Protein 2JOI (pdb70)

Sequence (96 aa):
MREYPVKKGFPTDYDSIKRKISELGFDVKSEGDLIIASIPGISRIEIKPDKRKILVNTGDYDSDADKLAVVRTYNDFIEKLTGYSAKERKKMMTKDMREYPVKKGFPTDYDSIKRKISELGFDVKSEGDLIIASIPGISRIEIKPDKRKILVNTGDYDSDADKLAVVRTYNDFIEKLTGYSAKERKKMMTKDMREYPVKKGFPTDYDSIKRKISELGFDVKSEGDLIIASIPGISRIEIKPDKRKILVNTGDYDSDADKLAVVRTYNDFIEKLTGYSAKERKKMMTKDMREYPVKKGFPTDYDSIKRKISELGFDVKSEGDLIIASIPGISRIEIKPDKRKILVNTGDYDSDADKLAVVRTYNDFIEKLTGYSAKERKKMMTKDMREYPVKKGFPTDYDSIKRKISELGFDVKSEGDLIIASIPGISRIEIKPDKRKILVNTGDYDSDADKLAVVRTYNDFIEKLTGYSAKERKKMMTKDMREYPVKKGFPTDYDSIKRKISELGFDVKSEGDLIIASIPGISRIEIKPDKRKILVNTGDYDSDADKLAVVRTYNDFIEKLTGYSAKERKKMMTKDMREYPVKKGFPTDYDSIKRKISELGFDVKSEGDLIIASIPGISRIEIKPDKRKILVNTGDYDSDADKLAVVRTYNDFIEKLTGYSAKERKKMMTKDMREYPVKKGFPTDYDSIKRKISELGFDVKSEGDLIIASIPGISRIEIKPDKRKILVNTGDYDSDADKLAVVRTYNDFIEKLTGYSAKERKKMMTKDMREYPVKKGFPTDYDSIKRKISELGFDVKSEGDLIIASIPGISRIEIKPDKRKILVNTGDYDSDADKLAVVRTYNDFIEKLTGYSAKERKKMMTKDMREYPVKKGFPTDYDSIKRKISELGFDVKSEGDLIIASIPGISRIEIKPDKRKILVNTGDYDSDADKLAVVRTYNDFIEKLTGYSAKERKKMMTKDMREYPVKKGFPTDYDSIKRKISELGFDVKSEGDLIIASIPGISRIEIKPDKRKILVNTGDYDSDADKLAVVRTYNDFIEKLTGYSAKERKKMMTKDMREYPVKKGFPTDYDSIKRKISELGFDVKSEGDLIIASIPGISRIEIKPDKRKILVNTGDYDSDADKLAVVRTYNDFIEKLTGYSAKERKKMMTKDMREYPVKKGFPTDYDSIKRKISELGFDVKSEGDLIIASIPGISRIEIKPDKRKILVNTGDYDSDADKLAVVRTYNDFIEKLTGYSAKERKKMMTKDMREYPVKKGFPTDYDSIKRKISELGFDVKSEGDLIIASIPGISRIEIKPDKRKILVNTGDYDSDADKLAVVRTYNDFIEKLTGYSAKERKKMMTKDMREYPVKKGFPTDYDSIKRKISELGFDVKSEGDLIIASIPGISRIEIKPDKRKILVNTGDYDSDADKLAVVRTYNDFIEKLTGYSAKERKKMMTKDMREYPVKKGFPTDYDSIKRKISELGFDVKSEGDLIIASIPGISRIEIKPDKRKILVNTGDYDSDADKLAVVRTYNDFIEKLTGYSAKERKKMMTKDMREYPVKKGFPTDYDSIKRKISELGFDVKSEGDLIIASIPGISRIEIKPDKRKILVNTGDYDSDADKLAVVRTYNDFIEKLTGYSAKERKKMMTKDMREYPVKKGFPTDYDSIKRKISELGFDVKSEGDLIIASIPGISRIEIKPDKRKILVNTGDYDSDADKLAVVRTYNDFIEKLTGYSAKERKKMMTKDMREYPVKKGFPTDYDSIKRKISELGFDVKSEGDLIIASIPGISRIEIKPDKRKILVNTGDYDSDADKLAVVRTYNDFIEKLTGYSAKERKKMMTKDMREYPVKKGFPTDYDSIKRKISELGFDVKSEGDLIIASIPGISRIEIKPDKRKILVNTGDYDSDADKLAVVRTYNDFIEKLTGYSAKERKKMMTKD

Solvent-accessible surface area: 6981 Å² total; per-residue (Å²): 146,112,105,36,44,29,85,198,72,65,39,38,87,72,79,34,1,55,142,82,0,75,134,81,63,28,76,31,111,82,113,80,129,69,1,12,1,39,9,82,38,13,87,151,1,40,0,50,16,80,197,172,75,1,26,1,52,39,56,114,40,82,95,143,33,101,113,154,50,10,47,161,41,0,53,70,6,1,66,160,6,3,28,56,50,75,178,32,174,138,156,114,154,70,183,189

Foldseek 3Di:
DFWAAADDPQDQDLVSVCCVLVVVPWHWDCDPPWIWTGWPQADIKTWHGDPGTIGMGGDDTDPVRPNVVCVVVVQVSVCSVHVDHVVCVVCVVPPD

Radius of gyration: 13.53 Å; Cα contacts (8 Å, |Δi|>4): 135; chains: 1; bounding box: 37×34×35 Å

Nearest PDB structures (foldseek):
  2joi-assembly1_A  TM=9.509E-01  e=7.391E-16  Thermoplasma acidophilum
  1lsh-assembly1_B  TM=2.380E-01  e=3.589E+00  Ichthyomyzon unicuspis
  2joi-assembly1_A  TM=9.751E-01  e=1.445E-15  Thermoplasma acidophilum
  1lsh-assembly1_B  TM=3.539E-01  e=9.588E-01  Ichthyomyzon unicuspis
  2oc6-assembly2_B  TM=3.593E-01  e=6.671E+00  Bacillus subtilis

CATH classification: 3.30.310.190

InterPro domains:
  IPR016800 Uncharacterised conserved protein UCP022080 [PIRSF022080] (1-96)
  IPR040713 Domain of unknown function DUF5611 [PF18446] (1-95)

Structure (mmCIF, N/CA/C/O backbone):
data_2JOI
#
_entry.id   2JOI
#
loop_
_atom_site.group_PDB
_atom_site.id
_atom_site.type_symbol
_atom_site.label_atom_id
_atom_site.label_alt_id
_atom_site.label_comp_id
_atom_site.label_asym_id
_atom_site.label_entity_id
_atom_site.label_seq_id
_atom_site.pdbx_PDB_ins_code
_atom_site.Cartn_x
_atom_site.Cartn_y
_atom_site.Cartn_z
_atom_site.occupancy
_atom_site.B_iso_or_equiv
_atom_site.auth_seq_id
_atom_site.auth_comp_id
_atom_site.auth_asym_id
_atom_site.auth_atom_id
_atom_site.pdbx_PDB_model_num
ATOM 1 N N . MET A 1 23 ? 6.534 9.139 -4.915 1.00 0.00 23 MET A N 1
ATOM 2 C CA . MET A 1 23 ? 6.010 7.793 -4.765 1.00 0.00 23 MET A CA 1
ATOM 3 C C . MET A 1 23 ? 6.390 7.203 -3.405 1.00 0.00 23 MET A C 1
ATOM 4 O O . MET A 1 23 ? 7.420 7.561 -2.837 1.00 0.00 23 MET A O 1
ATOM 18 N N . ARG A 1 24 ? 5.538 6.311 -2.923 1.00 0.00 24 ARG A N 1
ATOM 19 C CA . ARG A 1 24 ? 5.773 5.669 -1.641 1.00 0.00 24 ARG A CA 1
ATOM 20 C C . ARG A 1 24 ? 6.207 4.217 -1.845 1.00 0.00 24 ARG A C 1
ATOM 21 O O . ARG A 1 24 ? 5.585 3.481 -2.607 1.00 0.00 24 ARG A O 1
ATOM 42 N N . GLU A 1 25 ? 7.275 3.850 -1.150 1.00 0.00 25 GLU A N 1
ATOM 43 C CA . GLU A 1 25 ? 7.801 2.499 -1.245 1.00 0.00 25 GLU A CA 1
ATOM 44 C C . GLU A 1 25 ? 7.716 1.798 0.112 1.00 0.00 25 GLU A C 1
ATOM 45 O O . GLU A 1 25 ? 8.291 2.269 1.093 1.00 0.00 25 GLU A O 1
ATOM 57 N N . TYR A 1 26 ? 6.997 0.686 0.124 1.00 0.00 26 TYR A N 1
ATOM 58 C CA . TYR A 1 26 ? 6.830 -0.083 1.347 1.00 0.00 26 TYR A CA 1
ATOM 59 C C . TYR A 1 26 ? 7.493 -1.457 1.223 1.00 0.00 26 TYR A C 1
ATOM 60 O O . TYR A 1 26 ? 7.586 -2.010 0.129 1.00 0.00 26 TYR A O 1
ATOM 78 N N . PRO A 1 27 ? 7.950 -1.980 2.392 1.00 0.00 27 PRO A N 1
ATOM 79 C CA . PRO A 1 27 ? 8.603 -3.278 2.427 1.00 0.00 27 PRO A CA 1
ATOM 80 C C . PRO A 1 27 ? 7.582 -4.409 2.279 1.00 0.00 27 PRO A C 1
ATOM 81 O O . PRO A 1 27 ? 6.378 -4.163 2.255 1.00 0.00 27 PRO A O 1
ATOM 92 N N . VAL A 1 28 ? 8.102 -5.623 2.183 1.00 0.00 28 VAL A N 1
ATOM 93 C CA . VAL A 1 28 ? 7.252 -6.792 2.036 1.00 0.00 28 VAL A CA 1
ATOM 94 C C . VAL A 1 28 ? 7.599 -7.807 3.128 1.00 0.00 28 VAL A C 1
ATOM 95 O O . VAL A 1 28 ? 8.772 -8.080 3.378 1.00 0.00 28 VAL A O 1
ATOM 108 N N . LYS A 1 29 ? 6.555 -8.340 3.748 1.00 0.00 29 LYS A N 1
ATOM 109 C CA . LYS A 1 29 ? 6.734 -9.319 4.807 1.00 0.00 29 LYS A CA 1
ATOM 110 C C . LYS A 1 29 ? 6.981 -10.696 4.185 1.00 0.00 29 LYS A C 1
ATOM 111 O O . LYS A 1 29 ? 6.430 -11.013 3.132 1.00 0.00 29 LYS A O 1
ATOM 130 N N . LYS A 1 30 ? 7.809 -11.475 4.864 1.00 0.00 30 LYS A N 1
ATOM 131 C CA . LYS A 1 30 ? 8.136 -12.811 4.392 1.00 0.00 30 LYS A CA 1
ATOM 132 C C . LYS A 1 30 ? 6.907 -13.711 4.533 1.00 0.00 30 LYS A C 1
ATOM 133 O O . LYS A 1 30 ? 6.568 -14.138 5.637 1.00 0.00 30 LYS A O 1
ATOM 152 N N . GLY A 1 31 ? 6.274 -13.975 3.400 1.00 0.00 31 GLY A N 1
ATOM 153 C CA . GLY A 1 31 ? 5.090 -14.819 3.382 1.00 0.00 31 GLY A CA 1
ATOM 154 C C . GLY A 1 31 ? 3.892 -14.068 2.796 1.00 0.00 31 GLY A C 1
ATOM 155 O O . GLY A 1 31 ? 3.164 -14.608 1.965 1.00 0.00 31 GLY A O 1
ATOM 159 N N . PHE A 1 32 ? 3.724 -12.836 3.253 1.00 0.00 32 PHE A N 1
ATOM 160 C CA . PHE A 1 32 ? 2.627 -12.007 2.784 1.00 0.00 32 PHE A CA 1
ATOM 161 C C . PHE A 1 32 ? 2.451 -12.135 1.270 1.00 0.00 32 PHE A C 1
ATOM 162 O O . PHE A 1 32 ? 3.374 -12.542 0.567 1.00 0.00 32 PHE A O 1
ATOM 179 N N . PRO A 1 33 ? 1.227 -11.772 0.800 1.00 0.00 33 PRO A N 1
ATOM 180 C CA . PRO A 1 33 ? 0.918 -11.843 -0.617 1.00 0.00 33 PRO A CA 1
ATOM 181 C C . PRO A 1 33 ? 1.589 -10.701 -1.383 1.00 0.00 33 PRO A C 1
ATOM 182 O O . PRO A 1 33 ? 1.641 -9.571 -0.898 1.00 0.00 33 PRO A O 1
ATOM 193 N N . THR A 1 34 ? 2.086 -11.035 -2.564 1.00 0.00 34 THR A N 1
ATOM 194 C CA . THR A 1 34 ? 2.751 -10.050 -3.401 1.00 0.00 34 THR A CA 1
ATOM 195 C C . THR A 1 34 ? 2.380 -10.262 -4.870 1.00 0.00 34 THR A C 1
ATOM 196 O O . THR A 1 34 ? 3.187 -10.000 -5.762 1.00 0.00 34 THR A O 1
ATOM 207 N N . ASP A 1 35 ? 1.159 -10.734 -5.077 1.00 0.00 35 ASP A N 1
ATOM 208 C CA . ASP A 1 35 ? 0.673 -10.983 -6.424 1.00 0.00 35 ASP A CA 1
ATOM 209 C C . ASP A 1 35 ? -0.563 -10.118 -6.682 1.00 0.00 35 ASP A C 1
ATOM 210 O O . ASP A 1 35 ? -1.341 -9.853 -5.768 1.00 0.00 35 ASP A O 1
ATOM 219 N N . TYR A 1 36 ? -0.704 -9.704 -7.933 1.00 0.00 36 TYR A N 1
ATOM 220 C CA . TYR A 1 36 ? -1.831 -8.874 -8.323 1.00 0.00 36 TYR A CA 1
ATOM 221 C C . TYR A 1 36 ? -3.153 -9.494 -7.863 1.00 0.00 36 TYR A C 1
ATOM 222 O O . TYR A 1 36 ? -3.960 -8.831 -7.213 1.00 0.00 36 TYR A O 1
ATOM 240 N N . ASP A 1 37 ? -3.332 -10.758 -8.219 1.00 0.00 37 ASP A N 1
ATOM 241 C CA . ASP A 1 37 ? -4.542 -11.474 -7.851 1.00 0.00 37 ASP A CA 1
ATOM 242 C C . ASP A 1 37 ? -4.653 -11.529 -6.326 1.00 0.00 37 ASP A C 1
ATOM 243 O O . ASP A 1 37 ? -5.694 -11.192 -5.763 1.00 0.00 37 ASP A O 1
ATOM 252 N N . SER A 1 38 ? -3.565 -11.955 -5.700 1.00 0.00 38 SER A N 1
ATOM 253 C CA . SER A 1 38 ? -3.528 -12.060 -4.252 1.00 0.00 38 SER A CA 1
ATOM 254 C C . SER A 1 38 ? -4.017 -10.754 -3.621 1.00 0.00 38 SER A C 1
ATOM 255 O O . SER A 1 38 ? -4.917 -10.765 -2.781 1.00 0.00 38 SER A O 1
ATOM 263 N N . ILE A 1 39 ? -3.404 -9.660 -4.050 1.00 0.00 39 ILE A N 1
ATOM 264 C CA . ILE A 1 39 ? -3.766 -8.350 -3.537 1.00 0.00 39 ILE A CA 1
ATOM 265 C C . ILE A 1 39 ? -5.205 -8.028 -3.946 1.00 0.00 39 ILE A C 1
ATOM 266 O O . ILE A 1 39 ? -5.972 -7.482 -3.152 1.00 0.00 39 ILE A O 1
ATOM 282 N N . LYS A 1 40 ? -5.529 -8.378 -5.182 1.00 0.00 40 LYS A N 1
ATOM 283 C CA . LYS A 1 40 ? -6.863 -8.133 -5.704 1.00 0.00 40 LYS A CA 1
ATOM 284 C C . LYS A 1 40 ? -7.899 -8.696 -4.730 1.00 0.00 40 LYS A C 1
ATOM 285 O O . LYS A 1 40 ? -8.934 -8.075 -4.490 1.00 0.00 40 LYS A O 1
ATOM 304 N N . ARG A 1 41 ? -7.587 -9.868 -4.194 1.00 0.00 41 ARG A N 1
ATOM 305 C CA . ARG A 1 41 ? -8.478 -10.522 -3.252 1.00 0.00 41 ARG A CA 1
ATOM 306 C C . ARG A 1 41 ? -8.409 -9.830 -1.889 1.00 0.00 41 ARG A C 1
ATOM 307 O O . ARG A 1 41 ? -9.430 -9.661 -1.224 1.00 0.00 41 ARG A O 1
ATOM 328 N N . LYS A 1 42 ? -7.197 -9.449 -1.515 1.00 0.00 42 LYS A N 1
ATOM 329 C CA . LYS A 1 42 ? -6.982 -8.779 -0.243 1.00 0.00 42 LYS A CA 1
ATOM 330 C C . LYS A 1 42 ? -7.710 -7.433 -0.252 1.00 0.00 42 LYS A C 1
ATOM 331 O O . LYS A 1 42 ? -8.196 -6.979 0.783 1.00 0.00 42 LYS A O 1
ATOM 350 N N . ILE A 1 43 ? -7.759 -6.830 -1.431 1.00 0.00 43 ILE A N 1
ATOM 351 C CA . ILE A 1 43 ? -8.418 -5.544 -1.588 1.00 0.00 43 ILE A CA 1
ATOM 352 C C . ILE A 1 43 ? -9.927 -5.725 -1.413 1.00 0.00 43 ILE A C 1
ATOM 353 O O . ILE A 1 43 ? -10.548 -5.042 -0.599 1.00 0.00 43 ILE A O 1
ATOM 369 N N . SER A 1 44 ? -10.475 -6.649 -2.188 1.00 0.00 44 SER A N 1
ATOM 370 C CA . SER A 1 44 ? -11.900 -6.929 -2.129 1.00 0.00 44 SER A CA 1
ATOM 371 C C . SER A 1 44 ? -12.244 -7.607 -0.802 1.00 0.00 44 SER A C 1
ATOM 372 O O . SER A 1 44 ? -13.379 -7.520 -0.332 1.00 0.00 44 SER A O 1
ATOM 380 N N . GLU A 1 45 ? -11.247 -8.269 -0.234 1.00 0.00 45 GLU A N 1
ATOM 381 C CA . GLU A 1 45 ? -11.430 -8.961 1.029 1.00 0.00 45 GLU A CA 1
ATOM 382 C C . GLU A 1 45 ? -11.510 -7.955 2.179 1.00 0.00 45 GLU A C 1
ATOM 383 O O . GLU A 1 45 ? -12.081 -8.251 3.229 1.00 0.00 45 GLU A O 1
ATOM 395 N N . LEU A 1 46 ? -10.931 -6.788 1.944 1.00 0.00 46 LEU A N 1
ATOM 396 C CA . LEU A 1 46 ? -10.929 -5.736 2.946 1.00 0.00 46 LEU A CA 1
ATOM 397 C C . LEU A 1 46 ? -12.172 -4.863 2.764 1.00 0.00 46 LEU A C 1
ATOM 398 O O . LEU A 1 46 ? -12.609 -4.197 3.701 1.00 0.00 46 LEU A O 1
ATOM 414 N N . GLY A 1 47 ? -12.707 -4.895 1.553 1.00 0.00 47 GLY A N 1
ATOM 415 C CA . GLY A 1 47 ? -13.890 -4.114 1.237 1.00 0.00 47 GLY A CA 1
ATOM 416 C C . GLY A 1 47 ? -13.566 -3.012 0.225 1.00 0.00 47 GLY A C 1
ATOM 417 O O . GLY A 1 47 ? -14.254 -1.994 0.167 1.00 0.00 47 GLY A O 1
ATOM 421 N N . PHE A 1 48 ? -12.516 -3.251 -0.548 1.00 0.00 48 PHE A N 1
ATOM 422 C CA . PHE A 1 48 ? -12.091 -2.292 -1.552 1.00 0.00 48 PHE A CA 1
ATOM 423 C C . PHE A 1 48 ? -12.298 -2.847 -2.963 1.00 0.00 48 PHE A C 1
ATOM 424 O O . PHE A 1 48 ? -12.730 -3.988 -3.127 1.00 0.00 48 PHE A O 1
ATOM 441 N N . ASP A 1 49 ? -11.981 -2.016 -3.944 1.00 0.00 49 ASP A N 1
ATOM 442 C CA . ASP A 1 49 ? -12.127 -2.410 -5.335 1.00 0.00 49 ASP A CA 1
ATOM 443 C C . ASP A 1 49 ? -10.769 -2.313 -6.033 1.00 0.00 49 ASP A C 1
ATOM 444 O O . ASP A 1 49 ? -9.860 -1.647 -5.540 1.00 0.00 49 ASP A O 1
ATOM 453 N N . VAL A 1 50 ? -10.674 -2.987 -7.170 1.00 0.00 50 VAL A N 1
ATOM 454 C CA . VAL A 1 50 ? -9.442 -2.985 -7.940 1.00 0.00 50 VAL A CA 1
ATOM 455 C C . VAL A 1 50 ? -9.779 -2.900 -9.431 1.00 0.00 50 VAL A C 1
ATOM 456 O O . VAL A 1 50 ? -10.657 -3.615 -9.915 1.00 0.00 50 VAL A O 1
ATOM 469 N N . LYS A 1 51 ? -9.063 -2.023 -10.116 1.00 0.00 51 LYS A N 1
ATOM 470 C CA . LYS A 1 51 ? -9.274 -1.835 -11.542 1.00 0.00 51 LYS A CA 1
ATOM 471 C C . LYS A 1 51 ? -8.010 -2.244 -12.300 1.00 0.00 51 LYS A C 1
ATOM 472 O O . LYS A 1 51 ? -6.898 -2.043 -11.813 1.00 0.00 51 LYS A O 1
ATOM 491 N N . SER A 1 52 ? -8.221 -2.812 -13.478 1.00 0.00 52 SER A N 1
ATOM 492 C CA . SER A 1 52 ? -7.111 -3.250 -14.307 1.00 0.00 52 SER A CA 1
ATOM 493 C C . SER A 1 52 ? -6.921 -2.287 -15.480 1.00 0.00 52 SER A C 1
ATOM 494 O O . SER A 1 52 ? -7.627 -2.379 -16.484 1.00 0.00 52 SER A O 1
ATOM 502 N N . GLU A 1 53 ? -5.965 -1.386 -15.315 1.00 0.00 53 GLU A N 1
ATOM 503 C CA . GLU A 1 53 ? -5.674 -0.405 -16.348 1.00 0.00 53 GLU A CA 1
ATOM 504 C C . GLU A 1 53 ? -4.414 -0.808 -17.120 1.00 0.00 53 GLU A C 1
ATOM 505 O O . GLU A 1 53 ? -3.306 -0.433 -16.743 1.00 0.00 53 GLU A O 1
ATOM 517 N N . GLY A 1 54 ? -4.629 -1.565 -18.185 1.00 0.00 54 GLY A N 1
ATOM 518 C CA . GLY A 1 54 ? -3.526 -2.020 -19.013 1.00 0.00 54 GLY A CA 1
ATOM 519 C C . GLY A 1 54 ? -2.790 -3.188 -18.353 1.00 0.00 54 GLY A C 1
ATOM 520 O O . GLY A 1 54 ? -3.326 -4.290 -18.259 1.00 0.00 54 GLY A O 1
ATOM 524 N N . ASP A 1 55 ? -1.574 -2.904 -17.911 1.00 0.00 55 ASP A N 1
ATOM 525 C CA . ASP A 1 55 ? -0.759 -3.917 -17.261 1.00 0.00 55 ASP A CA 1
ATOM 526 C C . ASP A 1 55 ? -0.522 -3.517 -15.803 1.00 0.00 55 ASP A C 1
ATOM 527 O O . ASP A 1 55 ? 0.088 -4.265 -15.041 1.00 0.00 55 ASP A O 1
ATOM 536 N N . LEU A 1 56 ? -1.018 -2.339 -15.458 1.00 0.00 56 LEU A N 1
ATOM 537 C CA . LEU A 1 56 ? -0.870 -1.830 -14.105 1.00 0.00 56 LEU A CA 1
ATOM 538 C C . LEU A 1 56 ? -2.137 -2.141 -13.306 1.00 0.00 56 LEU A C 1
ATOM 539 O O . LEU A 1 56 ? -3.202 -2.355 -13.882 1.00 0.00 56 LEU A O 1
ATOM 555 N N . ILE A 1 57 ? -1.979 -2.155 -11.990 1.00 0.00 57 ILE A N 1
ATOM 556 C CA . ILE A 1 57 ? -3.096 -2.437 -11.106 1.00 0.00 57 ILE A CA 1
ATOM 557 C C . ILE A 1 57 ? -3.521 -1.147 -10.402 1.00 0.00 57 ILE A C 1
ATOM 558 O O . ILE A 1 57 ? -2.677 -0.354 -9.986 1.00 0.00 57 ILE A O 1
ATOM 574 N N . ILE A 1 58 ? -4.831 -0.975 -10.291 1.00 0.00 58 ILE A N 1
ATOM 575 C CA . ILE A 1 58 ? -5.377 0.206 -9.645 1.00 0.00 58 ILE A CA 1
ATOM 576 C C . ILE A 1 58 ? -6.184 -0.218 -8.415 1.00 0.00 58 ILE A C 1
ATOM 577 O O . ILE A 1 58 ? -7.010 -1.126 -8.493 1.00 0.00 58 ILE A O 1
ATOM 593 N N . ALA A 1 59 ? -5.915 0.459 -7.309 1.00 0.00 59 ALA A N 1
ATOM 594 C CA . ALA A 1 59 ? -6.606 0.164 -6.065 1.00 0.00 59 ALA A CA 1
ATOM 595 C C . ALA A 1 59 ? -7.728 1.182 -5.855 1.00 0.00 59 ALA A C 1
ATOM 596 O O . ALA A 1 59 ? -7.583 2.353 -6.205 1.00 0.00 59 ALA A O 1
ATOM 603 N N . SER A 1 60 ? -8.823 0.700 -5.285 1.00 0.00 60 SER A N 1
ATOM 604 C CA . SER A 1 60 ? -9.969 1.554 -5.025 1.00 0.00 60 SER A CA 1
ATOM 605 C C . SER A 1 60 ? -10.202 1.674 -3.517 1.00 0.00 60 SER A C 1
ATOM 606 O O . SER A 1 60 ? -10.754 0.768 -2.897 1.00 0.00 60 SER A O 1
ATOM 614 N N . ILE A 1 61 ? -9.766 2.801 -2.972 1.00 0.00 61 ILE A N 1
ATOM 615 C CA . ILE A 1 61 ? -9.919 3.052 -1.549 1.00 0.00 61 ILE A CA 1
ATOM 616 C C . ILE A 1 61 ? -10.706 4.347 -1.346 1.00 0.00 61 ILE A C 1
ATOM 617 O O . ILE A 1 61 ? -10.704 5.221 -2.213 1.00 0.00 61 ILE A O 1
ATOM 633 N N . PRO A 1 62 ? -11.377 4.434 -0.166 1.00 0.00 62 PRO A N 1
ATOM 634 C CA . PRO A 1 62 ? -12.166 5.607 0.162 1.00 0.00 62 PRO A CA 1
ATOM 635 C C . PRO A 1 62 ? -11.266 6.783 0.549 1.00 0.00 62 PRO A C 1
ATOM 636 O O . PRO 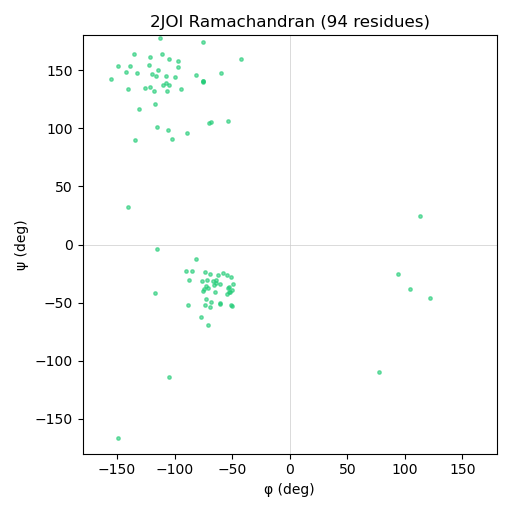A 1 62 ? -10.272 6.604 1.249 1.00 0.00 62 PRO A O 1
ATOM 647 N N . GLY A 1 63 ? -11.649 7.960 0.076 1.00 0.00 63 GLY A N 1
ATOM 648 C CA . GLY A 1 63 ? -10.889 9.164 0.364 1.00 0.00 63 GLY A CA 1
ATOM 649 C C . GLY A 1 63 ? -9.882 9.457 -0.751 1.00 0.00 63 GLY A C 1
ATOM 650 O O . GLY A 1 63 ? -9.493 10.606 -0.954 1.00 0.00 63 GLY A O 1
ATOM 654 N N . ILE A 1 64 ? -9.490 8.398 -1.443 1.00 0.00 64 ILE A N 1
ATOM 655 C CA . ILE A 1 64 ? -8.536 8.527 -2.531 1.00 0.00 64 ILE A CA 1
ATOM 656 C C . ILE A 1 64 ? -9.262 8.334 -3.865 1.00 0.00 64 ILE A C 1
ATOM 657 O O . ILE A 1 64 ? -10.199 7.544 -3.956 1.00 0.00 64 ILE A O 1
ATOM 673 N N . SER A 1 65 ? -8.801 9.071 -4.864 1.00 0.00 65 SER A N 1
ATOM 674 C CA . SER A 1 65 ? -9.394 8.992 -6.189 1.00 0.00 65 SER A CA 1
ATOM 675 C C . SER A 1 65 ? -8.915 7.724 -6.899 1.00 0.00 65 SER A C 1
ATOM 676 O O . SER A 1 65 ? -9.718 6.853 -7.229 1.00 0.00 65 SER A O 1
ATOM 684 N N . ARG A 1 66 ? -7.611 7.661 -7.117 1.00 0.00 66 ARG A N 1
ATOM 685 C CA . ARG A 1 66 ? -7.015 6.515 -7.783 1.00 0.00 66 ARG A CA 1
ATOM 686 C C . ARG A 1 66 ? -5.546 6.371 -7.382 1.00 0.00 66 ARG A C 1
ATOM 687 O O . ARG A 1 66 ? -4.841 7.367 -7.226 1.00 0.00 66 ARG A O 1
ATOM 708 N N . ILE A 1 67 ? -5.129 5.124 -7.226 1.00 0.00 67 ILE A N 1
ATOM 709 C CA . ILE A 1 67 ? -3.756 4.835 -6.845 1.00 0.00 67 ILE A CA 1
ATOM 710 C C . ILE A 1 67 ? -3.245 3.645 -7.659 1.00 0.00 67 ILE A C 1
ATOM 711 O O . ILE A 1 67 ? -4.030 2.804 -8.095 1.00 0.00 67 ILE A O 1
ATOM 727 N N . GLU A 1 68 ? -1.933 3.613 -7.840 1.00 0.00 68 GLU A N 1
ATOM 728 C CA . GLU A 1 68 ? -1.308 2.540 -8.594 1.00 0.00 68 GLU A CA 1
ATOM 729 C C . GLU A 1 68 ? -0.502 1.634 -7.660 1.00 0.00 68 GLU A C 1
ATOM 730 O O . GLU A 1 68 ? 0.200 2.118 -6.774 1.00 0.00 68 GLU A O 1
ATOM 742 N N . ILE A 1 69 ? -0.631 0.335 -7.891 1.00 0.00 69 ILE A N 1
ATOM 743 C CA . ILE A 1 69 ? 0.076 -0.643 -7.080 1.00 0.00 69 ILE A CA 1
ATOM 744 C C . ILE A 1 69 ? 0.966 -1.498 -7.983 1.00 0.00 69 ILE A C 1
ATOM 745 O O . ILE A 1 69 ? 0.538 -1.934 -9.052 1.00 0.00 69 ILE A O 1
ATOM 761 N N . LYS A 1 70 ? 2.189 -1.714 -7.521 1.00 0.00 70 LYS A N 1
ATOM 762 C CA . LYS A 1 70 ? 3.144 -2.511 -8.275 1.00 0.00 70 LYS A CA 1
ATOM 763 C C . LYS A 1 70 ? 3.838 -3.494 -7.330 1.00 0.00 70 LYS A C 1
ATOM 764 O O . LYS A 1 70 ? 4.874 -3.174 -6.748 1.00 0.00 70 LYS A O 1
ATOM 783 N N . PRO A 1 71 ? 3.224 -4.700 -7.203 1.00 0.00 71 PRO A N 1
ATOM 784 C CA . PRO A 1 71 ? 3.773 -5.732 -6.339 1.00 0.00 71 PRO A CA 1
ATOM 785 C C . PRO A 1 71 ? 5.001 -6.385 -6.976 1.00 0.00 71 PRO A C 1
ATOM 786 O O . PRO A 1 71 ? 5.031 -6.613 -8.185 1.00 0.00 71 PRO A O 1
ATOM 797 N N . ASP A 1 72 ? 5.985 -6.667 -6.135 1.00 0.00 72 ASP A N 1
ATOM 798 C CA . ASP A 1 72 ? 7.213 -7.290 -6.600 1.00 0.00 72 ASP A CA 1
ATOM 799 C C . ASP A 1 72 ? 7.699 -8.294 -5.554 1.00 0.00 72 ASP A C 1
ATOM 800 O O . ASP A 1 72 ? 7.490 -8.099 -4.357 1.00 0.00 72 ASP A O 1
ATOM 809 N N . LYS A 1 73 ? 8.339 -9.346 -6.042 1.00 0.00 73 LYS A N 1
ATOM 810 C CA . LYS A 1 73 ? 8.857 -10.380 -5.164 1.00 0.00 73 LYS A CA 1
ATOM 811 C C . LYS A 1 73 ? 9.721 -9.735 -4.077 1.00 0.00 73 LYS A C 1
ATOM 812 O O . LYS A 1 73 ? 9.713 -10.178 -2.929 1.00 0.00 73 LYS A O 1
ATOM 831 N N . ARG A 1 74 ? 10.443 -8.700 -4.477 1.00 0.00 74 ARG A N 1
ATOM 832 C CA . ARG A 1 74 ? 11.310 -7.990 -3.551 1.00 0.00 74 ARG A CA 1
ATOM 833 C C . ARG A 1 74 ? 10.475 -7.181 -2.556 1.00 0.00 74 ARG A C 1
ATOM 834 O O . ARG A 1 74 ? 10.433 -7.502 -1.370 1.00 0.00 74 ARG A O 1
ATOM 855 N N . LYS A 1 75 ? 9.829 -6.148 -3.077 1.00 0.00 75 LYS A N 1
ATOM 856 C CA . LYS A 1 75 ? 8.997 -5.291 -2.249 1.00 0.00 75 LYS A CA 1
ATOM 857 C C . LYS A 1 75 ? 7.841 -4.743 -3.089 1.00 0.00 75 LYS A C 1
ATOM 858 O O . LYS A 1 75 ? 7.586 -5.226 -4.191 1.00 0.00 75 LYS A O 1
ATOM 877 N N . ILE A 1 76 ? 7.172 -3.742 -2.537 1.00 0.00 76 ILE A N 1
ATOM 878 C CA . ILE A 1 76 ? 6.051 -3.123 -3.221 1.00 0.00 76 ILE A CA 1
ATOM 879 C C . ILE A 1 76 ? 6.168 -1.601 -3.112 1.00 0.00 76 ILE A C 1
ATOM 880 O O . ILE A 1 76 ? 6.927 -1.092 -2.289 1.00 0.00 76 ILE A O 1
ATOM 896 N N . LEU A 1 77 ? 5.406 -0.919 -3.955 1.00 0.00 77 LEU A N 1
ATOM 897 C CA . LEU A 1 77 ? 5.416 0.534 -3.964 1.00 0.00 77 LEU A CA 1
ATOM 898 C C . LEU A 1 77 ? 4.034 1.046 -4.376 1.00 0.00 77 LEU A C 1
ATOM 899 O O . LEU A 1 77 ? 3.297 0.357 -5.078 1.00 0.00 77 LEU A O 1
ATOM 915 N N . VAL A 1 78 ? 3.726 2.252 -3.920 1.00 0.00 78 VAL A N 1
ATOM 916 C CA . VAL A 1 78 ? 2.445 2.865 -4.234 1.00 0.00 78 VAL A CA 1
ATOM 917 C C . VAL A 1 78 ? 2.674 4.307 -4.690 1.00 0.00 78 VAL A C 1
ATOM 918 O O . VAL A 1 78 ? 3.604 4.968 -4.232 1.00 0.00 78 VAL A O 1
ATOM 931 N N . ASN A 1 79 ? 1.808 4.752 -5.589 1.00 0.00 79 ASN A N 1
ATOM 932 C CA . ASN A 1 79 ? 1.903 6.104 -6.115 1.00 0.00 79 ASN A CA 1
ATOM 933 C C . ASN A 1 79 ? 0.529 6.773 -6.041 1.00 0.00 79 ASN A C 1
ATOM 934 O O . ASN A 1 79 ? -0.416 6.331 -6.692 1.00 0.00 79 ASN A O 1
ATOM 945 N N . THR A 1 80 ? 0.462 7.828 -5.242 1.00 0.00 80 THR A N 1
ATOM 946 C CA . THR A 1 80 ? -0.780 8.563 -5.075 1.00 0.00 80 THR A CA 1
ATOM 947 C C . THR A 1 80 ? -0.805 9.784 -5.995 1.00 0.00 80 THR A C 1
ATOM 948 O O . THR A 1 80 ? 0.243 10.327 -6.342 1.00 0.00 80 THR A O 1
ATOM 959 N N . GLY A 1 81 ? -2.014 10.183 -6.363 1.00 0.00 81 GLY A N 1
ATOM 960 C CA . GLY A 1 81 ? -2.189 11.331 -7.237 1.00 0.00 81 GLY A CA 1
ATOM 961 C C . GLY A 1 81 ? -2.678 12.549 -6.450 1.00 0.00 81 GLY A C 1
ATOM 962 O O . GLY A 1 81 ? -1.954 13.079 -5.608 1.00 0.00 81 GLY A O 1
ATOM 966 N N . ASP A 1 82 ? -3.902 12.956 -6.751 1.00 0.00 82 ASP A N 1
ATOM 967 C CA . ASP A 1 82 ? -4.495 14.102 -6.082 1.00 0.00 82 ASP A CA 1
ATOM 968 C C . ASP A 1 82 ? -5.538 13.614 -5.075 1.00 0.00 82 ASP A C 1
ATOM 969 O O . ASP A 1 82 ? -6.319 12.711 -5.371 1.00 0.00 82 ASP A O 1
ATOM 978 N N . TYR A 1 83 ? -5.517 14.233 -3.903 1.00 0.00 83 TYR A N 1
ATOM 979 C CA . TYR A 1 83 ? -6.451 13.874 -2.849 1.00 0.00 83 TYR A CA 1
ATOM 980 C C . TYR A 1 83 ? -7.548 14.931 -2.705 1.00 0.00 83 TYR A C 1
ATOM 981 O O . TYR A 1 83 ? -7.376 16.072 -3.131 1.00 0.00 83 TYR A O 1
ATOM 999 N N . ASP A 1 84 ? -8.652 14.514 -2.103 1.00 0.00 84 ASP A N 1
ATOM 1000 C CA . ASP A 1 84 ? -9.776 15.409 -1.898 1.00 0.00 84 ASP A CA 1
ATOM 1001 C C . ASP A 1 84 ? -9.389 16.482 -0.878 1.00 0.00 84 ASP A C 1
ATOM 1002 O O . ASP A 1 84 ? -9.315 16.209 0.319 1.00 0.00 84 ASP A O 1
ATOM 1011 N N . SER A 1 85 ? -9.150 17.680 -1.390 1.00 0.00 85 SER A N 1
ATOM 1012 C CA . SER A 1 85 ? -8.771 18.795 -0.540 1.00 0.00 85 SER A CA 1
ATOM 1013 C C . SER A 1 85 ? -9.809 18.985 0.568 1.00 0.00 85 SER A C 1
ATOM 1014 O O . SER A 1 85 ? -9.494 19.508 1.637 1.00 0.00 85 SER A O 1
ATOM 1022 N N . ASP A 1 86 ? -11.027 18.550 0.276 1.00 0.00 86 ASP A N 1
ATOM 1023 C CA . ASP A 1 86 ? -12.113 18.665 1.235 1.00 0.00 86 ASP A CA 1
ATOM 1024 C C . ASP A 1 86 ? -11.892 17.664 2.370 1.00 0.00 86 ASP A C 1
ATOM 1025 O O . ASP A 1 86 ? -12.290 17.913 3.507 1.00 0.00 86 ASP A O 1
ATOM 1034 N N . ALA A 1 87 ? -11.260 16.553 2.024 1.00 0.00 87 ALA A N 1
ATOM 1035 C CA . ALA A 1 87 ? -10.981 15.513 3.000 1.00 0.00 87 ALA A CA 1
ATOM 1036 C C . ALA A 1 87 ? -9.572 15.711 3.561 1.00 0.00 87 ALA A C 1
ATOM 1037 O O . ALA A 1 87 ? -8.627 15.939 2.807 1.00 0.00 87 ALA A O 1
ATOM 1044 N N . ASP A 1 88 ? -9.475 15.615 4.878 1.00 0.00 88 ASP A N 1
ATOM 1045 C CA . ASP A 1 88 ? -8.197 15.780 5.549 1.00 0.00 88 ASP A CA 1
ATOM 1046 C C . ASP A 1 88 ? -7.173 14.829 4.926 1.00 0.00 88 ASP A C 1
ATOM 1047 O O . ASP A 1 88 ? -7.222 13.622 5.156 1.00 0.00 88 ASP A O 1
ATOM 1056 N N . LYS A 1 89 ? -6.269 15.410 4.150 1.00 0.00 89 LYS A N 1
ATOM 1057 C CA . LYS A 1 89 ? -5.235 14.630 3.492 1.00 0.00 89 LYS A CA 1
ATOM 1058 C C . LYS A 1 89 ? -4.535 13.745 4.525 1.00 0.00 89 LYS A C 1
ATOM 1059 O O . LYS A 1 89 ? -4.019 12.680 4.189 1.00 0.00 89 LYS A O 1
ATOM 1078 N N . LEU A 1 90 ? -4.538 14.219 5.763 1.00 0.00 90 LEU A N 1
ATOM 1079 C CA . LEU A 1 90 ? -3.909 13.485 6.847 1.00 0.00 90 LEU A CA 1
ATOM 1080 C C . LEU A 1 90 ? -4.807 12.315 7.253 1.00 0.00 90 LEU A C 1
ATOM 1081 O O . LEU A 1 90 ? -4.318 11.275 7.689 1.00 0.00 90 LEU A O 1
ATOM 1097 N N . ALA A 1 91 ? -6.106 12.524 7.096 1.00 0.00 91 ALA A N 1
ATOM 1098 C CA . ALA A 1 91 ? -7.078 11.501 7.440 1.00 0.00 91 ALA A CA 1
ATOM 1099 C C . ALA A 1 91 ? -7.042 10.396 6.384 1.00 0.00 91 ALA A C 1
ATOM 1100 O O . ALA A 1 91 ? -6.909 9.218 6.716 1.00 0.00 91 ALA A O 1
ATOM 1107 N N . VAL A 1 92 ? -7.163 10.810 5.132 1.00 0.00 92 VAL A N 1
ATOM 1108 C CA . VAL A 1 92 ? -7.148 9.871 4.025 1.00 0.00 92 VAL A CA 1
ATOM 1109 C C . VAL A 1 92 ? -5.836 9.082 4.051 1.00 0.00 92 VAL A C 1
ATOM 1110 O O . VAL A 1 92 ? -5.767 7.968 3.534 1.00 0.00 92 VAL A O 1
ATOM 1123 N N . VAL A 1 93 ? -4.828 9.691 4.658 1.00 0.00 93 VAL A N 1
ATOM 1124 C CA . VAL A 1 93 ? -3.523 9.062 4.758 1.00 0.00 93 VAL A CA 1
ATOM 1125 C C . VAL A 1 93 ? -3.599 7.895 5.744 1.00 0.00 93 VAL A C 1
ATOM 1126 O O . VAL A 1 93 ? -2.967 6.859 5.537 1.00 0.00 93 VAL A O 1
ATOM 1139 N N . ARG A 1 94 ? -4.378 8.099 6.796 1.00 0.00 94 ARG A N 1
ATOM 1140 C CA . ARG A 1 94 ? -4.545 7.077 7.814 1.00 0.00 94 ARG A CA 1
ATOM 1141 C C . ARG A 1 94 ? -5.232 5.845 7.223 1.00 0.00 94 ARG A C 1
ATOM 1142 O O . ARG A 1 94 ? -4.996 4.724 7.670 1.00 0.00 94 ARG A O 1
ATOM 1163 N N . THR A 1 95 ? -6.068 6.094 6.226 1.00 0.00 95 THR A N 1
ATOM 1164 C CA . THR A 1 95 ? -6.790 5.018 5.568 1.00 0.00 95 THR A CA 1
ATOM 1165 C C . THR A 1 95 ? -5.954 4.433 4.428 1.00 0.00 95 THR A C 1
ATOM 1166 O O . THR A 1 95 ? -6.067 3.250 4.115 1.00 0.00 95 THR A O 1
ATOM 1177 N N . TYR A 1 96 ? -5.134 5.291 3.838 1.00 0.00 96 TYR A N 1
ATOM 1178 C CA . TYR A 1 96 ? -4.279 4.874 2.740 1.00 0.00 96 TYR A CA 1
ATOM 1179 C C . TYR A 1 96 ? -3.102 4.038 3.249 1.00 0.00 96 TYR A C 1
ATOM 1180 O O . TYR A 1 96 ? -2.702 3.068 2.607 1.00 0.00 96 TYR A O 1
ATOM 1198 N N . ASN A 1 97 ? -2.580 4.447 4.395 1.00 0.00 97 ASN A N 1
ATOM 1199 C CA . ASN A 1 97 ? -1.458 3.748 4.996 1.00 0.00 97 ASN A CA 1
ATOM 1200 C C . ASN A 1 97 ? -1.939 2.414 5.569 1.00 0.00 97 ASN A C 1
ATOM 1201 O O . ASN A 1 97 ? -1.316 1.377 5.345 1.00 0.00 97 ASN A O 1
ATOM 1212 N N . ASP A 1 98 ? -3.045 2.483 6.297 1.00 0.00 98 ASP A N 1
ATOM 1213 C CA . ASP A 1 98 ? -3.618 1.293 6.903 1.00 0.00 98 ASP A CA 1
ATOM 1214 C C . ASP A 1 98 ? -3.827 0.227 5.824 1.00 0.00 98 ASP A C 1
ATOM 1215 O O . ASP A 1 98 ? -3.630 -0.960 6.075 1.00 0.00 98 ASP A O 1
ATOM 1224 N N . PHE A 1 99 ? -4.224 0.691 4.649 1.00 0.00 99 PHE A N 1
ATOM 1225 C CA . PHE A 1 99 ? -4.463 -0.208 3.532 1.00 0.00 99 PHE A CA 1
ATOM 1226 C C . PHE A 1 99 ? -3.187 -0.967 3.157 1.00 0.00 99 PHE A C 1
ATOM 1227 O O . PHE A 1 99 ? -3.200 -2.191 3.043 1.00 0.00 99 PHE A O 1
ATOM 1244 N N . ILE A 1 100 ? -2.116 -0.207 2.978 1.00 0.00 100 ILE A N 1
ATOM 1245 C CA . ILE A 1 100 ? -0.836 -0.793 2.619 1.00 0.00 100 ILE A CA 1
ATOM 1246 C C . ILE A 1 100 ? -0.257 -1.525 3.832 1.00 0.00 100 ILE A C 1
ATOM 1247 O O . ILE A 1 100 ? 0.386 -2.563 3.685 1.00 0.00 100 ILE A O 1
ATOM 1263 N N . GLU A 1 101 ? -0.506 -0.954 5.002 1.00 0.00 101 GLU A N 1
ATOM 1264 C CA . GLU A 1 101 ? -0.016 -1.539 6.238 1.00 0.00 101 GLU A CA 1
ATOM 1265 C C . GLU A 1 101 ? -0.433 -3.009 6.332 1.00 0.00 101 GLU A C 1
ATOM 1266 O O . GLU A 1 101 ? 0.349 -3.853 6.765 1.00 0.00 101 GLU A O 1
ATOM 1278 N N . LYS A 1 102 ? -1.665 -3.269 5.918 1.00 0.00 102 LYS A N 1
ATOM 1279 C CA . LYS A 1 102 ? -2.195 -4.621 5.950 1.00 0.00 102 LYS A CA 1
ATOM 1280 C C . LYS A 1 102 ? -1.771 -5.360 4.678 1.00 0.00 102 LYS A C 1
ATOM 1281 O O . LYS A 1 102 ? -1.725 -6.589 4.657 1.00 0.00 102 LYS A O 1
ATOM 1300 N N . LEU A 1 103 ? -1.472 -4.579 3.650 1.00 0.00 103 LEU A N 1
ATOM 1301 C CA . LEU A 1 103 ? -1.055 -5.145 2.378 1.00 0.00 103 LEU A CA 1
ATOM 1302 C C . LEU A 1 103 ? 0.435 -5.492 2.444 1.00 0.00 103 LEU A C 1
ATOM 1303 O O . LEU A 1 103 ? 0.950 -6.193 1.576 1.00 0.00 103 LEU A O 1
ATOM 1319 N N . THR A 1 104 ? 1.082 -4.984 3.482 1.00 0.00 104 THR A N 1
ATOM 1320 C CA . THR A 1 104 ? 2.501 -5.232 3.673 1.00 0.00 104 THR A CA 1
ATOM 1321 C C . THR A 1 104 ? 2.738 -6.001 4.974 1.00 0.00 104 THR A C 1
ATOM 1322 O O . THR A 1 104 ? 3.556 -6.919 5.018 1.00 0.00 104 THR A O 1
ATOM 1333 N N . GLY A 1 105 ? 2.009 -5.597 6.004 1.00 0.00 105 GLY A N 1
ATOM 1334 C CA . GLY A 1 105 ? 2.130 -6.236 7.304 1.00 0.00 105 GLY A CA 1
ATOM 1335 C C . GLY A 1 105 ? 2.918 -5.358 8.276 1.00 0.00 105 GLY A C 1
ATOM 1336 O O . GLY A 1 105 ? 2.588 -5.284 9.458 1.00 0.00 105 GLY A O 1
ATOM 1340 N N . TYR A 1 106 ? 3.946 -4.715 7.742 1.00 0.00 106 TYR A N 1
ATOM 1341 C CA . TYR A 1 106 ? 4.785 -3.844 8.546 1.00 0.00 106 TYR A CA 1
ATOM 1342 C C . TYR A 1 106 ? 3.964 -2.714 9.170 1.00 0.00 106 TYR A C 1
ATOM 1343 O O . TYR A 1 106 ? 2.989 -2.251 8.580 1.00 0.00 106 TYR A O 1
ATOM 1361 N N . SER A 1 107 ? 4.386 -2.303 10.356 1.00 0.00 107 SER A N 1
ATOM 1362 C CA . SER A 1 107 ? 3.702 -1.236 11.067 1.00 0.00 107 SER A CA 1
ATOM 1363 C C . SER A 1 107 ? 4.582 0.014 11.110 1.00 0.00 107 SER A C 1
ATOM 1364 O O . SER A 1 107 ? 5.786 -0.061 10.864 1.00 0.00 107 SER A O 1
ATOM 1372 N N . ALA A 1 108 ? 3.950 1.135 11.422 1.00 0.00 108 ALA A N 1
ATOM 1373 C CA . ALA A 1 108 ? 4.662 2.400 11.500 1.00 0.00 108 ALA A CA 1
ATOM 1374 C C . ALA A 1 108 ? 5.750 2.302 12.571 1.00 0.00 108 ALA A C 1
ATOM 1375 O O . ALA A 1 108 ? 6.815 2.902 12.436 1.00 0.00 108 ALA A O 1
ATOM 1382 N N . LYS A 1 109 ? 5.444 1.543 13.613 1.00 0.00 109 LYS A N 1
ATOM 1383 C CA . LYS A 1 109 ? 6.383 1.360 14.707 1.00 0.00 109 LYS A CA 1
ATOM 1384 C C . LYS A 1 109 ? 7.650 0.685 14.179 1.00 0.00 109 LYS A C 1
ATOM 1385 O O . LYS A 1 109 ? 8.728 0.850 14.746 1.00 0.00 109 LYS A O 1
ATOM 1404 N N . GLU A 1 110 ? 7.477 -0.061 13.097 1.00 0.00 110 GLU A N 1
ATOM 1405 C CA . GLU A 1 110 ? 8.593 -0.763 12.486 1.00 0.00 110 GLU A CA 1
ATOM 1406 C C . GLU A 1 110 ? 9.586 0.238 11.890 1.00 0.00 110 GLU A C 1
ATOM 1407 O O . GLU A 1 110 ? 10.787 -0.020 11.854 1.00 0.00 110 GLU A O 1
ATOM 1419 N N . ARG A 1 111 ? 9.045 1.361 11.435 1.00 0.00 111 ARG A N 1
ATOM 1420 C CA . ARG A 1 111 ? 9.868 2.400 10.842 1.00 0.00 111 ARG A CA 1
ATOM 1421 C C . ARG A 1 111 ? 11.058 2.719 11.750 1.00 0.00 111 ARG A C 1
ATOM 1422 O O . ARG A 1 111 ? 12.143 3.039 11.267 1.00 0.00 111 ARG A O 1
ATOM 1443 N N . LYS A 1 112 ? 10.812 2.620 13.048 1.00 0.00 112 LYS A N 1
ATOM 1444 C CA . LYS A 1 112 ? 11.849 2.893 14.028 1.00 0.00 112 LYS A CA 1
ATOM 1445 C C . LYS A 1 112 ? 13.072 2.025 13.727 1.00 0.00 112 LYS A C 1
ATOM 1446 O O . LYS A 1 112 ? 14.205 2.498 13.788 1.00 0.00 112 LYS A O 1
ATOM 1465 N N . LYS A 1 113 ? 12.800 0.767 13.410 1.00 0.00 113 LYS A N 1
ATOM 1466 C CA . LYS A 1 113 ? 13.864 -0.174 13.100 1.00 0.00 113 LYS A CA 1
ATOM 1467 C C . LYS A 1 113 ? 14.801 0.449 12.062 1.00 0.00 113 LYS A C 1
ATOM 1468 O O . LYS A 1 113 ? 16.017 0.280 12.138 1.00 0.00 113 LYS A O 1
ATOM 1487 N N . MET A 1 114 ? 14.199 1.153 11.115 1.00 0.00 114 MET A N 1
ATOM 1488 C CA . MET A 1 114 ? 14.964 1.801 10.064 1.00 0.00 114 MET A CA 1
ATOM 1489 C C . MET A 1 114 ? 15.801 2.954 10.624 1.00 0.00 114 MET A C 1
ATOM 1490 O O . MET A 1 114 ? 16.998 3.044 10.355 1.00 0.00 114 MET A O 1
ATOM 1504 N N . MET A 1 115 ? 15.138 3.804 11.392 1.00 0.00 115 MET A N 1
ATOM 1505 C CA . MET A 1 115 ? 15.806 4.947 11.993 1.00 0.00 115 MET A CA 1
ATOM 1506 C C . MET A 1 115 ? 16.852 4.495 13.013 1.00 0.00 115 MET A C 1
ATOM 1507 O O . MET A 1 115 ? 17.900 5.126 13.155 1.00 0.00 115 MET A O 1
ATOM 1521 N N . THR A 1 116 ? 16.533 3.407 13.700 1.00 0.00 116 THR A N 1
ATOM 1522 C CA . THR A 1 116 ? 17.433 2.865 14.704 1.00 0.00 116 THR A CA 1
ATOM 1523 C C . THR A 1 116 ? 18.397 1.861 14.069 1.00 0.00 116 THR A C 1
ATOM 1524 O O . THR A 1 116 ? 18.061 0.688 13.910 1.00 0.00 116 THR A O 1
ATOM 1535 N N . LYS A 1 117 ? 19.575 2.357 13.723 1.00 0.00 117 LYS A N 1
ATOM 1536 C CA . LYS A 1 117 ? 20.591 1.518 13.109 1.00 0.00 117 LYS A CA 1
ATOM 1537 C C . LYS A 1 117 ? 21.437 0.867 14.204 1.00 0.00 117 LYS A C 1
ATOM 1538 O O . LYS A 1 117 ? 21.615 -0.349 14.214 1.00 0.00 117 LYS A O 1
ATOM 1557 N N . ASP A 1 118 ? 21.938 1.707 15.099 1.00 0.00 118 ASP A N 1
ATOM 1558 C CA . ASP A 1 118 ? 22.762 1.227 16.196 1.00 0.00 118 ASP A CA 1
ATOM 1559 C C . ASP A 1 118 ? 21.875 0.521 17.224 1.00 0.00 118 ASP A C 1
ATOM 1560 O O . ASP A 1 118 ? 22.366 0.035 18.242 1.00 0.00 118 ASP A O 1
ATOM 1570 N N . MET A 1 23 ? 6.443 9.122 -5.381 1.00 0.00 23 MET A N 2
ATOM 1571 C CA . MET A 1 23 ? 6.083 7.730 -5.162 1.00 0.00 23 MET A CA 2
ATOM 1572 C C . MET A 1 23 ? 6.699 7.204 -3.865 1.00 0.00 23 MET A C 2
ATOM 1573 O O . MET A 1 23 ? 7.877 7.436 -3.592 1.00 0.00 23 MET A O 2
ATOM 1587 N N . ARG A 1 24 ? 5.877 6.501 -3.099 1.00 0.00 24 ARG A N 2
ATOM 1588 C CA . ARG A 1 24 ? 6.326 5.938 -1.837 1.00 0.00 24 ARG A CA 2
ATOM 1589 C C . ARG A 1 24 ? 6.711 4.469 -2.019 1.00 0.00 24 ARG A C 2
ATOM 1590 O O . ARG A 1 24 ? 6.154 3.778 -2.869 1.00 0.00 24 ARG A O 2
ATOM 1611 N N . GLU A 1 25 ? 7.664 4.036 -1.207 1.00 0.00 25 GLU A N 2
ATOM 1612 C CA . GLU A 1 25 ? 8.131 2.660 -1.267 1.00 0.00 25 GLU A CA 2
ATOM 1613 C C . GLU A 1 25 ? 7.916 1.968 0.080 1.00 0.00 25 GLU A C 2
ATOM 1614 O O . GLU A 1 25 ? 8.401 2.436 1.108 1.00 0.00 25 GLU A O 2
ATOM 1626 N N . TYR A 1 26 ? 7.189 0.861 0.030 1.00 0.00 26 TYR A N 2
ATOM 1627 C CA . TYR A 1 26 ? 6.902 0.098 1.233 1.00 0.00 26 TYR A CA 2
ATOM 1628 C C . TYR A 1 26 ? 7.467 -1.320 1.130 1.00 0.00 26 TYR A C 2
ATOM 1629 O O . TYR A 1 26 ? 7.461 -1.917 0.055 1.00 0.00 26 TYR A O 2
ATOM 1647 N N . PRO A 1 27 ? 7.952 -1.832 2.293 1.00 0.00 27 PRO A N 2
ATOM 1648 C CA . PRO A 1 27 ? 8.518 -3.169 2.343 1.00 0.00 27 PRO A CA 2
ATOM 1649 C C . PRO A 1 27 ? 7.419 -4.232 2.293 1.00 0.00 27 PRO A C 2
ATOM 1650 O O . PRO A 1 27 ? 6.241 -3.923 2.476 1.00 0.00 27 PRO A O 2
ATOM 1661 N N . VAL A 1 28 ? 7.841 -5.463 2.048 1.00 0.00 28 VAL A N 2
ATOM 1662 C CA . VAL A 1 28 ? 6.908 -6.574 1.972 1.00 0.00 28 VAL A CA 2
ATOM 1663 C C . VAL A 1 28 ? 7.274 -7.615 3.033 1.00 0.00 28 VAL A C 2
ATOM 1664 O O . VAL A 1 28 ? 8.427 -8.027 3.131 1.00 0.00 28 VAL A O 2
ATOM 1677 N N . LYS A 1 29 ? 6.267 -8.010 3.800 1.00 0.00 29 LYS A N 2
ATOM 1678 C CA . LYS A 1 29 ? 6.469 -8.994 4.850 1.00 0.00 29 LYS A CA 2
ATOM 1679 C C . LYS A 1 29 ? 6.651 -10.376 4.218 1.00 0.00 29 LYS A C 2
ATOM 1680 O O . LYS A 1 29 ? 6.056 -10.673 3.182 1.00 0.00 29 LYS A O 2
ATOM 1699 N N . LYS A 1 30 ? 7.475 -11.184 4.868 1.00 0.00 30 LYS A N 2
ATOM 1700 C CA . LYS A 1 30 ? 7.743 -12.527 4.383 1.00 0.00 30 LYS A CA 2
ATOM 1701 C C . LYS A 1 30 ? 6.495 -13.391 4.571 1.00 0.00 30 LYS A C 2
ATOM 1702 O O . LYS A 1 30 ? 6.049 -13.609 5.697 1.00 0.00 30 LYS A O 2
ATOM 1721 N N . GLY A 1 31 ? 5.964 -13.860 3.451 1.00 0.00 31 GLY A N 2
ATOM 1722 C CA . GLY A 1 31 ? 4.775 -14.695 3.478 1.00 0.00 31 GLY A CA 2
ATOM 1723 C C . GLY A 1 31 ? 3.560 -13.936 2.940 1.00 0.00 31 GLY A C 2
ATOM 1724 O O . GLY A 1 31 ? 2.754 -14.495 2.197 1.00 0.00 31 GLY A O 2
ATOM 1728 N N . PHE A 1 32 ? 3.467 -12.675 3.337 1.00 0.00 32 PHE A N 2
ATOM 1729 C CA . PHE A 1 32 ? 2.363 -11.835 2.905 1.00 0.00 32 PHE A CA 2
ATOM 1730 C C . PHE A 1 32 ? 2.125 -11.975 1.401 1.00 0.00 32 PHE A C 2
ATOM 1731 O O . PHE A 1 32 ? 2.970 -12.503 0.680 1.00 0.00 32 PHE A O 2
ATOM 1748 N N . PRO A 1 33 ? 0.938 -11.478 0.959 1.00 0.00 33 PRO A N 2
ATOM 1749 C CA . PRO A 1 33 ? 0.575 -11.543 -0.447 1.00 0.00 33 PRO A CA 2
ATOM 1750 C C . PRO A 1 33 ? 1.352 -10.506 -1.261 1.00 0.00 33 PRO A C 2
ATOM 1751 O O . PRO A 1 33 ? 1.396 -9.332 -0.895 1.00 0.00 33 PRO A O 2
ATOM 1762 N N . THR A 1 34 ? 1.943 -10.977 -2.349 1.00 0.00 34 THR A N 2
ATOM 1763 C CA . THR A 1 34 ? 2.715 -10.104 -3.218 1.00 0.00 34 THR A CA 2
ATOM 1764 C C . THR A 1 34 ? 2.349 -10.350 -4.682 1.00 0.00 34 THR A C 2
ATOM 1765 O O . THR A 1 34 ? 3.175 -10.156 -5.574 1.00 0.00 34 THR A O 2
ATOM 1776 N N . ASP A 1 35 ? 1.111 -10.775 -4.887 1.00 0.00 35 ASP A N 2
ATOM 1777 C CA . ASP A 1 35 ? 0.626 -11.050 -6.228 1.00 0.00 35 ASP A CA 2
ATOM 1778 C C . ASP A 1 35 ? -0.579 -10.154 -6.524 1.00 0.00 35 ASP A C 2
ATOM 1779 O O . ASP A 1 35 ? -1.396 -9.895 -5.643 1.00 0.00 35 ASP A O 2
ATOM 1788 N N . TYR A 1 36 ? -0.648 -9.704 -7.769 1.00 0.00 36 TYR A N 2
ATOM 1789 C CA . TYR A 1 36 ? -1.739 -8.843 -8.191 1.00 0.00 36 TYR A CA 2
ATOM 1790 C C . TYR A 1 36 ? -3.091 -9.425 -7.778 1.00 0.00 36 TYR A C 2
ATOM 1791 O O . TYR A 1 36 ? -3.877 -8.761 -7.103 1.00 0.00 36 TYR A O 2
ATOM 1809 N N . ASP A 1 37 ? -3.323 -10.659 -8.198 1.00 0.00 37 ASP A N 2
ATOM 1810 C CA . ASP A 1 37 ? -4.567 -11.339 -7.880 1.00 0.00 37 ASP A CA 2
ATOM 1811 C C . ASP A 1 37 ? -4.701 -11.460 -6.361 1.00 0.00 37 ASP A C 2
ATOM 1812 O O . ASP A 1 37 ? -5.752 -11.152 -5.800 1.00 0.00 37 ASP A O 2
ATOM 1821 N N . SER A 1 38 ? -3.622 -11.909 -5.737 1.00 0.00 38 SER A N 2
ATOM 1822 C CA . SER A 1 38 ? -3.607 -12.075 -4.293 1.00 0.00 38 SER A CA 2
ATOM 1823 C C . SER A 1 38 ? -4.111 -10.799 -3.614 1.00 0.00 38 SER A C 2
ATOM 1824 O O . SER A 1 38 ? -5.021 -10.848 -2.789 1.00 0.00 38 SER A O 2
ATOM 1832 N N . ILE A 1 39 ? -3.495 -9.686 -3.988 1.00 0.00 39 ILE A N 2
ATOM 1833 C CA . ILE A 1 39 ? -3.870 -8.399 -3.426 1.00 0.00 39 ILE A CA 2
ATOM 1834 C C . ILE A 1 39 ? -5.314 -8.078 -3.818 1.00 0.00 39 ILE A C 2
ATOM 1835 O O . ILE A 1 39 ? -6.086 -7.582 -2.999 1.00 0.00 39 ILE A O 2
ATOM 1851 N N . LYS A 1 40 ? -5.632 -8.371 -5.070 1.00 0.00 40 LYS A N 2
ATOM 1852 C CA . LYS A 1 40 ? -6.968 -8.118 -5.580 1.00 0.00 40 LYS A CA 2
ATOM 1853 C C . LYS A 1 40 ? -7.998 -8.713 -4.618 1.00 0.00 40 LYS A C 2
ATOM 1854 O O . LYS A 1 40 ? -9.049 -8.118 -4.380 1.00 0.00 40 LYS A O 2
ATOM 1873 N N . ARG A 1 41 ? -7.662 -9.880 -4.089 1.00 0.00 41 ARG A N 2
ATOM 1874 C CA . ARG A 1 41 ? -8.544 -10.562 -3.157 1.00 0.00 41 ARG A CA 2
ATOM 1875 C C . ARG A 1 41 ? -8.529 -9.858 -1.799 1.00 0.00 41 ARG A C 2
ATOM 1876 O O . ARG A 1 41 ? -9.573 -9.694 -1.169 1.00 0.00 41 ARG A O 2
ATOM 1897 N N . LYS A 1 42 ? -7.334 -9.458 -1.388 1.00 0.00 42 LYS A N 2
ATOM 1898 C CA . LYS A 1 42 ? -7.169 -8.774 -0.117 1.00 0.00 42 LYS A CA 2
ATOM 1899 C C . LYS A 1 42 ? -7.937 -7.451 -0.152 1.00 0.00 42 LYS A C 2
ATOM 1900 O O . LYS A 1 42 ? -8.545 -7.057 0.843 1.00 0.00 42 LYS A O 2
ATOM 1919 N N . ILE A 1 43 ? -7.885 -6.803 -1.306 1.00 0.00 43 ILE A N 2
ATOM 1920 C CA . ILE A 1 43 ? -8.569 -5.532 -1.482 1.00 0.00 43 ILE A CA 2
ATOM 1921 C C . ILE A 1 43 ? -10.080 -5.756 -1.399 1.00 0.00 43 ILE A C 2
ATOM 1922 O O . ILE A 1 43 ? -10.760 -5.124 -0.591 1.00 0.00 43 ILE A O 2
ATOM 1938 N N . SER A 1 44 ? -10.561 -6.654 -2.245 1.00 0.00 44 SER A N 2
ATOM 1939 C CA . SER A 1 44 ? -11.978 -6.968 -2.279 1.00 0.00 44 SER A CA 2
ATOM 1940 C C . SER A 1 44 ? -12.396 -7.639 -0.969 1.00 0.00 44 SER A C 2
ATOM 1941 O O . SER A 1 44 ? -13.565 -7.591 -0.587 1.00 0.00 44 SER A O 2
ATOM 1949 N N . GLU A 1 45 ? -11.418 -8.249 -0.315 1.00 0.00 45 GLU A N 2
ATOM 1950 C CA . GLU A 1 45 ? -11.670 -8.929 0.945 1.00 0.00 45 GLU A CA 2
ATOM 1951 C C . GLU A 1 45 ? -11.992 -7.911 2.041 1.00 0.00 45 GLU A C 2
ATOM 1952 O O . GLU A 1 45 ? -12.863 -8.148 2.876 1.00 0.00 45 GLU A O 2
ATOM 1964 N N . LEU A 1 46 ? -11.268 -6.802 2.004 1.00 0.00 46 LEU A N 2
ATOM 1965 C CA . LEU A 1 46 ? -11.464 -5.748 2.985 1.00 0.00 46 LEU A CA 2
ATOM 1966 C C . LEU A 1 46 ? -12.721 -4.952 2.628 1.00 0.00 46 LEU A C 2
ATOM 1967 O O . LEU A 1 46 ? -13.344 -4.343 3.497 1.00 0.00 46 LEU A O 2
ATOM 1983 N N . GLY A 1 47 ? -13.056 -4.981 1.346 1.00 0.00 47 GLY A N 2
ATOM 1984 C CA . GLY A 1 47 ? -14.229 -4.270 0.863 1.00 0.00 47 GLY A CA 2
ATOM 1985 C C . GLY A 1 47 ? -13.828 -3.123 -0.067 1.00 0.00 47 GLY A C 2
ATOM 1986 O O . GLY A 1 47 ? -14.480 -2.079 -0.086 1.00 0.00 47 GLY A O 2
ATOM 1990 N N . PHE A 1 48 ? -12.758 -3.353 -0.813 1.00 0.00 48 PHE A N 2
ATOM 1991 C CA . PHE A 1 48 ? -12.264 -2.352 -1.742 1.00 0.00 48 PHE A CA 2
ATOM 1992 C C . PHE A 1 48 ? -12.383 -2.838 -3.187 1.00 0.00 48 PHE A C 2
ATOM 1993 O O . PHE A 1 48 ? -12.505 -4.038 -3.434 1.00 0.00 48 PHE A O 2
ATOM 2010 N N . ASP A 1 49 ? -12.343 -1.883 -4.105 1.00 0.00 49 ASP A N 2
ATOM 2011 C CA . ASP A 1 49 ? -12.446 -2.199 -5.519 1.00 0.00 49 ASP A CA 2
ATOM 2012 C C . ASP A 1 49 ? -11.064 -2.077 -6.166 1.00 0.00 49 ASP A C 2
ATOM 2013 O O . ASP A 1 49 ? -10.192 -1.380 -5.648 1.00 0.00 49 ASP A O 2
ATOM 2022 N N . VAL A 1 50 ? -10.909 -2.763 -7.288 1.00 0.00 50 VAL A N 2
ATOM 2023 C CA . VAL A 1 50 ? -9.649 -2.739 -8.011 1.00 0.00 50 VAL A CA 2
ATOM 2024 C C . VAL A 1 50 ? -9.928 -2.683 -9.514 1.00 0.00 50 VAL A C 2
ATOM 2025 O O . VAL A 1 50 ? -10.779 -3.413 -10.019 1.00 0.00 50 VAL A O 2
ATOM 2038 N N . LYS A 1 51 ? -9.197 -1.806 -10.187 1.00 0.00 51 LYS A N 2
ATOM 2039 C CA . LYS A 1 51 ? -9.356 -1.643 -11.622 1.00 0.00 51 LYS A CA 2
ATOM 2040 C C . LYS A 1 51 ? -8.063 -2.059 -12.324 1.00 0.00 51 LYS A C 2
ATOM 2041 O O . LYS A 1 51 ? -6.973 -1.873 -11.787 1.00 0.00 51 LYS A O 2
ATOM 2060 N N . SER A 1 52 ? -8.226 -2.615 -13.516 1.00 0.00 52 SER A N 2
ATOM 2061 C CA . SER A 1 52 ? -7.084 -3.058 -14.297 1.00 0.00 52 SER A CA 2
ATOM 2062 C C . SER A 1 52 ? -6.745 -2.017 -15.366 1.00 0.00 52 SER A C 2
ATOM 2063 O O . SER A 1 52 ? -7.502 -1.829 -16.317 1.00 0.00 52 SER A O 2
ATOM 2071 N N . GLU A 1 53 ? -5.607 -1.367 -15.173 1.00 0.00 53 GLU A N 2
ATOM 2072 C CA . GLU A 1 53 ? -5.158 -0.348 -16.108 1.00 0.00 53 GLU A CA 2
ATOM 2073 C C . GLU A 1 53 ? -3.924 -0.835 -16.870 1.00 0.00 53 GLU A C 2
ATOM 2074 O O . GLU A 1 53 ? -2.798 -0.679 -16.399 1.00 0.00 53 GLU A O 2
ATOM 2086 N N . GLY A 1 54 ? -4.176 -1.414 -18.035 1.00 0.00 54 GLY A N 2
ATOM 2087 C CA . GLY A 1 54 ? -3.098 -1.925 -18.866 1.00 0.00 54 GLY A CA 2
ATOM 2088 C C . GLY A 1 54 ? -2.414 -3.121 -18.203 1.00 0.00 54 GLY A C 2
ATOM 2089 O O . GLY A 1 54 ? -2.950 -4.229 -18.211 1.00 0.00 54 GLY A O 2
ATOM 2093 N N . ASP A 1 55 ? -1.241 -2.858 -17.647 1.00 0.00 55 ASP A N 2
ATOM 2094 C CA . ASP A 1 55 ? -0.478 -3.900 -16.981 1.00 0.00 55 ASP A CA 2
ATOM 2095 C C . ASP A 1 55 ? -0.290 -3.529 -15.510 1.00 0.00 55 ASP A C 2
ATOM 2096 O O . ASP A 1 55 ? 0.276 -4.300 -14.738 1.00 0.00 55 ASP A O 2
ATOM 2105 N N . LEU A 1 56 ? -0.778 -2.346 -15.163 1.00 0.00 56 LEU A N 2
ATOM 2106 C CA . LEU A 1 56 ? -0.670 -1.861 -13.798 1.00 0.00 56 LEU A CA 2
ATOM 2107 C C . LEU A 1 56 ? -1.962 -2.186 -13.044 1.00 0.00 56 LEU A C 2
ATOM 2108 O O . LEU A 1 56 ? -3.000 -2.423 -13.658 1.00 0.00 56 LEU A O 2
ATOM 2124 N N . ILE A 1 57 ? -1.854 -2.185 -11.724 1.00 0.00 57 ILE A N 2
ATOM 2125 C CA . ILE A 1 57 ? -3.000 -2.477 -10.879 1.00 0.00 57 ILE A CA 2
ATOM 2126 C C . ILE A 1 57 ? -3.491 -1.181 -10.231 1.00 0.00 57 ILE A C 2
ATOM 2127 O O . ILE A 1 57 ? -2.691 -0.364 -9.781 1.00 0.00 57 ILE A O 2
ATOM 2143 N N . ILE A 1 58 ? -4.808 -1.033 -10.207 1.00 0.00 58 ILE A N 2
ATOM 2144 C CA . ILE A 1 58 ? -5.417 0.148 -9.621 1.00 0.00 58 ILE A CA 2
ATOM 2145 C C . ILE A 1 58 ? -6.263 -0.263 -8.413 1.00 0.00 58 ILE A C 2
ATOM 2146 O O . ILE A 1 58 ? -7.089 -1.169 -8.510 1.00 0.00 58 ILE A O 2
ATOM 2162 N N . ALA A 1 59 ? -6.027 0.424 -7.305 1.00 0.00 59 ALA A N 2
ATOM 2163 C CA . ALA A 1 59 ? -6.756 0.141 -6.081 1.00 0.00 59 ALA A CA 2
ATOM 2164 C C . ALA A 1 59 ? -7.773 1.257 -5.829 1.00 0.00 59 ALA A C 2
ATOM 2165 O O . ALA A 1 59 ? -7.464 2.434 -6.005 1.00 0.00 59 ALA A O 2
ATOM 2172 N N . SER A 1 60 ? -8.965 0.846 -5.420 1.00 0.00 60 SER A N 2
ATOM 2173 C CA . SER A 1 60 ? -10.028 1.797 -5.142 1.00 0.00 60 SER A CA 2
ATOM 2174 C C . SER A 1 60 ? -10.285 1.868 -3.635 1.00 0.00 60 SER A C 2
ATOM 2175 O O . SER A 1 60 ? -10.873 0.955 -3.059 1.00 0.00 60 SER A O 2
ATOM 2183 N N . ILE A 1 61 ? -9.831 2.962 -3.041 1.00 0.00 61 ILE A N 2
ATOM 2184 C CA . ILE A 1 61 ? -10.005 3.164 -1.612 1.00 0.00 61 ILE A CA 2
ATOM 2185 C C . ILE A 1 61 ? -10.762 4.473 -1.375 1.00 0.00 61 ILE A C 2
ATOM 2186 O O . ILE A 1 61 ? -10.709 5.382 -2.202 1.00 0.00 61 ILE A O 2
ATOM 2202 N N . PRO A 1 62 ? -11.466 4.527 -0.212 1.00 0.00 62 PRO A N 2
ATOM 2203 C CA . PRO A 1 62 ? -12.231 5.709 0.143 1.00 0.00 62 PRO A CA 2
ATOM 2204 C C . PRO A 1 62 ? -11.311 6.840 0.607 1.00 0.00 62 PRO A C 2
ATOM 2205 O O . PRO A 1 62 ? -10.412 6.621 1.418 1.00 0.00 62 PRO A O 2
ATOM 2216 N N . GLY A 1 63 ? -11.567 8.026 0.072 1.00 0.00 63 GLY A N 2
ATOM 2217 C CA . GLY A 1 63 ? -10.772 9.191 0.420 1.00 0.00 63 GLY A CA 2
ATOM 2218 C C . GLY A 1 63 ? -9.729 9.485 -0.659 1.00 0.00 63 GLY A C 2
ATOM 2219 O O . GLY A 1 63 ? -9.289 10.624 -0.807 1.00 0.00 63 GLY A O 2
ATOM 2223 N N . ILE A 1 64 ? -9.363 8.440 -1.384 1.00 0.00 64 ILE A N 2
ATOM 2224 C CA . ILE A 1 64 ? -8.378 8.573 -2.445 1.00 0.00 64 ILE A CA 2
ATOM 2225 C C . ILE A 1 64 ? -9.080 8.471 -3.800 1.00 0.00 64 ILE A C 2
ATOM 2226 O O . ILE A 1 64 ? -10.097 7.790 -3.928 1.00 0.00 64 ILE A O 2
ATOM 2242 N N . SER A 1 65 ? -8.510 9.159 -4.780 1.00 0.00 65 SER A N 2
ATOM 2243 C CA . SER A 1 65 ? -9.068 9.154 -6.120 1.00 0.00 65 SER A CA 2
ATOM 2244 C C . SER A 1 65 ? -8.602 7.910 -6.877 1.00 0.00 65 SER A C 2
ATOM 2245 O O . SER A 1 65 ? -9.417 7.076 -7.268 1.00 0.00 65 SER A O 2
ATOM 2253 N N . ARG A 1 66 ? -7.293 7.823 -7.062 1.00 0.00 66 ARG A N 2
ATOM 2254 C CA . ARG A 1 66 ? -6.709 6.694 -7.765 1.00 0.00 66 ARG A CA 2
ATOM 2255 C C . ARG A 1 66 ? -5.256 6.491 -7.330 1.00 0.00 66 ARG A C 2
ATOM 2256 O O . ARG A 1 66 ? -4.521 7.459 -7.137 1.00 0.00 66 ARG A O 2
ATOM 2277 N N . ILE A 1 67 ? -4.885 5.227 -7.190 1.00 0.00 67 ILE A N 2
ATOM 2278 C CA . ILE A 1 67 ? -3.533 4.886 -6.781 1.00 0.00 67 ILE A CA 2
ATOM 2279 C C . ILE A 1 67 ? -3.067 3.652 -7.558 1.00 0.00 67 ILE A C 2
ATOM 2280 O O . ILE A 1 67 ? -3.877 2.801 -7.924 1.00 0.00 67 ILE A O 2
ATOM 2296 N N . GLU A 1 68 ? -1.763 3.593 -7.786 1.00 0.00 68 GLU A N 2
ATOM 2297 C CA . GLU A 1 68 ? -1.180 2.478 -8.512 1.00 0.00 68 GLU A CA 2
ATOM 2298 C C . GLU A 1 68 ? -0.267 1.666 -7.592 1.00 0.00 68 GLU A C 2
ATOM 2299 O O . GLU A 1 68 ? 0.520 2.231 -6.835 1.00 0.00 68 GLU A O 2
ATOM 2311 N N . ILE A 1 69 ? -0.402 0.350 -7.688 1.00 0.00 69 ILE A N 2
ATOM 2312 C CA . ILE A 1 69 ? 0.400 -0.546 -6.875 1.00 0.00 69 ILE A CA 2
ATOM 2313 C C . ILE A 1 69 ? 1.209 -1.470 -7.787 1.00 0.00 69 ILE A C 2
ATOM 2314 O O . ILE A 1 69 ? 0.732 -1.875 -8.847 1.00 0.00 69 ILE A O 2
ATOM 2330 N N . LYS A 1 70 ? 2.418 -1.778 -7.343 1.00 0.00 70 LYS A N 2
ATOM 2331 C CA . LYS A 1 70 ? 3.298 -2.647 -8.105 1.00 0.00 70 LYS A CA 2
ATOM 2332 C C . LYS A 1 70 ? 3.985 -3.630 -7.157 1.00 0.00 70 LYS A C 2
ATOM 2333 O O . LYS A 1 70 ? 5.057 -3.343 -6.629 1.00 0.00 70 LYS A O 2
ATOM 2352 N N . PRO A 1 71 ? 3.320 -4.802 -6.964 1.00 0.00 71 PRO A N 2
ATOM 2353 C CA . PRO A 1 71 ? 3.856 -5.830 -6.087 1.00 0.00 71 PRO A CA 2
ATOM 2354 C C . PRO A 1 71 ? 5.024 -6.562 -6.750 1.00 0.00 71 PRO A C 2
ATOM 2355 O O . PRO A 1 71 ? 4.890 -7.076 -7.860 1.00 0.00 71 PRO A O 2
ATOM 2366 N N . ASP A 1 72 ? 6.144 -6.586 -6.043 1.00 0.00 72 ASP A N 2
ATOM 2367 C CA . ASP A 1 72 ? 7.335 -7.246 -6.549 1.00 0.00 72 ASP A CA 2
ATOM 2368 C C . ASP A 1 72 ? 7.803 -8.291 -5.535 1.00 0.00 72 ASP A C 2
ATOM 2369 O O . ASP A 1 72 ? 7.564 -8.150 -4.337 1.00 0.00 72 ASP A O 2
ATOM 2378 N N . LYS A 1 73 ? 8.463 -9.317 -6.052 1.00 0.00 73 LYS A N 2
ATOM 2379 C CA . LYS A 1 73 ? 8.968 -10.386 -5.208 1.00 0.00 73 LYS A CA 2
ATOM 2380 C C . LYS A 1 73 ? 9.877 -9.791 -4.128 1.00 0.00 73 LYS A C 2
ATOM 2381 O O . LYS A 1 73 ? 9.995 -10.346 -3.037 1.00 0.00 73 LYS A O 2
ATOM 2400 N N . ARG A 1 74 ? 10.495 -8.671 -4.472 1.00 0.00 74 ARG A N 2
ATOM 2401 C CA . ARG A 1 74 ? 11.388 -7.996 -3.547 1.00 0.00 74 ARG A CA 2
ATOM 2402 C C . ARG A 1 74 ? 10.591 -7.104 -2.594 1.00 0.00 74 ARG A C 2
ATOM 2403 O O . ARG A 1 74 ? 10.593 -7.323 -1.384 1.00 0.00 74 ARG A O 2
ATOM 2424 N N . LYS A 1 75 ? 9.928 -6.115 -3.176 1.00 0.00 75 LYS A N 2
ATOM 2425 C CA . LYS A 1 75 ? 9.127 -5.189 -2.393 1.00 0.00 75 LYS A CA 2
ATOM 2426 C C . LYS A 1 75 ? 7.989 -4.646 -3.259 1.00 0.00 75 LYS A C 2
ATOM 2427 O O . LYS A 1 75 ? 7.708 -5.185 -4.329 1.00 0.00 75 LYS A O 2
ATOM 2446 N N . ILE A 1 76 ? 7.366 -3.587 -2.766 1.00 0.00 76 ILE A N 2
ATOM 2447 C CA . ILE A 1 76 ? 6.264 -2.965 -3.482 1.00 0.00 76 ILE A CA 2
ATOM 2448 C C . ILE A 1 76 ? 6.362 -1.445 -3.342 1.00 0.00 76 ILE A C 2
ATOM 2449 O O . ILE A 1 76 ? 7.088 -0.944 -2.483 1.00 0.00 76 ILE A O 2
ATOM 2465 N N . LEU A 1 77 ? 5.623 -0.755 -4.196 1.00 0.00 77 LEU A N 2
ATOM 2466 C CA . LEU A 1 77 ? 5.619 0.699 -4.180 1.00 0.00 77 LEU A CA 2
ATOM 2467 C C . LEU A 1 77 ? 4.237 1.205 -4.598 1.00 0.00 77 LEU A C 2
ATOM 2468 O O . LEU A 1 77 ? 3.514 0.520 -5.318 1.00 0.00 77 LEU A O 2
ATOM 2484 N N . VAL A 1 78 ? 3.913 2.401 -4.128 1.00 0.00 78 VAL A N 2
ATOM 2485 C CA . VAL A 1 78 ? 2.632 3.007 -4.445 1.00 0.00 78 VAL A CA 2
ATOM 2486 C C . VAL A 1 78 ? 2.851 4.459 -4.875 1.00 0.00 78 VAL A C 2
ATOM 2487 O O . VAL A 1 78 ? 3.756 5.127 -4.378 1.00 0.00 78 VAL A O 2
ATOM 2500 N N . ASN A 1 79 ? 2.008 4.904 -5.795 1.00 0.00 79 ASN A N 2
ATOM 2501 C CA . ASN A 1 79 ? 2.098 6.264 -6.297 1.00 0.00 79 ASN A CA 2
ATOM 2502 C C . ASN A 1 79 ? 0.708 6.902 -6.282 1.00 0.00 79 ASN A C 2
ATOM 2503 O O . ASN A 1 79 ? -0.238 6.353 -6.846 1.00 0.00 79 ASN A O 2
ATOM 2514 N N . THR A 1 80 ? 0.627 8.054 -5.632 1.00 0.00 80 THR A N 2
ATOM 2515 C CA . THR A 1 80 ? -0.632 8.773 -5.535 1.00 0.00 80 THR A CA 2
ATOM 2516 C C . THR A 1 80 ? -0.607 10.013 -6.431 1.00 0.00 80 THR A C 2
ATOM 2517 O O . THR A 1 80 ? 0.423 10.674 -6.552 1.00 0.00 80 THR A O 2
ATOM 2528 N N . GLY A 1 81 ? -1.753 10.291 -7.034 1.00 0.00 81 GLY A N 2
ATOM 2529 C CA . GLY A 1 81 ? -1.875 11.440 -7.915 1.00 0.00 81 GLY A CA 2
ATOM 2530 C C . GLY A 1 81 ? -2.103 12.724 -7.114 1.00 0.00 81 GLY A C 2
ATOM 2531 O O . GLY A 1 81 ? -1.159 13.462 -6.836 1.00 0.00 81 GLY A O 2
ATOM 2535 N N . ASP A 1 82 ? -3.360 12.949 -6.763 1.00 0.00 82 ASP A N 2
ATOM 2536 C CA . ASP A 1 82 ? -3.724 14.131 -5.998 1.00 0.00 82 ASP A CA 2
ATOM 2537 C C . ASP A 1 82 ? -4.881 13.788 -5.056 1.00 0.00 82 ASP A C 2
ATOM 2538 O O . ASP A 1 82 ? -6.006 13.570 -5.505 1.00 0.00 82 ASP A O 2
ATOM 2547 N N . TYR A 1 83 ? -4.566 13.751 -3.772 1.00 0.00 83 TYR A N 2
ATOM 2548 C CA . TYR A 1 83 ? -5.565 13.438 -2.764 1.00 0.00 83 TYR A CA 2
ATOM 2549 C C . TYR A 1 83 ? -6.611 14.551 -2.666 1.00 0.00 83 TYR A C 2
ATOM 2550 O O . TYR A 1 83 ? -6.333 15.701 -3.001 1.00 0.00 83 TYR A O 2
ATOM 2568 N N . ASP A 1 84 ? -7.792 14.169 -2.203 1.00 0.00 84 ASP A N 2
ATOM 2569 C CA . ASP A 1 84 ? -8.881 15.121 -2.056 1.00 0.00 84 ASP A CA 2
ATOM 2570 C C . ASP A 1 84 ? -8.573 16.067 -0.896 1.00 0.00 84 ASP A C 2
ATOM 2571 O O . ASP A 1 84 ? -8.641 15.673 0.268 1.00 0.00 84 ASP A O 2
ATOM 2580 N N . SER A 1 85 ? -8.240 17.299 -1.252 1.00 0.00 85 SER A N 2
ATOM 2581 C CA . SER A 1 85 ? -7.921 18.306 -0.254 1.00 0.00 85 SER A CA 2
ATOM 2582 C C . SER A 1 85 ? -9.074 18.440 0.743 1.00 0.00 85 SER A C 2
ATOM 2583 O O . SER A 1 85 ? -8.849 18.573 1.944 1.00 0.00 85 SER A O 2
ATOM 2591 N N . ASP A 1 86 ? -10.285 18.401 0.206 1.00 0.00 86 ASP A N 2
ATOM 2592 C CA . ASP A 1 86 ? -11.474 18.516 1.032 1.00 0.00 86 ASP A CA 2
ATOM 2593 C C . ASP A 1 86 ? -11.424 17.462 2.141 1.00 0.00 86 ASP A C 2
ATOM 2594 O O . ASP A 1 86 ? -11.654 17.774 3.309 1.00 0.00 86 ASP A O 2
ATOM 2603 N N . ALA A 1 87 ? -11.121 16.238 1.736 1.00 0.00 87 ALA A N 2
ATOM 2604 C CA . ALA A 1 87 ? -11.037 15.137 2.681 1.00 0.00 87 ALA A CA 2
ATOM 2605 C C . ALA A 1 87 ? -9.748 15.266 3.494 1.00 0.00 87 ALA A C 2
ATOM 2606 O O . ALA A 1 87 ? -8.675 15.487 2.935 1.00 0.00 87 ALA A O 2
ATOM 2613 N N . ASP A 1 88 ? -9.894 15.122 4.803 1.00 0.00 88 ASP A N 2
ATOM 2614 C CA . ASP A 1 88 ? -8.756 15.219 5.700 1.00 0.00 88 ASP A CA 2
ATOM 2615 C C . ASP A 1 88 ? -7.650 14.277 5.218 1.00 0.00 88 ASP A C 2
ATOM 2616 O O . ASP A 1 88 ? -7.752 13.062 5.377 1.00 0.00 88 ASP A O 2
ATOM 2625 N N . LYS A 1 89 ? -6.619 14.874 4.637 1.00 0.00 89 LYS A N 2
ATOM 2626 C CA . LYS A 1 89 ? -5.496 14.104 4.131 1.00 0.00 89 LYS A CA 2
ATOM 2627 C C . LYS A 1 89 ? -5.002 13.153 5.223 1.00 0.00 89 LYS A C 2
ATOM 2628 O O . LYS A 1 89 ? -4.437 12.101 4.925 1.00 0.00 89 LYS A O 2
ATOM 2647 N N . LEU A 1 90 ? -5.232 13.558 6.463 1.00 0.00 90 LEU A N 2
ATOM 2648 C CA . LEU A 1 90 ? -4.818 12.754 7.601 1.00 0.00 90 LEU A CA 2
ATOM 2649 C C . LEU A 1 90 ? -5.774 11.571 7.761 1.00 0.00 90 LEU A C 2
ATOM 2650 O O . LEU A 1 90 ? -5.365 10.489 8.180 1.00 0.00 90 LEU A O 2
ATOM 2666 N N . ALA A 1 91 ? -7.029 11.816 7.417 1.00 0.00 91 ALA A N 2
ATOM 2667 C CA . ALA A 1 91 ? -8.049 10.784 7.518 1.00 0.00 91 ALA A CA 2
ATOM 2668 C C . ALA A 1 91 ? -7.852 9.770 6.389 1.00 0.00 91 ALA A C 2
ATOM 2669 O O . ALA A 1 91 ? -7.791 8.566 6.635 1.00 0.00 91 ALA A O 2
ATOM 2676 N N . VAL A 1 92 ? -7.760 10.293 5.175 1.00 0.00 92 VAL A N 2
ATOM 2677 C CA . VAL A 1 92 ? -7.572 9.447 4.008 1.00 0.00 92 VAL A CA 2
ATOM 2678 C C . VAL A 1 92 ? -6.259 8.675 4.150 1.00 0.00 92 VAL A C 2
ATOM 2679 O O . VAL A 1 92 ? -6.154 7.538 3.694 1.00 0.00 92 VAL A O 2
ATOM 2692 N N . VAL A 1 93 ? -5.293 9.325 4.781 1.00 0.00 93 VAL A N 2
ATOM 2693 C CA . VAL A 1 93 ? -3.991 8.713 4.987 1.00 0.00 93 VAL A CA 2
ATOM 2694 C C . VAL A 1 93 ? -4.123 7.569 5.995 1.00 0.00 93 VAL A C 2
ATOM 2695 O O . VAL A 1 93 ? -3.480 6.531 5.849 1.00 0.00 93 VAL A O 2
ATOM 2708 N N . ARG A 1 94 ? -4.963 7.798 6.995 1.00 0.00 94 ARG A N 2
ATOM 2709 C CA . ARG A 1 94 ? -5.187 6.799 8.025 1.00 0.00 94 ARG A CA 2
ATOM 2710 C C . ARG A 1 94 ? -5.811 5.542 7.419 1.00 0.00 94 ARG A C 2
ATOM 2711 O O . ARG A 1 94 ? -5.584 4.435 7.906 1.00 0.00 94 ARG A O 2
ATOM 2732 N N . THR A 1 95 ? -6.587 5.753 6.367 1.00 0.00 95 THR A N 2
ATOM 2733 C CA . THR A 1 95 ? -7.246 4.649 5.689 1.00 0.00 95 THR A CA 2
ATOM 2734 C C . THR A 1 95 ? -6.315 4.036 4.640 1.00 0.00 95 THR A C 2
ATOM 2735 O O . THR A 1 95 ? -6.387 2.840 4.365 1.00 0.00 95 THR A O 2
ATOM 2746 N N . TYR A 1 96 ? -5.464 4.884 4.082 1.00 0.00 96 TYR A N 2
ATOM 2747 C CA . TYR A 1 96 ? -4.521 4.441 3.070 1.00 0.00 96 TYR A CA 2
ATOM 2748 C C . TYR A 1 96 ? -3.368 3.656 3.700 1.00 0.00 96 TYR A C 2
ATOM 2749 O O . TYR A 1 96 ? -2.915 2.658 3.142 1.00 0.00 96 TYR A O 2
ATOM 2767 N N . ASN A 1 97 ? -2.930 4.136 4.855 1.00 0.00 97 ASN A N 2
ATOM 2768 C CA . ASN A 1 97 ? -1.839 3.491 5.566 1.00 0.00 97 ASN A CA 2
ATOM 2769 C C . ASN A 1 97 ? -2.321 2.149 6.122 1.00 0.00 97 ASN A C 2
ATOM 2770 O O . ASN A 1 97 ? -1.638 1.135 5.986 1.00 0.00 97 ASN A O 2
ATOM 2781 N N . ASP A 1 98 ? -3.495 2.187 6.736 1.00 0.00 98 ASP A N 2
ATOM 2782 C CA . ASP A 1 98 ? -4.076 0.986 7.312 1.00 0.00 98 ASP A CA 2
ATOM 2783 C C . ASP A 1 98 ? -4.242 -0.070 6.219 1.00 0.00 98 ASP A C 2
ATOM 2784 O O . ASP A 1 98 ? -4.103 -1.265 6.478 1.00 0.00 98 ASP A O 2
ATOM 2793 N N . PHE A 1 99 ? -4.538 0.406 5.019 1.00 0.00 99 PHE A N 2
ATOM 2794 C CA . PHE A 1 99 ? -4.723 -0.483 3.884 1.00 0.00 99 PHE A CA 2
ATOM 2795 C C . PHE A 1 99 ? -3.405 -1.147 3.486 1.00 0.00 99 PHE A C 2
ATOM 2796 O O . PHE A 1 99 ? -3.368 -2.343 3.203 1.00 0.00 99 PHE A O 2
ATOM 2813 N N . ILE A 1 100 ? -2.352 -0.341 3.477 1.00 0.00 100 ILE A N 2
ATOM 2814 C CA . ILE A 1 100 ? -1.034 -0.836 3.119 1.00 0.00 100 ILE A CA 2
ATOM 2815 C C . ILE A 1 100 ? -0.467 -1.653 4.282 1.00 0.00 100 ILE A C 2
ATOM 2816 O O . ILE A 1 100 ? -0.012 -2.780 4.090 1.00 0.00 100 ILE A O 2
ATOM 2832 N N . GLU A 1 101 ? -0.513 -1.054 5.463 1.00 0.00 101 GLU A N 2
ATOM 2833 C CA . GLU A 1 101 ? -0.009 -1.713 6.656 1.00 0.00 101 GLU A CA 2
ATOM 2834 C C . GLU A 1 101 ? -0.530 -3.150 6.729 1.00 0.00 101 GLU A C 2
ATOM 2835 O O . GLU A 1 101 ? 0.152 -4.036 7.240 1.00 0.00 101 GLU A O 2
ATOM 2847 N N . LYS A 1 102 ? -1.735 -3.336 6.212 1.00 0.00 102 LYS A N 2
ATOM 2848 C CA . LYS A 1 102 ? -2.357 -4.649 6.212 1.00 0.00 102 LYS A CA 2
ATOM 2849 C C . LYS A 1 102 ? -1.931 -5.410 4.954 1.00 0.00 102 LYS A C 2
ATOM 2850 O O . LYS A 1 102 ? -1.861 -6.638 4.961 1.00 0.00 102 LYS A O 2
ATOM 2869 N N . LEU A 1 103 ? -1.658 -4.648 3.905 1.00 0.00 103 LEU A N 2
ATOM 2870 C CA . LEU A 1 103 ? -1.242 -5.235 2.644 1.00 0.00 103 LEU A CA 2
ATOM 2871 C C . LEU A 1 103 ? 0.210 -5.703 2.758 1.00 0.00 103 LEU A C 2
ATOM 2872 O O . LEU A 1 103 ? 0.585 -6.726 2.186 1.00 0.00 103 LEU A O 2
ATOM 2888 N N . THR A 1 104 ? 0.990 -4.930 3.500 1.00 0.00 104 THR A N 2
ATOM 2889 C CA . THR A 1 104 ? 2.394 -5.252 3.696 1.00 0.00 104 THR A CA 2
ATOM 2890 C C . THR A 1 104 ? 2.605 -5.905 5.063 1.00 0.00 104 THR A C 2
ATOM 2891 O O . THR A 1 104 ? 3.380 -6.851 5.190 1.00 0.00 104 THR A O 2
ATOM 2902 N N . GLY A 1 105 ? 1.901 -5.374 6.053 1.00 0.00 105 GLY A N 2
ATOM 2903 C CA . GLY A 1 105 ? 2.002 -5.892 7.406 1.00 0.00 105 GLY A CA 2
ATOM 2904 C C . GLY A 1 105 ? 2.854 -4.973 8.283 1.00 0.00 105 GLY A C 2
ATOM 2905 O O . GLY A 1 105 ? 2.593 -4.833 9.478 1.00 0.00 105 GLY A O 2
ATOM 2909 N N . TYR A 1 106 ? 3.854 -4.371 7.658 1.00 0.00 106 TYR A N 2
ATOM 2910 C CA . TYR A 1 106 ? 4.746 -3.470 8.368 1.00 0.00 106 TYR A CA 2
ATOM 2911 C C . TYR A 1 106 ? 3.978 -2.279 8.943 1.00 0.00 106 TYR A C 2
ATOM 2912 O O . TYR A 1 106 ? 3.022 -1.800 8.335 1.00 0.00 106 TYR A O 2
ATOM 2930 N N . SER A 1 107 ? 4.424 -1.836 10.109 1.00 0.00 107 SER A N 2
ATOM 2931 C CA . SER A 1 107 ? 3.789 -0.710 10.774 1.00 0.00 107 SER A CA 2
ATOM 2932 C C . SER A 1 107 ? 4.717 0.507 10.744 1.00 0.00 107 SER A C 2
ATOM 2933 O O . SER A 1 107 ? 5.916 0.372 10.499 1.00 0.00 107 SER A O 2
ATOM 2941 N N . ALA A 1 108 ? 4.129 1.666 10.996 1.00 0.00 108 ALA A N 2
ATOM 2942 C CA . ALA A 1 108 ? 4.888 2.906 11.000 1.00 0.00 108 ALA A CA 2
ATOM 2943 C C . ALA A 1 108 ? 6.003 2.811 12.044 1.00 0.00 108 ALA A C 2
ATOM 2944 O O . ALA A 1 108 ? 7.080 3.377 11.861 1.00 0.00 108 ALA A O 2
ATOM 2951 N N . LYS A 1 109 ? 5.708 2.092 13.116 1.00 0.00 109 LYS A N 2
ATOM 2952 C CA . LYS A 1 109 ? 6.672 1.916 14.189 1.00 0.00 109 LYS A CA 2
ATOM 2953 C C . LYS A 1 109 ? 7.889 1.159 13.656 1.00 0.00 109 LYS A C 2
ATOM 2954 O O . LYS A 1 109 ? 9.009 1.374 14.118 1.00 0.00 109 LYS A O 2
ATOM 2973 N N . GLU A 1 110 ? 7.629 0.289 12.692 1.00 0.00 110 GLU A N 2
ATOM 2974 C CA . GLU A 1 110 ? 8.689 -0.503 12.091 1.00 0.00 110 GLU A CA 2
ATOM 2975 C C . GLU A 1 110 ? 9.737 0.413 11.455 1.00 0.00 110 GLU A C 2
ATOM 2976 O O . GLU A 1 110 ? 10.921 0.076 11.420 1.00 0.00 110 GLU A O 2
ATOM 2988 N N . ARG A 1 111 ? 9.266 1.550 10.966 1.00 0.00 111 ARG A N 2
ATOM 2989 C CA . ARG A 1 111 ? 10.148 2.516 10.333 1.00 0.00 111 ARG A CA 2
ATOM 2990 C C . ARG A 1 111 ? 11.355 2.799 11.229 1.00 0.00 111 ARG A C 2
ATOM 2991 O O . ARG A 1 111 ? 12.448 3.073 10.735 1.00 0.00 111 ARG A O 2
ATOM 3012 N N . LYS A 1 112 ? 11.116 2.726 12.530 1.00 0.00 112 LYS A N 2
ATOM 3013 C CA . LYS A 1 112 ? 12.171 2.971 13.499 1.00 0.00 112 LYS A CA 2
ATOM 3014 C C . LYS A 1 112 ? 13.343 2.028 13.222 1.00 0.00 112 LYS A C 2
ATOM 3015 O O . LYS A 1 112 ? 14.499 2.447 13.234 1.00 0.00 112 LYS A O 2
ATOM 3034 N N . LYS A 1 113 ? 13.004 0.770 12.979 1.00 0.00 113 LYS A N 2
ATOM 3035 C CA . LYS A 1 113 ? 14.013 -0.237 12.698 1.00 0.00 113 LYS A CA 2
ATOM 3036 C C . LYS A 1 113 ? 15.051 0.342 11.735 1.00 0.00 113 LYS A C 2
ATOM 3037 O O . LYS A 1 113 ? 16.248 0.321 12.018 1.00 0.00 113 LYS A O 2
ATOM 3056 N N . MET A 1 114 ? 14.554 0.846 10.614 1.00 0.00 114 MET A N 2
ATOM 3057 C CA . MET A 1 114 ? 15.421 1.429 9.606 1.00 0.00 114 MET A CA 2
ATOM 3058 C C . MET A 1 114 ? 15.902 2.817 10.032 1.00 0.00 114 MET A C 2
ATOM 3059 O O . MET A 1 114 ? 16.919 3.304 9.539 1.00 0.00 114 MET A O 2
ATOM 3073 N N . MET A 1 115 ? 15.150 3.413 10.944 1.00 0.00 115 MET A N 2
ATOM 3074 C CA . MET A 1 115 ? 15.488 4.736 11.444 1.00 0.00 115 MET A CA 2
ATOM 3075 C C . MET A 1 115 ? 16.427 4.645 12.648 1.00 0.00 115 MET A C 2
ATOM 3076 O O . MET A 1 115 ? 16.718 5.653 13.291 1.00 0.00 115 MET A O 2
ATOM 3090 N N . THR A 1 116 ? 16.876 3.428 12.917 1.00 0.00 116 THR A N 2
ATOM 3091 C CA . THR A 1 116 ? 17.778 3.191 14.032 1.00 0.00 116 THR A CA 2
ATOM 3092 C C . THR A 1 116 ? 19.230 3.177 13.550 1.00 0.00 116 THR A C 2
ATOM 3093 O O . THR A 1 116 ? 20.109 3.740 14.201 1.00 0.00 116 THR A O 2
ATOM 3104 N N . LYS A 1 117 ? 19.436 2.527 12.415 1.00 0.00 117 LYS A N 2
ATOM 3105 C CA . LYS A 1 117 ? 20.767 2.432 11.837 1.00 0.00 117 LYS A CA 2
ATOM 3106 C C . LYS A 1 117 ? 21.283 3.837 11.522 1.00 0.00 117 LYS A C 2
ATOM 3107 O O . LYS A 1 117 ? 22.344 4.234 12.002 1.00 0.00 117 LYS A O 2
ATOM 3126 N N . ASP A 1 118 ? 20.509 4.550 10.718 1.00 0.00 118 ASP A N 2
ATOM 3127 C CA . ASP A 1 118 ? 20.875 5.903 10.333 1.00 0.00 118 ASP A CA 2
ATOM 3128 C C . ASP A 1 118 ? 21.454 6.635 11.545 1.00 0.00 118 ASP A C 2
ATOM 3129 O O . ASP A 1 118 ? 21.833 7.801 11.448 1.00 0.00 118 ASP A O 2
ATOM 3139 N N . MET A 1 23 ? 6.153 8.948 -4.725 1.00 0.00 23 MET A N 3
ATOM 3140 C CA . MET A 1 23 ? 5.979 7.511 -4.607 1.00 0.00 23 MET A CA 3
ATOM 3141 C C . MET A 1 23 ? 6.776 6.956 -3.425 1.00 0.00 23 MET A C 3
ATOM 3142 O O . MET A 1 23 ? 7.994 7.115 -3.364 1.00 0.00 23 MET A O 3
ATOM 3156 N N . ARG A 1 24 ? 6.058 6.317 -2.514 1.00 0.00 24 ARG A N 3
ATOM 3157 C CA . ARG A 1 24 ? 6.682 5.738 -1.337 1.00 0.00 24 ARG A CA 3
ATOM 3158 C C . ARG A 1 24 ? 6.743 4.214 -1.463 1.00 0.00 24 ARG A C 3
ATOM 3159 O O . ARG A 1 24 ? 5.727 3.569 -1.721 1.00 0.00 24 ARG A O 3
ATOM 3180 N N . GLU A 1 25 ? 7.943 3.685 -1.275 1.00 0.00 25 GLU A N 3
ATOM 3181 C CA . GLU A 1 25 ? 8.148 2.249 -1.364 1.00 0.00 25 GLU A CA 3
ATOM 3182 C C . GLU A 1 25 ? 7.952 1.598 0.006 1.00 0.00 25 GLU A C 3
ATOM 3183 O O . GLU A 1 25 ? 8.501 2.066 1.003 1.00 0.00 25 GLU A O 3
ATOM 3195 N N . TYR A 1 26 ? 7.170 0.530 0.012 1.00 0.00 26 TYR A N 3
ATOM 3196 C CA . TYR A 1 26 ? 6.895 -0.190 1.244 1.00 0.00 26 TYR A CA 3
ATOM 3197 C C . TYR A 1 26 ? 7.489 -1.598 1.201 1.00 0.00 26 TYR A C 3
ATOM 3198 O O . TYR A 1 26 ? 7.561 -2.214 0.138 1.00 0.00 26 TYR A O 3
ATOM 3216 N N . PRO A 1 27 ? 7.909 -2.082 2.401 1.00 0.00 27 PRO A N 3
ATOM 3217 C CA . PRO A 1 27 ? 8.495 -3.408 2.510 1.00 0.00 27 PRO A CA 3
ATOM 3218 C C . PRO A 1 27 ? 7.420 -4.493 2.410 1.00 0.00 27 PRO A C 3
ATOM 3219 O O . PRO A 1 27 ? 6.228 -4.200 2.496 1.00 0.00 27 PRO A O 3
ATOM 3230 N N . VAL A 1 28 ? 7.881 -5.722 2.230 1.00 0.00 28 VAL A N 3
ATOM 3231 C CA . VAL A 1 28 ? 6.973 -6.851 2.118 1.00 0.00 28 VAL A CA 3
ATOM 3232 C C . VAL A 1 28 ? 7.323 -7.889 3.187 1.00 0.00 28 VAL A C 3
ATOM 3233 O O . VAL A 1 28 ? 8.494 -8.200 3.395 1.00 0.00 28 VAL A O 3
ATOM 3246 N N . LYS A 1 29 ? 6.285 -8.395 3.836 1.00 0.00 29 LYS A N 3
ATOM 3247 C CA . LYS A 1 29 ? 6.468 -9.391 4.879 1.00 0.00 29 LYS A CA 3
ATOM 3248 C C . LYS A 1 29 ? 6.781 -10.743 4.236 1.00 0.00 29 LYS A C 3
ATOM 3249 O O . LYS A 1 29 ? 6.289 -11.048 3.152 1.00 0.00 29 LYS A O 3
ATOM 3268 N N . LYS A 1 30 ? 7.601 -11.518 4.934 1.00 0.00 30 LYS A N 3
ATOM 3269 C CA . LYS A 1 30 ? 7.986 -12.830 4.444 1.00 0.00 30 LYS A CA 3
ATOM 3270 C C . LYS A 1 30 ? 6.789 -13.776 4.537 1.00 0.00 30 LYS A C 3
ATOM 3271 O O . LYS A 1 30 ? 6.424 -14.218 5.627 1.00 0.00 30 LYS A O 3
ATOM 3290 N N . GLY A 1 31 ? 6.208 -14.062 3.382 1.00 0.00 31 GLY A N 3
ATOM 3291 C CA . GLY A 1 31 ? 5.058 -14.948 3.320 1.00 0.00 31 GLY A CA 3
ATOM 3292 C C . GLY A 1 31 ? 3.863 -14.251 2.666 1.00 0.00 31 GLY A C 3
ATOM 3293 O O . GLY A 1 31 ? 3.186 -14.833 1.820 1.00 0.00 31 GLY A O 3
ATOM 3297 N N . PHE A 1 32 ? 3.638 -13.015 3.085 1.00 0.00 32 PHE A N 3
ATOM 3298 C CA . PHE A 1 32 ? 2.536 -12.232 2.551 1.00 0.00 32 PHE A CA 3
ATOM 3299 C C . PHE A 1 32 ? 2.438 -12.389 1.033 1.00 0.00 32 PHE A C 3
ATOM 3300 O O . PHE A 1 32 ? 3.403 -12.784 0.381 1.00 0.00 32 PHE A O 3
ATOM 3317 N N . PRO A 1 33 ? 1.228 -12.064 0.499 1.00 0.00 33 PRO A N 3
ATOM 3318 C CA . PRO A 1 33 ? 0.991 -12.166 -0.931 1.00 0.00 33 PRO A CA 3
ATOM 3319 C C . PRO A 1 33 ? 1.671 -11.020 -1.683 1.00 0.00 33 PRO A C 3
ATOM 3320 O O . PRO A 1 33 ? 1.708 -9.890 -1.196 1.00 0.00 33 PRO A O 3
ATOM 3331 N N . THR A 1 34 ? 2.190 -11.349 -2.856 1.00 0.00 34 THR A N 3
ATOM 3332 C CA . THR A 1 34 ? 2.866 -10.361 -3.680 1.00 0.00 34 THR A CA 3
ATOM 3333 C C . THR A 1 34 ? 2.444 -10.508 -5.144 1.00 0.00 34 THR A C 3
ATOM 3334 O O . THR A 1 34 ? 3.216 -10.198 -6.049 1.00 0.00 34 THR A O 3
ATOM 3345 N N . ASP A 1 35 ? 1.220 -10.982 -5.328 1.00 0.00 35 ASP A N 3
ATOM 3346 C CA . ASP A 1 35 ? 0.687 -11.174 -6.667 1.00 0.00 35 ASP A CA 3
ATOM 3347 C C . ASP A 1 35 ? -0.532 -10.268 -6.859 1.00 0.00 35 ASP A C 3
ATOM 3348 O O . ASP A 1 35 ? -1.262 -9.993 -5.908 1.00 0.00 35 ASP A O 3
ATOM 3357 N N . TYR A 1 36 ? -0.713 -9.831 -8.097 1.00 0.00 36 TYR A N 3
ATOM 3358 C CA . TYR A 1 36 ? -1.830 -8.963 -8.426 1.00 0.00 36 TYR A CA 3
ATOM 3359 C C . TYR A 1 36 ? -3.154 -9.571 -7.957 1.00 0.00 36 TYR A C 3
ATOM 3360 O O . TYR A 1 36 ? -3.940 -8.909 -7.281 1.00 0.00 36 TYR A O 3
ATOM 3378 N N . ASP A 1 37 ? -3.360 -10.823 -8.335 1.00 0.00 37 ASP A N 3
ATOM 3379 C CA . ASP A 1 37 ? -4.575 -11.528 -7.962 1.00 0.00 37 ASP A CA 3
ATOM 3380 C C . ASP A 1 37 ? -4.657 -11.620 -6.438 1.00 0.00 37 ASP A C 3
ATOM 3381 O O . ASP A 1 37 ? -5.665 -11.242 -5.841 1.00 0.00 37 ASP A O 3
ATOM 3390 N N . SER A 1 38 ? -3.583 -12.129 -5.849 1.00 0.00 38 SER A N 3
ATOM 3391 C CA . SER A 1 38 ? -3.521 -12.275 -4.405 1.00 0.00 38 SER A CA 3
ATOM 3392 C C . SER A 1 38 ? -3.920 -10.964 -3.726 1.00 0.00 38 SER A C 3
ATOM 3393 O O . SER A 1 38 ? -4.796 -10.947 -2.865 1.00 0.00 38 SER A O 3
ATOM 3401 N N . ILE A 1 39 ? -3.257 -9.895 -4.141 1.00 0.00 39 ILE A N 3
ATOM 3402 C CA . ILE A 1 39 ? -3.529 -8.581 -3.585 1.00 0.00 39 ILE A CA 3
ATOM 3403 C C . ILE A 1 39 ? -4.960 -8.168 -3.942 1.00 0.00 39 ILE A C 3
ATOM 3404 O O . ILE A 1 39 ? -5.666 -7.592 -3.118 1.00 0.00 39 ILE A O 3
ATOM 3420 N N . LYS A 1 40 ? -5.341 -8.479 -5.172 1.00 0.00 40 LYS A N 3
ATOM 3421 C CA . LYS A 1 40 ? -6.673 -8.147 -5.648 1.00 0.00 40 LYS A CA 3
ATOM 3422 C C . LYS A 1 40 ? -7.711 -8.670 -4.653 1.00 0.00 40 LYS A C 3
ATOM 3423 O O . LYS A 1 40 ? -8.721 -8.014 -4.402 1.00 0.00 40 LYS A O 3
ATOM 3442 N N . ARG A 1 41 ? -7.425 -9.846 -4.113 1.00 0.00 41 ARG A N 3
ATOM 3443 C CA . ARG A 1 41 ? -8.322 -10.465 -3.150 1.00 0.00 41 ARG A CA 3
ATOM 3444 C C . ARG A 1 41 ? -8.181 -9.788 -1.784 1.00 0.00 41 ARG A C 3
ATOM 3445 O O . ARG A 1 41 ? -9.170 -9.596 -1.078 1.00 0.00 41 ARG A O 3
ATOM 3466 N N . LYS A 1 42 ? -6.945 -9.446 -1.453 1.00 0.00 42 LYS A N 3
ATOM 3467 C CA . LYS A 1 42 ? -6.662 -8.798 -0.185 1.00 0.00 42 LYS A CA 3
ATOM 3468 C C . LYS A 1 42 ? -7.343 -7.428 -0.156 1.00 0.00 42 LYS A C 3
ATOM 3469 O O . LYS A 1 42 ? -7.739 -6.950 0.906 1.00 0.00 42 LYS A O 3
ATOM 3488 N N . ILE A 1 43 ? -7.460 -6.834 -1.335 1.00 0.00 43 ILE A N 3
ATOM 3489 C CA . ILE A 1 43 ? -8.086 -5.529 -1.458 1.00 0.00 43 ILE A CA 3
ATOM 3490 C C . ILE A 1 43 ? -9.590 -5.665 -1.211 1.00 0.00 43 ILE A C 3
ATOM 3491 O O . ILE A 1 43 ? -10.145 -4.982 -0.351 1.00 0.00 43 ILE A O 3
ATOM 3507 N N . SER A 1 44 ? -10.206 -6.552 -1.979 1.00 0.00 44 SER A N 3
ATOM 3508 C CA . SER A 1 44 ? -11.634 -6.785 -1.855 1.00 0.00 44 SER A CA 3
ATOM 3509 C C . SER A 1 44 ? -11.940 -7.447 -0.511 1.00 0.00 44 SER A C 3
ATOM 3510 O O . SER A 1 44 ? -13.010 -7.237 0.059 1.00 0.00 44 SER A O 3
ATOM 3518 N N . GLU A 1 45 ? -10.983 -8.235 -0.043 1.00 0.00 45 GLU A N 3
ATOM 3519 C CA . GLU A 1 45 ? -11.137 -8.929 1.223 1.00 0.00 45 GLU A CA 3
ATOM 3520 C C . GLU A 1 45 ? -11.301 -7.923 2.365 1.00 0.00 45 GLU A C 3
ATOM 3521 O O . GLU A 1 45 ? -11.884 -8.242 3.399 1.00 0.00 45 GLU A O 3
ATOM 3533 N N . LEU A 1 46 ? -10.774 -6.729 2.137 1.00 0.00 46 LEU A N 3
ATOM 3534 C CA . LEU A 1 46 ? -10.854 -5.674 3.134 1.00 0.00 46 LEU A CA 3
ATOM 3535 C C . LEU A 1 46 ? -12.140 -4.875 2.921 1.00 0.00 46 LEU A C 3
ATOM 3536 O O . LEU A 1 46 ? -12.647 -4.248 3.851 1.00 0.00 46 LEU A O 3
ATOM 3552 N N . GLY A 1 47 ? -12.634 -4.922 1.692 1.00 0.00 47 GLY A N 3
ATOM 3553 C CA . GLY A 1 47 ? -13.851 -4.209 1.346 1.00 0.00 47 GLY A CA 3
ATOM 3554 C C . GLY A 1 47 ? -13.563 -3.081 0.354 1.00 0.00 47 GLY A C 3
ATOM 3555 O O . GLY A 1 47 ? -14.230 -2.048 0.372 1.00 0.00 47 GLY A O 3
ATOM 3559 N N . PHE A 1 48 ? -12.568 -3.316 -0.488 1.00 0.00 48 PHE A N 3
ATOM 3560 C CA . PHE A 1 48 ? -12.183 -2.332 -1.487 1.00 0.00 48 PHE A CA 3
ATOM 3561 C C . PHE A 1 48 ? -12.352 -2.891 -2.900 1.00 0.00 48 PHE A C 3
ATOM 3562 O O . PHE A 1 48 ? -12.704 -4.057 -3.074 1.00 0.00 48 PHE A O 3
ATOM 3579 N N . ASP A 1 49 ? -12.090 -2.034 -3.876 1.00 0.00 49 ASP A N 3
ATOM 3580 C CA . ASP A 1 49 ? -12.208 -2.427 -5.270 1.00 0.00 49 ASP A CA 3
ATOM 3581 C C . ASP A 1 49 ? -10.842 -2.299 -5.949 1.00 0.00 49 ASP A C 3
ATOM 3582 O O . ASP A 1 49 ? -9.952 -1.621 -5.439 1.00 0.00 49 ASP A O 3
ATOM 3591 N N . VAL A 1 50 ? -10.720 -2.963 -7.090 1.00 0.00 50 VAL A N 3
ATOM 3592 C CA . VAL A 1 50 ? -9.479 -2.932 -7.843 1.00 0.00 50 VAL A CA 3
ATOM 3593 C C . VAL A 1 50 ? -9.794 -2.804 -9.334 1.00 0.00 50 VAL A C 3
ATOM 3594 O O . VAL A 1 50 ? -10.639 -3.529 -9.859 1.00 0.00 50 VAL A O 3
ATOM 3607 N N . LYS A 1 51 ? -9.101 -1.875 -9.976 1.00 0.00 51 LYS A N 3
ATOM 3608 C CA . LYS A 1 51 ? -9.297 -1.642 -11.397 1.00 0.00 51 LYS A CA 3
ATOM 3609 C C . LYS A 1 51 ? -8.034 -2.049 -12.156 1.00 0.00 51 LYS A C 3
ATOM 3610 O O . LYS A 1 51 ? -6.922 -1.869 -11.660 1.00 0.00 51 LYS A O 3
ATOM 3629 N N . SER A 1 52 ? -8.245 -2.591 -13.347 1.00 0.00 52 SER A N 3
ATOM 3630 C CA . SER A 1 52 ? -7.136 -3.025 -14.179 1.00 0.00 52 SER A CA 3
ATOM 3631 C C . SER A 1 52 ? -6.965 -2.071 -15.363 1.00 0.00 52 SER A C 3
ATOM 3632 O O . SER A 1 52 ? -7.683 -2.175 -16.357 1.00 0.00 52 SER A O 3
ATOM 3640 N N . GLU A 1 53 ? -6.011 -1.162 -15.218 1.00 0.00 53 GLU A N 3
ATOM 3641 C CA . GLU A 1 53 ? -5.738 -0.191 -16.263 1.00 0.00 53 GLU A CA 3
ATOM 3642 C C . GLU A 1 53 ? -4.485 -0.591 -17.045 1.00 0.00 53 GLU A C 3
ATOM 3643 O O . GLU A 1 53 ? -3.373 -0.228 -16.667 1.00 0.00 53 GLU A O 3
ATOM 3655 N N . GLY A 1 54 ? -4.708 -1.332 -18.119 1.00 0.00 54 GLY A N 3
ATOM 3656 C CA . GLY A 1 54 ? -3.611 -1.785 -18.957 1.00 0.00 54 GLY A CA 3
ATOM 3657 C C . GLY A 1 54 ? -2.910 -2.994 -18.336 1.00 0.00 54 GLY A C 3
ATOM 3658 O O . GLY A 1 54 ? -3.479 -4.083 -18.277 1.00 0.00 54 GLY A O 3
ATOM 3662 N N . ASP A 1 55 ? -1.684 -2.763 -17.889 1.00 0.00 55 ASP A N 3
ATOM 3663 C CA . ASP A 1 55 ? -0.900 -3.819 -17.275 1.00 0.00 55 ASP A CA 3
ATOM 3664 C C . ASP A 1 55 ? -0.633 -3.466 -15.810 1.00 0.00 55 ASP A C 3
ATOM 3665 O O . ASP A 1 55 ? -0.050 -4.260 -15.072 1.00 0.00 55 ASP A O 3
ATOM 3674 N N . LEU A 1 56 ? -1.072 -2.274 -15.433 1.00 0.00 56 LEU A N 3
ATOM 3675 C CA . LEU A 1 56 ? -0.888 -1.806 -14.070 1.00 0.00 56 LEU A CA 3
ATOM 3676 C C . LEU A 1 56 ? -2.145 -2.114 -13.256 1.00 0.00 56 LEU A C 3
ATOM 3677 O O . LEU A 1 56 ? -3.218 -2.327 -13.819 1.00 0.00 56 LEU A O 3
ATOM 3693 N N . ILE A 1 57 ? -1.971 -2.133 -11.942 1.00 0.00 57 ILE A N 3
ATOM 3694 C CA . ILE A 1 57 ? -3.079 -2.413 -11.045 1.00 0.00 57 ILE A CA 3
ATOM 3695 C C . ILE A 1 57 ? -3.487 -1.125 -10.328 1.00 0.00 57 ILE A C 3
ATOM 3696 O O . ILE A 1 57 ? -2.632 -0.347 -9.907 1.00 0.00 57 ILE A O 3
ATOM 3712 N N . ILE A 1 58 ? -4.794 -0.939 -10.210 1.00 0.00 58 ILE A N 3
ATOM 3713 C CA . ILE A 1 58 ? -5.325 0.242 -9.551 1.00 0.00 58 ILE A CA 3
ATOM 3714 C C . ILE A 1 58 ? -6.150 -0.186 -8.336 1.00 0.00 58 ILE A C 3
ATOM 3715 O O . ILE A 1 58 ? -6.916 -1.145 -8.407 1.00 0.00 58 ILE A O 3
ATOM 3731 N N . ALA A 1 59 ? -5.964 0.546 -7.247 1.00 0.00 59 ALA A N 3
ATOM 3732 C CA . ALA A 1 59 ? -6.681 0.255 -6.018 1.00 0.00 59 ALA A CA 3
ATOM 3733 C C . ALA A 1 59 ? -7.790 1.291 -5.822 1.00 0.00 59 ALA A C 3
ATOM 3734 O O . ALA A 1 59 ? -7.621 2.459 -6.167 1.00 0.00 59 ALA A O 3
ATOM 3741 N N . SER A 1 60 ? -8.900 0.825 -5.267 1.00 0.00 60 SER A N 3
ATOM 3742 C CA . SER A 1 60 ? -10.037 1.696 -5.021 1.00 0.00 60 SER A CA 3
ATOM 3743 C C . SER A 1 60 ? -10.289 1.814 -3.518 1.00 0.00 60 SER A C 3
ATOM 3744 O O . SER A 1 60 ? -10.883 0.924 -2.912 1.00 0.00 60 SER A O 3
ATOM 3752 N N . ILE A 1 61 ? -9.824 2.921 -2.957 1.00 0.00 61 ILE A N 3
ATOM 3753 C CA . ILE A 1 61 ? -9.992 3.168 -1.535 1.00 0.00 61 ILE A CA 3
ATOM 3754 C C . ILE A 1 61 ? -10.731 4.493 -1.335 1.00 0.00 61 ILE A C 3
ATOM 3755 O O . ILE A 1 61 ? -10.652 5.385 -2.178 1.00 0.00 61 ILE A O 3
ATOM 3771 N N . PRO A 1 62 ? -11.452 4.580 -0.185 1.00 0.00 62 PRO A N 3
ATOM 3772 C CA . PRO A 1 62 ? -12.204 5.781 0.135 1.00 0.00 62 PRO A CA 3
ATOM 3773 C C . PRO A 1 62 ? -11.274 6.906 0.593 1.00 0.00 62 PRO A C 3
ATOM 3774 O O . PRO A 1 62 ? -10.347 6.674 1.368 1.00 0.00 62 PRO A O 3
ATOM 3785 N N . GLY A 1 63 ? -11.551 8.101 0.092 1.00 0.00 63 GLY A N 3
ATOM 3786 C CA . GLY A 1 63 ? -10.752 9.262 0.439 1.00 0.00 63 GLY A CA 3
ATOM 3787 C C . GLY A 1 63 ? -9.735 9.576 -0.659 1.00 0.00 63 GLY A C 3
ATOM 3788 O O . GLY A 1 63 ? -9.303 10.719 -0.803 1.00 0.00 63 GLY A O 3
ATOM 3792 N N . ILE A 1 64 ? -9.382 8.541 -1.407 1.00 0.00 64 ILE A N 3
ATOM 3793 C CA . ILE A 1 64 ? -8.425 8.692 -2.490 1.00 0.00 64 ILE A CA 3
ATOM 3794 C C . ILE A 1 64 ? -9.157 8.602 -3.830 1.00 0.00 64 ILE A C 3
ATOM 3795 O O . ILE A 1 64 ? -10.281 8.107 -3.895 1.00 0.00 64 ILE A O 3
ATOM 3811 N N . SER A 1 65 ? -8.490 9.090 -4.866 1.00 0.00 65 SER A N 3
ATOM 3812 C CA . SER A 1 65 ? -9.064 9.072 -6.201 1.00 0.00 65 SER A CA 3
ATOM 3813 C C . SER A 1 65 ? -8.601 7.822 -6.952 1.00 0.00 65 SER A C 3
ATOM 3814 O O . SER A 1 65 ? -9.416 6.980 -7.326 1.00 0.00 65 SER A O 3
ATOM 3822 N N . ARG A 1 66 ? -7.293 7.741 -7.152 1.00 0.00 66 ARG A N 3
ATOM 3823 C CA . ARG A 1 66 ? -6.712 6.608 -7.853 1.00 0.00 66 ARG A CA 3
ATOM 3824 C C . ARG A 1 66 ? -5.252 6.420 -7.438 1.00 0.00 66 ARG A C 3
ATOM 3825 O O . ARG A 1 66 ? -4.504 7.391 -7.329 1.00 0.00 66 ARG A O 3
ATOM 3846 N N . ILE A 1 67 ? -4.890 5.165 -7.214 1.00 0.00 67 ILE A N 3
ATOM 3847 C CA . ILE A 1 67 ? -3.533 4.837 -6.814 1.00 0.00 67 ILE A CA 3
ATOM 3848 C C . ILE A 1 67 ? -3.046 3.630 -7.617 1.00 0.00 67 ILE A C 3
ATOM 3849 O O . ILE A 1 67 ? -3.845 2.792 -8.031 1.00 0.00 67 ILE A O 3
ATOM 3865 N N . GLU A 1 68 ? -1.737 3.579 -7.813 1.00 0.00 68 GLU A N 3
ATOM 3866 C CA . GLU A 1 68 ? -1.134 2.488 -8.560 1.00 0.00 68 GLU A CA 3
ATOM 3867 C C . GLU A 1 68 ? -0.346 1.573 -7.619 1.00 0.00 68 GLU A C 3
ATOM 3868 O O . GLU A 1 68 ? 0.371 2.050 -6.739 1.00 0.00 68 GLU A O 3
ATOM 3880 N N . ILE A 1 69 ? -0.505 0.276 -7.837 1.00 0.00 69 ILE A N 3
ATOM 3881 C CA . ILE A 1 69 ? 0.182 -0.710 -7.020 1.00 0.00 69 ILE A CA 3
ATOM 3882 C C . ILE A 1 69 ? 1.085 -1.564 -7.912 1.00 0.00 69 ILE A C 3
ATOM 3883 O O . ILE A 1 69 ? 0.671 -2.003 -8.984 1.00 0.00 69 ILE A O 3
ATOM 3899 N N . LYS A 1 70 ? 2.304 -1.776 -7.436 1.00 0.00 70 LYS A N 3
ATOM 3900 C CA . LYS A 1 70 ? 3.270 -2.570 -8.177 1.00 0.00 70 LYS A CA 3
ATOM 3901 C C . LYS A 1 70 ? 3.904 -3.599 -7.239 1.00 0.00 70 LYS A C 3
ATOM 3902 O O . LYS A 1 70 ? 4.932 -3.328 -6.619 1.00 0.00 70 LYS A O 3
ATOM 3921 N N . PRO A 1 71 ? 3.250 -4.788 -7.162 1.00 0.00 71 PRO A N 3
ATOM 3922 C CA . PRO A 1 71 ? 3.740 -5.859 -6.308 1.00 0.00 71 PRO A CA 3
ATOM 3923 C C . PRO A 1 71 ? 4.965 -6.534 -6.926 1.00 0.00 71 PRO A C 3
ATOM 3924 O O . PRO A 1 71 ? 4.973 -6.845 -8.116 1.00 0.00 71 PRO A O 3
ATOM 3935 N N . ASP A 1 72 ? 5.972 -6.740 -6.090 1.00 0.00 72 ASP A N 3
ATOM 3936 C CA . ASP A 1 72 ? 7.200 -7.373 -6.539 1.00 0.00 72 ASP A CA 3
ATOM 3937 C C . ASP A 1 72 ? 7.714 -8.314 -5.447 1.00 0.00 72 ASP A C 3
ATOM 3938 O O . ASP A 1 72 ? 7.474 -8.084 -4.263 1.00 0.00 72 ASP A O 3
ATOM 3947 N N . LYS A 1 73 ? 8.408 -9.353 -5.885 1.00 0.00 73 LYS A N 3
ATOM 3948 C CA . LYS A 1 73 ? 8.956 -10.330 -4.958 1.00 0.00 73 LYS A CA 3
ATOM 3949 C C . LYS A 1 73 ? 9.874 -9.621 -3.960 1.00 0.00 73 LYS A C 3
ATOM 3950 O O . LYS A 1 73 ? 9.839 -9.910 -2.765 1.00 0.00 73 LYS A O 3
ATOM 3969 N N . ARG A 1 74 ? 10.676 -8.706 -4.488 1.00 0.00 74 ARG A N 3
ATOM 3970 C CA . ARG A 1 74 ? 11.601 -7.953 -3.658 1.00 0.00 74 ARG A CA 3
ATOM 3971 C C . ARG A 1 74 ? 10.833 -7.057 -2.687 1.00 0.00 74 ARG A C 3
ATOM 3972 O O . ARG A 1 74 ? 10.880 -7.262 -1.475 1.00 0.00 74 ARG A O 3
ATOM 3993 N N . LYS A 1 75 ? 10.142 -6.079 -3.253 1.00 0.00 75 LYS A N 3
ATOM 3994 C CA . LYS A 1 75 ? 9.364 -5.149 -2.453 1.00 0.00 75 LYS A CA 3
ATOM 3995 C C . LYS A 1 75 ? 8.210 -4.598 -3.293 1.00 0.00 75 LYS A C 3
ATOM 3996 O O . LYS A 1 75 ? 8.074 -4.941 -4.467 1.00 0.00 75 LYS A O 3
ATOM 4015 N N . ILE A 1 76 ? 7.410 -3.752 -2.662 1.00 0.00 76 ILE A N 3
ATOM 4016 C CA . ILE A 1 76 ? 6.273 -3.151 -3.337 1.00 0.00 76 ILE A CA 3
ATOM 4017 C C . ILE A 1 76 ? 6.347 -1.629 -3.196 1.00 0.00 76 ILE A C 3
ATOM 4018 O O . ILE A 1 76 ? 7.030 -1.117 -2.310 1.00 0.00 76 ILE A O 3
ATOM 4034 N N . LEU A 1 77 ? 5.636 -0.950 -4.082 1.00 0.00 77 LEU A N 3
ATOM 4035 C CA . LEU A 1 77 ? 5.614 0.504 -4.068 1.00 0.00 77 LEU A CA 3
ATOM 4036 C C . LEU A 1 77 ? 4.228 0.991 -4.498 1.00 0.00 77 LEU A C 3
ATOM 4037 O O . LEU A 1 77 ? 3.516 0.295 -5.218 1.00 0.00 77 LEU A O 3
ATOM 4053 N N . VAL A 1 78 ? 3.887 2.187 -4.036 1.00 0.00 78 VAL A N 3
ATOM 4054 C CA . VAL A 1 78 ? 2.600 2.775 -4.363 1.00 0.00 78 VAL A CA 3
ATOM 4055 C C . VAL A 1 78 ? 2.806 4.229 -4.794 1.00 0.00 78 VAL A C 3
ATOM 4056 O O . VAL A 1 78 ? 3.717 4.901 -4.314 1.00 0.00 78 VAL A O 3
ATOM 4069 N N . ASN A 1 79 ? 1.941 4.672 -5.697 1.00 0.00 79 ASN A N 3
ATOM 4070 C CA . ASN A 1 79 ? 2.016 6.034 -6.199 1.00 0.00 79 ASN A CA 3
ATOM 4071 C C . ASN A 1 79 ? 0.606 6.625 -6.269 1.00 0.00 79 ASN A C 3
ATOM 4072 O O . ASN A 1 79 ? -0.292 6.028 -6.861 1.00 0.00 79 ASN A O 3
ATOM 4083 N N . THR A 1 80 ? 0.456 7.790 -5.657 1.00 0.00 80 THR A N 3
ATOM 4084 C CA . THR A 1 80 ? -0.829 8.469 -5.644 1.00 0.00 80 THR A CA 3
ATOM 4085 C C . THR A 1 80 ? -0.892 9.513 -6.759 1.00 0.00 80 THR A C 3
ATOM 4086 O O . THR A 1 80 ? 0.138 9.928 -7.285 1.00 0.00 80 THR A O 3
ATOM 4097 N N . GLY A 1 81 ? -2.113 9.911 -7.085 1.00 0.00 81 GLY A N 3
ATOM 4098 C CA . GLY A 1 81 ? -2.325 10.900 -8.129 1.00 0.00 81 GLY A CA 3
ATOM 4099 C C . GLY A 1 81 ? -2.794 12.230 -7.534 1.00 0.00 81 GLY A C 3
ATOM 4100 O O . GLY A 1 81 ? -2.047 13.207 -7.525 1.00 0.00 81 GLY A O 3
ATOM 4104 N N . ASP A 1 82 ? -4.029 12.224 -7.056 1.00 0.00 82 ASP A N 3
ATOM 4105 C CA . ASP A 1 82 ? -4.606 13.420 -6.462 1.00 0.00 82 ASP A CA 3
ATOM 4106 C C . ASP A 1 82 ? -5.365 13.036 -5.190 1.00 0.00 82 ASP A C 3
ATOM 4107 O O . ASP A 1 82 ? -6.100 12.049 -5.175 1.00 0.00 82 ASP A O 3
ATOM 4116 N N . TYR A 1 83 ? -5.162 13.836 -4.155 1.00 0.00 83 TYR A N 3
ATOM 4117 C CA . TYR A 1 83 ? -5.818 13.594 -2.881 1.00 0.00 83 TYR A CA 3
ATOM 4118 C C . TYR A 1 83 ? -6.904 14.636 -2.615 1.00 0.00 83 TYR A C 3
ATOM 4119 O O . TYR A 1 83 ? -6.886 15.720 -3.200 1.00 0.00 83 TYR A O 3
ATOM 4137 N N . ASP A 1 84 ? -7.826 14.274 -1.734 1.00 0.00 84 ASP A N 3
ATOM 4138 C CA . ASP A 1 84 ? -8.918 15.166 -1.385 1.00 0.00 84 ASP A CA 3
ATOM 4139 C C . ASP A 1 84 ? -8.439 16.165 -0.331 1.00 0.00 84 ASP A C 3
ATOM 4140 O O . ASP A 1 84 ? -8.430 15.859 0.861 1.00 0.00 84 ASP A O 3
ATOM 4149 N N . SER A 1 85 ? -8.049 17.338 -0.807 1.00 0.00 85 SER A N 3
ATOM 4150 C CA . SER A 1 85 ? -7.570 18.385 0.080 1.00 0.00 85 SER A CA 3
ATOM 4151 C C . SER A 1 85 ? -8.629 18.701 1.137 1.00 0.00 85 SER A C 3
ATOM 4152 O O . SER A 1 85 ? -8.299 18.943 2.298 1.00 0.00 85 SER A O 3
ATOM 4160 N N . ASP A 1 86 ? -9.878 18.690 0.699 1.00 0.00 86 ASP A N 3
ATOM 4161 C CA . ASP A 1 86 ? -10.989 18.971 1.594 1.00 0.00 86 ASP A CA 3
ATOM 4162 C C . ASP A 1 86 ? -10.979 17.963 2.745 1.00 0.00 86 ASP A C 3
ATOM 4163 O O . ASP A 1 86 ? -11.305 18.310 3.880 1.00 0.00 86 ASP A O 3
ATOM 4172 N N . ALA A 1 87 ? -10.601 16.738 2.413 1.00 0.00 87 ALA A N 3
ATOM 4173 C CA . ALA A 1 87 ? -10.545 15.678 3.406 1.00 0.00 87 ALA A CA 3
ATOM 4174 C C . ALA A 1 87 ? -9.216 15.759 4.158 1.00 0.00 87 ALA A C 3
ATOM 4175 O O . ALA A 1 87 ? -8.194 16.132 3.582 1.00 0.00 87 ALA A O 3
ATOM 4182 N N . ASP A 1 88 ? -9.270 15.404 5.433 1.00 0.00 88 ASP A N 3
ATOM 4183 C CA . ASP A 1 88 ? -8.083 15.432 6.270 1.00 0.00 88 ASP A CA 3
ATOM 4184 C C . ASP A 1 88 ? -6.993 14.570 5.629 1.00 0.00 88 ASP A C 3
ATOM 4185 O O . ASP A 1 88 ? -7.068 13.343 5.663 1.00 0.00 88 ASP A O 3
ATOM 4194 N N . LYS A 1 89 ? -6.005 15.248 5.061 1.00 0.00 89 LYS A N 3
ATOM 4195 C CA . LYS A 1 89 ? -4.901 14.558 4.416 1.00 0.00 89 LYS A CA 3
ATOM 4196 C C . LYS A 1 89 ? -4.319 13.521 5.379 1.00 0.00 89 LYS A C 3
ATOM 4197 O O . LYS A 1 89 ? -3.792 12.496 4.947 1.00 0.00 89 LYS A O 3
ATOM 4216 N N . LEU A 1 90 ? -4.434 13.823 6.663 1.00 0.00 90 LEU A N 3
ATOM 4217 C CA . LEU A 1 90 ? -3.925 12.931 7.690 1.00 0.00 90 LEU A CA 3
ATOM 4218 C C . LEU A 1 90 ? -4.893 11.757 7.865 1.00 0.00 90 LEU A C 3
ATOM 4219 O O . LEU A 1 90 ? -4.480 10.655 8.218 1.00 0.00 90 LEU A O 3
ATOM 4235 N N . ALA A 1 91 ? -6.163 12.037 7.610 1.00 0.00 91 ALA A N 3
ATOM 4236 C CA . ALA A 1 91 ? -7.193 11.020 7.734 1.00 0.00 91 ALA A CA 3
ATOM 4237 C C . ALA A 1 91 ? -7.071 10.032 6.571 1.00 0.00 91 ALA A C 3
ATOM 4238 O O . ALA A 1 91 ? -6.998 8.823 6.785 1.00 0.00 91 ALA A O 3
ATOM 4245 N N . VAL A 1 92 ? -7.054 10.584 5.367 1.00 0.00 92 VAL A N 3
ATOM 4246 C CA . VAL A 1 92 ? -6.944 9.768 4.172 1.00 0.00 92 VAL A CA 3
ATOM 4247 C C . VAL A 1 92 ? -5.641 8.968 4.224 1.00 0.00 92 VAL A C 3
ATOM 4248 O O . VAL A 1 92 ? -5.601 7.812 3.805 1.00 0.00 92 VAL A O 3
ATOM 4261 N N . VAL A 1 93 ? -4.608 9.613 4.743 1.00 0.00 93 VAL A N 3
ATOM 4262 C CA . VAL A 1 93 ? -3.306 8.976 4.857 1.00 0.00 93 VAL A CA 3
ATOM 4263 C C . VAL A 1 93 ? -3.388 7.839 5.877 1.00 0.00 93 VAL A C 3
ATOM 4264 O O . VAL A 1 93 ? -2.764 6.794 5.697 1.00 0.00 93 VAL A O 3
ATOM 4277 N N . ARG A 1 94 ? -4.160 8.081 6.925 1.00 0.00 94 ARG A N 3
ATOM 4278 C CA . ARG A 1 94 ? -4.331 7.091 7.974 1.00 0.00 94 ARG A CA 3
ATOM 4279 C C . ARG A 1 94 ? -5.055 5.858 7.427 1.00 0.00 94 ARG A C 3
ATOM 4280 O O . ARG A 1 94 ? -4.823 4.742 7.889 1.00 0.00 94 ARG A O 3
ATOM 4301 N N . THR A 1 95 ? -5.917 6.102 6.451 1.00 0.00 95 THR A N 3
ATOM 4302 C CA . THR A 1 95 ? -6.677 5.026 5.837 1.00 0.00 95 THR A CA 3
ATOM 4303 C C . THR A 1 95 ? -5.873 4.386 4.705 1.00 0.00 95 THR A C 3
ATOM 4304 O O . THR A 1 95 ? -5.989 3.186 4.457 1.00 0.00 95 THR A O 3
ATOM 4315 N N . TYR A 1 96 ? -5.074 5.213 4.046 1.00 0.00 96 TYR A N 3
ATOM 4316 C CA . TYR A 1 96 ? -4.251 4.742 2.945 1.00 0.00 96 TYR A CA 3
ATOM 4317 C C . TYR A 1 96 ? -3.096 3.880 3.456 1.00 0.00 96 TYR A C 3
ATOM 4318 O O . TYR A 1 96 ? -2.702 2.914 2.803 1.00 0.00 96 TYR A O 3
ATOM 4336 N N . ASN A 1 97 ? -2.584 4.258 4.617 1.00 0.00 97 ASN A N 3
ATOM 4337 C CA . ASN A 1 97 ? -1.481 3.531 5.223 1.00 0.00 97 ASN A CA 3
ATOM 4338 C C . ASN A 1 97 ? -2.015 2.255 5.876 1.00 0.00 97 ASN A C 3
ATOM 4339 O O . ASN A 1 97 ? -1.366 1.211 5.828 1.00 0.00 97 ASN A O 3
ATOM 4350 N N . ASP A 1 98 ? -3.193 2.380 6.471 1.00 0.00 98 ASP A N 3
ATOM 4351 C CA . ASP A 1 98 ? -3.821 1.249 7.132 1.00 0.00 98 ASP A CA 3
ATOM 4352 C C . ASP A 1 98 ? -3.946 0.090 6.141 1.00 0.00 98 ASP A C 3
ATOM 4353 O O . ASP A 1 98 ? -3.777 -1.070 6.512 1.00 0.00 98 ASP A O 3
ATOM 4362 N N . PHE A 1 99 ? -4.244 0.444 4.900 1.00 0.00 99 PHE A N 3
ATOM 4363 C CA . PHE A 1 99 ? -4.395 -0.553 3.853 1.00 0.00 99 PHE A CA 3
ATOM 4364 C C . PHE A 1 99 ? -3.080 -1.293 3.607 1.00 0.00 99 PHE A C 3
ATOM 4365 O O . PHE A 1 99 ? -3.039 -2.523 3.638 1.00 0.00 99 PHE A O 3
ATOM 4382 N N . ILE A 1 100 ? -2.034 -0.514 3.371 1.00 0.00 100 ILE A N 3
ATOM 4383 C CA . ILE A 1 100 ? -0.719 -1.081 3.121 1.00 0.00 100 ILE A CA 3
ATOM 4384 C C . ILE A 1 100 ? -0.282 -1.901 4.336 1.00 0.00 100 ILE A C 3
ATOM 4385 O O . ILE A 1 100 ? 0.426 -2.897 4.196 1.00 0.00 100 ILE A O 3
ATOM 4401 N N . GLU A 1 101 ? -0.722 -1.452 5.503 1.00 0.00 101 GLU A N 3
ATOM 4402 C CA . GLU A 1 101 ? -0.384 -2.130 6.742 1.00 0.00 101 GLU A CA 3
ATOM 4403 C C . GLU A 1 101 ? -0.800 -3.602 6.670 1.00 0.00 101 GLU A C 3
ATOM 4404 O O . GLU A 1 101 ? -0.050 -4.483 7.085 1.00 0.00 101 GLU A O 3
ATOM 4416 N N . LYS A 1 102 ? -1.996 -3.821 6.142 1.00 0.00 102 LYS A N 3
ATOM 4417 C CA . LYS A 1 102 ? -2.520 -5.170 6.012 1.00 0.00 102 LYS A CA 3
ATOM 4418 C C . LYS A 1 102 ? -2.087 -5.751 4.664 1.00 0.00 102 LYS A C 3
ATOM 4419 O O . LYS A 1 102 ? -2.048 -6.970 4.493 1.00 0.00 102 LYS A O 3
ATOM 4438 N N . LEU A 1 103 ? -1.775 -4.854 3.740 1.00 0.00 103 LEU A N 3
ATOM 4439 C CA . LEU A 1 103 ? -1.347 -5.264 2.414 1.00 0.00 103 LEU A CA 3
ATOM 4440 C C . LEU A 1 103 ? 0.062 -5.857 2.497 1.00 0.00 103 LEU A C 3
ATOM 4441 O O . LEU A 1 103 ? 0.352 -6.866 1.858 1.00 0.00 103 LEU A O 3
ATOM 4457 N N . THR A 1 104 ? 0.898 -5.204 3.289 1.00 0.00 104 THR A N 3
ATOM 4458 C CA . THR A 1 104 ? 2.269 -5.654 3.464 1.00 0.00 104 THR A CA 3
ATOM 4459 C C . THR A 1 104 ? 2.444 -6.310 4.835 1.00 0.00 104 THR A C 3
ATOM 4460 O O . THR A 1 104 ? 3.192 -7.276 4.973 1.00 0.00 104 THR A O 3
ATOM 4471 N N . GLY A 1 105 ? 1.741 -5.757 5.813 1.00 0.00 105 GLY A N 3
ATOM 4472 C CA . GLY A 1 105 ? 1.810 -6.278 7.169 1.00 0.00 105 GLY A CA 3
ATOM 4473 C C . GLY A 1 105 ? 2.545 -5.305 8.093 1.00 0.00 105 GLY A C 3
ATOM 4474 O O . GLY A 1 105 ? 2.206 -5.183 9.268 1.00 0.00 105 GLY A O 3
ATOM 4478 N N . TYR A 1 106 ? 3.540 -4.638 7.525 1.00 0.00 106 TYR A N 3
ATOM 4479 C CA . TYR A 1 106 ? 4.327 -3.680 8.282 1.00 0.00 106 TYR A CA 3
ATOM 4480 C C . TYR A 1 106 ? 3.465 -2.498 8.734 1.00 0.00 106 TYR A C 3
ATOM 4481 O O . TYR A 1 106 ? 2.544 -2.092 8.029 1.00 0.00 106 TYR A O 3
ATOM 4499 N N . SER A 1 107 ? 3.797 -1.980 9.908 1.00 0.00 107 SER A N 3
ATOM 4500 C CA . SER A 1 107 ? 3.067 -0.853 10.462 1.00 0.00 107 SER A CA 3
ATOM 4501 C C . SER A 1 107 ? 3.929 0.410 10.404 1.00 0.00 107 SER A C 3
ATOM 4502 O O . SER A 1 107 ? 5.134 0.333 10.171 1.00 0.00 107 SER A O 3
ATOM 4510 N N . ALA A 1 108 ? 3.277 1.543 10.620 1.00 0.00 108 ALA A N 3
ATOM 4511 C CA . ALA A 1 108 ? 3.969 2.820 10.595 1.00 0.00 108 ALA A CA 3
ATOM 4512 C C . ALA A 1 108 ? 4.985 2.867 11.737 1.00 0.00 108 ALA A C 3
ATOM 4513 O O . ALA A 1 108 ? 6.039 3.488 11.610 1.00 0.00 108 ALA A O 3
ATOM 4520 N N . LYS A 1 109 ? 4.634 2.200 12.827 1.00 0.00 109 LYS A N 3
ATOM 4521 C CA . LYS A 1 109 ? 5.503 2.158 13.990 1.00 0.00 109 LYS A CA 3
ATOM 4522 C C . LYS A 1 109 ? 6.793 1.416 13.633 1.00 0.00 109 LYS A C 3
ATOM 4523 O O . LYS A 1 109 ? 7.836 1.646 14.243 1.00 0.00 109 LYS A O 3
ATOM 4542 N N . GLU A 1 110 ? 6.679 0.541 12.643 1.00 0.00 110 GLU A N 3
ATOM 4543 C CA . GLU A 1 110 ? 7.825 -0.233 12.196 1.00 0.00 110 GLU A CA 3
ATOM 4544 C C . GLU A 1 110 ? 8.855 0.678 11.527 1.00 0.00 110 GLU A C 3
ATOM 4545 O O . GLU A 1 110 ? 10.055 0.409 11.583 1.00 0.00 110 GLU A O 3
ATOM 4557 N N . ARG A 1 111 ? 8.351 1.736 10.911 1.00 0.00 111 ARG A N 3
ATOM 4558 C CA . ARG A 1 111 ? 9.214 2.689 10.233 1.00 0.00 111 ARG A CA 3
ATOM 4559 C C . ARG A 1 111 ? 10.378 3.091 11.140 1.00 0.00 111 ARG A C 3
ATOM 4560 O O . ARG A 1 111 ? 11.465 3.401 10.660 1.00 0.00 111 ARG A O 3
ATOM 4581 N N . LYS A 1 112 ? 10.108 3.072 12.438 1.00 0.00 112 LYS A N 3
ATOM 4582 C CA . LYS A 1 112 ? 11.119 3.431 13.417 1.00 0.00 112 LYS A CA 3
ATOM 4583 C C . LYS A 1 112 ? 12.394 2.629 13.147 1.00 0.00 112 LYS A C 3
ATOM 4584 O O . LYS A 1 112 ? 13.500 3.146 13.291 1.00 0.00 112 LYS A O 3
ATOM 4603 N N . LYS A 1 113 ? 12.195 1.378 12.759 1.00 0.00 113 LYS A N 3
ATOM 4604 C CA . LYS A 1 113 ? 13.313 0.498 12.468 1.00 0.00 113 LYS A CA 3
ATOM 4605 C C . LYS A 1 113 ? 14.176 1.124 11.369 1.00 0.00 113 LYS A C 3
ATOM 4606 O O . LYS A 1 113 ? 15.327 0.737 11.181 1.00 0.00 113 LYS A O 3
ATOM 4625 N N . MET A 1 114 ? 13.585 2.082 10.671 1.00 0.00 114 MET A N 3
ATOM 4626 C CA . MET A 1 114 ? 14.283 2.766 9.597 1.00 0.00 114 MET A CA 3
ATOM 4627 C C . MET A 1 114 ? 15.151 3.903 10.142 1.00 0.00 114 MET A C 3
ATOM 4628 O O . MET A 1 114 ? 16.361 3.921 9.929 1.00 0.00 114 MET A O 3
ATOM 4642 N N . MET A 1 115 ? 14.496 4.823 10.836 1.00 0.00 115 MET A N 3
ATOM 4643 C CA . MET A 1 115 ? 15.191 5.960 11.414 1.00 0.00 115 MET A CA 3
ATOM 4644 C C . MET A 1 115 ? 15.971 5.548 12.665 1.00 0.00 115 MET A C 3
ATOM 4645 O O . MET A 1 115 ? 16.802 6.308 13.161 1.00 0.00 115 MET A O 3
ATOM 4659 N N . THR A 1 116 ? 15.677 4.347 13.137 1.00 0.00 116 THR A N 3
ATOM 4660 C CA . THR A 1 116 ? 16.341 3.823 14.320 1.00 0.00 116 THR A CA 3
ATOM 4661 C C . THR A 1 116 ? 16.710 2.352 14.117 1.00 0.00 116 THR A C 3
ATOM 4662 O O . THR A 1 116 ? 15.847 1.479 14.170 1.00 0.00 116 THR A O 3
ATOM 4673 N N . LYS A 1 117 ? 17.996 2.125 13.891 1.00 0.00 117 LYS A N 3
ATOM 4674 C CA . LYS A 1 117 ? 18.490 0.775 13.680 1.00 0.00 117 LYS A CA 3
ATOM 4675 C C . LYS A 1 117 ? 18.431 0.003 15.001 1.00 0.00 117 LYS A C 3
ATOM 4676 O O . LYS A 1 117 ? 18.851 0.511 16.039 1.00 0.00 117 LYS A O 3
ATOM 4695 N N . ASP A 1 118 ? 17.906 -1.210 14.918 1.00 0.00 118 ASP A N 3
ATOM 4696 C CA . ASP A 1 118 ? 17.787 -2.057 16.092 1.00 0.00 118 ASP A CA 3
ATOM 4697 C C . ASP A 1 118 ? 17.225 -3.418 15.680 1.00 0.00 118 ASP A C 3
ATOM 4698 O O . ASP A 1 118 ? 17.039 -4.297 16.520 1.00 0.00 118 ASP A O 3
ATOM 4708 N N . MET A 1 23 ? 5.670 9.655 -3.760 1.00 0.00 23 MET A N 4
ATOM 4709 C CA . MET A 1 23 ? 5.712 8.204 -3.800 1.00 0.00 23 MET A CA 4
ATOM 4710 C C . MET A 1 23 ? 6.452 7.643 -2.584 1.00 0.00 23 MET A C 4
ATOM 4711 O O . MET A 1 23 ? 7.601 8.001 -2.332 1.00 0.00 23 MET A O 4
ATOM 4725 N N . ARG A 1 24 ? 5.762 6.771 -1.863 1.00 0.00 24 ARG A N 4
ATOM 4726 C CA . ARG A 1 24 ? 6.339 6.158 -0.678 1.00 0.00 24 ARG A CA 4
ATOM 4727 C C . ARG A 1 24 ? 6.617 4.675 -0.931 1.00 0.00 24 ARG A C 4
ATOM 4728 O O . ARG A 1 24 ? 5.800 3.981 -1.534 1.00 0.00 24 ARG A O 4
ATOM 4749 N N . GLU A 1 25 ? 7.773 4.233 -0.458 1.00 0.00 25 GLU A N 4
ATOM 4750 C CA . GLU A 1 25 ? 8.169 2.845 -0.625 1.00 0.00 25 GLU A CA 4
ATOM 4751 C C . GLU A 1 25 ? 7.918 2.062 0.665 1.00 0.00 25 GLU A C 4
ATOM 4752 O O . GLU A 1 25 ? 8.282 2.514 1.749 1.00 0.00 25 GLU A O 4
ATOM 4764 N N . TYR A 1 26 ? 7.299 0.901 0.506 1.00 0.00 26 TYR A N 4
ATOM 4765 C CA . TYR A 1 26 ? 6.996 0.052 1.645 1.00 0.00 26 TYR A CA 4
ATOM 4766 C C . TYR A 1 26 ? 7.565 -1.355 1.445 1.00 0.00 26 TYR A C 4
ATOM 4767 O O . TYR A 1 26 ? 7.626 -1.850 0.321 1.00 0.00 26 TYR A O 4
ATOM 4785 N N . PRO A 1 27 ? 7.977 -1.974 2.584 1.00 0.00 27 PRO A N 4
ATOM 4786 C CA . PRO A 1 27 ? 8.537 -3.313 2.547 1.00 0.00 27 PRO A CA 4
ATOM 4787 C C . PRO A 1 27 ? 7.444 -4.361 2.331 1.00 0.00 27 PRO A C 4
ATOM 4788 O O . PRO A 1 27 ? 6.299 -4.017 2.035 1.00 0.00 27 PRO A O 4
ATOM 4799 N N . VAL A 1 28 ? 7.832 -5.618 2.488 1.00 0.00 28 VAL A N 4
ATOM 4800 C CA . VAL A 1 28 ? 6.898 -6.717 2.313 1.00 0.00 28 VAL A CA 4
ATOM 4801 C C . VAL A 1 28 ? 7.239 -7.831 3.306 1.00 0.00 28 VAL A C 4
ATOM 4802 O O . VAL A 1 28 ? 8.334 -8.390 3.265 1.00 0.00 28 VAL A O 4
ATOM 4815 N N . LYS A 1 29 ? 6.281 -8.122 4.172 1.00 0.00 29 LYS A N 4
ATOM 4816 C CA . LYS A 1 29 ? 6.465 -9.160 5.173 1.00 0.00 29 LYS A CA 4
ATOM 4817 C C . LYS A 1 29 ? 6.623 -10.512 4.476 1.00 0.00 29 LYS A C 4
ATOM 4818 O O . LYS A 1 29 ? 6.010 -10.754 3.437 1.00 0.00 29 LYS A O 4
ATOM 4837 N N . LYS A 1 30 ? 7.447 -11.358 5.075 1.00 0.00 30 LYS A N 4
ATOM 4838 C CA . LYS A 1 30 ? 7.694 -12.680 4.525 1.00 0.00 30 LYS A CA 4
ATOM 4839 C C . LYS A 1 30 ? 6.435 -13.535 4.679 1.00 0.00 30 LYS A C 4
ATOM 4840 O O . LYS A 1 30 ? 6.112 -13.976 5.781 1.00 0.00 30 LYS A O 4
ATOM 4859 N N . GLY A 1 31 ? 5.758 -13.742 3.560 1.00 0.00 31 GLY A N 4
ATOM 4860 C CA . GLY A 1 31 ? 4.540 -14.537 3.558 1.00 0.00 31 GLY A CA 4
ATOM 4861 C C . GLY A 1 31 ? 3.361 -13.730 3.014 1.00 0.00 31 GLY A C 4
ATOM 4862 O O . GLY A 1 31 ? 2.569 -14.238 2.222 1.00 0.00 31 GLY A O 4
ATOM 4866 N N . PHE A 1 32 ? 3.279 -12.485 3.462 1.00 0.00 32 PHE A N 4
ATOM 4867 C CA . PHE A 1 32 ? 2.208 -11.602 3.030 1.00 0.00 32 PHE A CA 4
ATOM 4868 C C . PHE A 1 32 ? 1.990 -11.705 1.519 1.00 0.00 32 PHE A C 4
ATOM 4869 O O . PHE A 1 32 ? 2.863 -12.175 0.792 1.00 0.00 32 PHE A O 4
ATOM 4886 N N . PRO A 1 33 ? 0.789 -11.245 1.081 1.00 0.00 33 PRO A N 4
ATOM 4887 C CA . PRO A 1 33 ? 0.443 -11.279 -0.330 1.00 0.00 33 PRO A CA 4
ATOM 4888 C C . PRO A 1 33 ? 1.182 -10.185 -1.104 1.00 0.00 33 PRO A C 4
ATOM 4889 O O . PRO A 1 33 ? 1.127 -9.013 -0.734 1.00 0.00 33 PRO A O 4
ATOM 4900 N N . THR A 1 34 ? 1.859 -10.608 -2.162 1.00 0.00 34 THR A N 4
ATOM 4901 C CA . THR A 1 34 ? 2.610 -9.679 -2.989 1.00 0.00 34 THR A CA 4
ATOM 4902 C C . THR A 1 34 ? 2.316 -9.927 -4.470 1.00 0.00 34 THR A C 4
ATOM 4903 O O . THR A 1 34 ? 3.181 -9.722 -5.321 1.00 0.00 34 THR A O 4
ATOM 4914 N N . ASP A 1 35 ? 1.093 -10.362 -4.733 1.00 0.00 35 ASP A N 4
ATOM 4915 C CA . ASP A 1 35 ? 0.673 -10.642 -6.096 1.00 0.00 35 ASP A CA 4
ATOM 4916 C C . ASP A 1 35 ? -0.574 -9.815 -6.419 1.00 0.00 35 ASP A C 4
ATOM 4917 O O . ASP A 1 35 ? -1.348 -9.478 -5.527 1.00 0.00 35 ASP A O 4
ATOM 4926 N N . TYR A 1 36 ? -0.727 -9.512 -7.701 1.00 0.00 36 TYR A N 4
ATOM 4927 C CA . TYR A 1 36 ? -1.866 -8.733 -8.154 1.00 0.00 36 TYR A CA 4
ATOM 4928 C C . TYR A 1 36 ? -3.179 -9.340 -7.658 1.00 0.00 36 TYR A C 4
ATOM 4929 O O . TYR A 1 36 ? -3.976 -8.664 -7.008 1.00 0.00 36 TYR A O 4
ATOM 4947 N N . ASP A 1 37 ? -3.366 -10.612 -7.985 1.00 0.00 37 ASP A N 4
ATOM 4948 C CA . ASP A 1 37 ? -4.569 -11.319 -7.581 1.00 0.00 37 ASP A CA 4
ATOM 4949 C C . ASP A 1 37 ? -4.650 -11.348 -6.053 1.00 0.00 37 ASP A C 4
ATOM 4950 O O . ASP A 1 37 ? -5.680 -11.001 -5.476 1.00 0.00 37 ASP A O 4
ATOM 4959 N N . SER A 1 38 ? -3.551 -11.766 -5.442 1.00 0.00 38 SER A N 4
ATOM 4960 C CA . SER A 1 38 ? -3.486 -11.845 -3.992 1.00 0.00 38 SER A CA 4
ATOM 4961 C C . SER A 1 38 ? -3.964 -10.529 -3.374 1.00 0.00 38 SER A C 4
ATOM 4962 O O . SER A 1 38 ? -4.846 -10.527 -2.517 1.00 0.00 38 SER A O 4
ATOM 4970 N N . ILE A 1 39 ? -3.360 -9.443 -3.833 1.00 0.00 39 ILE A N 4
ATOM 4971 C CA . ILE A 1 39 ? -3.714 -8.124 -3.336 1.00 0.00 39 ILE A CA 4
ATOM 4972 C C . ILE A 1 39 ? -5.116 -7.757 -3.828 1.00 0.00 39 ILE A C 4
ATOM 4973 O O . ILE A 1 39 ? -5.866 -7.079 -3.126 1.00 0.00 39 ILE A O 4
ATOM 4989 N N . LYS A 1 40 ? -5.427 -8.223 -5.028 1.00 0.00 40 LYS A N 4
ATOM 4990 C CA . LYS A 1 40 ? -6.726 -7.952 -5.622 1.00 0.00 40 LYS A CA 4
ATOM 4991 C C . LYS A 1 40 ? -7.826 -8.451 -4.682 1.00 0.00 40 LYS A C 4
ATOM 4992 O O . LYS A 1 40 ? -8.861 -7.804 -4.532 1.00 0.00 40 LYS A O 4
ATOM 5011 N N . ARG A 1 41 ? -7.562 -9.597 -4.071 1.00 0.00 41 ARG A N 4
ATOM 5012 C CA . ARG A 1 41 ? -8.517 -10.190 -3.149 1.00 0.00 41 ARG A CA 4
ATOM 5013 C C . ARG A 1 41 ? -8.523 -9.423 -1.825 1.00 0.00 41 ARG A C 4
ATOM 5014 O O . ARG A 1 41 ? -9.559 -9.315 -1.171 1.00 0.00 41 ARG A O 4
ATOM 5035 N N . LYS A 1 42 ? -7.355 -8.910 -1.470 1.00 0.00 42 LYS A N 4
ATOM 5036 C CA . LYS A 1 42 ? -7.212 -8.155 -0.236 1.00 0.00 42 LYS A CA 4
ATOM 5037 C C . LYS A 1 42 ? -8.049 -6.877 -0.326 1.00 0.00 42 LYS A C 4
ATOM 5038 O O . LYS A 1 42 ? -8.789 -6.550 0.601 1.00 0.00 42 LYS A O 4
ATOM 5057 N N . ILE A 1 43 ? -7.904 -6.191 -1.449 1.00 0.00 43 ILE A N 4
ATOM 5058 C CA . ILE A 1 43 ? -8.636 -4.956 -1.672 1.00 0.00 43 ILE A CA 4
ATOM 5059 C C . ILE A 1 43 ? -10.129 -5.208 -1.455 1.00 0.00 43 ILE A C 4
ATOM 5060 O O . ILE A 1 43 ? -10.775 -4.504 -0.680 1.00 0.00 43 ILE A O 4
ATOM 5076 N N . SER A 1 44 ? -10.635 -6.214 -2.154 1.00 0.00 44 SER A N 4
ATOM 5077 C CA . SER A 1 44 ? -12.041 -6.568 -2.048 1.00 0.00 44 SER A CA 4
ATOM 5078 C C . SER A 1 44 ? -12.334 -7.129 -0.655 1.00 0.00 44 SER A C 4
ATOM 5079 O O . SER A 1 44 ? -13.341 -6.778 -0.041 1.00 0.00 44 SER A O 4
ATOM 5087 N N . GLU A 1 45 ? -11.439 -7.990 -0.197 1.00 0.00 45 GLU A N 4
ATOM 5088 C CA . GLU A 1 45 ? -11.589 -8.603 1.111 1.00 0.00 45 GLU A CA 4
ATOM 5089 C C . GLU A 1 45 ? -11.665 -7.527 2.196 1.00 0.00 45 GLU A C 4
ATOM 5090 O O . GLU A 1 45 ? -12.222 -7.759 3.269 1.00 0.00 45 GLU A O 4
ATOM 5102 N N . LEU A 1 46 ? -11.097 -6.373 1.880 1.00 0.00 46 LEU A N 4
ATOM 5103 C CA . LEU A 1 46 ? -11.093 -5.259 2.815 1.00 0.00 46 LEU A CA 4
ATOM 5104 C C . LEU A 1 46 ? -12.360 -4.426 2.613 1.00 0.00 46 LEU A C 4
ATOM 5105 O O . LEU A 1 46 ? -12.817 -3.752 3.535 1.00 0.00 46 LEU A O 4
ATOM 5121 N N . GLY A 1 47 ? -12.892 -4.500 1.402 1.00 0.00 47 GLY A N 4
ATOM 5122 C CA . GLY A 1 47 ? -14.097 -3.760 1.068 1.00 0.00 47 GLY A CA 4
ATOM 5123 C C . GLY A 1 47 ? -13.804 -2.671 0.035 1.00 0.00 47 GLY A C 4
ATOM 5124 O O . GLY A 1 47 ? -14.555 -1.703 -0.080 1.00 0.00 47 GLY A O 4
ATOM 5128 N N . PHE A 1 48 ? -12.712 -2.865 -0.689 1.00 0.00 48 PHE A N 4
ATOM 5129 C CA . PHE A 1 48 ? -12.310 -1.910 -1.708 1.00 0.00 48 PHE A CA 4
ATOM 5130 C C . PHE A 1 48 ? -12.428 -2.519 -3.107 1.00 0.00 48 PHE A C 4
ATOM 5131 O O . PHE A 1 48 ? -12.738 -3.701 -3.249 1.00 0.00 48 PHE A O 4
ATOM 5148 N N . ASP A 1 49 ? -12.176 -1.684 -4.104 1.00 0.00 49 ASP A N 4
ATOM 5149 C CA . ASP A 1 49 ? -12.251 -2.126 -5.486 1.00 0.00 49 ASP A CA 4
ATOM 5150 C C . ASP A 1 49 ? -10.857 -2.057 -6.114 1.00 0.00 49 ASP A C 4
ATOM 5151 O O . ASP A 1 49 ? -10.000 -1.305 -5.653 1.00 0.00 49 ASP A O 4
ATOM 5160 N N . VAL A 1 50 ? -10.673 -2.854 -7.157 1.00 0.00 50 VAL A N 4
ATOM 5161 C CA . VAL A 1 50 ? -9.398 -2.892 -7.853 1.00 0.00 50 VAL A CA 4
ATOM 5162 C C . VAL A 1 50 ? -9.647 -2.963 -9.361 1.00 0.00 50 VAL A C 4
ATOM 5163 O O . VAL A 1 50 ? -10.426 -3.794 -9.827 1.00 0.00 50 VAL A O 4
ATOM 5176 N N . LYS A 1 51 ? -8.972 -2.080 -10.082 1.00 0.00 51 LYS A N 4
ATOM 5177 C CA . LYS A 1 51 ? -9.111 -2.032 -11.527 1.00 0.00 51 LYS A CA 4
ATOM 5178 C C . LYS A 1 51 ? -7.792 -2.459 -12.177 1.00 0.00 51 LYS A C 4
ATOM 5179 O O . LYS A 1 51 ? -6.717 -2.162 -11.658 1.00 0.00 51 LYS A O 4
ATOM 5198 N N . SER A 1 52 ? -7.919 -3.149 -13.301 1.00 0.00 52 SER A N 4
ATOM 5199 C CA . SER A 1 52 ? -6.751 -3.617 -14.026 1.00 0.00 52 SER A CA 4
ATOM 5200 C C . SER A 1 52 ? -6.441 -2.674 -15.189 1.00 0.00 52 SER A C 4
ATOM 5201 O O . SER A 1 52 ? -7.048 -2.775 -16.254 1.00 0.00 52 SER A O 4
ATOM 5209 N N . GLU A 1 53 ? -5.497 -1.776 -14.946 1.00 0.00 53 GLU A N 4
ATOM 5210 C CA . GLU A 1 53 ? -5.100 -0.814 -15.959 1.00 0.00 53 GLU A CA 4
ATOM 5211 C C . GLU A 1 53 ? -3.895 -1.337 -16.743 1.00 0.00 53 GLU A C 4
ATOM 5212 O O . GLU A 1 53 ? -2.753 -1.166 -16.320 1.00 0.00 53 GLU A O 4
ATOM 5224 N N . GLY A 1 54 ? -4.190 -1.963 -17.874 1.00 0.00 54 GLY A N 4
ATOM 5225 C CA . GLY A 1 54 ? -3.145 -2.512 -18.720 1.00 0.00 54 GLY A CA 4
ATOM 5226 C C . GLY A 1 54 ? -2.423 -3.667 -18.022 1.00 0.00 54 GLY A C 4
ATOM 5227 O O . GLY A 1 54 ? -2.947 -4.777 -17.948 1.00 0.00 54 GLY A O 4
ATOM 5231 N N . ASP A 1 55 ? -1.231 -3.366 -17.528 1.00 0.00 55 ASP A N 4
ATOM 5232 C CA . ASP A 1 55 ? -0.432 -4.365 -16.840 1.00 0.00 55 ASP A CA 4
ATOM 5233 C C . ASP A 1 55 ? -0.176 -3.906 -15.403 1.00 0.00 55 ASP A C 4
ATOM 5234 O O . ASP A 1 55 ? 0.455 -4.617 -14.622 1.00 0.00 55 ASP A O 4
ATOM 5243 N N . LEU A 1 56 ? -0.679 -2.717 -15.097 1.00 0.00 56 LEU A N 4
ATOM 5244 C CA . LEU A 1 56 ? -0.513 -2.154 -13.768 1.00 0.00 56 LEU A CA 4
ATOM 5245 C C . LEU A 1 56 ? -1.757 -2.454 -12.933 1.00 0.00 56 LEU A C 4
ATOM 5246 O O . LEU A 1 56 ? -2.799 -2.822 -13.473 1.00 0.00 56 LEU A O 4
ATOM 5262 N N . ILE A 1 57 ? -1.608 -2.287 -11.626 1.00 0.00 57 ILE A N 4
ATOM 5263 C CA . ILE A 1 57 ? -2.709 -2.535 -10.709 1.00 0.00 57 ILE A CA 4
ATOM 5264 C C . ILE A 1 57 ? -3.199 -1.204 -10.137 1.00 0.00 57 ILE A C 4
ATOM 5265 O O . ILE A 1 57 ? -2.398 -0.322 -9.835 1.00 0.00 57 ILE A O 4
ATOM 5281 N N . ILE A 1 58 ? -4.514 -1.102 -10.004 1.00 0.00 58 ILE A N 4
ATOM 5282 C CA . ILE A 1 58 ? -5.121 0.107 -9.473 1.00 0.00 58 ILE A CA 4
ATOM 5283 C C . ILE A 1 58 ? -5.970 -0.250 -8.251 1.00 0.00 58 ILE A C 4
ATOM 5284 O O . ILE A 1 58 ? -6.772 -1.182 -8.298 1.00 0.00 58 ILE A O 4
ATOM 5300 N N . ALA A 1 59 ? -5.766 0.512 -7.185 1.00 0.00 59 ALA A N 4
ATOM 5301 C CA . ALA A 1 59 ? -6.503 0.287 -5.954 1.00 0.00 59 ALA A CA 4
ATOM 5302 C C . ALA A 1 59 ? -7.601 1.344 -5.822 1.00 0.00 59 ALA A C 4
ATOM 5303 O O . ALA A 1 59 ? -7.355 2.530 -6.040 1.00 0.00 59 ALA A O 4
ATOM 5310 N N . SER A 1 60 ? -8.789 0.876 -5.468 1.00 0.00 60 SER A N 4
ATOM 5311 C CA . SER A 1 60 ? -9.926 1.767 -5.306 1.00 0.00 60 SER A CA 4
ATOM 5312 C C . SER A 1 60 ? -10.278 1.900 -3.822 1.00 0.00 60 SER A C 4
ATOM 5313 O O . SER A 1 60 ? -10.863 0.992 -3.235 1.00 0.00 60 SER A O 4
ATOM 5321 N N . ILE A 1 61 ? -9.906 3.042 -3.259 1.00 0.00 61 ILE A N 4
ATOM 5322 C CA . ILE A 1 61 ? -10.176 3.306 -1.858 1.00 0.00 61 ILE A CA 4
ATOM 5323 C C . ILE A 1 61 ? -10.960 4.613 -1.730 1.00 0.00 61 ILE A C 4
ATOM 5324 O O . ILE A 1 61 ? -10.850 5.493 -2.584 1.00 0.00 61 ILE A O 4
ATOM 5340 N N . PRO A 1 62 ? -11.753 4.704 -0.630 1.00 0.00 62 PRO A N 4
ATOM 5341 C CA . PRO A 1 62 ? -12.555 5.889 -0.380 1.00 0.00 62 PRO A CA 4
ATOM 5342 C C . PRO A 1 62 ? -11.685 7.047 0.111 1.00 0.00 62 PRO A C 4
ATOM 5343 O O . PRO A 1 62 ? -10.853 6.869 1.000 1.00 0.00 62 PRO A O 4
ATOM 5354 N N . GLY A 1 63 ? -11.906 8.207 -0.488 1.00 0.00 63 GLY A N 4
ATOM 5355 C CA . GLY A 1 63 ? -11.151 9.394 -0.123 1.00 0.00 63 GLY A CA 4
ATOM 5356 C C . GLY A 1 63 ? -10.040 9.673 -1.138 1.00 0.00 63 GLY A C 4
ATOM 5357 O O . GLY A 1 63 ? -9.598 10.811 -1.283 1.00 0.00 63 GLY A O 4
ATOM 5361 N N . ILE A 1 64 ? -9.623 8.612 -1.814 1.00 0.00 64 ILE A N 4
ATOM 5362 C CA . ILE A 1 64 ? -8.572 8.728 -2.811 1.00 0.00 64 ILE A CA 4
ATOM 5363 C C . ILE A 1 64 ? -9.184 8.606 -4.208 1.00 0.00 64 ILE A C 4
ATOM 5364 O O . ILE A 1 64 ? -10.221 7.968 -4.381 1.00 0.00 64 ILE A O 4
ATOM 5380 N N . SER A 1 65 ? -8.518 9.229 -5.168 1.00 0.00 65 SER A N 4
ATOM 5381 C CA . SER A 1 65 ? -8.984 9.198 -6.544 1.00 0.00 65 SER A CA 4
ATOM 5382 C C . SER A 1 65 ? -8.481 7.930 -7.238 1.00 0.00 65 SER A C 4
ATOM 5383 O O . SER A 1 65 ? -9.278 7.092 -7.660 1.00 0.00 65 SER A O 4
ATOM 5391 N N . ARG A 1 66 ? -7.164 7.830 -7.336 1.00 0.00 66 ARG A N 4
ATOM 5392 C CA . ARG A 1 66 ? -6.546 6.678 -7.973 1.00 0.00 66 ARG A CA 4
ATOM 5393 C C . ARG A 1 66 ? -5.124 6.481 -7.446 1.00 0.00 66 ARG A C 4
ATOM 5394 O O . ARG A 1 66 ? -4.383 7.446 -7.269 1.00 0.00 66 ARG A O 4
ATOM 5415 N N . ILE A 1 67 ? -4.786 5.221 -7.208 1.00 0.00 67 ILE A N 4
ATOM 5416 C CA . ILE A 1 67 ? -3.465 4.885 -6.704 1.00 0.00 67 ILE A CA 4
ATOM 5417 C C . ILE A 1 67 ? -2.953 3.636 -7.426 1.00 0.00 67 ILE A C 4
ATOM 5418 O O . ILE A 1 67 ? -3.737 2.774 -7.816 1.00 0.00 67 ILE A O 4
ATOM 5434 N N . GLU A 1 68 ? -1.637 3.580 -7.581 1.00 0.00 68 GLU A N 4
ATOM 5435 C CA . GLU A 1 68 ? -1.010 2.452 -8.249 1.00 0.00 68 GLU A CA 4
ATOM 5436 C C . GLU A 1 68 ? -0.224 1.609 -7.243 1.00 0.00 68 GLU A C 4
ATOM 5437 O O . GLU A 1 68 ? 0.364 2.145 -6.304 1.00 0.00 68 GLU A O 4
ATOM 5449 N N . ILE A 1 69 ? -0.236 0.305 -7.473 1.00 0.00 69 ILE A N 4
ATOM 5450 C CA . ILE A 1 69 ? 0.469 -0.615 -6.599 1.00 0.00 69 ILE A CA 4
ATOM 5451 C C . ILE A 1 69 ? 1.414 -1.483 -7.434 1.00 0.00 69 ILE A C 4
ATOM 5452 O O . ILE A 1 69 ? 0.982 -2.157 -8.368 1.00 0.00 69 ILE A O 4
ATOM 5468 N N . LYS A 1 70 ? 2.687 -1.437 -7.067 1.00 0.00 70 LYS A N 4
ATOM 5469 C CA . LYS A 1 70 ? 3.697 -2.208 -7.771 1.00 0.00 70 LYS A CA 4
ATOM 5470 C C . LYS A 1 70 ? 4.304 -3.237 -6.815 1.00 0.00 70 LYS A C 4
ATOM 5471 O O . LYS A 1 70 ? 5.297 -2.957 -6.145 1.00 0.00 70 LYS A O 4
ATOM 5490 N N . PRO A 1 71 ? 3.665 -4.438 -6.780 1.00 0.00 71 PRO A N 4
ATOM 5491 C CA . PRO A 1 71 ? 4.133 -5.509 -5.917 1.00 0.00 71 PRO A CA 4
ATOM 5492 C C . PRO A 1 71 ? 5.397 -6.158 -6.484 1.00 0.00 71 PRO A C 4
ATOM 5493 O O . PRO A 1 71 ? 5.411 -6.599 -7.632 1.00 0.00 71 PRO A O 4
ATOM 5504 N N . ASP A 1 72 ? 6.428 -6.197 -5.653 1.00 0.00 72 ASP A N 4
ATOM 5505 C CA . ASP A 1 72 ? 7.694 -6.785 -6.057 1.00 0.00 72 ASP A CA 4
ATOM 5506 C C . ASP A 1 72 ? 8.164 -7.761 -4.978 1.00 0.00 72 ASP A C 4
ATOM 5507 O O . ASP A 1 72 ? 7.943 -7.533 -3.790 1.00 0.00 72 ASP A O 4
ATOM 5516 N N . LYS A 1 73 ? 8.806 -8.828 -5.429 1.00 0.00 73 LYS A N 4
ATOM 5517 C CA . LYS A 1 73 ? 9.311 -9.841 -4.517 1.00 0.00 73 LYS A CA 4
ATOM 5518 C C . LYS A 1 73 ? 10.219 -9.177 -3.479 1.00 0.00 73 LYS A C 4
ATOM 5519 O O . LYS A 1 73 ? 10.140 -9.489 -2.291 1.00 0.00 73 LYS A O 4
ATOM 5538 N N . ARG A 1 74 ? 11.059 -8.277 -3.964 1.00 0.00 74 ARG A N 4
ATOM 5539 C CA . ARG A 1 74 ? 11.981 -7.567 -3.092 1.00 0.00 74 ARG A CA 4
ATOM 5540 C C . ARG A 1 74 ? 11.208 -6.695 -2.100 1.00 0.00 74 ARG A C 4
ATOM 5541 O O . ARG A 1 74 ? 11.287 -6.906 -0.891 1.00 0.00 74 ARG A O 4
ATOM 5562 N N . LYS A 1 75 ? 10.481 -5.733 -2.649 1.00 0.00 75 LYS A N 4
ATOM 5563 C CA . LYS A 1 75 ? 9.695 -4.828 -1.827 1.00 0.00 75 LYS A CA 4
ATOM 5564 C C . LYS A 1 75 ? 8.512 -4.304 -2.642 1.00 0.00 75 LYS A C 4
ATOM 5565 O O . LYS A 1 75 ? 8.275 -4.756 -3.761 1.00 0.00 75 LYS A O 4
ATOM 5584 N N . ILE A 1 76 ? 7.800 -3.356 -2.049 1.00 0.00 76 ILE A N 4
ATOM 5585 C CA . ILE A 1 76 ? 6.646 -2.765 -2.707 1.00 0.00 76 ILE A CA 4
ATOM 5586 C C . ILE A 1 76 ? 6.746 -1.240 -2.628 1.00 0.00 76 ILE A C 4
ATOM 5587 O O . ILE A 1 76 ? 7.440 -0.703 -1.766 1.00 0.00 76 ILE A O 4
ATOM 5603 N N . LEU A 1 77 ? 6.043 -0.586 -3.540 1.00 0.00 77 LEU A N 4
ATOM 5604 C CA . LEU A 1 77 ? 6.043 0.867 -3.585 1.00 0.00 77 LEU A CA 4
ATOM 5605 C C . LEU A 1 77 ? 4.635 1.363 -3.920 1.00 0.00 77 LEU A C 4
ATOM 5606 O O . LEU A 1 77 ? 3.850 0.643 -4.536 1.00 0.00 77 LEU A O 4
ATOM 5622 N N . VAL A 1 78 ? 4.359 2.589 -3.501 1.00 0.00 78 VAL A N 4
ATOM 5623 C CA . VAL A 1 78 ? 3.060 3.189 -3.749 1.00 0.00 78 VAL A CA 4
ATOM 5624 C C . VAL A 1 78 ? 3.250 4.550 -4.422 1.00 0.00 78 VAL A C 4
ATOM 5625 O O . VAL A 1 78 ? 4.137 5.314 -4.042 1.00 0.00 78 VAL A O 4
ATOM 5638 N N . ASN A 1 79 ? 2.406 4.811 -5.408 1.00 0.00 79 ASN A N 4
ATOM 5639 C CA . ASN A 1 79 ? 2.471 6.067 -6.137 1.00 0.00 79 ASN A CA 4
ATOM 5640 C C . ASN A 1 79 ? 1.071 6.679 -6.215 1.00 0.00 79 ASN A C 4
ATOM 5641 O O . ASN A 1 79 ? 0.162 6.088 -6.797 1.00 0.00 79 ASN A O 4
ATOM 5652 N N . THR A 1 80 ? 0.941 7.857 -5.621 1.00 0.00 80 THR A N 4
ATOM 5653 C CA . THR A 1 80 ? -0.332 8.556 -5.617 1.00 0.00 80 THR A CA 4
ATOM 5654 C C . THR A 1 80 ? -0.252 9.815 -6.480 1.00 0.00 80 THR A C 4
ATOM 5655 O O . THR A 1 80 ? 0.815 10.158 -6.987 1.00 0.00 80 THR A O 4
ATOM 5666 N N . GLY A 1 81 ? -1.395 10.470 -6.623 1.00 0.00 81 GLY A N 4
ATOM 5667 C CA . GLY A 1 81 ? -1.469 11.684 -7.417 1.00 0.00 81 GLY A CA 4
ATOM 5668 C C . GLY A 1 81 ? -1.910 12.873 -6.562 1.00 0.00 81 GLY A C 4
ATOM 5669 O O . GLY A 1 81 ? -1.074 13.602 -6.028 1.00 0.00 81 GLY A O 4
ATOM 5673 N N . ASP A 1 82 ? -3.220 13.033 -6.459 1.00 0.00 82 ASP A N 4
ATOM 5674 C CA . ASP A 1 82 ? -3.782 14.122 -5.677 1.00 0.00 82 ASP A CA 4
ATOM 5675 C C . ASP A 1 82 ? -5.010 13.618 -4.917 1.00 0.00 82 ASP A C 4
ATOM 5676 O O . ASP A 1 82 ? -5.850 12.917 -5.481 1.00 0.00 82 ASP A O 4
ATOM 5685 N N . TYR A 1 83 ? -5.076 13.993 -3.647 1.00 0.00 83 TYR A N 4
ATOM 5686 C CA . TYR A 1 83 ? -6.188 13.588 -2.804 1.00 0.00 83 TYR A CA 4
ATOM 5687 C C . TYR A 1 83 ? -7.289 14.650 -2.801 1.00 0.00 83 TYR A C 4
ATOM 5688 O O . TYR A 1 83 ? -7.039 15.811 -3.120 1.00 0.00 83 TYR A O 4
ATOM 5706 N N . ASP A 1 84 ? -8.486 14.213 -2.436 1.00 0.00 84 ASP A N 4
ATOM 5707 C CA . ASP A 1 84 ? -9.627 15.111 -2.387 1.00 0.00 84 ASP A CA 4
ATOM 5708 C C . ASP A 1 84 ? -9.431 16.116 -1.250 1.00 0.00 84 ASP A C 4
ATOM 5709 O O . ASP A 1 84 ? -9.573 15.770 -0.079 1.00 0.00 84 ASP A O 4
ATOM 5718 N N . SER A 1 85 ? -9.109 17.342 -1.636 1.00 0.00 85 SER A N 4
ATOM 5719 C CA . SER A 1 85 ? -8.892 18.401 -0.664 1.00 0.00 85 SER A CA 4
ATOM 5720 C C . SER A 1 85 ? -10.113 18.533 0.246 1.00 0.00 85 SER A C 4
ATOM 5721 O O . SER A 1 85 ? -9.976 18.785 1.442 1.00 0.00 85 SER A O 4
ATOM 5729 N N . ASP A 1 86 ? -11.282 18.356 -0.354 1.00 0.00 86 ASP A N 4
ATOM 5730 C CA . ASP A 1 86 ? -12.526 18.453 0.388 1.00 0.00 86 ASP A CA 4
ATOM 5731 C C . ASP A 1 86 ? -12.488 17.482 1.569 1.00 0.00 86 ASP A C 4
ATOM 5732 O O . ASP A 1 86 ? -12.702 17.881 2.713 1.00 0.00 86 ASP A O 4
ATOM 5741 N N . ALA A 1 87 ? -12.212 16.225 1.253 1.00 0.00 87 ALA A N 4
ATOM 5742 C CA . ALA A 1 87 ? -12.143 15.194 2.275 1.00 0.00 87 ALA A CA 4
ATOM 5743 C C . ALA A 1 87 ? -10.921 15.442 3.161 1.00 0.00 87 ALA A C 4
ATOM 5744 O O . ALA A 1 87 ? -9.951 16.063 2.728 1.00 0.00 87 ALA A O 4
ATOM 5751 N N . ASP A 1 88 ? -11.006 14.943 4.386 1.00 0.00 88 ASP A N 4
ATOM 5752 C CA . ASP A 1 88 ? -9.919 15.104 5.336 1.00 0.00 88 ASP A CA 4
ATOM 5753 C C . ASP A 1 88 ? -8.757 14.194 4.932 1.00 0.00 88 ASP A C 4
ATOM 5754 O O . ASP A 1 88 ? -8.763 13.001 5.232 1.00 0.00 88 ASP A O 4
ATOM 5763 N N . LYS A 1 89 ? -7.785 14.792 4.258 1.00 0.00 89 LYS A N 4
ATOM 5764 C CA . LYS A 1 89 ? -6.618 14.050 3.811 1.00 0.00 89 LYS A CA 4
ATOM 5765 C C . LYS A 1 89 ? -5.983 13.337 5.006 1.00 0.00 89 LYS A C 4
ATOM 5766 O O . LYS A 1 89 ? -5.381 12.277 4.851 1.00 0.00 89 LYS A O 4
ATOM 5785 N N . LEU A 1 90 ? -6.141 13.948 6.171 1.00 0.00 90 LEU A N 4
ATOM 5786 C CA . LEU A 1 90 ? -5.590 13.385 7.392 1.00 0.00 90 LEU A CA 4
ATOM 5787 C C . LEU A 1 90 ? -6.442 12.191 7.827 1.00 0.00 90 LEU A C 4
ATOM 5788 O O . LEU A 1 90 ? -5.927 11.232 8.402 1.00 0.00 90 LEU A O 4
ATOM 5804 N N . ALA A 1 91 ? -7.732 12.287 7.534 1.00 0.00 91 ALA A N 4
ATOM 5805 C CA . ALA A 1 91 ? -8.660 11.225 7.889 1.00 0.00 91 ALA A CA 4
ATOM 5806 C C . ALA A 1 91 ? -8.466 10.045 6.934 1.00 0.00 91 ALA A C 4
ATOM 5807 O O . ALA A 1 91 ? -8.296 8.909 7.372 1.00 0.00 91 ALA A O 4
ATOM 5814 N N . VAL A 1 92 ? -8.500 10.356 5.645 1.00 0.00 92 VAL A N 4
ATOM 5815 C CA . VAL A 1 92 ? -8.330 9.335 4.625 1.00 0.00 92 VAL A CA 4
ATOM 5816 C C . VAL A 1 92 ? -6.951 8.690 4.779 1.00 0.00 92 VAL A C 4
ATOM 5817 O O . VAL A 1 92 ? -6.803 7.483 4.600 1.00 0.00 92 VAL A O 4
ATOM 5830 N N . VAL A 1 93 ? -5.977 9.525 5.109 1.00 0.00 93 VAL A N 4
ATOM 5831 C CA . VAL A 1 93 ? -4.615 9.051 5.289 1.00 0.00 93 VAL A CA 4
ATOM 5832 C C . VAL A 1 93 ? -4.616 7.863 6.253 1.00 0.00 93 VAL A C 4
ATOM 5833 O O . VAL A 1 93 ? -3.814 6.942 6.109 1.00 0.00 93 VAL A O 4
ATOM 5846 N N . ARG A 1 94 ? -5.523 7.925 7.217 1.00 0.00 94 ARG A N 4
ATOM 5847 C CA . ARG A 1 94 ? -5.638 6.866 8.205 1.00 0.00 94 ARG A CA 4
ATOM 5848 C C . ARG A 1 94 ? -6.135 5.577 7.547 1.00 0.00 94 ARG A C 4
ATOM 5849 O O . ARG A 1 94 ? -5.800 4.481 7.991 1.00 0.00 94 ARG A O 4
ATOM 5870 N N . THR A 1 95 ? -6.926 5.753 6.498 1.00 0.00 95 THR A N 4
ATOM 5871 C CA . THR A 1 95 ? -7.472 4.618 5.775 1.00 0.00 95 THR A CA 4
ATOM 5872 C C . THR A 1 95 ? -6.492 4.151 4.697 1.00 0.00 95 THR A C 4
ATOM 5873 O O . THR A 1 95 ? -6.372 2.955 4.438 1.00 0.00 95 THR A O 4
ATOM 5884 N N . TYR A 1 96 ? -5.817 5.120 4.098 1.00 0.00 96 TYR A N 4
ATOM 5885 C CA . TYR A 1 96 ? -4.850 4.823 3.054 1.00 0.00 96 TYR A CA 4
ATOM 5886 C C . TYR A 1 96 ? -3.605 4.150 3.634 1.00 0.00 96 TYR A C 4
ATOM 5887 O O . TYR A 1 96 ? -2.977 3.324 2.975 1.00 0.00 96 TYR A O 4
ATOM 5905 N N . ASN A 1 97 ? -3.285 4.528 4.863 1.00 0.00 97 ASN A N 4
ATOM 5906 C CA . ASN A 1 97 ? -2.126 3.972 5.539 1.00 0.00 97 ASN A CA 4
ATOM 5907 C C . ASN A 1 97 ? -2.461 2.566 6.041 1.00 0.00 97 ASN A C 4
ATOM 5908 O O . ASN A 1 97 ? -1.616 1.672 6.004 1.00 0.00 97 ASN A O 4
ATOM 5919 N N . ASP A 1 98 ? -3.694 2.414 6.500 1.00 0.00 98 ASP A N 4
ATOM 5920 C CA . ASP A 1 98 ? -4.150 1.130 7.009 1.00 0.00 98 ASP A CA 4
ATOM 5921 C C . ASP A 1 98 ? -4.190 0.117 5.862 1.00 0.00 98 ASP A C 4
ATOM 5922 O O . ASP A 1 98 ? -3.872 -1.055 6.055 1.00 0.00 98 ASP A O 4
ATOM 5931 N N . PHE A 1 99 ? -4.583 0.607 4.696 1.00 0.00 99 PHE A N 4
ATOM 5932 C CA . PHE A 1 99 ? -4.666 -0.242 3.519 1.00 0.00 99 PHE A CA 4
ATOM 5933 C C . PHE A 1 99 ? -3.294 -0.807 3.150 1.00 0.00 99 PHE A C 4
ATOM 5934 O O . PHE A 1 99 ? -3.177 -1.977 2.792 1.00 0.00 99 PHE A O 4
ATOM 5951 N N . ILE A 1 100 ? -2.289 0.050 3.253 1.00 0.00 100 ILE A N 4
ATOM 5952 C CA . ILE A 1 100 ? -0.928 -0.348 2.935 1.00 0.00 100 ILE A CA 4
ATOM 5953 C C . ILE A 1 100 ? -0.361 -1.178 4.091 1.00 0.00 100 ILE A C 4
ATOM 5954 O O . ILE A 1 100 ? 0.230 -2.233 3.869 1.00 0.00 100 ILE A O 4
ATOM 5970 N N . GLU A 1 101 ? -0.563 -0.668 5.297 1.00 0.00 101 GLU A N 4
ATOM 5971 C CA . GLU A 1 101 ? -0.080 -1.347 6.486 1.00 0.00 101 GLU A CA 4
ATOM 5972 C C . GLU A 1 101 ? -0.474 -2.825 6.450 1.00 0.00 101 GLU A C 4
ATOM 5973 O O . GLU A 1 101 ? 0.258 -3.679 6.949 1.00 0.00 101 GLU A O 4
ATOM 5985 N N . LYS A 1 102 ? -1.629 -3.082 5.855 1.00 0.00 102 LYS A N 4
ATOM 5986 C CA . LYS A 1 102 ? -2.128 -4.443 5.747 1.00 0.00 102 LYS A CA 4
ATOM 5987 C C . LYS A 1 102 ? -1.508 -5.115 4.520 1.00 0.00 102 LYS A C 4
ATOM 5988 O O . LYS A 1 102 ? -1.366 -6.335 4.482 1.00 0.00 102 LYS A O 4
ATOM 6007 N N . LEU A 1 103 ? -1.154 -4.287 3.549 1.00 0.00 103 LEU A N 4
ATOM 6008 C CA . LEU A 1 103 ? -0.550 -4.785 2.324 1.00 0.00 103 LEU A CA 4
ATOM 6009 C C . LEU A 1 103 ? 0.950 -4.985 2.544 1.00 0.00 103 LEU A C 4
ATOM 6010 O O . LEU A 1 103 ? 1.609 -5.672 1.764 1.00 0.00 103 LEU A O 4
ATOM 6026 N N . THR A 1 104 ? 1.446 -4.374 3.609 1.00 0.00 104 THR A N 4
ATOM 6027 C CA . THR A 1 104 ? 2.857 -4.477 3.942 1.00 0.00 104 THR A CA 4
ATOM 6028 C C . THR A 1 104 ? 3.047 -5.318 5.205 1.00 0.00 104 THR A C 4
ATOM 6029 O O . THR A 1 104 ? 3.931 -6.172 5.258 1.00 0.00 104 THR A O 4
ATOM 6040 N N . GLY A 1 105 ? 2.205 -5.047 6.190 1.00 0.00 105 GLY A N 4
ATOM 6041 C CA . GLY A 1 105 ? 2.270 -5.769 7.450 1.00 0.00 105 GLY A CA 4
ATOM 6042 C C . GLY A 1 105 ? 3.375 -5.210 8.346 1.00 0.00 105 GLY A C 4
ATOM 6043 O O . GLY A 1 105 ? 3.645 -5.753 9.417 1.00 0.00 105 GLY A O 4
ATOM 6047 N N . TYR A 1 106 ? 3.986 -4.132 7.877 1.00 0.00 106 TYR A N 4
ATOM 6048 C CA . TYR A 1 106 ? 5.057 -3.493 8.622 1.00 0.00 106 TYR A CA 4
ATOM 6049 C C . TYR A 1 106 ? 4.555 -2.237 9.337 1.00 0.00 106 TYR A C 4
ATOM 6050 O O . TYR A 1 106 ? 3.983 -1.349 8.708 1.00 0.00 106 TYR A O 4
ATOM 6068 N N . SER A 1 107 ? 4.788 -2.203 10.640 1.00 0.00 107 SER A N 4
ATOM 6069 C CA . SER A 1 107 ? 4.365 -1.070 11.446 1.00 0.00 107 SER A CA 4
ATOM 6070 C C . SER A 1 107 ? 5.425 0.032 11.396 1.00 0.00 107 SER A C 4
ATOM 6071 O O . SER A 1 107 ? 6.592 -0.238 11.111 1.00 0.00 107 SER A O 4
ATOM 6079 N N . ALA A 1 108 ? 4.983 1.247 11.677 1.00 0.00 108 ALA A N 4
ATOM 6080 C CA . ALA A 1 108 ? 5.879 2.392 11.667 1.00 0.00 108 ALA A CA 4
ATOM 6081 C C . ALA A 1 108 ? 7.018 2.151 12.661 1.00 0.00 108 ALA A C 4
ATOM 6082 O O . ALA A 1 108 ? 8.094 2.731 12.529 1.00 0.00 108 ALA A O 4
ATOM 6089 N N . LYS A 1 109 ? 6.741 1.294 13.632 1.00 0.00 109 LYS A N 4
ATOM 6090 C CA . LYS A 1 109 ? 7.728 0.968 14.647 1.00 0.00 109 LYS A CA 4
ATOM 6091 C C . LYS A 1 109 ? 8.868 0.172 14.009 1.00 0.00 109 LYS A C 4
ATOM 6092 O O . LYS A 1 109 ? 10.038 0.508 14.180 1.00 0.00 109 LYS A O 4
ATOM 6111 N N . GLU A 1 110 ? 8.484 -0.870 13.284 1.00 0.00 110 GLU A N 4
ATOM 6112 C CA . GLU A 1 110 ? 9.458 -1.718 12.619 1.00 0.00 110 GLU A CA 4
ATOM 6113 C C . GLU A 1 110 ? 9.960 -1.046 11.338 1.00 0.00 110 GLU A C 4
ATOM 6114 O O . GLU A 1 110 ? 11.105 -1.246 10.937 1.00 0.00 110 GLU A O 4
ATOM 6126 N N . ARG A 1 111 ? 9.078 -0.263 10.734 1.00 0.00 111 ARG A N 4
ATOM 6127 C CA . ARG A 1 111 ? 9.418 0.438 9.509 1.00 0.00 111 ARG A CA 4
ATOM 6128 C C . ARG A 1 111 ? 10.738 1.193 9.676 1.00 0.00 111 ARG A C 4
ATOM 6129 O O . ARG A 1 111 ? 11.612 1.121 8.815 1.00 0.00 111 ARG A O 4
ATOM 6150 N N . LYS A 1 112 ? 10.841 1.899 10.793 1.00 0.00 112 LYS A N 4
ATOM 6151 C CA . LYS A 1 112 ? 12.040 2.666 11.086 1.00 0.00 112 LYS A CA 4
ATOM 6152 C C . LYS A 1 112 ? 13.212 1.707 11.306 1.00 0.00 112 LYS A C 4
ATOM 6153 O O . LYS A 1 112 ? 14.307 1.932 10.794 1.00 0.00 112 LYS A O 4
ATOM 6172 N N . LYS A 1 113 ? 12.942 0.659 12.070 1.00 0.00 113 LYS A N 4
ATOM 6173 C CA . LYS A 1 113 ? 13.961 -0.334 12.363 1.00 0.00 113 LYS A CA 4
ATOM 6174 C C . LYS A 1 113 ? 14.725 -0.671 11.081 1.00 0.00 113 LYS A C 4
ATOM 6175 O O . LYS A 1 113 ? 15.920 -0.955 11.124 1.00 0.00 113 LYS A O 4
ATOM 6194 N N . MET A 1 114 ? 14.002 -0.629 9.972 1.00 0.00 114 MET A N 4
ATOM 6195 C CA . MET A 1 114 ? 14.597 -0.925 8.680 1.00 0.00 114 MET A CA 4
ATOM 6196 C C . MET A 1 114 ? 15.746 0.036 8.371 1.00 0.00 114 MET A C 4
ATOM 6197 O O . MET A 1 114 ? 16.875 -0.392 8.142 1.00 0.00 114 MET A O 4
ATOM 6211 N N . MET A 1 115 ? 15.418 1.321 8.375 1.00 0.00 115 MET A N 4
ATOM 6212 C CA . MET A 1 115 ? 16.408 2.347 8.098 1.00 0.00 115 MET A CA 4
ATOM 6213 C C . MET A 1 115 ? 17.283 2.609 9.325 1.00 0.00 115 MET A C 4
ATOM 6214 O O . MET A 1 115 ? 18.381 3.151 9.204 1.00 0.00 115 MET A O 4
ATOM 6228 N N . THR A 1 116 ? 16.765 2.212 10.478 1.00 0.00 116 THR A N 4
ATOM 6229 C CA . THR A 1 116 ? 17.486 2.399 11.726 1.00 0.00 116 THR A CA 4
ATOM 6230 C C . THR A 1 116 ? 17.975 1.052 12.264 1.00 0.00 116 THR A C 4
ATOM 6231 O O . THR A 1 116 ? 17.258 0.377 13.001 1.00 0.00 116 THR A O 4
ATOM 6242 N N . LYS A 1 117 ? 19.191 0.703 11.875 1.00 0.00 117 LYS A N 4
ATOM 6243 C CA . LYS A 1 117 ? 19.786 -0.550 12.308 1.00 0.00 117 LYS A CA 4
ATOM 6244 C C . LYS A 1 117 ? 19.825 -0.589 13.838 1.00 0.00 117 LYS A C 4
ATOM 6245 O O . LYS A 1 117 ? 19.714 0.447 14.491 1.00 0.00 117 LYS A O 4
ATOM 6264 N N . ASP A 1 118 ? 19.983 -1.795 14.363 1.00 0.00 118 ASP A N 4
ATOM 6265 C CA . ASP A 1 118 ? 20.038 -1.983 15.804 1.00 0.00 118 ASP A CA 4
ATOM 6266 C C . ASP A 1 118 ? 18.979 -1.100 16.469 1.00 0.00 118 ASP A C 4
ATOM 6267 O O . ASP A 1 118 ? 18.847 -1.099 17.692 1.00 0.00 118 ASP A O 4
ATOM 6277 N N . MET A 1 23 ? 5.605 9.505 -4.224 1.00 0.00 23 MET A N 5
ATOM 6278 C CA . MET A 1 23 ? 5.638 8.052 -4.247 1.00 0.00 23 MET A CA 5
ATOM 6279 C C . MET A 1 23 ? 6.378 7.502 -3.026 1.00 0.00 23 MET A C 5
ATOM 6280 O O . MET A 1 23 ? 7.562 7.775 -2.838 1.00 0.00 23 MET A O 5
ATOM 6294 N N . ARG A 1 24 ? 5.648 6.736 -2.228 1.00 0.00 24 ARG A N 5
ATOM 6295 C CA . ARG A 1 24 ? 6.220 6.145 -1.031 1.00 0.00 24 ARG A CA 5
ATOM 6296 C C . ARG A 1 24 ? 6.520 4.661 -1.262 1.00 0.00 24 ARG A C 5
ATOM 6297 O O . ARG A 1 24 ? 5.750 3.965 -1.922 1.00 0.00 24 ARG A O 5
ATOM 6318 N N . GLU A 1 25 ? 7.640 4.223 -0.707 1.00 0.00 25 GLU A N 5
ATOM 6319 C CA . GLU A 1 25 ? 8.050 2.836 -0.844 1.00 0.00 25 GLU A CA 5
ATOM 6320 C C . GLU A 1 25 ? 7.820 2.081 0.467 1.00 0.00 25 GLU A C 5
ATOM 6321 O O . GLU A 1 25 ? 8.193 2.561 1.537 1.00 0.00 25 GLU A O 5
ATOM 6333 N N . TYR A 1 26 ? 7.208 0.914 0.340 1.00 0.00 26 TYR A N 5
ATOM 6334 C CA . TYR A 1 26 ? 6.922 0.088 1.502 1.00 0.00 26 TYR A CA 5
ATOM 6335 C C . TYR A 1 26 ? 7.521 -1.311 1.340 1.00 0.00 26 TYR A C 5
ATOM 6336 O O . TYR A 1 26 ? 7.510 -1.872 0.245 1.00 0.00 26 TYR A O 5
ATOM 6354 N N . PRO A 1 27 ? 8.041 -1.848 2.476 1.00 0.00 27 PRO A N 5
ATOM 6355 C CA . PRO A 1 27 ? 8.643 -3.170 2.471 1.00 0.00 27 PRO A CA 5
ATOM 6356 C C . PRO A 1 27 ? 7.571 -4.260 2.405 1.00 0.00 27 PRO A C 5
ATOM 6357 O O . PRO A 1 27 ? 6.377 -3.962 2.394 1.00 0.00 27 PRO A O 5
ATOM 6368 N N . VAL A 1 28 ? 8.035 -5.500 2.364 1.00 0.00 28 VAL A N 5
ATOM 6369 C CA . VAL A 1 28 ? 7.131 -6.636 2.300 1.00 0.00 28 VAL A CA 5
ATOM 6370 C C . VAL A 1 28 ? 7.523 -7.657 3.370 1.00 0.00 28 VAL A C 5
ATOM 6371 O O . VAL A 1 28 ? 8.707 -7.904 3.592 1.00 0.00 28 VAL A O 5
ATOM 6384 N N . LYS A 1 29 ? 6.506 -8.221 4.005 1.00 0.00 29 LYS A N 5
ATOM 6385 C CA . LYS A 1 29 ? 6.730 -9.208 5.048 1.00 0.00 29 LYS A CA 5
ATOM 6386 C C . LYS A 1 29 ? 6.849 -10.595 4.413 1.00 0.00 29 LYS A C 5
ATOM 6387 O O . LYS A 1 29 ? 6.191 -10.883 3.415 1.00 0.00 29 LYS A O 5
ATOM 6406 N N . LYS A 1 30 ? 7.695 -11.417 5.018 1.00 0.00 30 LYS A N 5
ATOM 6407 C CA . LYS A 1 30 ? 7.907 -12.767 4.523 1.00 0.00 30 LYS A CA 5
ATOM 6408 C C . LYS A 1 30 ? 6.626 -13.581 4.710 1.00 0.00 30 LYS A C 5
ATOM 6409 O O . LYS A 1 30 ? 6.264 -13.929 5.833 1.00 0.00 30 LYS A O 5
ATOM 6428 N N . GLY A 1 31 ? 5.975 -13.864 3.590 1.00 0.00 31 GLY A N 5
ATOM 6429 C CA . GLY A 1 31 ? 4.742 -14.633 3.617 1.00 0.00 31 GLY A CA 5
ATOM 6430 C C . GLY A 1 31 ? 3.579 -13.821 3.041 1.00 0.00 31 GLY A C 5
ATOM 6431 O O . GLY A 1 31 ? 2.828 -14.315 2.202 1.00 0.00 31 GLY A O 5
ATOM 6435 N N . PHE A 1 32 ? 3.468 -12.589 3.516 1.00 0.00 32 PHE A N 5
ATOM 6436 C CA . PHE A 1 32 ? 2.408 -11.704 3.061 1.00 0.00 32 PHE A CA 5
ATOM 6437 C C . PHE A 1 32 ? 2.189 -11.843 1.553 1.00 0.00 32 PHE A C 5
ATOM 6438 O O . PHE A 1 32 ? 3.063 -12.331 0.837 1.00 0.00 32 PHE A O 5
ATOM 6455 N N . PRO A 1 33 ? 0.986 -11.395 1.104 1.00 0.00 33 PRO A N 5
ATOM 6456 C CA . PRO A 1 33 ? 0.641 -11.465 -0.306 1.00 0.00 33 PRO A CA 5
ATOM 6457 C C . PRO A 1 33 ? 1.380 -10.390 -1.106 1.00 0.00 33 PRO A C 5
ATOM 6458 O O . PRO A 1 33 ? 1.323 -9.209 -0.765 1.00 0.00 33 PRO A O 5
ATOM 6469 N N . THR A 1 34 ? 2.055 -10.836 -2.154 1.00 0.00 34 THR A N 5
ATOM 6470 C CA . THR A 1 34 ? 2.804 -9.926 -3.004 1.00 0.00 34 THR A CA 5
ATOM 6471 C C . THR A 1 34 ? 2.421 -10.133 -4.471 1.00 0.00 34 THR A C 5
ATOM 6472 O O . THR A 1 34 ? 3.187 -9.788 -5.370 1.00 0.00 34 THR A O 5
ATOM 6483 N N . ASP A 1 35 ? 1.238 -10.694 -4.669 1.00 0.00 35 ASP A N 5
ATOM 6484 C CA . ASP A 1 35 ? 0.745 -10.950 -6.011 1.00 0.00 35 ASP A CA 5
ATOM 6485 C C . ASP A 1 35 ? -0.444 -10.030 -6.297 1.00 0.00 35 ASP A C 5
ATOM 6486 O O . ASP A 1 35 ? -1.245 -9.751 -5.407 1.00 0.00 35 ASP A O 5
ATOM 6495 N N . TYR A 1 36 ? -0.521 -9.587 -7.543 1.00 0.00 36 TYR A N 5
ATOM 6496 C CA . TYR A 1 36 ? -1.599 -8.705 -7.958 1.00 0.00 36 TYR A CA 5
ATOM 6497 C C . TYR A 1 36 ? -2.963 -9.298 -7.599 1.00 0.00 36 TYR A C 5
ATOM 6498 O O . TYR A 1 36 ? -3.777 -8.646 -6.946 1.00 0.00 36 TYR A O 5
ATOM 6516 N N . ASP A 1 37 ? -3.170 -10.531 -8.041 1.0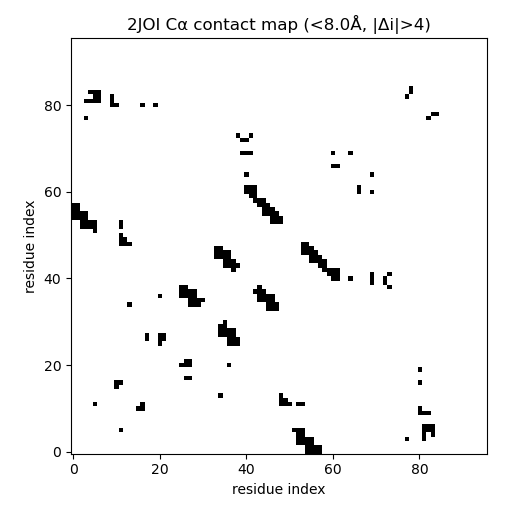0 0.00 37 ASP A N 5
ATOM 6517 C CA . ASP A 1 37 ? -4.422 -11.219 -7.774 1.00 0.00 37 ASP A CA 5
ATOM 6518 C C . ASP A 1 37 ? -4.621 -11.338 -6.264 1.00 0.00 37 ASP A C 5
ATOM 6519 O O . ASP A 1 37 ? -5.702 -11.053 -5.751 1.00 0.00 37 ASP A O 5
ATOM 6528 N N . SER A 1 38 ? -3.561 -11.760 -5.589 1.00 0.00 38 SER A N 5
ATOM 6529 C CA . SER A 1 38 ? -3.607 -11.920 -4.146 1.00 0.00 38 SER A CA 5
ATOM 6530 C C . SER A 1 38 ? -4.110 -10.632 -3.492 1.00 0.00 38 SER A C 5
ATOM 6531 O O . SER A 1 38 ? -5.054 -10.658 -2.705 1.00 0.00 38 SER A O 5
ATOM 6539 N N . ILE A 1 39 ? -3.455 -9.534 -3.842 1.00 0.00 39 ILE A N 5
ATOM 6540 C CA . ILE A 1 39 ? -3.825 -8.238 -3.299 1.00 0.00 39 ILE A CA 5
ATOM 6541 C C . ILE A 1 39 ? -5.241 -7.883 -3.755 1.00 0.00 39 ILE A C 5
ATOM 6542 O O . ILE A 1 39 ? -6.017 -7.310 -2.991 1.00 0.00 39 ILE A O 5
ATOM 6558 N N . LYS A 1 40 ? -5.537 -8.241 -4.996 1.00 0.00 40 LYS A N 5
ATOM 6559 C CA . LYS A 1 40 ? -6.847 -7.968 -5.561 1.00 0.00 40 LYS A CA 5
ATOM 6560 C C . LYS A 1 40 ? -7.926 -8.494 -4.612 1.00 0.00 40 LYS A C 5
ATOM 6561 O O . LYS A 1 40 ? -8.958 -7.852 -4.424 1.00 0.00 40 LYS A O 5
ATOM 6580 N N . ARG A 1 41 ? -7.652 -9.658 -4.042 1.00 0.00 41 ARG A N 5
ATOM 6581 C CA . ARG A 1 41 ? -8.587 -10.278 -3.119 1.00 0.00 41 ARG A CA 5
ATOM 6582 C C . ARG A 1 41 ? -8.524 -9.586 -1.756 1.00 0.00 41 ARG A C 5
ATOM 6583 O O . ARG A 1 41 ? -9.542 -9.446 -1.079 1.00 0.00 41 ARG A O 5
ATOM 6604 N N . LYS A 1 42 ? -7.320 -9.169 -1.394 1.00 0.00 42 LYS A N 5
ATOM 6605 C CA . LYS A 1 42 ? -7.112 -8.494 -0.123 1.00 0.00 42 LYS A CA 5
ATOM 6606 C C . LYS A 1 42 ? -7.878 -7.170 -0.122 1.00 0.00 42 LYS A C 5
ATOM 6607 O O . LYS A 1 42 ? -8.418 -6.763 0.903 1.00 0.00 42 LYS A O 5
ATOM 6626 N N . ILE A 1 43 ? -7.899 -6.535 -1.286 1.00 0.00 43 ILE A N 5
ATOM 6627 C CA . ILE A 1 43 ? -8.589 -5.265 -1.432 1.00 0.00 43 ILE A CA 5
ATOM 6628 C C . ILE A 1 43 ? -10.095 -5.487 -1.267 1.00 0.00 43 ILE A C 5
ATOM 6629 O O . ILE A 1 43 ? -10.732 -4.845 -0.433 1.00 0.00 43 ILE A O 5
ATOM 6645 N N . SER A 1 44 ? -10.619 -6.397 -2.074 1.00 0.00 44 SER A N 5
ATOM 6646 C CA . SER A 1 44 ? -12.036 -6.711 -2.029 1.00 0.00 44 SER A CA 5
ATOM 6647 C C . SER A 1 44 ? -12.380 -7.390 -0.701 1.00 0.00 44 SER A C 5
ATOM 6648 O O . SER A 1 44 ? -13.511 -7.299 -0.229 1.00 0.00 44 SER A O 5
ATOM 6656 N N . GLU A 1 45 ? -11.381 -8.056 -0.138 1.00 0.00 45 GLU A N 5
ATOM 6657 C CA . GLU A 1 45 ? -11.564 -8.749 1.124 1.00 0.00 45 GLU A CA 5
ATOM 6658 C C . GLU A 1 45 ? -11.788 -7.745 2.256 1.00 0.00 45 GLU A C 5
ATOM 6659 O O . GLU A 1 45 ? -12.436 -8.060 3.252 1.00 0.00 45 GLU A O 5
ATOM 6671 N N . LEU A 1 46 ? -11.241 -6.553 2.063 1.00 0.00 46 LEU A N 5
ATOM 6672 C CA . LEU A 1 46 ? -11.373 -5.500 3.054 1.00 0.00 46 LEU A CA 5
ATOM 6673 C C . LEU A 1 46 ? -12.629 -4.679 2.754 1.00 0.00 46 LEU A C 5
ATOM 6674 O O . LEU A 1 46 ? -13.173 -4.023 3.642 1.00 0.00 46 LEU A O 5
ATOM 6690 N N . GLY A 1 47 ? -13.053 -4.740 1.501 1.00 0.00 47 GLY A N 5
ATOM 6691 C CA . GLY A 1 47 ? -14.234 -4.011 1.073 1.00 0.00 47 GLY A CA 5
ATOM 6692 C C . GLY A 1 47 ? -13.863 -2.891 0.098 1.00 0.00 47 GLY A C 5
ATOM 6693 O O . GLY A 1 47 ? -14.567 -1.886 0.005 1.00 0.00 47 GLY A O 5
ATOM 6697 N N . PHE A 1 48 ? -12.760 -3.102 -0.604 1.00 0.00 48 PHE A N 5
ATOM 6698 C CA . PHE A 1 48 ? -12.288 -2.123 -1.568 1.00 0.00 48 PHE A CA 5
ATOM 6699 C C . PHE A 1 48 ? -12.407 -2.659 -2.997 1.00 0.00 48 PHE A C 5
ATOM 6700 O O . PHE A 1 48 ? -12.692 -3.838 -3.198 1.00 0.00 48 PHE A O 5
ATOM 6717 N N . ASP A 1 49 ? -12.183 -1.766 -3.950 1.00 0.00 49 ASP A N 5
ATOM 6718 C CA . ASP A 1 49 ? -12.262 -2.134 -5.353 1.00 0.00 49 ASP A CA 5
ATOM 6719 C C . ASP A 1 49 ? -10.871 -2.027 -5.983 1.00 0.00 49 ASP A C 5
ATOM 6720 O O . ASP A 1 49 ? -10.008 -1.316 -5.471 1.00 0.00 49 ASP A O 5
ATOM 6729 N N . VAL A 1 50 ? -10.698 -2.745 -7.083 1.00 0.00 50 VAL A N 5
ATOM 6730 C CA . VAL A 1 50 ? -9.427 -2.738 -7.788 1.00 0.00 50 VAL A CA 5
ATOM 6731 C C . VAL A 1 50 ? -9.683 -2.828 -9.293 1.00 0.00 50 VAL A C 5
ATOM 6732 O O . VAL A 1 50 ? -10.507 -3.625 -9.740 1.00 0.00 50 VAL A O 5
ATOM 6745 N N . LYS A 1 51 ? -8.963 -2.000 -10.035 1.00 0.00 51 LYS A N 5
ATOM 6746 C CA . LYS A 1 51 ? -9.102 -1.976 -11.481 1.00 0.00 51 LYS A CA 5
ATOM 6747 C C . LYS A 1 51 ? -7.789 -2.426 -12.122 1.00 0.00 51 LYS A C 5
ATOM 6748 O O . LYS A 1 51 ? -6.709 -2.116 -11.620 1.00 0.00 51 LYS A O 5
ATOM 6767 N N . SER A 1 52 ? -7.923 -3.151 -13.223 1.00 0.00 52 SER A N 5
ATOM 6768 C CA . SER A 1 52 ? -6.760 -3.647 -13.940 1.00 0.00 52 SER A CA 5
ATOM 6769 C C . SER A 1 52 ? -6.427 -2.716 -15.108 1.00 0.00 52 SER A C 5
ATOM 6770 O O . SER A 1 52 ? -7.132 -2.706 -16.118 1.00 0.00 52 SER A O 5
ATOM 6778 N N . GLU A 1 53 ? -5.357 -1.957 -14.933 1.00 0.00 53 GLU A N 5
ATOM 6779 C CA . GLU A 1 53 ? -4.922 -1.025 -15.959 1.00 0.00 53 GLU A CA 5
ATOM 6780 C C . GLU A 1 53 ? -3.592 -1.483 -16.563 1.00 0.00 53 GLU A C 5
ATOM 6781 O O . GLU A 1 53 ? -2.580 -1.540 -15.868 1.00 0.00 53 GLU A O 5
ATOM 6793 N N . GLY A 1 54 ? -3.639 -1.794 -17.850 1.00 0.00 54 GLY A N 5
ATOM 6794 C CA . GLY A 1 54 ? -2.451 -2.243 -18.555 1.00 0.00 54 GLY A CA 5
ATOM 6795 C C . GLY A 1 54 ? -1.731 -3.342 -17.769 1.00 0.00 54 GLY A C 5
ATOM 6796 O O . GLY A 1 54 ? -2.219 -4.468 -17.680 1.00 0.00 54 GLY A O 5
ATOM 6800 N N . ASP A 1 55 ? -0.582 -2.976 -17.221 1.00 0.00 55 ASP A N 5
ATOM 6801 C CA . ASP A 1 55 ? 0.211 -3.916 -16.447 1.00 0.00 55 ASP A CA 5
ATOM 6802 C C . ASP A 1 55 ? 0.320 -3.418 -15.005 1.00 0.00 55 ASP A C 5
ATOM 6803 O O . ASP A 1 55 ? 0.949 -4.062 -14.167 1.00 0.00 55 ASP A O 5
ATOM 6812 N N . LEU A 1 56 ? -0.301 -2.273 -14.759 1.00 0.00 56 LEU A N 5
ATOM 6813 C CA . LEU A 1 56 ? -0.280 -1.681 -13.432 1.00 0.00 56 LEU A CA 5
ATOM 6814 C C . LEU A 1 56 ? -1.571 -2.047 -12.696 1.00 0.00 56 LEU A C 5
ATOM 6815 O O . LEU A 1 56 ? -2.571 -2.393 -13.322 1.00 0.00 56 LEU A O 5
ATOM 6831 N N . ILE A 1 57 ? -1.506 -1.958 -11.376 1.00 0.00 57 ILE A N 5
ATOM 6832 C CA . ILE A 1 57 ? -2.657 -2.276 -10.546 1.00 0.00 57 ILE A CA 5
ATOM 6833 C C . ILE A 1 57 ? -3.243 -0.983 -9.978 1.00 0.00 57 ILE A C 5
ATOM 6834 O O . ILE A 1 57 ? -2.503 -0.095 -9.557 1.00 0.00 57 ILE A O 5
ATOM 6850 N N . ILE A 1 58 ? -4.565 -0.917 -9.983 1.00 0.00 58 ILE A N 5
ATOM 6851 C CA . ILE A 1 58 ? -5.260 0.252 -9.472 1.00 0.00 58 ILE A CA 5
ATOM 6852 C C . ILE A 1 58 ? -6.106 -0.149 -8.264 1.00 0.00 58 ILE A C 5
ATOM 6853 O O . ILE A 1 58 ? -6.877 -1.105 -8.330 1.00 0.00 58 ILE A O 5
ATOM 6869 N N . ALA A 1 59 ? -5.933 0.601 -7.185 1.00 0.00 59 ALA A N 5
ATOM 6870 C CA . ALA A 1 59 ? -6.672 0.335 -5.961 1.00 0.00 59 ALA A CA 5
ATOM 6871 C C . ALA A 1 59 ? -7.741 1.413 -5.772 1.00 0.00 59 ALA A C 5
ATOM 6872 O O . ALA A 1 59 ? -7.509 2.583 -6.071 1.00 0.00 59 ALA A O 5
ATOM 6879 N N . SER A 1 60 ? -8.891 0.980 -5.276 1.00 0.00 60 SER A N 5
ATOM 6880 C CA . SER A 1 60 ? -9.997 1.893 -5.043 1.00 0.00 60 SER A CA 5
ATOM 6881 C C . SER A 1 60 ? -10.330 1.941 -3.550 1.00 0.00 60 SER A C 5
ATOM 6882 O O . SER A 1 60 ? -10.780 0.949 -2.978 1.00 0.00 60 SER A O 5
ATOM 6890 N N . ILE A 1 61 ? -10.096 3.105 -2.962 1.00 0.00 61 ILE A N 5
ATOM 6891 C CA . ILE A 1 61 ? -10.365 3.296 -1.546 1.00 0.00 61 ILE A CA 5
ATOM 6892 C C . ILE A 1 61 ? -11.185 4.574 -1.356 1.00 0.00 61 ILE A C 5
ATOM 6893 O O . ILE A 1 61 ? -11.182 5.451 -2.218 1.00 0.00 61 ILE A O 5
ATOM 6909 N N . PRO A 1 62 ? -11.884 4.640 -0.192 1.00 0.00 62 PRO A N 5
ATOM 6910 C CA . PRO A 1 62 ? -12.706 5.796 0.124 1.00 0.00 62 PRO A CA 5
ATOM 6911 C C . PRO A 1 62 ? -11.841 6.987 0.536 1.00 0.00 62 PRO A C 5
ATOM 6912 O O . PRO A 1 62 ? -10.962 6.856 1.387 1.00 0.00 62 PRO A O 5
ATOM 6923 N N . GLY A 1 63 ? -12.122 8.124 -0.086 1.00 0.00 63 GLY A N 5
ATOM 6924 C CA . GLY A 1 63 ? -11.379 9.339 0.207 1.00 0.00 63 GLY A CA 5
ATOM 6925 C C . GLY A 1 63 ? -10.315 9.602 -0.860 1.00 0.00 63 GLY A C 5
ATOM 6926 O O . GLY A 1 63 ? -9.920 10.745 -1.081 1.00 0.00 63 GLY A O 5
ATOM 6930 N N . ILE A 1 64 ? -9.878 8.522 -1.493 1.00 0.00 64 ILE A N 5
ATOM 6931 C CA . ILE A 1 64 ? -8.867 8.621 -2.532 1.00 0.00 64 ILE A CA 5
ATOM 6932 C C . ILE A 1 64 ? -9.516 8.370 -3.895 1.00 0.00 64 ILE A C 5
ATOM 6933 O O . ILE A 1 64 ? -10.421 7.547 -4.014 1.00 0.00 64 ILE A O 5
ATOM 6949 N N . SER A 1 65 ? -9.027 9.097 -4.890 1.00 0.00 65 SER A N 5
ATOM 6950 C CA . SER A 1 65 ? -9.547 8.964 -6.239 1.00 0.00 65 SER A CA 5
ATOM 6951 C C . SER A 1 65 ? -8.997 7.692 -6.890 1.00 0.00 65 SER A C 5
ATOM 6952 O O . SER A 1 65 ? -9.758 6.796 -7.249 1.00 0.00 65 SER A O 5
ATOM 6960 N N . ARG A 1 66 ? -7.679 7.656 -7.020 1.00 0.00 66 ARG A N 5
ATOM 6961 C CA . ARG A 1 66 ? -7.018 6.509 -7.621 1.00 0.00 66 ARG A CA 5
ATOM 6962 C C . ARG A 1 66 ? -5.575 6.407 -7.121 1.00 0.00 66 ARG A C 5
ATOM 6963 O O . ARG A 1 66 ? -4.915 7.422 -6.907 1.00 0.00 66 ARG A O 5
ATOM 6984 N N . ILE A 1 67 ? -5.129 5.171 -6.951 1.00 0.00 67 ILE A N 5
ATOM 6985 C CA . ILE A 1 67 ? -3.776 4.923 -6.481 1.00 0.00 67 ILE A CA 5
ATOM 6986 C C . ILE A 1 67 ? -3.165 3.773 -7.284 1.00 0.00 67 ILE A C 5
ATOM 6987 O O . ILE A 1 67 ? -3.886 2.913 -7.790 1.00 0.00 67 ILE A O 5
ATOM 7003 N N . GLU A 1 68 ? -1.843 3.793 -7.375 1.00 0.00 68 GLU A N 5
ATOM 7004 C CA . GLU A 1 68 ? -1.128 2.762 -8.107 1.00 0.00 68 GLU A CA 5
ATOM 7005 C C . GLU A 1 68 ? -0.177 2.011 -7.174 1.00 0.00 68 GLU A C 5
ATOM 7006 O O . GLU A 1 68 ? 0.502 2.623 -6.351 1.00 0.00 68 GLU A O 5
ATOM 7018 N N . ILE A 1 69 ? -0.160 0.695 -7.333 1.00 0.00 69 ILE A N 5
ATOM 7019 C CA . ILE A 1 69 ? 0.696 -0.146 -6.514 1.00 0.00 69 ILE A CA 5
ATOM 7020 C C . ILE A 1 69 ? 1.363 -1.202 -7.399 1.00 0.00 69 ILE A C 5
ATOM 7021 O O . ILE A 1 69 ? 0.737 -1.734 -8.314 1.00 0.00 69 ILE A O 5
ATOM 7037 N N . LYS A 1 70 ? 2.624 -1.471 -7.095 1.00 0.00 70 LYS A N 5
ATOM 7038 C CA . LYS A 1 70 ? 3.383 -2.452 -7.851 1.00 0.00 70 LYS A CA 5
ATOM 7039 C C . LYS A 1 70 ? 4.110 -3.386 -6.880 1.00 0.00 70 LYS A C 5
ATOM 7040 O O . LYS A 1 70 ? 5.163 -3.039 -6.350 1.00 0.00 70 LYS A O 5
ATOM 7059 N N . PRO A 1 71 ? 3.502 -4.586 -6.673 1.00 0.00 71 PRO A N 5
ATOM 7060 C CA . PRO A 1 71 ? 4.080 -5.572 -5.775 1.00 0.00 71 PRO A CA 5
ATOM 7061 C C . PRO A 1 71 ? 5.288 -6.256 -6.418 1.00 0.00 71 PRO A C 5
ATOM 7062 O O . PRO A 1 71 ? 5.199 -6.752 -7.541 1.00 0.00 71 PRO A O 5
ATOM 7073 N N . ASP A 1 72 ? 6.386 -6.263 -5.679 1.00 0.00 72 ASP A N 5
ATOM 7074 C CA . ASP A 1 72 ? 7.610 -6.880 -6.163 1.00 0.00 72 ASP A CA 5
ATOM 7075 C C . ASP A 1 72 ? 8.153 -7.832 -5.097 1.00 0.00 72 ASP A C 5
ATOM 7076 O O . ASP A 1 72 ? 7.887 -7.656 -3.909 1.00 0.00 72 ASP A O 5
ATOM 7085 N N . LYS A 1 73 ? 8.904 -8.822 -5.558 1.00 0.00 73 LYS A N 5
ATOM 7086 C CA . LYS A 1 73 ? 9.486 -9.802 -4.658 1.00 0.00 73 LYS A CA 5
ATOM 7087 C C . LYS A 1 73 ? 10.375 -9.088 -3.638 1.00 0.00 73 LYS A C 5
ATOM 7088 O O . LYS A 1 73 ? 10.385 -9.445 -2.462 1.00 0.00 73 LYS A O 5
ATOM 7107 N N . ARG A 1 74 ? 11.098 -8.091 -4.127 1.00 0.00 74 ARG A N 5
ATOM 7108 C CA . ARG A 1 74 ? 11.987 -7.323 -3.272 1.00 0.00 74 ARG A CA 5
ATOM 7109 C C . ARG A 1 74 ? 11.178 -6.490 -2.276 1.00 0.00 74 ARG A C 5
ATOM 7110 O O . ARG A 1 74 ? 11.216 -6.744 -1.072 1.00 0.00 74 ARG A O 5
ATOM 7131 N N . LYS A 1 75 ? 10.466 -5.511 -2.814 1.00 0.00 75 LYS A N 5
ATOM 7132 C CA . LYS A 1 75 ? 9.649 -4.639 -1.989 1.00 0.00 75 LYS A CA 5
ATOM 7133 C C . LYS A 1 75 ? 8.456 -4.138 -2.806 1.00 0.00 75 LYS A C 5
ATOM 7134 O O . LYS A 1 75 ? 8.263 -4.555 -3.947 1.00 0.00 75 LYS A O 5
ATOM 7153 N N . ILE A 1 76 ? 7.687 -3.254 -2.190 1.00 0.00 76 ILE A N 5
ATOM 7154 C CA . ILE A 1 76 ? 6.518 -2.692 -2.846 1.00 0.00 76 ILE A CA 5
ATOM 7155 C C . ILE A 1 76 ? 6.589 -1.164 -2.787 1.00 0.00 76 ILE A C 5
ATOM 7156 O O . ILE A 1 76 ? 7.191 -0.603 -1.873 1.00 0.00 76 ILE A O 5
ATOM 7172 N N . LEU A 1 77 ? 5.967 -0.537 -3.773 1.00 0.00 77 LEU A N 5
ATOM 7173 C CA . LEU A 1 77 ? 5.952 0.916 -3.844 1.00 0.00 77 LEU A CA 5
ATOM 7174 C C . LEU A 1 77 ? 4.523 1.395 -4.110 1.00 0.00 77 LEU A C 5
ATOM 7175 O O . LEU A 1 77 ? 3.712 0.658 -4.671 1.00 0.00 77 LEU A O 5
ATOM 7191 N N . VAL A 1 78 ? 4.259 2.624 -3.694 1.00 0.00 78 VAL A N 5
ATOM 7192 C CA . VAL A 1 78 ? 2.942 3.210 -3.879 1.00 0.00 78 VAL A CA 5
ATOM 7193 C C . VAL A 1 78 ? 3.081 4.542 -4.618 1.00 0.00 78 VAL A C 5
ATOM 7194 O O . VAL A 1 78 ? 4.020 5.297 -4.370 1.00 0.00 78 VAL A O 5
ATOM 7207 N N . ASN A 1 79 ? 2.132 4.791 -5.508 1.00 0.00 79 ASN A N 5
ATOM 7208 C CA . ASN A 1 79 ? 2.137 6.020 -6.284 1.00 0.00 79 ASN A CA 5
ATOM 7209 C C . ASN A 1 79 ? 0.738 6.639 -6.258 1.00 0.00 79 ASN A C 5
ATOM 7210 O O . ASN A 1 79 ? -0.204 6.079 -6.816 1.00 0.00 79 ASN A O 5
ATOM 7221 N N . THR A 1 80 ? 0.648 7.788 -5.602 1.00 0.00 80 THR A N 5
ATOM 7222 C CA . THR A 1 80 ? -0.620 8.489 -5.496 1.00 0.00 80 THR A CA 5
ATOM 7223 C C . THR A 1 80 ? -0.640 9.701 -6.432 1.00 0.00 80 THR A C 5
ATOM 7224 O O . THR A 1 80 ? 0.372 10.381 -6.594 1.00 0.00 80 THR A O 5
ATOM 7235 N N . GLY A 1 81 ? -1.803 9.932 -7.022 1.00 0.00 81 GLY A N 5
ATOM 7236 C CA . GLY A 1 81 ? -1.967 11.049 -7.939 1.00 0.00 81 GLY A CA 5
ATOM 7237 C C . GLY A 1 81 ? -2.165 12.359 -7.173 1.00 0.00 81 GLY A C 5
ATOM 7238 O O . GLY A 1 81 ? -1.206 13.089 -6.926 1.00 0.00 81 GLY A O 5
ATOM 7242 N N . ASP A 1 82 ? -3.415 12.619 -6.821 1.00 0.00 82 ASP A N 5
ATOM 7243 C CA . ASP A 1 82 ? -3.750 13.829 -6.089 1.00 0.00 82 ASP A CA 5
ATOM 7244 C C . ASP A 1 82 ? -4.905 13.537 -5.131 1.00 0.00 82 ASP A C 5
ATOM 7245 O O . ASP A 1 82 ? -6.026 13.275 -5.564 1.00 0.00 82 ASP A O 5
ATOM 7254 N N . TYR A 1 83 ? -4.593 13.591 -3.844 1.00 0.00 83 TYR A N 5
ATOM 7255 C CA . TYR A 1 83 ? -5.590 13.334 -2.818 1.00 0.00 83 TYR A CA 5
ATOM 7256 C C . TYR A 1 83 ? -6.667 14.421 -2.819 1.00 0.00 83 TYR A C 5
ATOM 7257 O O . TYR A 1 83 ? -6.421 15.545 -3.256 1.00 0.00 83 TYR A O 5
ATOM 7275 N N . ASP A 1 84 ? -7.839 14.049 -2.323 1.00 0.00 84 ASP A N 5
ATOM 7276 C CA . ASP A 1 84 ? -8.955 14.979 -2.261 1.00 0.00 84 ASP A CA 5
ATOM 7277 C C . ASP A 1 84 ? -8.712 15.985 -1.134 1.00 0.00 84 ASP A C 5
ATOM 7278 O O . ASP A 1 84 ? -8.751 15.626 0.042 1.00 0.00 84 ASP A O 5
ATOM 7287 N N . SER A 1 85 ? -8.467 17.224 -1.532 1.00 0.00 85 SER A N 5
ATOM 7288 C CA . SER A 1 85 ? -8.219 18.284 -0.570 1.00 0.00 85 SER A CA 5
ATOM 7289 C C . SER A 1 85 ? -9.402 18.407 0.391 1.00 0.00 85 SER A C 5
ATOM 7290 O O . SER A 1 85 ? -9.213 18.601 1.591 1.00 0.00 85 SER A O 5
ATOM 7298 N N . ASP A 1 86 ? -10.595 18.287 -0.171 1.00 0.00 86 ASP A N 5
ATOM 7299 C CA . ASP A 1 86 ? -11.809 18.382 0.621 1.00 0.00 86 ASP A CA 5
ATOM 7300 C C . ASP A 1 86 ? -11.764 17.340 1.740 1.00 0.00 86 ASP A C 5
ATOM 7301 O O . ASP A 1 86 ? -12.167 17.616 2.868 1.00 0.00 86 ASP A O 5
ATOM 7310 N N . ALA A 1 87 ? -11.273 16.161 1.387 1.00 0.00 87 ALA A N 5
ATOM 7311 C CA . ALA A 1 87 ? -11.172 15.075 2.347 1.00 0.00 87 ALA A CA 5
ATOM 7312 C C . ALA A 1 87 ? -9.956 15.306 3.247 1.00 0.00 87 ALA A C 5
ATOM 7313 O O . ALA A 1 87 ? -8.900 15.725 2.774 1.00 0.00 87 ALA A O 5
ATOM 7320 N N . ASP A 1 88 ? -10.145 15.025 4.528 1.00 0.00 88 ASP A N 5
ATOM 7321 C CA . ASP A 1 88 ? -9.078 15.199 5.498 1.00 0.00 88 ASP A CA 5
ATOM 7322 C C . ASP A 1 88 ? -7.874 14.350 5.083 1.00 0.00 88 ASP A C 5
ATOM 7323 O O . ASP A 1 88 ? -7.890 13.129 5.234 1.00 0.00 88 ASP A O 5
ATOM 7332 N N . LYS A 1 89 ? -6.860 15.030 4.567 1.00 0.00 89 LYS A N 5
ATOM 7333 C CA . LYS A 1 89 ? -5.651 14.353 4.129 1.00 0.00 89 LYS A CA 5
ATOM 7334 C C . LYS A 1 89 ? -5.168 13.415 5.236 1.00 0.00 89 LYS A C 5
ATOM 7335 O O . LYS A 1 89 ? -4.531 12.400 4.960 1.00 0.00 89 LYS A O 5
ATOM 7354 N N . LEU A 1 90 ? -5.488 13.788 6.467 1.00 0.00 90 LEU A N 5
ATOM 7355 C CA . LEU A 1 90 ? -5.094 12.993 7.616 1.00 0.00 90 LEU A CA 5
ATOM 7356 C C . LEU A 1 90 ? -6.001 11.764 7.716 1.00 0.00 90 LEU A C 5
ATOM 7357 O O . LEU A 1 90 ? -5.554 10.689 8.112 1.00 0.00 90 LEU A O 5
ATOM 7373 N N . ALA A 1 91 ? -7.258 11.965 7.351 1.00 0.00 91 ALA A N 5
ATOM 7374 C CA . ALA A 1 91 ? -8.232 10.887 7.394 1.00 0.00 91 ALA A CA 5
ATOM 7375 C C . ALA A 1 91 ? -7.931 9.889 6.274 1.00 0.00 91 ALA A C 5
ATOM 7376 O O . ALA A 1 91 ? -7.819 8.690 6.520 1.00 0.00 91 ALA A O 5
ATOM 7383 N N . VAL A 1 92 ? -7.811 10.423 5.067 1.00 0.00 92 VAL A N 5
ATOM 7384 C CA . VAL A 1 92 ? -7.525 9.593 3.908 1.00 0.00 92 VAL A CA 5
ATOM 7385 C C . VAL A 1 92 ? -6.222 8.828 4.141 1.00 0.00 92 VAL A C 5
ATOM 7386 O O . VAL A 1 92 ? -6.140 7.633 3.864 1.00 0.00 92 VAL A O 5
ATOM 7399 N N . VAL A 1 93 ? -5.232 9.549 4.650 1.00 0.00 93 VAL A N 5
ATOM 7400 C CA . VAL A 1 93 ? -3.936 8.953 4.925 1.00 0.00 93 VAL A CA 5
ATOM 7401 C C . VAL A 1 93 ? -4.074 7.949 6.071 1.00 0.00 93 VAL A C 5
ATOM 7402 O O . VAL A 1 93 ? -3.424 6.905 6.067 1.00 0.00 93 VAL A O 5
ATOM 7415 N N . ARG A 1 94 ? -4.924 8.300 7.025 1.00 0.00 94 ARG A N 5
ATOM 7416 C CA . ARG A 1 94 ? -5.155 7.443 8.174 1.00 0.00 94 ARG A CA 5
ATOM 7417 C C . ARG A 1 94 ? -5.758 6.110 7.730 1.00 0.00 94 ARG A C 5
ATOM 7418 O O . ARG A 1 94 ? -5.453 5.065 8.301 1.00 0.00 94 ARG A O 5
ATOM 7439 N N . THR A 1 95 ? -6.606 6.189 6.714 1.00 0.00 95 THR A N 5
ATOM 7440 C CA . THR A 1 95 ? -7.255 5.002 6.186 1.00 0.00 95 THR A CA 5
ATOM 7441 C C . THR A 1 95 ? -6.363 4.325 5.143 1.00 0.00 95 THR A C 5
ATOM 7442 O O . THR A 1 95 ? -6.279 3.099 5.093 1.00 0.00 95 THR A O 5
ATOM 7453 N N . TYR A 1 96 ? -5.720 5.156 4.334 1.00 0.00 96 TYR A N 5
ATOM 7454 C CA . TYR A 1 96 ? -4.837 4.652 3.294 1.00 0.00 96 TYR A CA 5
ATOM 7455 C C . TYR A 1 96 ? -3.669 3.871 3.898 1.00 0.00 96 TYR A C 5
ATOM 7456 O O . TYR A 1 96 ? -3.167 2.929 3.288 1.00 0.00 96 TYR A O 5
ATOM 7474 N N . ASN A 1 97 ? -3.269 4.293 5.089 1.00 0.00 97 ASN A N 5
ATOM 7475 C CA . ASN A 1 97 ? -2.167 3.645 5.782 1.00 0.00 97 ASN A CA 5
ATOM 7476 C C . ASN A 1 97 ? -2.611 2.255 6.246 1.00 0.00 97 ASN A C 5
ATOM 7477 O O . ASN A 1 97 ? -1.836 1.302 6.190 1.00 0.00 97 ASN A O 5
ATOM 7488 N N . ASP A 1 98 ? -3.856 2.186 6.693 1.00 0.00 98 ASP A N 5
ATOM 7489 C CA . ASP A 1 98 ? -4.411 0.928 7.167 1.00 0.00 98 ASP A CA 5
ATOM 7490 C C . ASP A 1 98 ? -4.427 -0.083 6.019 1.00 0.00 98 ASP A C 5
ATOM 7491 O O . ASP A 1 98 ? -4.138 -1.261 6.221 1.00 0.00 98 ASP A O 5
ATOM 7500 N N . PHE A 1 99 ? -4.766 0.416 4.838 1.00 0.00 99 PHE A N 5
ATOM 7501 C CA . PHE A 1 99 ? -4.823 -0.429 3.658 1.00 0.00 99 PHE A CA 5
ATOM 7502 C C . PHE A 1 99 ? -3.424 -0.905 3.256 1.00 0.00 99 PHE A C 5
ATOM 7503 O O . PHE A 1 99 ? -3.201 -2.101 3.078 1.00 0.00 99 PHE A O 5
ATOM 7520 N N . ILE A 1 100 ? -2.521 0.056 3.126 1.00 0.00 100 ILE A N 5
ATOM 7521 C CA . ILE A 1 100 ? -1.153 -0.249 2.749 1.00 0.00 100 ILE A CA 5
ATOM 7522 C C . ILE A 1 100 ? -0.495 -1.074 3.859 1.00 0.00 100 ILE A C 5
ATOM 7523 O O . ILE A 1 100 ? 0.083 -2.128 3.594 1.00 0.00 100 ILE A O 5
ATOM 7539 N N . GLU A 1 101 ? -0.604 -0.563 5.075 1.00 0.00 101 GLU A N 5
ATOM 7540 C CA . GLU A 1 101 ? -0.027 -1.238 6.225 1.00 0.00 101 GLU A CA 5
ATOM 7541 C C . GLU A 1 101 ? -0.407 -2.721 6.216 1.00 0.00 101 GLU A C 5
ATOM 7542 O O . GLU A 1 101 ? 0.367 -3.566 6.661 1.00 0.00 101 GLU A O 5
ATOM 7554 N N . LYS A 1 102 ? -1.599 -2.990 5.704 1.00 0.00 102 LYS A N 5
ATOM 7555 C CA . LYS A 1 102 ? -2.091 -4.355 5.630 1.00 0.00 102 LYS A CA 5
ATOM 7556 C C . LYS A 1 102 ? -1.525 -5.031 4.380 1.00 0.00 102 LYS A C 5
ATOM 7557 O O . LYS A 1 102 ? -1.335 -6.246 4.358 1.00 0.00 102 LYS A O 5
ATOM 7576 N N . LEU A 1 103 ? -1.269 -4.213 3.368 1.00 0.00 103 LEU A N 5
ATOM 7577 C CA . LEU A 1 103 ? -0.727 -4.716 2.117 1.00 0.00 103 LEU A CA 5
ATOM 7578 C C . LEU A 1 103 ? 0.787 -4.886 2.254 1.00 0.00 103 LEU A C 5
ATOM 7579 O O . LEU A 1 103 ? 1.412 -5.581 1.455 1.00 0.00 103 LEU A O 5
ATOM 7595 N N . THR A 1 104 ? 1.334 -4.237 3.273 1.00 0.00 104 THR A N 5
ATOM 7596 C CA . THR A 1 104 ? 2.763 -4.307 3.524 1.00 0.00 104 THR A CA 5
ATOM 7597 C C . THR A 1 104 ? 3.047 -5.172 4.754 1.00 0.00 104 THR A C 5
ATOM 7598 O O . THR A 1 104 ? 3.976 -5.977 4.751 1.00 0.00 104 THR A O 5
ATOM 7609 N N . GLY A 1 105 ? 2.227 -4.974 5.778 1.00 0.00 105 GLY A N 5
ATOM 7610 C CA . GLY A 1 105 ? 2.379 -5.724 7.013 1.00 0.00 105 GLY A CA 5
ATOM 7611 C C . GLY A 1 105 ? 3.310 -4.997 7.985 1.00 0.00 105 GLY A C 5
ATOM 7612 O O . GLY A 1 105 ? 3.174 -5.137 9.200 1.00 0.00 105 GLY A O 5
ATOM 7616 N N . TYR A 1 106 ? 4.235 -4.239 7.415 1.00 0.00 106 TYR A N 5
ATOM 7617 C CA . TYR A 1 106 ? 5.188 -3.491 8.217 1.00 0.00 106 TYR A CA 5
ATOM 7618 C C . TYR A 1 106 ? 4.527 -2.265 8.850 1.00 0.00 106 TYR A C 5
ATOM 7619 O O . TYR A 1 106 ? 3.939 -1.441 8.151 1.00 0.00 106 TYR A O 5
ATOM 7637 N N . SER A 1 107 ? 4.645 -2.183 10.167 1.00 0.00 107 SER A N 5
ATOM 7638 C CA . SER A 1 107 ? 4.067 -1.072 10.903 1.00 0.00 107 SER A CA 5
ATOM 7639 C C . SER A 1 107 ? 5.065 0.085 10.974 1.00 0.00 107 SER A C 5
ATOM 7640 O O . SER A 1 107 ? 6.235 -0.077 10.628 1.00 0.00 107 SER A O 5
ATOM 7648 N N . ALA A 1 108 ? 4.568 1.227 11.426 1.00 0.00 108 ALA A N 5
ATOM 7649 C CA . ALA A 1 108 ? 5.404 2.410 11.547 1.00 0.00 108 ALA A CA 5
ATOM 7650 C C . ALA A 1 108 ? 6.461 2.175 12.628 1.00 0.00 108 ALA A C 5
ATOM 7651 O O . ALA A 1 108 ? 7.508 2.822 12.628 1.00 0.00 108 ALA A O 5
ATOM 7658 N N . LYS A 1 109 ? 6.151 1.248 13.521 1.00 0.00 109 LYS A N 5
ATOM 7659 C CA . LYS A 1 109 ? 7.062 0.920 14.605 1.00 0.00 109 LYS A CA 5
ATOM 7660 C C . LYS A 1 109 ? 8.287 0.201 14.035 1.00 0.00 109 LYS A C 5
ATOM 7661 O O . LYS A 1 109 ? 9.422 0.573 14.330 1.00 0.00 109 LYS A O 5
ATOM 7680 N N . GLU A 1 110 ? 8.016 -0.815 13.230 1.00 0.00 110 GLU A N 5
ATOM 7681 C CA . GLU A 1 110 ? 9.081 -1.588 12.616 1.00 0.00 110 GLU A CA 5
ATOM 7682 C C . GLU A 1 110 ? 9.628 -0.860 11.386 1.00 0.00 110 GLU A C 5
ATOM 7683 O O . GLU A 1 110 ? 10.813 -0.963 11.075 1.00 0.00 110 GLU A O 5
ATOM 7695 N N . ARG A 1 111 ? 8.737 -0.139 10.722 1.00 0.00 111 ARG A N 5
ATOM 7696 C CA . ARG A 1 111 ? 9.114 0.609 9.534 1.00 0.00 111 ARG A CA 5
ATOM 7697 C C . ARG A 1 111 ? 10.338 1.480 9.821 1.00 0.00 111 ARG A C 5
ATOM 7698 O O . ARG A 1 111 ? 11.285 1.504 9.036 1.00 0.00 111 ARG A O 5
ATOM 7719 N N . LYS A 1 112 ? 10.280 2.173 10.949 1.00 0.00 112 LYS A N 5
ATOM 7720 C CA . LYS A 1 112 ? 11.373 3.043 11.350 1.00 0.00 112 LYS A CA 5
ATOM 7721 C C . LYS A 1 112 ? 12.596 2.191 11.700 1.00 0.00 112 LYS A C 5
ATOM 7722 O O . LYS A 1 112 ? 13.725 2.675 11.659 1.00 0.00 112 LYS A O 5
ATOM 7741 N N . LYS A 1 113 ? 12.327 0.938 12.035 1.00 0.00 113 LYS A N 5
ATOM 7742 C CA . LYS A 1 113 ? 13.391 0.015 12.392 1.00 0.00 113 LYS A CA 5
ATOM 7743 C C . LYS A 1 113 ? 14.081 -0.477 11.119 1.00 0.00 113 LYS A C 5
ATOM 7744 O O . LYS A 1 113 ? 15.299 -0.647 11.096 1.00 0.00 113 LYS A O 5
ATOM 7763 N N . MET A 1 114 ? 13.273 -0.693 10.091 1.00 0.00 114 MET A N 5
ATOM 7764 C CA . MET A 1 114 ? 13.791 -1.162 8.819 1.00 0.00 114 MET A CA 5
ATOM 7765 C C . MET A 1 114 ? 14.584 -0.062 8.108 1.00 0.00 114 MET A C 5
ATOM 7766 O O . MET A 1 114 ? 15.439 -0.347 7.273 1.00 0.00 114 MET A O 5
ATOM 7780 N N . MET A 1 115 ? 14.270 1.174 8.469 1.00 0.00 115 MET A N 5
ATOM 7781 C CA . MET A 1 115 ? 14.941 2.319 7.876 1.00 0.00 115 MET A CA 5
ATOM 7782 C C . MET A 1 115 ? 16.056 2.832 8.789 1.00 0.00 115 MET A C 5
ATOM 7783 O O . MET A 1 115 ? 17.133 3.191 8.316 1.00 0.00 115 MET A O 5
ATOM 7797 N N . THR A 1 116 ? 15.759 2.852 10.080 1.00 0.00 116 THR A N 5
ATOM 7798 C CA . THR A 1 116 ? 16.724 3.314 11.062 1.00 0.00 116 THR A CA 5
ATOM 7799 C C . THR A 1 116 ? 16.776 2.355 12.253 1.00 0.00 116 THR A C 5
ATOM 7800 O O . THR A 1 116 ? 15.743 2.024 12.834 1.00 0.00 116 THR A O 5
ATOM 7811 N N . LYS A 1 117 ? 17.989 1.934 12.581 1.00 0.00 117 LYS A N 5
ATOM 7812 C CA . LYS A 1 117 ? 18.188 1.019 13.691 1.00 0.00 117 LYS A CA 5
ATOM 7813 C C . LYS A 1 117 ? 17.382 1.504 14.898 1.00 0.00 117 LYS A C 5
ATOM 7814 O O . LYS A 1 117 ? 16.971 2.662 14.949 1.00 0.00 117 LYS A O 5
ATOM 7833 N N . ASP A 1 118 ? 17.181 0.592 15.839 1.00 0.00 118 ASP A N 5
ATOM 7834 C CA . ASP A 1 118 ? 16.431 0.913 17.042 1.00 0.00 118 ASP A CA 5
ATOM 7835 C C . ASP A 1 118 ? 15.005 1.311 16.657 1.00 0.00 118 ASP A C 5
ATOM 7836 O O . ASP A 1 118 ? 14.190 1.624 17.522 1.00 0.00 118 ASP A O 5
ATOM 7846 N N . MET A 1 23 ? 6.003 8.999 -4.882 1.00 0.00 23 MET A N 6
ATOM 7847 C CA . MET A 1 23 ? 5.837 7.555 -4.831 1.00 0.00 23 MET A CA 6
ATOM 7848 C C . MET A 1 23 ? 6.591 6.959 -3.641 1.00 0.00 23 MET A C 6
ATOM 7849 O O . MET A 1 23 ? 7.812 7.076 -3.552 1.00 0.00 23 MET A O 6
ATOM 7863 N N . ARG A 1 24 ? 5.831 6.333 -2.754 1.00 0.00 24 ARG A N 6
ATOM 7864 C CA . ARG A 1 24 ? 6.411 5.720 -1.572 1.00 0.00 24 ARG A CA 6
ATOM 7865 C C . ARG A 1 24 ? 6.637 4.225 -1.807 1.00 0.00 24 ARG A C 6
ATOM 7866 O O . ARG A 1 24 ? 5.953 3.611 -2.624 1.00 0.00 24 ARG A O 6
ATOM 7887 N N . GLU A 1 25 ? 7.600 3.682 -1.077 1.00 0.00 25 GLU A N 6
ATOM 7888 C CA . GLU A 1 25 ? 7.924 2.270 -1.196 1.00 0.00 25 GLU A CA 6
ATOM 7889 C C . GLU A 1 25 ? 7.719 1.563 0.145 1.00 0.00 25 GLU A C 6
ATOM 7890 O O . GLU A 1 25 ? 8.138 2.067 1.187 1.00 0.00 25 GLU A O 6
ATOM 7902 N N . TYR A 1 26 ? 7.075 0.408 0.077 1.00 0.00 26 TYR A N 6
ATOM 7903 C CA . TYR A 1 26 ? 6.810 -0.375 1.273 1.00 0.00 26 TYR A CA 6
ATOM 7904 C C . TYR A 1 26 ? 7.353 -1.797 1.130 1.00 0.00 26 TYR A C 6
ATOM 7905 O O . TYR A 1 26 ? 7.307 -2.377 0.046 1.00 0.00 26 TYR A O 6
ATOM 7923 N N . PRO A 1 27 ? 7.867 -2.334 2.269 1.00 0.00 27 PRO A N 6
ATOM 7924 C CA . PRO A 1 27 ? 8.417 -3.678 2.281 1.00 0.00 27 PRO A CA 6
ATOM 7925 C C . PRO A 1 27 ? 7.304 -4.728 2.249 1.00 0.00 27 PRO A C 6
ATOM 7926 O O . PRO A 1 27 ? 6.127 -4.391 2.362 1.00 0.00 27 PRO A O 6
ATOM 7937 N N . VAL A 1 28 ? 7.716 -5.977 2.093 1.00 0.00 28 VAL A N 6
ATOM 7938 C CA . VAL A 1 28 ? 6.768 -7.077 2.046 1.00 0.00 28 VAL A CA 6
ATOM 7939 C C . VAL A 1 28 ? 7.077 -8.061 3.176 1.00 0.00 28 VAL A C 6
ATOM 7940 O O . VAL A 1 28 ? 8.156 -8.648 3.215 1.00 0.00 28 VAL A O 6
ATOM 7953 N N . LYS A 1 29 ? 6.109 -8.210 4.069 1.00 0.00 29 LYS A N 6
ATOM 7954 C CA . LYS A 1 29 ? 6.264 -9.112 5.196 1.00 0.00 29 LYS A CA 6
ATOM 7955 C C . LYS A 1 29 ? 6.367 -10.550 4.684 1.00 0.00 29 LYS A C 6
ATOM 7956 O O . LYS A 1 29 ? 5.729 -10.908 3.694 1.00 0.00 29 LYS A O 6
ATOM 7975 N N . LYS A 1 30 ? 7.176 -11.336 5.379 1.00 0.00 30 LYS A N 6
ATOM 7976 C CA . LYS A 1 30 ? 7.371 -12.727 5.006 1.00 0.00 30 LYS A CA 6
ATOM 7977 C C . LYS A 1 30 ? 6.048 -13.480 5.155 1.00 0.00 30 LYS A C 6
ATOM 7978 O O . LYS A 1 30 ? 5.628 -13.791 6.270 1.00 0.00 30 LYS A O 6
ATOM 7997 N N . GLY A 1 31 ? 5.429 -13.753 4.017 1.00 0.00 31 GLY A N 6
ATOM 7998 C CA . GLY A 1 31 ? 4.161 -14.465 4.006 1.00 0.00 31 GLY A CA 6
ATOM 7999 C C . GLY A 1 31 ? 3.056 -13.606 3.388 1.00 0.00 31 GLY A C 6
ATOM 8000 O O . GLY A 1 31 ? 2.275 -14.089 2.569 1.00 0.00 31 GLY A O 6
ATOM 8004 N N . PHE A 1 32 ? 3.024 -12.349 3.804 1.00 0.00 32 PHE A N 6
ATOM 8005 C CA . PHE A 1 32 ? 2.027 -11.419 3.301 1.00 0.00 32 PHE A CA 6
ATOM 8006 C C . PHE A 1 32 ? 1.881 -11.540 1.783 1.00 0.00 32 PHE A C 6
ATOM 8007 O O . PHE A 1 32 ? 2.770 -12.057 1.109 1.00 0.00 32 PHE A O 6
ATOM 8024 N N . PRO A 1 33 ? 0.721 -11.044 1.277 1.00 0.00 33 PRO A N 6
ATOM 8025 C CA . PRO A 1 33 ? 0.446 -11.091 -0.149 1.00 0.00 33 PRO A CA 6
ATOM 8026 C C . PRO A 1 33 ? 1.264 -10.040 -0.900 1.00 0.00 33 PRO A C 6
ATOM 8027 O O . PRO A 1 33 ? 1.249 -8.863 -0.543 1.00 0.00 33 PRO A O 6
ATOM 8038 N N . THR A 1 34 ? 1.960 -10.503 -1.929 1.00 0.00 34 THR A N 6
ATOM 8039 C CA . THR A 1 34 ? 2.784 -9.617 -2.734 1.00 0.00 34 THR A CA 6
ATOM 8040 C C . THR A 1 34 ? 2.571 -9.900 -4.223 1.00 0.00 34 THR A C 6
ATOM 8041 O O . THR A 1 34 ? 3.482 -9.714 -5.030 1.00 0.00 34 THR A O 6
ATOM 8052 N N . ASP A 1 35 ? 1.366 -10.344 -4.543 1.00 0.00 35 ASP A N 6
ATOM 8053 C CA . ASP A 1 35 ? 1.023 -10.652 -5.920 1.00 0.00 35 ASP A CA 6
ATOM 8054 C C . ASP A 1 35 ? -0.210 -9.844 -6.329 1.00 0.00 35 ASP A C 6
ATOM 8055 O O . ASP A 1 35 ? -1.054 -9.529 -5.491 1.00 0.00 35 ASP A O 6
ATOM 8064 N N . TYR A 1 36 ? -0.275 -9.533 -7.614 1.00 0.00 36 TYR A N 6
ATOM 8065 C CA . TYR A 1 36 ? -1.392 -8.767 -8.144 1.00 0.00 36 TYR A CA 6
ATOM 8066 C C . TYR A 1 36 ? -2.727 -9.403 -7.753 1.00 0.00 36 TYR A C 6
ATOM 8067 O O . TYR A 1 36 ? -3.582 -8.747 -7.162 1.00 0.00 36 TYR A O 6
ATOM 8085 N N . ASP A 1 37 ? -2.864 -10.674 -8.101 1.00 0.00 37 ASP A N 6
ATOM 8086 C CA . ASP A 1 37 ? -4.081 -11.408 -7.795 1.00 0.00 37 ASP A CA 6
ATOM 8087 C C . ASP A 1 37 ? -4.236 -11.518 -6.277 1.00 0.00 37 ASP A C 6
ATOM 8088 O O . ASP A 1 37 ? -5.287 -11.189 -5.731 1.00 0.00 37 ASP A O 6
ATOM 8097 N N . SER A 1 38 ? -3.172 -11.984 -5.638 1.00 0.00 38 SER A N 6
ATOM 8098 C CA . SER A 1 38 ? -3.177 -12.142 -4.194 1.00 0.00 38 SER A CA 6
ATOM 8099 C C . SER A 1 38 ? -3.662 -10.854 -3.528 1.00 0.00 38 SER A C 6
ATOM 8100 O O . SER A 1 38 ? -4.539 -10.889 -2.665 1.00 0.00 38 SER A O 6
ATOM 8108 N N . ILE A 1 39 ? -3.071 -9.746 -3.952 1.00 0.00 39 ILE A N 6
ATOM 8109 C CA . ILE A 1 39 ? -3.431 -8.450 -3.407 1.00 0.00 39 ILE A CA 6
ATOM 8110 C C . ILE A 1 39 ? -4.885 -8.136 -3.766 1.00 0.00 39 ILE A C 6
ATOM 8111 O O . ILE A 1 39 ? -5.641 -7.636 -2.935 1.00 0.00 39 ILE A O 6
ATOM 8127 N N . LYS A 1 40 ? -5.234 -8.444 -5.007 1.00 0.00 40 LYS A N 6
ATOM 8128 C CA . LYS A 1 40 ? -6.584 -8.202 -5.488 1.00 0.00 40 LYS A CA 6
ATOM 8129 C C . LYS A 1 40 ? -7.587 -8.810 -4.506 1.00 0.00 40 LYS A C 6
ATOM 8130 O O . LYS A 1 40 ? -8.540 -8.148 -4.098 1.00 0.00 40 LYS A O 6
ATOM 8149 N N . ARG A 1 41 ? -7.337 -10.063 -4.153 1.00 0.00 41 ARG A N 6
ATOM 8150 C CA . ARG A 1 41 ? -8.206 -10.766 -3.225 1.00 0.00 41 ARG A CA 6
ATOM 8151 C C . ARG A 1 41 ? -8.337 -9.980 -1.920 1.00 0.00 41 ARG A C 6
ATOM 8152 O O . ARG A 1 41 ? -9.434 -9.847 -1.378 1.00 0.00 41 ARG A O 6
ATOM 8173 N N . LYS A 1 42 ? -7.203 -9.479 -1.451 1.00 0.00 42 LYS A N 6
ATOM 8174 C CA . LYS A 1 42 ? -7.179 -8.709 -0.220 1.00 0.00 42 LYS A CA 6
ATOM 8175 C C . LYS A 1 42 ? -8.020 -7.443 -0.396 1.00 0.00 42 LYS A C 6
ATOM 8176 O O . LYS A 1 42 ? -8.823 -7.101 0.471 1.00 0.00 42 LYS A O 6
ATOM 8195 N N . ILE A 1 43 ? -7.807 -6.783 -1.524 1.00 0.00 43 ILE A N 6
ATOM 8196 C CA . ILE A 1 43 ? -8.535 -5.562 -1.826 1.00 0.00 43 ILE A CA 6
ATOM 8197 C C . ILE A 1 43 ? -10.034 -5.867 -1.870 1.00 0.00 43 ILE A C 6
ATOM 8198 O O . ILE A 1 43 ? -10.822 -5.221 -1.179 1.00 0.00 43 ILE A O 6
ATOM 8214 N N . SER A 1 44 ? -10.383 -6.847 -2.689 1.00 0.00 44 SER A N 6
ATOM 8215 C CA . SER A 1 44 ? -11.773 -7.244 -2.831 1.00 0.00 44 SER A CA 6
ATOM 8216 C C . SER A 1 44 ? -12.274 -7.871 -1.529 1.00 0.00 44 SER A C 6
ATOM 8217 O O . SER A 1 44 ? -13.475 -7.873 -1.260 1.00 0.00 44 SER A O 6
ATOM 8225 N N . GLU A 1 45 ? -11.331 -8.388 -0.757 1.00 0.00 45 GLU A N 6
ATOM 8226 C CA . GLU A 1 45 ? -11.662 -9.017 0.512 1.00 0.00 45 GLU A CA 6
ATOM 8227 C C . GLU A 1 45 ? -12.074 -7.958 1.537 1.00 0.00 45 GLU A C 6
ATOM 8228 O O . GLU A 1 45 ? -13.025 -8.154 2.290 1.00 0.00 45 GLU A O 6
ATOM 8240 N N . LEU A 1 46 ? -11.334 -6.858 1.533 1.00 0.00 46 LEU A N 6
ATOM 8241 C CA . LEU A 1 46 ? -11.610 -5.768 2.454 1.00 0.00 46 LEU A CA 6
ATOM 8242 C C . LEU A 1 46 ? -12.816 -4.973 1.950 1.00 0.00 46 LEU A C 6
ATOM 8243 O O . LEU A 1 46 ? -13.420 -4.211 2.704 1.00 0.00 46 LEU A O 6
ATOM 8259 N N . GLY A 1 47 ? -13.132 -5.178 0.680 1.00 0.00 47 GLY A N 6
ATOM 8260 C CA . GLY A 1 47 ? -14.255 -4.491 0.067 1.00 0.00 47 GLY A CA 6
ATOM 8261 C C . GLY A 1 47 ? -13.790 -3.243 -0.688 1.00 0.00 47 GLY A C 6
ATOM 8262 O O . GLY A 1 47 ? -14.496 -2.238 -0.727 1.00 0.00 47 GLY A O 6
ATOM 8266 N N . PHE A 1 48 ? -12.603 -3.351 -1.267 1.00 0.00 48 PHE A N 6
ATOM 8267 C CA . PHE A 1 48 ? -12.035 -2.245 -2.019 1.00 0.00 48 PHE A CA 6
ATOM 8268 C C . PHE A 1 48 ? -12.135 -2.495 -3.524 1.00 0.00 48 PHE A C 6
ATOM 8269 O O . PHE A 1 48 ? -11.981 -3.626 -3.981 1.00 0.00 48 PHE A O 6
ATOM 8286 N N . ASP A 1 49 ? -12.394 -1.420 -4.255 1.00 0.00 49 ASP A N 6
ATOM 8287 C CA . ASP A 1 49 ? -12.515 -1.509 -5.700 1.00 0.00 49 ASP A CA 6
ATOM 8288 C C . ASP A 1 49 ? -11.120 -1.599 -6.322 1.00 0.00 49 ASP A C 6
ATOM 8289 O O . ASP A 1 49 ? -10.167 -1.024 -5.799 1.00 0.00 49 ASP A O 6
ATOM 8298 N N . VAL A 1 50 ? -11.045 -2.326 -7.427 1.00 0.00 50 VAL A N 6
ATOM 8299 C CA . VAL A 1 50 ? -9.782 -2.498 -8.125 1.00 0.00 50 VAL A CA 6
ATOM 8300 C C . VAL A 1 50 ? -10.051 -2.656 -9.623 1.00 0.00 50 VAL A C 6
ATOM 8301 O O . VAL A 1 50 ? -11.006 -3.319 -10.020 1.00 0.00 50 VAL A O 6
ATOM 8314 N N . LYS A 1 51 ? -9.187 -2.034 -10.413 1.00 0.00 51 LYS A N 6
ATOM 8315 C CA . LYS A 1 51 ? -9.319 -2.097 -11.860 1.00 0.00 51 LYS A CA 6
ATOM 8316 C C . LYS A 1 51 ? -8.010 -2.609 -12.464 1.00 0.00 51 LYS A C 6
ATOM 8317 O O . LYS A 1 51 ? -6.931 -2.328 -11.946 1.00 0.00 51 LYS A O 6
ATOM 8336 N N . SER A 1 52 ? -8.149 -3.351 -13.552 1.00 0.00 52 SER A N 6
ATOM 8337 C CA . SER A 1 52 ? -6.990 -3.906 -14.233 1.00 0.00 52 SER A CA 6
ATOM 8338 C C . SER A 1 52 ? -6.794 -3.209 -15.582 1.00 0.00 52 SER A C 6
ATOM 8339 O O . SER A 1 52 ? -7.521 -3.480 -16.536 1.00 0.00 52 SER A O 6
ATOM 8347 N N . GLU A 1 53 ? -5.806 -2.328 -15.617 1.00 0.00 53 GLU A N 6
ATOM 8348 C CA . GLU A 1 53 ? -5.504 -1.591 -16.833 1.00 0.00 53 GLU A CA 6
ATOM 8349 C C . GLU A 1 53 ? -4.043 -1.804 -17.234 1.00 0.00 53 GLU A C 6
ATOM 8350 O O . GLU A 1 53 ? -3.134 -1.501 -16.463 1.00 0.00 53 GLU A O 6
ATOM 8362 N N . GLY A 1 54 ? -3.865 -2.323 -18.439 1.00 0.00 54 GLY A N 6
ATOM 8363 C CA . GLY A 1 54 ? -2.529 -2.581 -18.952 1.00 0.00 54 GLY A CA 6
ATOM 8364 C C . GLY A 1 54 ? -1.848 -3.706 -18.169 1.00 0.00 54 GLY A C 6
ATOM 8365 O O . GLY A 1 54 ? -2.341 -4.832 -18.138 1.00 0.00 54 GLY A O 6
ATOM 8369 N N . ASP A 1 55 ? -0.725 -3.359 -17.555 1.00 0.00 55 ASP A N 6
ATOM 8370 C CA . ASP A 1 55 ? 0.028 -4.325 -16.775 1.00 0.00 55 ASP A CA 6
ATOM 8371 C C . ASP A 1 55 ? 0.135 -3.832 -15.330 1.00 0.00 55 ASP A C 6
ATOM 8372 O O . ASP A 1 55 ? 0.684 -4.526 -14.474 1.00 0.00 55 ASP A O 6
ATOM 8381 N N . LEU A 1 56 ? -0.397 -2.641 -15.103 1.00 0.00 56 LEU A N 6
ATOM 8382 C CA . LEU A 1 56 ? -0.367 -2.048 -13.777 1.00 0.00 56 LEU A CA 6
ATOM 8383 C C . LEU A 1 56 ? -1.683 -2.351 -13.058 1.00 0.00 56 LEU A C 6
ATOM 8384 O O . LEU A 1 56 ? -2.693 -2.638 -13.700 1.00 0.00 56 LEU A O 6
ATOM 8400 N N . ILE A 1 57 ? -1.631 -2.276 -11.737 1.00 0.00 57 ILE A N 6
ATOM 8401 C CA . ILE A 1 57 ? -2.806 -2.538 -10.924 1.00 0.00 57 ILE A CA 6
ATOM 8402 C C . ILE A 1 57 ? -3.312 -1.224 -10.326 1.00 0.00 57 ILE A C 6
ATOM 8403 O O . ILE A 1 57 ? -2.517 -0.375 -9.927 1.00 0.00 57 ILE A O 6
ATOM 8419 N N . ILE A 1 58 ? -4.631 -1.099 -10.285 1.00 0.00 58 ILE A N 6
ATOM 8420 C CA . ILE A 1 58 ? -5.251 0.098 -9.743 1.00 0.00 58 ILE A CA 6
ATOM 8421 C C . ILE A 1 58 ? -6.123 -0.283 -8.545 1.00 0.00 58 ILE A C 6
ATOM 8422 O O . ILE A 1 58 ? -6.978 -1.162 -8.649 1.00 0.00 58 ILE A O 6
ATOM 8438 N N . ALA A 1 59 ? -5.877 0.396 -7.433 1.00 0.00 59 ALA A N 6
ATOM 8439 C CA . ALA A 1 59 ? -6.629 0.141 -6.218 1.00 0.00 59 ALA A CA 6
ATOM 8440 C C . ALA A 1 59 ? -7.523 1.344 -5.913 1.00 0.00 59 ALA A C 6
ATOM 8441 O O . ALA A 1 59 ? -7.081 2.488 -6.000 1.00 0.00 59 ALA A O 6
ATOM 8448 N N . SER A 1 60 ? -8.765 1.044 -5.562 1.00 0.00 60 SER A N 6
ATOM 8449 C CA . SER A 1 60 ? -9.725 2.087 -5.245 1.00 0.00 60 SER A CA 6
ATOM 8450 C C . SER A 1 60 ? -10.075 2.040 -3.755 1.00 0.00 60 SER A C 6
ATOM 8451 O O . SER A 1 60 ? -10.573 1.030 -3.262 1.00 0.00 60 SER A O 6
ATOM 8459 N N . ILE A 1 61 ? -9.798 3.147 -3.082 1.00 0.00 61 ILE A N 6
ATOM 8460 C CA . ILE A 1 61 ? -10.076 3.246 -1.658 1.00 0.00 61 ILE A CA 6
ATOM 8461 C C . ILE A 1 61 ? -10.893 4.511 -1.390 1.00 0.00 61 ILE A C 6
ATOM 8462 O O . ILE A 1 61 ? -10.904 5.432 -2.204 1.00 0.00 61 ILE A O 6
ATOM 8478 N N . PRO A 1 62 ? -11.575 4.515 -0.213 1.00 0.00 62 PRO A N 6
ATOM 8479 C CA . PRO A 1 62 ? -12.393 5.653 0.174 1.00 0.00 62 PRO A CA 6
ATOM 8480 C C . PRO A 1 62 ? -11.522 6.823 0.635 1.00 0.00 62 PRO A C 6
ATOM 8481 O O . PRO A 1 62 ? -10.647 6.654 1.482 1.00 0.00 62 PRO A O 6
ATOM 8492 N N . GLY A 1 63 ? -11.791 7.984 0.056 1.00 0.00 63 GLY A N 6
ATOM 8493 C CA . GLY A 1 63 ? -11.043 9.182 0.395 1.00 0.00 63 GLY A CA 6
ATOM 8494 C C . GLY A 1 63 ? -9.985 9.487 -0.667 1.00 0.00 63 GLY A C 6
ATOM 8495 O O . GLY A 1 63 ? -9.576 10.636 -0.828 1.00 0.00 63 GLY A O 6
ATOM 8499 N N . ILE A 1 64 ? -9.572 8.440 -1.364 1.00 0.00 64 ILE A N 6
ATOM 8500 C CA . ILE A 1 64 ? -8.570 8.581 -2.406 1.00 0.00 64 ILE A CA 6
ATOM 8501 C C . ILE A 1 64 ? -9.240 8.438 -3.774 1.00 0.00 64 ILE A C 6
ATOM 8502 O O . ILE A 1 64 ? -10.210 7.697 -3.920 1.00 0.00 64 ILE A O 6
ATOM 8518 N N . SER A 1 65 ? -8.693 9.157 -4.744 1.00 0.00 65 SER A N 6
ATOM 8519 C CA . SER A 1 65 ? -9.225 9.119 -6.095 1.00 0.00 65 SER A CA 6
ATOM 8520 C C . SER A 1 65 ? -8.752 7.851 -6.808 1.00 0.00 65 SER A C 6
ATOM 8521 O O . SER A 1 65 ? -9.564 7.009 -7.190 1.00 0.00 65 SER A O 6
ATOM 8529 N N . ARG A 1 66 ? -7.439 7.754 -6.967 1.00 0.00 66 ARG A N 6
ATOM 8530 C CA . ARG A 1 66 ? -6.848 6.602 -7.627 1.00 0.00 66 ARG A CA 6
ATOM 8531 C C . ARG A 1 66 ? -5.403 6.409 -7.166 1.00 0.00 66 ARG A C 6
ATOM 8532 O O . ARG A 1 66 ? -4.683 7.383 -6.946 1.00 0.00 66 ARG A O 6
ATOM 8553 N N . ILE A 1 67 ? -5.021 5.149 -7.033 1.00 0.00 67 ILE A N 6
ATOM 8554 C CA . ILE A 1 67 ? -3.674 4.817 -6.601 1.00 0.00 67 ILE A CA 6
ATOM 8555 C C . ILE A 1 67 ? -3.155 3.635 -7.425 1.00 0.00 67 ILE A C 6
ATOM 8556 O O . ILE A 1 67 ? -3.927 2.759 -7.813 1.00 0.00 67 ILE A O 6
ATOM 8572 N N . GLU A 1 68 ? -1.853 3.649 -7.665 1.00 0.00 68 GLU A N 6
ATOM 8573 C CA . GLU A 1 68 ? -1.224 2.588 -8.434 1.00 0.00 68 GLU A CA 6
ATOM 8574 C C . GLU A 1 68 ? -0.333 1.733 -7.530 1.00 0.00 68 GLU A C 6
ATOM 8575 O O . GLU A 1 68 ? 0.398 2.261 -6.694 1.00 0.00 68 GLU A O 6
ATOM 8587 N N . ILE A 1 69 ? -0.424 0.426 -7.730 1.00 0.00 69 ILE A N 6
ATOM 8588 C CA . ILE A 1 69 ? 0.366 -0.507 -6.943 1.00 0.00 69 ILE A CA 6
ATOM 8589 C C . ILE A 1 69 ? 1.222 -1.361 -7.880 1.00 0.00 69 ILE A C 6
ATOM 8590 O O . ILE A 1 69 ? 0.792 -1.700 -8.982 1.00 0.00 69 ILE A O 6
ATOM 8606 N N . LYS A 1 70 ? 2.417 -1.683 -7.409 1.00 0.00 70 LYS A N 6
ATOM 8607 C CA . LYS A 1 70 ? 3.337 -2.489 -8.192 1.00 0.00 70 LYS A CA 6
ATOM 8608 C C . LYS A 1 70 ? 4.020 -3.508 -7.276 1.00 0.00 70 LYS A C 6
ATOM 8609 O O . LYS A 1 70 ? 5.081 -3.233 -6.717 1.00 0.00 70 LYS A O 6
ATOM 8628 N N . PRO A 1 71 ? 3.367 -4.695 -7.149 1.00 0.00 71 PRO A N 6
ATOM 8629 C CA . PRO A 1 71 ? 3.900 -5.755 -6.311 1.00 0.00 71 PRO A CA 6
ATOM 8630 C C . PRO A 1 71 ? 5.088 -6.443 -6.986 1.00 0.00 71 PRO A C 6
ATOM 8631 O O . PRO A 1 71 ? 4.994 -6.868 -8.136 1.00 0.00 71 PRO A O 6
ATOM 8642 N N . ASP A 1 72 ? 6.181 -6.530 -6.241 1.00 0.00 72 ASP A N 6
ATOM 8643 C CA . ASP A 1 72 ? 7.387 -7.160 -6.753 1.00 0.00 72 ASP A CA 6
ATOM 8644 C C . ASP A 1 72 ? 7.903 -8.173 -5.730 1.00 0.00 72 ASP A C 6
ATOM 8645 O O . ASP A 1 72 ? 7.651 -8.036 -4.534 1.00 0.00 72 ASP A O 6
ATOM 8654 N N . LYS A 1 73 ? 8.617 -9.167 -6.238 1.00 0.00 73 LYS A N 6
ATOM 8655 C CA . LYS A 1 73 ? 9.170 -10.204 -5.383 1.00 0.00 73 LYS A CA 6
ATOM 8656 C C . LYS A 1 73 ? 10.003 -9.554 -4.275 1.00 0.00 73 LYS A C 6
ATOM 8657 O O . LYS A 1 73 ? 9.961 -9.990 -3.126 1.00 0.00 73 LYS A O 6
ATOM 8676 N N . ARG A 1 74 ? 10.740 -8.523 -4.661 1.00 0.00 74 ARG A N 6
ATOM 8677 C CA . ARG A 1 74 ? 11.581 -7.810 -3.715 1.00 0.00 74 ARG A CA 6
ATOM 8678 C C . ARG A 1 74 ? 10.717 -7.026 -2.723 1.00 0.00 74 ARG A C 6
ATOM 8679 O O . ARG A 1 74 ? 10.665 -7.363 -1.541 1.00 0.00 74 ARG A O 6
ATOM 8700 N N . LYS A 1 75 ? 10.064 -5.997 -3.241 1.00 0.00 75 LYS A N 6
ATOM 8701 C CA . LYS A 1 75 ? 9.206 -5.163 -2.415 1.00 0.00 75 LYS A CA 6
ATOM 8702 C C . LYS A 1 75 ? 8.073 -4.598 -3.273 1.00 0.00 75 LYS A C 6
ATOM 8703 O O . LYS A 1 75 ? 7.974 -4.908 -4.459 1.00 0.00 75 LYS A O 6
ATOM 8722 N N . ILE A 1 76 ? 7.248 -3.777 -2.641 1.00 0.00 76 ILE A N 6
ATOM 8723 C CA . ILE A 1 76 ? 6.126 -3.165 -3.330 1.00 0.00 76 ILE A CA 6
ATOM 8724 C C . ILE A 1 76 ? 6.169 -1.650 -3.125 1.00 0.00 76 ILE A C 6
ATOM 8725 O O . ILE A 1 76 ? 6.715 -1.170 -2.132 1.00 0.00 76 ILE A O 6
ATOM 8741 N N . LEU A 1 77 ? 5.588 -0.938 -4.079 1.00 0.00 77 LEU A N 6
ATOM 8742 C CA . LEU A 1 77 ? 5.554 0.513 -4.013 1.00 0.00 77 LEU A CA 6
ATOM 8743 C C . LEU A 1 77 ? 4.163 1.005 -4.420 1.00 0.00 77 LEU A C 6
ATOM 8744 O O . LEU A 1 77 ? 3.452 0.325 -5.158 1.00 0.00 77 LEU A O 6
ATOM 8760 N N . VAL A 1 78 ? 3.817 2.181 -3.919 1.00 0.00 78 VAL A N 6
ATOM 8761 C CA . VAL A 1 78 ? 2.525 2.773 -4.220 1.00 0.00 78 VAL A CA 6
ATOM 8762 C C . VAL A 1 78 ? 2.718 4.239 -4.612 1.00 0.00 78 VAL A C 6
ATOM 8763 O O . VAL A 1 78 ? 3.620 4.906 -4.108 1.00 0.00 78 VAL A O 6
ATOM 8776 N N . ASN A 1 79 ? 1.856 4.697 -5.507 1.00 0.00 79 ASN A N 6
ATOM 8777 C CA . ASN A 1 79 ? 1.919 6.074 -5.972 1.00 0.00 79 ASN A CA 6
ATOM 8778 C C . ASN A 1 79 ? 0.550 6.730 -5.795 1.00 0.00 79 ASN A C 6
ATOM 8779 O O . ASN A 1 79 ? -0.452 6.234 -6.306 1.00 0.00 79 ASN A O 6
ATOM 8790 N N . THR A 1 80 ? 0.550 7.840 -5.070 1.00 0.00 80 THR A N 6
ATOM 8791 C CA . THR A 1 80 ? -0.679 8.571 -4.820 1.00 0.00 80 THR A CA 6
ATOM 8792 C C . THR A 1 80 ? -0.788 9.771 -5.763 1.00 0.00 80 THR A C 6
ATOM 8793 O O . THR A 1 80 ? 0.223 10.349 -6.157 1.00 0.00 80 THR A O 6
ATOM 8804 N N . GLY A 1 81 ? -2.026 10.108 -6.098 1.00 0.00 81 GLY A N 6
ATOM 8805 C CA . GLY A 1 81 ? -2.280 11.228 -6.987 1.00 0.00 81 GLY A CA 6
ATOM 8806 C C . GLY A 1 81 ? -2.531 12.514 -6.195 1.00 0.00 81 GLY A C 6
ATOM 8807 O O . GLY A 1 81 ? -1.609 13.075 -5.607 1.00 0.00 81 GLY A O 6
ATOM 8811 N N . ASP A 1 82 ? -3.785 12.940 -6.205 1.00 0.00 82 ASP A N 6
ATOM 8812 C CA . ASP A 1 82 ? -4.171 14.146 -5.493 1.00 0.00 82 ASP A CA 6
ATOM 8813 C C . ASP A 1 82 ? -5.369 13.842 -4.591 1.00 0.00 82 ASP A C 6
ATOM 8814 O O . ASP A 1 82 ? -6.441 13.481 -5.078 1.00 0.00 82 ASP A O 6
ATOM 8823 N N . TYR A 1 83 ? -5.149 14.000 -3.294 1.00 0.00 83 TYR A N 6
ATOM 8824 C CA . TYR A 1 83 ? -6.197 13.746 -2.321 1.00 0.00 83 TYR A CA 6
ATOM 8825 C C . TYR A 1 83 ? -7.202 14.898 -2.284 1.00 0.00 83 TYR A C 6
ATOM 8826 O O . TYR A 1 83 ? -6.875 16.023 -2.661 1.00 0.00 83 TYR A O 6
ATOM 8844 N N . ASP A 1 84 ? -8.403 14.580 -1.826 1.00 0.00 84 ASP A N 6
ATOM 8845 C CA . ASP A 1 84 ? -9.457 15.575 -1.735 1.00 0.00 84 ASP A CA 6
ATOM 8846 C C . ASP A 1 84 ? -9.080 16.617 -0.681 1.00 0.00 84 ASP A C 6
ATOM 8847 O O . ASP A 1 84 ? -9.259 16.390 0.515 1.00 0.00 84 ASP A O 6
ATOM 8856 N N . SER A 1 85 ? -8.562 17.739 -1.162 1.00 0.00 85 SER A N 6
ATOM 8857 C CA . SER A 1 85 ? -8.159 18.817 -0.276 1.00 0.00 85 SER A CA 6
ATOM 8858 C C . SER A 1 85 ? -9.297 19.156 0.688 1.00 0.00 85 SER A C 6
ATOM 8859 O O . SER A 1 85 ? -9.053 19.599 1.810 1.00 0.00 85 SER A O 6
ATOM 8867 N N . ASP A 1 86 ? -10.514 18.936 0.216 1.00 0.00 86 ASP A N 6
ATOM 8868 C CA . ASP A 1 86 ? -11.691 19.215 1.022 1.00 0.00 86 ASP A CA 6
ATOM 8869 C C . ASP A 1 86 ? -11.739 18.240 2.201 1.00 0.00 86 ASP A C 6
ATOM 8870 O O . ASP A 1 86 ? -12.205 18.592 3.283 1.00 0.00 86 ASP A O 6
ATOM 8879 N N . ALA A 1 87 ? -11.250 17.035 1.951 1.00 0.00 87 ALA A N 6
ATOM 8880 C CA . ALA A 1 87 ? -11.230 16.008 2.979 1.00 0.00 87 ALA A CA 6
ATOM 8881 C C . ALA A 1 87 ? -9.859 15.996 3.658 1.00 0.00 87 ALA A C 6
ATOM 8882 O O . ALA A 1 87 ? -8.836 16.180 3.000 1.00 0.00 87 ALA A O 6
ATOM 8889 N N . ASP A 1 88 ? -9.884 15.780 4.964 1.00 0.00 88 ASP A N 6
ATOM 8890 C CA . ASP A 1 88 ? -8.655 15.743 5.740 1.00 0.00 88 ASP A CA 6
ATOM 8891 C C . ASP A 1 88 ? -7.725 14.676 5.161 1.00 0.00 88 ASP A C 6
ATOM 8892 O O . ASP A 1 88 ? -7.950 13.482 5.350 1.00 0.00 88 ASP A O 6
ATOM 8901 N N . LYS A 1 89 ? -6.698 15.145 4.469 1.00 0.00 89 LYS A N 6
ATOM 8902 C CA . LYS A 1 89 ? -5.731 14.246 3.861 1.00 0.00 89 LYS A CA 6
ATOM 8903 C C . LYS A 1 89 ? -5.135 13.341 4.941 1.00 0.00 89 LYS A C 6
ATOM 8904 O O . LYS A 1 89 ? -4.733 12.213 4.658 1.00 0.00 89 LYS A O 6
ATOM 8923 N N . LEU A 1 90 ? -5.095 13.870 6.155 1.00 0.00 90 LEU A N 6
ATOM 8924 C CA . LEU A 1 90 ? -4.555 13.123 7.280 1.00 0.00 90 LEU A CA 6
ATOM 8925 C C . LEU A 1 90 ? -5.572 12.069 7.723 1.00 0.00 90 LEU A C 6
ATOM 8926 O O . LEU A 1 90 ? -5.195 10.970 8.127 1.00 0.00 90 LEU A O 6
ATOM 8942 N N . ALA A 1 91 ? -6.841 12.441 7.631 1.00 0.00 91 ALA A N 6
ATOM 8943 C CA . ALA A 1 91 ? -7.913 11.541 8.018 1.00 0.00 91 ALA A CA 6
ATOM 8944 C C . ALA A 1 91 ? -7.877 10.297 7.127 1.00 0.00 91 ALA A C 6
ATOM 8945 O O . ALA A 1 91 ? -7.872 9.173 7.625 1.00 0.00 91 ALA A O 6
ATOM 8952 N N . VAL A 1 92 ? -7.851 10.543 5.825 1.00 0.00 92 VAL A N 6
ATOM 8953 C CA . VAL A 1 92 ? -7.815 9.457 4.861 1.00 0.00 92 VAL A CA 6
ATOM 8954 C C . VAL A 1 92 ? -6.499 8.691 5.010 1.00 0.00 92 VAL A C 6
ATOM 8955 O O . VAL A 1 92 ? -6.461 7.472 4.845 1.00 0.00 92 VAL A O 6
ATOM 8968 N N . VAL A 1 93 ? -5.449 9.437 5.321 1.00 0.00 93 VAL A N 6
ATOM 8969 C CA . VAL A 1 93 ? -4.134 8.845 5.495 1.00 0.00 93 VAL A CA 6
ATOM 8970 C C . VAL A 1 93 ? -4.232 7.674 6.475 1.00 0.00 93 VAL A C 6
ATOM 8971 O O . VAL A 1 93 ? -3.494 6.698 6.358 1.00 0.00 93 VAL A O 6
ATOM 8984 N N . ARG A 1 94 ? -5.152 7.810 7.419 1.00 0.00 94 ARG A N 6
ATOM 8985 C CA . ARG A 1 94 ? -5.356 6.775 8.420 1.00 0.00 94 ARG A CA 6
ATOM 8986 C C . ARG A 1 94 ? -5.983 5.535 7.779 1.00 0.00 94 ARG A C 6
ATOM 8987 O O . ARG A 1 94 ? -5.768 4.417 8.243 1.00 0.00 94 ARG A O 6
ATOM 9008 N N . THR A 1 95 ? -6.747 5.777 6.724 1.00 0.00 95 THR A N 6
ATOM 9009 C CA . THR A 1 95 ? -7.407 4.692 6.015 1.00 0.00 95 THR A CA 6
ATOM 9010 C C . THR A 1 95 ? -6.471 4.096 4.962 1.00 0.00 95 THR A C 6
ATOM 9011 O O . THR A 1 95 ? -6.432 2.880 4.778 1.00 0.00 95 THR A O 6
ATOM 9022 N N . TYR A 1 96 ? -5.741 4.980 4.297 1.00 0.00 96 TYR A N 6
ATOM 9023 C CA . TYR A 1 96 ? -4.807 4.556 3.268 1.00 0.00 96 TYR A CA 6
ATOM 9024 C C . TYR A 1 96 ? -3.673 3.721 3.866 1.00 0.00 96 TYR A C 6
ATOM 9025 O O . TYR A 1 96 ? -3.185 2.785 3.234 1.00 0.00 96 TYR A O 6
ATOM 9043 N N . ASN A 1 97 ? -3.284 4.091 5.077 1.00 0.00 97 ASN A N 6
ATOM 9044 C CA . ASN A 1 97 ? -2.217 3.389 5.768 1.00 0.00 97 ASN A CA 6
ATOM 9045 C C . ASN A 1 97 ? -2.739 2.042 6.271 1.00 0.00 97 ASN A C 6
ATOM 9046 O O . ASN A 1 97 ? -2.001 1.057 6.300 1.00 0.00 97 ASN A O 6
ATOM 9057 N N . ASP A 1 98 ? -4.006 2.042 6.656 1.00 0.00 98 ASP A N 6
ATOM 9058 C CA . ASP A 1 98 ? -4.637 0.832 7.156 1.00 0.00 98 ASP A CA 6
ATOM 9059 C C . ASP A 1 98 ? -4.679 -0.215 6.041 1.00 0.00 98 ASP A C 6
ATOM 9060 O O . ASP A 1 98 ? -4.593 -1.413 6.307 1.00 0.00 98 ASP A O 6
ATOM 9069 N N . PHE A 1 99 ? -4.810 0.276 4.817 1.00 0.00 99 PHE A N 6
ATOM 9070 C CA . PHE A 1 99 ? -4.864 -0.603 3.662 1.00 0.00 99 PHE A CA 6
ATOM 9071 C C . PHE A 1 99 ? -3.476 -1.154 3.325 1.00 0.00 99 PHE A C 6
ATOM 9072 O O . PHE A 1 99 ? -3.300 -2.365 3.194 1.00 0.00 99 PHE A O 6
ATOM 9089 N N . ILE A 1 100 ? -2.527 -0.240 3.197 1.00 0.00 100 ILE A N 6
ATOM 9090 C CA . ILE A 1 100 ? -1.161 -0.619 2.880 1.00 0.00 100 ILE A CA 6
ATOM 9091 C C . ILE A 1 100 ? -0.564 -1.392 4.057 1.00 0.00 100 ILE A C 6
ATOM 9092 O O . ILE A 1 100 ? 0.063 -2.434 3.866 1.00 0.00 100 ILE A O 6
ATOM 9108 N N . GLU A 1 101 ? -0.780 -0.853 5.248 1.00 0.00 101 GLU A N 6
ATOM 9109 C CA . GLU A 1 101 ? -0.270 -1.479 6.456 1.00 0.00 101 GLU A CA 6
ATOM 9110 C C . GLU A 1 101 ? -0.647 -2.962 6.485 1.00 0.00 101 GLU A C 6
ATOM 9111 O O . GLU A 1 101 ? 0.099 -3.785 7.013 1.00 0.00 101 GLU A O 6
ATOM 9123 N N . LYS A 1 102 ? -1.804 -3.256 5.911 1.00 0.00 102 LYS A N 6
ATOM 9124 C CA . LYS A 1 102 ? -2.288 -4.625 5.863 1.00 0.00 102 LYS A CA 6
ATOM 9125 C C . LYS A 1 102 ? -1.764 -5.305 4.597 1.00 0.00 102 LYS A C 6
ATOM 9126 O O . LYS A 1 102 ? -1.658 -6.529 4.544 1.00 0.00 102 LYS A O 6
ATOM 9145 N N . LEU A 1 103 ? -1.449 -4.480 3.610 1.00 0.00 103 LEU A N 6
ATOM 9146 C CA . LEU A 1 103 ? -0.938 -4.986 2.346 1.00 0.00 103 LEU A CA 6
ATOM 9147 C C . LEU A 1 103 ? 0.561 -5.259 2.481 1.00 0.00 103 LEU A C 6
ATOM 9148 O O . LEU A 1 103 ? 1.123 -6.051 1.725 1.00 0.00 103 LEU A O 6
ATOM 9164 N N . THR A 1 104 ? 1.168 -4.589 3.450 1.00 0.00 104 THR A N 6
ATOM 9165 C CA . THR A 1 104 ? 2.591 -4.748 3.693 1.00 0.00 104 THR A CA 6
ATOM 9166 C C . THR A 1 104 ? 2.829 -5.400 5.058 1.00 0.00 104 THR A C 6
ATOM 9167 O O . THR A 1 104 ? 3.625 -6.330 5.174 1.00 0.00 104 THR A O 6
ATOM 9178 N N . GLY A 1 105 ? 2.123 -4.885 6.054 1.00 0.00 105 GLY A N 6
ATOM 9179 C CA . GLY A 1 105 ? 2.249 -5.406 7.405 1.00 0.00 105 GLY A CA 6
ATOM 9180 C C . GLY A 1 105 ? 3.161 -4.518 8.252 1.00 0.00 105 GLY A C 6
ATOM 9181 O O . GLY A 1 105 ? 2.966 -4.395 9.461 1.00 0.00 105 GLY A O 6
ATOM 9185 N N . TYR A 1 106 ? 4.138 -3.920 7.585 1.00 0.00 106 TYR A N 6
ATOM 9186 C CA . TYR A 1 106 ? 5.082 -3.048 8.262 1.00 0.00 106 TYR A CA 6
ATOM 9187 C C . TYR A 1 106 ? 4.455 -1.683 8.553 1.00 0.00 106 TYR A C 6
ATOM 9188 O O . TYR A 1 106 ? 3.899 -1.046 7.658 1.00 0.00 106 TYR A O 6
ATOM 9206 N N . SER A 1 107 ? 4.564 -1.273 9.808 1.00 0.00 107 SER A N 6
ATOM 9207 C CA . SER A 1 107 ? 4.014 0.005 10.229 1.00 0.00 107 SER A CA 6
ATOM 9208 C C . SER A 1 107 ? 5.130 1.047 10.328 1.00 0.00 107 SER A C 6
ATOM 9209 O O . SER A 1 107 ? 6.281 0.762 10.004 1.00 0.00 107 SER A O 6
ATOM 9217 N N . ALA A 1 108 ? 4.748 2.235 10.776 1.00 0.00 108 ALA A N 6
ATOM 9218 C CA . ALA A 1 108 ? 5.702 3.321 10.922 1.00 0.00 108 ALA A CA 6
ATOM 9219 C C . ALA A 1 108 ? 6.620 3.032 12.111 1.00 0.00 108 ALA A C 6
ATOM 9220 O O . ALA A 1 108 ? 7.725 3.567 12.191 1.00 0.00 108 ALA A O 6
ATOM 9227 N N . LYS A 1 109 ? 6.128 2.188 13.006 1.00 0.00 109 LYS A N 6
ATOM 9228 C CA . LYS A 1 109 ? 6.891 1.822 14.187 1.00 0.00 109 LYS A CA 6
ATOM 9229 C C . LYS A 1 109 ? 8.108 0.996 13.767 1.00 0.00 109 LYS A C 6
ATOM 9230 O O . LYS A 1 109 ? 9.237 1.316 14.137 1.00 0.00 109 LYS A O 6
ATOM 9249 N N . GLU A 1 110 ? 7.838 -0.050 13.001 1.00 0.00 110 GLU A N 6
ATOM 9250 C CA . GLU A 1 110 ? 8.897 -0.925 12.528 1.00 0.00 110 GLU A CA 6
ATOM 9251 C C . GLU A 1 110 ? 9.816 -0.172 11.564 1.00 0.00 110 GLU A C 6
ATOM 9252 O O . GLU A 1 110 ? 11.007 -0.466 11.478 1.00 0.00 110 GLU A O 6
ATOM 9264 N N . ARG A 1 111 ? 9.227 0.786 10.862 1.00 0.00 111 ARG A N 6
ATOM 9265 C CA . ARG A 1 111 ? 9.978 1.583 9.908 1.00 0.00 111 ARG A CA 6
ATOM 9266 C C . ARG A 1 111 ? 11.247 2.137 10.560 1.00 0.00 111 ARG A C 6
ATOM 9267 O O . ARG A 1 111 ? 12.300 2.195 9.927 1.00 0.00 111 ARG A O 6
ATOM 9288 N N . LYS A 1 112 ? 11.106 2.527 11.818 1.00 0.00 112 LYS A N 6
ATOM 9289 C CA . LYS A 1 112 ? 12.229 3.073 12.563 1.00 0.00 112 LYS A CA 6
ATOM 9290 C C . LYS A 1 112 ? 13.421 2.121 12.450 1.00 0.00 112 LYS A C 6
ATOM 9291 O O . LYS A 1 112 ? 14.571 2.555 12.474 1.00 0.00 112 LYS A O 6
ATOM 9310 N N . LYS A 1 113 ? 13.105 0.839 12.326 1.00 0.00 113 LYS A N 6
ATOM 9311 C CA . LYS A 1 113 ? 14.136 -0.177 12.210 1.00 0.00 113 LYS A CA 6
ATOM 9312 C C . LYS A 1 113 ? 15.116 0.221 11.104 1.00 0.00 113 LYS A C 6
ATOM 9313 O O . LYS A 1 113 ? 16.328 0.099 11.269 1.00 0.00 113 LYS A O 6
ATOM 9332 N N . MET A 1 114 ? 14.553 0.689 9.999 1.00 0.00 114 MET A N 6
ATOM 9333 C CA . MET A 1 114 ? 15.360 1.105 8.866 1.00 0.00 114 MET A CA 6
ATOM 9334 C C . MET A 1 114 ? 16.174 2.356 9.203 1.00 0.00 114 MET A C 6
ATOM 9335 O O . MET A 1 114 ? 17.111 2.703 8.485 1.00 0.00 114 MET A O 6
ATOM 9349 N N . MET A 1 115 ? 15.790 2.998 10.296 1.00 0.00 115 MET A N 6
ATOM 9350 C CA . MET A 1 115 ? 16.473 4.202 10.737 1.00 0.00 115 MET A CA 6
ATOM 9351 C C . MET A 1 115 ? 17.505 3.881 11.818 1.00 0.00 115 MET A C 6
ATOM 9352 O O . MET A 1 115 ? 18.579 4.481 11.854 1.00 0.00 115 MET A O 6
ATOM 9366 N N . THR A 1 116 ? 17.146 2.935 12.674 1.00 0.00 116 THR A N 6
ATOM 9367 C CA . THR A 1 116 ? 18.028 2.527 13.754 1.00 0.00 116 THR A CA 6
ATOM 9368 C C . THR A 1 116 ? 17.821 1.047 14.081 1.00 0.00 116 THR A C 6
ATOM 9369 O O . THR A 1 116 ? 16.705 0.625 14.381 1.00 0.00 116 THR A O 6
ATOM 9380 N N . LYS A 1 117 ? 18.913 0.300 14.015 1.00 0.00 117 LYS A N 6
ATOM 9381 C CA . LYS A 1 117 ? 18.865 -1.124 14.301 1.00 0.00 117 LYS A CA 6
ATOM 9382 C C . LYS A 1 117 ? 18.721 -1.331 15.811 1.00 0.00 117 LYS A C 6
ATOM 9383 O O . LYS A 1 117 ? 17.895 -2.126 16.256 1.00 0.00 117 LYS A O 6
ATOM 9402 N N . ASP A 1 118 ? 19.536 -0.601 16.557 1.00 0.00 118 ASP A N 6
ATOM 9403 C CA . ASP A 1 118 ? 19.510 -0.696 18.007 1.00 0.00 118 ASP A CA 6
ATOM 9404 C C . ASP A 1 118 ? 18.406 0.211 18.553 1.00 0.00 118 ASP A C 6
ATOM 9405 O O . ASP A 1 118 ? 18.202 0.289 19.763 1.00 0.00 118 ASP A O 6
ATOM 9415 N N . MET A 1 23 ? 6.585 8.943 -5.179 1.00 0.00 23 MET A N 7
ATOM 9416 C CA . MET A 1 23 ? 6.383 7.510 -5.057 1.00 0.00 23 MET A CA 7
ATOM 9417 C C . MET A 1 23 ? 7.348 6.905 -4.035 1.00 0.00 23 MET A C 7
ATOM 9418 O O . MET A 1 23 ? 8.564 6.996 -4.196 1.00 0.00 23 MET A O 7
ATOM 9432 N N . ARG A 1 24 ? 6.771 6.303 -3.007 1.00 0.00 24 ARG A N 7
ATOM 9433 C CA . ARG A 1 24 ? 7.565 5.684 -1.960 1.00 0.00 24 ARG A CA 7
ATOM 9434 C C . ARG A 1 24 ? 7.476 4.160 -2.055 1.00 0.00 24 ARG A C 7
ATOM 9435 O O . ARG A 1 24 ? 6.427 3.615 -2.396 1.00 0.00 24 ARG A O 7
ATOM 9456 N N . GLU A 1 25 ? 8.592 3.513 -1.751 1.00 0.00 25 GLU A N 7
ATOM 9457 C CA . GLU A 1 25 ? 8.653 2.063 -1.799 1.00 0.00 25 GLU A CA 7
ATOM 9458 C C . GLU A 1 25 ? 8.448 1.475 -0.402 1.00 0.00 25 GLU A C 7
ATOM 9459 O O . GLU A 1 25 ? 9.041 1.948 0.567 1.00 0.00 25 GLU A O 7
ATOM 9471 N N . TYR A 1 26 ? 7.606 0.453 -0.343 1.00 0.00 26 TYR A N 7
ATOM 9472 C CA . TYR A 1 26 ? 7.315 -0.202 0.921 1.00 0.00 26 TYR A CA 7
ATOM 9473 C C . TYR A 1 26 ? 7.852 -1.635 0.931 1.00 0.00 26 TYR A C 7
ATOM 9474 O O . TYR A 1 26 ? 7.873 -2.301 -0.103 1.00 0.00 26 TYR A O 7
ATOM 9492 N N . PRO A 1 27 ? 8.283 -2.079 2.141 1.00 0.00 27 PRO A N 7
ATOM 9493 C CA . PRO A 1 27 ? 8.819 -3.421 2.301 1.00 0.00 27 PRO A CA 7
ATOM 9494 C C . PRO A 1 27 ? 7.699 -4.464 2.277 1.00 0.00 27 PRO A C 7
ATOM 9495 O O . PRO A 1 27 ? 6.523 -4.121 2.397 1.00 0.00 27 PRO A O 7
ATOM 9506 N N . VAL A 1 28 ? 8.104 -5.716 2.122 1.00 0.00 28 VAL A N 7
ATOM 9507 C CA . VAL A 1 28 ? 7.150 -6.812 2.082 1.00 0.00 28 VAL A CA 7
ATOM 9508 C C . VAL A 1 28 ? 7.440 -7.776 3.233 1.00 0.00 28 VAL A C 7
ATOM 9509 O O . VAL A 1 28 ? 8.598 -8.059 3.534 1.00 0.00 28 VAL A O 7
ATOM 9522 N N . LYS A 1 29 ? 6.367 -8.256 3.846 1.00 0.00 29 LYS A N 7
ATOM 9523 C CA . LYS A 1 29 ? 6.492 -9.183 4.957 1.00 0.00 29 LYS A CA 7
ATOM 9524 C C . LYS A 1 29 ? 6.653 -10.605 4.413 1.00 0.00 29 LYS A C 7
ATOM 9525 O O . LYS A 1 29 ? 6.066 -10.952 3.390 1.00 0.00 29 LYS A O 7
ATOM 9544 N N . LYS A 1 30 ? 7.450 -11.389 5.123 1.00 0.00 30 LYS A N 7
ATOM 9545 C CA . LYS A 1 30 ? 7.696 -12.765 4.726 1.00 0.00 30 LYS A CA 7
ATOM 9546 C C . LYS A 1 30 ? 6.440 -13.599 4.989 1.00 0.00 30 LYS A C 7
ATOM 9547 O O . LYS A 1 30 ? 6.082 -13.841 6.141 1.00 0.00 30 LYS A O 7
ATOM 9566 N N . GLY A 1 31 ? 5.806 -14.015 3.902 1.00 0.00 31 GLY A N 7
ATOM 9567 C CA . GLY A 1 31 ? 4.598 -14.816 4.002 1.00 0.00 31 GLY A CA 7
ATOM 9568 C C . GLY A 1 31 ? 3.414 -14.109 3.341 1.00 0.00 31 GLY A C 7
ATOM 9569 O O . GLY A 1 31 ? 2.557 -14.755 2.739 1.00 0.00 31 GLY A O 7
ATOM 9573 N N . PHE A 1 32 ? 3.404 -12.791 3.475 1.00 0.00 32 PHE A N 7
ATOM 9574 C CA . PHE A 1 32 ? 2.339 -11.988 2.899 1.00 0.00 32 PHE A CA 7
ATOM 9575 C C . PHE A 1 32 ? 2.210 -12.246 1.396 1.00 0.00 32 PHE A C 7
ATOM 9576 O O . PHE A 1 32 ? 3.151 -12.722 0.761 1.00 0.00 32 PHE A O 7
ATOM 9593 N N . PRO A 1 33 ? 1.007 -11.912 0.856 1.00 0.00 33 PRO A N 7
ATOM 9594 C CA . PRO A 1 33 ? 0.744 -12.102 -0.560 1.00 0.00 33 PRO A CA 7
ATOM 9595 C C . PRO A 1 33 ? 1.454 -11.038 -1.398 1.00 0.00 33 PRO A C 7
ATOM 9596 O O . PRO A 1 33 ? 1.551 -9.881 -0.988 1.00 0.00 33 PRO A O 7
ATOM 9607 N N . THR A 1 34 ? 1.933 -11.465 -2.557 1.00 0.00 34 THR A N 7
ATOM 9608 C CA . THR A 1 34 ? 2.633 -10.563 -3.456 1.00 0.00 34 THR A CA 7
ATOM 9609 C C . THR A 1 34 ? 2.163 -10.776 -4.896 1.00 0.00 34 THR A C 7
ATOM 9610 O O . THR A 1 34 ? 2.912 -10.532 -5.840 1.00 0.00 34 THR A O 7
ATOM 9621 N N . ASP A 1 35 ? 0.923 -11.228 -5.019 1.00 0.00 35 ASP A N 7
ATOM 9622 C CA . ASP A 1 35 ? 0.344 -11.476 -6.328 1.00 0.00 35 ASP A CA 7
ATOM 9623 C C . ASP A 1 35 ? -0.823 -10.511 -6.556 1.00 0.00 35 ASP A C 7
ATOM 9624 O O . ASP A 1 35 ? -1.565 -10.198 -5.627 1.00 0.00 35 ASP A O 7
ATOM 9633 N N . TYR A 1 36 ? -0.946 -10.065 -7.798 1.00 0.00 36 TYR A N 7
ATOM 9634 C CA . TYR A 1 36 ? -2.009 -9.143 -8.158 1.00 0.00 36 TYR A CA 7
ATOM 9635 C C . TYR A 1 36 ? -3.370 -9.663 -7.693 1.00 0.00 36 TYR A C 7
ATOM 9636 O O . TYR A 1 36 ? -4.090 -8.975 -6.972 1.00 0.00 36 TYR A O 7
ATOM 9654 N N . ASP A 1 37 ? -3.682 -10.878 -8.124 1.00 0.00 37 ASP A N 7
ATOM 9655 C CA . ASP A 1 37 ? -4.943 -11.499 -7.761 1.00 0.00 37 ASP A CA 7
ATOM 9656 C C . ASP A 1 37 ? -5.072 -11.529 -6.236 1.00 0.00 37 ASP A C 7
ATOM 9657 O O . ASP A 1 37 ? -6.100 -11.137 -5.687 1.00 0.00 37 ASP A O 7
ATOM 9666 N N . SER A 1 38 ? -4.011 -12.002 -5.595 1.00 0.00 38 SER A N 7
ATOM 9667 C CA . SER A 1 38 ? -3.992 -12.088 -4.145 1.00 0.00 38 SER A CA 7
ATOM 9668 C C . SER A 1 38 ? -4.394 -10.744 -3.534 1.00 0.00 38 SER A C 7
ATOM 9669 O O . SER A 1 38 ? -5.269 -10.685 -2.673 1.00 0.00 38 SER A O 7
ATOM 9677 N N . ILE A 1 39 ? -3.732 -9.695 -4.004 1.00 0.00 39 ILE A N 7
ATOM 9678 C CA . ILE A 1 39 ? -4.010 -8.355 -3.515 1.00 0.00 39 ILE A CA 7
ATOM 9679 C C . ILE A 1 39 ? -5.428 -7.951 -3.923 1.00 0.00 39 ILE A C 7
ATOM 9680 O O . ILE A 1 39 ? -6.149 -7.330 -3.144 1.00 0.00 39 ILE A O 7
ATOM 9696 N N . LYS A 1 40 ? -5.787 -8.322 -5.144 1.00 0.00 40 LYS A N 7
ATOM 9697 C CA . LYS A 1 40 ? -7.105 -8.005 -5.664 1.00 0.00 40 LYS A CA 7
ATOM 9698 C C . LYS A 1 40 ? -8.169 -8.488 -4.677 1.00 0.00 40 LYS A C 7
ATOM 9699 O O . LYS A 1 40 ? -9.157 -7.797 -4.435 1.00 0.00 40 LYS A O 7
ATOM 9718 N N . ARG A 1 41 ? -7.930 -9.672 -4.131 1.00 0.00 41 ARG A N 7
ATOM 9719 C CA . ARG A 1 41 ? -8.854 -10.256 -3.174 1.00 0.00 41 ARG A CA 7
ATOM 9720 C C . ARG A 1 41 ? -8.728 -9.556 -1.819 1.00 0.00 41 ARG A C 7
ATOM 9721 O O . ARG A 1 41 ? -9.708 -9.428 -1.088 1.00 0.00 41 ARG A O 7
ATOM 9742 N N . LYS A 1 42 ? -7.510 -9.124 -1.524 1.00 0.00 42 LYS A N 7
ATOM 9743 C CA . LYS A 1 42 ? -7.243 -8.442 -0.270 1.00 0.00 42 LYS A CA 7
ATOM 9744 C C . LYS A 1 42 ? -7.981 -7.101 -0.256 1.00 0.00 42 LYS A C 7
ATOM 9745 O O . LYS A 1 42 ? -8.519 -6.696 0.774 1.00 0.00 42 LYS A O 7
ATOM 9764 N N . ILE A 1 43 ? -7.983 -6.450 -1.410 1.00 0.00 43 ILE A N 7
ATOM 9765 C CA . ILE A 1 43 ? -8.647 -5.165 -1.542 1.00 0.00 43 ILE A CA 7
ATOM 9766 C C . ILE A 1 43 ? -10.151 -5.350 -1.338 1.00 0.00 43 ILE A C 7
ATOM 9767 O O . ILE A 1 43 ? -10.760 -4.656 -0.524 1.00 0.00 43 ILE A O 7
ATOM 9783 N N . SER A 1 44 ? -10.708 -6.286 -2.092 1.00 0.00 44 SER A N 7
ATOM 9784 C CA . SER A 1 44 ? -12.130 -6.570 -2.004 1.00 0.00 44 SER A CA 7
ATOM 9785 C C . SER A 1 44 ? -12.457 -7.196 -0.646 1.00 0.00 44 SER A C 7
ATOM 9786 O O . SER A 1 44 ? -13.542 -6.991 -0.107 1.00 0.00 44 SER A O 7
ATOM 9794 N N . GLU A 1 45 ? -11.494 -7.949 -0.132 1.00 0.00 45 GLU A N 7
ATOM 9795 C CA . GLU A 1 45 ? -11.665 -8.609 1.150 1.00 0.00 45 GLU A CA 7
ATOM 9796 C C . GLU A 1 45 ? -11.870 -7.571 2.258 1.00 0.00 45 GLU A C 7
ATOM 9797 O O . GLU A 1 45 ? -12.461 -7.872 3.293 1.00 0.00 45 GLU A O 7
ATOM 9809 N N . LEU A 1 46 ? -11.371 -6.371 1.999 1.00 0.00 46 LEU A N 7
ATOM 9810 C CA . LEU A 1 46 ? -11.493 -5.288 2.959 1.00 0.00 46 LEU A CA 7
ATOM 9811 C C . LEU A 1 46 ? -12.765 -4.491 2.665 1.00 0.00 46 LEU A C 7
ATOM 9812 O O . LEU A 1 46 ? -13.315 -3.842 3.552 1.00 0.00 46 LEU A O 7
ATOM 9828 N N . GLY A 1 47 ? -13.195 -4.565 1.414 1.00 0.00 47 GLY A N 7
ATOM 9829 C CA . GLY A 1 47 ? -14.393 -3.860 0.990 1.00 0.00 47 GLY A CA 7
ATOM 9830 C C . GLY A 1 47 ? -14.052 -2.758 -0.015 1.00 0.00 47 GLY A C 7
ATOM 9831 O O . GLY A 1 47 ? -14.729 -1.732 -0.070 1.00 0.00 47 GLY A O 7
ATOM 9835 N N . PHE A 1 48 ? -13.005 -3.008 -0.788 1.00 0.00 48 PHE A N 7
ATOM 9836 C CA . PHE A 1 48 ? -12.568 -2.050 -1.788 1.00 0.00 48 PHE A CA 7
ATOM 9837 C C . PHE A 1 48 ? -12.638 -2.654 -3.193 1.00 0.00 48 PHE A C 7
ATOM 9838 O O . PHE A 1 48 ? -12.939 -3.837 -3.349 1.00 0.00 48 PHE A O 7
ATOM 9855 N N . ASP A 1 49 ? -12.357 -1.814 -4.177 1.00 0.00 49 ASP A N 7
ATOM 9856 C CA . ASP A 1 49 ? -12.384 -2.249 -5.564 1.00 0.00 49 ASP A CA 7
ATOM 9857 C C . ASP A 1 49 ? -10.970 -2.182 -6.143 1.00 0.00 49 ASP A C 7
ATOM 9858 O O . ASP A 1 49 ? -10.103 -1.505 -5.595 1.00 0.00 49 ASP A O 7
ATOM 9867 N N . VAL A 1 50 ? -10.782 -2.895 -7.244 1.00 0.00 50 VAL A N 7
ATOM 9868 C CA . VAL A 1 50 ? -9.489 -2.925 -7.905 1.00 0.00 50 VAL A CA 7
ATOM 9869 C C . VAL A 1 50 ? -9.687 -2.769 -9.413 1.00 0.00 50 VAL A C 7
ATOM 9870 O O . VAL A 1 50 ? -10.461 -3.507 -10.021 1.00 0.00 50 VAL A O 7
ATOM 9883 N N . LYS A 1 51 ? -8.973 -1.805 -9.975 1.00 0.00 51 LYS A N 7
ATOM 9884 C CA . LYS A 1 51 ? -9.061 -1.543 -11.402 1.00 0.00 51 LYS A CA 7
ATOM 9885 C C . LYS A 1 51 ? -7.734 -1.916 -12.067 1.00 0.00 51 LYS A C 7
ATOM 9886 O O . LYS A 1 51 ? -6.669 -1.730 -11.481 1.00 0.00 51 LYS A O 7
ATOM 9905 N N . SER A 1 52 ? -7.844 -2.434 -13.282 1.00 0.00 52 SER A N 7
ATOM 9906 C CA . SER A 1 52 ? -6.666 -2.834 -14.033 1.00 0.00 52 SER A CA 7
ATOM 9907 C C . SER A 1 52 ? -6.464 -1.899 -15.227 1.00 0.00 52 SER A C 7
ATOM 9908 O O . SER A 1 52 ? -7.303 -1.843 -16.124 1.00 0.00 52 SER A O 7
ATOM 9916 N N . GLU A 1 53 ? -5.347 -1.189 -15.198 1.00 0.00 53 GLU A N 7
ATOM 9917 C CA . GLU A 1 53 ? -5.023 -0.258 -16.268 1.00 0.00 53 GLU A CA 7
ATOM 9918 C C . GLU A 1 53 ? -3.704 -0.654 -16.935 1.00 0.00 53 GLU A C 7
ATOM 9919 O O . GLU A 1 53 ? -2.632 -0.265 -16.477 1.00 0.00 53 GLU A O 7
ATOM 9931 N N . GLY A 1 54 ? -3.828 -1.422 -18.008 1.00 0.00 54 GLY A N 7
ATOM 9932 C CA . GLY A 1 54 ? -2.659 -1.874 -18.742 1.00 0.00 54 GLY A CA 7
ATOM 9933 C C . GLY A 1 54 ? -2.037 -3.104 -18.079 1.00 0.00 54 GLY A C 7
ATOM 9934 O O . GLY A 1 54 ? -2.595 -4.198 -18.145 1.00 0.00 54 GLY A O 7
ATOM 9938 N N . ASP A 1 55 ? -0.889 -2.883 -17.456 1.00 0.00 55 ASP A N 7
ATOM 9939 C CA . ASP A 1 55 ? -0.184 -3.960 -16.781 1.00 0.00 55 ASP A CA 7
ATOM 9940 C C . ASP A 1 55 ? -0.008 -3.600 -15.305 1.00 0.00 55 ASP A C 7
ATOM 9941 O O . ASP A 1 55 ? 0.563 -4.376 -14.538 1.00 0.00 55 ASP A O 7
ATOM 9950 N N . LEU A 1 56 ? -0.510 -2.429 -14.949 1.00 0.00 56 LEU A N 7
ATOM 9951 C CA . LEU A 1 56 ? -0.416 -1.957 -13.577 1.00 0.00 56 LEU A CA 7
ATOM 9952 C C . LEU A 1 56 ? -1.725 -2.264 -12.847 1.00 0.00 56 LEU A C 7
ATOM 9953 O O . LEU A 1 56 ? -2.763 -2.459 -13.479 1.00 0.00 56 LEU A O 7
ATOM 9969 N N . ILE A 1 57 ? -1.634 -2.298 -11.526 1.00 0.00 57 ILE A N 7
ATOM 9970 C CA . ILE A 1 57 ? -2.799 -2.576 -10.703 1.00 0.00 57 ILE A CA 7
ATOM 9971 C C . ILE A 1 57 ? -3.262 -1.284 -10.026 1.00 0.00 57 ILE A C 7
ATOM 9972 O O . ILE A 1 57 ? -2.443 -0.494 -9.564 1.00 0.00 57 ILE A O 7
ATOM 9988 N N . ILE A 1 58 ? -4.576 -1.110 -9.994 1.00 0.00 58 ILE A N 7
ATOM 9989 C CA . ILE A 1 58 ? -5.157 0.074 -9.383 1.00 0.00 58 ILE A CA 7
ATOM 9990 C C . ILE A 1 58 ? -6.028 -0.346 -8.196 1.00 0.00 58 ILE A C 7
ATOM 9991 O O . ILE A 1 58 ? -6.702 -1.374 -8.250 1.00 0.00 58 ILE A O 7
ATOM 10007 N N . ALA A 1 59 ? -5.984 0.470 -7.153 1.00 0.00 59 ALA A N 7
ATOM 10008 C CA . ALA A 1 59 ? -6.759 0.195 -5.956 1.00 0.00 59 ALA A CA 7
ATOM 10009 C C . ALA A 1 59 ? -7.800 1.300 -5.764 1.00 0.00 59 ALA A C 7
ATOM 10010 O O . ALA A 1 59 ? -7.531 2.467 -6.041 1.00 0.00 59 ALA A O 7
ATOM 10017 N N . SER A 1 60 ? -8.970 0.890 -5.293 1.00 0.00 60 SER A N 7
ATOM 10018 C CA . SER A 1 60 ? -10.053 1.831 -5.061 1.00 0.00 60 SER A CA 7
ATOM 10019 C C . SER A 1 60 ? -10.302 1.984 -3.559 1.00 0.00 60 SER A C 7
ATOM 10020 O O . SER A 1 60 ? -10.816 1.070 -2.916 1.00 0.00 60 SER A O 7
ATOM 10028 N N . ILE A 1 61 ? -9.923 3.144 -3.045 1.00 0.00 61 ILE A N 7
ATOM 10029 C CA . ILE A 1 61 ? -10.098 3.427 -1.630 1.00 0.00 61 ILE A CA 7
ATOM 10030 C C . ILE A 1 61 ? -10.733 4.811 -1.467 1.00 0.00 61 ILE A C 7
ATOM 10031 O O . ILE A 1 61 ? -10.559 5.681 -2.317 1.00 0.00 61 ILE A O 7
ATOM 10047 N N . PRO A 1 62 ? -11.474 4.972 -0.338 1.00 0.00 62 PRO A N 7
ATOM 10048 C CA . PRO A 1 62 ? -12.137 6.234 -0.052 1.00 0.00 62 PRO A CA 7
ATOM 10049 C C . PRO A 1 62 ? -11.129 7.288 0.416 1.00 0.00 62 PRO A C 7
ATOM 10050 O O . PRO A 1 62 ? -10.257 6.997 1.233 1.00 0.00 62 PRO A O 7
ATOM 10061 N N . GLY A 1 63 ? -11.284 8.488 -0.122 1.00 0.00 63 GLY A N 7
ATOM 10062 C CA . GLY A 1 63 ? -10.400 9.586 0.230 1.00 0.00 63 GLY A CA 7
ATOM 10063 C C . GLY A 1 63 ? -9.305 9.768 -0.822 1.00 0.00 63 GLY A C 7
ATOM 10064 O O . GLY A 1 63 ? -8.768 10.862 -0.983 1.00 0.00 63 GLY A O 7
ATOM 10068 N N . ILE A 1 64 ? -9.006 8.676 -1.514 1.00 0.00 64 ILE A N 7
ATOM 10069 C CA . ILE A 1 64 ? -7.986 8.702 -2.546 1.00 0.00 64 ILE A CA 7
ATOM 10070 C C . ILE A 1 64 ? -8.654 8.618 -3.920 1.00 0.00 64 ILE A C 7
ATOM 10071 O O . ILE A 1 64 ? -9.636 7.898 -4.093 1.00 0.00 64 ILE A O 7
ATOM 10087 N N . SER A 1 65 ? -8.093 9.364 -4.861 1.00 0.00 65 SER A N 7
ATOM 10088 C CA . SER A 1 65 ? -8.623 9.383 -6.215 1.00 0.00 65 SER A CA 7
ATOM 10089 C C . SER A 1 65 ? -8.208 8.111 -6.956 1.00 0.00 65 SER A C 7
ATOM 10090 O O . SER A 1 65 ? -9.058 7.318 -7.358 1.00 0.00 65 SER A O 7
ATOM 10098 N N . ARG A 1 66 ? -6.902 7.958 -7.118 1.00 0.00 66 ARG A N 7
ATOM 10099 C CA . ARG A 1 66 ? -6.363 6.796 -7.805 1.00 0.00 66 ARG A CA 7
ATOM 10100 C C . ARG A 1 66 ? -4.929 6.526 -7.346 1.00 0.00 66 ARG A C 7
ATOM 10101 O O . ARG A 1 66 ? -4.148 7.458 -7.159 1.00 0.00 66 ARG A O 7
ATOM 10122 N N . ILE A 1 67 ? -4.625 5.248 -7.180 1.00 0.00 67 ILE A N 7
ATOM 10123 C CA . ILE A 1 67 ? -3.298 4.844 -6.749 1.00 0.00 67 ILE A CA 7
ATOM 10124 C C . ILE A 1 67 ? -2.837 3.648 -7.584 1.00 0.00 67 ILE A C 7
ATOM 10125 O O . ILE A 1 67 ? -3.657 2.863 -8.058 1.00 0.00 67 ILE A O 7
ATOM 10141 N N . GLU A 1 68 ? -1.524 3.546 -7.740 1.00 0.00 68 GLU A N 7
ATOM 10142 C CA . GLU A 1 68 ? -0.944 2.459 -8.510 1.00 0.00 68 GLU A CA 7
ATOM 10143 C C . GLU A 1 68 ? -0.081 1.573 -7.610 1.00 0.00 68 GLU A C 7
ATOM 10144 O O . GLU A 1 68 ? 0.696 2.076 -6.799 1.00 0.00 68 GLU A O 7
ATOM 10156 N N . ILE A 1 69 ? -0.246 0.269 -7.783 1.00 0.00 69 ILE A N 7
ATOM 10157 C CA . ILE A 1 69 ? 0.509 -0.690 -6.997 1.00 0.00 69 ILE A CA 7
ATOM 10158 C C . ILE A 1 69 ? 1.312 -1.594 -7.935 1.00 0.00 69 ILE A C 7
ATOM 10159 O O . ILE A 1 69 ? 0.852 -1.925 -9.026 1.00 0.00 69 ILE A O 7
ATOM 10175 N N . LYS A 1 70 ? 2.499 -1.965 -7.476 1.00 0.00 70 LYS A N 7
ATOM 10176 C CA . LYS A 1 70 ? 3.369 -2.822 -8.261 1.00 0.00 70 LYS A CA 7
ATOM 10177 C C . LYS A 1 70 ? 4.012 -3.866 -7.345 1.00 0.00 70 LYS A C 7
ATOM 10178 O O . LYS A 1 70 ? 5.051 -3.610 -6.739 1.00 0.00 70 LYS A O 7
ATOM 10197 N N . PRO A 1 71 ? 3.347 -5.051 -7.270 1.00 0.00 71 PRO A N 7
ATOM 10198 C CA . PRO A 1 71 ? 3.842 -6.134 -6.438 1.00 0.00 71 PRO A CA 7
ATOM 10199 C C . PRO A 1 71 ? 5.052 -6.812 -7.083 1.00 0.00 71 PRO A C 7
ATOM 10200 O O . PRO A 1 71 ? 4.989 -7.236 -8.236 1.00 0.00 71 PRO A O 7
ATOM 10211 N N . ASP A 1 72 ? 6.126 -6.896 -6.311 1.00 0.00 72 ASP A N 7
ATOM 10212 C CA . ASP A 1 72 ? 7.348 -7.516 -6.793 1.00 0.00 72 ASP A CA 7
ATOM 10213 C C . ASP A 1 72 ? 7.872 -8.491 -5.735 1.00 0.00 72 ASP A C 7
ATOM 10214 O O . ASP A 1 72 ? 7.647 -8.297 -4.542 1.00 0.00 72 ASP A O 7
ATOM 10223 N N . LYS A 1 73 ? 8.557 -9.519 -6.213 1.00 0.00 73 LYS A N 7
ATOM 10224 C CA . LYS A 1 73 ? 9.115 -10.525 -5.325 1.00 0.00 73 LYS A CA 7
ATOM 10225 C C . LYS A 1 73 ? 10.011 -9.843 -4.290 1.00 0.00 73 LYS A C 7
ATOM 10226 O O . LYS A 1 73 ? 10.008 -10.218 -3.117 1.00 0.00 73 LYS A O 7
ATOM 10245 N N . ARG A 1 74 ? 10.759 -8.855 -4.759 1.00 0.00 74 ARG A N 7
ATOM 10246 C CA . ARG A 1 74 ? 11.660 -8.119 -3.889 1.00 0.00 74 ARG A CA 7
ATOM 10247 C C . ARG A 1 74 ? 10.862 -7.282 -2.886 1.00 0.00 74 ARG A C 7
ATOM 10248 O O . ARG A 1 74 ? 10.867 -7.569 -1.689 1.00 0.00 74 ARG A O 7
ATOM 10269 N N . LYS A 1 75 ? 10.196 -6.264 -3.410 1.00 0.00 75 LYS A N 7
ATOM 10270 C CA . LYS A 1 75 ? 9.396 -5.384 -2.577 1.00 0.00 75 LYS A CA 7
ATOM 10271 C C . LYS A 1 75 ? 8.236 -4.821 -3.401 1.00 0.00 75 LYS A C 7
ATOM 10272 O O . LYS A 1 75 ? 8.027 -5.228 -4.543 1.00 0.00 75 LYS A O 7
ATOM 10291 N N . ILE A 1 76 ? 7.513 -3.894 -2.790 1.00 0.00 76 ILE A N 7
ATOM 10292 C CA . ILE A 1 76 ? 6.380 -3.270 -3.454 1.00 0.00 76 ILE A CA 7
ATOM 10293 C C . ILE A 1 76 ? 6.487 -1.750 -3.315 1.00 0.00 76 ILE A C 7
ATOM 10294 O O . ILE A 1 76 ? 7.235 -1.251 -2.476 1.00 0.00 76 ILE A O 7
ATOM 10310 N N . LEU A 1 77 ? 5.728 -1.057 -4.151 1.00 0.00 77 LEU A N 7
ATOM 10311 C CA . LEU A 1 77 ? 5.727 0.396 -4.132 1.00 0.00 77 LEU A CA 7
ATOM 10312 C C . LEU A 1 77 ? 4.346 0.906 -4.548 1.00 0.00 77 LEU A C 7
ATOM 10313 O O . LEU A 1 77 ? 3.624 0.227 -5.277 1.00 0.00 77 LEU A O 7
ATOM 10329 N N . VAL A 1 78 ? 4.021 2.097 -4.069 1.00 0.00 78 VAL A N 7
ATOM 10330 C CA . VAL A 1 78 ? 2.740 2.706 -4.382 1.00 0.00 78 VAL A CA 7
ATOM 10331 C C . VAL A 1 78 ? 2.961 4.162 -4.798 1.00 0.00 78 VAL A C 7
ATOM 10332 O O . VAL A 1 78 ? 3.872 4.822 -4.301 1.00 0.00 78 VAL A O 7
ATOM 10345 N N . ASN A 1 79 ? 2.110 4.620 -5.705 1.00 0.00 79 ASN A N 7
ATOM 10346 C CA . ASN A 1 79 ? 2.201 5.986 -6.192 1.00 0.00 79 ASN A CA 7
ATOM 10347 C C . ASN A 1 79 ? 0.844 6.673 -6.028 1.00 0.00 79 ASN A C 7
ATOM 10348 O O . ASN A 1 79 ? -0.148 6.244 -6.615 1.00 0.00 79 ASN A O 7
ATOM 10359 N N . THR A 1 80 ? 0.844 7.727 -5.225 1.00 0.00 80 THR A N 7
ATOM 10360 C CA . THR A 1 80 ? -0.376 8.477 -4.975 1.00 0.00 80 THR A CA 7
ATOM 10361 C C . THR A 1 80 ? -0.378 9.776 -5.786 1.00 0.00 80 THR A C 7
ATOM 10362 O O . THR A 1 80 ? 0.650 10.438 -5.907 1.00 0.00 80 THR A O 7
ATOM 10373 N N . GLY A 1 81 ? -1.546 10.099 -6.320 1.00 0.00 81 GLY A N 7
ATOM 10374 C CA . GLY A 1 81 ? -1.698 11.306 -7.115 1.00 0.00 81 GLY A CA 7
ATOM 10375 C C . GLY A 1 81 ? -1.993 12.516 -6.225 1.00 0.00 81 GLY A C 7
ATOM 10376 O O . GLY A 1 81 ? -1.083 13.094 -5.634 1.00 0.00 81 GLY A O 7
ATOM 10380 N N . ASP A 1 82 ? -3.269 12.864 -6.161 1.00 0.00 82 ASP A N 7
ATOM 10381 C CA . ASP A 1 82 ? -3.697 13.994 -5.354 1.00 0.00 82 ASP A CA 7
ATOM 10382 C C . ASP A 1 82 ? -4.850 13.561 -4.446 1.00 0.00 82 ASP A C 7
ATOM 10383 O O . ASP A 1 82 ? -5.664 12.721 -4.827 1.00 0.00 82 ASP A O 7
ATOM 10392 N N . TYR A 1 83 ? -4.883 14.154 -3.261 1.00 0.00 83 TYR A N 7
ATOM 10393 C CA . TYR A 1 83 ? -5.921 13.840 -2.296 1.00 0.00 83 TYR A CA 7
ATOM 10394 C C . TYR A 1 83 ? -6.965 14.958 -2.230 1.00 0.00 83 TYR A C 7
ATOM 10395 O O . TYR A 1 83 ? -6.677 16.101 -2.580 1.00 0.00 83 TYR A O 7
ATOM 10413 N N . ASP A 1 84 ? -8.154 14.588 -1.778 1.00 0.00 84 ASP A N 7
ATOM 10414 C CA . ASP A 1 84 ? -9.241 15.545 -1.660 1.00 0.00 84 ASP A CA 7
ATOM 10415 C C . ASP A 1 84 ? -8.973 16.471 -0.473 1.00 0.00 84 ASP A C 7
ATOM 10416 O O . ASP A 1 84 ? -8.995 16.036 0.676 1.00 0.00 84 ASP A O 7
ATOM 10425 N N . SER A 1 85 ? -8.727 17.734 -0.792 1.00 0.00 85 SER A N 7
ATOM 10426 C CA . SER A 1 85 ? -8.455 18.726 0.234 1.00 0.00 85 SER A CA 7
ATOM 10427 C C . SER A 1 85 ? -9.587 18.742 1.261 1.00 0.00 85 SER A C 7
ATOM 10428 O O . SER A 1 85 ? -9.365 19.040 2.433 1.00 0.00 85 SER A O 7
ATOM 10436 N N . ASP A 1 86 ? -10.780 18.414 0.784 1.00 0.00 86 ASP A N 7
ATOM 10437 C CA . ASP A 1 86 ? -11.949 18.386 1.645 1.00 0.00 86 ASP A CA 7
ATOM 10438 C C . ASP A 1 86 ? -11.769 17.299 2.707 1.00 0.00 86 ASP A C 7
ATOM 10439 O O . ASP A 1 86 ? -11.939 17.554 3.899 1.00 0.00 86 ASP A O 7
ATOM 10448 N N . ALA A 1 87 ? -11.427 16.108 2.236 1.00 0.00 87 ALA A N 7
ATOM 10449 C CA . ALA A 1 87 ? -11.222 14.981 3.129 1.00 0.00 87 ALA A CA 7
ATOM 10450 C C . ALA A 1 87 ? -9.938 15.199 3.932 1.00 0.00 87 ALA A C 7
ATOM 10451 O O . ALA A 1 87 ? -8.987 15.802 3.438 1.00 0.00 87 ALA A O 7
ATOM 10458 N N . ASP A 1 88 ? -9.951 14.695 5.157 1.00 0.00 88 ASP A N 7
ATOM 10459 C CA . ASP A 1 88 ? -8.798 14.826 6.032 1.00 0.00 88 ASP A CA 7
ATOM 10460 C C . ASP A 1 88 ? -7.661 13.947 5.507 1.00 0.00 88 ASP A C 7
ATOM 10461 O O . ASP A 1 88 ? -7.664 12.735 5.713 1.00 0.00 88 ASP A O 7
ATOM 10470 N N . LYS A 1 89 ? -6.717 14.594 4.839 1.00 0.00 89 LYS A N 7
ATOM 10471 C CA . LYS A 1 89 ? -5.577 13.886 4.283 1.00 0.00 89 LYS A CA 7
ATOM 10472 C C . LYS A 1 89 ? -4.945 13.013 5.369 1.00 0.00 89 LYS A C 7
ATOM 10473 O O . LYS A 1 89 ? -4.358 11.974 5.070 1.00 0.00 89 LYS A O 7
ATOM 10492 N N . LEU A 1 90 ? -5.090 13.464 6.606 1.00 0.00 90 LEU A N 7
ATOM 10493 C CA . LEU A 1 90 ? -4.540 12.737 7.738 1.00 0.00 90 LEU A CA 7
ATOM 10494 C C . LEU A 1 90 ? -5.411 11.510 8.019 1.00 0.00 90 LEU A C 7
ATOM 10495 O O . LEU A 1 90 ? -4.900 10.455 8.393 1.00 0.00 90 LEU A O 7
ATOM 10511 N N . ALA A 1 91 ? -6.709 11.690 7.831 1.00 0.00 91 ALA A N 7
ATOM 10512 C CA . ALA A 1 91 ? -7.655 10.611 8.061 1.00 0.00 91 ALA A CA 7
ATOM 10513 C C . ALA A 1 91 ? -7.564 9.605 6.912 1.00 0.00 91 ALA A C 7
ATOM 10514 O O . ALA A 1 91 ? -7.410 8.406 7.143 1.00 0.00 91 ALA A O 7
ATOM 10521 N N . VAL A 1 92 ? -7.661 10.129 5.698 1.00 0.00 92 VAL A N 7
ATOM 10522 C CA . VAL A 1 92 ? -7.591 9.290 4.514 1.00 0.00 92 VAL A CA 7
ATOM 10523 C C . VAL A 1 92 ? -6.282 8.500 4.531 1.00 0.00 92 VAL A C 7
ATOM 10524 O O . VAL A 1 92 ? -6.206 7.407 3.971 1.00 0.00 92 VAL A O 7
ATOM 10537 N N . VAL A 1 93 ? -5.283 9.083 5.178 1.00 0.00 93 VAL A N 7
ATOM 10538 C CA . VAL A 1 93 ? -3.981 8.447 5.274 1.00 0.00 93 VAL A CA 7
ATOM 10539 C C . VAL A 1 93 ? -4.070 7.258 6.233 1.00 0.00 93 VAL A C 7
ATOM 10540 O O . VAL A 1 93 ? -3.427 6.231 6.015 1.00 0.00 93 VAL A O 7
ATOM 10553 N N . ARG A 1 94 ? -4.871 7.435 7.273 1.00 0.00 94 ARG A N 7
ATOM 10554 C CA . ARG A 1 94 ? -5.051 6.389 8.266 1.00 0.00 94 ARG A CA 7
ATOM 10555 C C . ARG A 1 94 ? -5.716 5.166 7.634 1.00 0.00 94 ARG A C 7
ATOM 10556 O O . ARG A 1 94 ? -5.516 4.041 8.089 1.00 0.00 94 ARG A O 7
ATOM 10577 N N . THR A 1 95 ? -6.495 5.428 6.593 1.00 0.00 95 THR A N 7
ATOM 10578 C CA . THR A 1 95 ? -7.191 4.361 5.893 1.00 0.00 95 THR A CA 7
ATOM 10579 C C . THR A 1 95 ? -6.294 3.761 4.809 1.00 0.00 95 THR A C 7
ATOM 10580 O O . THR A 1 95 ? -6.354 2.561 4.544 1.00 0.00 95 THR A O 7
ATOM 10591 N N . TYR A 1 96 ? -5.485 4.623 4.210 1.00 0.00 96 TYR A N 7
ATOM 10592 C CA . TYR A 1 96 ? -4.579 4.192 3.160 1.00 0.00 96 TYR A CA 7
ATOM 10593 C C . TYR A 1 96 ? -3.405 3.401 3.740 1.00 0.00 96 TYR A C 7
ATOM 10594 O O . TYR A 1 96 ? -2.920 2.458 3.116 1.00 0.00 96 TYR A O 7
ATOM 10612 N N . ASN A 1 97 ? -2.982 3.812 4.927 1.00 0.00 97 ASN A N 7
ATOM 10613 C CA . ASN A 1 97 ? -1.875 3.152 5.598 1.00 0.00 97 ASN A CA 7
ATOM 10614 C C . ASN A 1 97 ? -2.327 1.773 6.081 1.00 0.00 97 ASN A C 7
ATOM 10615 O O . ASN A 1 97 ? -1.587 0.798 5.965 1.00 0.00 97 ASN A O 7
ATOM 10626 N N . ASP A 1 98 ? -3.540 1.735 6.614 1.00 0.00 98 ASP A N 7
ATOM 10627 C CA . ASP A 1 98 ? -4.099 0.492 7.116 1.00 0.00 98 ASP A CA 7
ATOM 10628 C C . ASP A 1 98 ? -4.247 -0.499 5.959 1.00 0.00 98 ASP A C 7
ATOM 10629 O O . ASP A 1 98 ? -4.113 -1.706 6.151 1.00 0.00 98 ASP A O 7
ATOM 10638 N N . PHE A 1 99 ? -4.521 0.049 4.784 1.00 0.00 99 PHE A N 7
ATOM 10639 C CA . PHE A 1 99 ? -4.689 -0.772 3.597 1.00 0.00 99 PHE A CA 7
ATOM 10640 C C . PHE A 1 99 ? -3.370 -1.437 3.200 1.00 0.00 99 PHE A C 7
ATOM 10641 O O . PHE A 1 99 ? -3.336 -2.631 2.905 1.00 0.00 99 PHE A O 7
ATOM 10658 N N . ILE A 1 100 ? -2.314 -0.636 3.205 1.00 0.00 100 ILE A N 7
ATOM 10659 C CA . ILE A 1 100 ? -0.996 -1.131 2.848 1.00 0.00 100 ILE A CA 7
ATOM 10660 C C . ILE A 1 100 ? -0.410 -1.904 4.030 1.00 0.00 100 ILE A C 7
ATOM 10661 O O . ILE A 1 100 ? 0.283 -2.902 3.843 1.00 0.00 100 ILE A O 7
ATOM 10677 N N . GLU A 1 101 ? -0.709 -1.412 5.225 1.00 0.00 101 GLU A N 7
ATOM 10678 C CA . GLU A 1 101 ? -0.220 -2.044 6.437 1.00 0.00 101 GLU A CA 7
ATOM 10679 C C . GLU A 1 101 ? -0.641 -3.514 6.478 1.00 0.00 101 GLU A C 7
ATOM 10680 O O . GLU A 1 101 ? 0.092 -4.360 6.987 1.00 0.00 101 GLU A O 7
ATOM 10692 N N . LYS A 1 102 ? -1.821 -3.773 5.935 1.00 0.00 102 LYS A N 7
ATOM 10693 C CA . LYS A 1 102 ? -2.349 -5.125 5.902 1.00 0.00 102 LYS A CA 7
ATOM 10694 C C . LYS A 1 102 ? -1.908 -5.811 4.607 1.00 0.00 102 LYS A C 7
ATOM 10695 O O . LYS A 1 102 ? -1.999 -7.031 4.483 1.00 0.00 102 LYS A O 7
ATOM 10714 N N . LEU A 1 103 ? -1.441 -4.993 3.673 1.00 0.00 103 LEU A N 7
ATOM 10715 C CA . LEU A 1 103 ? -0.986 -5.505 2.391 1.00 0.00 103 LEU A CA 7
ATOM 10716 C C . LEU A 1 103 ? 0.499 -5.862 2.489 1.00 0.00 103 LEU A C 7
ATOM 10717 O O . LEU A 1 103 ? 0.980 -6.733 1.765 1.00 0.00 103 LEU A O 7
ATOM 10733 N N . THR A 1 104 ? 1.183 -5.171 3.388 1.00 0.00 104 THR A N 7
ATOM 10734 C CA . THR A 1 104 ? 2.603 -5.405 3.588 1.00 0.00 104 THR A CA 7
ATOM 10735 C C . THR A 1 104 ? 2.862 -5.949 4.996 1.00 0.00 104 THR A C 7
ATOM 10736 O O . THR A 1 104 ? 3.785 -6.735 5.201 1.00 0.00 104 THR A O 7
ATOM 10747 N N . GLY A 1 105 ? 2.028 -5.509 5.927 1.00 0.00 105 GLY A N 7
ATOM 10748 C CA . GLY A 1 105 ? 2.154 -5.942 7.308 1.00 0.00 105 GLY A CA 7
ATOM 10749 C C . GLY A 1 105 ? 2.922 -4.911 8.138 1.00 0.00 105 GLY A C 7
ATOM 10750 O O . GLY A 1 105 ? 2.599 -4.682 9.303 1.00 0.00 105 GLY A O 7
ATOM 10754 N N . TYR A 1 106 ? 3.923 -4.317 7.507 1.00 0.00 106 TYR A N 7
ATOM 10755 C CA . TYR A 1 106 ? 4.738 -3.316 8.172 1.00 0.00 106 TYR A CA 7
ATOM 10756 C C . TYR A 1 106 ? 3.900 -2.096 8.562 1.00 0.00 106 TYR A C 7
ATOM 10757 O O . TYR A 1 106 ? 2.975 -1.720 7.846 1.00 0.00 106 TYR A O 7
ATOM 10775 N N . SER A 1 107 ? 4.256 -1.512 9.695 1.00 0.00 107 SER A N 7
ATOM 10776 C CA . SER A 1 107 ? 3.549 -0.343 10.190 1.00 0.00 107 SER A CA 7
ATOM 10777 C C . SER A 1 107 ? 4.444 0.894 10.084 1.00 0.00 107 SER A C 7
ATOM 10778 O O . SER A 1 107 ? 5.646 0.777 9.848 1.00 0.00 107 SER A O 7
ATOM 10786 N N . ALA A 1 108 ? 3.824 2.051 10.262 1.00 0.00 108 ALA A N 7
ATOM 10787 C CA . ALA A 1 108 ? 4.548 3.308 10.190 1.00 0.00 108 ALA A CA 7
ATOM 10788 C C . ALA A 1 108 ? 5.603 3.348 11.297 1.00 0.00 108 ALA A C 7
ATOM 10789 O O . ALA A 1 108 ? 6.693 3.884 11.103 1.00 0.00 108 ALA A O 7
ATOM 10796 N N . LYS A 1 109 ? 5.242 2.774 12.435 1.00 0.00 109 LYS A N 7
ATOM 10797 C CA . LYS A 1 109 ? 6.144 2.737 13.575 1.00 0.00 109 LYS A CA 7
ATOM 10798 C C . LYS A 1 109 ? 7.419 1.985 13.187 1.00 0.00 109 LYS A C 7
ATOM 10799 O O . LYS A 1 109 ? 8.480 2.220 13.759 1.00 0.00 109 LYS A O 7
ATOM 10818 N N . GLU A 1 110 ? 7.269 1.095 12.216 1.00 0.00 110 GLU A N 7
ATOM 10819 C CA . GLU A 1 110 ? 8.395 0.305 11.746 1.00 0.00 110 GLU A CA 7
ATOM 10820 C C . GLU A 1 110 ? 9.386 1.194 10.991 1.00 0.00 110 GLU A C 7
ATOM 10821 O O . GLU A 1 110 ? 10.591 0.944 11.014 1.00 0.00 110 GLU A O 7
ATOM 10833 N N . ARG A 1 111 ? 8.843 2.211 10.340 1.00 0.00 111 ARG A N 7
ATOM 10834 C CA . ARG A 1 111 ? 9.665 3.138 9.579 1.00 0.00 111 ARG A CA 7
ATOM 10835 C C . ARG A 1 111 ? 10.833 3.635 10.432 1.00 0.00 111 ARG A C 7
ATOM 10836 O O . ARG A 1 111 ? 11.921 3.887 9.917 1.00 0.00 111 ARG A O 7
ATOM 10857 N N . LYS A 1 112 ? 10.568 3.761 11.725 1.00 0.00 112 LYS A N 7
ATOM 10858 C CA . LYS A 1 112 ? 11.584 4.225 12.655 1.00 0.00 112 LYS A CA 7
ATOM 10859 C C . LYS A 1 112 ? 12.706 3.188 12.734 1.00 0.00 112 LYS A C 7
ATOM 10860 O O . LYS A 1 112 ? 13.884 3.539 12.698 1.00 0.00 112 LYS A O 7
ATOM 10879 N N . LYS A 1 113 ? 12.301 1.931 12.844 1.00 0.00 113 LYS A N 7
ATOM 10880 C CA . LYS A 1 113 ? 13.259 0.841 12.930 1.00 0.00 113 LYS A CA 7
ATOM 10881 C C . LYS A 1 113 ? 14.298 0.992 11.817 1.00 0.00 113 LYS A C 7
ATOM 10882 O O . LYS A 1 113 ? 15.500 0.933 12.074 1.00 0.00 113 LYS A O 7
ATOM 10901 N N . MET A 1 114 ? 13.798 1.185 10.605 1.00 0.00 114 MET A N 7
ATOM 10902 C CA . MET A 1 114 ? 14.668 1.345 9.454 1.00 0.00 114 MET A CA 7
ATOM 10903 C C . MET A 1 114 ? 15.345 2.717 9.464 1.00 0.00 114 MET A C 7
ATOM 10904 O O . MET A 1 114 ? 16.327 2.935 8.756 1.00 0.00 114 MET A O 7
ATOM 10918 N N . MET A 1 115 ? 14.795 3.607 10.277 1.00 0.00 115 MET A N 7
ATOM 10919 C CA . MET A 1 115 ? 15.334 4.952 10.390 1.00 0.00 115 MET A CA 7
ATOM 10920 C C . MET A 1 115 ? 16.463 5.006 11.421 1.00 0.00 115 MET A C 7
ATOM 10921 O O . MET A 1 115 ? 17.572 5.434 11.110 1.00 0.00 115 MET A O 7
ATOM 10935 N N . THR A 1 116 ? 16.141 4.562 12.628 1.00 0.00 116 THR A N 7
ATOM 10936 C CA . THR A 1 116 ? 17.116 4.555 13.706 1.00 0.00 116 THR A CA 7
ATOM 10937 C C . THR A 1 116 ? 16.906 3.333 14.604 1.00 0.00 116 THR A C 7
ATOM 10938 O O . THR A 1 116 ? 15.944 3.277 15.368 1.00 0.00 116 THR A O 7
ATOM 10949 N N . LYS A 1 117 ? 17.823 2.386 14.482 1.00 0.00 117 LYS A N 7
ATOM 10950 C CA . LYS A 1 117 ? 17.753 1.169 15.273 1.00 0.00 117 LYS A CA 7
ATOM 10951 C C . LYS A 1 117 ? 18.339 1.434 16.661 1.00 0.00 117 LYS A C 7
ATOM 10952 O O . LYS A 1 117 ? 17.657 1.263 17.670 1.00 0.00 117 LYS A O 7
ATOM 10971 N N . ASP A 1 118 ? 19.598 1.846 16.668 1.00 0.00 118 ASP A N 7
ATOM 10972 C CA . ASP A 1 118 ? 20.284 2.135 17.915 1.00 0.00 118 ASP A CA 7
ATOM 10973 C C . ASP A 1 118 ? 19.911 1.076 18.956 1.00 0.00 118 ASP A C 7
ATOM 10974 O O . ASP A 1 118 ? 20.378 1.125 20.092 1.00 0.00 118 ASP A O 7
ATOM 10984 N N . MET A 1 23 ? 6.294 9.322 -5.116 1.00 0.00 23 MET A N 8
ATOM 10985 C CA . MET A 1 23 ? 6.102 7.893 -4.939 1.00 0.00 23 MET A CA 8
ATOM 10986 C C . MET A 1 23 ? 6.638 7.434 -3.581 1.00 0.00 23 MET A C 8
ATOM 10987 O O . MET A 1 23 ? 7.640 7.957 -3.095 1.00 0.00 23 MET A O 8
ATOM 11001 N N . ARG A 1 24 ? 5.946 6.459 -3.007 1.00 0.00 24 ARG A N 8
ATOM 11002 C CA . ARG A 1 24 ? 6.340 5.923 -1.716 1.00 0.00 24 ARG A CA 8
ATOM 11003 C C . ARG A 1 24 ? 6.656 4.430 -1.836 1.00 0.00 24 ARG A C 8
ATOM 11004 O O . ARG A 1 24 ? 5.828 3.653 -2.307 1.00 0.00 24 ARG A O 8
ATOM 11025 N N . GLU A 1 25 ? 7.855 4.075 -1.399 1.00 0.00 25 GLU A N 8
ATOM 11026 C CA . GLU A 1 25 ? 8.291 2.689 -1.451 1.00 0.00 25 GLU A CA 8
ATOM 11027 C C . GLU A 1 25 ? 8.096 2.020 -0.088 1.00 0.00 25 GLU A C 8
ATOM 11028 O O . GLU A 1 25 ? 8.611 2.499 0.921 1.00 0.00 25 GLU A O 8
ATOM 11040 N N . TYR A 1 26 ? 7.352 0.924 -0.103 1.00 0.00 26 TYR A N 8
ATOM 11041 C CA . TYR A 1 26 ? 7.083 0.185 1.117 1.00 0.00 26 TYR A CA 8
ATOM 11042 C C . TYR A 1 26 ? 7.704 -1.213 1.061 1.00 0.00 26 TYR A C 8
ATOM 11043 O O . TYR A 1 26 ? 7.773 -1.821 -0.006 1.00 0.00 26 TYR A O 8
ATOM 11061 N N . PRO A 1 27 ? 8.150 -1.691 2.252 1.00 0.00 27 PRO A N 8
ATOM 11062 C CA . PRO A 1 27 ? 8.763 -3.006 2.348 1.00 0.00 27 PRO A CA 8
ATOM 11063 C C . PRO A 1 27 ? 7.707 -4.110 2.260 1.00 0.00 27 PRO A C 8
ATOM 11064 O O . PRO A 1 27 ? 6.509 -3.830 2.247 1.00 0.00 27 PRO A O 8
ATOM 11075 N N . VAL A 1 28 ? 8.190 -5.343 2.203 1.00 0.00 28 VAL A N 8
ATOM 11076 C CA . VAL A 1 28 ? 7.303 -6.491 2.116 1.00 0.00 28 VAL A CA 8
ATOM 11077 C C . VAL A 1 28 ? 7.633 -7.470 3.245 1.00 0.00 28 VAL A C 8
ATOM 11078 O O . VAL A 1 28 ? 8.801 -7.752 3.505 1.00 0.00 28 VAL A O 8
ATOM 11091 N N . LYS A 1 29 ? 6.582 -7.962 3.884 1.00 0.00 29 LYS A N 8
ATOM 11092 C CA . LYS A 1 29 ? 6.746 -8.904 4.979 1.00 0.00 29 LYS A CA 8
ATOM 11093 C C . LYS A 1 29 ? 6.952 -10.310 4.409 1.00 0.00 29 LYS A C 8
ATOM 11094 O O . LYS A 1 29 ? 6.403 -10.645 3.361 1.00 0.00 29 LYS A O 8
ATOM 11113 N N . LYS A 1 30 ? 7.745 -11.093 5.124 1.00 0.00 30 LYS A N 8
ATOM 11114 C CA . LYS A 1 30 ? 8.031 -12.454 4.704 1.00 0.00 30 LYS A CA 8
ATOM 11115 C C . LYS A 1 30 ? 6.775 -13.311 4.878 1.00 0.00 30 LYS A C 8
ATOM 11116 O O . LYS A 1 30 ? 6.402 -13.654 5.999 1.00 0.00 30 LYS A O 8
ATOM 11135 N N . GLY A 1 31 ? 6.156 -13.631 3.751 1.00 0.00 31 GLY A N 8
ATOM 11136 C CA . GLY A 1 31 ? 4.949 -14.443 3.764 1.00 0.00 31 GLY A CA 8
ATOM 11137 C C . GLY A 1 31 ? 3.774 -13.685 3.142 1.00 0.00 31 GLY A C 8
ATOM 11138 O O . GLY A 1 31 ? 3.052 -14.231 2.310 1.00 0.00 31 GLY A O 8
ATOM 11142 N N . PHE A 1 32 ? 3.619 -12.441 3.571 1.00 0.00 32 PHE A N 8
ATOM 11143 C CA . PHE A 1 32 ? 2.544 -11.605 3.066 1.00 0.00 32 PHE A CA 8
ATOM 11144 C C . PHE A 1 32 ? 2.362 -11.794 1.560 1.00 0.00 32 PHE A C 8
ATOM 11145 O O . PHE A 1 32 ? 3.270 -12.267 0.875 1.00 0.00 32 PHE A O 8
ATOM 11162 N N . PRO A 1 33 ? 1.152 -11.407 1.073 1.00 0.00 33 PRO A N 8
ATOM 11163 C CA . PRO A 1 33 ? 0.840 -11.531 -0.341 1.00 0.00 33 PRO A CA 8
ATOM 11164 C C . PRO A 1 33 ? 1.553 -10.450 -1.155 1.00 0.00 33 PRO A C 8
ATOM 11165 O O . PRO A 1 33 ? 1.592 -9.288 -0.752 1.00 0.00 33 PRO A O 8
ATOM 11176 N N . THR A 1 34 ? 2.098 -10.870 -2.288 1.00 0.00 34 THR A N 8
ATOM 11177 C CA . THR A 1 34 ? 2.807 -9.952 -3.163 1.00 0.00 34 THR A CA 8
ATOM 11178 C C . THR A 1 34 ? 2.433 -10.212 -4.625 1.00 0.00 34 THR A C 8
ATOM 11179 O O . THR A 1 34 ? 3.256 -10.029 -5.520 1.00 0.00 34 THR A O 8
ATOM 11190 N N . ASP A 1 35 ? 1.192 -10.634 -4.818 1.00 0.00 35 ASP A N 8
ATOM 11191 C CA . ASP A 1 35 ? 0.700 -10.922 -6.155 1.00 0.00 35 ASP A CA 8
ATOM 11192 C C . ASP A 1 35 ? -0.529 -10.056 -6.438 1.00 0.00 35 ASP A C 8
ATOM 11193 O O . ASP A 1 35 ? -1.284 -9.726 -5.524 1.00 0.00 35 ASP A O 8
ATOM 11202 N N . TYR A 1 36 ? -0.694 -9.715 -7.707 1.00 0.00 36 TYR A N 8
ATOM 11203 C CA . TYR A 1 36 ? -1.820 -8.895 -8.122 1.00 0.00 36 TYR A CA 8
ATOM 11204 C C . TYR A 1 36 ? -3.145 -9.527 -7.692 1.00 0.00 36 TYR A C 8
ATOM 11205 O O . TYR A 1 36 ? -3.957 -8.884 -7.030 1.00 0.00 36 TYR A O 8
ATOM 11223 N N . ASP A 1 37 ? -3.323 -10.778 -8.088 1.00 0.00 37 ASP A N 8
ATOM 11224 C CA . ASP A 1 37 ? -4.537 -11.503 -7.754 1.00 0.00 37 ASP A CA 8
ATOM 11225 C C . ASP A 1 37 ? -4.708 -11.528 -6.233 1.00 0.00 37 ASP A C 8
ATOM 11226 O O . ASP A 1 37 ? -5.766 -11.175 -5.718 1.00 0.00 37 ASP A O 8
ATOM 11235 N N . SER A 1 38 ? -3.649 -11.951 -5.558 1.00 0.00 38 SER A N 8
ATOM 11236 C CA . SER A 1 38 ? -3.668 -12.026 -4.107 1.00 0.00 38 SER A CA 8
ATOM 11237 C C . SER A 1 38 ? -4.168 -10.705 -3.520 1.00 0.00 38 SER A C 8
ATOM 11238 O O . SER A 1 38 ? -5.098 -10.692 -2.716 1.00 0.00 38 SER A O 8
ATOM 11246 N N . ILE A 1 39 ? -3.528 -9.626 -3.946 1.00 0.00 39 ILE A N 8
ATOM 11247 C CA . ILE A 1 39 ? -3.897 -8.302 -3.474 1.00 0.00 39 ILE A CA 8
ATOM 11248 C C . ILE A 1 39 ? -5.321 -7.981 -3.931 1.00 0.00 39 ILE A C 8
ATOM 11249 O O . ILE A 1 39 ? -6.093 -7.375 -3.188 1.00 0.00 39 ILE A O 8
ATOM 11265 N N . LYS A 1 40 ? -5.627 -8.400 -5.150 1.00 0.00 40 LYS A N 8
ATOM 11266 C CA . LYS A 1 40 ? -6.944 -8.163 -5.714 1.00 0.00 40 LYS A CA 8
ATOM 11267 C C . LYS A 1 40 ? -8.006 -8.745 -4.780 1.00 0.00 40 LYS A C 8
ATOM 11268 O O . LYS A 1 40 ? -9.051 -8.133 -4.563 1.00 0.00 40 LYS A O 8
ATOM 11287 N N . ARG A 1 41 ? -7.703 -9.921 -4.251 1.00 0.00 41 ARG A N 8
ATOM 11288 C CA . ARG A 1 41 ? -8.618 -10.594 -3.344 1.00 0.00 41 ARG A CA 8
ATOM 11289 C C . ARG A 1 41 ? -8.597 -9.919 -1.972 1.00 0.00 41 ARG A C 8
ATOM 11290 O O . ARG A 1 41 ? -9.637 -9.780 -1.328 1.00 0.00 41 ARG A O 8
ATOM 11311 N N . LYS A 1 42 ? -7.403 -9.517 -1.563 1.00 0.00 42 LYS A N 8
ATOM 11312 C CA . LYS A 1 42 ? -7.233 -8.859 -0.279 1.00 0.00 42 LYS A CA 8
ATOM 11313 C C . LYS A 1 42 ? -7.956 -7.512 -0.301 1.00 0.00 42 LYS A C 8
ATOM 11314 O O . LYS A 1 42 ? -8.533 -7.095 0.703 1.00 0.00 42 LYS A O 8
ATOM 11333 N N . ILE A 1 43 ? -7.899 -6.865 -1.456 1.00 0.0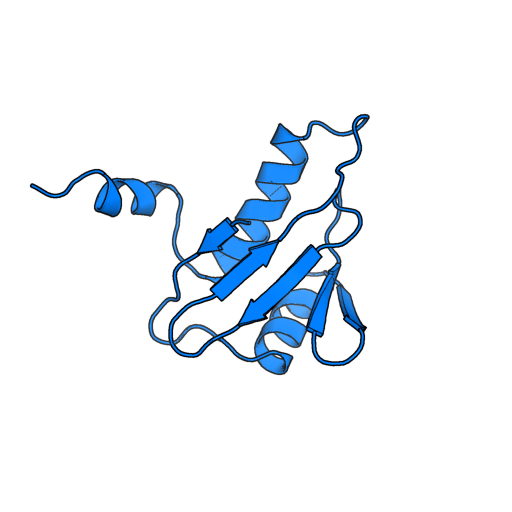0 43 ILE A N 8
ATOM 11334 C CA . ILE A 1 43 ? -8.542 -5.572 -1.623 1.00 0.00 43 ILE A CA 8
ATOM 11335 C C . ILE A 1 43 ? -10.058 -5.745 -1.522 1.00 0.00 43 ILE A C 8
ATOM 11336 O O . ILE A 1 43 ? -10.719 -5.032 -0.768 1.00 0.00 43 ILE A O 8
ATOM 11352 N N . SER A 1 44 ? -10.566 -6.693 -2.294 1.00 0.00 44 SER A N 8
ATOM 11353 C CA . SER A 1 44 ? -11.993 -6.968 -2.301 1.00 0.00 44 SER A CA 8
ATOM 11354 C C . SER A 1 44 ? -12.403 -7.641 -0.990 1.00 0.00 44 SER A C 8
ATOM 11355 O O . SER A 1 44 ? -13.561 -7.559 -0.581 1.00 0.00 44 SER A O 8
ATOM 11363 N N . GLU A 1 45 ? -11.432 -8.294 -0.367 1.00 0.00 45 GLU A N 8
ATOM 11364 C CA . GLU A 1 45 ? -11.677 -8.981 0.889 1.00 0.00 45 GLU A CA 8
ATOM 11365 C C . GLU A 1 45 ? -11.727 -7.978 2.043 1.00 0.00 45 GLU A C 8
ATOM 11366 O O . GLU A 1 45 ? -12.324 -8.249 3.083 1.00 0.00 45 GLU A O 8
ATOM 11378 N N . LEU A 1 46 ? -11.090 -6.837 1.820 1.00 0.00 46 LEU A N 8
ATOM 11379 C CA . LEU A 1 46 ? -11.052 -5.791 2.827 1.00 0.00 46 LEU A CA 8
ATOM 11380 C C . LEU A 1 46 ? -12.261 -4.870 2.646 1.00 0.00 46 LEU A C 8
ATOM 11381 O O . LEU A 1 46 ? -12.682 -4.200 3.587 1.00 0.00 46 LEU A O 8
ATOM 11397 N N . GLY A 1 47 ? -12.783 -4.865 1.428 1.00 0.00 47 GLY A N 8
ATOM 11398 C CA . GLY A 1 47 ? -13.935 -4.038 1.111 1.00 0.00 47 GLY A CA 8
ATOM 11399 C C . GLY A 1 47 ? -13.561 -2.937 0.115 1.00 0.00 47 GLY A C 8
ATOM 11400 O O . GLY A 1 47 ? -14.228 -1.906 0.046 1.00 0.00 47 GLY A O 8
ATOM 11404 N N . PHE A 1 48 ? -12.496 -3.193 -0.629 1.00 0.00 48 PHE A N 8
ATOM 11405 C CA . PHE A 1 48 ? -12.026 -2.237 -1.617 1.00 0.00 48 PHE A CA 8
ATOM 11406 C C . PHE A 1 48 ? -12.222 -2.773 -3.036 1.00 0.00 48 PHE A C 8
ATOM 11407 O O . PHE A 1 48 ? -12.582 -3.935 -3.220 1.00 0.00 48 PHE A O 8
ATOM 11424 N N . ASP A 1 49 ? -11.976 -1.901 -4.003 1.00 0.00 49 ASP A N 8
ATOM 11425 C CA . ASP A 1 49 ? -12.120 -2.273 -5.400 1.00 0.00 49 ASP A CA 8
ATOM 11426 C C . ASP A 1 49 ? -10.750 -2.234 -6.077 1.00 0.00 49 ASP A C 8
ATOM 11427 O O . ASP A 1 49 ? -9.817 -1.620 -5.565 1.00 0.00 49 ASP A O 8
ATOM 11436 N N . VAL A 1 50 ? -10.672 -2.901 -7.221 1.00 0.00 50 VAL A N 8
ATOM 11437 C CA . VAL A 1 50 ? -9.431 -2.950 -7.975 1.00 0.00 50 VAL A CA 8
ATOM 11438 C C . VAL A 1 50 ? -9.744 -2.875 -9.471 1.00 0.00 50 VAL A C 8
ATOM 11439 O O . VAL A 1 50 ? -10.594 -3.612 -9.968 1.00 0.00 50 VAL A O 8
ATOM 11452 N N . LYS A 1 51 ? -9.040 -1.978 -10.144 1.00 0.00 51 LYS A N 8
ATOM 11453 C CA . LYS A 1 51 ? -9.232 -1.797 -11.573 1.00 0.00 51 LYS A CA 8
ATOM 11454 C C . LYS A 1 51 ? -7.961 -2.220 -12.313 1.00 0.00 51 LYS A C 8
ATOM 11455 O O . LYS A 1 51 ? -6.854 -2.018 -11.818 1.00 0.00 51 LYS A O 8
ATOM 11474 N N . SER A 1 52 ? -8.164 -2.800 -13.487 1.00 0.00 52 SER A N 8
ATOM 11475 C CA . SER A 1 52 ? -7.048 -3.255 -14.299 1.00 0.00 52 SER A CA 8
ATOM 11476 C C . SER A 1 52 ? -6.784 -2.258 -15.430 1.00 0.00 52 SER A C 8
ATOM 11477 O O . SER A 1 52 ? -7.478 -2.270 -16.448 1.00 0.00 52 SER A O 8
ATOM 11485 N N . GLU A 1 53 ? -5.782 -1.419 -15.216 1.00 0.00 53 GLU A N 8
ATOM 11486 C CA . GLU A 1 53 ? -5.419 -0.418 -16.205 1.00 0.00 53 GLU A CA 8
ATOM 11487 C C . GLU A 1 53 ? -4.140 -0.833 -16.934 1.00 0.00 53 GLU A C 8
ATOM 11488 O O . GLU A 1 53 ? -3.038 -0.506 -16.496 1.00 0.00 53 GLU A O 8
ATOM 11500 N N . GLY A 1 54 ? -4.328 -1.546 -18.034 1.00 0.00 54 GLY A N 8
ATOM 11501 C CA . GLY A 1 54 ? -3.203 -2.009 -18.829 1.00 0.00 54 GLY A CA 8
ATOM 11502 C C . GLY A 1 54 ? -2.509 -3.194 -18.157 1.00 0.00 54 GLY A C 8
ATOM 11503 O O . GLY A 1 54 ? -3.069 -4.286 -18.081 1.00 0.00 54 GLY A O 8
ATOM 11507 N N . ASP A 1 55 ? -1.297 -2.939 -17.685 1.00 0.00 55 ASP A N 8
ATOM 11508 C CA . ASP A 1 55 ? -0.519 -3.971 -17.021 1.00 0.00 55 ASP A CA 8
ATOM 11509 C C . ASP A 1 55 ? -0.321 -3.590 -15.553 1.00 0.00 55 ASP A C 8
ATOM 11510 O O . ASP A 1 55 ? 0.243 -4.361 -14.779 1.00 0.00 55 ASP A O 8
ATOM 11519 N N . LEU A 1 56 ? -0.795 -2.400 -15.215 1.00 0.00 56 LEU A N 8
ATOM 11520 C CA . LEU A 1 56 ? -0.675 -1.908 -13.854 1.00 0.00 56 LEU A CA 8
ATOM 11521 C C . LEU A 1 56 ? -1.964 -2.220 -13.088 1.00 0.00 56 LEU A C 8
ATOM 11522 O O . LEU A 1 56 ? -3.005 -2.466 -13.694 1.00 0.00 56 LEU A O 8
ATOM 11538 N N . ILE A 1 57 ? -1.850 -2.199 -11.768 1.00 0.00 57 ILE A N 8
ATOM 11539 C CA . ILE A 1 57 ? -2.992 -2.477 -10.915 1.00 0.00 57 ILE A CA 8
ATOM 11540 C C . ILE A 1 57 ? -3.449 -1.181 -10.243 1.00 0.00 57 ILE A C 8
ATOM 11541 O O . ILE A 1 57 ? -2.623 -0.366 -9.831 1.00 0.00 57 ILE A O 8
ATOM 11557 N N . ILE A 1 58 ? -4.762 -1.030 -10.152 1.00 0.00 58 ILE A N 8
ATOM 11558 C CA . ILE A 1 58 ? -5.339 0.154 -9.537 1.00 0.00 58 ILE A CA 8
ATOM 11559 C C . ILE A 1 58 ? -6.136 -0.257 -8.298 1.00 0.00 58 ILE A C 8
ATOM 11560 O O . ILE A 1 58 ? -6.954 -1.175 -8.359 1.00 0.00 58 ILE A O 8
ATOM 11576 N N . ALA A 1 59 ? -5.873 0.442 -7.205 1.00 0.00 59 ALA A N 8
ATOM 11577 C CA . ALA A 1 59 ? -6.556 0.162 -5.953 1.00 0.00 59 ALA A CA 8
ATOM 11578 C C . ALA A 1 59 ? -7.626 1.228 -5.713 1.00 0.00 59 ALA A C 8
ATOM 11579 O O . ALA A 1 59 ? -7.407 2.406 -5.992 1.00 0.00 59 ALA A O 8
ATOM 11586 N N . SER A 1 60 ? -8.759 0.777 -5.194 1.00 0.00 60 SER A N 8
ATOM 11587 C CA . SER A 1 60 ? -9.863 1.678 -4.910 1.00 0.00 60 SER A CA 8
ATOM 11588 C C . SER A 1 60 ? -10.077 1.785 -3.400 1.00 0.00 60 SER A C 8
ATOM 11589 O O . SER A 1 60 ? -10.627 0.876 -2.782 1.00 0.00 60 SER A O 8
ATOM 11597 N N . ILE A 1 61 ? -9.631 2.905 -2.849 1.00 0.00 61 ILE A N 8
ATOM 11598 C CA . ILE A 1 61 ? -9.767 3.142 -1.423 1.00 0.00 61 ILE A CA 8
ATOM 11599 C C . ILE A 1 61 ? -10.570 4.425 -1.197 1.00 0.00 61 ILE A C 8
ATOM 11600 O O . ILE A 1 61 ? -10.594 5.307 -2.056 1.00 0.00 61 ILE A O 8
ATOM 11616 N N . PRO A 1 62 ? -11.226 4.492 -0.008 1.00 0.00 62 PRO A N 8
ATOM 11617 C CA . PRO A 1 62 ? -12.027 5.652 0.340 1.00 0.00 62 PRO A CA 8
ATOM 11618 C C . PRO A 1 62 ? -11.140 6.838 0.725 1.00 0.00 62 PRO A C 8
ATOM 11619 O O . PRO A 1 62 ? -10.159 6.674 1.448 1.00 0.00 62 PRO A O 8
ATOM 11630 N N . GLY A 1 63 ? -11.516 8.004 0.221 1.00 0.00 63 GLY A N 8
ATOM 11631 C CA . GLY A 1 63 ? -10.767 9.216 0.502 1.00 0.00 63 GLY A CA 8
ATOM 11632 C C . GLY A 1 63 ? -9.781 9.526 -0.626 1.00 0.00 63 GLY A C 8
ATOM 11633 O O . GLY A 1 63 ? -9.405 10.680 -0.830 1.00 0.00 63 GLY A O 8
ATOM 11637 N N . ILE A 1 64 ? -9.389 8.475 -1.332 1.00 0.00 64 ILE A N 8
ATOM 11638 C CA . ILE A 1 64 ? -8.456 8.620 -2.436 1.00 0.00 64 ILE A CA 8
ATOM 11639 C C . ILE A 1 64 ? -9.202 8.433 -3.758 1.00 0.00 64 ILE A C 8
ATOM 11640 O O . ILE A 1 64 ? -10.195 7.710 -3.817 1.00 0.00 64 ILE A O 8
ATOM 11656 N N . SER A 1 65 ? -8.695 9.098 -4.786 1.00 0.00 65 SER A N 8
ATOM 11657 C CA . SER A 1 65 ? -9.300 9.014 -6.104 1.00 0.00 65 SER A CA 8
ATOM 11658 C C . SER A 1 65 ? -8.828 7.747 -6.817 1.00 0.00 65 SER A C 8
ATOM 11659 O O . SER A 1 65 ? -9.632 6.872 -7.135 1.00 0.00 65 SER A O 8
ATOM 11667 N N . ARG A 1 66 ? -7.525 7.687 -7.050 1.00 0.00 66 ARG A N 8
ATOM 11668 C CA . ARG A 1 66 ? -6.935 6.541 -7.720 1.00 0.00 66 ARG A CA 8
ATOM 11669 C C . ARG A 1 66 ? -5.459 6.404 -7.339 1.00 0.00 66 ARG A C 8
ATOM 11670 O O . ARG A 1 66 ? -4.755 7.402 -7.201 1.00 0.00 66 ARG A O 8
ATOM 11691 N N . ILE A 1 67 ? -5.036 5.158 -7.179 1.00 0.00 67 ILE A N 8
ATOM 11692 C CA . ILE A 1 67 ? -3.658 4.877 -6.817 1.00 0.00 67 ILE A CA 8
ATOM 11693 C C . ILE A 1 67 ? -3.173 3.647 -7.586 1.00 0.00 67 ILE A C 8
ATOM 11694 O O . ILE A 1 67 ? -3.965 2.765 -7.915 1.00 0.00 67 ILE A O 8
ATOM 11710 N N . GLU A 1 68 ? -1.874 3.626 -7.849 1.00 0.00 68 GLU A N 8
ATOM 11711 C CA . GLU A 1 68 ? -1.276 2.517 -8.572 1.00 0.00 68 GLU A CA 8
ATOM 11712 C C . GLU A 1 68 ? -0.436 1.657 -7.626 1.00 0.00 68 GLU A C 8
ATOM 11713 O O . GLU A 1 68 ? 0.300 2.183 -6.791 1.00 0.00 68 GLU A O 8
ATOM 11725 N N . ILE A 1 69 ? -0.574 0.350 -7.787 1.00 0.00 69 ILE A N 8
ATOM 11726 C CA . ILE A 1 69 ? 0.163 -0.589 -6.956 1.00 0.00 69 ILE A CA 8
ATOM 11727 C C . ILE A 1 69 ? 1.077 -1.438 -7.842 1.00 0.00 69 ILE A C 8
ATOM 11728 O O . ILE A 1 69 ? 0.689 -1.834 -8.939 1.00 0.00 69 ILE A O 8
ATOM 11744 N N . LYS A 1 70 ? 2.272 -1.693 -7.331 1.00 0.00 70 LYS A N 8
ATOM 11745 C CA . LYS A 1 70 ? 3.245 -2.488 -8.061 1.00 0.00 70 LYS A CA 8
ATOM 11746 C C . LYS A 1 70 ? 3.885 -3.502 -7.111 1.00 0.00 70 LYS A C 8
ATOM 11747 O O . LYS A 1 70 ? 4.919 -3.223 -6.508 1.00 0.00 70 LYS A O 8
ATOM 11766 N N . PRO A 1 71 ? 3.227 -4.687 -7.007 1.00 0.00 71 PRO A N 8
ATOM 11767 C CA . PRO A 1 71 ? 3.721 -5.745 -6.141 1.00 0.00 71 PRO A CA 8
ATOM 11768 C C . PRO A 1 71 ? 4.938 -6.435 -6.758 1.00 0.00 71 PRO A C 8
ATOM 11769 O O . PRO A 1 71 ? 4.891 -6.875 -7.906 1.00 0.00 71 PRO A O 8
ATOM 11780 N N . ASP A 1 72 ? 6.001 -6.508 -5.971 1.00 0.00 72 ASP A N 8
ATOM 11781 C CA . ASP A 1 72 ? 7.229 -7.138 -6.426 1.00 0.00 72 ASP A CA 8
ATOM 11782 C C . ASP A 1 72 ? 7.716 -8.123 -5.361 1.00 0.00 72 ASP A C 8
ATOM 11783 O O . ASP A 1 72 ? 7.488 -7.919 -4.171 1.00 0.00 72 ASP A O 8
ATOM 11792 N N . LYS A 1 73 ? 8.379 -9.171 -5.829 1.00 0.00 73 LYS A N 8
ATOM 11793 C CA . LYS A 1 73 ? 8.901 -10.188 -4.932 1.00 0.00 73 LYS A CA 8
ATOM 11794 C C . LYS A 1 73 ? 9.831 -9.531 -3.911 1.00 0.00 73 LYS A C 8
ATOM 11795 O O . LYS A 1 73 ? 9.881 -9.947 -2.753 1.00 0.00 73 LYS A O 8
ATOM 11814 N N . ARG A 1 74 ? 10.545 -8.516 -4.375 1.00 0.00 74 ARG A N 8
ATOM 11815 C CA . ARG A 1 74 ? 11.472 -7.799 -3.515 1.00 0.00 74 ARG A CA 8
ATOM 11816 C C . ARG A 1 74 ? 10.707 -6.870 -2.569 1.00 0.00 74 ARG A C 8
ATOM 11817 O O . ARG A 1 74 ? 10.752 -7.045 -1.353 1.00 0.00 74 ARG A O 8
ATOM 11838 N N . LYS A 1 75 ? 10.023 -5.904 -3.165 1.00 0.00 75 LYS A N 8
ATOM 11839 C CA . LYS A 1 75 ? 9.251 -4.948 -2.389 1.00 0.00 75 LYS A CA 8
ATOM 11840 C C . LYS A 1 75 ? 8.106 -4.409 -3.250 1.00 0.00 75 LYS A C 8
ATOM 11841 O O . LYS A 1 75 ? 7.977 -4.775 -4.417 1.00 0.00 75 LYS A O 8
ATOM 11860 N N . ILE A 1 76 ? 7.303 -3.549 -2.639 1.00 0.00 76 ILE A N 8
ATOM 11861 C CA . ILE A 1 76 ? 6.173 -2.957 -3.335 1.00 0.00 76 ILE A CA 8
ATOM 11862 C C . ILE A 1 76 ? 6.253 -1.433 -3.222 1.00 0.00 76 ILE A C 8
ATOM 11863 O O . ILE A 1 76 ? 6.910 -0.908 -2.324 1.00 0.00 76 ILE A O 8
ATOM 11879 N N . LEU A 1 77 ? 5.578 -0.766 -4.146 1.00 0.00 77 LEU A N 8
ATOM 11880 C CA . LEU A 1 77 ? 5.564 0.686 -4.163 1.00 0.00 77 LEU A CA 8
ATOM 11881 C C . LEU A 1 77 ? 4.191 1.174 -4.631 1.00 0.00 77 LEU A C 8
ATOM 11882 O O . LEU A 1 77 ? 3.488 0.465 -5.350 1.00 0.00 77 LEU A O 8
ATOM 11898 N N . VAL A 1 78 ? 3.850 2.380 -4.203 1.00 0.00 78 VAL A N 8
ATOM 11899 C CA . VAL A 1 78 ? 2.575 2.972 -4.569 1.00 0.00 78 VAL A CA 8
ATOM 11900 C C . VAL A 1 78 ? 2.799 4.411 -5.038 1.00 0.00 78 VAL A C 8
ATOM 11901 O O . VAL A 1 78 ? 3.724 5.079 -4.578 1.00 0.00 78 VAL A O 8
ATOM 11914 N N . ASN A 1 79 ? 1.938 4.845 -5.945 1.00 0.00 79 ASN A N 8
ATOM 11915 C CA . ASN A 1 79 ? 2.032 6.193 -6.482 1.00 0.00 79 ASN A CA 8
ATOM 11916 C C . ASN A 1 79 ? 0.643 6.835 -6.480 1.00 0.00 79 ASN A C 8
ATOM 11917 O O . ASN A 1 79 ? -0.322 6.238 -6.955 1.00 0.00 79 ASN A O 8
ATOM 11928 N N . THR A 1 80 ? 0.585 8.043 -5.939 1.00 0.00 80 THR A N 8
ATOM 11929 C CA . THR A 1 80 ? -0.669 8.772 -5.868 1.00 0.00 80 THR A CA 8
ATOM 11930 C C . THR A 1 80 ? -0.643 9.972 -6.818 1.00 0.00 80 THR A C 8
ATOM 11931 O O . THR A 1 80 ? 0.423 10.380 -7.279 1.00 0.00 80 THR A O 8
ATOM 11942 N N . GLY A 1 81 ? -1.827 10.504 -7.082 1.00 0.00 81 GLY A N 8
ATOM 11943 C CA . GLY A 1 81 ? -1.954 11.648 -7.968 1.00 0.00 81 GLY A CA 8
ATOM 11944 C C . GLY A 1 81 ? -2.368 12.900 -7.191 1.00 0.00 81 GLY A C 8
ATOM 11945 O O . GLY A 1 81 ? -1.545 13.777 -6.936 1.00 0.00 81 GLY A O 8
ATOM 11949 N N . ASP A 1 82 ? -3.644 12.942 -6.839 1.00 0.00 82 ASP A N 8
ATOM 11950 C CA . ASP A 1 82 ? -4.178 14.071 -6.097 1.00 0.00 82 ASP A CA 8
ATOM 11951 C C . ASP A 1 82 ? -5.269 13.580 -5.142 1.00 0.00 82 ASP A C 8
ATOM 11952 O O . ASP A 1 82 ? -6.081 12.730 -5.508 1.00 0.00 82 ASP A O 8
ATOM 11961 N N . TYR A 1 83 ? -5.252 14.135 -3.940 1.00 0.00 83 TYR A N 8
ATOM 11962 C CA . TYR A 1 83 ? -6.229 13.763 -2.930 1.00 0.00 83 TYR A CA 8
ATOM 11963 C C . TYR A 1 83 ? -7.371 14.780 -2.872 1.00 0.00 83 TYR A C 8
ATOM 11964 O O . TYR A 1 83 ? -7.217 15.917 -3.315 1.00 0.00 83 TYR A O 8
ATOM 11982 N N . ASP A 1 84 ? -8.491 14.333 -2.321 1.00 0.00 84 ASP A N 8
ATOM 11983 C CA . ASP A 1 84 ? -9.658 15.191 -2.200 1.00 0.00 84 ASP A CA 8
ATOM 11984 C C . ASP A 1 84 ? -9.396 16.251 -1.127 1.00 0.00 84 ASP A C 8
ATOM 11985 O O . ASP A 1 84 ? -9.386 15.944 0.065 1.00 0.00 84 ASP A O 8
ATOM 11994 N N . SER A 1 85 ? -9.191 17.476 -1.589 1.00 0.00 85 SER A N 8
ATOM 11995 C CA . SER A 1 85 ? -8.930 18.583 -0.684 1.00 0.00 85 SER A CA 8
ATOM 11996 C C . SER A 1 85 ? -10.046 18.679 0.359 1.00 0.00 85 SER A C 8
ATOM 11997 O O . SER A 1 85 ? -9.778 18.891 1.541 1.00 0.00 85 SER A O 8
ATOM 12005 N N . ASP A 1 86 ? -11.272 18.519 -0.115 1.00 0.00 86 ASP A N 8
ATOM 12006 C CA . ASP A 1 86 ? -12.428 18.585 0.761 1.00 0.00 86 ASP A CA 8
ATOM 12007 C C . ASP A 1 86 ? -12.269 17.562 1.888 1.00 0.00 86 ASP A C 8
ATOM 12008 O O . ASP A 1 86 ? -12.461 17.887 3.058 1.00 0.00 86 ASP A O 8
ATOM 12017 N N . ALA A 1 87 ? -11.918 16.347 1.494 1.00 0.00 87 ALA A N 8
ATOM 12018 C CA . ALA A 1 87 ? -11.729 15.274 2.456 1.00 0.00 87 ALA A CA 8
ATOM 12019 C C . ALA A 1 87 ? -10.389 15.462 3.169 1.00 0.00 87 ALA A C 8
ATOM 12020 O O . ALA A 1 87 ? -9.363 15.670 2.522 1.00 0.00 87 ALA A O 8
ATOM 12027 N N . ASP A 1 88 ? -10.439 15.382 4.490 1.00 0.00 88 ASP A N 8
ATOM 12028 C CA . ASP A 1 88 ? -9.242 15.541 5.297 1.00 0.00 88 ASP A CA 8
ATOM 12029 C C . ASP A 1 88 ? -8.191 14.524 4.848 1.00 0.00 88 ASP A C 8
ATOM 12030 O O . ASP A 1 88 ? -8.273 13.347 5.200 1.00 0.00 88 ASP A O 8
ATOM 12039 N N . LYS A 1 89 ? -7.230 15.012 4.079 1.00 0.00 89 LYS A N 8
ATOM 12040 C CA . LYS A 1 89 ? -6.165 14.159 3.578 1.00 0.00 89 LYS A CA 8
ATOM 12041 C C . LYS A 1 89 ? -5.522 13.415 4.751 1.00 0.00 89 LYS A C 8
ATOM 12042 O O . LYS A 1 89 ? -5.005 12.312 4.581 1.00 0.00 89 LYS A O 8
ATOM 12061 N N . LEU A 1 90 ? -5.573 14.049 5.914 1.00 0.00 90 LEU A N 8
ATOM 12062 C CA . LEU A 1 90 ? -5.001 13.461 7.112 1.00 0.00 90 LEU A CA 8
ATOM 12063 C C . LEU A 1 90 ? -5.859 12.272 7.551 1.00 0.00 90 LEU A C 8
ATOM 12064 O O . LEU A 1 90 ? -5.345 11.300 8.103 1.00 0.00 90 LEU A O 8
ATOM 12080 N N . ALA A 1 91 ? -7.153 12.388 7.288 1.00 0.00 91 ALA A N 8
ATOM 12081 C CA . ALA A 1 91 ? -8.087 11.335 7.650 1.00 0.00 91 ALA A CA 8
ATOM 12082 C C . ALA A 1 91 ? -7.933 10.167 6.674 1.00 0.00 91 ALA A C 8
ATOM 12083 O O . ALA A 1 91 ? -7.793 9.019 7.094 1.00 0.00 91 ALA A O 8
ATOM 12090 N N . VAL A 1 92 ? -7.963 10.499 5.392 1.00 0.00 92 VAL A N 8
ATOM 12091 C CA . VAL A 1 92 ? -7.829 9.492 4.354 1.00 0.00 92 VAL A CA 8
ATOM 12092 C C . VAL A 1 92 ? -6.447 8.841 4.456 1.00 0.00 92 VAL A C 8
ATOM 12093 O O . VAL A 1 92 ? -6.265 7.693 4.055 1.00 0.00 92 VAL A O 8
ATOM 12106 N N . VAL A 1 93 ? -5.508 9.605 4.996 1.00 0.00 93 VAL A N 8
ATOM 12107 C CA . VAL A 1 93 ? -4.147 9.117 5.155 1.00 0.00 93 VAL A CA 8
ATOM 12108 C C . VAL A 1 93 ? -4.149 7.918 6.105 1.00 0.00 93 VAL A C 8
ATOM 12109 O O . VAL A 1 93 ? -3.402 6.963 5.904 1.00 0.00 93 VAL A O 8
ATOM 12122 N N . ARG A 1 94 ? -4.997 8.008 7.119 1.00 0.00 94 ARG A N 8
ATOM 12123 C CA . ARG A 1 94 ? -5.105 6.941 8.100 1.00 0.00 94 ARG A CA 8
ATOM 12124 C C . ARG A 1 94 ? -5.724 5.695 7.464 1.00 0.00 94 ARG A C 8
ATOM 12125 O O . ARG A 1 94 ? -5.502 4.579 7.931 1.00 0.00 94 ARG A O 8
ATOM 12146 N N . THR A 1 95 ? -6.491 5.927 6.408 1.00 0.00 95 THR A N 8
ATOM 12147 C CA . THR A 1 95 ? -7.144 4.837 5.704 1.00 0.00 95 THR A CA 8
ATOM 12148 C C . THR A 1 95 ? -6.207 4.250 4.647 1.00 0.00 95 THR A C 8
ATOM 12149 O O . THR A 1 95 ? -6.266 3.056 4.354 1.00 0.00 95 THR A O 8
ATOM 12160 N N . TYR A 1 96 ? -5.367 5.114 4.099 1.00 0.00 96 TYR A N 8
ATOM 12161 C CA . TYR A 1 96 ? -4.419 4.696 3.081 1.00 0.00 96 TYR A CA 8
ATOM 12162 C C . TYR A 1 96 ? -3.268 3.900 3.697 1.00 0.00 96 TYR A C 8
ATOM 12163 O O . TYR A 1 96 ? -2.852 2.877 3.151 1.00 0.00 96 TYR A O 8
ATOM 12181 N N . ASN A 1 97 ? -2.783 4.397 4.825 1.00 0.00 97 ASN A N 8
ATOM 12182 C CA . ASN A 1 97 ? -1.687 3.744 5.522 1.00 0.00 97 ASN A CA 8
ATOM 12183 C C . ASN A 1 97 ? -2.163 2.393 6.058 1.00 0.00 97 ASN A C 8
ATOM 12184 O O . ASN A 1 97 ? -1.427 1.409 6.015 1.00 0.00 97 ASN A O 8
ATOM 12195 N N . ASP A 1 98 ? -3.392 2.388 6.554 1.00 0.00 98 ASP A N 8
ATOM 12196 C CA . ASP A 1 98 ? -3.975 1.174 7.098 1.00 0.00 98 ASP A CA 8
ATOM 12197 C C . ASP A 1 98 ? -4.095 0.128 5.989 1.00 0.00 98 ASP A C 8
ATOM 12198 O O . ASP A 1 98 ? -3.901 -1.064 6.230 1.00 0.00 98 ASP A O 8
ATOM 12207 N N . PHE A 1 99 ? -4.412 0.611 4.796 1.00 0.00 99 PHE A N 8
ATOM 12208 C CA . PHE A 1 99 ? -4.559 -0.268 3.648 1.00 0.00 99 PHE A CA 8
ATOM 12209 C C . PHE A 1 99 ? -3.225 -0.922 3.284 1.00 0.00 99 PHE A C 8
ATOM 12210 O O . PHE A 1 99 ? -3.143 -2.140 3.142 1.00 0.00 99 PHE A O 8
ATOM 12227 N N . ILE A 1 100 ? -2.210 -0.081 3.140 1.00 0.00 100 ILE A N 8
ATOM 12228 C CA . ILE A 1 100 ? -0.882 -0.561 2.795 1.00 0.00 100 ILE A CA 8
ATOM 12229 C C . ILE A 1 100 ? -0.290 -1.312 3.988 1.00 0.00 100 ILE A C 8
ATOM 12230 O O . ILE A 1 100 ? 0.368 -2.338 3.816 1.00 0.00 100 ILE A O 8
ATOM 12246 N N . GLU A 1 101 ? -0.544 -0.773 5.171 1.00 0.00 101 GLU A N 8
ATOM 12247 C CA . GLU A 1 101 ? -0.043 -1.379 6.393 1.00 0.00 101 GLU A CA 8
ATOM 12248 C C . GLU A 1 101 ? -0.488 -2.840 6.482 1.00 0.00 101 GLU A C 8
ATOM 12249 O O . GLU A 1 101 ? 0.249 -3.688 6.984 1.00 0.00 101 GLU A O 8
ATOM 12261 N N . LYS A 1 102 ? -1.690 -3.089 5.986 1.00 0.00 102 LYS A N 8
ATOM 12262 C CA . LYS A 1 102 ? -2.242 -4.434 6.002 1.00 0.00 102 LYS A CA 8
ATOM 12263 C C . LYS A 1 102 ? -1.806 -5.174 4.737 1.00 0.00 102 LYS A C 8
ATOM 12264 O O . LYS A 1 102 ? -1.744 -6.404 4.724 1.00 0.00 102 LYS A O 8
ATOM 12283 N N . LEU A 1 103 ? -1.517 -4.398 3.704 1.00 0.00 103 LEU A N 8
ATOM 12284 C CA . LEU A 1 103 ? -1.089 -4.964 2.437 1.00 0.00 103 LEU A CA 8
ATOM 12285 C C . LEU A 1 103 ? 0.399 -5.312 2.516 1.00 0.00 103 LEU A C 8
ATOM 12286 O O . LEU A 1 103 ? 0.898 -6.102 1.715 1.00 0.00 103 LEU A O 8
ATOM 12302 N N . THR A 1 104 ? 1.066 -4.704 3.485 1.00 0.00 104 THR A N 8
ATOM 12303 C CA . THR A 1 104 ? 2.486 -4.940 3.678 1.00 0.00 104 THR A CA 8
ATOM 12304 C C . THR A 1 104 ? 2.735 -5.623 5.024 1.00 0.00 104 THR A C 8
ATOM 12305 O O . THR A 1 104 ? 3.483 -6.598 5.099 1.00 0.00 104 THR A O 8
ATOM 12316 N N . GLY A 1 105 ? 2.096 -5.085 6.052 1.00 0.00 105 GLY A N 8
ATOM 12317 C CA . GLY A 1 105 ? 2.240 -5.632 7.391 1.00 0.00 105 GLY A CA 8
ATOM 12318 C C . GLY A 1 105 ? 3.090 -4.713 8.270 1.00 0.00 105 GLY A C 8
ATOM 12319 O O . GLY A 1 105 ? 2.832 -4.576 9.465 1.00 0.00 105 GLY A O 8
ATOM 12323 N N . TYR A 1 106 ? 4.088 -4.106 7.644 1.00 0.00 106 TYR A N 8
ATOM 12324 C CA . TYR A 1 106 ? 4.978 -3.203 8.355 1.00 0.00 106 TYR A CA 8
ATOM 12325 C C . TYR A 1 106 ? 4.213 -1.999 8.908 1.00 0.00 106 TYR A C 8
ATOM 12326 O O . TYR A 1 106 ? 3.284 -1.505 8.271 1.00 0.00 106 TYR A O 8
ATOM 12344 N N . SER A 1 107 ? 4.630 -1.563 10.086 1.00 0.00 107 SER A N 8
ATOM 12345 C CA . SER A 1 107 ? 3.996 -0.427 10.732 1.00 0.00 107 SER A CA 8
ATOM 12346 C C . SER A 1 107 ? 4.957 0.762 10.763 1.00 0.00 107 SER A C 8
ATOM 12347 O O . SER A 1 107 ? 6.147 0.611 10.488 1.00 0.00 107 SER A O 8
ATOM 12355 N N . ALA A 1 108 ? 4.407 1.918 11.101 1.00 0.00 108 ALA A N 8
ATOM 12356 C CA . ALA A 1 108 ? 5.202 3.134 11.171 1.00 0.00 108 ALA A CA 8
ATOM 12357 C C . ALA A 1 108 ? 6.326 2.944 12.192 1.00 0.00 108 ALA A C 8
ATOM 12358 O O . ALA A 1 108 ? 7.427 3.464 12.013 1.00 0.00 108 ALA A O 8
ATOM 12365 N N . LYS A 1 109 ? 6.012 2.196 13.239 1.00 0.00 109 LYS A N 8
ATOM 12366 C CA . LYS A 1 109 ? 6.982 1.931 14.287 1.00 0.00 109 LYS A CA 8
ATOM 12367 C C . LYS A 1 109 ? 8.167 1.161 13.698 1.00 0.00 109 LYS A C 8
ATOM 12368 O O . LYS A 1 109 ? 9.300 1.318 14.150 1.00 0.00 109 LYS A O 8
ATOM 12387 N N . GLU A 1 110 ? 7.863 0.347 12.697 1.00 0.00 110 GLU A N 8
ATOM 12388 C CA . GLU A 1 110 ? 8.889 -0.447 12.042 1.00 0.00 110 GLU A CA 8
ATOM 12389 C C . GLU A 1 110 ? 10.015 0.456 11.532 1.00 0.00 110 GLU A C 8
ATOM 12390 O O . GLU A 1 110 ? 11.171 0.043 11.484 1.00 0.00 110 GLU A O 8
ATOM 12402 N N . ARG A 1 111 ? 9.635 1.671 11.165 1.00 0.00 111 ARG A N 8
ATOM 12403 C CA . ARG A 1 111 ? 10.597 2.636 10.663 1.00 0.00 111 ARG A CA 8
ATOM 12404 C C . ARG A 1 111 ? 11.803 2.723 11.601 1.00 0.00 111 ARG A C 8
ATOM 12405 O O . ARG A 1 111 ? 12.903 3.069 11.173 1.00 0.00 111 ARG A O 8
ATOM 12426 N N . LYS A 1 112 ? 11.555 2.401 12.862 1.00 0.00 112 LYS A N 8
ATOM 12427 C CA . LYS A 1 112 ? 12.605 2.438 13.864 1.00 0.00 112 LYS A CA 8
ATOM 12428 C C . LYS A 1 112 ? 13.549 1.252 13.651 1.00 0.00 112 LYS A C 8
ATOM 12429 O O . LYS A 1 112 ? 14.734 1.438 13.380 1.00 0.00 112 LYS A O 8
ATOM 12448 N N . LYS A 1 113 ? 12.987 0.059 13.783 1.00 0.00 113 LYS A N 8
ATOM 12449 C CA . LYS A 1 113 ? 13.763 -1.156 13.609 1.00 0.00 113 LYS A CA 8
ATOM 12450 C C . LYS A 1 113 ? 14.677 -1.003 12.392 1.00 0.00 113 LYS A C 8
ATOM 12451 O O . LYS A 1 113 ? 15.895 -1.131 12.506 1.00 0.00 113 LYS A O 8
ATOM 12470 N N . MET A 1 114 ? 14.055 -0.730 11.254 1.00 0.00 114 MET A N 8
ATOM 12471 C CA . MET A 1 114 ? 14.798 -0.558 10.018 1.00 0.00 114 MET A CA 8
ATOM 12472 C C . MET A 1 114 ? 15.800 0.593 10.135 1.00 0.00 114 MET A C 8
ATOM 12473 O O . MET A 1 114 ? 16.883 0.539 9.556 1.00 0.00 114 MET A O 8
ATOM 12487 N N . MET A 1 115 ? 15.401 1.607 10.889 1.00 0.00 115 MET A N 8
ATOM 12488 C CA . MET A 1 115 ? 16.250 2.769 11.090 1.00 0.00 115 MET A CA 8
ATOM 12489 C C . MET A 1 115 ? 17.503 2.401 11.887 1.00 0.00 115 MET A C 8
ATOM 12490 O O . MET A 1 115 ? 18.618 2.721 11.478 1.00 0.00 115 MET A O 8
ATOM 12504 N N . THR A 1 116 ? 17.278 1.734 13.009 1.00 0.00 116 THR A N 8
ATOM 12505 C CA . THR A 1 116 ? 18.376 1.319 13.866 1.00 0.00 116 THR A CA 8
ATOM 12506 C C . THR A 1 116 ? 18.188 -0.136 14.304 1.00 0.00 116 THR A C 8
ATOM 12507 O O . THR A 1 116 ? 17.231 -0.460 15.002 1.00 0.00 116 THR A O 8
ATOM 12518 N N . LYS A 1 117 ? 19.123 -0.973 13.875 1.00 0.00 117 LYS A N 8
ATOM 12519 C CA . LYS A 1 117 ? 19.073 -2.384 14.214 1.00 0.00 117 LYS A CA 8
ATOM 12520 C C . LYS A 1 117 ? 19.183 -2.546 15.730 1.00 0.00 117 LYS A C 8
ATOM 12521 O O . LYS A 1 117 ? 18.410 -3.284 16.339 1.00 0.00 117 LYS A O 8
ATOM 12540 N N . ASP A 1 118 ? 20.151 -1.842 16.299 1.00 0.00 118 ASP A N 8
ATOM 12541 C CA . ASP A 1 118 ? 20.373 -1.896 17.733 1.00 0.00 118 ASP A CA 8
ATOM 12542 C C . ASP A 1 118 ? 20.346 -0.477 18.304 1.00 0.00 118 ASP A C 8
ATOM 12543 O O . ASP A 1 118 ? 20.512 -0.284 19.507 1.00 0.00 118 ASP A O 8
ATOM 12553 N N . MET A 1 23 ? 6.246 8.903 -4.679 1.00 0.00 23 MET A N 9
ATOM 12554 C CA . MET A 1 23 ? 6.014 7.486 -4.452 1.00 0.00 23 MET A CA 9
ATOM 12555 C C . MET A 1 23 ? 6.854 6.975 -3.280 1.00 0.00 23 MET A C 9
ATOM 12556 O O . MET A 1 23 ? 8.047 7.264 -3.195 1.00 0.00 23 MET A O 9
ATOM 12570 N N . ARG A 1 24 ? 6.201 6.222 -2.408 1.00 0.00 24 ARG A N 9
ATOM 12571 C CA . ARG A 1 24 ? 6.874 5.667 -1.246 1.00 0.00 24 ARG A CA 9
ATOM 12572 C C . ARG A 1 24 ? 7.049 4.156 -1.406 1.00 0.00 24 ARG A C 9
ATOM 12573 O O . ARG A 1 24 ? 6.219 3.494 -2.026 1.00 0.00 24 ARG A O 9
ATOM 12594 N N . GLU A 1 25 ? 8.135 3.656 -0.835 1.00 0.00 25 GLU A N 9
ATOM 12595 C CA . GLU A 1 25 ? 8.430 2.234 -0.907 1.00 0.00 25 GLU A CA 9
ATOM 12596 C C . GLU A 1 25 ? 8.217 1.578 0.459 1.00 0.00 25 GLU A C 9
ATOM 12597 O O . GLU A 1 25 ? 8.745 2.050 1.466 1.00 0.00 25 GLU A O 9
ATOM 12609 N N . TYR A 1 26 ? 7.445 0.503 0.450 1.00 0.00 26 TYR A N 9
ATOM 12610 C CA . TYR A 1 26 ? 7.156 -0.222 1.675 1.00 0.00 26 TYR A CA 9
ATOM 12611 C C . TYR A 1 26 ? 7.674 -1.660 1.597 1.00 0.00 26 TYR A C 9
ATOM 12612 O O . TYR A 1 26 ? 7.649 -2.276 0.534 1.00 0.00 26 TYR A O 9
ATOM 12630 N N . PRO A 1 27 ? 8.144 -2.166 2.770 1.00 0.00 27 PRO A N 9
ATOM 12631 C CA . PRO A 1 27 ? 8.667 -3.519 2.844 1.00 0.00 27 PRO A CA 9
ATOM 12632 C C . PRO A 1 27 ? 7.534 -4.547 2.814 1.00 0.00 27 PRO A C 9
ATOM 12633 O O . PRO A 1 27 ? 6.367 -4.194 2.975 1.00 0.00 27 PRO A O 9
ATOM 12644 N N . VAL A 1 28 ? 7.919 -5.797 2.607 1.00 0.00 28 VAL A N 9
ATOM 12645 C CA . VAL A 1 28 ? 6.950 -6.879 2.554 1.00 0.00 28 VAL A CA 9
ATOM 12646 C C . VAL A 1 28 ? 7.231 -7.865 3.690 1.00 0.00 28 VAL A C 9
ATOM 12647 O O . VAL A 1 28 ? 8.385 -8.105 4.038 1.00 0.00 28 VAL A O 9
ATOM 12660 N N . LYS A 1 29 ? 6.153 -8.410 4.236 1.00 0.00 29 LYS A N 9
ATOM 12661 C CA . LYS A 1 29 ? 6.268 -9.364 5.326 1.00 0.00 29 LYS A CA 9
ATOM 12662 C C . LYS A 1 29 ? 6.372 -10.777 4.751 1.00 0.00 29 LYS A C 9
ATOM 12663 O O . LYS A 1 29 ? 5.767 -11.080 3.724 1.00 0.00 29 LYS A O 9
ATOM 12682 N N . LYS A 1 30 ? 7.144 -11.606 5.440 1.00 0.00 30 LYS A N 9
ATOM 12683 C CA . LYS A 1 30 ? 7.334 -12.981 5.011 1.00 0.00 30 LYS A CA 9
ATOM 12684 C C . LYS A 1 30 ? 6.013 -13.740 5.141 1.00 0.00 30 LYS A C 9
ATOM 12685 O O . LYS A 1 30 ? 5.645 -14.171 6.233 1.00 0.00 30 LYS A O 9
ATOM 12704 N N . GLY A 1 31 ? 5.336 -13.882 4.012 1.00 0.00 31 GLY A N 9
ATOM 12705 C CA . GLY A 1 31 ? 4.062 -14.583 3.986 1.00 0.00 31 GLY A CA 9
ATOM 12706 C C . GLY A 1 31 ? 2.952 -13.683 3.437 1.00 0.00 31 GLY A C 9
ATOM 12707 O O . GLY A 1 31 ? 2.091 -14.140 2.688 1.00 0.00 31 GLY A O 9
ATOM 12711 N N . PHE A 1 32 ? 3.010 -12.419 3.831 1.00 0.00 32 PHE A N 9
ATOM 12712 C CA . PHE A 1 32 ? 2.021 -11.452 3.387 1.00 0.00 32 PHE A CA 9
ATOM 12713 C C . PHE A 1 32 ? 1.856 -11.494 1.867 1.00 0.00 32 PHE A C 9
ATOM 12714 O O . PHE A 1 32 ? 2.721 -12.008 1.159 1.00 0.00 32 PHE A O 9
ATOM 12731 N N . PRO A 1 33 ? 0.711 -10.931 1.396 1.00 0.00 33 PRO A N 9
ATOM 12732 C CA . PRO A 1 33 ? 0.421 -10.899 -0.027 1.00 0.00 33 PRO A CA 9
ATOM 12733 C C . PRO A 1 33 ? 1.272 -9.844 -0.736 1.00 0.00 33 PRO A C 9
ATOM 12734 O O . PRO A 1 33 ? 1.310 -8.688 -0.318 1.00 0.00 33 PRO A O 9
ATOM 12745 N N . THR A 1 34 ? 1.934 -10.279 -1.798 1.00 0.00 34 THR A N 9
ATOM 12746 C CA . THR A 1 34 ? 2.781 -9.386 -2.569 1.00 0.00 34 THR A CA 9
ATOM 12747 C C . THR A 1 34 ? 2.600 -9.640 -4.068 1.00 0.00 34 THR A C 9
ATOM 12748 O O . THR A 1 34 ? 3.532 -9.459 -4.849 1.00 0.00 34 THR A O 9
ATOM 12759 N N . ASP A 1 35 ? 1.392 -10.055 -4.422 1.00 0.00 35 ASP A N 9
ATOM 12760 C CA . ASP A 1 35 ? 1.077 -10.335 -5.812 1.00 0.00 35 ASP A CA 9
ATOM 12761 C C . ASP A 1 35 ? -0.191 -9.575 -6.206 1.00 0.00 35 ASP A C 9
ATOM 12762 O O . ASP A 1 35 ? -1.079 -9.371 -5.379 1.00 0.00 35 ASP A O 9
ATOM 12771 N N . TYR A 1 36 ? -0.237 -9.176 -7.469 1.00 0.00 36 TYR A N 9
ATOM 12772 C CA . TYR A 1 36 ? -1.381 -8.444 -7.982 1.00 0.00 36 TYR A CA 9
ATOM 12773 C C . TYR A 1 36 ? -2.692 -9.129 -7.588 1.00 0.00 36 TYR A C 9
ATOM 12774 O O . TYR A 1 36 ? -3.575 -8.499 -7.008 1.00 0.00 36 TYR A O 9
ATOM 12792 N N . ASP A 1 37 ? -2.777 -10.408 -7.919 1.00 0.00 37 ASP A N 9
ATOM 12793 C CA . ASP A 1 37 ? -3.964 -11.185 -7.608 1.00 0.00 37 ASP A CA 9
ATOM 12794 C C . ASP A 1 37 ? -4.168 -11.212 -6.092 1.00 0.00 37 ASP A C 9
ATOM 12795 O O . ASP A 1 37 ? -5.253 -10.903 -5.602 1.00 0.00 37 ASP A O 9
ATOM 12804 N N . SER A 1 38 ? -3.107 -11.583 -5.391 1.00 0.00 38 SER A N 9
ATOM 12805 C CA . SER A 1 38 ? -3.154 -11.653 -3.941 1.00 0.00 38 SER A CA 9
ATOM 12806 C C . SER A 1 38 ? -3.709 -10.346 -3.371 1.00 0.00 38 SER A C 9
ATOM 12807 O O . SER A 1 38 ? -4.655 -10.360 -2.584 1.00 0.00 38 SER A O 9
ATOM 12815 N N . ILE A 1 39 ? -3.097 -9.248 -3.789 1.00 0.00 39 ILE A N 9
ATOM 12816 C CA . ILE A 1 39 ? -3.517 -7.935 -3.331 1.00 0.00 39 ILE A CA 9
ATOM 12817 C C . ILE A 1 39 ? -4.936 -7.655 -3.833 1.00 0.00 39 ILE A C 9
ATOM 12818 O O . ILE A 1 39 ? -5.735 -7.037 -3.132 1.00 0.00 39 ILE A O 9
ATOM 12834 N N . LYS A 1 40 ? -5.205 -8.122 -5.043 1.00 0.00 40 LYS A N 9
ATOM 12835 C CA . LYS A 1 40 ? -6.511 -7.928 -5.647 1.00 0.00 40 LYS A CA 9
ATOM 12836 C C . LYS A 1 40 ? -7.586 -8.500 -4.719 1.00 0.00 40 LYS A C 9
ATOM 12837 O O . LYS A 1 40 ? -8.649 -7.903 -4.553 1.00 0.00 40 LYS A O 9
ATOM 12856 N N . ARG A 1 41 ? -7.271 -9.648 -4.137 1.00 0.00 41 ARG A N 9
ATOM 12857 C CA . ARG A 1 41 ? -8.196 -10.306 -3.230 1.00 0.00 41 ARG A CA 9
ATOM 12858 C C . ARG A 1 41 ? -8.191 -9.608 -1.868 1.00 0.00 41 ARG A C 9
ATOM 12859 O O . ARG A 1 41 ? -9.227 -9.509 -1.213 1.00 0.00 41 ARG A O 9
ATOM 12880 N N . LYS A 1 42 ? -7.011 -9.142 -1.482 1.00 0.00 42 LYS A N 9
ATOM 12881 C CA . LYS A 1 42 ? -6.857 -8.457 -0.210 1.00 0.00 42 LYS A CA 9
ATOM 12882 C C . LYS A 1 42 ? -7.624 -7.135 -0.252 1.00 0.00 42 LYS A C 9
ATOM 12883 O O . LYS A 1 42 ? -8.187 -6.707 0.754 1.00 0.00 42 LYS A O 9
ATOM 12902 N N . ILE A 1 43 ? -7.622 -6.523 -1.427 1.00 0.00 43 ILE A N 9
ATOM 12903 C CA . ILE A 1 43 ? -8.311 -5.257 -1.613 1.00 0.00 43 ILE A CA 9
ATOM 12904 C C . ILE A 1 43 ? -9.816 -5.470 -1.441 1.00 0.00 43 ILE A C 9
ATOM 12905 O O . ILE A 1 43 ? -10.460 -4.770 -0.660 1.00 0.00 43 ILE A O 9
ATOM 12921 N N . SER A 1 44 ? -10.333 -6.440 -2.180 1.00 0.00 44 SER A N 9
ATOM 12922 C CA . SER A 1 44 ? -11.750 -6.754 -2.119 1.00 0.00 44 SER A CA 9
ATOM 12923 C C . SER A 1 44 ? -12.083 -7.406 -0.776 1.00 0.00 44 SER A C 9
ATOM 12924 O O . SER A 1 44 ? -13.163 -7.189 -0.227 1.00 0.00 44 SER A O 9
ATOM 12932 N N . GLU A 1 45 ? -11.136 -8.191 -0.283 1.00 0.00 45 GLU A N 9
ATOM 12933 C CA . GLU A 1 45 ? -11.316 -8.876 0.985 1.00 0.00 45 GLU A CA 9
ATOM 12934 C C . GLU A 1 45 ? -11.449 -7.861 2.122 1.00 0.00 45 GLU A C 9
ATOM 12935 O O . GLU A 1 45 ? -12.046 -8.157 3.157 1.00 0.00 45 GLU A O 9
ATOM 12947 N N . LEU A 1 46 ? -10.886 -6.684 1.892 1.00 0.00 46 LEU A N 9
ATOM 12948 C CA . LEU A 1 46 ? -10.935 -5.624 2.883 1.00 0.00 46 LEU A CA 9
ATOM 12949 C C . LEU A 1 46 ? -12.233 -4.830 2.712 1.00 0.00 46 LEU A C 9
ATOM 12950 O O . LEU A 1 46 ? -12.726 -4.229 3.664 1.00 0.00 46 LEU A O 9
ATOM 12966 N N . GLY A 1 47 ? -12.745 -4.854 1.491 1.00 0.00 47 GLY A N 9
ATOM 12967 C CA . GLY A 1 47 ? -13.975 -4.145 1.182 1.00 0.00 47 GLY A CA 9
ATOM 12968 C C . GLY A 1 47 ? -13.714 -2.992 0.209 1.00 0.00 47 GLY A C 9
ATOM 12969 O O . GLY A 1 47 ? -14.424 -1.990 0.226 1.00 0.00 47 GLY A O 9
ATOM 12973 N N . PHE A 1 48 ? -12.693 -3.176 -0.615 1.00 0.00 48 PHE A N 9
ATOM 12974 C CA . PHE A 1 48 ? -12.330 -2.164 -1.591 1.00 0.00 48 PHE A CA 9
ATOM 12975 C C . PHE A 1 48 ? -12.424 -2.718 -3.015 1.00 0.00 48 PHE A C 9
ATOM 12976 O O . PHE A 1 48 ? -12.701 -3.901 -3.208 1.00 0.00 48 PHE A O 9
ATOM 12993 N N . ASP A 1 49 ? -12.186 -1.837 -3.975 1.00 0.00 49 ASP A N 9
ATOM 12994 C CA . ASP A 1 49 ? -12.240 -2.223 -5.376 1.00 0.00 49 ASP A CA 9
ATOM 12995 C C . ASP A 1 49 ? -10.856 -2.047 -6.003 1.00 0.00 49 ASP A C 9
ATOM 12996 O O . ASP A 1 49 ? -10.007 -1.345 -5.456 1.00 0.00 49 ASP A O 9
ATOM 13005 N N . VAL A 1 50 ? -10.670 -2.695 -7.144 1.00 0.00 50 VAL A N 9
ATOM 13006 C CA . VAL A 1 50 ? -9.404 -2.619 -7.851 1.00 0.00 50 VAL A CA 9
ATOM 13007 C C . VAL A 1 50 ? -9.670 -2.517 -9.354 1.00 0.00 50 VAL A C 9
ATOM 13008 O O . VAL A 1 50 ? -10.484 -3.261 -9.896 1.00 0.00 50 VAL A O 9
ATOM 13021 N N . LYS A 1 51 ? -8.967 -1.587 -9.985 1.00 0.00 51 LYS A N 9
ATOM 13022 C CA . LYS A 1 51 ? -9.118 -1.377 -11.415 1.00 0.00 51 LYS A CA 9
ATOM 13023 C C . LYS A 1 51 ? -7.842 -1.830 -12.129 1.00 0.00 51 LYS A C 9
ATOM 13024 O O . LYS A 1 51 ? -6.741 -1.656 -11.609 1.00 0.00 51 LYS A O 9
ATOM 13043 N N . SER A 1 52 ? -8.034 -2.401 -13.309 1.00 0.00 52 SER A N 9
ATOM 13044 C CA . SER A 1 52 ? -6.912 -2.880 -14.099 1.00 0.00 52 SER A CA 9
ATOM 13045 C C . SER A 1 52 ? -6.636 -1.914 -15.253 1.00 0.00 52 SER A C 9
ATOM 13046 O O . SER A 1 52 ? -7.347 -1.920 -16.257 1.00 0.00 52 SER A O 9
ATOM 13054 N N . GLU A 1 53 ? -5.600 -1.107 -15.074 1.00 0.00 53 GLU A N 9
ATOM 13055 C CA . GLU A 1 53 ? -5.221 -0.139 -16.087 1.00 0.00 53 GLU A CA 9
ATOM 13056 C C . GLU A 1 53 ? -3.920 -0.565 -16.769 1.00 0.00 53 GLU A C 9
ATOM 13057 O O . GLU A 1 53 ? -2.832 -0.297 -16.262 1.00 0.00 53 GLU A O 9
ATOM 13069 N N . GLY A 1 54 ? -4.074 -1.224 -17.909 1.00 0.00 54 GLY A N 9
ATOM 13070 C CA . GLY A 1 54 ? -2.926 -1.690 -18.665 1.00 0.00 54 GLY A CA 9
ATOM 13071 C C . GLY A 1 54 ? -2.207 -2.822 -17.929 1.00 0.00 54 GLY A C 9
ATOM 13072 O O . GLY A 1 54 ? -2.719 -3.939 -17.850 1.00 0.00 54 GLY A O 9
ATOM 13076 N N . ASP A 1 55 ? -1.033 -2.496 -17.409 1.00 0.00 55 ASP A N 9
ATOM 13077 C CA . ASP A 1 55 ? -0.240 -3.473 -16.682 1.00 0.00 55 ASP A CA 9
ATOM 13078 C C . ASP A 1 55 ? -0.076 -3.014 -15.233 1.00 0.00 55 ASP A C 9
ATOM 13079 O O . ASP A 1 55 ? 0.537 -3.707 -14.423 1.00 0.00 55 ASP A O 9
ATOM 13088 N N . LEU A 1 56 ? -0.637 -1.847 -14.948 1.00 0.00 56 LEU A N 9
ATOM 13089 C CA . LEU A 1 56 ? -0.562 -1.287 -13.610 1.00 0.00 56 LEU A CA 9
ATOM 13090 C C . LEU A 1 56 ? -1.839 -1.635 -12.844 1.00 0.00 56 LEU A C 9
ATOM 13091 O O . LEU A 1 56 ? -2.887 -1.862 -13.446 1.00 0.00 56 LEU A O 9
ATOM 13107 N N . ILE A 1 57 ? -1.710 -1.666 -11.524 1.00 0.00 57 ILE A N 9
ATOM 13108 C CA . ILE A 1 57 ? -2.842 -1.982 -10.670 1.00 0.00 57 ILE A CA 9
ATOM 13109 C C . ILE A 1 57 ? -3.322 -0.707 -9.976 1.00 0.00 57 ILE A C 9
ATOM 13110 O O . ILE A 1 57 ? -2.515 0.099 -9.520 1.00 0.00 57 ILE A O 9
ATOM 13126 N N . ILE A 1 58 ? -4.639 -0.564 -9.918 1.00 0.00 58 ILE A N 9
ATOM 13127 C CA . ILE A 1 58 ? -5.239 0.600 -9.286 1.00 0.00 58 ILE A CA 9
ATOM 13128 C C . ILE A 1 58 ? -6.076 0.149 -8.088 1.00 0.00 58 ILE A C 9
ATOM 13129 O O . ILE A 1 58 ? -6.811 -0.833 -8.173 1.00 0.00 58 ILE A O 9
ATOM 13145 N N . ALA A 1 59 ? -5.939 0.892 -6.999 1.00 0.00 59 ALA A N 9
ATOM 13146 C CA . ALA A 1 59 ? -6.673 0.581 -5.785 1.00 0.00 59 ALA A CA 9
ATOM 13147 C C . ALA A 1 59 ? -7.827 1.574 -5.624 1.00 0.00 59 ALA A C 9
ATOM 13148 O O . ALA A 1 59 ? -7.665 2.766 -5.880 1.00 0.00 59 ALA A O 9
ATOM 13155 N N . SER A 1 60 ? -8.966 1.046 -5.202 1.00 0.00 60 SER A N 9
ATOM 13156 C CA . SER A 1 60 ? -10.146 1.871 -5.003 1.00 0.00 60 SER A CA 9
ATOM 13157 C C . SER A 1 60 ? -10.459 1.988 -3.511 1.00 0.00 60 SER A C 9
ATOM 13158 O O . SER A 1 60 ? -11.102 1.111 -2.937 1.00 0.00 60 SER A O 9
ATOM 13166 N N . ILE A 1 61 ? -9.986 3.079 -2.924 1.00 0.00 61 ILE A N 9
ATOM 13167 C CA . ILE A 1 61 ? -10.208 3.323 -1.509 1.00 0.00 61 ILE A CA 9
ATOM 13168 C C . ILE A 1 61 ? -10.939 4.655 -1.333 1.00 0.00 61 ILE A C 9
ATOM 13169 O O . ILE A 1 61 ? -10.820 5.547 -2.171 1.00 0.00 61 ILE A O 9
ATOM 13185 N N . PRO A 1 62 ? -11.698 4.750 -0.209 1.00 0.00 62 PRO A N 9
ATOM 13186 C CA . PRO A 1 62 ? -12.448 5.960 0.088 1.00 0.00 62 PRO A CA 9
ATOM 13187 C C . PRO A 1 62 ? -11.520 7.073 0.578 1.00 0.00 62 PRO A C 9
ATOM 13188 O O . PRO A 1 62 ? -10.634 6.833 1.395 1.00 0.00 62 PRO A O 9
ATOM 13199 N N . GLY A 1 63 ? -11.758 8.268 0.058 1.00 0.00 63 GLY A N 9
ATOM 13200 C CA . GLY A 1 63 ? -10.955 9.421 0.432 1.00 0.00 63 GLY A CA 9
ATOM 13201 C C . GLY A 1 63 ? -9.889 9.711 -0.624 1.00 0.00 63 GLY A C 9
ATOM 13202 O O . GLY A 1 63 ? -9.431 10.846 -0.754 1.00 0.00 63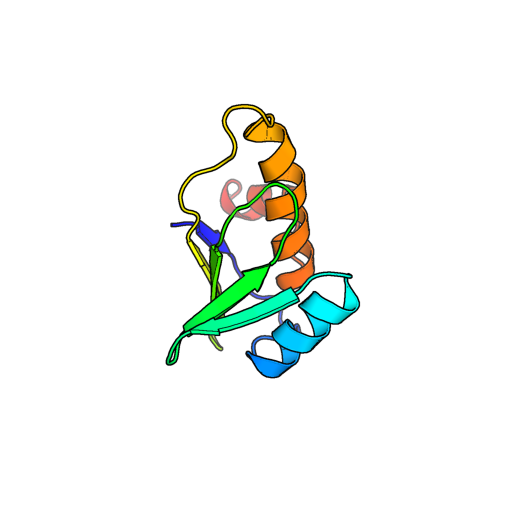 GLY A O 9
ATOM 13206 N N . ILE A 1 64 ? -9.523 8.667 -1.355 1.00 0.00 64 ILE A N 9
ATOM 13207 C CA . ILE A 1 64 ? -8.519 8.797 -2.397 1.00 0.00 64 ILE A CA 9
ATOM 13208 C C . ILE A 1 64 ? -9.198 8.726 -3.767 1.00 0.00 64 ILE A C 9
ATOM 13209 O O . ILE A 1 64 ? -10.332 8.264 -3.877 1.00 0.00 64 ILE A O 9
ATOM 13225 N N . SER A 1 65 ? -8.476 9.190 -4.775 1.00 0.00 65 SER A N 9
ATOM 13226 C CA . SER A 1 65 ? -8.994 9.184 -6.132 1.00 0.00 65 SER A CA 9
ATOM 13227 C C . SER A 1 65 ? -8.491 7.948 -6.880 1.00 0.00 65 SER A C 9
ATOM 13228 O O . SER A 1 65 ? -9.284 7.103 -7.293 1.00 0.00 65 SER A O 9
ATOM 13236 N N . ARG A 1 66 ? -7.176 7.882 -7.029 1.00 0.00 66 ARG A N 9
ATOM 13237 C CA . ARG A 1 66 ? -6.558 6.762 -7.721 1.00 0.00 66 ARG A CA 9
ATOM 13238 C C . ARG A 1 66 ? -5.112 6.584 -7.253 1.00 0.00 66 ARG A C 9
ATOM 13239 O O . ARG A 1 66 ? -4.369 7.559 -7.132 1.00 0.00 66 ARG A O 9
ATOM 13260 N N . ILE A 1 67 ? -4.754 5.333 -7.004 1.00 0.00 67 ILE A N 9
ATOM 13261 C CA . ILE A 1 67 ? -3.409 5.015 -6.553 1.00 0.00 67 ILE A CA 9
ATOM 13262 C C . ILE A 1 67 ? -2.883 3.814 -7.340 1.00 0.00 67 ILE A C 9
ATOM 13263 O O . ILE A 1 67 ? -3.655 2.942 -7.740 1.00 0.00 67 ILE A O 9
ATOM 13279 N N . GLU A 1 68 ? -1.573 3.804 -7.540 1.00 0.00 68 GLU A N 9
ATOM 13280 C CA . GLU A 1 68 ? -0.934 2.725 -8.273 1.00 0.00 68 GLU A CA 9
ATOM 13281 C C . GLU A 1 68 ? -0.126 1.842 -7.319 1.00 0.00 68 GLU A C 9
ATOM 13282 O O . GLU A 1 68 ? 0.579 2.348 -6.447 1.00 0.00 68 GLU A O 9
ATOM 13294 N N . ILE A 1 69 ? -0.255 0.539 -7.518 1.00 0.00 69 ILE A N 9
ATOM 13295 C CA . ILE A 1 69 ? 0.456 -0.418 -6.687 1.00 0.00 69 ILE A CA 9
ATOM 13296 C C . ILE A 1 69 ? 1.386 -1.258 -7.564 1.00 0.00 69 ILE A C 9
ATOM 13297 O O . ILE A 1 69 ? 1.011 -1.665 -8.663 1.00 0.00 69 ILE A O 9
ATOM 13313 N N . LYS A 1 70 ? 2.584 -1.490 -7.047 1.00 0.00 70 LYS A N 9
ATOM 13314 C CA . LYS A 1 70 ? 3.572 -2.272 -7.771 1.00 0.00 70 LYS A CA 9
ATOM 13315 C C . LYS A 1 70 ? 4.187 -3.308 -6.826 1.00 0.00 70 LYS A C 9
ATOM 13316 O O . LYS A 1 70 ? 5.204 -3.044 -6.188 1.00 0.00 70 LYS A O 9
ATOM 13335 N N . PRO A 1 71 ? 3.525 -4.495 -6.765 1.00 0.00 71 PRO A N 9
ATOM 13336 C CA . PRO A 1 71 ? 3.996 -5.571 -5.910 1.00 0.00 71 PRO A CA 9
ATOM 13337 C C . PRO A 1 71 ? 5.230 -6.248 -6.510 1.00 0.00 71 PRO A C 9
ATOM 13338 O O . PRO A 1 71 ? 5.246 -6.582 -7.694 1.00 0.00 71 PRO A O 9
ATOM 13349 N N . ASP A 1 72 ? 6.233 -6.432 -5.666 1.00 0.00 72 ASP A N 9
ATOM 13350 C CA . ASP A 1 72 ? 7.470 -7.063 -6.097 1.00 0.00 72 ASP A CA 9
ATOM 13351 C C . ASP A 1 72 ? 7.930 -8.056 -5.029 1.00 0.00 72 ASP A C 9
ATOM 13352 O O . ASP A 1 72 ? 7.686 -7.853 -3.840 1.00 0.00 72 ASP A O 9
ATOM 13361 N N . LYS A 1 73 ? 8.588 -9.110 -5.490 1.00 0.00 73 LYS A N 9
ATOM 13362 C CA . LYS A 1 73 ? 9.085 -10.136 -4.588 1.00 0.00 73 LYS A CA 9
ATOM 13363 C C . LYS A 1 73 ? 9.979 -9.488 -3.530 1.00 0.00 73 LYS A C 9
ATOM 13364 O O . LYS A 1 73 ? 9.887 -9.818 -2.348 1.00 0.00 73 LYS A O 9
ATOM 13383 N N . ARG A 1 74 ? 10.823 -8.578 -3.990 1.00 0.00 74 ARG A N 9
ATOM 13384 C CA . ARG A 1 74 ? 11.733 -7.881 -3.097 1.00 0.00 74 ARG A CA 9
ATOM 13385 C C . ARG A 1 74 ? 10.948 -7.009 -2.114 1.00 0.00 74 ARG A C 9
ATOM 13386 O O . ARG A 1 74 ? 10.980 -7.246 -0.908 1.00 0.00 74 ARG A O 9
ATOM 13407 N N . LYS A 1 75 ? 10.263 -6.019 -2.667 1.00 0.00 75 LYS A N 9
ATOM 13408 C CA . LYS A 1 75 ? 9.471 -5.112 -1.854 1.00 0.00 75 LYS A CA 9
ATOM 13409 C C . LYS A 1 75 ? 8.286 -4.600 -2.676 1.00 0.00 75 LYS A C 9
ATOM 13410 O O . LYS A 1 75 ? 7.982 -5.141 -3.737 1.00 0.00 75 LYS A O 9
ATOM 13429 N N . ILE A 1 76 ? 7.650 -3.561 -2.154 1.00 0.00 76 ILE A N 9
ATOM 13430 C CA . ILE A 1 76 ? 6.507 -2.970 -2.826 1.00 0.00 76 ILE A CA 9
ATOM 13431 C C . ILE A 1 76 ? 6.564 -1.449 -2.680 1.00 0.00 76 ILE A C 9
ATOM 13432 O O . ILE A 1 76 ? 7.169 -0.934 -1.741 1.00 0.00 76 ILE A O 9
ATOM 13448 N N . LEU A 1 77 ? 5.928 -0.770 -3.623 1.00 0.00 77 LEU A N 9
ATOM 13449 C CA . LEU A 1 77 ? 5.901 0.682 -3.612 1.00 0.00 77 LEU A CA 9
ATOM 13450 C C . LEU A 1 77 ? 4.509 1.165 -4.028 1.00 0.00 77 LEU A C 9
ATOM 13451 O O . LEU A 1 77 ? 3.796 0.468 -4.747 1.00 0.00 77 LEU A O 9
ATOM 13467 N N . VAL A 1 78 ? 4.166 2.354 -3.556 1.00 0.00 78 VAL A N 9
ATOM 13468 C CA . VAL A 1 78 ? 2.872 2.939 -3.869 1.00 0.00 78 VAL A CA 9
ATOM 13469 C C . VAL A 1 78 ? 3.064 4.396 -4.292 1.00 0.00 78 VAL A C 9
ATOM 13470 O O . VAL A 1 78 ? 3.966 5.074 -3.803 1.00 0.00 78 VAL A O 9
ATOM 13483 N N . ASN A 1 79 ? 2.203 4.834 -5.198 1.00 0.00 79 ASN A N 9
ATOM 13484 C CA . ASN A 1 79 ? 2.267 6.199 -5.693 1.00 0.00 79 ASN A CA 9
ATOM 13485 C C . ASN A 1 79 ? 0.858 6.792 -5.724 1.00 0.00 79 ASN A C 9
ATOM 13486 O O . ASN A 1 79 ? -0.059 6.197 -6.288 1.00 0.00 79 ASN A O 9
ATOM 13497 N N . THR A 1 80 ? 0.728 7.959 -5.107 1.00 0.00 80 THR A N 9
ATOM 13498 C CA . THR A 1 80 ? -0.556 8.639 -5.057 1.00 0.00 80 THR A CA 9
ATOM 13499 C C . THR A 1 80 ? -0.638 9.704 -6.153 1.00 0.00 80 THR A C 9
ATOM 13500 O O . THR A 1 80 ? 0.365 10.329 -6.494 1.00 0.00 80 THR A O 9
ATOM 13511 N N . GLY A 1 81 ? -1.844 9.876 -6.675 1.00 0.00 81 GLY A N 9
ATOM 13512 C CA . GLY A 1 81 ? -2.071 10.854 -7.726 1.00 0.00 81 GLY A CA 9
ATOM 13513 C C . GLY A 1 81 ? -2.682 12.137 -7.159 1.00 0.00 81 GLY A C 9
ATOM 13514 O O . GLY A 1 81 ? -1.971 12.974 -6.605 1.00 0.00 81 GLY A O 9
ATOM 13518 N N . ASP A 1 82 ? -3.993 12.250 -7.318 1.00 0.00 82 ASP A N 9
ATOM 13519 C CA . ASP A 1 82 ? -4.706 13.417 -6.828 1.00 0.00 82 ASP A CA 9
ATOM 13520 C C . ASP A 1 82 ? -5.684 12.989 -5.732 1.00 0.00 82 ASP A C 9
ATOM 13521 O O . ASP A 1 82 ? -6.645 12.269 -5.999 1.00 0.00 82 ASP A O 9
ATOM 13530 N N . TYR A 1 83 ? -5.404 13.450 -4.522 1.00 0.00 83 TYR A N 9
ATOM 13531 C CA . TYR A 1 83 ? -6.247 13.123 -3.384 1.00 0.00 83 TYR A CA 9
ATOM 13532 C C . TYR A 1 83 ? -7.565 13.900 -3.436 1.00 0.00 83 TYR A C 9
ATOM 13533 O O . TYR A 1 83 ? -7.665 14.911 -4.128 1.00 0.00 83 TYR A O 9
ATOM 13551 N N . ASP A 1 84 ? -8.541 13.396 -2.695 1.00 0.00 84 ASP A N 9
ATOM 13552 C CA . ASP A 1 84 ? -9.847 14.029 -2.649 1.00 0.00 84 ASP A CA 9
ATOM 13553 C C . ASP A 1 84 ? -9.670 15.543 -2.500 1.00 0.00 84 ASP A C 9
ATOM 13554 O O . ASP A 1 84 ? -8.565 16.021 -2.250 1.00 0.00 84 ASP A O 9
ATOM 13563 N N . SER A 1 85 ? -10.777 16.254 -2.661 1.00 0.00 85 SER A N 9
ATOM 13564 C CA . SER A 1 85 ? -10.758 17.702 -2.550 1.00 0.00 85 SER A CA 9
ATOM 13565 C C . SER A 1 85 ? -11.254 18.128 -1.166 1.00 0.00 85 SER A C 9
ATOM 13566 O O . SER A 1 85 ? -10.507 18.721 -0.391 1.00 0.00 85 SER A O 9
ATOM 13574 N N . ASP A 1 86 ? -12.510 17.805 -0.898 1.00 0.00 86 ASP A N 9
ATOM 13575 C CA . ASP A 1 86 ? -13.114 18.145 0.379 1.00 0.00 86 ASP A CA 9
ATOM 13576 C C . ASP A 1 86 ? -13.111 16.912 1.285 1.00 0.00 86 ASP A C 9
ATOM 13577 O O . ASP A 1 86 ? -14.149 16.529 1.822 1.00 0.00 86 ASP A O 9
ATOM 13586 N N . ALA A 1 87 ? -11.932 16.325 1.427 1.00 0.00 87 ALA A N 9
ATOM 13587 C CA . ALA A 1 87 ? -11.780 15.144 2.258 1.00 0.00 87 ALA A CA 9
ATOM 13588 C C . ALA A 1 87 ? -10.627 15.361 3.241 1.00 0.00 87 ALA A C 9
ATOM 13589 O O . ALA A 1 87 ? -9.573 15.870 2.864 1.00 0.00 87 ALA A O 9
ATOM 13596 N N . ASP A 1 88 ? -10.868 14.965 4.482 1.00 0.00 88 ASP A N 9
ATOM 13597 C CA . ASP A 1 88 ? -9.863 15.110 5.522 1.00 0.00 88 ASP A CA 9
ATOM 13598 C C . ASP A 1 88 ? -8.579 14.398 5.088 1.00 0.00 88 ASP A C 9
ATOM 13599 O O . ASP A 1 88 ? -8.488 13.174 5.166 1.00 0.00 88 ASP A O 9
ATOM 13608 N N . LYS A 1 89 ? -7.620 15.195 4.639 1.00 0.00 89 LYS A N 9
ATOM 13609 C CA . LYS A 1 89 ? -6.346 14.657 4.194 1.00 0.00 89 LYS A CA 9
ATOM 13610 C C . LYS A 1 89 ? -5.798 13.707 5.261 1.00 0.00 89 LYS A C 9
ATOM 13611 O O . LYS A 1 89 ? -5.073 12.767 4.945 1.00 0.00 89 LYS A O 9
ATOM 13630 N N . LEU A 1 90 ? -6.164 13.989 6.503 1.00 0.00 90 LEU A N 9
ATOM 13631 C CA . LEU A 1 90 ? -5.718 13.172 7.619 1.00 0.00 90 LEU A CA 9
ATOM 13632 C C . LEU A 1 90 ? -6.515 11.866 7.640 1.00 0.00 90 LEU A C 9
ATOM 13633 O O . LEU A 1 90 ? -5.985 10.817 7.998 1.00 0.00 90 LEU A O 9
ATOM 13649 N N . ALA A 1 91 ? -7.777 11.975 7.253 1.00 0.00 91 ALA A N 9
ATOM 13650 C CA . ALA A 1 91 ? -8.654 10.816 7.224 1.00 0.00 91 ALA A CA 9
ATOM 13651 C C . ALA A 1 91 ? -8.266 9.918 6.048 1.00 0.00 91 ALA A C 9
ATOM 13652 O O . ALA A 1 91 ? -8.067 8.716 6.220 1.00 0.00 91 ALA A O 9
ATOM 13659 N N . VAL A 1 92 ? -8.171 10.536 4.880 1.00 0.00 92 VAL A N 9
ATOM 13660 C CA . VAL A 1 92 ? -7.810 9.807 3.676 1.00 0.00 92 VAL A CA 9
ATOM 13661 C C . VAL A 1 92 ? -6.437 9.158 3.869 1.00 0.00 92 VAL A C 9
ATOM 13662 O O . VAL A 1 92 ? -6.179 8.077 3.344 1.00 0.00 92 VAL A O 9
ATOM 13675 N N . VAL A 1 93 ? -5.594 9.847 4.623 1.00 0.00 93 VAL A N 9
ATOM 13676 C CA . VAL A 1 93 ? -4.255 9.353 4.892 1.00 0.00 93 VAL A CA 9
ATOM 13677 C C . VAL A 1 93 ? -4.336 8.178 5.868 1.00 0.00 93 VAL A C 9
ATOM 13678 O O . VAL A 1 93 ? -3.678 7.158 5.673 1.00 0.00 93 VAL A O 9
ATOM 13691 N N . ARG A 1 94 ? -5.149 8.362 6.899 1.00 0.00 94 ARG A N 9
ATOM 13692 C CA . ARG A 1 94 ? -5.324 7.330 7.906 1.00 0.00 94 ARG A CA 9
ATOM 13693 C C . ARG A 1 94 ? -5.940 6.077 7.281 1.00 0.00 94 ARG A C 9
ATOM 13694 O O . ARG A 1 94 ? -5.727 4.967 7.767 1.00 0.00 94 ARG A O 9
ATOM 13715 N N . THR A 1 95 ? -6.692 6.296 6.213 1.00 0.00 95 THR A N 9
ATOM 13716 C CA . THR A 1 95 ? -7.341 5.199 5.516 1.00 0.00 95 THR A CA 9
ATOM 13717 C C . THR A 1 95 ? -6.396 4.596 4.475 1.00 0.00 95 THR A C 9
ATOM 13718 O O . THR A 1 95 ? -6.517 3.424 4.125 1.00 0.00 95 THR A O 9
ATOM 13729 N N . TYR A 1 96 ? -5.477 5.427 4.005 1.00 0.00 96 TYR A N 9
ATOM 13730 C CA . TYR A 1 96 ? -4.511 4.991 3.010 1.00 0.00 96 TYR A CA 9
ATOM 13731 C C . TYR A 1 96 ? -3.388 4.176 3.655 1.00 0.00 96 TYR A C 9
ATOM 13732 O O . TYR A 1 96 ? -2.871 3.239 3.050 1.00 0.00 96 TYR A O 9
ATOM 13750 N N . ASN A 1 97 ? -3.045 4.565 4.874 1.00 0.00 97 ASN A N 9
ATOM 13751 C CA . ASN A 1 97 ? -1.993 3.883 5.608 1.00 0.00 97 ASN A CA 9
ATOM 13752 C C . ASN A 1 97 ? -2.505 2.520 6.077 1.00 0.00 97 ASN A C 9
ATOM 13753 O O . ASN A 1 97 ? -1.784 1.525 6.012 1.00 0.00 97 ASN A O 9
ATOM 13764 N N . ASP A 1 98 ? -3.747 2.517 6.539 1.00 0.00 98 ASP A N 9
ATOM 13765 C CA . ASP A 1 98 ? -4.364 1.292 7.018 1.00 0.00 98 ASP A CA 9
ATOM 13766 C C . ASP A 1 98 ? -4.416 0.272 5.878 1.00 0.00 98 ASP A C 9
ATOM 13767 O O . ASP A 1 98 ? -4.219 -0.923 6.099 1.00 0.00 98 ASP A O 9
ATOM 13776 N N . PHE A 1 99 ? -4.681 0.780 4.684 1.00 0.00 99 PHE A N 9
ATOM 13777 C CA . PHE A 1 99 ? -4.762 -0.070 3.509 1.00 0.00 99 PHE A CA 9
ATOM 13778 C C . PHE A 1 99 ? -3.393 -0.664 3.167 1.00 0.00 99 PHE A C 9
ATOM 13779 O O . PHE A 1 99 ? -3.276 -1.866 2.933 1.00 0.00 99 PHE A O 9
ATOM 13796 N N . ILE A 1 100 ? -2.395 0.207 3.148 1.00 0.00 100 ILE A N 9
ATOM 13797 C CA . ILE A 1 100 ? -1.040 -0.216 2.838 1.00 0.00 100 ILE A CA 9
ATOM 13798 C C . ILE A 1 100 ? -0.493 -1.053 3.997 1.00 0.00 100 ILE A C 9
ATOM 13799 O O . ILE A 1 100 ? 0.213 -2.036 3.778 1.00 0.00 100 ILE A O 9
ATOM 13815 N N . GLU A 1 101 ? -0.841 -0.632 5.204 1.00 0.00 101 GLU A N 9
ATOM 13816 C CA . GLU A 1 101 ? -0.395 -1.331 6.398 1.00 0.00 101 GLU A CA 9
ATOM 13817 C C . GLU A 1 101 ? -0.783 -2.808 6.323 1.00 0.00 101 GLU A C 9
ATOM 13818 O O . GLU A 1 101 ? -0.067 -3.668 6.837 1.00 0.00 101 GLU A O 9
ATOM 13830 N N . LYS A 1 102 ? -1.914 -3.059 5.682 1.00 0.00 102 LYS A N 9
ATOM 13831 C CA . LYS A 1 102 ? -2.406 -4.419 5.535 1.00 0.00 102 LYS A CA 9
ATOM 13832 C C . LYS A 1 102 ? -1.759 -5.060 4.305 1.00 0.00 102 LYS A C 9
ATOM 13833 O O . LYS A 1 102 ? -1.687 -6.283 4.205 1.00 0.00 102 LYS A O 9
ATOM 13852 N N . LEU A 1 103 ? -1.306 -4.204 3.400 1.00 0.00 103 LEU A N 9
ATOM 13853 C CA . LEU A 1 103 ? -0.668 -4.672 2.183 1.00 0.00 103 LEU A CA 9
ATOM 13854 C C . LEU A 1 103 ? 0.835 -4.833 2.427 1.00 0.00 103 LEU A C 9
ATOM 13855 O O . LEU A 1 103 ? 1.536 -5.443 1.623 1.00 0.00 103 LEU A O 9
ATOM 13871 N N . THR A 1 104 ? 1.282 -4.273 3.542 1.00 0.00 104 THR A N 9
ATOM 13872 C CA . THR A 1 104 ? 2.688 -4.348 3.904 1.00 0.00 104 THR A CA 9
ATOM 13873 C C . THR A 1 104 ? 2.870 -5.187 5.170 1.00 0.00 104 THR A C 9
ATOM 13874 O O . THR A 1 104 ? 3.713 -6.081 5.209 1.00 0.00 104 THR A O 9
ATOM 13885 N N . GLY A 1 105 ? 2.065 -4.869 6.172 1.00 0.00 105 GLY A N 9
ATOM 13886 C CA . GLY A 1 105 ? 2.126 -5.583 7.437 1.00 0.00 105 GLY A CA 9
ATOM 13887 C C . GLY A 1 105 ? 3.256 -5.043 8.317 1.00 0.00 105 GLY A C 9
ATOM 13888 O O . GLY A 1 105 ? 3.500 -5.561 9.404 1.00 0.00 105 GLY A O 9
ATOM 13892 N N . TYR A 1 106 ? 3.912 -4.008 7.813 1.00 0.00 106 TYR A N 9
ATOM 13893 C CA . TYR A 1 106 ? 5.010 -3.392 8.540 1.00 0.00 106 TYR A CA 9
ATOM 13894 C C . TYR A 1 106 ? 4.564 -2.084 9.198 1.00 0.00 106 TYR A C 9
ATOM 13895 O O . TYR A 1 106 ? 4.021 -1.204 8.531 1.00 0.00 106 TYR A O 9
ATOM 13913 N N . SER A 1 107 ? 4.813 -1.997 10.496 1.00 0.00 107 SER A N 9
ATOM 13914 C CA . SER A 1 107 ? 4.445 -0.812 11.252 1.00 0.00 107 SER A CA 9
ATOM 13915 C C . SER A 1 107 ? 5.571 0.222 11.183 1.00 0.00 107 SER A C 9
ATOM 13916 O O . SER A 1 107 ? 6.709 -0.114 10.857 1.00 0.00 107 SER A O 9
ATOM 13924 N N . ALA A 1 108 ? 5.214 1.460 11.493 1.00 0.00 108 ALA A N 9
ATOM 13925 C CA . ALA A 1 108 ? 6.181 2.545 11.471 1.00 0.00 108 ALA A CA 9
ATOM 13926 C C . ALA A 1 108 ? 7.281 2.265 12.497 1.00 0.00 108 ALA A C 9
ATOM 13927 O O . ALA A 1 108 ? 8.392 2.778 12.376 1.00 0.00 108 ALA A O 9
ATOM 13934 N N . LYS A 1 109 ? 6.932 1.452 13.484 1.00 0.00 109 LYS A N 9
ATOM 13935 C CA . LYS A 1 109 ? 7.875 1.097 14.530 1.00 0.00 109 LYS A CA 9
ATOM 13936 C C . LYS A 1 109 ? 8.983 0.224 13.938 1.00 0.00 109 LYS A C 9
ATOM 13937 O O . LYS A 1 109 ? 10.164 0.465 14.178 1.00 0.00 109 LYS A O 9
ATOM 13956 N N . GLU A 1 110 ? 8.561 -0.773 13.173 1.00 0.00 110 GLU A N 9
ATOM 13957 C CA . GLU A 1 110 ? 9.503 -1.684 12.544 1.00 0.00 110 GLU A CA 9
ATOM 13958 C C . GLU A 1 110 ? 10.077 -1.058 11.271 1.00 0.00 110 GLU A C 9
ATOM 13959 O O . GLU A 1 110 ? 11.224 -1.320 10.909 1.00 0.00 110 GLU A O 9
ATOM 13971 N N . ARG A 1 111 ? 9.254 -0.243 10.627 1.00 0.00 111 ARG A N 9
ATOM 13972 C CA . ARG A 1 111 ? 9.665 0.421 9.402 1.00 0.00 111 ARG A CA 9
ATOM 13973 C C . ARG A 1 111 ? 11.008 1.125 9.606 1.00 0.00 111 ARG A C 9
ATOM 13974 O O . ARG A 1 111 ? 11.884 1.060 8.744 1.00 0.00 111 ARG A O 9
ATOM 13995 N N . LYS A 1 112 ? 11.127 1.784 10.749 1.00 0.00 112 LYS A N 9
ATOM 13996 C CA . LYS A 1 112 ? 12.348 2.499 11.077 1.00 0.00 112 LYS A CA 9
ATOM 13997 C C . LYS A 1 112 ? 13.432 1.494 11.473 1.00 0.00 112 LYS A C 9
ATOM 13998 O O . LYS A 1 112 ? 14.614 1.718 11.216 1.00 0.00 112 LYS A O 9
ATOM 14017 N N . LYS A 1 113 ? 12.991 0.409 12.092 1.00 0.00 113 LYS A N 9
ATOM 14018 C CA . LYS A 1 113 ? 13.909 -0.630 12.525 1.00 0.00 113 LYS A CA 9
ATOM 14019 C C . LYS A 1 113 ? 14.734 -1.108 11.328 1.00 0.00 113 LYS A C 9
ATOM 14020 O O . LYS A 1 113 ? 15.953 -1.244 11.425 1.00 0.00 113 LYS A O 9
ATOM 14039 N N . MET A 1 114 ? 14.036 -1.352 10.230 1.00 0.00 114 MET A N 9
ATOM 14040 C CA . MET A 1 114 ? 14.687 -1.813 9.016 1.00 0.00 114 MET A CA 9
ATOM 14041 C C . MET A 1 114 ? 15.517 -0.694 8.380 1.00 0.00 114 MET A C 9
ATOM 14042 O O . MET A 1 114 ? 16.210 -0.916 7.388 1.00 0.00 114 MET A O 9
ATOM 14056 N N . MET A 1 115 ? 15.417 0.485 8.976 1.00 0.00 115 MET A N 9
ATOM 14057 C CA . MET A 1 115 ? 16.149 1.638 8.481 1.00 0.00 115 MET A CA 9
ATOM 14058 C C . MET A 1 115 ? 17.341 1.961 9.385 1.00 0.00 115 MET A C 9
ATOM 14059 O O . MET A 1 115 ? 18.439 2.222 8.898 1.00 0.00 115 MET A O 9
ATOM 14073 N N . THR A 1 116 ? 17.082 1.932 10.684 1.00 0.00 116 THR A N 9
ATOM 14074 C CA . THR A 1 116 ? 18.120 2.218 11.660 1.00 0.00 116 THR A CA 9
ATOM 14075 C C . THR A 1 116 ? 18.615 0.923 12.308 1.00 0.00 116 THR A C 9
ATOM 14076 O O . THR A 1 116 ? 18.334 0.662 13.475 1.00 0.00 116 THR A O 9
ATOM 14087 N N . LYS A 1 117 ? 19.344 0.146 11.519 1.00 0.00 117 LYS A N 9
ATOM 14088 C CA . LYS A 1 117 ? 19.881 -1.116 12.001 1.00 0.00 117 LYS A CA 9
ATOM 14089 C C . LYS A 1 117 ? 21.011 -0.838 12.995 1.00 0.00 117 LYS A C 9
ATOM 14090 O O . LYS A 1 117 ? 21.411 0.311 13.181 1.00 0.00 117 LYS A O 9
ATOM 14109 N N . ASP A 1 118 ? 21.492 -1.909 13.608 1.00 0.00 118 ASP A N 9
ATOM 14110 C CA . ASP A 1 118 ? 22.567 -1.796 14.579 1.00 0.00 118 ASP A CA 9
ATOM 14111 C C . ASP A 1 118 ? 23.055 -3.193 14.960 1.00 0.00 118 ASP A C 9
ATOM 14112 O O . ASP A 1 118 ? 23.967 -3.337 15.773 1.00 0.00 118 ASP A O 9
ATOM 14122 N N . MET A 1 23 ? 6.050 9.315 -4.220 1.00 0.00 23 MET A N 10
ATOM 14123 C CA . MET A 1 23 ? 5.996 7.864 -4.265 1.00 0.00 23 MET A CA 10
ATOM 14124 C C . MET A 1 23 ? 6.927 7.248 -3.219 1.00 0.00 23 MET A C 10
ATOM 14125 O O . MET A 1 23 ? 8.126 7.523 -3.211 1.00 0.00 23 MET A O 10
ATOM 14139 N N . ARG A 1 24 ? 6.340 6.425 -2.362 1.00 0.00 24 ARG A N 10
ATOM 14140 C CA . ARG A 1 24 ? 7.103 5.767 -1.315 1.00 0.00 24 ARG A CA 10
ATOM 14141 C C . ARG A 1 24 ? 6.941 4.250 -1.413 1.00 0.00 24 ARG A C 10
ATOM 14142 O O . ARG A 1 24 ? 5.826 3.747 -1.547 1.00 0.00 24 ARG A O 10
ATOM 14163 N N . GLU A 1 25 ? 8.071 3.560 -1.344 1.00 0.00 25 GLU A N 10
ATOM 14164 C CA . GLU A 1 25 ? 8.069 2.110 -1.425 1.00 0.00 25 GLU A CA 10
ATOM 14165 C C . GLU A 1 25 ? 7.873 1.501 -0.035 1.00 0.00 25 GLU A C 10
ATOM 14166 O O . GLU A 1 25 ? 8.424 1.996 0.947 1.00 0.00 25 GLU A O 10
ATOM 14178 N N . TYR A 1 26 ? 7.085 0.436 0.005 1.00 0.00 26 TYR A N 10
ATOM 14179 C CA . TYR A 1 26 ? 6.810 -0.245 1.259 1.00 0.00 26 TYR A CA 10
ATOM 14180 C C . TYR A 1 26 ? 7.340 -1.679 1.232 1.00 0.00 26 TYR A C 10
ATOM 14181 O O . TYR A 1 26 ? 7.275 -2.350 0.202 1.00 0.00 26 TYR A O 10
ATOM 14199 N N . PRO A 1 27 ? 7.867 -2.120 2.405 1.00 0.00 27 PRO A N 10
ATOM 14200 C CA . PRO A 1 27 ? 8.408 -3.463 2.526 1.00 0.00 27 PRO A CA 10
ATOM 14201 C C . PRO A 1 27 ? 7.287 -4.502 2.599 1.00 0.00 27 PRO A C 10
ATOM 14202 O O . PRO A 1 27 ? 6.114 -4.148 2.698 1.00 0.00 27 PRO A O 10
ATOM 14213 N N . VAL A 1 28 ? 7.689 -5.763 2.548 1.00 0.00 28 VAL A N 10
ATOM 14214 C CA . VAL A 1 28 ? 6.732 -6.857 2.608 1.00 0.00 28 VAL A CA 10
ATOM 14215 C C . VAL A 1 28 ? 7.091 -7.779 3.775 1.00 0.00 28 VAL A C 10
ATOM 14216 O O . VAL A 1 28 ? 8.267 -8.037 4.027 1.00 0.00 28 VAL A O 10
ATOM 14229 N N . LYS A 1 29 ? 6.056 -8.250 4.454 1.00 0.00 29 LYS A N 10
ATOM 14230 C CA . LYS A 1 29 ? 6.248 -9.138 5.587 1.00 0.00 29 LYS A CA 10
ATOM 14231 C C . LYS A 1 29 ? 6.022 -10.585 5.141 1.00 0.00 29 LYS A C 10
ATOM 14232 O O . LYS A 1 29 ? 5.193 -10.846 4.270 1.00 0.00 29 LYS A O 10
ATOM 14251 N N . LYS A 1 30 ? 6.774 -11.485 5.755 1.00 0.00 30 LYS A N 10
ATOM 14252 C CA . LYS A 1 30 ? 6.666 -12.898 5.433 1.00 0.00 30 LYS A CA 10
ATOM 14253 C C . LYS A 1 30 ? 5.278 -13.403 5.829 1.00 0.00 30 LYS A C 10
ATOM 14254 O O . LYS A 1 30 ? 4.953 -13.472 7.013 1.00 0.00 30 LYS A O 10
ATOM 14273 N N . GLY A 1 31 ? 4.496 -13.742 4.815 1.00 0.00 31 GLY A N 10
ATOM 14274 C CA . GLY A 1 31 ? 3.148 -14.239 5.042 1.00 0.00 31 GLY A CA 10
ATOM 14275 C C . GLY A 1 31 ? 2.105 -13.275 4.473 1.00 0.00 31 GLY A C 10
ATOM 14276 O O . GLY A 1 31 ? 0.986 -13.198 4.977 1.00 0.00 31 GLY A O 10
ATOM 14280 N N . PHE A 1 32 ? 2.510 -12.564 3.431 1.00 0.00 32 PHE A N 10
ATOM 14281 C CA . PHE A 1 32 ? 1.623 -11.609 2.788 1.00 0.00 32 PHE A CA 10
ATOM 14282 C C . PHE A 1 32 ? 1.615 -11.805 1.270 1.00 0.00 32 PHE A C 10
ATOM 14283 O O . PHE A 1 32 ? 2.578 -12.318 0.702 1.00 0.00 32 PHE A O 10
ATOM 14300 N N . PRO A 1 33 ? 0.489 -11.374 0.641 1.00 0.00 33 PRO A N 10
ATOM 14301 C CA . PRO A 1 33 ? 0.343 -11.497 -0.799 1.00 0.00 33 PRO A CA 10
ATOM 14302 C C . PRO A 1 33 ? 1.190 -10.451 -1.527 1.00 0.00 33 PRO A C 10
ATOM 14303 O O . PRO A 1 33 ? 1.247 -9.295 -1.112 1.00 0.00 33 PRO A O 10
ATOM 14314 N N . THR A 1 34 ? 1.828 -10.897 -2.600 1.00 0.00 34 THR A N 10
ATOM 14315 C CA . THR A 1 34 ? 2.669 -10.014 -3.389 1.00 0.00 34 THR A CA 10
ATOM 14316 C C . THR A 1 34 ? 2.377 -10.191 -4.881 1.00 0.00 34 THR A C 10
ATOM 14317 O O . THR A 1 34 ? 3.269 -10.036 -5.715 1.00 0.00 34 THR A O 10
ATOM 14328 N N . ASP A 1 35 ? 1.124 -10.513 -5.171 1.00 0.00 35 ASP A N 10
ATOM 14329 C CA . ASP A 1 35 ? 0.704 -10.713 -6.548 1.00 0.00 35 ASP A CA 10
ATOM 14330 C C . ASP A 1 35 ? -0.517 -9.835 -6.835 1.00 0.00 35 ASP A C 10
ATOM 14331 O O . ASP A 1 35 ? -1.311 -9.558 -5.939 1.00 0.00 35 ASP A O 10
ATOM 14340 N N . TYR A 1 36 ? -0.625 -9.422 -8.090 1.00 0.00 36 TYR A N 10
ATOM 14341 C CA . TYR A 1 36 ? -1.735 -8.581 -8.508 1.00 0.00 36 TYR A CA 10
ATOM 14342 C C . TYR A 1 36 ? -3.075 -9.212 -8.125 1.00 0.00 36 TYR A C 10
ATOM 14343 O O . TYR A 1 36 ? -3.889 -8.588 -7.446 1.00 0.00 36 TYR A O 10
ATOM 14361 N N . ASP A 1 37 ? -3.264 -10.444 -8.578 1.00 0.00 37 ASP A N 10
ATOM 14362 C CA . ASP A 1 37 ? -4.490 -11.167 -8.292 1.00 0.00 37 ASP A CA 10
ATOM 14363 C C . ASP A 1 37 ? -4.643 -11.327 -6.778 1.00 0.00 37 ASP A C 10
ATOM 14364 O O . ASP A 1 37 ? -5.694 -11.020 -6.220 1.00 0.00 37 ASP A O 10
ATOM 14373 N N . SER A 1 38 ? -3.576 -11.807 -6.156 1.00 0.00 38 SER A N 10
ATOM 14374 C CA . SER A 1 38 ? -3.577 -12.011 -4.717 1.00 0.00 38 SER A CA 10
ATOM 14375 C C . SER A 1 38 ? -4.069 -10.749 -4.009 1.00 0.00 38 SER A C 10
ATOM 14376 O O . SER A 1 38 ? -4.991 -10.807 -3.197 1.00 0.00 38 SER A O 10
ATOM 14384 N N . ILE A 1 39 ? -3.432 -9.635 -4.344 1.00 0.00 39 ILE A N 10
ATOM 14385 C CA . ILE A 1 39 ? -3.793 -8.359 -3.750 1.00 0.00 39 ILE A CA 10
ATOM 14386 C C . ILE A 1 39 ? -5.217 -7.989 -4.172 1.00 0.00 39 ILE A C 10
ATOM 14387 O O . ILE A 1 39 ? -5.994 -7.479 -3.368 1.00 0.00 39 ILE A O 10
ATOM 14403 N N . LYS A 1 40 ? -5.515 -8.264 -5.434 1.00 0.00 40 LYS A N 10
ATOM 14404 C CA . LYS A 1 40 ? -6.832 -7.966 -5.973 1.00 0.00 40 LYS A CA 10
ATOM 14405 C C . LYS A 1 40 ? -7.901 -8.531 -5.036 1.00 0.00 40 LYS A C 10
ATOM 14406 O O . LYS A 1 40 ? -8.948 -7.915 -4.841 1.00 0.00 40 LYS A O 10
ATOM 14425 N N . ARG A 1 41 ? -7.600 -9.696 -4.479 1.00 0.00 41 ARG A N 10
ATOM 14426 C CA . ARG A 1 41 ? -8.523 -10.352 -3.568 1.00 0.00 41 ARG A CA 10
ATOM 14427 C C . ARG A 1 41 ? -8.470 -9.686 -2.192 1.00 0.00 41 ARG A C 10
ATOM 14428 O O . ARG A 1 41 ? -9.502 -9.506 -1.545 1.00 0.00 41 ARG A O 10
ATOM 14449 N N . LYS A 1 42 ? -7.260 -9.336 -1.784 1.00 0.00 42 LYS A N 10
ATOM 14450 C CA . LYS A 1 42 ? -7.059 -8.694 -0.496 1.00 0.00 42 LYS A CA 10
ATOM 14451 C C . LYS A 1 42 ? -7.778 -7.343 -0.487 1.00 0.00 42 LYS A C 10
ATOM 14452 O O . LYS A 1 42 ? -8.286 -6.914 0.547 1.00 0.00 42 LYS A O 10
ATOM 14471 N N . ILE A 1 43 ? -7.798 -6.712 -1.651 1.00 0.00 43 ILE A N 10
ATOM 14472 C CA . ILE A 1 43 ? -8.447 -5.419 -1.790 1.00 0.00 43 ILE A CA 10
ATOM 14473 C C . ILE A 1 43 ? -9.962 -5.598 -1.666 1.00 0.00 43 ILE A C 10
ATOM 14474 O O . ILE A 1 43 ? -10.599 -4.955 -0.833 1.00 0.00 43 ILE A O 10
ATOM 14490 N N . SER A 1 44 ? -10.494 -6.474 -2.505 1.00 0.00 44 SER A N 10
ATOM 14491 C CA . SER A 1 44 ? -11.921 -6.745 -2.500 1.00 0.00 44 SER A CA 10
ATOM 14492 C C . SER A 1 44 ? -12.313 -7.460 -1.205 1.00 0.00 44 SER A C 10
ATOM 14493 O O . SER A 1 44 ? -13.465 -7.398 -0.782 1.00 0.00 44 SER A O 10
ATOM 14501 N N . GLU A 1 45 ? -11.330 -8.123 -0.613 1.00 0.00 45 GLU A N 10
ATOM 14502 C CA . GLU A 1 45 ? -11.558 -8.850 0.625 1.00 0.00 45 GLU A CA 10
ATOM 14503 C C . GLU A 1 45 ? -11.776 -7.873 1.782 1.00 0.00 45 GLU A C 10
ATOM 14504 O O . GLU A 1 45 ? -12.336 -8.242 2.813 1.00 0.00 45 GLU A O 10
ATOM 14516 N N . LEU A 1 46 ? -11.323 -6.646 1.571 1.00 0.00 46 LEU A N 10
ATOM 14517 C CA . LEU A 1 46 ? -11.463 -5.613 2.584 1.00 0.00 46 LEU A CA 10
ATOM 14518 C C . LEU A 1 46 ? -12.683 -4.749 2.260 1.00 0.00 46 LEU A C 10
ATOM 14519 O O . LEU A 1 46 ? -13.232 -4.088 3.142 1.00 0.00 46 LEU A O 10
ATOM 14535 N N . GLY A 1 47 ? -13.074 -4.783 0.995 1.00 0.00 47 GLY A N 10
ATOM 14536 C CA . GLY A 1 47 ? -14.219 -4.010 0.545 1.00 0.00 47 GLY A CA 10
ATOM 14537 C C . GLY A 1 47 ? -13.790 -2.902 -0.417 1.00 0.00 47 GLY A C 10
ATOM 14538 O O . GLY A 1 47 ? -14.448 -1.866 -0.512 1.00 0.00 47 GLY A O 10
ATOM 14542 N N . PHE A 1 48 ? -12.688 -3.156 -1.107 1.00 0.00 48 PHE A N 10
ATOM 14543 C CA . PHE A 1 48 ? -12.162 -2.191 -2.060 1.00 0.00 48 PHE A CA 10
ATOM 14544 C C . PHE A 1 48 ? -12.249 -2.730 -3.490 1.00 0.00 48 PHE A C 10
ATOM 14545 O O . PHE A 1 48 ? -12.582 -3.895 -3.699 1.00 0.00 48 PHE A O 10
ATOM 14562 N N . ASP A 1 49 ? -11.944 -1.854 -4.437 1.00 0.00 49 ASP A N 10
ATOM 14563 C CA . ASP A 1 49 ? -11.984 -2.226 -5.841 1.00 0.00 49 ASP A CA 10
ATOM 14564 C C . ASP A 1 49 ? -10.579 -2.111 -6.435 1.00 0.00 49 ASP A C 10
ATOM 14565 O O . ASP A 1 49 ? -9.713 -1.449 -5.864 1.00 0.00 49 ASP A O 10
ATOM 14574 N N . VAL A 1 50 ? -10.395 -2.766 -7.571 1.00 0.00 50 VAL A N 10
ATOM 14575 C CA . VAL A 1 50 ? -9.110 -2.746 -8.248 1.00 0.00 50 VAL A CA 10
ATOM 14576 C C . VAL A 1 50 ? -9.335 -2.689 -9.760 1.00 0.00 50 VAL A C 10
ATOM 14577 O O . VAL A 1 50 ? -10.069 -3.505 -10.313 1.00 0.00 50 VAL A O 10
ATOM 14590 N N . LYS A 1 51 ? -8.690 -1.715 -10.385 1.00 0.00 51 LYS A N 10
ATOM 14591 C CA . LYS A 1 51 ? -8.811 -1.539 -11.823 1.00 0.00 51 LYS A CA 10
ATOM 14592 C C . LYS A 1 51 ? -7.547 -2.068 -12.505 1.00 0.00 51 LYS A C 10
ATOM 14593 O O . LYS A 1 51 ? -6.444 -1.912 -11.983 1.00 0.00 51 LYS A O 10
ATOM 14612 N N . SER A 1 52 ? -7.749 -2.682 -13.661 1.00 0.00 52 SER A N 10
ATOM 14613 C CA . SER A 1 52 ? -6.640 -3.235 -14.419 1.00 0.00 52 SER A CA 10
ATOM 14614 C C . SER A 1 52 ? -6.351 -2.356 -15.639 1.00 0.00 52 SER A C 10
ATOM 14615 O O . SER A 1 52 ? -6.892 -2.591 -16.718 1.00 0.00 52 SER A O 10
ATOM 14623 N N . GLU A 1 53 ? -5.499 -1.365 -15.426 1.00 0.00 53 GLU A N 10
ATOM 14624 C CA . GLU A 1 53 ? -5.131 -0.451 -16.494 1.00 0.00 53 GLU A CA 10
ATOM 14625 C C . GLU A 1 53 ? -3.838 -0.915 -17.168 1.00 0.00 53 GLU A C 10
ATOM 14626 O O . GLU A 1 53 ? -2.751 -0.747 -16.618 1.00 0.00 53 GLU A O 10
ATOM 14638 N N . GLY A 1 54 ? -4.000 -1.491 -18.350 1.00 0.00 54 GLY A N 10
ATOM 14639 C CA . GLY A 1 54 ? -2.860 -1.979 -19.106 1.00 0.00 54 GLY A CA 10
ATOM 14640 C C . GLY A 1 54 ? -2.112 -3.064 -18.329 1.00 0.00 54 GLY A C 10
ATOM 14641 O O . GLY A 1 54 ? -2.576 -4.199 -18.236 1.00 0.00 54 GLY A O 10
ATOM 14645 N N . ASP A 1 55 ? -0.966 -2.676 -17.789 1.00 0.00 55 ASP A N 10
ATOM 14646 C CA . ASP A 1 55 ? -0.149 -3.601 -17.022 1.00 0.00 55 ASP A CA 10
ATOM 14647 C C . ASP A 1 55 ? -0.012 -3.087 -15.587 1.00 0.00 55 ASP A C 10
ATOM 14648 O O . ASP A 1 55 ? 0.640 -3.717 -14.757 1.00 0.00 55 ASP A O 10
ATOM 14657 N N . LEU A 1 56 ? -0.640 -1.946 -15.341 1.00 0.00 56 LEU A N 10
ATOM 14658 C CA . LEU A 1 56 ? -0.597 -1.339 -14.021 1.00 0.00 56 LEU A CA 10
ATOM 14659 C C . LEU A 1 56 ? -1.891 -1.662 -13.274 1.00 0.00 56 LEU A C 10
ATOM 14660 O O . LEU A 1 56 ? -2.923 -1.914 -13.893 1.00 0.00 56 LEU A O 10
ATOM 14676 N N . ILE A 1 57 ? -1.795 -1.643 -11.952 1.00 0.00 57 ILE A N 10
ATOM 14677 C CA . ILE A 1 57 ? -2.947 -1.930 -11.114 1.00 0.00 57 ILE A CA 10
ATOM 14678 C C . ILE A 1 57 ? -3.316 -0.678 -10.316 1.00 0.00 57 ILE A C 10
ATOM 14679 O O . ILE A 1 57 ? -2.444 -0.015 -9.757 1.00 0.00 57 ILE A O 10
ATOM 14695 N N . ILE A 1 58 ? -4.609 -0.394 -10.286 1.00 0.00 58 ILE A N 10
ATOM 14696 C CA . ILE A 1 58 ? -5.104 0.766 -9.566 1.00 0.00 58 ILE A CA 10
ATOM 14697 C C . ILE A 1 58 ? -5.983 0.303 -8.403 1.00 0.00 58 ILE A C 10
ATOM 14698 O O . ILE A 1 58 ? -6.869 -0.532 -8.583 1.00 0.00 58 ILE A O 10
ATOM 14714 N N . ALA A 1 59 ? -5.708 0.864 -7.234 1.00 0.00 59 ALA A N 10
ATOM 14715 C CA . ALA A 1 59 ? -6.463 0.518 -6.042 1.00 0.00 59 ALA A CA 10
ATOM 14716 C C . ALA A 1 59 ? -7.534 1.582 -5.795 1.00 0.00 59 ALA A C 10
ATOM 14717 O O . ALA A 1 59 ? -7.286 2.774 -5.982 1.00 0.00 59 ALA A O 10
ATOM 14724 N N . SER A 1 60 ? -8.702 1.116 -5.378 1.00 0.00 60 SER A N 10
ATOM 14725 C CA . SER A 1 60 ? -9.811 2.012 -5.104 1.00 0.00 60 SER A CA 10
ATOM 14726 C C . SER A 1 60 ? -10.060 2.090 -3.595 1.00 0.00 60 SER A C 10
ATOM 14727 O O . SER A 1 60 ? -10.614 1.163 -3.006 1.00 0.00 60 SER A O 10
ATOM 14735 N N . ILE A 1 61 ? -9.640 3.204 -3.015 1.00 0.00 61 ILE A N 10
ATOM 14736 C CA . ILE A 1 61 ? -9.811 3.415 -1.587 1.00 0.00 61 ILE A CA 10
ATOM 14737 C C . ILE A 1 61 ? -10.531 4.744 -1.355 1.00 0.00 61 ILE A C 10
ATOM 14738 O O . ILE A 1 61 ? -10.440 5.656 -2.176 1.00 0.00 61 ILE A O 10
ATOM 14754 N N . PRO A 1 62 ? -11.252 4.814 -0.203 1.00 0.00 62 PRO A N 10
ATOM 14755 C CA . PRO A 1 62 ? -11.987 6.017 0.147 1.00 0.00 62 PRO A CA 10
ATOM 14756 C C . PRO A 1 62 ? -11.041 7.118 0.632 1.00 0.00 62 PRO A C 10
ATOM 14757 O O . PRO A 1 62 ? -10.156 6.866 1.448 1.00 0.00 62 PRO A O 10
ATOM 14768 N N . GLY A 1 63 ? -11.260 8.315 0.108 1.00 0.00 63 GLY A N 10
ATOM 14769 C CA . GLY A 1 63 ? -10.438 9.454 0.475 1.00 0.00 63 GLY A CA 10
ATOM 14770 C C . GLY A 1 63 ? -9.384 9.740 -0.596 1.00 0.00 63 GLY A C 10
ATOM 14771 O O . GLY A 1 63 ? -8.925 10.873 -0.735 1.00 0.00 63 GLY A O 10
ATOM 14775 N N . ILE A 1 64 ? -9.031 8.693 -1.328 1.00 0.00 64 ILE A N 10
ATOM 14776 C CA . ILE A 1 64 ? -8.039 8.816 -2.382 1.00 0.00 64 ILE A CA 10
ATOM 14777 C C . ILE A 1 64 ? -8.734 8.720 -3.742 1.00 0.00 64 ILE A C 10
ATOM 14778 O O . ILE A 1 64 ? -9.748 8.037 -3.879 1.00 0.00 64 ILE A O 10
ATOM 14794 N N . SER A 1 65 ? -8.161 9.415 -4.714 1.00 0.00 65 SER A N 10
ATOM 14795 C CA . SER A 1 65 ? -8.712 9.415 -6.059 1.00 0.00 65 SER A CA 10
ATOM 14796 C C . SER A 1 65 ? -8.263 8.159 -6.809 1.00 0.00 65 SER A C 10
ATOM 14797 O O . SER A 1 65 ? -9.089 7.336 -7.198 1.00 0.00 65 SER A O 10
ATOM 14805 N N . ARG A 1 66 ? -6.955 8.054 -6.993 1.00 0.00 66 ARG A N 10
ATOM 14806 C CA . ARG A 1 66 ? -6.386 6.914 -7.690 1.00 0.00 66 ARG A CA 10
ATOM 14807 C C . ARG A 1 66 ? -4.935 6.696 -7.256 1.00 0.00 66 ARG A C 10
ATOM 14808 O O . ARG A 1 66 ? -4.183 7.655 -7.092 1.00 0.00 66 ARG A O 10
ATOM 14829 N N . ILE A 1 67 ? -4.586 5.429 -7.083 1.00 0.00 67 ILE A N 10
ATOM 14830 C CA . ILE A 1 67 ? -3.239 5.074 -6.672 1.00 0.00 67 ILE A CA 10
ATOM 14831 C C . ILE A 1 67 ? -2.755 3.881 -7.499 1.00 0.00 67 ILE A C 10
ATOM 14832 O O . ILE A 1 67 ? -3.562 3.079 -7.968 1.00 0.00 67 ILE A O 10
ATOM 14848 N N . GLU A 1 68 ? -1.442 3.804 -7.655 1.00 0.00 68 GLU A N 10
ATOM 14849 C CA . GLU A 1 68 ? -0.842 2.722 -8.419 1.00 0.00 68 GLU A CA 10
ATOM 14850 C C . GLU A 1 68 ? -0.149 1.731 -7.482 1.00 0.00 68 GLU A C 10
ATOM 14851 O O . GLU A 1 68 ? 0.552 2.135 -6.554 1.00 0.00 68 GLU A O 10
ATOM 14863 N N . ILE A 1 69 ? -0.369 0.454 -7.756 1.00 0.00 69 ILE A N 10
ATOM 14864 C CA . ILE A 1 69 ? 0.226 -0.597 -6.948 1.00 0.00 69 ILE A CA 10
ATOM 14865 C C . ILE A 1 69 ? 1.097 -1.488 -7.839 1.00 0.00 69 ILE A C 10
ATOM 14866 O O . ILE A 1 69 ? 0.699 -1.838 -8.948 1.00 0.00 69 ILE A O 10
ATOM 14882 N N . LYS A 1 70 ? 2.268 -1.825 -7.319 1.00 0.00 70 LYS A N 10
ATOM 14883 C CA . LYS A 1 70 ? 3.198 -2.667 -8.052 1.00 0.00 70 LYS A CA 10
ATOM 14884 C C . LYS A 1 70 ? 3.796 -3.706 -7.102 1.00 0.00 70 LYS A C 10
ATOM 14885 O O . LYS A 1 70 ? 4.840 -3.471 -6.496 1.00 0.00 70 LYS A O 10
ATOM 14904 N N . PRO A 1 71 ? 3.090 -4.865 -6.999 1.00 0.00 71 PRO A N 10
ATOM 14905 C CA . PRO A 1 71 ? 3.542 -5.941 -6.134 1.00 0.00 71 PRO A CA 10
ATOM 14906 C C . PRO A 1 71 ? 4.730 -6.680 -6.751 1.00 0.00 71 PRO A C 10
ATOM 14907 O O . PRO A 1 71 ? 4.687 -7.065 -7.919 1.00 0.00 71 PRO A O 10
ATOM 14918 N N . ASP A 1 72 ? 5.763 -6.855 -5.940 1.00 0.00 72 ASP A N 10
ATOM 14919 C CA . ASP A 1 72 ? 6.961 -7.540 -6.391 1.00 0.00 72 ASP A CA 10
ATOM 14920 C C . ASP A 1 72 ? 7.416 -8.528 -5.314 1.00 0.00 72 ASP A C 10
ATOM 14921 O O . ASP A 1 72 ? 7.215 -8.291 -4.125 1.00 0.00 72 ASP A O 10
ATOM 14930 N N . LYS A 1 73 ? 8.019 -9.617 -5.771 1.00 0.00 73 LYS A N 10
ATOM 14931 C CA . LYS A 1 73 ? 8.503 -10.641 -4.861 1.00 0.00 73 LYS A CA 10
ATOM 14932 C C . LYS A 1 73 ? 9.341 -9.986 -3.762 1.00 0.00 73 LYS A C 10
ATOM 14933 O O . LYS A 1 73 ? 9.253 -10.370 -2.596 1.00 0.00 73 LYS A O 10
ATOM 14952 N N . ARG A 1 74 ? 10.135 -9.008 -4.172 1.00 0.00 74 ARG A N 10
ATOM 14953 C CA . ARG A 1 74 ? 10.989 -8.296 -3.236 1.00 0.00 74 ARG A CA 10
ATOM 14954 C C . ARG A 1 74 ? 10.143 -7.465 -2.271 1.00 0.00 74 ARG A C 10
ATOM 14955 O O . ARG A 1 74 ? 10.096 -7.751 -1.075 1.00 0.00 74 ARG A O 10
ATOM 14976 N N . LYS A 1 75 ? 9.493 -6.451 -2.825 1.00 0.00 75 LYS A N 10
ATOM 14977 C CA . LYS A 1 75 ? 8.649 -5.577 -2.027 1.00 0.00 75 LYS A CA 10
ATOM 14978 C C . LYS A 1 75 ? 7.558 -4.979 -2.917 1.00 0.00 75 LYS A C 10
ATOM 14979 O O . LYS A 1 75 ? 7.364 -5.418 -4.049 1.00 0.00 75 LYS A O 10
ATOM 14998 N N . ILE A 1 76 ? 6.872 -3.986 -2.371 1.00 0.00 76 ILE A N 10
ATOM 14999 C CA . ILE A 1 76 ? 5.805 -3.323 -3.101 1.00 0.00 76 ILE A CA 10
ATOM 15000 C C . ILE A 1 76 ? 5.945 -1.808 -2.936 1.00 0.00 76 ILE A C 10
ATOM 15001 O O . ILE A 1 76 ? 6.582 -1.338 -1.994 1.00 0.00 76 ILE A O 10
ATOM 15017 N N . LEU A 1 77 ? 5.339 -1.085 -3.867 1.00 0.00 77 LEU A N 10
ATOM 15018 C CA . LEU A 1 77 ? 5.387 0.366 -3.836 1.00 0.00 77 LEU A CA 10
ATOM 15019 C C . LEU A 1 77 ? 4.030 0.928 -4.263 1.00 0.00 77 LEU A C 10
ATOM 15020 O O . LEU A 1 77 ? 3.282 0.270 -4.985 1.00 0.00 77 LEU A O 10
ATOM 15036 N N . VAL A 1 78 ? 3.752 2.136 -3.796 1.00 0.00 78 VAL A N 10
ATOM 15037 C CA . VAL A 1 78 ? 2.496 2.793 -4.120 1.00 0.00 78 VAL A CA 10
ATOM 15038 C C . VAL A 1 78 ? 2.777 4.231 -4.559 1.00 0.00 78 VAL A C 10
ATOM 15039 O O . VAL A 1 78 ? 3.716 4.861 -4.074 1.00 0.00 78 VAL A O 10
ATOM 15052 N N . ASN A 1 79 ? 1.946 4.709 -5.474 1.00 0.00 79 ASN A N 10
ATOM 15053 C CA . ASN A 1 79 ? 2.092 6.062 -5.984 1.00 0.00 79 ASN A CA 10
ATOM 15054 C C . ASN A 1 79 ? 0.748 6.786 -5.891 1.00 0.00 79 ASN A C 10
ATOM 15055 O O . ASN A 1 79 ? -0.253 6.314 -6.425 1.00 0.00 79 ASN A O 10
ATOM 15066 N N . THR A 1 80 ? 0.771 7.921 -5.207 1.00 0.00 80 THR A N 10
ATOM 15067 C CA . THR A 1 80 ? -0.434 8.716 -5.038 1.00 0.00 80 THR A CA 10
ATOM 15068 C C . THR A 1 80 ? -0.472 9.853 -6.060 1.00 0.00 80 THR A C 10
ATOM 15069 O O . THR A 1 80 ? 0.572 10.330 -6.503 1.00 0.00 80 THR A O 10
ATOM 15080 N N . GLY A 1 81 ? -1.687 10.255 -6.406 1.00 0.00 81 GLY A N 10
ATOM 15081 C CA . GLY A 1 81 ? -1.875 11.326 -7.369 1.00 0.00 81 GLY A CA 10
ATOM 15082 C C . GLY A 1 81 ? -2.557 12.533 -6.720 1.00 0.00 81 GLY A C 10
ATOM 15083 O O . GLY A 1 81 ? -1.889 13.439 -6.226 1.00 0.00 81 GLY A O 10
ATOM 15087 N N . ASP A 1 82 ? -3.883 12.504 -6.742 1.00 0.00 82 ASP A N 10
ATOM 15088 C CA . ASP A 1 82 ? -4.664 13.583 -6.162 1.00 0.00 82 ASP A CA 10
ATOM 15089 C C . ASP A 1 82 ? -5.541 13.026 -5.038 1.00 0.00 82 ASP A C 10
ATOM 15090 O O . ASP A 1 82 ? -6.385 12.164 -5.275 1.00 0.00 82 ASP A O 10
ATOM 15099 N N . TYR A 1 83 ? -5.309 13.543 -3.839 1.00 0.00 83 TYR A N 10
ATOM 15100 C CA . TYR A 1 83 ? -6.068 13.106 -2.680 1.00 0.00 83 TYR A CA 10
ATOM 15101 C C . TYR A 1 83 ? -7.400 13.853 -2.583 1.00 0.00 83 TYR A C 10
ATOM 15102 O O . TYR A 1 83 ? -7.566 14.914 -3.183 1.00 0.00 83 TYR A O 10
ATOM 15120 N N . ASP A 1 84 ? -8.317 13.269 -1.824 1.00 0.00 84 ASP A N 10
ATOM 15121 C CA . ASP A 1 84 ? -9.628 13.865 -1.642 1.00 0.00 84 ASP A CA 10
ATOM 15122 C C . ASP A 1 84 ? -9.469 15.360 -1.362 1.00 0.00 84 ASP A C 10
ATOM 15123 O O . ASP A 1 84 ? -8.355 15.844 -1.161 1.00 0.00 84 ASP A O 10
ATOM 15132 N N . SER A 1 85 ? -10.598 16.053 -1.357 1.00 0.00 85 SER A N 10
ATOM 15133 C CA . SER A 1 85 ? -10.599 17.484 -1.105 1.00 0.00 85 SER A CA 10
ATOM 15134 C C . SER A 1 85 ? -11.300 17.781 0.221 1.00 0.00 85 SER A C 10
ATOM 15135 O O . SER A 1 85 ? -10.729 18.425 1.099 1.00 0.00 85 SER A O 10
ATOM 15143 N N . ASP A 1 86 ? -12.531 17.299 0.325 1.00 0.00 86 ASP A N 10
ATOM 15144 C CA . ASP A 1 86 ? -13.316 17.505 1.529 1.00 0.00 86 ASP A CA 10
ATOM 15145 C C . ASP A 1 86 ? -12.883 16.496 2.595 1.00 0.00 86 ASP A C 10
ATOM 15146 O O . ASP A 1 86 ? -13.437 16.470 3.692 1.00 0.00 86 ASP A O 10
ATOM 15155 N N . ALA A 1 87 ? -11.897 15.688 2.233 1.00 0.00 87 ALA A N 10
ATOM 15156 C CA . ALA A 1 87 ? -11.383 14.679 3.145 1.00 0.00 87 ALA A CA 10
ATOM 15157 C C . ALA A 1 87 ? -9.958 15.052 3.559 1.00 0.00 87 ALA A C 10
ATOM 15158 O O . ALA A 1 87 ? -9.118 15.347 2.711 1.00 0.00 87 ALA A O 10
ATOM 15165 N N . ASP A 1 88 ? -9.731 15.026 4.864 1.00 0.00 88 ASP A N 10
ATOM 15166 C CA . ASP A 1 88 ? -8.422 15.357 5.403 1.00 0.00 88 ASP A CA 10
ATOM 15167 C C . ASP A 1 88 ? -7.410 14.297 4.961 1.00 0.00 88 ASP A C 10
ATOM 15168 O O . ASP A 1 88 ? -7.416 13.178 5.470 1.00 0.00 88 ASP A O 10
ATOM 15177 N N . LYS A 1 89 ? -6.567 14.688 4.016 1.00 0.00 89 LYS A N 10
ATOM 15178 C CA . LYS A 1 89 ? -5.553 13.785 3.499 1.00 0.00 89 LYS A CA 10
ATOM 15179 C C . LYS A 1 89 ? -4.802 13.144 4.669 1.00 0.00 89 LYS A C 10
ATOM 15180 O O . LYS A 1 89 ? -4.245 12.056 4.533 1.00 0.00 89 LYS A O 10
ATOM 15199 N N . LEU A 1 90 ? -4.813 13.846 5.793 1.00 0.00 90 LEU A N 10
ATOM 15200 C CA . LEU A 1 90 ? -4.141 13.359 6.987 1.00 0.00 90 LEU A CA 10
ATOM 15201 C C . LEU A 1 90 ? -4.983 12.253 7.625 1.00 0.00 90 LEU A C 10
ATOM 15202 O O . LEU A 1 90 ? -4.443 11.278 8.145 1.00 0.00 90 LEU A O 10
ATOM 15218 N N . ALA A 1 91 ? -6.293 12.440 7.564 1.00 0.00 91 ALA A N 10
ATOM 15219 C CA . ALA A 1 91 ? -7.216 11.470 8.129 1.00 0.00 91 ALA A CA 10
ATOM 15220 C C . ALA A 1 91 ? -7.264 10.233 7.229 1.00 0.00 91 ALA A C 10
ATOM 15221 O O . ALA A 1 91 ? -7.118 9.109 7.706 1.00 0.00 91 ALA A O 10
ATOM 15228 N N . VAL A 1 92 ? -7.471 10.485 5.945 1.00 0.00 92 VAL A N 10
ATOM 15229 C CA . VAL A 1 92 ? -7.540 9.405 4.974 1.00 0.00 92 VAL A CA 10
ATOM 15230 C C . VAL A 1 92 ? -6.236 8.608 5.009 1.00 0.00 92 VAL A C 10
ATOM 15231 O O . VAL A 1 92 ? -6.235 7.399 4.782 1.00 0.00 92 VAL A O 10
ATOM 15244 N N . VAL A 1 93 ? -5.154 9.318 5.297 1.00 0.00 93 VAL A N 10
ATOM 15245 C CA . VAL A 1 93 ? -3.845 8.692 5.365 1.00 0.00 93 VAL A CA 10
ATOM 15246 C C . VAL A 1 93 ? -3.909 7.486 6.305 1.00 0.00 93 VAL A C 10
ATOM 15247 O O . VAL A 1 93 ? -3.214 6.493 6.096 1.00 0.00 93 VAL A O 10
ATOM 15260 N N . ARG A 1 94 ? -4.748 7.613 7.321 1.00 0.00 94 ARG A N 10
ATOM 15261 C CA . ARG A 1 94 ? -4.913 6.547 8.295 1.00 0.00 94 ARG A CA 10
ATOM 15262 C C . ARG A 1 94 ? -5.560 5.325 7.640 1.00 0.00 94 ARG A C 10
ATOM 15263 O O . ARG A 1 94 ? -5.318 4.193 8.056 1.00 0.00 94 ARG A O 10
ATOM 15284 N N . THR A 1 95 ? -6.370 5.596 6.628 1.00 0.00 95 THR A N 10
ATOM 15285 C CA . THR A 1 95 ? -7.054 4.533 5.911 1.00 0.00 95 THR A CA 10
ATOM 15286 C C . THR A 1 95 ? -6.148 3.955 4.823 1.00 0.00 95 THR A C 10
ATOM 15287 O O . THR A 1 95 ? -6.222 2.766 4.516 1.00 0.00 95 THR A O 10
ATOM 15298 N N . TYR A 1 96 ? -5.314 4.822 4.269 1.00 0.00 96 TYR A N 10
ATOM 15299 C CA . TYR A 1 96 ? -4.394 4.413 3.222 1.00 0.00 96 TYR A CA 10
ATOM 15300 C C . TYR A 1 96 ? -3.236 3.596 3.797 1.00 0.00 96 TYR A C 10
ATOM 15301 O O . TYR A 1 96 ? -2.768 2.648 3.169 1.00 0.00 96 TYR A O 10
ATOM 15319 N N . ASN A 1 97 ? -2.807 3.993 4.986 1.00 0.00 97 ASN A N 10
ATOM 15320 C CA . ASN A 1 97 ? -1.712 3.310 5.653 1.00 0.00 97 ASN A CA 10
ATOM 15321 C C . ASN A 1 97 ? -2.206 1.963 6.185 1.00 0.00 97 ASN A C 10
ATOM 15322 O O . ASN A 1 97 ? -1.499 0.960 6.098 1.00 0.00 97 ASN A O 10
ATOM 15333 N N . ASP A 1 98 ? -3.417 1.982 6.723 1.00 0.00 98 ASP A N 10
ATOM 15334 C CA . ASP A 1 98 ? -4.014 0.775 7.268 1.00 0.00 98 ASP A CA 10
ATOM 15335 C C . ASP A 1 98 ? -4.134 -0.274 6.160 1.00 0.00 98 ASP A C 10
ATOM 15336 O O . ASP A 1 98 ? -3.924 -1.462 6.401 1.00 0.00 98 ASP A O 10
ATOM 15345 N N . PHE A 1 99 ? -4.470 0.203 4.971 1.00 0.00 99 PHE A N 10
ATOM 15346 C CA . PHE A 1 99 ? -4.621 -0.679 3.826 1.00 0.00 99 PHE A CA 10
ATOM 15347 C C . PHE A 1 99 ? -3.291 -1.342 3.467 1.00 0.00 99 PHE A C 10
ATOM 15348 O O . PHE A 1 99 ? -3.245 -2.540 3.193 1.00 0.00 99 PHE A O 10
ATOM 15365 N N . ILE A 1 100 ? -2.241 -0.534 3.477 1.00 0.00 100 ILE A N 10
ATOM 15366 C CA . ILE A 1 100 ? -0.912 -1.028 3.156 1.00 0.00 100 ILE A CA 10
ATOM 15367 C C . ILE A 1 100 ? -0.369 -1.828 4.341 1.00 0.00 100 ILE A C 10
ATOM 15368 O O . ILE A 1 100 ? 0.299 -2.843 4.155 1.00 0.00 100 ILE A O 10
ATOM 15384 N N . GLU A 1 101 ? -0.677 -1.341 5.534 1.00 0.00 101 GLU A N 10
ATOM 15385 C CA . GLU A 1 101 ? -0.228 -1.999 6.749 1.00 0.00 101 GLU A CA 10
ATOM 15386 C C . GLU A 1 101 ? -0.667 -3.463 6.754 1.00 0.00 101 GLU A C 10
ATOM 15387 O O . GLU A 1 101 ? 0.047 -4.329 7.258 1.00 0.00 101 GLU A O 10
ATOM 15399 N N . LYS A 1 102 ? -1.841 -3.699 6.183 1.00 0.00 102 LYS A N 10
ATOM 15400 C CA . LYS A 1 102 ? -2.383 -5.045 6.114 1.00 0.00 102 LYS A CA 10
ATOM 15401 C C . LYS A 1 102 ? -1.907 -5.717 4.826 1.00 0.00 102 LYS A C 10
ATOM 15402 O O . LYS A 1 102 ? -1.973 -6.938 4.697 1.00 0.00 102 LYS A O 10
ATOM 15421 N N . LEU A 1 103 ? -1.438 -4.889 3.903 1.00 0.00 103 LEU A N 10
ATOM 15422 C CA . LEU A 1 103 ? -0.952 -5.387 2.629 1.00 0.00 103 LEU A CA 10
ATOM 15423 C C . LEU A 1 103 ? 0.544 -5.690 2.741 1.00 0.00 103 LEU A C 10
ATOM 15424 O O . LEU A 1 103 ? 1.104 -6.393 1.901 1.00 0.00 103 LEU A O 10
ATOM 15440 N N . THR A 1 104 ? 1.149 -5.142 3.785 1.00 0.00 104 THR A N 10
ATOM 15441 C CA . THR A 1 104 ? 2.568 -5.342 4.018 1.00 0.00 104 THR A CA 10
ATOM 15442 C C . THR A 1 104 ? 2.800 -5.958 5.399 1.00 0.00 104 THR A C 10
ATOM 15443 O O . THR A 1 104 ? 3.615 -6.866 5.549 1.00 0.00 104 THR A O 10
ATOM 15454 N N . GLY A 1 105 ? 2.067 -5.438 6.374 1.00 0.00 105 GLY A N 10
ATOM 15455 C CA . GLY A 1 105 ? 2.183 -5.925 7.739 1.00 0.00 105 GLY A CA 10
ATOM 15456 C C . GLY A 1 105 ? 3.013 -4.967 8.593 1.00 0.00 105 GLY A C 10
ATOM 15457 O O . GLY A 1 105 ? 2.754 -4.809 9.785 1.00 0.00 105 GLY A O 10
ATOM 15461 N N . TYR A 1 106 ? 3.996 -4.351 7.951 1.00 0.00 106 TYR A N 10
ATOM 15462 C CA . TYR A 1 106 ? 4.866 -3.413 8.639 1.00 0.00 106 TYR A CA 10
ATOM 15463 C C . TYR A 1 106 ? 4.078 -2.203 9.143 1.00 0.00 106 TYR A C 10
ATOM 15464 O O . TYR A 1 106 ? 3.100 -1.793 8.523 1.00 0.00 106 TYR A O 10
ATOM 15482 N N . SER A 1 107 ? 4.535 -1.665 10.267 1.00 0.00 107 SER A N 10
ATOM 15483 C CA . SER A 1 107 ? 3.885 -0.511 10.862 1.00 0.00 107 SER A CA 10
ATOM 15484 C C . SER A 1 107 ? 4.786 0.719 10.737 1.00 0.00 107 SER A C 10
ATOM 15485 O O . SER A 1 107 ? 5.977 0.595 10.458 1.00 0.00 107 SER A O 10
ATOM 15493 N N . ALA A 1 108 ? 4.182 1.879 10.951 1.00 0.00 108 ALA A N 10
ATOM 15494 C CA . ALA A 1 108 ? 4.914 3.131 10.866 1.00 0.00 108 ALA A CA 10
ATOM 15495 C C . ALA A 1 108 ? 6.033 3.135 11.911 1.00 0.00 108 ALA A C 10
ATOM 15496 O O . ALA A 1 108 ? 7.096 3.711 11.685 1.00 0.00 108 ALA A O 10
ATOM 15503 N N . LYS A 1 109 ? 5.753 2.484 13.031 1.00 0.00 109 LYS A N 10
ATOM 15504 C CA . LYS A 1 109 ? 6.723 2.405 14.110 1.00 0.00 109 LYS A CA 10
ATOM 15505 C C . LYS A 1 109 ? 7.972 1.672 13.617 1.00 0.00 109 LYS A C 10
ATOM 15506 O O . LYS A 1 109 ? 9.080 1.948 14.075 1.00 0.00 109 LYS A O 10
ATOM 15525 N N . GLU A 1 110 ? 7.752 0.754 12.688 1.00 0.00 110 GLU A N 10
ATOM 15526 C CA . GLU A 1 110 ? 8.846 -0.021 12.127 1.00 0.00 110 GLU A CA 10
ATOM 15527 C C . GLU A 1 110 ? 9.839 0.901 11.417 1.00 0.00 110 GLU A C 10
ATOM 15528 O O . GLU A 1 110 ? 11.037 0.622 11.385 1.00 0.00 110 GLU A O 10
ATOM 15540 N N . ARG A 1 111 ? 9.306 1.982 10.868 1.00 0.00 111 ARG A N 10
ATOM 15541 C CA . ARG A 1 111 ? 10.132 2.948 10.162 1.00 0.00 111 ARG A CA 10
ATOM 15542 C C . ARG A 1 111 ? 11.346 3.331 11.012 1.00 0.00 111 ARG A C 10
ATOM 15543 O O . ARG A 1 111 ? 12.421 3.602 10.479 1.00 0.00 111 ARG A O 10
ATOM 15564 N N . LYS A 1 112 ? 11.132 3.342 12.319 1.00 0.00 112 LYS A N 10
ATOM 15565 C CA . LYS A 1 112 ? 12.194 3.688 13.247 1.00 0.00 112 LYS A CA 10
ATOM 15566 C C . LYS A 1 112 ? 13.403 2.786 12.991 1.00 0.00 112 LYS A C 10
ATOM 15567 O O . LYS A 1 112 ? 14.543 3.250 13.007 1.00 0.00 112 LYS A O 10
ATOM 15586 N N . LYS A 1 113 ? 13.114 1.514 12.760 1.00 0.00 113 LYS A N 10
ATOM 15587 C CA . LYS A 1 113 ? 14.164 0.542 12.500 1.00 0.00 113 LYS A CA 10
ATOM 15588 C C . LYS A 1 113 ? 15.047 1.048 11.356 1.00 0.00 113 LYS A C 10
ATOM 15589 O O . LYS A 1 113 ? 16.267 0.886 11.391 1.00 0.00 113 LYS A O 10
ATOM 15608 N N . MET A 1 114 ? 14.398 1.649 10.370 1.00 0.00 114 MET A N 10
ATOM 15609 C CA . MET A 1 114 ? 15.109 2.177 9.219 1.00 0.00 114 MET A CA 10
ATOM 15610 C C . MET A 1 114 ? 16.157 3.207 9.647 1.00 0.00 114 MET A C 10
ATOM 15611 O O . MET A 1 114 ? 17.048 3.550 8.873 1.00 0.00 114 MET A O 10
ATOM 15625 N N . MET A 1 115 ? 16.013 3.672 10.880 1.00 0.00 115 MET A N 10
ATOM 15626 C CA . MET A 1 115 ? 16.936 4.656 11.420 1.00 0.00 115 MET A CA 10
ATOM 15627 C C . MET A 1 115 ? 18.336 4.062 11.585 1.00 0.00 115 MET A C 10
ATOM 15628 O O . MET A 1 115 ? 19.316 4.795 11.709 1.00 0.00 115 MET A O 10
ATOM 15642 N N . THR A 1 116 ? 18.387 2.738 11.584 1.00 0.00 116 THR A N 10
ATOM 15643 C CA . THR A 1 116 ? 19.650 2.036 11.732 1.00 0.00 116 THR A CA 10
ATOM 15644 C C . THR A 1 116 ? 20.350 1.907 10.378 1.00 0.00 116 THR A C 10
ATOM 15645 O O . THR A 1 116 ? 20.778 0.818 9.998 1.00 0.00 116 THR A O 10
ATOM 15656 N N . LYS A 1 117 ? 20.447 3.034 9.687 1.00 0.00 117 LYS A N 10
ATOM 15657 C CA . LYS A 1 117 ? 21.088 3.060 8.384 1.00 0.00 117 LYS A CA 10
ATOM 15658 C C . LYS A 1 117 ? 22.600 3.202 8.567 1.00 0.00 117 LYS A C 10
ATOM 15659 O O . LYS A 1 117 ? 23.130 4.312 8.550 1.00 0.00 117 LYS A O 10
ATOM 15678 N N . ASP A 1 118 ? 23.254 2.062 8.738 1.00 0.00 118 ASP A N 10
ATOM 15679 C CA . ASP A 1 118 ? 24.695 2.045 8.925 1.00 0.00 118 ASP A CA 10
ATOM 15680 C C . ASP A 1 118 ? 25.374 2.582 7.663 1.00 0.00 118 ASP A C 10
ATOM 15681 O O . ASP A 1 118 ? 26.601 2.658 7.598 1.00 0.00 118 ASP A O 10
ATOM 15691 N N . MET A 1 23 ? 6.001 9.381 -4.401 1.00 0.00 23 MET A N 11
ATOM 15692 C CA . MET A 1 23 ? 6.007 7.928 -4.403 1.00 0.00 23 MET A CA 11
ATOM 15693 C C . MET A 1 23 ? 6.807 7.380 -3.218 1.00 0.00 23 MET A C 11
ATOM 15694 O O . MET A 1 23 ? 7.998 7.663 -3.085 1.00 0.00 23 MET A O 11
ATOM 15708 N N . ARG A 1 24 ? 6.122 6.609 -2.389 1.00 0.00 24 ARG A N 11
ATOM 15709 C CA . ARG A 1 24 ? 6.754 6.021 -1.219 1.00 0.00 24 ARG A CA 11
ATOM 15710 C C . ARG A 1 24 ? 6.828 4.499 -1.367 1.00 0.00 24 ARG A C 11
ATOM 15711 O O . ARG A 1 24 ? 5.877 3.869 -1.825 1.00 0.00 24 ARG A O 11
ATOM 15732 N N . GLU A 1 25 ? 7.969 3.954 -0.969 1.00 0.00 25 GLU A N 11
ATOM 15733 C CA . GLU A 1 25 ? 8.182 2.520 -1.051 1.00 0.00 25 GLU A CA 11
ATOM 15734 C C . GLU A 1 25 ? 7.963 1.872 0.318 1.00 0.00 25 GLU A C 11
ATOM 15735 O O . GLU A 1 25 ? 8.446 2.374 1.331 1.00 0.00 25 GLU A O 11
ATOM 15747 N N . TYR A 1 26 ? 7.232 0.766 0.303 1.00 0.00 26 TYR A N 11
ATOM 15748 C CA . TYR A 1 26 ? 6.942 0.045 1.532 1.00 0.00 26 TYR A CA 11
ATOM 15749 C C . TYR A 1 26 ? 7.441 -1.399 1.450 1.00 0.00 26 TYR A C 11
ATOM 15750 O O . TYR A 1 26 ? 7.372 -2.024 0.392 1.00 0.00 26 TYR A O 11
ATOM 15768 N N . PRO A 1 27 ? 7.944 -1.900 2.609 1.00 0.00 27 PRO A N 11
ATOM 15769 C CA . PRO A 1 27 ? 8.454 -3.260 2.678 1.00 0.00 27 PRO A CA 11
ATOM 15770 C C . PRO A 1 27 ? 7.308 -4.274 2.696 1.00 0.00 27 PRO A C 11
ATOM 15771 O O . PRO A 1 27 ? 6.140 -3.895 2.744 1.00 0.00 27 PRO A O 11
ATOM 15782 N N . VAL A 1 28 ? 7.684 -5.545 2.655 1.00 0.00 28 VAL A N 11
ATOM 15783 C CA . VAL A 1 28 ? 6.704 -6.617 2.666 1.00 0.00 28 VAL A CA 11
ATOM 15784 C C . VAL A 1 28 ? 7.088 -7.642 3.735 1.00 0.00 28 VAL A C 11
ATOM 15785 O O . VAL A 1 28 ? 8.264 -7.959 3.902 1.00 0.00 28 VAL A O 11
ATOM 15798 N N . LYS A 1 29 ? 6.072 -8.132 4.430 1.00 0.00 29 LYS A N 11
ATOM 15799 C CA . LYS A 1 29 ? 6.288 -9.115 5.478 1.00 0.00 29 LYS A CA 11
ATOM 15800 C C . LYS A 1 29 ? 6.319 -10.515 4.859 1.00 0.00 29 LYS A C 11
ATOM 15801 O O . LYS A 1 29 ? 5.623 -10.781 3.881 1.00 0.00 29 LYS A O 11
ATOM 15820 N N . LYS A 1 30 ? 7.134 -11.373 5.456 1.00 0.00 30 LYS A N 11
ATOM 15821 C CA . LYS A 1 30 ? 7.264 -12.737 4.977 1.00 0.00 30 LYS A CA 11
ATOM 15822 C C . LYS A 1 30 ? 5.967 -13.498 5.255 1.00 0.00 30 LYS A C 11
ATOM 15823 O O . LYS A 1 30 ? 5.588 -13.684 6.410 1.00 0.00 30 LYS A O 11
ATOM 15842 N N . GLY A 1 31 ? 5.321 -13.917 4.177 1.00 0.00 31 GLY A N 11
ATOM 15843 C CA . GLY A 1 31 ? 4.074 -14.653 4.290 1.00 0.00 31 GLY A CA 11
ATOM 15844 C C . GLY A 1 31 ? 2.916 -13.870 3.670 1.00 0.00 31 GLY A C 11
ATOM 15845 O O . GLY A 1 31 ? 1.934 -14.458 3.217 1.00 0.00 31 GLY A O 11
ATOM 15849 N N . PHE A 1 32 ? 3.067 -12.553 3.668 1.00 0.00 32 PHE A N 11
ATOM 15850 C CA . PHE A 1 32 ? 2.048 -11.682 3.112 1.00 0.00 32 PHE A CA 11
ATOM 15851 C C . PHE A 1 32 ? 1.919 -11.885 1.600 1.00 0.00 32 PHE A C 11
ATOM 15852 O O . PHE A 1 32 ? 2.830 -12.411 0.961 1.00 0.00 32 PHE A O 11
ATOM 15869 N N . PRO A 1 33 ? 0.752 -11.446 1.058 1.00 0.00 33 PRO A N 11
ATOM 15870 C CA . PRO A 1 33 ? 0.493 -11.574 -0.366 1.00 0.00 33 PRO A CA 11
ATOM 15871 C C . PRO A 1 33 ? 1.292 -10.541 -1.164 1.00 0.00 33 PRO A C 11
ATOM 15872 O O . PRO A 1 33 ? 1.288 -9.356 -0.832 1.00 0.00 33 PRO A O 11
ATOM 15883 N N . THR A 1 34 ? 1.958 -11.028 -2.200 1.00 0.00 34 THR A N 11
ATOM 15884 C CA . THR A 1 34 ? 2.760 -10.161 -3.048 1.00 0.00 34 THR A CA 11
ATOM 15885 C C . THR A 1 34 ? 2.345 -10.317 -4.513 1.00 0.00 34 THR A C 11
ATOM 15886 O O . THR A 1 34 ? 2.970 -9.742 -5.402 1.00 0.00 34 THR A O 11
ATOM 15897 N N . ASP A 1 35 ? 1.296 -11.098 -4.717 1.00 0.00 35 ASP A N 11
ATOM 15898 C CA . ASP A 1 35 ? 0.791 -11.337 -6.060 1.00 0.00 35 ASP A CA 11
ATOM 15899 C C . ASP A 1 35 ? -0.377 -10.388 -6.337 1.00 0.00 35 ASP A C 11
ATOM 15900 O O . ASP A 1 35 ? -1.208 -10.151 -5.463 1.00 0.00 35 ASP A O 11
ATOM 15909 N N . TYR A 1 36 ? -0.400 -9.872 -7.557 1.00 0.00 36 TYR A N 11
ATOM 15910 C CA . TYR A 1 36 ? -1.453 -8.955 -7.960 1.00 0.00 36 TYR A CA 11
ATOM 15911 C C . TYR A 1 36 ? -2.831 -9.504 -7.588 1.00 0.00 36 TYR A C 11
ATOM 15912 O O . TYR A 1 36 ? -3.606 -8.837 -6.904 1.00 0.00 36 TYR A O 11
ATOM 15930 N N . ASP A 1 37 ? -3.097 -10.715 -8.057 1.00 0.00 37 ASP A N 11
ATOM 15931 C CA . ASP A 1 37 ? -4.369 -11.361 -7.782 1.00 0.00 37 ASP A CA 11
ATOM 15932 C C . ASP A 1 37 ? -4.559 -11.482 -6.268 1.00 0.00 37 ASP A C 11
ATOM 15933 O O . ASP A 1 37 ? -5.632 -11.185 -5.747 1.00 0.00 37 ASP A O 11
ATOM 15942 N N . SER A 1 38 ? -3.498 -11.918 -5.605 1.00 0.00 38 SER A N 11
ATOM 15943 C CA . SER A 1 38 ? -3.532 -12.082 -4.162 1.00 0.00 38 SER A CA 11
ATOM 15944 C C . SER A 1 38 ? -4.007 -10.786 -3.499 1.00 0.00 38 SER A C 11
ATOM 15945 O O . SER A 1 38 ? -4.854 -10.815 -2.609 1.00 0.00 38 SER A O 11
ATOM 15953 N N . ILE A 1 39 ? -3.437 -9.683 -3.960 1.00 0.00 39 ILE A N 11
ATOM 15954 C CA . ILE A 1 39 ? -3.790 -8.379 -3.424 1.00 0.00 39 ILE A CA 11
ATOM 15955 C C . ILE A 1 39 ? -5.217 -8.027 -3.846 1.00 0.00 39 ILE A C 11
ATOM 15956 O O . ILE A 1 39 ? -5.970 -7.432 -3.075 1.00 0.00 39 ILE A O 11
ATOM 15972 N N . LYS A 1 40 ? -5.550 -8.412 -5.070 1.00 0.00 40 LYS A N 11
ATOM 15973 C CA . LYS A 1 40 ? -6.874 -8.145 -5.604 1.00 0.00 40 LYS A CA 11
ATOM 15974 C C . LYS A 1 40 ? -7.930 -8.681 -4.634 1.00 0.00 40 LYS A C 11
ATOM 15975 O O . LYS A 1 40 ? -8.985 -8.075 -4.462 1.00 0.00 40 LYS A O 11
ATOM 15994 N N . ARG A 1 41 ? -7.606 -9.813 -4.025 1.00 0.00 41 ARG A N 11
ATOM 15995 C CA . ARG A 1 41 ? -8.512 -10.438 -3.077 1.00 0.00 41 ARG A CA 11
ATOM 15996 C C . ARG A 1 41 ? -8.464 -9.704 -1.735 1.00 0.00 41 ARG A C 11
ATOM 15997 O O . ARG A 1 41 ? -9.471 -9.616 -1.035 1.00 0.00 41 ARG A O 11
ATOM 16018 N N . LYS A 1 42 ? -7.282 -9.198 -1.416 1.00 0.00 42 LYS A N 11
ATOM 16019 C CA . LYS A 1 42 ? -7.089 -8.474 -0.169 1.00 0.00 42 LYS A CA 11
ATOM 16020 C C . LYS A 1 42 ? -7.909 -7.183 -0.202 1.00 0.00 42 LYS A C 11
ATOM 16021 O O . LYS A 1 42 ? -8.555 -6.828 0.783 1.00 0.00 42 LYS A O 11
ATOM 16040 N N . ILE A 1 43 ? -7.857 -6.515 -1.345 1.00 0.00 43 ILE A N 11
ATOM 16041 C CA . ILE A 1 43 ? -8.587 -5.271 -1.519 1.00 0.00 43 ILE A CA 11
ATOM 16042 C C . ILE A 1 43 ? -10.085 -5.536 -1.357 1.00 0.00 43 ILE A C 11
ATOM 16043 O O . ILE A 1 43 ? -10.748 -4.893 -0.544 1.00 0.00 43 ILE A O 11
ATOM 16059 N N . SER A 1 44 ? -10.574 -6.485 -2.142 1.00 0.00 44 SER A N 11
ATOM 16060 C CA . SER A 1 44 ? -11.982 -6.842 -2.096 1.00 0.00 44 SER A CA 11
ATOM 16061 C C . SER A 1 44 ? -12.321 -7.455 -0.735 1.00 0.00 44 SER A C 11
ATOM 16062 O O . SER A 1 44 ? -13.422 -7.265 -0.223 1.00 0.00 44 SER A O 11
ATOM 16070 N N . GLU A 1 45 ? -11.354 -8.177 -0.189 1.00 0.00 45 GLU A N 11
ATOM 16071 C CA . GLU A 1 45 ? -11.537 -8.818 1.102 1.00 0.00 45 GLU A CA 11
ATOM 16072 C C . GLU A 1 45 ? -11.877 -7.776 2.169 1.00 0.00 45 GLU A C 11
ATOM 16073 O O . GLU A 1 45 ? -12.671 -8.041 3.070 1.00 0.00 45 GLU A O 11
ATOM 16085 N N . LEU A 1 46 ? -11.262 -6.610 2.031 1.00 0.00 46 LEU A N 11
ATOM 16086 C CA . LEU A 1 46 ? -11.490 -5.527 2.971 1.00 0.00 46 LEU A CA 11
ATOM 16087 C C . LEU A 1 46 ? -12.794 -4.813 2.613 1.00 0.00 46 LEU A C 11
ATOM 16088 O O . LEU A 1 46 ? -13.435 -4.212 3.474 1.00 0.00 46 LEU A O 11
ATOM 16104 N N . GLY A 1 47 ? -13.150 -4.902 1.339 1.00 0.00 47 GLY A N 11
ATOM 16105 C CA . GLY A 1 47 ? -14.367 -4.272 0.856 1.00 0.00 47 GLY A CA 11
ATOM 16106 C C . GLY A 1 47 ? -14.047 -3.138 -0.120 1.00 0.00 47 GLY A C 11
ATOM 16107 O O . GLY A 1 47 ? -14.749 -2.128 -0.156 1.00 0.00 47 GLY A O 11
ATOM 16111 N N . PHE A 1 48 ? -12.986 -3.342 -0.887 1.00 0.00 48 PHE A N 11
ATOM 16112 C CA . PHE A 1 48 ? -12.563 -2.350 -1.861 1.00 0.00 48 PHE A CA 11
ATOM 16113 C C . PHE A 1 48 ? -12.581 -2.928 -3.277 1.00 0.00 48 PHE A C 11
ATOM 16114 O O . PHE A 1 48 ? -12.785 -4.128 -3.458 1.00 0.00 48 PHE A O 11
ATOM 16131 N N . ASP A 1 49 ? -12.362 -2.050 -4.245 1.00 0.00 49 ASP A N 11
ATOM 16132 C CA . ASP A 1 49 ? -12.350 -2.458 -5.637 1.00 0.00 49 ASP A CA 11
ATOM 16133 C C . ASP A 1 49 ? -10.921 -2.359 -6.181 1.00 0.00 49 ASP A C 11
ATOM 16134 O O . ASP A 1 49 ? -10.081 -1.672 -5.603 1.00 0.00 49 ASP A O 11
ATOM 16143 N N . VAL A 1 50 ? -10.694 -3.055 -7.285 1.00 0.00 50 VAL A N 11
ATOM 16144 C CA . VAL A 1 50 ? -9.383 -3.053 -7.912 1.00 0.00 50 VAL A CA 11
ATOM 16145 C C . VAL A 1 50 ? -9.550 -3.000 -9.432 1.00 0.00 50 VAL A C 11
ATOM 16146 O O . VAL A 1 50 ? -10.298 -3.791 -10.006 1.00 0.00 50 VAL A O 11
ATOM 16159 N N . LYS A 1 51 ? -8.841 -2.060 -10.040 1.00 0.00 51 LYS A N 11
ATOM 16160 C CA . LYS A 1 51 ? -8.901 -1.893 -11.482 1.00 0.00 51 LYS A CA 11
ATOM 16161 C C . LYS A 1 51 ? -7.544 -2.251 -12.090 1.00 0.00 51 LYS A C 11
ATOM 16162 O O . LYS A 1 51 ? -6.504 -2.025 -11.473 1.00 0.00 51 LYS A O 11
ATOM 16181 N N . SER A 1 52 ? -7.597 -2.806 -13.292 1.00 0.00 52 SER A N 11
ATOM 16182 C CA . SER A 1 52 ? -6.384 -3.199 -13.989 1.00 0.00 52 SER A CA 11
ATOM 16183 C C . SER A 1 52 ? -6.068 -2.190 -15.096 1.00 0.00 52 SER A C 11
ATOM 16184 O O . SER A 1 52 ? -6.822 -2.065 -16.060 1.00 0.00 52 SER A O 11
ATOM 16192 N N . GLU A 1 53 ? -4.952 -1.498 -14.921 1.00 0.00 53 GLU A N 11
ATOM 16193 C CA . GLU A 1 53 ? -4.528 -0.504 -15.893 1.00 0.00 53 GLU A CA 11
ATOM 16194 C C . GLU A 1 53 ? -3.257 -0.969 -16.607 1.00 0.00 53 GLU A C 11
ATOM 16195 O O . GLU A 1 53 ? -2.151 -0.774 -16.104 1.00 0.00 53 GLU A O 11
ATOM 16207 N N . GLY A 1 54 ? -3.456 -1.577 -17.767 1.00 0.00 54 GLY A N 11
ATOM 16208 C CA . GLY A 1 54 ? -2.341 -2.073 -18.554 1.00 0.00 54 GLY A CA 11
ATOM 16209 C C . GLY A 1 54 ? -1.616 -3.206 -17.826 1.00 0.00 54 GLY A C 11
ATOM 16210 O O . GLY A 1 54 ? -2.089 -4.342 -17.809 1.00 0.00 54 GLY A O 11
ATOM 16214 N N . ASP A 1 55 ? -0.478 -2.859 -17.242 1.00 0.00 55 ASP A N 11
ATOM 16215 C CA . ASP A 1 55 ? 0.316 -3.833 -16.514 1.00 0.00 55 ASP A CA 11
ATOM 16216 C C . ASP A 1 55 ? 0.428 -3.404 -15.049 1.00 0.00 55 ASP A C 11
ATOM 16217 O O . ASP A 1 55 ? 1.036 -4.100 -14.238 1.00 0.00 55 ASP A O 11
ATOM 16226 N N . LEU A 1 56 ? -0.172 -2.259 -14.755 1.00 0.00 56 LEU A N 11
ATOM 16227 C CA . LEU A 1 56 ? -0.149 -1.728 -13.403 1.00 0.00 56 LEU A CA 11
ATOM 16228 C C . LEU A 1 56 ? -1.452 -2.099 -12.691 1.00 0.00 56 LEU A C 11
ATOM 16229 O O . LEU A 1 56 ? -2.454 -2.397 -13.340 1.00 0.00 56 LEU A O 11
ATOM 16245 N N . ILE A 1 57 ? -1.396 -2.067 -11.369 1.00 0.00 57 ILE A N 11
ATOM 16246 C CA . ILE A 1 57 ? -2.560 -2.396 -10.562 1.00 0.00 57 ILE A CA 11
ATOM 16247 C C . ILE A 1 57 ? -3.118 -1.119 -9.935 1.00 0.00 57 ILE A C 11
ATOM 16248 O O . ILE A 1 57 ? -2.358 -0.261 -9.485 1.00 0.00 57 ILE A O 11
ATOM 16264 N N . ILE A 1 58 ? -4.440 -1.030 -9.923 1.00 0.00 58 ILE A N 11
ATOM 16265 C CA . ILE A 1 58 ? -5.107 0.130 -9.358 1.00 0.00 58 ILE A CA 11
ATOM 16266 C C . ILE A 1 58 ? -5.993 -0.315 -8.191 1.00 0.00 58 ILE A C 11
ATOM 16267 O O . ILE A 1 58 ? -6.673 -1.337 -8.278 1.00 0.00 58 ILE A O 11
ATOM 16283 N N . ALA A 1 59 ? -5.956 0.474 -7.128 1.00 0.00 59 ALA A N 11
ATOM 16284 C CA . ALA A 1 59 ? -6.746 0.174 -5.945 1.00 0.00 59 ALA A CA 11
ATOM 16285 C C . ALA A 1 59 ? -7.892 1.181 -5.836 1.00 0.00 59 ALA A C 11
ATOM 16286 O O . ALA A 1 59 ? -7.728 2.353 -6.169 1.00 0.00 59 ALA A O 11
ATOM 16293 N N . SER A 1 60 ? -9.028 0.687 -5.364 1.00 0.00 60 SER A N 11
ATOM 16294 C CA . SER A 1 60 ? -10.201 1.529 -5.205 1.00 0.00 60 SER A CA 11
ATOM 16295 C C . SER A 1 60 ? -10.509 1.722 -3.719 1.00 0.00 60 SER A C 11
ATOM 16296 O O . SER A 1 60 ? -11.025 0.817 -3.067 1.00 0.00 60 SER A O 11
ATOM 16304 N N . ILE A 1 61 ? -10.178 2.907 -3.228 1.00 0.00 61 ILE A N 11
ATOM 16305 C CA . ILE A 1 61 ? -10.415 3.231 -1.831 1.00 0.00 61 ILE A CA 11
ATOM 16306 C C . ILE A 1 61 ? -11.141 4.573 -1.738 1.00 0.00 61 ILE A C 11
ATOM 16307 O O . ILE A 1 61 ? -10.925 5.460 -2.563 1.00 0.00 61 ILE A O 11
ATOM 16323 N N . PRO A 1 62 ? -12.012 4.684 -0.700 1.00 0.00 62 PRO A N 11
ATOM 16324 C CA . PRO A 1 62 ? -12.774 5.905 -0.488 1.00 0.00 62 PRO A CA 11
ATOM 16325 C C . PRO A 1 62 ? -11.888 7.009 0.091 1.00 0.00 62 PRO A C 11
ATOM 16326 O O . PRO A 1 62 ? -11.079 6.759 0.983 1.00 0.00 62 PRO A O 11
ATOM 16337 N N . GLY A 1 63 ? -12.072 8.209 -0.440 1.00 0.00 63 GLY A N 11
ATOM 16338 C CA . GLY A 1 63 ? -11.300 9.354 0.013 1.00 0.00 63 GLY A CA 11
ATOM 16339 C C . GLY A 1 63 ? -10.149 9.655 -0.948 1.00 0.00 63 GLY A C 11
ATOM 16340 O O . GLY A 1 63 ? -9.670 10.785 -1.016 1.00 0.00 63 GLY A O 11
ATOM 16344 N N . ILE A 1 64 ? -9.737 8.622 -1.669 1.00 0.00 64 ILE A N 11
ATOM 16345 C CA . ILE A 1 64 ? -8.652 8.761 -2.625 1.00 0.00 64 ILE A CA 11
ATOM 16346 C C . ILE A 1 64 ? -9.222 8.739 -4.046 1.00 0.00 64 ILE A C 11
ATOM 16347 O O . ILE A 1 64 ? -10.333 8.260 -4.264 1.00 0.00 64 ILE A O 11
ATOM 16363 N N . SER A 1 65 ? -8.434 9.264 -4.973 1.00 0.00 65 SER A N 11
ATOM 16364 C CA . SER A 1 65 ? -8.846 9.310 -6.365 1.00 0.00 65 SER A CA 11
ATOM 16365 C C . SER A 1 65 ? -8.344 8.065 -7.102 1.00 0.00 65 SER A C 11
ATOM 16366 O O . SER A 1 65 ? -9.140 7.270 -7.598 1.00 0.00 65 SER A O 11
ATOM 16374 N N . ARG A 1 66 ? -7.027 7.937 -7.149 1.00 0.00 66 ARG A N 11
ATOM 16375 C CA . ARG A 1 66 ? -6.409 6.804 -7.816 1.00 0.00 66 ARG A CA 11
ATOM 16376 C C . ARG A 1 66 ? -5.018 6.540 -7.236 1.00 0.00 66 ARG A C 11
ATOM 16377 O O . ARG A 1 66 ? -4.271 7.475 -6.951 1.00 0.00 66 ARG A O 11
ATOM 16398 N N . ILE A 1 67 ? -4.710 5.260 -7.078 1.00 0.00 67 ILE A N 11
ATOM 16399 C CA . ILE A 1 67 ? -3.422 4.861 -6.537 1.00 0.00 67 ILE A CA 11
ATOM 16400 C C . ILE A 1 67 ? -2.888 3.668 -7.332 1.00 0.00 67 ILE A C 11
ATOM 16401 O O . ILE A 1 67 ? -3.656 2.808 -7.758 1.00 0.00 67 ILE A O 11
ATOM 16417 N N . GLU A 1 68 ? -1.574 3.656 -7.505 1.00 0.00 68 GLU A N 11
ATOM 16418 C CA . GLU A 1 68 ? -0.927 2.583 -8.242 1.00 0.00 68 GLU A CA 11
ATOM 16419 C C . GLU A 1 68 ? -0.026 1.769 -7.312 1.00 0.00 68 GLU A C 11
ATOM 16420 O O . GLU A 1 68 ? 0.680 2.333 -6.476 1.00 0.00 68 GLU A O 11
ATOM 16432 N N . ILE A 1 69 ? -0.078 0.456 -7.488 1.00 0.00 69 ILE A N 11
ATOM 16433 C CA . ILE A 1 69 ? 0.725 -0.439 -6.674 1.00 0.00 69 ILE A CA 11
ATOM 16434 C C . ILE A 1 69 ? 1.592 -1.310 -7.586 1.00 0.00 69 ILE A C 11
ATOM 16435 O O . ILE A 1 69 ? 1.162 -1.699 -8.671 1.00 0.00 69 ILE A O 11
ATOM 16451 N N . LYS A 1 70 ? 2.798 -1.589 -7.113 1.00 0.00 70 LYS A N 11
ATOM 16452 C CA . LYS A 1 70 ? 3.729 -2.405 -7.872 1.00 0.00 70 LYS A CA 11
ATOM 16453 C C . LYS A 1 70 ? 4.408 -3.403 -6.933 1.00 0.00 70 LYS A C 11
ATOM 16454 O O . LYS A 1 70 ? 5.436 -3.093 -6.329 1.00 0.00 70 LYS A O 11
ATOM 16473 N N . PRO A 1 71 ? 3.793 -4.613 -6.836 1.00 0.00 71 PRO A N 11
ATOM 16474 C CA . PRO A 1 71 ? 4.328 -5.657 -5.980 1.00 0.00 71 PRO A CA 11
ATOM 16475 C C . PRO A 1 71 ? 5.566 -6.299 -6.607 1.00 0.00 71 PRO A C 11
ATOM 16476 O O . PRO A 1 71 ? 5.528 -6.741 -7.755 1.00 0.00 71 PRO A O 11
ATOM 16487 N N . ASP A 1 72 ? 6.636 -6.333 -5.827 1.00 0.00 72 ASP A N 11
ATOM 16488 C CA . ASP A 1 72 ? 7.885 -6.914 -6.291 1.00 0.00 72 ASP A CA 11
ATOM 16489 C C . ASP A 1 72 ? 8.379 -7.937 -5.269 1.00 0.00 72 ASP A C 11
ATOM 16490 O O . ASP A 1 72 ? 8.118 -7.801 -4.074 1.00 0.00 72 ASP A O 11
ATOM 16499 N N . LYS A 1 73 ? 9.082 -8.940 -5.773 1.00 0.00 73 LYS A N 11
ATOM 16500 C CA . LYS A 1 73 ? 9.615 -9.985 -4.917 1.00 0.00 73 LYS A CA 11
ATOM 16501 C C . LYS A 1 73 ? 10.415 -9.350 -3.778 1.00 0.00 73 LYS A C 11
ATOM 16502 O O . LYS A 1 73 ? 10.506 -9.913 -2.689 1.00 0.00 73 LYS A O 11
ATOM 16521 N N . ARG A 1 74 ? 10.974 -8.185 -4.069 1.00 0.00 74 ARG A N 11
ATOM 16522 C CA . ARG A 1 74 ? 11.762 -7.466 -3.084 1.00 0.00 74 ARG A CA 11
ATOM 16523 C C . ARG A 1 74 ? 10.847 -6.733 -2.101 1.00 0.00 74 ARG A C 11
ATOM 16524 O O . ARG A 1 74 ? 10.811 -7.060 -0.917 1.00 0.00 74 ARG A O 11
ATOM 16545 N N . LYS A 1 75 ? 10.127 -5.754 -2.632 1.00 0.00 75 LYS A N 11
ATOM 16546 C CA . LYS A 1 75 ? 9.211 -4.972 -1.817 1.00 0.00 75 LYS A CA 11
ATOM 16547 C C . LYS A 1 75 ? 8.085 -4.431 -2.700 1.00 0.00 75 LYS A C 11
ATOM 16548 O O . LYS A 1 75 ? 7.916 -4.871 -3.836 1.00 0.00 75 LYS A O 11
ATOM 16567 N N . ILE A 1 76 ? 7.344 -3.484 -2.143 1.00 0.00 76 ILE A N 11
ATOM 16568 C CA . ILE A 1 76 ? 6.239 -2.878 -2.865 1.00 0.00 76 ILE A CA 11
ATOM 16569 C C . ILE A 1 76 ? 6.292 -1.359 -2.690 1.00 0.00 76 ILE A C 11
ATOM 16570 O O . ILE A 1 76 ? 6.881 -0.862 -1.733 1.00 0.00 76 ILE A O 11
ATOM 16586 N N . LEU A 1 77 ? 5.670 -0.664 -3.632 1.00 0.00 77 LEU A N 11
ATOM 16587 C CA . LEU A 1 77 ? 5.640 0.788 -3.594 1.00 0.00 77 LEU A CA 11
ATOM 16588 C C . LEU A 1 77 ? 4.271 1.277 -4.072 1.00 0.00 77 LEU A C 11
ATOM 16589 O O . LEU A 1 77 ? 3.593 0.589 -4.833 1.00 0.00 77 LEU A O 11
ATOM 16605 N N . VAL A 1 78 ? 3.907 2.463 -3.606 1.00 0.00 78 VAL A N 11
ATOM 16606 C CA . VAL A 1 78 ? 2.632 3.053 -3.977 1.00 0.00 78 VAL A CA 11
ATOM 16607 C C . VAL A 1 78 ? 2.847 4.514 -4.376 1.00 0.00 78 VAL A C 11
ATOM 16608 O O . VAL A 1 78 ? 3.736 5.181 -3.847 1.00 0.00 78 VAL A O 11
ATOM 16621 N N . ASN A 1 79 ? 2.019 4.969 -5.303 1.00 0.00 79 ASN A N 11
ATOM 16622 C CA . ASN A 1 79 ? 2.108 6.340 -5.779 1.00 0.00 79 ASN A CA 11
ATOM 16623 C C . ASN A 1 79 ? 0.715 6.971 -5.766 1.00 0.00 79 ASN A C 11
ATOM 16624 O O . ASN A 1 79 ? -0.210 6.458 -6.395 1.00 0.00 79 ASN A O 11
ATOM 16635 N N . THR A 1 80 ? 0.607 8.076 -5.042 1.00 0.00 80 THR A N 11
ATOM 16636 C CA . THR A 1 80 ? -0.658 8.782 -4.940 1.00 0.00 80 THR A CA 11
ATOM 16637 C C . THR A 1 80 ? -0.662 10.007 -5.858 1.00 0.00 80 THR A C 11
ATOM 16638 O O . THR A 1 80 ? 0.368 10.654 -6.038 1.00 0.00 80 THR A O 11
ATOM 16649 N N . GLY A 1 81 ? -1.831 10.287 -6.413 1.00 0.00 81 GLY A N 11
ATOM 16650 C CA . GLY A 1 81 ? -1.982 11.421 -7.308 1.00 0.00 81 GLY A CA 11
ATOM 16651 C C . GLY A 1 81 ? -2.168 12.720 -6.520 1.00 0.00 81 GLY A C 11
ATOM 16652 O O . GLY A 1 81 ? -1.192 13.346 -6.108 1.00 0.00 81 GLY A O 11
ATOM 16656 N N . ASP A 1 82 ? -3.429 13.086 -6.333 1.00 0.00 82 ASP A N 11
ATOM 16657 C CA . ASP A 1 82 ? -3.756 14.298 -5.601 1.00 0.00 82 ASP A CA 11
ATOM 16658 C C . ASP A 1 82 ? -5.018 14.063 -4.771 1.00 0.00 82 ASP A C 11
ATOM 16659 O O . ASP A 1 82 ? -6.120 14.001 -5.313 1.00 0.00 82 ASP A O 11
ATOM 16668 N N . TYR A 1 83 ? -4.815 13.937 -3.468 1.00 0.00 83 TYR A N 11
ATOM 16669 C CA . TYR A 1 83 ? -5.925 13.709 -2.555 1.00 0.00 83 TYR A CA 11
ATOM 16670 C C . TYR A 1 83 ? -6.951 14.840 -2.650 1.00 0.00 83 TYR A C 11
ATOM 16671 O O . TYR A 1 83 ? -6.621 15.950 -3.062 1.00 0.00 83 TYR A O 11
ATOM 16689 N N . ASP A 1 84 ? -8.175 14.519 -2.256 1.00 0.00 84 ASP A N 11
ATOM 16690 C CA . ASP A 1 84 ? -9.252 15.493 -2.289 1.00 0.00 84 ASP A CA 11
ATOM 16691 C C . ASP A 1 84 ? -9.142 16.411 -1.071 1.00 0.00 84 ASP A C 11
ATOM 16692 O O . ASP A 1 84 ? -9.217 15.950 0.067 1.00 0.00 84 ASP A O 11
ATOM 16701 N N . SER A 1 85 ? -8.964 17.694 -1.350 1.00 0.00 85 SER A N 11
ATOM 16702 C CA . SER A 1 85 ? -8.842 18.680 -0.290 1.00 0.00 85 SER A CA 11
ATOM 16703 C C . SER A 1 85 ? -10.075 18.630 0.615 1.00 0.00 85 SER A C 11
ATOM 16704 O O . SER A 1 85 ? -9.951 18.534 1.836 1.00 0.00 85 SER A O 11
ATOM 16712 N N . ASP A 1 86 ? -11.237 18.698 -0.018 1.00 0.00 86 ASP A N 11
ATOM 16713 C CA . ASP A 1 86 ? -12.492 18.663 0.715 1.00 0.00 86 ASP A CA 11
ATOM 16714 C C . ASP A 1 86 ? -12.428 17.557 1.771 1.00 0.00 86 ASP A C 11
ATOM 16715 O O . ASP A 1 86 ? -12.890 17.743 2.897 1.00 0.00 86 ASP A O 11
ATOM 16724 N N . ALA A 1 87 ? -11.853 16.433 1.372 1.00 0.00 87 ALA A N 11
ATOM 16725 C CA . ALA A 1 87 ? -11.724 15.298 2.271 1.00 0.00 87 ALA A CA 11
ATOM 16726 C C . ALA A 1 87 ? -10.575 15.555 3.248 1.00 0.00 87 ALA A C 11
ATOM 16727 O O . ALA A 1 87 ? -9.631 16.275 2.926 1.00 0.00 87 ALA A O 11
ATOM 16734 N N . ASP A 1 88 ? -10.692 14.952 4.421 1.00 0.00 88 ASP A N 11
ATOM 16735 C CA . ASP A 1 88 ? -9.675 15.106 5.447 1.00 0.00 88 ASP A CA 11
ATOM 16736 C C . ASP A 1 88 ? -8.447 14.276 5.071 1.00 0.00 88 ASP A C 11
ATOM 16737 O O . ASP A 1 88 ? -8.447 13.056 5.225 1.00 0.00 88 ASP A O 11
ATOM 16746 N N . LYS A 1 89 ? -7.429 14.970 4.582 1.00 0.00 89 LYS A N 11
ATOM 16747 C CA . LYS A 1 89 ? -6.198 14.312 4.182 1.00 0.00 89 LYS A CA 11
ATOM 16748 C C . LYS A 1 89 ? -5.737 13.377 5.301 1.00 0.00 89 LYS A C 11
ATOM 16749 O O . LYS A 1 89 ? -5.079 12.369 5.043 1.00 0.00 89 LYS A O 11
ATOM 16768 N N . LEU A 1 90 ? -6.101 13.742 6.522 1.00 0.00 90 LEU A N 11
ATOM 16769 C CA . LEU A 1 90 ? -5.732 12.948 7.683 1.00 0.00 90 LEU A CA 11
ATOM 16770 C C . LEU A 1 90 ? -6.629 11.710 7.751 1.00 0.00 90 LEU A C 11
ATOM 16771 O O . LEU A 1 90 ? -6.175 10.631 8.132 1.00 0.00 90 LEU A O 11
ATOM 16787 N N . ALA A 1 91 ? -7.884 11.905 7.377 1.00 0.00 91 ALA A N 11
ATOM 16788 C CA . ALA A 1 91 ? -8.848 10.817 7.394 1.00 0.00 91 ALA A CA 11
ATOM 16789 C C . ALA A 1 91 ? -8.489 9.809 6.300 1.00 0.00 91 ALA A C 11
ATOM 16790 O O . ALA A 1 91 ? -8.377 8.613 6.566 1.00 0.00 91 ALA A O 11
ATOM 16797 N N . VAL A 1 92 ? -8.319 10.328 5.093 1.00 0.00 92 VAL A N 11
ATOM 16798 C CA . VAL A 1 92 ? -7.974 9.489 3.958 1.00 0.00 92 VAL A CA 11
ATOM 16799 C C . VAL A 1 92 ? -6.683 8.728 4.266 1.00 0.00 92 VAL A C 11
ATOM 16800 O O . VAL A 1 92 ? -6.634 7.504 4.142 1.00 0.00 92 VAL A O 11
ATOM 16813 N N . VAL A 1 93 ? -5.669 9.481 4.662 1.00 0.00 93 VAL A N 11
ATOM 16814 C CA . VAL A 1 93 ? -4.381 8.893 4.990 1.00 0.00 93 VAL A CA 11
ATOM 16815 C C . VAL A 1 93 ? -4.573 7.821 6.064 1.00 0.00 93 VAL A C 11
ATOM 16816 O O . VAL A 1 93 ? -3.948 6.762 6.007 1.00 0.00 93 VAL A O 11
ATOM 16829 N N . ARG A 1 94 ? -5.439 8.132 7.017 1.00 0.00 94 ARG A N 11
ATOM 16830 C CA . ARG A 1 94 ? -5.721 7.208 8.102 1.00 0.00 94 ARG A CA 11
ATOM 16831 C C . ARG A 1 94 ? -6.334 5.918 7.555 1.00 0.00 94 ARG A C 11
ATOM 16832 O O . ARG A 1 94 ? -6.111 4.839 8.103 1.00 0.00 94 ARG A O 11
ATOM 16853 N N . THR A 1 95 ? -7.095 6.071 6.482 1.00 0.00 95 THR A N 11
ATOM 16854 C CA . THR A 1 95 ? -7.743 4.930 5.855 1.00 0.00 95 THR A CA 11
ATOM 16855 C C . THR A 1 95 ? -6.790 4.253 4.868 1.00 0.00 95 THR A C 11
ATOM 16856 O O . THR A 1 95 ? -6.744 3.027 4.788 1.00 0.00 95 THR A O 11
ATOM 16867 N N . TYR A 1 96 ? -6.053 5.082 4.142 1.00 0.00 96 TYR A N 11
ATOM 16868 C CA . TYR A 1 96 ? -5.104 4.576 3.165 1.00 0.00 96 TYR A CA 11
ATOM 16869 C C . TYR A 1 96 ? -3.974 3.804 3.846 1.00 0.00 96 TYR A C 11
ATOM 16870 O O . TYR A 1 96 ? -3.557 2.752 3.365 1.00 0.00 96 TYR A O 11
ATOM 16888 N N . ASN A 1 97 ? -3.507 4.357 4.956 1.00 0.00 97 ASN A N 11
ATOM 16889 C CA . ASN A 1 97 ? -2.432 3.733 5.709 1.00 0.00 97 ASN A CA 11
ATOM 16890 C C . ASN A 1 97 ? -2.903 2.374 6.233 1.00 0.00 97 ASN A C 11
ATOM 16891 O O . ASN A 1 97 ? -2.151 1.402 6.209 1.00 0.00 97 ASN A O 11
ATOM 16902 N N . ASP A 1 98 ? -4.146 2.352 6.692 1.00 0.00 98 ASP A N 11
ATOM 16903 C CA . ASP A 1 98 ? -4.726 1.128 7.220 1.00 0.00 98 ASP A CA 11
ATOM 16904 C C . ASP A 1 98 ? -4.722 0.055 6.129 1.00 0.00 98 ASP A C 11
ATOM 16905 O O . ASP A 1 98 ? -4.517 -1.124 6.415 1.00 0.00 98 ASP A O 11
ATOM 16914 N N . PHE A 1 99 ? -4.950 0.502 4.903 1.00 0.00 99 PHE A N 11
ATOM 16915 C CA . PHE A 1 99 ? -4.974 -0.405 3.769 1.00 0.00 99 PHE A CA 11
ATOM 16916 C C . PHE A 1 99 ? -3.560 -0.846 3.387 1.00 0.00 99 PHE A C 11
ATOM 16917 O O . PHE A 1 99 ? -3.309 -2.032 3.181 1.00 0.00 99 PHE A O 11
ATOM 16934 N N . ILE A 1 100 ? -2.672 0.134 3.303 1.00 0.00 100 ILE A N 11
ATOM 16935 C CA . ILE A 1 100 ? -1.289 -0.138 2.951 1.00 0.00 100 ILE A CA 11
ATOM 16936 C C . ILE A 1 100 ? -0.636 -0.961 4.062 1.00 0.00 100 ILE A C 11
ATOM 16937 O O . ILE A 1 100 ? -0.005 -1.983 3.794 1.00 0.00 100 ILE A O 11
ATOM 16953 N N . GLU A 1 101 ? -0.809 -0.487 5.287 1.00 0.00 101 GLU A N 11
ATOM 16954 C CA . GLU A 1 101 ? -0.245 -1.167 6.440 1.00 0.00 101 GLU A CA 11
ATOM 16955 C C . GLU A 1 101 ? -0.615 -2.652 6.414 1.00 0.00 101 GLU A C 11
ATOM 16956 O O . GLU A 1 101 ? 0.146 -3.493 6.889 1.00 0.00 101 GLU A O 11
ATOM 16968 N N . LYS A 1 102 ? -1.784 -2.927 5.856 1.00 0.00 102 LYS A N 11
ATOM 16969 C CA . LYS A 1 102 ? -2.265 -4.295 5.762 1.00 0.00 102 LYS A CA 11
ATOM 16970 C C . LYS A 1 102 ? -1.651 -4.964 4.531 1.00 0.00 102 LYS A C 11
ATOM 16971 O O . LYS A 1 102 ? -1.527 -6.188 4.481 1.00 0.00 102 LYS A O 11
ATOM 16990 N N . LEU A 1 103 ? -1.282 -4.132 3.568 1.00 0.00 103 LEU A N 11
ATOM 16991 C CA . LEU A 1 103 ? -0.685 -4.628 2.340 1.00 0.00 103 LEU A CA 11
ATOM 16992 C C . LEU A 1 103 ? 0.835 -4.694 2.508 1.00 0.00 103 LEU A C 11
ATOM 16993 O O . LEU A 1 103 ? 1.526 -5.312 1.699 1.00 0.00 103 LEU A O 11
ATOM 17009 N N . THR A 1 104 ? 1.310 -4.050 3.564 1.00 0.00 104 THR A N 11
ATOM 17010 C CA . THR A 1 104 ? 2.735 -4.027 3.848 1.00 0.00 104 THR A CA 11
ATOM 17011 C C . THR A 1 104 ? 3.038 -4.831 5.114 1.00 0.00 104 THR A C 11
ATOM 17012 O O . THR A 1 104 ? 4.089 -5.460 5.216 1.00 0.00 104 THR A O 11
ATOM 17023 N N . GLY A 1 105 ? 2.099 -4.781 6.047 1.00 0.00 105 GLY A N 11
ATOM 17024 C CA . GLY A 1 105 ? 2.252 -5.495 7.303 1.00 0.00 105 GLY A CA 11
ATOM 17025 C C . GLY A 1 105 ? 3.412 -4.924 8.120 1.00 0.00 105 GLY A C 11
ATOM 17026 O O . GLY A 1 105 ? 3.808 -5.503 9.131 1.00 0.00 105 GLY A O 11
ATOM 17030 N N . TYR A 1 106 ? 3.926 -3.797 7.651 1.00 0.00 106 TYR A N 11
ATOM 17031 C CA . TYR A 1 106 ? 5.033 -3.142 8.325 1.00 0.00 106 TYR A CA 11
ATOM 17032 C C . TYR A 1 106 ? 4.592 -1.813 8.941 1.00 0.00 106 TYR A C 11
ATOM 17033 O O . TYR A 1 106 ? 4.015 -0.969 8.257 1.00 0.00 106 TYR A O 11
ATOM 17051 N N . SER A 1 107 ? 4.879 -1.667 10.226 1.00 0.00 107 SER A N 11
ATOM 17052 C CA . SER A 1 107 ? 4.518 -0.455 10.941 1.00 0.00 107 SER A CA 11
ATOM 17053 C C . SER A 1 107 ? 5.644 0.574 10.828 1.00 0.00 107 SER A C 11
ATOM 17054 O O . SER A 1 107 ? 6.761 0.237 10.439 1.00 0.00 107 SER A O 11
ATOM 17062 N N . ALA A 1 108 ? 5.312 1.809 11.175 1.00 0.00 108 ALA A N 11
ATOM 17063 C CA . ALA A 1 108 ? 6.281 2.889 11.118 1.00 0.00 108 ALA A CA 11
ATOM 17064 C C . ALA A 1 108 ? 7.392 2.628 12.137 1.00 0.00 108 ALA A C 11
ATOM 17065 O O . ALA A 1 108 ? 8.502 3.139 11.996 1.00 0.00 108 ALA A O 11
ATOM 17072 N N . LYS A 1 109 ? 7.054 1.830 13.140 1.00 0.00 109 LYS A N 11
ATOM 17073 C CA . LYS A 1 109 ? 8.009 1.494 14.182 1.00 0.00 109 LYS A CA 11
ATOM 17074 C C . LYS A 1 109 ? 9.086 0.574 13.603 1.00 0.00 109 LYS A C 11
ATOM 17075 O O . LYS A 1 109 ? 10.279 0.824 13.775 1.00 0.00 109 LYS A O 11
ATOM 17094 N N . GLU A 1 110 ? 8.628 -0.471 12.931 1.00 0.00 110 GLU A N 11
ATOM 17095 C CA . GLU A 1 110 ? 9.536 -1.430 12.327 1.00 0.00 110 GLU A CA 11
ATOM 17096 C C . GLU A 1 110 ? 10.087 -0.881 11.009 1.00 0.00 110 GLU A C 11
ATOM 17097 O O . GLU A 1 110 ? 11.264 -1.061 10.701 1.00 0.00 110 GLU A O 11
ATOM 17109 N N . ARG A 1 111 ? 9.209 -0.224 10.266 1.00 0.00 111 ARG A N 11
ATOM 17110 C CA . ARG A 1 111 ? 9.591 0.352 8.987 1.00 0.00 111 ARG A CA 11
ATOM 17111 C C . ARG A 1 111 ? 10.848 1.210 9.147 1.00 0.00 111 ARG A C 11
ATOM 17112 O O . ARG A 1 111 ? 11.736 1.182 8.298 1.00 0.00 111 ARG A O 11
ATOM 17133 N N . LYS A 1 112 ? 10.882 1.954 10.244 1.00 0.00 112 LYS A N 11
ATOM 17134 C CA . LYS A 1 112 ? 12.015 2.819 10.525 1.00 0.00 112 LYS A CA 11
ATOM 17135 C C . LYS A 1 112 ? 13.190 1.970 11.016 1.00 0.00 112 LYS A C 11
ATOM 17136 O O . LYS A 1 112 ? 14.349 2.331 10.813 1.00 0.00 112 LYS A O 11
ATOM 17155 N N . LYS A 1 113 ? 12.851 0.857 11.651 1.00 0.00 113 LYS A N 11
ATOM 17156 C CA . LYS A 1 113 ? 13.862 -0.045 12.170 1.00 0.00 113 LYS A CA 11
ATOM 17157 C C . LYS A 1 113 ? 14.743 -0.536 11.020 1.00 0.00 113 LYS A C 11
ATOM 17158 O O . LYS A 1 113 ? 15.964 -0.604 11.153 1.00 0.00 113 LYS A O 11
ATOM 17177 N N . MET A 1 114 ? 14.088 -0.866 9.915 1.00 0.00 114 MET A N 11
ATOM 17178 C CA . MET A 1 114 ? 14.797 -1.349 8.743 1.00 0.00 114 MET A CA 11
ATOM 17179 C C . MET A 1 114 ? 15.684 -0.253 8.149 1.00 0.00 114 MET A C 11
ATOM 17180 O O . MET A 1 114 ? 16.485 -0.516 7.253 1.00 0.00 114 MET A O 11
ATOM 17194 N N . MET A 1 115 ? 15.514 0.951 8.673 1.00 0.00 115 MET A N 11
ATOM 17195 C CA . MET A 1 115 ? 16.289 2.088 8.207 1.00 0.00 115 MET A CA 11
ATOM 17196 C C . MET A 1 115 ? 17.417 2.420 9.186 1.00 0.00 115 MET A C 11
ATOM 17197 O O . MET A 1 115 ? 18.518 2.783 8.770 1.00 0.00 115 MET A O 11
ATOM 17211 N N . THR A 1 116 ? 17.105 2.286 10.466 1.00 0.00 116 THR A N 11
ATOM 17212 C CA . THR A 1 116 ? 18.079 2.568 11.507 1.00 0.00 116 THR A CA 11
ATOM 17213 C C . THR A 1 116 ? 18.732 1.271 11.993 1.00 0.00 116 THR A C 11
ATOM 17214 O O . THR A 1 116 ? 18.136 0.527 12.769 1.00 0.00 116 THR A O 11
ATOM 17225 N N . LYS A 1 117 ? 19.946 1.042 11.514 1.00 0.00 117 LYS A N 11
ATOM 17226 C CA . LYS A 1 117 ? 20.685 -0.151 11.889 1.00 0.00 117 LYS A CA 11
ATOM 17227 C C . LYS A 1 117 ? 20.527 -0.393 13.392 1.00 0.00 117 LYS A C 11
ATOM 17228 O O . LYS A 1 117 ? 20.233 0.534 14.146 1.00 0.00 117 LYS A O 11
ATOM 17247 N N . ASP A 1 118 ? 20.726 -1.643 13.782 1.00 0.00 118 ASP A N 11
ATOM 17248 C CA . ASP A 1 118 ? 20.609 -2.018 15.181 1.00 0.00 118 ASP A CA 11
ATOM 17249 C C . ASP A 1 118 ? 21.987 -1.950 15.840 1.00 0.00 118 ASP A C 11
ATOM 17250 O O . ASP A 1 118 ? 22.124 -2.228 17.031 1.00 0.00 118 ASP A O 11
ATOM 17260 N N . MET A 1 23 ? 5.935 9.091 -5.087 1.00 0.00 23 MET A N 12
ATOM 17261 C CA . MET A 1 23 ? 5.864 7.653 -4.885 1.00 0.00 23 MET A CA 12
ATOM 17262 C C . MET A 1 23 ? 6.426 7.265 -3.516 1.00 0.00 23 MET A C 12
ATOM 17263 O O . MET A 1 23 ? 7.587 7.539 -3.216 1.00 0.00 23 MET A O 12
ATOM 17277 N N . ARG A 1 24 ? 5.575 6.632 -2.720 1.00 0.00 24 ARG A N 12
ATOM 17278 C CA . ARG A 1 24 ? 5.972 6.203 -1.389 1.00 0.00 24 ARG A CA 12
ATOM 17279 C C . ARG A 1 24 ? 6.390 4.732 -1.410 1.00 0.00 24 ARG A C 12
ATOM 17280 O O . ARG A 1 24 ? 5.758 3.912 -2.076 1.00 0.00 24 ARG A O 12
ATOM 17301 N N . GLU A 1 25 ? 7.450 4.440 -0.671 1.00 0.00 25 GLU A N 12
ATOM 17302 C CA . GLU A 1 25 ? 7.960 3.082 -0.595 1.00 0.00 25 GLU A CA 12
ATOM 17303 C C . GLU A 1 25 ? 7.355 2.354 0.606 1.00 0.00 25 GLU A C 12
ATOM 17304 O O . GLU A 1 25 ? 6.801 2.987 1.506 1.00 0.00 25 GLU A O 12
ATOM 17316 N N . TYR A 1 26 ? 7.482 1.035 0.586 1.00 0.00 26 TYR A N 12
ATOM 17317 C CA . TYR A 1 26 ? 6.955 0.216 1.664 1.00 0.00 26 TYR A CA 12
ATOM 17318 C C . TYR A 1 26 ? 7.566 -1.187 1.635 1.00 0.00 26 TYR A C 12
ATOM 17319 O O . TYR A 1 26 ? 7.717 -1.781 0.568 1.00 0.00 26 TYR A O 12
ATOM 17337 N N . PRO A 1 27 ? 7.911 -1.689 2.851 1.00 0.00 27 PRO A N 12
ATOM 17338 C CA . PRO A 1 27 ? 8.501 -3.011 2.975 1.00 0.00 27 PRO A CA 12
ATOM 17339 C C . PRO A 1 27 ? 7.446 -4.103 2.783 1.00 0.00 27 PRO A C 12
ATOM 17340 O O . PRO A 1 27 ? 6.251 -3.818 2.761 1.00 0.00 27 PRO A O 12
ATOM 17351 N N . VAL A 1 28 ? 7.929 -5.329 2.651 1.00 0.00 28 VAL A N 12
ATOM 17352 C CA . VAL A 1 28 ? 7.044 -6.466 2.462 1.00 0.00 28 VAL A CA 12
ATOM 17353 C C . VAL A 1 28 ? 7.340 -7.520 3.531 1.00 0.00 28 VAL A C 12
ATOM 17354 O O . VAL A 1 28 ? 8.487 -7.695 3.935 1.00 0.00 28 VAL A O 12
ATOM 17367 N N . LYS A 1 29 ? 6.283 -8.196 3.958 1.00 0.00 29 LYS A N 12
ATOM 17368 C CA . LYS A 1 29 ? 6.414 -9.229 4.971 1.00 0.00 29 LYS A CA 12
ATOM 17369 C C . LYS A 1 29 ? 6.694 -10.572 4.293 1.00 0.00 29 LYS A C 12
ATOM 17370 O O . LYS A 1 29 ? 6.213 -10.825 3.189 1.00 0.00 29 LYS A O 12
ATOM 17389 N N . LYS A 1 30 ? 7.470 -11.396 4.980 1.00 0.00 30 LYS A N 12
ATOM 17390 C CA . LYS A 1 30 ? 7.819 -12.706 4.458 1.00 0.00 30 LYS A CA 12
ATOM 17391 C C . LYS A 1 30 ? 6.604 -13.630 4.556 1.00 0.00 30 LYS A C 12
ATOM 17392 O O . LYS A 1 30 ? 6.310 -14.162 5.626 1.00 0.00 30 LYS A O 12
ATOM 17411 N N . GLY A 1 31 ? 5.931 -13.792 3.427 1.00 0.00 31 GLY A N 12
ATOM 17412 C CA . GLY A 1 31 ? 4.754 -14.643 3.372 1.00 0.00 31 GLY A CA 12
ATOM 17413 C C . GLY A 1 31 ? 3.552 -13.880 2.811 1.00 0.00 31 GLY A C 12
ATOM 17414 O O . GLY A 1 31 ? 2.768 -14.432 2.040 1.00 0.00 31 GLY A O 12
ATOM 17418 N N . PHE A 1 32 ? 3.444 -12.625 3.219 1.00 0.00 32 PHE A N 12
ATOM 17419 C CA . PHE A 1 32 ? 2.351 -11.781 2.767 1.00 0.00 32 PHE A CA 12
ATOM 17420 C C . PHE A 1 32 ? 2.156 -11.902 1.254 1.00 0.00 32 PHE A C 12
ATOM 17421 O O . PHE A 1 32 ? 3.012 -12.445 0.554 1.00 0.00 32 PHE A O 12
ATOM 17438 N N . PRO A 1 33 ? 0.996 -11.373 0.780 1.00 0.00 33 PRO A N 12
ATOM 17439 C CA . PRO A 1 33 ? 0.678 -11.417 -0.637 1.00 0.00 33 PRO A CA 12
ATOM 17440 C C . PRO A 1 33 ? 1.503 -10.391 -1.416 1.00 0.00 33 PRO A C 12
ATOM 17441 O O . PRO A 1 33 ? 1.562 -9.222 -1.040 1.00 0.00 33 PRO A O 12
ATOM 17452 N N . THR A 1 34 ? 2.119 -10.865 -2.489 1.00 0.00 34 THR A N 12
ATOM 17453 C CA . THR A 1 34 ? 2.938 -10.004 -3.325 1.00 0.00 34 THR A CA 12
ATOM 17454 C C . THR A 1 34 ? 2.550 -10.162 -4.796 1.00 0.00 34 THR A C 12
ATOM 17455 O O . THR A 1 34 ? 3.340 -9.856 -5.687 1.00 0.00 34 THR A O 12
ATOM 17466 N N . ASP A 1 35 ? 1.332 -10.640 -5.006 1.00 0.00 35 ASP A N 12
ATOM 17467 C CA . ASP A 1 35 ? 0.830 -10.843 -6.353 1.00 0.00 35 ASP A CA 12
ATOM 17468 C C . ASP A 1 35 ? -0.418 -9.982 -6.563 1.00 0.00 35 ASP A C 12
ATOM 17469 O O . ASP A 1 35 ? -1.232 -9.830 -5.654 1.00 0.00 35 ASP A O 12
ATOM 17478 N N . TYR A 1 36 ? -0.527 -9.438 -7.766 1.00 0.00 36 TYR A N 12
ATOM 17479 C CA . TYR A 1 36 ? -1.660 -8.595 -8.106 1.00 0.00 36 TYR A CA 12
ATOM 17480 C C . TYR A 1 36 ? -2.977 -9.250 -7.684 1.00 0.00 36 TYR A C 12
ATOM 17481 O O . TYR A 1 36 ? -3.755 -8.661 -6.935 1.00 0.00 36 TYR A O 12
ATOM 17499 N N . ASP A 1 37 ? -3.187 -10.460 -8.183 1.00 0.00 37 ASP A N 12
ATOM 17500 C CA . ASP A 1 37 ? -4.395 -11.201 -7.867 1.00 0.00 37 ASP A CA 12
ATOM 17501 C C . ASP A 1 37 ? -4.516 -11.347 -6.349 1.00 0.00 37 ASP A C 12
ATOM 17502 O O . ASP A 1 37 ? -5.586 -11.123 -5.782 1.00 0.00 37 ASP A O 12
ATOM 17511 N N . SER A 1 38 ? -3.405 -11.723 -5.732 1.00 0.00 38 SER A N 12
ATOM 17512 C CA . SER A 1 38 ? -3.373 -11.903 -4.290 1.00 0.00 38 SER A CA 12
ATOM 17513 C C . SER A 1 38 ? -3.829 -10.620 -3.592 1.00 0.00 38 SER A C 12
ATOM 17514 O O . SER A 1 38 ? -4.698 -10.656 -2.724 1.00 0.00 38 SER A O 12
ATOM 17522 N N . ILE A 1 39 ? -3.225 -9.513 -4.001 1.00 0.00 39 ILE A N 12
ATOM 17523 C CA . ILE A 1 39 ? -3.558 -8.222 -3.428 1.00 0.00 39 ILE A CA 12
ATOM 17524 C C . ILE A 1 39 ? -4.980 -7.836 -3.841 1.00 0.00 39 ILE A C 12
ATOM 17525 O O . ILE A 1 39 ? -5.699 -7.192 -3.079 1.00 0.00 39 ILE A O 12
ATOM 17541 N N . LYS A 1 40 ? -5.342 -8.248 -5.048 1.00 0.00 40 LYS A N 12
ATOM 17542 C CA . LYS A 1 40 ? -6.665 -7.953 -5.572 1.00 0.00 40 LYS A CA 12
ATOM 17543 C C . LYS A 1 40 ? -7.723 -8.500 -4.613 1.00 0.00 40 LYS A C 12
ATOM 17544 O O . LYS A 1 40 ? -8.720 -7.836 -4.336 1.00 0.00 40 LYS A O 12
ATOM 17563 N N . ARG A 1 41 ? -7.469 -9.708 -4.130 1.00 0.00 41 ARG A N 12
ATOM 17564 C CA . ARG A 1 41 ? -8.388 -10.352 -3.207 1.00 0.00 41 ARG A CA 12
ATOM 17565 C C . ARG A 1 41 ? -8.339 -9.664 -1.842 1.00 0.00 41 ARG A C 12
ATOM 17566 O O . ARG A 1 41 ? -9.344 -9.607 -1.136 1.00 0.00 41 ARG A O 12
ATOM 17587 N N . LYS A 1 42 ? -7.159 -9.160 -1.511 1.00 0.00 42 LYS A N 12
ATOM 17588 C CA . LYS A 1 42 ? -6.965 -8.477 -0.243 1.00 0.00 42 LYS A CA 12
ATOM 17589 C C . LYS A 1 42 ? -7.819 -7.208 -0.216 1.00 0.00 42 LYS A C 12
ATOM 17590 O O . LYS A 1 42 ? -8.419 -6.878 0.805 1.00 0.00 42 LYS A O 12
ATOM 17609 N N . ILE A 1 43 ? -7.846 -6.528 -1.354 1.00 0.00 43 ILE A N 12
ATOM 17610 C CA . ILE A 1 43 ? -8.615 -5.301 -1.474 1.00 0.00 43 ILE A CA 12
ATOM 17611 C C . ILE A 1 43 ? -10.095 -5.608 -1.242 1.00 0.00 43 ILE A C 12
ATOM 17612 O O . ILE A 1 43 ? -10.731 -5.001 -0.380 1.00 0.00 43 ILE A O 12
ATOM 17628 N N . SER A 1 44 ? -10.603 -6.548 -2.024 1.00 0.00 44 SER A N 12
ATOM 17629 C CA . SER A 1 44 ? -11.996 -6.943 -1.913 1.00 0.00 44 SER A CA 12
ATOM 17630 C C . SER A 1 44 ? -12.243 -7.623 -0.564 1.00 0.00 44 SER A C 12
ATOM 17631 O O . SER A 1 44 ? -13.317 -7.480 0.019 1.00 0.00 44 SER A O 12
ATOM 17639 N N . GLU A 1 45 ? -11.231 -8.347 -0.109 1.00 0.00 45 GLU A N 12
ATOM 17640 C CA . GLU A 1 45 ? -11.325 -9.048 1.161 1.00 0.00 45 GLU A CA 12
ATOM 17641 C C . GLU A 1 45 ? -11.473 -8.049 2.309 1.00 0.00 45 GLU A C 12
ATOM 17642 O O . GLU A 1 45 ? -12.038 -8.376 3.352 1.00 0.00 45 GLU A O 12
ATOM 17654 N N . LEU A 1 46 ? -10.959 -6.850 2.080 1.00 0.00 46 LEU A N 12
ATOM 17655 C CA . LEU A 1 46 ? -11.027 -5.802 3.082 1.00 0.00 46 LEU A CA 12
ATOM 17656 C C . LEU A 1 46 ? -12.319 -5.005 2.894 1.00 0.00 46 LEU A C 12
ATOM 17657 O O . LEU A 1 46 ? -12.793 -4.353 3.823 1.00 0.00 46 LEU A O 12
ATOM 17673 N N . GLY A 1 47 ? -12.855 -5.083 1.685 1.00 0.00 47 GLY A N 12
ATOM 17674 C CA . GLY A 1 47 ? -14.083 -4.378 1.361 1.00 0.00 47 GLY A CA 12
ATOM 17675 C C . GLY A 1 47 ? -13.817 -3.230 0.385 1.00 0.00 47 GLY A C 12
ATOM 17676 O O . GLY A 1 47 ? -14.571 -2.259 0.342 1.00 0.00 47 GLY A O 12
ATOM 17680 N N . PHE A 1 48 ? -12.742 -3.379 -0.375 1.00 0.00 48 PHE A N 12
ATOM 17681 C CA . PHE A 1 48 ? -12.366 -2.368 -1.346 1.00 0.00 48 PHE A CA 12
ATOM 17682 C C . PHE A 1 48 ? -12.495 -2.905 -2.775 1.00 0.00 48 PHE A C 12
ATOM 17683 O O . PHE A 1 48 ? -12.839 -4.069 -2.975 1.00 0.00 48 PHE A O 12
ATOM 17700 N N . ASP A 1 49 ? -12.214 -2.031 -3.729 1.00 0.00 49 ASP A N 12
ATOM 17701 C CA . ASP A 1 49 ? -12.295 -2.401 -5.131 1.00 0.00 49 ASP A CA 12
ATOM 17702 C C . ASP A 1 49 ? -10.923 -2.215 -5.783 1.00 0.00 49 ASP A C 12
ATOM 17703 O O . ASP A 1 49 ? -10.078 -1.489 -5.263 1.00 0.00 49 ASP A O 12
ATOM 17712 N N . VAL A 1 50 ? -10.746 -2.882 -6.914 1.00 0.00 50 VAL A N 12
ATOM 17713 C CA . VAL A 1 50 ? -9.491 -2.799 -7.643 1.00 0.00 50 VAL A CA 12
ATOM 17714 C C . VAL A 1 50 ? -9.783 -2.692 -9.141 1.00 0.00 50 VAL A C 12
ATOM 17715 O O . VAL A 1 50 ? -10.649 -3.395 -9.661 1.00 0.00 50 VAL A O 12
ATOM 17728 N N . LYS A 1 51 ? -9.045 -1.805 -9.793 1.00 0.00 51 LYS A N 12
ATOM 17729 C CA . LYS A 1 51 ? -9.214 -1.595 -11.222 1.00 0.00 51 LYS A CA 12
ATOM 17730 C C . LYS A 1 51 ? -7.947 -2.045 -11.951 1.00 0.00 51 LYS A C 12
ATOM 17731 O O . LYS A 1 51 ? -6.841 -1.878 -11.441 1.00 0.00 51 LYS A O 12
ATOM 17750 N N . SER A 1 52 ? -8.151 -2.605 -13.134 1.00 0.00 52 SER A N 12
ATOM 17751 C CA . SER A 1 52 ? -7.039 -3.080 -13.940 1.00 0.00 52 SER A CA 12
ATOM 17752 C C . SER A 1 52 ? -6.702 -2.053 -15.024 1.00 0.00 52 SER A C 12
ATOM 17753 O O . SER A 1 52 ? -7.366 -1.998 -16.058 1.00 0.00 52 SER A O 12
ATOM 17761 N N . GLU A 1 53 ? -5.673 -1.266 -14.750 1.00 0.00 53 GLU A N 12
ATOM 17762 C CA . GLU A 1 53 ? -5.241 -0.246 -15.688 1.00 0.00 53 GLU A CA 12
ATOM 17763 C C . GLU A 1 53 ? -3.914 -0.647 -16.334 1.00 0.00 53 GLU A C 12
ATOM 17764 O O . GLU A 1 53 ? -2.895 -0.756 -15.654 1.00 0.00 53 GLU A O 12
ATOM 17776 N N . GLY A 1 54 ? -3.968 -0.853 -17.642 1.00 0.00 54 GLY A N 12
ATOM 17777 C CA . GLY A 1 54 ? -2.783 -1.240 -18.389 1.00 0.00 54 GLY A CA 12
ATOM 17778 C C . GLY A 1 54 ? -2.108 -2.459 -17.754 1.00 0.00 54 GLY A C 12
ATOM 17779 O O . GLY A 1 54 ? -2.634 -3.568 -17.821 1.00 0.00 54 GLY A O 12
ATOM 17783 N N . ASP A 1 55 ? -0.954 -2.210 -17.154 1.00 0.00 55 ASP A N 12
ATOM 17784 C CA . ASP A 1 55 ? -0.202 -3.273 -16.508 1.00 0.00 55 ASP A CA 12
ATOM 17785 C C . ASP A 1 55 ? -0.003 -2.927 -15.032 1.00 0.00 55 ASP A C 12
ATOM 17786 O O . ASP A 1 55 ? 0.673 -3.655 -14.305 1.00 0.00 55 ASP A O 12
ATOM 17795 N N . LEU A 1 56 ? -0.600 -1.814 -14.633 1.00 0.00 56 LEU A N 12
ATOM 17796 C CA . LEU A 1 56 ? -0.496 -1.362 -13.255 1.00 0.00 56 LEU A CA 12
ATOM 17797 C C . LEU A 1 56 ? -1.761 -1.761 -12.495 1.00 0.00 56 LEU A C 12
ATOM 17798 O O . LEU A 1 56 ? -2.809 -1.985 -13.099 1.00 0.00 56 LEU A O 12
ATOM 17814 N N . ILE A 1 57 ? -1.624 -1.836 -11.179 1.00 0.00 57 ILE A N 12
ATOM 17815 C CA . ILE A 1 57 ? -2.744 -2.204 -10.329 1.00 0.00 57 ILE A CA 12
ATOM 17816 C C . ILE A 1 57 ? -3.299 -0.948 -9.654 1.00 0.00 57 ILE A C 12
ATOM 17817 O O . ILE A 1 57 ? -2.542 -0.131 -9.136 1.00 0.00 57 ILE A O 12
ATOM 17833 N N . ILE A 1 58 ? -4.620 -0.836 -9.683 1.00 0.00 58 ILE A N 12
ATOM 17834 C CA . ILE A 1 58 ? -5.286 0.306 -9.081 1.00 0.00 58 ILE A CA 12
ATOM 17835 C C . ILE A 1 58 ? -6.122 -0.166 -7.891 1.00 0.00 58 ILE A C 12
ATOM 17836 O O . ILE A 1 58 ? -6.933 -1.082 -8.020 1.00 0.00 58 ILE A O 12
ATOM 17852 N N . ALA A 1 59 ? -5.896 0.479 -6.756 1.00 0.00 59 ALA A N 12
ATOM 17853 C CA . ALA A 1 59 ? -6.619 0.136 -5.542 1.00 0.00 59 ALA A CA 12
ATOM 17854 C C . ALA A 1 59 ? -7.675 1.208 -5.263 1.00 0.00 59 ALA A C 12
AT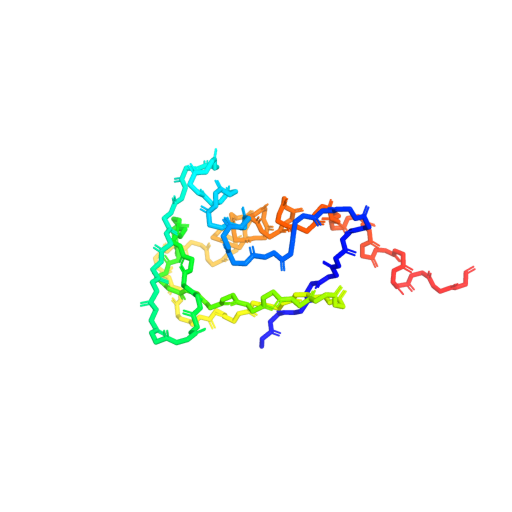OM 17855 O O . ALA A 1 59 ? -7.388 2.401 -5.337 1.00 0.00 59 ALA A O 12
ATOM 17862 N N . SER A 1 60 ? -8.875 0.742 -4.947 1.00 0.00 60 SER A N 12
ATOM 17863 C CA . SER A 1 60 ? -9.974 1.645 -4.655 1.00 0.00 60 SER A CA 12
ATOM 17864 C C . SER A 1 60 ? -10.203 1.721 -3.145 1.00 0.00 60 SER A C 12
ATOM 17865 O O . SER A 1 60 ? -10.622 0.743 -2.526 1.00 0.00 60 SER A O 12
ATOM 17873 N N . ILE A 1 61 ? -9.919 2.892 -2.593 1.00 0.00 61 ILE A N 12
ATOM 17874 C CA . ILE A 1 61 ? -10.088 3.108 -1.167 1.00 0.00 61 ILE A CA 12
ATOM 17875 C C . ILE A 1 61 ? -10.817 4.435 -0.940 1.00 0.00 61 ILE A C 12
ATOM 17876 O O . ILE A 1 61 ? -10.745 5.338 -1.772 1.00 0.00 61 ILE A O 12
ATOM 17892 N N . PRO A 1 62 ? -11.519 4.513 0.222 1.00 0.00 62 PRO A N 12
ATOM 17893 C CA . PRO A 1 62 ? -12.260 5.715 0.569 1.00 0.00 62 PRO A CA 12
ATOM 17894 C C . PRO A 1 62 ? -11.315 6.828 1.025 1.00 0.00 62 PRO A C 12
ATOM 17895 O O . PRO A 1 62 ? -10.371 6.578 1.772 1.00 0.00 62 PRO A O 12
ATOM 17906 N N . GLY A 1 63 ? -11.603 8.034 0.555 1.00 0.00 63 GLY A N 12
ATOM 17907 C CA . GLY A 1 63 ? -10.791 9.186 0.906 1.00 0.00 63 GLY A CA 12
ATOM 17908 C C . GLY A 1 63 ? -9.783 9.503 -0.201 1.00 0.00 63 GLY A C 12
ATOM 17909 O O . GLY A 1 63 ? -9.363 10.650 -0.353 1.00 0.00 63 GLY A O 12
ATOM 17913 N N . ILE A 1 64 ? -9.425 8.468 -0.945 1.00 0.00 64 ILE A N 12
ATOM 17914 C CA . ILE A 1 64 ? -8.474 8.622 -2.033 1.00 0.00 64 ILE A CA 12
ATOM 17915 C C . ILE A 1 64 ? -9.209 8.491 -3.369 1.00 0.00 64 ILE A C 12
ATOM 17916 O O . ILE A 1 64 ? -10.275 7.882 -3.438 1.00 0.00 64 ILE A O 12
ATOM 17932 N N . SER A 1 65 ? -8.609 9.072 -4.397 1.00 0.00 65 SER A N 12
ATOM 17933 C CA . SER A 1 65 ? -9.192 9.027 -5.728 1.00 0.00 65 SER A CA 12
ATOM 17934 C C . SER A 1 65 ? -8.696 7.789 -6.476 1.00 0.00 65 SER A C 12
ATOM 17935 O O . SER A 1 65 ? -9.489 6.929 -6.854 1.00 0.00 65 SER A O 12
ATOM 17943 N N . ARG A 1 66 ? -7.386 7.738 -6.667 1.00 0.00 66 ARG A N 12
ATOM 17944 C CA . ARG A 1 66 ? -6.775 6.619 -7.364 1.00 0.00 66 ARG A CA 12
ATOM 17945 C C . ARG A 1 66 ? -5.317 6.456 -6.930 1.00 0.00 66 ARG A C 12
ATOM 17946 O O . ARG A 1 66 ? -4.582 7.438 -6.830 1.00 0.00 66 ARG A O 12
ATOM 17967 N N . ILE A 1 67 ? -4.942 5.209 -6.684 1.00 0.00 67 ILE A N 12
ATOM 17968 C CA . ILE A 1 67 ? -3.585 4.905 -6.262 1.00 0.00 67 ILE A CA 12
ATOM 17969 C C . ILE A 1 67 ? -3.054 3.726 -7.079 1.00 0.00 67 ILE A C 12
ATOM 17970 O O . ILE A 1 67 ? -3.829 2.901 -7.561 1.00 0.00 67 ILE A O 12
ATOM 17986 N N . GLU A 1 68 ? -1.736 3.685 -7.213 1.00 0.00 68 GLU A N 12
ATOM 17987 C CA . GLU A 1 68 ? -1.093 2.620 -7.963 1.00 0.00 68 GLU A CA 12
ATOM 17988 C C . GLU A 1 68 ? -0.216 1.773 -7.039 1.00 0.00 68 GLU A C 12
ATOM 17989 O O . GLU A 1 68 ? 0.496 2.309 -6.190 1.00 0.00 68 GLU A O 12
ATOM 18001 N N . ILE A 1 69 ? -0.296 0.465 -7.234 1.00 0.00 69 ILE A N 12
ATOM 18002 C CA . ILE A 1 69 ? 0.480 -0.460 -6.428 1.00 0.00 69 ILE A CA 12
ATOM 18003 C C . ILE A 1 69 ? 1.387 -1.288 -7.341 1.00 0.00 69 ILE A C 12
ATOM 18004 O O . ILE A 1 69 ? 0.997 -1.645 -8.452 1.00 0.00 69 ILE A O 12
ATOM 18020 N N . LYS A 1 70 ? 2.582 -1.569 -6.840 1.00 0.00 70 LYS A N 12
ATOM 18021 C CA . LYS A 1 70 ? 3.547 -2.346 -7.596 1.00 0.00 70 LYS A CA 12
ATOM 18022 C C . LYS A 1 70 ? 4.228 -3.351 -6.665 1.00 0.00 70 LYS A C 12
ATOM 18023 O O . LYS A 1 70 ? 5.233 -3.033 -6.032 1.00 0.00 70 LYS A O 12
ATOM 18042 N N . PRO A 1 71 ? 3.638 -4.576 -6.610 1.00 0.00 71 PRO A N 12
ATOM 18043 C CA . PRO A 1 71 ? 4.178 -5.629 -5.766 1.00 0.00 71 PRO A CA 12
ATOM 18044 C C . PRO A 1 71 ? 5.443 -6.228 -6.380 1.00 0.00 71 PRO A C 12
ATOM 18045 O O . PRO A 1 71 ? 5.505 -6.453 -7.588 1.00 0.00 71 PRO A O 12
ATOM 18056 N N . ASP A 1 72 ? 6.422 -6.470 -5.521 1.00 0.00 72 ASP A N 12
ATOM 18057 C CA . ASP A 1 72 ? 7.684 -7.040 -5.964 1.00 0.00 72 ASP A CA 12
ATOM 18058 C C . ASP A 1 72 ? 8.199 -8.014 -4.902 1.00 0.00 72 ASP A C 12
ATOM 18059 O O . ASP A 1 72 ? 7.955 -7.826 -3.712 1.00 0.00 72 ASP A O 12
ATOM 18068 N N . LYS A 1 73 ? 8.902 -9.035 -5.372 1.00 0.00 73 LYS A N 12
ATOM 18069 C CA . LYS A 1 73 ? 9.454 -10.038 -4.479 1.00 0.00 73 LYS A CA 12
ATOM 18070 C C . LYS A 1 73 ? 10.475 -9.382 -3.549 1.00 0.00 73 LYS A C 12
ATOM 18071 O O . LYS A 1 73 ? 10.819 -9.937 -2.507 1.00 0.00 73 LYS A O 12
ATOM 18090 N N . ARG A 1 74 ? 10.933 -8.208 -3.959 1.00 0.00 74 ARG A N 12
ATOM 18091 C CA . ARG A 1 74 ? 11.908 -7.469 -3.176 1.00 0.00 74 ARG A CA 12
ATOM 18092 C C . ARG A 1 74 ? 11.201 -6.532 -2.195 1.00 0.00 74 ARG A C 12
ATOM 18093 O O . ARG A 1 74 ? 11.304 -6.707 -0.981 1.00 0.00 74 ARG A O 12
ATOM 18114 N N . LYS A 1 75 ? 10.501 -5.557 -2.757 1.00 0.00 75 LYS A N 12
ATOM 18115 C CA . LYS A 1 75 ? 9.778 -4.592 -1.946 1.00 0.00 75 LYS A CA 12
ATOM 18116 C C . LYS A 1 75 ? 8.543 -4.113 -2.713 1.00 0.00 75 LYS A C 12
ATOM 18117 O O . LYS A 1 75 ? 8.251 -4.610 -3.798 1.00 0.00 75 LYS A O 12
ATOM 18136 N N . ILE A 1 76 ? 7.852 -3.152 -2.117 1.00 0.00 76 ILE A N 12
ATOM 18137 C CA . ILE A 1 76 ? 6.657 -2.600 -2.729 1.00 0.00 76 ILE A CA 12
ATOM 18138 C C . ILE A 1 76 ? 6.721 -1.072 -2.677 1.00 0.00 76 ILE A C 12
ATOM 18139 O O . ILE A 1 76 ? 7.329 -0.504 -1.771 1.00 0.00 76 ILE A O 12
ATOM 18155 N N . LEU A 1 77 ? 6.086 -0.451 -3.658 1.00 0.00 77 LEU A N 12
ATOM 18156 C CA . LEU A 1 77 ? 6.063 1.001 -3.736 1.00 0.00 77 LEU A CA 12
ATOM 18157 C C . LEU A 1 77 ? 4.647 1.466 -4.078 1.00 0.00 77 LEU A C 12
ATOM 18158 O O . LEU A 1 77 ? 3.862 0.712 -4.648 1.00 0.00 77 LEU A O 12
ATOM 18174 N N . VAL A 1 78 ? 4.363 2.708 -3.713 1.00 0.00 78 VAL A N 12
ATOM 18175 C CA . VAL A 1 78 ? 3.054 3.284 -3.974 1.00 0.00 78 VAL A CA 12
ATOM 18176 C C . VAL A 1 78 ? 3.224 4.604 -4.729 1.00 0.00 78 VAL A C 12
ATOM 18177 O O . VAL A 1 78 ? 4.169 5.350 -4.478 1.00 0.00 78 VAL A O 12
ATOM 18190 N N . ASN A 1 79 ? 2.294 4.853 -5.639 1.00 0.00 79 ASN A N 12
ATOM 18191 C CA . ASN A 1 79 ? 2.328 6.068 -6.433 1.00 0.00 79 ASN A CA 12
ATOM 18192 C C . ASN A 1 79 ? 0.918 6.653 -6.523 1.00 0.00 79 ASN A C 12
ATOM 18193 O O . ASN A 1 79 ? 0.039 6.067 -7.156 1.00 0.00 79 ASN A O 12
ATOM 18204 N N . THR A 1 80 ? 0.745 7.801 -5.885 1.00 0.00 80 THR A N 12
ATOM 18205 C CA . THR A 1 80 ? -0.545 8.471 -5.886 1.00 0.00 80 THR A CA 12
ATOM 18206 C C . THR A 1 80 ? -0.602 9.516 -7.002 1.00 0.00 80 THR A C 12
ATOM 18207 O O . THR A 1 80 ? 0.420 9.844 -7.603 1.00 0.00 80 THR A O 12
ATOM 18218 N N . GLY A 1 81 ? -1.807 10.009 -7.245 1.00 0.00 81 GLY A N 12
ATOM 18219 C CA . GLY A 1 81 ? -2.010 11.010 -8.278 1.00 0.00 81 GLY A CA 12
ATOM 18220 C C . GLY A 1 81 ? -2.678 12.262 -7.706 1.00 0.00 81 GLY A C 12
ATOM 18221 O O . GLY A 1 81 ? -2.033 13.298 -7.551 1.00 0.00 81 GLY A O 12
ATOM 18225 N N . ASP A 1 82 ? -3.961 12.125 -7.406 1.00 0.00 82 ASP A N 12
ATOM 18226 C CA . ASP A 1 82 ? -4.723 13.232 -6.852 1.00 0.00 82 ASP A CA 12
ATOM 18227 C C . ASP A 1 82 ? -5.559 12.731 -5.673 1.00 0.00 82 ASP A C 12
ATOM 18228 O O . ASP A 1 82 ? -6.212 11.693 -5.768 1.00 0.00 82 ASP A O 12
ATOM 18237 N N . TYR A 1 83 ? -5.513 13.493 -4.590 1.00 0.00 83 TYR A N 12
ATOM 18238 C CA . TYR A 1 83 ? -6.257 13.139 -3.394 1.00 0.00 83 TYR A CA 12
ATOM 18239 C C . TYR A 1 83 ? -7.578 13.910 -3.322 1.00 0.00 83 TYR A C 12
ATOM 18240 O O . TYR A 1 83 ? -7.739 14.934 -3.985 1.00 0.00 83 TYR A O 12
ATOM 18258 N N . ASP A 1 84 ? -8.487 13.388 -2.514 1.00 0.00 84 ASP A N 12
ATOM 18259 C CA . ASP A 1 84 ? -9.788 14.014 -2.347 1.00 0.00 84 ASP A CA 12
ATOM 18260 C C . ASP A 1 84 ? -9.607 15.525 -2.209 1.00 0.00 84 ASP A C 12
ATOM 18261 O O . ASP A 1 84 ? -8.490 16.008 -2.022 1.00 0.00 84 ASP A O 12
ATOM 18270 N N . SER A 1 85 ? -10.723 16.235 -2.306 1.00 0.00 85 SER A N 12
ATOM 18271 C CA . SER A 1 85 ? -10.701 17.683 -2.194 1.00 0.00 85 SER A CA 12
ATOM 18272 C C . SER A 1 85 ? -11.392 18.118 -0.900 1.00 0.00 85 SER A C 12
ATOM 18273 O O . SER A 1 85 ? -10.884 18.975 -0.179 1.00 0.00 85 SER A O 12
ATOM 18281 N N . ASP A 1 86 ? -12.540 17.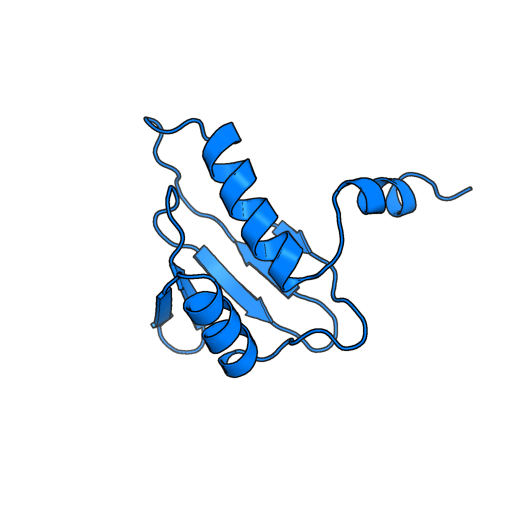509 -0.646 1.00 0.00 86 ASP A N 12
ATOM 18282 C CA . ASP A 1 86 ? -13.306 17.823 0.549 1.00 0.00 86 ASP A CA 12
ATOM 18283 C C . ASP A 1 86 ? -12.861 16.906 1.690 1.00 0.00 86 ASP A C 12
ATOM 18284 O O . ASP A 1 86 ? -13.101 17.203 2.860 1.00 0.00 86 ASP A O 12
ATOM 18293 N N . ALA A 1 87 ? -12.219 15.811 1.311 1.00 0.00 87 ALA A N 12
ATOM 18294 C CA . ALA A 1 87 ? -11.737 14.850 2.288 1.00 0.00 87 ALA A CA 12
ATOM 18295 C C . ALA A 1 87 ? -10.346 15.269 2.768 1.00 0.00 87 ALA A C 12
ATOM 18296 O O . ALA A 1 87 ? -9.425 15.408 1.965 1.00 0.00 87 ALA A O 12
ATOM 18303 N N . ASP A 1 88 ? -10.238 15.459 4.075 1.00 0.00 88 ASP A N 12
ATOM 18304 C CA . ASP A 1 88 ? -8.976 15.859 4.671 1.00 0.00 88 ASP A CA 12
ATOM 18305 C C . ASP A 1 88 ? -7.882 14.876 4.248 1.00 0.00 88 ASP A C 12
ATOM 18306 O O . ASP A 1 88 ? -7.858 13.735 4.708 1.00 0.00 88 ASP A O 12
ATOM 18315 N N . LYS A 1 89 ? -7.005 15.355 3.378 1.00 0.00 89 LYS A N 12
ATOM 18316 C CA . LYS A 1 89 ? -5.912 14.533 2.888 1.00 0.00 89 LYS A CA 12
ATOM 18317 C C . LYS A 1 89 ? -5.217 13.859 4.073 1.00 0.00 89 LYS A C 12
ATOM 18318 O O . LYS A 1 89 ? -4.927 12.664 4.030 1.00 0.00 89 LYS A O 12
ATOM 18337 N N . LEU A 1 90 ? -4.968 14.654 5.103 1.00 0.00 90 LEU A N 12
ATOM 18338 C CA . LEU A 1 90 ? -4.310 14.149 6.296 1.00 0.00 90 LEU A CA 12
ATOM 18339 C C . LEU A 1 90 ? -5.224 13.133 6.985 1.00 0.00 90 LEU A C 12
ATOM 18340 O O . LEU A 1 90 ? -4.748 12.232 7.674 1.00 0.00 90 LEU A O 12
ATOM 18356 N N . ALA A 1 91 ? -6.520 13.310 6.772 1.00 0.00 91 ALA A N 12
ATOM 18357 C CA . ALA A 1 91 ? -7.504 12.419 7.363 1.00 0.00 91 ALA A CA 12
ATOM 18358 C C . ALA A 1 91 ? -7.514 11.095 6.595 1.00 0.00 91 ALA A C 12
ATOM 18359 O O . ALA A 1 91 ? -7.414 10.025 7.192 1.00 0.00 91 ALA A O 12
ATOM 18366 N N . VAL A 1 92 ? -7.635 11.212 5.280 1.00 0.00 92 VAL A N 12
ATOM 18367 C CA . VAL A 1 92 ? -7.659 10.040 4.422 1.00 0.00 92 VAL A CA 12
ATOM 18368 C C . VAL A 1 92 ? -6.276 9.387 4.420 1.00 0.00 92 VAL A C 12
ATOM 18369 O O . VAL A 1 92 ? -6.144 8.203 4.109 1.00 0.00 92 VAL A O 12
ATOM 18382 N N . VAL A 1 93 ? -5.278 10.186 4.770 1.00 0.00 93 VAL A N 12
ATOM 18383 C CA . VAL A 1 93 ? -3.910 9.701 4.811 1.00 0.00 93 VAL A CA 12
ATOM 18384 C C . VAL A 1 93 ? -3.827 8.504 5.761 1.00 0.00 93 VAL A C 12
ATOM 18385 O O . VAL A 1 93 ? -3.146 7.522 5.468 1.00 0.00 93 VAL A O 12
ATOM 18398 N N . ARG A 1 94 ? -4.527 8.625 6.878 1.00 0.00 94 ARG A N 12
ATOM 18399 C CA . ARG A 1 94 ? -4.541 7.565 7.873 1.00 0.00 94 ARG A CA 12
ATOM 18400 C C . ARG A 1 94 ? -5.197 6.308 7.299 1.00 0.00 94 ARG A C 12
ATOM 18401 O O . ARG A 1 94 ? -4.897 5.195 7.729 1.00 0.00 94 ARG A O 12
ATOM 18422 N N . THR A 1 95 ? -6.080 6.527 6.335 1.00 0.00 95 THR A N 12
ATOM 18423 C CA . THR A 1 95 ? -6.781 5.425 5.699 1.00 0.00 95 THR A CA 12
ATOM 18424 C C . THR A 1 95 ? -5.953 4.866 4.538 1.00 0.00 95 THR A C 12
ATOM 18425 O O . THR A 1 95 ? -6.032 3.677 4.233 1.00 0.00 95 THR A O 12
ATOM 18436 N N . TYR A 1 96 ? -5.180 5.750 3.925 1.00 0.00 96 TYR A N 12
ATOM 18437 C CA . TYR A 1 96 ? -4.340 5.360 2.807 1.00 0.00 96 TYR A CA 12
ATOM 18438 C C . TYR A 1 96 ? -3.246 4.388 3.255 1.00 0.00 96 TYR A C 12
ATOM 18439 O O . TYR A 1 96 ? -3.051 3.341 2.641 1.00 0.00 96 TYR A O 12
ATOM 18457 N N . ASN A 1 97 ? -2.561 4.770 4.323 1.00 0.00 97 ASN A N 12
ATOM 18458 C CA . ASN A 1 97 ? -1.493 3.946 4.861 1.00 0.00 97 ASN A CA 12
ATOM 18459 C C . ASN A 1 97 ? -2.090 2.672 5.462 1.00 0.00 97 ASN A C 12
ATOM 18460 O O . ASN A 1 97 ? -1.509 1.594 5.347 1.00 0.00 97 ASN A O 12
ATOM 18471 N N . ASP A 1 98 ? -3.245 2.839 6.092 1.00 0.00 98 ASP A N 12
ATOM 18472 C CA . ASP A 1 98 ? -3.927 1.716 6.713 1.00 0.00 98 ASP A CA 12
ATOM 18473 C C . ASP A 1 98 ? -4.091 0.594 5.686 1.00 0.00 98 ASP A C 12
ATOM 18474 O O . ASP A 1 98 ? -3.913 -0.579 6.010 1.00 0.00 98 ASP A O 12
ATOM 18483 N N . PHE A 1 99 ? -4.427 0.993 4.467 1.00 0.00 99 PHE A N 12
ATOM 18484 C CA . PHE A 1 99 ? -4.616 0.035 3.392 1.00 0.00 99 PHE A CA 12
ATOM 18485 C C . PHE A 1 99 ? -3.289 -0.623 3.004 1.00 0.00 99 PHE A C 12
ATOM 18486 O O . PHE A 1 99 ? -3.247 -1.818 2.716 1.00 0.00 99 PHE A O 12
ATOM 18503 N N . ILE A 1 100 ? -2.240 0.186 3.010 1.00 0.00 100 ILE A N 12
ATOM 18504 C CA . ILE A 1 100 ? -0.916 -0.304 2.662 1.00 0.00 100 ILE A CA 12
ATOM 18505 C C . ILE A 1 100 ? -0.363 -1.134 3.822 1.00 0.00 100 ILE A C 12
ATOM 18506 O O . ILE A 1 100 ? 0.398 -2.076 3.609 1.00 0.00 100 ILE A O 12
ATOM 18522 N N . GLU A 1 101 ? -0.769 -0.755 5.025 1.00 0.00 101 GLU A N 12
ATOM 18523 C CA . GLU A 1 101 ? -0.325 -1.453 6.219 1.00 0.00 101 GLU A CA 12
ATOM 18524 C C . GLU A 1 101 ? -0.756 -2.920 6.168 1.00 0.00 101 GLU A C 12
ATOM 18525 O O . GLU A 1 101 ? -0.034 -3.800 6.638 1.00 0.00 101 GLU A O 12
ATOM 18537 N N . LYS A 1 102 ? -1.929 -3.139 5.594 1.00 0.00 102 LYS A N 12
ATOM 18538 C CA . LYS A 1 102 ? -2.465 -4.484 5.475 1.00 0.00 102 LYS A CA 12
ATOM 18539 C C . LYS A 1 102 ? -1.882 -5.152 4.229 1.00 0.00 102 LYS A C 12
ATOM 18540 O O . LYS A 1 102 ? -1.896 -6.377 4.112 1.00 0.00 102 LYS A O 12
ATOM 18559 N N . LEU A 1 103 ? -1.386 -4.319 3.327 1.00 0.00 103 LEU A N 12
ATOM 18560 C CA . LEU A 1 103 ? -0.799 -4.814 2.093 1.00 0.00 103 LEU A CA 12
ATOM 18561 C C . LEU A 1 103 ? 0.702 -5.026 2.296 1.00 0.00 103 LEU A C 12
ATOM 18562 O O . LEU A 1 103 ? 1.363 -5.641 1.461 1.00 0.00 103 LEU A O 12
ATOM 18578 N N . THR A 1 104 ? 1.196 -4.506 3.410 1.00 0.00 104 THR A N 12
ATOM 18579 C CA . THR A 1 104 ? 2.607 -4.631 3.733 1.00 0.00 104 THR A CA 12
ATOM 18580 C C . THR A 1 104 ? 2.792 -5.453 5.009 1.00 0.00 104 THR A C 12
ATOM 18581 O O . THR A 1 104 ? 3.672 -6.308 5.079 1.00 0.00 104 THR A O 12
ATOM 18592 N N . GLY A 1 105 ? 1.944 -5.167 5.987 1.00 0.00 105 GLY A N 12
ATOM 18593 C CA . GLY A 1 105 ? 2.002 -5.868 7.258 1.00 0.00 105 GLY A CA 12
ATOM 18594 C C . GLY A 1 105 ? 3.067 -5.261 8.173 1.00 0.00 105 GLY A C 12
ATOM 18595 O O . GLY A 1 105 ? 3.344 -5.792 9.246 1.00 0.00 105 GLY A O 12
ATOM 18599 N N . TYR A 1 106 ? 3.636 -4.155 7.712 1.00 0.00 106 TYR A N 12
ATOM 18600 C CA . TYR A 1 106 ? 4.665 -3.470 8.476 1.00 0.00 106 TYR A CA 12
ATOM 18601 C C . TYR A 1 106 ? 4.100 -2.225 9.162 1.00 0.00 106 TYR A C 12
ATOM 18602 O O . TYR A 1 106 ? 3.502 -1.369 8.510 1.00 0.00 106 TYR A O 12
ATOM 18620 N N . SER A 1 107 ? 4.308 -2.163 10.469 1.00 0.00 107 SER A N 12
ATOM 18621 C CA . SER A 1 107 ? 3.827 -1.038 11.251 1.00 0.00 107 SER A CA 12
ATOM 18622 C C . SER A 1 107 ? 4.920 0.027 11.365 1.00 0.00 107 SER A C 12
ATOM 18623 O O . SER A 1 107 ? 6.073 -0.223 11.015 1.00 0.00 107 SER A O 12
ATOM 18631 N N . ALA A 1 108 ? 4.521 1.192 11.854 1.00 0.00 108 ALA A N 12
ATOM 18632 C CA . ALA A 1 108 ? 5.452 2.294 12.017 1.00 0.00 108 ALA A CA 12
ATOM 18633 C C . ALA A 1 108 ? 6.517 1.908 13.046 1.00 0.00 108 ALA A C 12
ATOM 18634 O O . ALA A 1 108 ? 7.607 2.479 13.060 1.00 0.00 108 ALA A O 12
ATOM 18641 N N . LYS A 1 109 ? 6.166 0.940 13.880 1.00 0.00 109 LYS A N 12
ATOM 18642 C CA . LYS A 1 109 ? 7.078 0.472 14.909 1.00 0.00 109 LYS A CA 12
ATOM 18643 C C . LYS A 1 109 ? 8.240 -0.277 14.253 1.00 0.00 109 LYS A C 12
ATOM 18644 O O . LYS A 1 109 ? 9.403 0.022 14.514 1.00 0.00 109 LYS A O 12
ATOM 18663 N N . GLU A 1 110 ? 7.882 -1.238 13.413 1.00 0.00 110 GLU A N 12
ATOM 18664 C CA . GLU A 1 110 ? 8.879 -2.032 12.717 1.00 0.00 110 GLU A CA 12
ATOM 18665 C C . GLU A 1 110 ? 9.411 -1.271 11.501 1.00 0.00 110 GLU A C 12
ATOM 18666 O O . GLU A 1 110 ? 10.574 -1.423 11.128 1.00 0.00 110 GLU A O 12
ATOM 18678 N N . ARG A 1 111 ? 8.535 -0.467 10.917 1.00 0.00 111 ARG A N 12
ATOM 18679 C CA . ARG A 1 111 ? 8.902 0.320 9.751 1.00 0.00 111 ARG A CA 12
ATOM 18680 C C . ARG A 1 111 ? 10.190 1.100 10.022 1.00 0.00 111 ARG A C 12
ATOM 18681 O O . ARG A 1 111 ? 11.063 1.182 9.159 1.00 0.00 111 ARG A O 12
ATOM 18702 N N . LYS A 1 112 ? 10.267 1.655 11.223 1.00 0.00 112 LYS A N 12
ATOM 18703 C CA . LYS A 1 112 ? 11.432 2.426 11.618 1.00 0.00 112 LYS A CA 12
ATOM 18704 C C . LYS A 1 112 ? 12.589 1.473 11.931 1.00 0.00 112 LYS A C 12
ATOM 18705 O O . LYS A 1 112 ? 13.747 1.788 11.665 1.00 0.00 112 LYS A O 12
ATOM 18724 N N . LYS A 1 113 ? 12.231 0.326 12.489 1.00 0.00 113 LYS A N 12
ATOM 18725 C CA . LYS A 1 113 ? 13.224 -0.676 12.841 1.00 0.00 113 LYS A CA 12
ATOM 18726 C C . LYS A 1 113 ? 14.094 -0.976 11.619 1.00 0.00 113 LYS A C 12
ATOM 18727 O O . LYS A 1 113 ? 15.319 -1.019 11.721 1.00 0.00 113 LYS A O 12
ATOM 18746 N N . MET A 1 114 ? 13.427 -1.176 10.492 1.00 0.00 114 MET A N 12
ATOM 18747 C CA . MET A 1 114 ? 14.124 -1.470 9.252 1.00 0.00 114 MET A CA 12
ATOM 18748 C C . MET A 1 114 ? 14.946 -0.266 8.785 1.00 0.00 114 MET A C 12
ATOM 18749 O O . MET A 1 114 ? 15.723 -0.370 7.837 1.00 0.00 114 MET A O 12
ATOM 18763 N N . MET A 1 115 ? 14.745 0.849 9.473 1.00 0.00 115 MET A N 12
ATOM 18764 C CA . MET A 1 115 ? 15.457 2.070 9.141 1.00 0.00 115 MET A CA 12
ATOM 18765 C C . MET A 1 115 ? 16.627 2.302 10.100 1.00 0.00 115 MET A C 12
ATOM 18766 O O . MET A 1 115 ? 17.170 3.404 10.168 1.00 0.00 115 MET A O 12
ATOM 18780 N N . THR A 1 116 ? 16.978 1.247 10.819 1.00 0.00 116 THR A N 12
ATOM 18781 C CA . THR A 1 116 ? 18.072 1.322 11.772 1.00 0.00 116 THR A CA 12
ATOM 18782 C C . THR A 1 116 ? 19.371 0.830 11.132 1.00 0.00 116 THR A C 12
ATOM 18783 O O . THR A 1 116 ? 20.440 1.387 11.381 1.00 0.00 116 THR A O 12
ATOM 18794 N N . LYS A 1 117 ? 19.239 -0.208 10.320 1.00 0.00 117 LYS A N 12
ATOM 18795 C CA . LYS A 1 117 ? 20.389 -0.781 9.642 1.00 0.00 117 LYS A CA 12
ATOM 18796 C C . LYS A 1 117 ? 21.128 0.321 8.882 1.00 0.00 117 LYS A C 12
ATOM 18797 O O . LYS A 1 117 ? 22.339 0.481 9.037 1.00 0.00 117 LYS A O 12
ATOM 18816 N N . ASP A 1 118 ? 20.372 1.054 8.079 1.00 0.00 118 ASP A N 12
ATOM 18817 C CA . ASP A 1 118 ? 20.941 2.137 7.296 1.00 0.00 118 ASP A CA 12
ATOM 18818 C C . ASP A 1 118 ? 20.488 3.476 7.881 1.00 0.00 118 ASP A C 12
ATOM 18819 O O . ASP A 1 118 ? 20.916 4.535 7.422 1.00 0.00 118 ASP A O 12
ATOM 18829 N N . MET A 1 23 ? 6.431 8.680 -5.001 1.00 0.00 23 MET A N 13
ATOM 18830 C CA . MET A 1 23 ? 6.337 7.233 -4.901 1.00 0.00 23 MET A CA 13
ATOM 18831 C C . MET A 1 23 ? 7.011 6.726 -3.624 1.00 0.00 23 MET A C 13
ATOM 18832 O O . MET A 1 23 ? 8.210 6.923 -3.429 1.00 0.00 23 MET A O 13
ATOM 18846 N N . ARG A 1 24 ? 6.211 6.084 -2.785 1.00 0.00 24 ARG A N 13
ATOM 18847 C CA . ARG A 1 24 ? 6.715 5.547 -1.533 1.00 0.00 24 ARG A CA 13
ATOM 18848 C C . ARG A 1 24 ? 6.855 4.028 -1.624 1.00 0.00 24 ARG A C 13
ATOM 18849 O O . ARG A 1 24 ? 5.913 3.336 -2.011 1.00 0.00 24 ARG A O 13
ATOM 18870 N N . GLU A 1 25 ? 8.036 3.550 -1.260 1.00 0.00 25 GLU A N 13
ATOM 18871 C CA . GLU A 1 25 ? 8.310 2.123 -1.296 1.00 0.00 25 GLU A CA 13
ATOM 18872 C C . GLU A 1 25 ? 8.130 1.513 0.096 1.00 0.00 25 GLU A C 13
ATOM 18873 O O . GLU A 1 25 ? 8.696 2.003 1.070 1.00 0.00 25 GLU A O 13
ATOM 18885 N N . TYR A 1 26 ? 7.338 0.451 0.143 1.00 0.00 26 TYR A N 13
ATOM 18886 C CA . TYR A 1 26 ? 7.076 -0.231 1.400 1.00 0.00 26 TYR A CA 13
ATOM 18887 C C . TYR A 1 26 ? 7.596 -1.669 1.360 1.00 0.00 26 TYR A C 13
ATOM 18888 O O . TYR A 1 26 ? 7.623 -2.295 0.302 1.00 0.00 26 TYR A O 13
ATOM 18906 N N . PRO A 1 27 ? 8.005 -2.166 2.559 1.00 0.00 27 PRO A N 13
ATOM 18907 C CA . PRO A 1 27 ? 8.523 -3.517 2.672 1.00 0.00 27 PRO A CA 13
ATOM 18908 C C . PRO A 1 27 ? 7.392 -4.546 2.594 1.00 0.00 27 PRO A C 13
ATOM 18909 O O . PRO A 1 27 ? 6.216 -4.185 2.647 1.00 0.00 27 PRO A O 13
ATOM 18920 N N . VAL A 1 28 ? 7.787 -5.805 2.472 1.00 0.00 28 VAL A N 13
ATOM 18921 C CA . VAL A 1 28 ? 6.820 -6.887 2.388 1.00 0.00 28 VAL A CA 13
ATOM 18922 C C . VAL A 1 28 ? 7.191 -7.975 3.398 1.00 0.00 28 VAL A C 13
ATOM 18923 O O . VAL A 1 28 ? 8.331 -8.434 3.430 1.00 0.00 28 VAL A O 13
ATOM 18936 N N . LYS A 1 29 ? 6.205 -8.354 4.198 1.00 0.00 29 LYS A N 13
ATOM 18937 C CA . LYS A 1 29 ? 6.413 -9.379 5.206 1.00 0.00 29 LYS A CA 13
ATOM 18938 C C . LYS A 1 29 ? 6.595 -10.735 4.520 1.00 0.00 29 LYS A C 13
ATOM 18939 O O . LYS A 1 29 ? 5.967 -11.006 3.497 1.00 0.00 29 LYS A O 13
ATOM 18958 N N . LYS A 1 30 ? 7.457 -11.550 5.109 1.00 0.00 30 LYS A N 13
ATOM 18959 C CA . LYS A 1 30 ? 7.729 -12.870 4.567 1.00 0.00 30 LYS A CA 13
ATOM 18960 C C . LYS A 1 30 ? 6.479 -13.741 4.706 1.00 0.00 30 LYS A C 13
ATOM 18961 O O . LYS A 1 30 ? 6.151 -14.193 5.803 1.00 0.00 30 LYS A O 13
ATOM 18980 N N . GLY A 1 31 ? 5.817 -13.953 3.578 1.00 0.00 31 GLY A N 13
ATOM 18981 C CA . GLY A 1 31 ? 4.609 -14.762 3.560 1.00 0.00 31 GLY A CA 13
ATOM 18982 C C . GLY A 1 31 ? 3.425 -13.967 3.008 1.00 0.00 31 GLY A C 13
ATOM 18983 O O . GLY A 1 31 ? 2.651 -14.479 2.200 1.00 0.00 31 GLY A O 13
ATOM 18987 N N . PHE A 1 32 ? 3.319 -12.727 3.466 1.00 0.00 32 PHE A N 13
ATOM 18988 C CA . PHE A 1 32 ? 2.240 -11.857 3.028 1.00 0.00 32 PHE A CA 13
ATOM 18989 C C . PHE A 1 32 ? 2.015 -11.981 1.520 1.00 0.00 32 PHE A C 13
ATOM 18990 O O . PHE A 1 32 ? 2.850 -12.532 0.806 1.00 0.00 32 PHE A O 13
ATOM 19007 N N . PRO A 1 33 ? 0.848 -11.447 1.069 1.00 0.00 33 PRO A N 13
ATOM 19008 C CA . PRO A 1 33 ? 0.500 -11.492 -0.342 1.00 0.00 33 PRO A CA 13
ATOM 19009 C C . PRO A 1 33 ? 1.317 -10.474 -1.140 1.00 0.00 33 PRO A C 13
ATOM 19010 O O . PRO A 1 33 ? 1.414 -9.311 -0.755 1.00 0.00 33 PRO A O 13
ATOM 19021 N N . THR A 1 34 ? 1.883 -10.950 -2.241 1.00 0.00 34 THR A N 13
ATOM 19022 C CA . THR A 1 34 ? 2.688 -10.096 -3.097 1.00 0.00 34 THR A CA 13
ATOM 19023 C C . THR A 1 34 ? 2.325 -10.321 -4.566 1.00 0.00 34 THR A C 13
ATOM 19024 O O . THR A 1 34 ? 3.153 -10.119 -5.453 1.00 0.00 34 THR A O 13
ATOM 19035 N N . ASP A 1 35 ? 1.085 -10.735 -4.779 1.00 0.00 35 ASP A N 13
ATOM 19036 C CA . ASP A 1 35 ? 0.601 -10.989 -6.125 1.00 0.00 35 ASP A CA 13
ATOM 19037 C C . ASP A 1 35 ? -0.614 -10.101 -6.403 1.00 0.00 35 ASP A C 13
ATOM 19038 O O . ASP A 1 35 ? -1.380 -9.789 -5.492 1.00 0.00 35 ASP A O 13
ATOM 19047 N N . TYR A 1 36 ? -0.753 -9.719 -7.664 1.00 0.00 36 TYR A N 13
ATOM 19048 C CA . TYR A 1 36 ? -1.861 -8.873 -8.072 1.00 0.00 36 TYR A CA 13
ATOM 19049 C C . TYR A 1 36 ? -3.202 -9.502 -7.687 1.00 0.00 36 TYR A C 13
ATOM 19050 O O . TYR A 1 36 ? -4.033 -8.857 -7.050 1.00 0.00 36 TYR A O 13
ATOM 19068 N N . ASP A 1 37 ? -3.370 -10.753 -8.089 1.00 0.00 37 ASP A N 13
ATOM 19069 C CA . ASP A 1 37 ? -4.595 -11.476 -7.794 1.00 0.00 37 ASP A CA 13
ATOM 19070 C C . ASP A 1 37 ? -4.806 -11.515 -6.277 1.00 0.00 37 ASP A C 13
ATOM 19071 O O . ASP A 1 37 ? -5.899 -11.226 -5.792 1.00 0.00 37 ASP A O 13
ATOM 19080 N N . SER A 1 38 ? -3.743 -11.876 -5.575 1.00 0.00 38 SER A N 13
ATOM 19081 C CA . SER A 1 38 ? -3.798 -11.956 -4.124 1.00 0.00 38 SER A CA 13
ATOM 19082 C C . SER A 1 38 ? -4.244 -10.614 -3.541 1.00 0.00 38 SER A C 13
ATOM 19083 O O . SER A 1 38 ? -5.192 -10.557 -2.760 1.00 0.00 38 SER A O 13
ATOM 19091 N N . ILE A 1 39 ? -3.540 -9.567 -3.945 1.00 0.00 39 ILE A N 13
ATOM 19092 C CA . ILE A 1 39 ? -3.852 -8.228 -3.473 1.00 0.00 39 ILE A CA 13
ATOM 19093 C C . ILE A 1 39 ? -5.246 -7.832 -3.962 1.00 0.00 39 ILE A C 13
ATOM 19094 O O . ILE A 1 39 ? -6.010 -7.204 -3.230 1.00 0.00 39 ILE A O 13
ATOM 19110 N N . LYS A 1 40 ? -5.536 -8.214 -5.198 1.00 0.00 40 LYS A N 13
ATOM 19111 C CA . LYS A 1 40 ? -6.826 -7.907 -5.793 1.00 0.00 40 LYS A CA 13
ATOM 19112 C C . LYS A 1 40 ? -7.940 -8.338 -4.837 1.00 0.00 40 LYS A C 13
ATOM 19113 O O . LYS A 1 40 ? -8.864 -7.572 -4.569 1.00 0.00 40 LYS A O 13
ATOM 19132 N N . ARG A 1 41 ? -7.816 -9.564 -4.349 1.00 0.00 41 ARG A N 13
ATOM 19133 C CA . ARG A 1 41 ? -8.801 -10.106 -3.430 1.00 0.00 41 ARG A CA 13
ATOM 19134 C C . ARG A 1 41 ? -8.595 -9.528 -2.028 1.00 0.00 41 ARG A C 13
ATOM 19135 O O . ARG A 1 41 ? -9.548 -9.390 -1.264 1.00 0.00 41 ARG A O 13
ATOM 19156 N N . LYS A 1 42 ? -7.343 -9.204 -1.734 1.00 0.00 42 LYS A N 13
ATOM 19157 C CA . LYS A 1 42 ? -7.000 -8.643 -0.439 1.00 0.00 42 LYS A CA 13
ATOM 19158 C C . LYS A 1 42 ? -7.652 -7.266 -0.296 1.00 0.00 42 LYS A C 13
ATOM 19159 O O . LYS A 1 42 ? -8.130 -6.910 0.781 1.00 0.00 42 LYS A O 13
ATOM 19178 N N . ILE A 1 43 ? -7.650 -6.528 -1.396 1.00 0.00 43 ILE A N 13
ATOM 19179 C CA . ILE A 1 43 ? -8.235 -5.198 -1.406 1.00 0.00 43 ILE A CA 13
ATOM 19180 C C . ILE A 1 43 ? -9.749 -5.310 -1.212 1.00 0.00 43 ILE A C 13
ATOM 19181 O O . ILE A 1 43 ? -10.314 -4.671 -0.326 1.00 0.00 43 ILE A O 13
ATOM 19197 N N . SER A 1 44 ? -10.363 -6.127 -2.055 1.00 0.00 44 SER A N 13
ATOM 19198 C CA . SER A 1 44 ? -11.799 -6.331 -1.988 1.00 0.00 44 SER A CA 13
ATOM 19199 C C . SER A 1 44 ? -12.163 -7.070 -0.699 1.00 0.00 44 SER A C 13
ATOM 19200 O O . SER A 1 44 ? -13.277 -6.933 -0.192 1.00 0.00 44 SER A O 13
ATOM 19208 N N . GLU A 1 45 ? -11.203 -7.836 -0.202 1.00 0.00 45 GLU A N 13
ATOM 19209 C CA . GLU A 1 45 ? -11.408 -8.596 1.019 1.00 0.00 45 GLU A CA 13
ATOM 19210 C C . GLU A 1 45 ? -11.609 -7.651 2.206 1.00 0.00 45 GLU A C 13
ATOM 19211 O O . GLU A 1 45 ? -12.135 -8.054 3.241 1.00 0.00 45 GLU A O 13
ATOM 19223 N N . LEU A 1 46 ? -11.178 -6.414 2.014 1.00 0.00 46 LEU A N 13
ATOM 19224 C CA . LEU A 1 46 ? -11.302 -5.408 3.056 1.00 0.00 46 LEU A CA 13
ATOM 19225 C C . LEU A 1 46 ? -12.565 -4.580 2.810 1.00 0.00 46 LEU A C 13
ATOM 19226 O O . LEU A 1 46 ? -13.090 -3.953 3.729 1.00 0.00 46 LEU A O 13
ATOM 19242 N N . GLY A 1 47 ? -13.018 -4.603 1.564 1.00 0.00 47 GLY A N 13
ATOM 19243 C CA . GLY A 1 47 ? -14.208 -3.862 1.186 1.00 0.00 47 GLY A CA 13
ATOM 19244 C C . GLY A 1 47 ? -13.863 -2.725 0.222 1.00 0.00 47 GLY A C 13
ATOM 19245 O O . GLY A 1 47 ? -14.505 -1.675 0.239 1.00 0.00 47 GLY A O 13
ATOM 19249 N N . PHE A 1 48 ? -12.849 -2.972 -0.595 1.00 0.00 48 PHE A N 13
ATOM 19250 C CA . PHE A 1 48 ? -12.412 -1.981 -1.564 1.00 0.00 48 PHE A CA 13
ATOM 19251 C C . PHE A 1 48 ? -12.553 -2.513 -2.993 1.00 0.00 48 PHE A C 13
ATOM 19252 O O . PHE A 1 48 ? -12.947 -3.659 -3.196 1.00 0.00 48 PHE A O 13
ATOM 19269 N N . ASP A 1 49 ? -12.222 -1.652 -3.946 1.00 0.00 49 ASP A N 13
ATOM 19270 C CA . ASP A 1 49 ? -12.307 -2.020 -5.348 1.00 0.00 49 ASP A CA 13
ATOM 19271 C C . ASP A 1 49 ? -10.906 -1.994 -5.964 1.00 0.00 49 ASP A C 13
ATOM 19272 O O . ASP A 1 49 ? -9.989 -1.398 -5.401 1.00 0.00 49 ASP A O 13
ATOM 19281 N N . VAL A 1 50 ? -10.786 -2.648 -7.110 1.00 0.00 50 VAL A N 13
ATOM 19282 C CA . VAL A 1 50 ? -9.514 -2.706 -7.807 1.00 0.00 50 VAL A CA 13
ATOM 19283 C C . VAL A 1 50 ? -9.751 -2.537 -9.309 1.00 0.00 50 VAL A C 13
ATOM 19284 O O . VAL A 1 50 ? -10.586 -3.230 -9.891 1.00 0.00 50 VAL A O 13
ATOM 19297 N N . LYS A 1 51 ? -9.004 -1.612 -9.894 1.00 0.00 51 LYS A N 13
ATOM 19298 C CA . LYS A 1 51 ? -9.124 -1.344 -11.317 1.00 0.00 51 LYS A CA 13
ATOM 19299 C C . LYS A 1 51 ? -7.820 -1.735 -12.016 1.00 0.00 51 LYS A C 13
ATOM 19300 O O . LYS A 1 51 ? -6.737 -1.574 -11.455 1.00 0.00 51 LYS A O 13
ATOM 19319 N N . SER A 1 52 ? -7.967 -2.240 -13.232 1.00 0.00 52 SER A N 13
ATOM 19320 C CA . SER A 1 52 ? -6.814 -2.656 -14.015 1.00 0.00 52 SER A CA 13
ATOM 19321 C C . SER A 1 52 ? -6.497 -1.602 -15.077 1.00 0.00 52 SER A C 13
ATOM 19322 O O . SER A 1 52 ? -7.302 -1.356 -15.974 1.00 0.00 52 SER A O 13
ATOM 19330 N N . GLU A 1 53 ? -5.320 -1.007 -14.941 1.00 0.00 53 GLU A N 13
ATOM 19331 C CA . GLU A 1 53 ? -4.885 0.014 -15.878 1.00 0.00 53 GLU A CA 13
ATOM 19332 C C . GLU A 1 53 ? -3.621 -0.440 -16.610 1.00 0.00 53 GLU A C 13
ATOM 19333 O O . GLU A 1 53 ? -2.508 -0.202 -16.142 1.00 0.00 53 GLU A O 13
ATOM 19345 N N . GLY A 1 54 ? -3.834 -1.087 -17.745 1.00 0.00 54 GLY A N 13
ATOM 19346 C CA . GLY A 1 54 ? -2.725 -1.577 -18.548 1.00 0.00 54 GLY A CA 13
ATOM 19347 C C . GLY A 1 54 ? -2.071 -2.795 -17.891 1.00 0.00 54 GLY A C 13
ATOM 19348 O O . GLY A 1 54 ? -2.636 -3.888 -17.901 1.00 0.00 54 GLY A O 13
ATOM 19352 N N . ASP A 1 55 ? -0.890 -2.566 -17.338 1.00 0.00 55 ASP A N 13
ATOM 19353 C CA . ASP A 1 55 ? -0.152 -3.632 -16.679 1.00 0.00 55 ASP A CA 13
ATOM 19354 C C . ASP A 1 55 ? 0.041 -3.274 -15.203 1.00 0.00 55 ASP A C 13
ATOM 19355 O O . ASP A 1 55 ? 0.632 -4.044 -14.447 1.00 0.00 55 ASP A O 13
ATOM 19364 N N . LEU A 1 56 ? -0.468 -2.106 -14.838 1.00 0.00 56 LEU A N 13
ATOM 19365 C CA . LEU A 1 56 ? -0.358 -1.639 -13.467 1.00 0.00 56 LEU A CA 13
ATOM 19366 C C . LEU A 1 56 ? -1.647 -1.974 -12.714 1.00 0.00 56 LEU A C 13
ATOM 19367 O O . LEU A 1 56 ? -2.686 -2.210 -13.328 1.00 0.00 56 LEU A O 13
ATOM 19383 N N . ILE A 1 57 ? -1.538 -1.984 -11.394 1.00 0.00 57 ILE A N 13
ATOM 19384 C CA . ILE A 1 57 ? -2.680 -2.288 -10.549 1.00 0.00 57 ILE A CA 13
ATOM 19385 C C . ILE A 1 57 ? -3.188 -0.997 -9.903 1.00 0.00 57 ILE A C 13
ATOM 19386 O O . ILE A 1 57 ? -2.394 -0.154 -9.486 1.00 0.00 57 ILE A O 13
ATOM 19402 N N . ILE A 1 58 ? -4.505 -0.882 -9.841 1.00 0.00 58 ILE A N 13
ATOM 19403 C CA . ILE A 1 58 ? -5.129 0.291 -9.252 1.00 0.00 58 ILE A CA 13
ATOM 19404 C C . ILE A 1 58 ? -5.993 -0.137 -8.064 1.00 0.00 58 ILE A C 13
ATOM 19405 O O . ILE A 1 58 ? -6.773 -1.082 -8.169 1.00 0.00 58 ILE A O 13
ATOM 19421 N N . ALA A 1 59 ? -5.825 0.581 -6.962 1.00 0.00 59 ALA A N 13
ATOM 19422 C CA . ALA A 1 59 ? -6.580 0.286 -5.756 1.00 0.00 59 ALA A CA 13
ATOM 19423 C C . ALA A 1 59 ? -7.617 1.387 -5.529 1.00 0.00 59 ALA A C 13
ATOM 19424 O O . ALA A 1 59 ? -7.332 2.566 -5.732 1.00 0.00 59 ALA A O 13
ATOM 19431 N N . SER A 1 60 ? -8.802 0.963 -5.110 1.00 0.00 60 SER A N 13
ATOM 19432 C CA . SER A 1 60 ? -9.884 1.898 -4.853 1.00 0.00 60 SER A CA 13
ATOM 19433 C C . SER A 1 60 ? -10.158 1.979 -3.350 1.00 0.00 60 SER A C 13
ATOM 19434 O O . SER A 1 60 ? -10.809 1.100 -2.786 1.00 0.00 60 SER A O 13
ATOM 19442 N N . ILE A 1 61 ? -9.650 3.042 -2.744 1.00 0.00 61 ILE A N 13
ATOM 19443 C CA . ILE A 1 61 ? -9.832 3.250 -1.317 1.00 0.00 61 ILE A CA 13
ATOM 19444 C C . ILE A 1 61 ? -10.513 4.601 -1.086 1.00 0.00 61 ILE A C 13
ATOM 19445 O O . ILE A 1 61 ? -10.384 5.512 -1.900 1.00 0.00 61 ILE A O 13
ATOM 19461 N N . PRO A 1 62 ? -11.241 4.689 0.060 1.00 0.00 62 PRO A N 13
ATOM 19462 C CA . PRO A 1 62 ? -11.942 5.913 0.409 1.00 0.00 62 PRO A CA 13
ATOM 19463 C C . PRO A 1 62 ? -10.964 6.981 0.907 1.00 0.00 62 PRO A C 13
ATOM 19464 O O . PRO A 1 62 ? -10.090 6.695 1.724 1.00 0.00 62 PRO A O 13
ATOM 19475 N N . GLY A 1 63 ? -11.146 8.188 0.393 1.00 0.00 63 GLY A N 13
ATOM 19476 C CA . GLY A 1 63 ? -10.291 9.300 0.776 1.00 0.00 63 GLY A CA 13
ATOM 19477 C C . GLY A 1 63 ? -9.224 9.561 -0.288 1.00 0.00 63 GLY A C 13
ATOM 19478 O O . GLY A 1 63 ? -8.722 10.678 -0.409 1.00 0.00 63 GLY A O 13
ATOM 19482 N N . ILE A 1 64 ? -8.907 8.512 -1.033 1.00 0.00 64 ILE A N 13
ATOM 19483 C CA . ILE A 1 64 ? -7.907 8.614 -2.083 1.00 0.00 64 ILE A CA 13
ATOM 19484 C C . ILE A 1 64 ? -8.600 8.576 -3.446 1.00 0.00 64 ILE A C 13
ATOM 19485 O O . ILE A 1 64 ? -9.662 7.973 -3.590 1.00 0.00 64 ILE A O 13
ATOM 19501 N N . SER A 1 65 ? -7.970 9.227 -4.413 1.00 0.00 65 SER A N 13
ATOM 19502 C CA . SER A 1 65 ? -8.513 9.275 -5.760 1.00 0.00 65 SER A CA 13
ATOM 19503 C C . SER A 1 65 ? -8.053 8.050 -6.553 1.00 0.00 65 SER A C 13
ATOM 19504 O O . SER A 1 65 ? -8.872 7.235 -6.975 1.00 0.00 65 SER A O 13
ATOM 19512 N N . ARG A 1 66 ? -6.743 7.959 -6.733 1.00 0.00 66 ARG A N 13
ATOM 19513 C CA . ARG A 1 66 ? -6.164 6.847 -7.469 1.00 0.00 66 ARG A CA 13
ATOM 19514 C C . ARG A 1 66 ? -4.714 6.624 -7.038 1.00 0.00 66 ARG A C 13
ATOM 19515 O O . ARG A 1 66 ? -3.962 7.582 -6.852 1.00 0.00 66 ARG A O 13
ATOM 19536 N N . ILE A 1 67 ? -4.361 5.355 -6.889 1.00 0.00 67 ILE A N 13
ATOM 19537 C CA . ILE A 1 67 ? -3.014 4.994 -6.483 1.00 0.00 67 ILE A CA 13
ATOM 19538 C C . ILE A 1 67 ? -2.567 3.755 -7.261 1.00 0.00 67 ILE A C 13
ATOM 19539 O O . ILE A 1 67 ? -3.373 2.870 -7.542 1.00 0.00 67 ILE A O 13
ATOM 19555 N N . GLU A 1 68 ? -1.283 3.731 -7.587 1.00 0.00 68 GLU A N 13
ATOM 19556 C CA . GLU A 1 68 ? -0.718 2.616 -8.326 1.00 0.00 68 GLU A CA 13
ATOM 19557 C C . GLU A 1 68 ? 0.144 1.750 -7.405 1.00 0.00 68 GLU A C 13
ATOM 19558 O O . GLU A 1 68 ? 0.918 2.272 -6.602 1.00 0.00 68 GLU A O 13
ATOM 19570 N N . ILE A 1 69 ? -0.017 0.444 -7.551 1.00 0.00 69 ILE A N 13
ATOM 19571 C CA . ILE A 1 69 ? 0.738 -0.499 -6.743 1.00 0.00 69 ILE A CA 13
ATOM 19572 C C . ILE A 1 69 ? 1.473 -1.477 -7.661 1.00 0.00 69 ILE A C 13
ATOM 19573 O O . ILE A 1 69 ? 0.933 -1.901 -8.682 1.00 0.00 69 ILE A O 13
ATOM 19589 N N . LYS A 1 70 ? 2.694 -1.808 -7.265 1.00 0.00 70 LYS A N 13
ATOM 19590 C CA . LYS A 1 70 ? 3.509 -2.728 -8.038 1.00 0.00 70 LYS A CA 13
ATOM 19591 C C . LYS A 1 70 ? 4.188 -3.721 -7.093 1.00 0.00 70 LYS A C 13
ATOM 19592 O O . LYS A 1 70 ? 5.266 -3.445 -6.569 1.00 0.00 70 LYS A O 13
ATOM 19611 N N . PRO A 1 71 ? 3.512 -4.884 -6.898 1.00 0.00 71 PRO A N 13
ATOM 19612 C CA . PRO A 1 71 ? 4.040 -5.918 -6.024 1.00 0.00 71 PRO A CA 13
ATOM 19613 C C . PRO A 1 71 ? 5.198 -6.662 -6.693 1.00 0.00 71 PRO A C 13
ATOM 19614 O O . PRO A 1 71 ? 5.073 -7.122 -7.826 1.00 0.00 71 PRO A O 13
ATOM 19625 N N . ASP A 1 72 ? 6.298 -6.758 -5.960 1.00 0.00 72 ASP A N 13
ATOM 19626 C CA . ASP A 1 72 ? 7.478 -7.437 -6.468 1.00 0.00 72 ASP A CA 13
ATOM 19627 C C . ASP A 1 72 ? 7.994 -8.413 -5.408 1.00 0.00 72 ASP A C 13
ATOM 19628 O O . ASP A 1 72 ? 7.834 -8.177 -4.212 1.00 0.00 72 ASP A O 13
ATOM 19637 N N . LYS A 1 73 ? 8.604 -9.487 -5.887 1.00 0.00 73 LYS A N 13
ATOM 19638 C CA . LYS A 1 73 ? 9.145 -10.500 -4.996 1.00 0.00 73 LYS A CA 13
ATOM 19639 C C . LYS A 1 73 ? 10.066 -9.833 -3.972 1.00 0.00 73 LYS A C 13
ATOM 19640 O O . LYS A 1 73 ? 10.221 -10.326 -2.856 1.00 0.00 73 LYS A O 13
ATOM 19659 N N . ARG A 1 74 ? 10.653 -8.721 -4.388 1.00 0.00 74 ARG A N 13
ATOM 19660 C CA . ARG A 1 74 ? 11.555 -7.981 -3.521 1.00 0.00 74 ARG A CA 13
ATOM 19661 C C . ARG A 1 74 ? 10.758 -7.162 -2.502 1.00 0.00 74 ARG A C 13
ATOM 19662 O O . ARG A 1 74 ? 10.798 -7.449 -1.306 1.00 0.00 74 ARG A O 13
ATOM 19683 N N . LYS A 1 75 ? 10.056 -6.163 -3.012 1.00 0.00 75 LYS A N 13
ATOM 19684 C CA . LYS A 1 75 ? 9.252 -5.303 -2.162 1.00 0.00 75 LYS A CA 13
ATOM 19685 C C . LYS A 1 75 ? 8.091 -4.727 -2.975 1.00 0.00 75 LYS A C 13
ATOM 19686 O O . LYS A 1 75 ? 7.872 -5.127 -4.117 1.00 0.00 75 LYS A O 13
ATOM 19705 N N . ILE A 1 76 ? 7.380 -3.798 -2.356 1.00 0.00 76 ILE A N 13
ATOM 19706 C CA . ILE A 1 76 ? 6.248 -3.163 -3.008 1.00 0.00 76 ILE A CA 13
ATOM 19707 C C . ILE A 1 76 ? 6.398 -1.642 -2.916 1.00 0.00 76 ILE A C 13
ATOM 19708 O O . ILE A 1 76 ? 7.167 -1.140 -2.100 1.00 0.00 76 ILE A O 13
ATOM 19724 N N . LEU A 1 77 ? 5.650 -0.953 -3.767 1.00 0.00 77 LEU A N 13
ATOM 19725 C CA . LEU A 1 77 ? 5.690 0.498 -3.792 1.00 0.00 77 LEU A CA 13
ATOM 19726 C C . LEU A 1 77 ? 4.327 1.035 -4.233 1.00 0.00 77 LEU A C 13
ATOM 19727 O O . LEU A 1 77 ? 3.605 0.370 -4.975 1.00 0.00 77 LEU A O 13
ATOM 19743 N N . VAL A 1 78 ? 4.015 2.230 -3.755 1.00 0.00 78 VAL A N 13
ATOM 19744 C CA . VAL A 1 78 ? 2.750 2.864 -4.090 1.00 0.00 78 VAL A CA 13
ATOM 19745 C C . VAL A 1 78 ? 3.003 4.320 -4.484 1.00 0.00 78 VAL A C 13
ATOM 19746 O O . VAL A 1 78 ? 3.908 4.964 -3.950 1.00 0.00 78 VAL A O 13
ATOM 19759 N N . ASN A 1 79 ? 2.188 4.800 -5.411 1.00 0.00 79 ASN A N 13
ATOM 19760 C CA . ASN A 1 79 ? 2.311 6.170 -5.881 1.00 0.00 79 ASN A CA 13
ATOM 19761 C C . ASN A 1 79 ? 0.919 6.795 -5.987 1.00 0.00 79 ASN A C 13
ATOM 19762 O O . ASN A 1 79 ? 0.000 6.187 -6.534 1.00 0.00 79 ASN A O 13
ATOM 19773 N N . THR A 1 80 ? 0.805 8.004 -5.453 1.00 0.00 80 THR A N 13
ATOM 19774 C CA . THR A 1 80 ? -0.459 8.718 -5.480 1.00 0.00 80 THR A CA 13
ATOM 19775 C C . THR A 1 80 ? -0.404 9.862 -6.495 1.00 0.00 80 THR A C 13
ATOM 19776 O O . THR A 1 80 ? 0.674 10.235 -6.955 1.00 0.00 80 THR A O 13
ATOM 19787 N N . GLY A 1 81 ? -1.578 10.384 -6.813 1.00 0.00 81 GLY A N 13
ATOM 19788 C CA . GLY A 1 81 ? -1.677 11.479 -7.765 1.00 0.00 81 GLY A CA 13
ATOM 19789 C C . GLY A 1 81 ? -2.239 12.737 -7.099 1.00 0.00 81 GLY A C 13
ATOM 19790 O O . GLY A 1 81 ? -1.484 13.625 -6.705 1.00 0.00 81 GLY A O 13
ATOM 19794 N N . ASP A 1 82 ? -3.559 12.771 -6.992 1.00 0.00 82 ASP A N 13
ATOM 19795 C CA . ASP A 1 82 ? -4.231 13.905 -6.380 1.00 0.00 82 ASP A CA 13
ATOM 19796 C C . ASP A 1 82 ? -5.234 13.399 -5.343 1.00 0.00 82 ASP A C 13
ATOM 19797 O O . ASP A 1 82 ? -6.291 12.879 -5.698 1.00 0.00 82 ASP A O 13
ATOM 19806 N N . TYR A 1 83 ? -4.868 13.566 -4.080 1.00 0.00 83 TYR A N 13
ATOM 19807 C CA . TYR A 1 83 ? -5.724 13.132 -2.990 1.00 0.00 83 TYR A CA 13
ATOM 19808 C C . TYR A 1 83 ? -7.071 13.857 -3.027 1.00 0.00 83 TYR A C 13
ATOM 19809 O O . TYR A 1 83 ? -7.200 14.902 -3.663 1.00 0.00 83 TYR A O 13
ATOM 19827 N N . ASP A 1 84 ? -8.040 13.273 -2.336 1.00 0.00 84 ASP A N 13
ATOM 19828 C CA . ASP A 1 84 ? -9.372 13.851 -2.283 1.00 0.00 84 ASP A CA 13
ATOM 19829 C C . ASP A 1 84 ? -9.261 15.355 -2.026 1.00 0.00 84 ASP A C 13
ATOM 19830 O O . ASP A 1 84 ? -8.174 15.865 -1.760 1.00 0.00 84 ASP A O 13
ATOM 19839 N N . SER A 1 85 ? -10.402 16.023 -2.114 1.00 0.00 85 SER A N 13
ATOM 19840 C CA . SER A 1 85 ? -10.447 17.459 -1.894 1.00 0.00 85 SER A CA 13
ATOM 19841 C C . SER A 1 85 ? -11.132 17.763 -0.561 1.00 0.00 85 SER A C 13
ATOM 19842 O O . SER A 1 85 ? -10.512 18.312 0.349 1.00 0.00 85 SER A O 13
ATOM 19850 N N . ASP A 1 86 ? -12.403 17.394 -0.487 1.00 0.00 86 ASP A N 13
ATOM 19851 C CA . ASP A 1 86 ? -13.180 17.620 0.720 1.00 0.00 86 ASP A CA 13
ATOM 19852 C C . ASP A 1 86 ? -12.733 16.632 1.800 1.00 0.00 86 ASP A C 13
ATOM 19853 O O . ASP A 1 86 ? -12.847 16.917 2.992 1.00 0.00 86 ASP A O 13
ATOM 19862 N N . ALA A 1 87 ? -12.236 15.492 1.346 1.00 0.00 87 ALA A N 13
ATOM 19863 C CA . ALA A 1 87 ? -11.772 14.461 2.259 1.00 0.00 87 ALA A CA 13
ATOM 19864 C C . ALA A 1 87 ? -10.499 14.939 2.959 1.00 0.00 87 ALA A C 13
ATOM 19865 O O . ALA A 1 87 ? -9.533 15.326 2.300 1.00 0.00 87 ALA A O 13
ATOM 19872 N N . ASP A 1 88 ? -10.537 14.897 4.281 1.00 0.00 88 ASP A N 13
ATOM 19873 C CA . ASP A 1 88 ? -9.397 15.322 5.077 1.00 0.00 88 ASP A CA 13
ATOM 19874 C C . ASP A 1 88 ? -8.196 14.428 4.757 1.00 0.00 88 ASP A C 13
ATOM 19875 O O . ASP A 1 88 ? -8.159 13.265 5.154 1.00 0.00 88 ASP A O 13
ATOM 19884 N N . LYS A 1 89 ? -7.243 15.007 4.042 1.00 0.00 89 LYS A N 13
ATOM 19885 C CA . LYS A 1 89 ? -6.045 14.279 3.664 1.00 0.00 89 LYS A CA 13
ATOM 19886 C C . LYS A 1 89 ? -5.456 13.597 4.901 1.00 0.00 89 LYS A C 13
ATOM 19887 O O . LYS A 1 89 ? -4.760 12.589 4.787 1.00 0.00 89 LYS A O 13
ATOM 19906 N N . LEU A 1 90 ? -5.758 14.174 6.055 1.00 0.00 90 LEU A N 13
ATOM 19907 C CA . LEU A 1 90 ? -5.268 13.633 7.312 1.00 0.00 90 LEU A CA 13
ATOM 19908 C C . LEU A 1 90 ? -6.084 12.392 7.682 1.00 0.00 90 LEU A C 13
ATOM 19909 O O . LEU A 1 90 ? -5.548 11.439 8.246 1.00 0.00 90 LEU A O 13
ATOM 19925 N N . ALA A 1 91 ? -7.365 12.445 7.349 1.00 0.00 91 ALA A N 13
ATOM 19926 C CA . ALA A 1 91 ? -8.258 11.337 7.639 1.00 0.00 91 ALA A CA 13
ATOM 19927 C C . ALA A 1 91 ? -7.993 10.201 6.649 1.00 0.00 91 ALA A C 13
ATOM 19928 O O . ALA A 1 91 ? -7.786 9.057 7.052 1.00 0.00 91 ALA A O 13
ATOM 19935 N N . VAL A 1 92 ? -8.009 10.557 5.373 1.00 0.00 92 VAL A N 13
ATOM 19936 C CA . VAL A 1 92 ? -7.772 9.581 4.322 1.00 0.00 92 VAL A CA 13
ATOM 19937 C C . VAL A 1 92 ? -6.440 8.874 4.578 1.00 0.00 92 VAL A C 13
ATOM 19938 O O . VAL A 1 92 ? -6.295 7.688 4.288 1.00 0.00 92 VAL A O 13
ATOM 19951 N N . VAL A 1 93 ? -5.498 9.632 5.122 1.00 0.00 93 VAL A N 13
ATOM 19952 C CA . VAL A 1 93 ? -4.183 9.094 5.420 1.00 0.00 93 VAL A CA 13
ATOM 19953 C C . VAL A 1 93 ? -4.328 7.905 6.372 1.00 0.00 93 VAL A C 13
ATOM 19954 O O . VAL A 1 93 ? -3.690 6.870 6.182 1.00 0.00 93 VAL A O 13
ATOM 19967 N N . ARG A 1 94 ? -5.168 8.093 7.379 1.00 0.00 94 ARG A N 13
ATOM 19968 C CA . ARG A 1 94 ? -5.404 7.050 8.363 1.00 0.00 94 ARG A CA 13
ATOM 19969 C C . ARG A 1 94 ? -6.038 5.827 7.695 1.00 0.00 94 ARG A C 13
ATOM 19970 O O . ARG A 1 94 ? -5.813 4.696 8.123 1.00 0.00 94 ARG A O 13
ATOM 19991 N N . THR A 1 95 ? -6.819 6.096 6.659 1.00 0.00 95 THR A N 13
ATOM 19992 C CA . THR A 1 95 ? -7.486 5.032 5.929 1.00 0.00 95 THR A CA 13
ATOM 19993 C C . THR A 1 95 ? -6.559 4.456 4.857 1.00 0.00 95 THR A C 13
ATOM 19994 O O . THR A 1 95 ? -6.701 3.298 4.465 1.00 0.00 95 THR A O 13
ATOM 20005 N N . TYR A 1 96 ? -5.632 5.291 4.413 1.00 0.00 96 TYR A N 13
ATOM 20006 C CA . TYR A 1 96 ? -4.680 4.880 3.394 1.00 0.00 96 TYR A CA 13
ATOM 20007 C C . TYR A 1 96 ? -3.621 3.944 3.979 1.00 0.00 96 TYR A C 13
ATOM 20008 O O . TYR A 1 96 ? -3.429 2.832 3.488 1.00 0.00 96 TYR A O 13
ATOM 20026 N N . ASN A 1 97 ? -2.958 4.429 5.020 1.00 0.00 97 ASN A N 13
ATOM 20027 C CA . ASN A 1 97 ? -1.923 3.650 5.676 1.00 0.00 97 ASN A CA 13
ATOM 20028 C C . ASN A 1 97 ? -2.520 2.334 6.176 1.00 0.00 97 ASN A C 13
ATOM 20029 O O . ASN A 1 97 ? -1.879 1.287 6.100 1.00 0.00 97 ASN A O 13
ATOM 20040 N N . ASP A 1 98 ? -3.743 2.429 6.679 1.00 0.00 98 ASP A N 13
ATOM 20041 C CA . ASP A 1 98 ? -4.435 1.259 7.191 1.00 0.00 98 ASP A CA 13
ATOM 20042 C C . ASP A 1 98 ? -4.479 0.181 6.108 1.00 0.00 98 ASP A C 13
ATOM 20043 O O . ASP A 1 98 ? -4.329 -1.005 6.399 1.00 0.00 98 ASP A O 13
ATOM 20052 N N . PHE A 1 99 ? -4.684 0.631 4.879 1.00 0.00 99 PHE A N 13
ATOM 20053 C CA . PHE A 1 99 ? -4.750 -0.279 3.749 1.00 0.00 99 PHE A CA 13
ATOM 20054 C C . PHE A 1 99 ? -3.353 -0.769 3.356 1.00 0.00 99 PHE A C 13
ATOM 20055 O O . PHE A 1 99 ? -3.176 -1.934 3.008 1.00 0.00 99 PHE A O 13
ATOM 20072 N N . ILE A 1 100 ? -2.399 0.148 3.427 1.00 0.00 100 ILE A N 13
ATOM 20073 C CA . ILE A 1 100 ? -1.024 -0.175 3.084 1.00 0.00 100 ILE A CA 13
ATOM 20074 C C . ILE A 1 100 ? -0.449 -1.122 4.140 1.00 0.00 100 ILE A C 13
ATOM 20075 O O . ILE A 1 100 ? 0.080 -2.182 3.805 1.00 0.00 100 ILE A O 13
ATOM 20091 N N . GLU A 1 101 ? -0.573 -0.707 5.392 1.00 0.00 101 GLU A N 13
ATOM 20092 C CA . GLU A 1 101 ? -0.072 -1.505 6.497 1.00 0.00 101 GLU A CA 13
ATOM 20093 C C . GLU A 1 101 ? -0.563 -2.949 6.376 1.00 0.00 101 GLU A C 13
ATOM 20094 O O . GLU A 1 101 ? 0.093 -3.874 6.853 1.00 0.00 101 GLU A O 13
ATOM 20106 N N . LYS A 1 102 ? -1.713 -3.098 5.734 1.00 0.00 102 LYS A N 13
ATOM 20107 C CA . LYS A 1 102 ? -2.298 -4.414 5.542 1.00 0.00 102 LYS A CA 13
ATOM 20108 C C . LYS A 1 102 ? -1.721 -5.045 4.275 1.00 0.00 102 LYS A C 13
ATOM 20109 O O . LYS A 1 102 ? -1.657 -6.268 4.161 1.00 0.00 102 LYS A O 13
ATOM 20128 N N . LEU A 1 103 ? -1.317 -4.183 3.354 1.00 0.00 103 LEU A N 13
ATOM 20129 C CA . LEU A 1 103 ? -0.746 -4.642 2.099 1.00 0.00 103 LEU A CA 13
ATOM 20130 C C . LEU A 1 103 ? 0.767 -4.805 2.260 1.00 0.00 103 LEU A C 13
ATOM 20131 O O . LEU A 1 103 ? 1.418 -5.437 1.430 1.00 0.00 103 LEU A O 13
ATOM 20147 N N . THR A 1 104 ? 1.281 -4.225 3.334 1.00 0.00 104 THR A N 13
ATOM 20148 C CA . THR A 1 104 ? 2.704 -4.299 3.616 1.00 0.00 104 THR A CA 13
ATOM 20149 C C . THR A 1 104 ? 2.957 -5.126 4.877 1.00 0.00 104 THR A C 13
ATOM 20150 O O . THR A 1 104 ? 3.966 -5.822 4.977 1.00 0.00 104 THR A O 13
ATOM 20161 N N . GLY A 1 105 ? 2.022 -5.024 5.811 1.00 0.00 105 GLY A N 13
ATOM 20162 C CA . GLY A 1 105 ? 2.131 -5.752 7.063 1.00 0.00 105 GLY A CA 13
ATOM 20163 C C . GLY A 1 105 ? 3.188 -5.125 7.973 1.00 0.00 105 GLY A C 13
ATOM 20164 O O . GLY A 1 105 ? 3.449 -5.627 9.065 1.00 0.00 105 GLY A O 13
ATOM 20168 N N . TYR A 1 106 ? 3.768 -4.036 7.490 1.00 0.00 106 TYR A N 13
ATOM 20169 C CA . TYR A 1 106 ? 4.791 -3.335 8.246 1.00 0.00 106 TYR A CA 13
ATOM 20170 C C . TYR A 1 106 ? 4.251 -2.019 8.809 1.00 0.00 106 TYR A C 13
ATOM 20171 O O . TYR A 1 106 ? 3.686 -1.210 8.074 1.00 0.00 106 TYR A O 13
ATOM 20189 N N . SER A 1 107 ? 4.446 -1.843 10.108 1.00 0.00 107 SER A N 13
ATOM 20190 C CA . SER A 1 107 ? 3.985 -0.638 10.777 1.00 0.00 107 SER A CA 13
ATOM 20191 C C . SER A 1 107 ? 5.101 0.407 10.797 1.00 0.00 107 SER A C 13
ATOM 20192 O O . SER A 1 107 ? 6.243 0.110 10.448 1.00 0.00 107 SER A O 13
ATOM 20200 N N . ALA A 1 108 ? 4.734 1.612 11.212 1.00 0.00 108 ALA A N 13
ATOM 20201 C CA . ALA A 1 108 ? 5.689 2.703 11.283 1.00 0.00 108 ALA A CA 13
ATOM 20202 C C . ALA A 1 108 ? 6.676 2.439 12.421 1.00 0.00 108 ALA A C 13
ATOM 20203 O O . ALA A 1 108 ? 7.782 2.976 12.427 1.00 0.00 108 ALA A O 13
ATOM 20210 N N . LYS A 1 109 ? 6.239 1.613 13.360 1.00 0.00 109 LYS A N 13
ATOM 20211 C CA . LYS A 1 109 ? 7.069 1.270 14.502 1.00 0.00 109 LYS A CA 13
ATOM 20212 C C . LYS A 1 109 ? 8.233 0.393 14.036 1.00 0.00 109 LYS A C 13
ATOM 20213 O O . LYS A 1 109 ? 9.390 0.678 14.341 1.00 0.00 109 LYS A O 13
ATOM 20232 N N . GLU A 1 110 ? 7.886 -0.657 13.306 1.00 0.00 110 GLU A N 13
ATOM 20233 C CA . GLU A 1 110 ? 8.888 -1.577 12.797 1.00 0.00 110 GLU A CA 13
ATOM 20234 C C . GLU A 1 110 ? 9.620 -0.959 11.604 1.00 0.00 110 GLU A C 13
ATOM 20235 O O . GLU A 1 110 ? 10.834 -1.099 11.475 1.00 0.00 110 GLU A O 13
ATOM 20247 N N . ARG A 1 111 ? 8.849 -0.285 10.762 1.00 0.00 111 ARG A N 13
ATOM 20248 C CA . ARG A 1 111 ? 9.410 0.356 9.585 1.00 0.00 111 ARG A CA 13
ATOM 20249 C C . ARG A 1 111 ? 10.616 1.215 9.971 1.00 0.00 111 ARG A C 13
ATOM 20250 O O . ARG A 1 111 ? 11.598 1.278 9.236 1.00 0.00 111 ARG A O 13
ATOM 20271 N N . LYS A 1 112 ? 10.501 1.855 11.125 1.00 0.00 112 LYS A N 13
ATOM 20272 C CA . LYS A 1 112 ? 11.570 2.706 11.619 1.00 0.00 112 LYS A CA 13
ATOM 20273 C C . LYS A 1 112 ? 12.859 1.889 11.724 1.00 0.00 112 LYS A C 13
ATOM 20274 O O . LYS A 1 112 ? 13.951 2.452 11.807 1.00 0.00 112 LYS A O 13
ATOM 20293 N N . LYS A 1 113 ? 12.692 0.576 11.716 1.00 0.00 113 LYS A N 13
ATOM 20294 C CA . LYS A 1 113 ? 13.829 -0.325 11.808 1.00 0.00 113 LYS A CA 13
ATOM 20295 C C . LYS A 1 113 ? 14.823 -0.001 10.691 1.00 0.00 113 LYS A C 13
ATOM 20296 O O . LYS A 1 113 ? 16.035 -0.039 10.903 1.00 0.00 113 LYS A O 13
ATOM 20315 N N . MET A 1 114 ? 14.274 0.312 9.526 1.00 0.00 114 MET A N 13
ATOM 20316 C CA . MET A 1 114 ? 15.097 0.643 8.375 1.00 0.00 114 MET A CA 13
ATOM 20317 C C . MET A 1 114 ? 15.541 2.106 8.420 1.00 0.00 114 MET A C 13
ATOM 20318 O O . MET A 1 114 ? 16.272 2.565 7.545 1.00 0.00 114 MET A O 13
ATOM 20332 N N . MET A 1 115 ? 15.079 2.800 9.450 1.00 0.00 115 MET A N 13
ATOM 20333 C CA . MET A 1 115 ? 15.417 4.203 9.622 1.00 0.00 115 MET A CA 13
ATOM 20334 C C . MET A 1 115 ? 16.460 4.384 10.726 1.00 0.00 115 MET A C 13
ATOM 20335 O O . MET A 1 115 ? 17.164 5.393 10.762 1.00 0.00 115 MET A O 13
ATOM 20349 N N . THR A 1 116 ? 16.526 3.393 11.602 1.00 0.00 116 THR A N 13
ATOM 20350 C CA . THR A 1 116 ? 17.470 3.429 12.706 1.00 0.00 116 THR A CA 13
ATOM 20351 C C . THR A 1 116 ? 17.840 2.010 13.140 1.00 0.00 116 THR A C 13
ATOM 20352 O O . THR A 1 116 ? 17.087 1.363 13.865 1.00 0.00 116 THR A O 13
ATOM 20363 N N . LYS A 1 117 ? 18.999 1.566 12.677 1.00 0.00 117 LYS A N 13
ATOM 20364 C CA . LYS A 1 117 ? 19.479 0.235 13.008 1.00 0.00 117 LYS A CA 13
ATOM 20365 C C . LYS A 1 117 ? 20.330 0.305 14.278 1.00 0.00 117 LYS A C 13
ATOM 20366 O O . LYS A 1 117 ? 21.366 -0.348 14.370 1.00 0.00 117 LYS A O 13
ATOM 20385 N N . ASP A 1 118 ? 19.858 1.105 15.224 1.00 0.00 118 ASP A N 13
ATOM 20386 C CA . ASP A 1 118 ? 20.563 1.268 16.484 1.00 0.00 118 ASP A CA 13
ATOM 20387 C C . ASP A 1 118 ? 19.697 2.082 17.446 1.00 0.00 118 ASP A C 13
ATOM 20388 O O . ASP A 1 118 ? 20.098 2.345 18.579 1.00 0.00 118 ASP A O 13
ATOM 20398 N N . MET A 1 23 ? 5.274 9.533 -4.107 1.00 0.00 23 MET A N 14
ATOM 20399 C CA . MET A 1 23 ? 5.425 8.089 -4.152 1.00 0.00 23 MET A CA 14
ATOM 20400 C C . MET A 1 23 ? 6.172 7.579 -2.917 1.00 0.00 23 MET A C 14
ATOM 20401 O O . MET A 1 23 ? 7.210 8.124 -2.546 1.00 0.00 23 MET A O 14
ATOM 20415 N N . ARG A 1 24 ? 5.615 6.536 -2.316 1.00 0.00 24 ARG A N 14
ATOM 20416 C CA . ARG A 1 24 ? 6.216 5.946 -1.132 1.00 0.00 24 ARG A CA 14
ATOM 20417 C C . ARG A 1 24 ? 6.535 4.471 -1.378 1.00 0.00 24 ARG A C 14
ATOM 20418 O O . ARG A 1 24 ? 5.780 3.774 -2.055 1.00 0.00 24 ARG A O 14
ATOM 20439 N N . GLU A 1 25 ? 7.654 4.038 -0.817 1.00 0.00 25 GLU A N 14
ATOM 20440 C CA . GLU A 1 25 ? 8.082 2.658 -0.967 1.00 0.00 25 GLU A CA 14
ATOM 20441 C C . GLU A 1 25 ? 7.863 1.888 0.337 1.00 0.00 25 GLU A C 14
ATOM 20442 O O . GLU A 1 25 ? 8.318 2.313 1.397 1.00 0.00 25 GLU A O 14
ATOM 20454 N N . TYR A 1 26 ? 7.163 0.770 0.217 1.00 0.00 26 TYR A N 14
ATOM 20455 C CA . TYR A 1 26 ? 6.877 -0.062 1.373 1.00 0.00 26 TYR A CA 14
ATOM 20456 C C . TYR A 1 26 ? 7.559 -1.427 1.249 1.00 0.00 26 TYR A C 14
ATOM 20457 O O . TYR A 1 26 ? 7.657 -1.978 0.154 1.00 0.00 26 TYR A O 14
ATOM 20475 N N . PRO A 1 27 ? 8.025 -1.943 2.418 1.00 0.00 27 PRO A N 14
ATOM 20476 C CA . PRO A 1 27 ? 8.694 -3.232 2.451 1.00 0.00 27 PRO A CA 14
ATOM 20477 C C . PRO A 1 27 ? 7.689 -4.377 2.304 1.00 0.00 27 PRO A C 14
ATOM 20478 O O . PRO A 1 27 ? 6.503 -4.140 2.077 1.00 0.00 27 PRO A O 14
ATOM 20489 N N . VAL A 1 28 ? 8.201 -5.592 2.438 1.00 0.00 28 VAL A N 14
ATOM 20490 C CA . VAL A 1 28 ? 7.364 -6.773 2.324 1.00 0.00 28 VAL A CA 14
ATOM 20491 C C . VAL A 1 28 ? 7.639 -7.706 3.504 1.00 0.00 28 VAL A C 14
ATOM 20492 O O . VAL A 1 28 ? 8.780 -7.834 3.945 1.00 0.00 28 VAL A O 14
ATOM 20505 N N . LYS A 1 29 ? 6.576 -8.335 3.983 1.00 0.00 29 LYS A N 14
ATOM 20506 C CA . LYS A 1 29 ? 6.690 -9.252 5.104 1.00 0.00 29 LYS A CA 14
ATOM 20507 C C . LYS A 1 29 ? 6.851 -10.679 4.575 1.00 0.00 29 LYS A C 14
ATOM 20508 O O . LYS A 1 29 ? 6.252 -11.041 3.563 1.00 0.00 29 LYS A O 14
ATOM 20527 N N . LYS A 1 30 ? 7.662 -11.450 5.283 1.00 0.00 30 LYS A N 14
ATOM 20528 C CA . LYS A 1 30 ? 7.910 -12.829 4.899 1.00 0.00 30 LYS A CA 14
ATOM 20529 C C . LYS A 1 30 ? 6.627 -13.643 5.081 1.00 0.00 30 LYS A C 14
ATOM 20530 O O . LYS A 1 30 ? 6.303 -14.060 6.192 1.00 0.00 30 LYS A O 14
ATOM 20549 N N . GLY A 1 31 ? 5.930 -13.844 3.971 1.00 0.00 31 GLY A N 14
ATOM 20550 C CA . GLY A 1 31 ? 4.689 -14.601 3.994 1.00 0.00 31 GLY A CA 14
ATOM 20551 C C . GLY A 1 31 ? 3.561 -13.826 3.310 1.00 0.00 31 GLY A C 14
ATOM 20552 O O . GLY A 1 31 ? 2.787 -14.396 2.543 1.00 0.00 31 GLY A O 14
ATOM 20556 N N . PHE A 1 32 ? 3.505 -12.536 3.610 1.00 0.00 32 PHE A N 14
ATOM 20557 C CA . PHE A 1 32 ? 2.486 -11.676 3.034 1.00 0.00 32 PHE A CA 14
ATOM 20558 C C . PHE A 1 32 ? 2.396 -11.873 1.519 1.00 0.00 32 PHE A C 14
ATOM 20559 O O . PHE A 1 32 ? 3.348 -12.334 0.892 1.00 0.00 32 PHE A O 14
ATOM 20576 N N . PRO A 1 33 ? 1.212 -11.504 0.961 1.00 0.00 33 PRO A N 14
ATOM 20577 C CA . PRO A 1 33 ? 0.985 -11.635 -0.469 1.00 0.00 33 PRO A CA 14
ATOM 20578 C C . PRO A 1 33 ? 1.730 -10.545 -1.243 1.00 0.00 33 PRO A C 14
ATOM 20579 O O . PRO A 1 33 ? 1.730 -9.383 -0.841 1.00 0.00 33 PRO A O 14
ATOM 20590 N N . THR A 1 34 ? 2.347 -10.960 -2.340 1.00 0.00 34 THR A N 14
ATOM 20591 C CA . THR A 1 34 ? 3.093 -10.034 -3.176 1.00 0.00 34 THR A CA 14
ATOM 20592 C C . THR A 1 34 ? 2.655 -10.162 -4.635 1.00 0.00 34 THR A C 14
ATOM 20593 O O . THR A 1 34 ? 3.463 -9.990 -5.548 1.00 0.00 34 THR A O 14
ATOM 20604 N N . ASP A 1 35 ? 1.377 -10.465 -4.812 1.00 0.00 35 ASP A N 14
ATOM 20605 C CA . ASP A 1 35 ? 0.822 -10.616 -6.148 1.00 0.00 35 ASP A CA 14
ATOM 20606 C C . ASP A 1 35 ? -0.374 -9.676 -6.307 1.00 0.00 35 ASP A C 14
ATOM 20607 O O . ASP A 1 35 ? -0.929 -9.196 -5.320 1.00 0.00 35 ASP A O 14
ATOM 20616 N N . TYR A 1 36 ? -0.736 -9.441 -7.560 1.00 0.00 36 TYR A N 14
ATOM 20617 C CA . TYR A 1 36 ? -1.857 -8.566 -7.863 1.00 0.00 36 TYR A CA 14
ATOM 20618 C C . TYR A 1 36 ? -3.179 -9.193 -7.417 1.00 0.00 36 TYR A C 14
ATOM 20619 O O . TYR A 1 36 ? -3.987 -8.542 -6.757 1.00 0.00 36 TYR A O 14
ATOM 20637 N N . ASP A 1 37 ? -3.358 -10.450 -7.794 1.00 0.00 37 ASP A N 14
ATOM 20638 C CA . ASP A 1 37 ? -4.568 -11.172 -7.441 1.00 0.00 37 ASP A CA 14
ATOM 20639 C C . ASP A 1 37 ? -4.714 -11.200 -5.917 1.00 0.00 37 ASP A C 14
ATOM 20640 O O . ASP A 1 37 ? -5.759 -10.831 -5.384 1.00 0.00 37 ASP A O 14
ATOM 20649 N N . SER A 1 38 ? -3.651 -11.642 -5.262 1.00 0.00 38 SER A N 14
ATOM 20650 C CA . SER A 1 38 ? -3.648 -11.722 -3.810 1.00 0.00 38 SER A CA 14
ATOM 20651 C C . SER A 1 38 ? -4.119 -10.395 -3.211 1.00 0.00 38 SER A C 14
ATOM 20652 O O . SER A 1 38 ? -5.037 -10.370 -2.393 1.00 0.00 38 SER A O 14
ATOM 20660 N N . ILE A 1 39 ? -3.469 -9.323 -3.643 1.00 0.00 39 ILE A N 14
ATOM 20661 C CA . ILE A 1 39 ? -3.812 -7.997 -3.160 1.00 0.00 39 ILE A CA 14
ATOM 20662 C C . ILE A 1 39 ? -5.226 -7.638 -3.621 1.00 0.00 39 ILE A C 14
ATOM 20663 O O . ILE A 1 39 ? -6.001 -7.058 -2.863 1.00 0.00 39 ILE A O 14
ATOM 20679 N N . LYS A 1 40 ? -5.517 -7.998 -4.863 1.00 0.00 40 LYS A N 14
ATOM 20680 C CA . LYS A 1 40 ? -6.824 -7.723 -5.435 1.00 0.00 40 LYS A CA 14
ATOM 20681 C C . LYS A 1 40 ? -7.908 -8.272 -4.506 1.00 0.00 40 LYS A C 14
ATOM 20682 O O . LYS A 1 40 ? -8.898 -7.596 -4.231 1.00 0.00 40 LYS A O 14
ATOM 20701 N N . ARG A 1 41 ? -7.686 -9.497 -4.048 1.00 0.00 41 ARG A N 14
ATOM 20702 C CA . ARG A 1 41 ? -8.631 -10.145 -3.156 1.00 0.00 41 ARG A CA 14
ATOM 20703 C C . ARG A 1 41 ? -8.639 -9.450 -1.792 1.00 0.00 41 ARG A C 14
ATOM 20704 O O . ARG A 1 41 ? -9.682 -9.348 -1.149 1.00 0.00 41 ARG A O 14
ATOM 20725 N N . LYS A 1 42 ? -7.462 -8.989 -1.393 1.00 0.00 42 LYS A N 14
ATOM 20726 C CA . LYS A 1 42 ? -7.320 -8.306 -0.119 1.00 0.00 42 LYS A CA 14
ATOM 20727 C C . LYS A 1 42 ? -8.121 -7.004 -0.151 1.00 0.00 42 LYS A C 14
ATOM 20728 O O . LYS A 1 42 ? -8.751 -6.635 0.840 1.00 0.00 42 LYS A O 14
ATOM 20747 N N . ILE A 1 43 ? -8.071 -6.344 -1.297 1.00 0.00 43 ILE A N 14
ATOM 20748 C CA . ILE A 1 43 ? -8.785 -5.090 -1.471 1.00 0.00 43 ILE A CA 14
ATOM 20749 C C . ILE A 1 43 ? -10.290 -5.347 -1.375 1.00 0.00 43 ILE A C 14
ATOM 20750 O O . ILE A 1 43 ? -10.994 -4.665 -0.632 1.00 0.00 43 ILE A O 14
ATOM 20766 N N . SER A 1 44 ? -10.740 -6.333 -2.138 1.00 0.00 44 SER A N 14
ATOM 20767 C CA . SER A 1 44 ? -12.148 -6.689 -2.148 1.00 0.00 44 SER A CA 14
ATOM 20768 C C . SER A 1 44 ? -12.527 -7.366 -0.830 1.00 0.00 44 SER A C 14
ATOM 20769 O O . SER A 1 44 ? -13.686 -7.335 -0.423 1.00 0.00 44 SER A O 14
ATOM 20777 N N . GLU A 1 45 ? -11.525 -7.962 -0.199 1.00 0.00 45 GLU A N 14
ATOM 20778 C CA . GLU A 1 45 ? -11.738 -8.646 1.065 1.00 0.00 45 GLU A CA 14
ATOM 20779 C C . GLU A 1 45 ? -11.833 -7.633 2.207 1.00 0.00 45 GLU A C 14
ATOM 20780 O O . GLU A 1 45 ? -12.377 -7.938 3.267 1.00 0.00 45 GLU A O 14
ATOM 20792 N N . LEU A 1 46 ? -11.294 -6.451 1.953 1.00 0.00 46 LEU A N 14
ATOM 20793 C CA . LEU A 1 46 ? -11.311 -5.391 2.946 1.00 0.00 46 LEU A CA 14
ATOM 20794 C C . LEU A 1 46 ? -12.552 -4.522 2.739 1.00 0.00 46 LEU A C 14
ATOM 20795 O O . LEU A 1 46 ? -12.973 -3.806 3.646 1.00 0.00 46 LEU A O 14
ATOM 20811 N N . GLY A 1 47 ? -13.105 -4.613 1.538 1.00 0.00 47 GLY A N 14
ATOM 20812 C CA . GLY A 1 47 ? -14.290 -3.842 1.199 1.00 0.00 47 GLY A CA 14
ATOM 20813 C C . GLY A 1 47 ? -13.959 -2.743 0.188 1.00 0.00 47 GLY A C 14
ATOM 20814 O O . GLY A 1 47 ? -14.693 -1.763 0.069 1.00 0.00 47 GLY A O 14
ATOM 20818 N N . PHE A 1 48 ? -12.852 -2.941 -0.514 1.00 0.00 48 PHE A N 14
ATOM 20819 C CA . PHE A 1 48 ? -12.415 -1.979 -1.510 1.00 0.00 48 PHE A CA 14
ATOM 20820 C C . PHE A 1 48 ? -12.525 -2.562 -2.922 1.00 0.00 48 PHE A C 14
ATOM 20821 O O . PHE A 1 48 ? -12.905 -3.719 -3.091 1.00 0.00 48 PHE A O 14
ATOM 20838 N N . ASP A 1 49 ? -12.184 -1.734 -3.897 1.00 0.00 49 ASP A N 14
ATOM 20839 C CA . ASP A 1 49 ? -12.238 -2.152 -5.288 1.00 0.00 49 ASP A CA 14
ATOM 20840 C C . ASP A 1 49 ? -10.844 -2.037 -5.906 1.00 0.00 49 ASP A C 14
ATOM 20841 O O . ASP A 1 49 ? -9.985 -1.331 -5.380 1.00 0.00 49 ASP A O 14
ATOM 20850 N N . VAL A 1 50 ? -10.663 -2.740 -7.014 1.00 0.00 50 VAL A N 14
ATOM 20851 C CA . VAL A 1 50 ? -9.387 -2.725 -7.709 1.00 0.00 50 VAL A CA 14
ATOM 20852 C C . VAL A 1 50 ? -9.635 -2.697 -9.219 1.00 0.00 50 VAL A C 14
ATOM 20853 O O . VAL A 1 50 ? -10.413 -3.495 -9.738 1.00 0.00 50 VAL A O 14
ATOM 20866 N N . LYS A 1 51 ? -8.958 -1.771 -9.880 1.00 0.00 51 LYS A N 14
ATOM 20867 C CA . LYS A 1 51 ? -9.094 -1.629 -11.321 1.00 0.00 51 LYS A CA 14
ATOM 20868 C C . LYS A 1 51 ? -7.789 -2.051 -11.996 1.00 0.00 51 LYS A C 14
ATOM 20869 O O . LYS A 1 51 ? -6.705 -1.819 -11.462 1.00 0.00 51 LYS A O 14
ATOM 20888 N N . SER A 1 52 ? -7.935 -2.664 -13.161 1.00 0.00 52 SER A N 14
ATOM 20889 C CA . SER A 1 52 ? -6.780 -3.122 -13.916 1.00 0.00 52 SER A CA 14
ATOM 20890 C C . SER A 1 52 ? -6.575 -2.235 -15.146 1.00 0.00 52 SER A C 14
ATOM 20891 O O . SER A 1 52 ? -7.234 -2.421 -16.167 1.00 0.00 52 SER A O 14
ATOM 20899 N N . GLU A 1 53 ? -5.656 -1.290 -15.009 1.00 0.00 53 GLU A N 14
ATOM 20900 C CA . GLU A 1 53 ? -5.355 -0.374 -16.095 1.00 0.00 53 GLU A CA 14
ATOM 20901 C C . GLU A 1 53 ? -4.066 -0.795 -16.804 1.00 0.00 53 GLU A C 14
ATOM 20902 O O . GLU A 1 53 ? -2.978 -0.362 -16.429 1.00 0.00 53 GLU A O 14
ATOM 20914 N N . GLY A 1 54 ? -4.232 -1.636 -17.813 1.00 0.00 54 GLY A N 14
ATOM 20915 C CA . GLY A 1 54 ? -3.094 -2.122 -18.578 1.00 0.00 54 GLY A CA 14
ATOM 20916 C C . GLY A 1 54 ? -2.387 -3.261 -17.843 1.00 0.00 54 GLY A C 14
ATOM 20917 O O . GLY A 1 54 ? -2.935 -4.355 -17.712 1.00 0.00 54 GLY A O 14
ATOM 20921 N N . ASP A 1 55 ? -1.179 -2.967 -17.383 1.00 0.00 55 ASP A N 14
ATOM 20922 C CA . ASP A 1 55 ? -0.392 -3.954 -16.664 1.00 0.00 55 ASP A CA 14
ATOM 20923 C C . ASP A 1 55 ? -0.178 -3.481 -15.226 1.00 0.00 55 ASP A C 14
ATOM 20924 O O . ASP A 1 55 ? 0.447 -4.176 -14.426 1.00 0.00 55 ASP A O 14
ATOM 20933 N N . LEU A 1 56 ? -0.710 -2.302 -14.939 1.00 0.00 56 LEU A N 14
ATOM 20934 C CA . LEU A 1 56 ? -0.585 -1.728 -13.610 1.00 0.00 56 LEU A CA 14
ATOM 20935 C C . LEU A 1 56 ? -1.847 -2.042 -12.804 1.00 0.00 56 LEU A C 14
ATOM 20936 O O . LEU A 1 56 ? -2.892 -2.350 -13.374 1.00 0.00 56 LEU A O 14
ATOM 20952 N N . ILE A 1 57 ? -1.708 -1.956 -11.488 1.00 0.00 57 ILE A N 14
ATOM 20953 C CA . ILE A 1 57 ? -2.822 -2.227 -10.598 1.00 0.00 57 ILE A CA 14
ATOM 20954 C C . ILE A 1 57 ? -3.272 -0.921 -9.939 1.00 0.00 57 ILE A C 14
ATOM 20955 O O . ILE A 1 57 ? -2.445 -0.084 -9.584 1.00 0.00 57 ILE A O 14
ATOM 20971 N N . ILE A 1 58 ? -4.583 -0.789 -9.796 1.00 0.00 58 ILE A N 14
ATOM 20972 C CA . ILE A 1 58 ? -5.154 0.400 -9.186 1.00 0.00 58 ILE A CA 14
ATOM 20973 C C . ILE A 1 58 ? -6.040 -0.011 -8.009 1.00 0.00 58 ILE A C 14
ATOM 20974 O O . ILE A 1 58 ? -6.913 -0.866 -8.153 1.00 0.00 58 ILE A O 14
ATOM 20990 N N . ALA A 1 59 ? -5.786 0.616 -6.870 1.00 0.00 59 ALA A N 14
ATOM 20991 C CA . ALA A 1 59 ? -6.551 0.326 -5.669 1.00 0.00 59 ALA A CA 14
ATOM 20992 C C . ALA A 1 59 ? -7.648 1.378 -5.502 1.00 0.00 59 ALA A C 14
ATOM 20993 O O . ALA A 1 59 ? -7.401 2.572 -5.670 1.00 0.00 59 ALA A O 14
ATOM 21000 N N . SER A 1 60 ? -8.839 0.898 -5.174 1.00 0.00 60 SER A N 14
ATOM 21001 C CA . SER A 1 60 ? -9.975 1.783 -4.982 1.00 0.00 60 SER A CA 14
ATOM 21002 C C . SER A 1 60 ? -10.282 1.926 -3.490 1.00 0.00 60 SER A C 14
ATOM 21003 O O . SER A 1 60 ? -10.965 1.082 -2.910 1.00 0.00 60 SER A O 14
ATOM 21011 N N . ILE A 1 61 ? -9.764 3.000 -2.912 1.00 0.00 61 ILE A N 14
ATOM 21012 C CA . ILE A 1 61 ? -9.974 3.262 -1.498 1.00 0.00 61 ILE A CA 14
ATOM 21013 C C . ILE A 1 61 ? -10.703 4.597 -1.337 1.00 0.00 61 ILE A C 14
ATOM 21014 O O . ILE A 1 61 ? -10.587 5.479 -2.185 1.00 0.00 61 ILE A O 14
ATOM 21030 N N . PRO A 1 62 ? -11.459 4.707 -0.210 1.00 0.00 62 PRO A N 14
ATOM 21031 C CA . PRO A 1 62 ? -12.206 5.919 0.075 1.00 0.00 62 PRO A CA 14
ATOM 21032 C C . PRO A 1 62 ? -11.277 7.039 0.548 1.00 0.00 62 PRO A C 14
ATOM 21033 O O . PRO A 1 62 ? -10.421 6.820 1.404 1.00 0.00 62 PRO A O 14
ATOM 21044 N N . GLY A 1 63 ? -11.476 8.214 -0.030 1.00 0.00 63 GLY A N 14
ATOM 21045 C CA . GLY A 1 63 ? -10.668 9.368 0.322 1.00 0.00 63 GLY A CA 14
ATOM 21046 C C . GLY A 1 63 ? -9.583 9.618 -0.727 1.00 0.00 63 GLY A C 14
ATOM 21047 O O . GLY A 1 63 ? -9.109 10.743 -0.879 1.00 0.00 63 GLY A O 14
ATOM 21051 N N . ILE A 1 64 ? -9.223 8.551 -1.425 1.00 0.00 64 ILE A N 14
ATOM 21052 C CA . ILE A 1 64 ? -8.203 8.641 -2.457 1.00 0.00 64 ILE A CA 14
ATOM 21053 C C . ILE A 1 64 ? -8.865 8.543 -3.831 1.00 0.00 64 ILE A C 14
ATOM 21054 O O . ILE A 1 64 ? -9.885 7.874 -3.988 1.00 0.00 64 ILE A O 14
ATOM 21070 N N . SER A 1 65 ? -8.260 9.223 -4.794 1.00 0.00 65 SER A N 14
ATOM 21071 C CA . SER A 1 65 ? -8.778 9.221 -6.151 1.00 0.00 65 SER A CA 14
ATOM 21072 C C . SER A 1 65 ? -8.290 7.977 -6.897 1.00 0.00 65 SER A C 14
ATOM 21073 O O . SER A 1 65 ? -9.094 7.144 -7.312 1.00 0.00 65 SER A O 14
ATOM 21081 N N . ARG A 1 66 ? -6.977 7.889 -7.042 1.00 0.00 66 ARG A N 14
ATOM 21082 C CA . ARG A 1 66 ? -6.373 6.761 -7.729 1.00 0.00 66 ARG A CA 14
ATOM 21083 C C . ARG A 1 66 ? -4.935 6.553 -7.249 1.00 0.00 66 ARG A C 14
ATOM 21084 O O . ARG A 1 66 ? -4.210 7.519 -7.015 1.00 0.00 66 ARG A O 14
ATOM 21105 N N . ILE A 1 67 ? -4.565 5.288 -7.118 1.00 0.00 67 ILE A N 14
ATOM 21106 C CA . ILE A 1 67 ? -3.226 4.943 -6.670 1.00 0.00 67 ILE A CA 14
ATOM 21107 C C . ILE A 1 67 ? -2.733 3.719 -7.446 1.00 0.00 67 ILE A C 14
ATOM 21108 O O . ILE A 1 67 ? -3.533 2.890 -7.877 1.00 0.00 67 ILE A O 14
ATOM 21124 N N . GLU A 1 68 ? -1.419 3.646 -7.601 1.00 0.00 68 GLU A N 14
ATOM 21125 C CA . GLU A 1 68 ? -0.811 2.539 -8.316 1.00 0.00 68 GLU A CA 14
ATOM 21126 C C . GLU A 1 68 ? -0.042 1.638 -7.349 1.00 0.00 68 GLU A C 14
ATOM 21127 O O . GLU A 1 68 ? 0.590 2.125 -6.411 1.00 0.00 68 GLU A O 14
ATOM 21139 N N . ILE A 1 69 ? -0.119 0.341 -7.607 1.00 0.00 69 ILE A N 14
ATOM 21140 C CA . ILE A 1 69 ? 0.562 -0.631 -6.769 1.00 0.00 69 ILE A CA 14
ATOM 21141 C C . ILE A 1 69 ? 1.424 -1.539 -7.649 1.00 0.00 69 ILE A C 14
ATOM 21142 O O . ILE A 1 69 ? 0.983 -1.985 -8.708 1.00 0.00 69 ILE A O 14
ATOM 21158 N N . LYS A 1 70 ? 2.636 -1.791 -7.176 1.00 0.00 70 LYS A N 14
ATOM 21159 C CA . LYS A 1 70 ? 3.563 -2.638 -7.906 1.00 0.00 70 LYS A CA 14
ATOM 21160 C C . LYS A 1 70 ? 4.285 -3.561 -6.922 1.00 0.00 70 LYS A C 14
ATOM 21161 O O . LYS A 1 70 ? 5.329 -3.201 -6.379 1.00 0.00 70 LYS A O 14
ATOM 21180 N N . PRO A 1 71 ? 3.685 -4.764 -6.716 1.00 0.00 71 PRO A N 14
ATOM 21181 C CA . PRO A 1 71 ? 4.260 -5.742 -5.808 1.00 0.00 71 PRO A CA 14
ATOM 21182 C C . PRO A 1 71 ? 5.482 -6.419 -6.432 1.00 0.00 71 PRO A C 14
ATOM 21183 O O . PRO A 1 71 ? 5.454 -6.802 -7.601 1.00 0.00 71 PRO A O 14
ATOM 21194 N N . ASP A 1 72 ? 6.525 -6.545 -5.625 1.00 0.00 72 ASP A N 14
ATOM 21195 C CA . ASP A 1 72 ? 7.755 -7.169 -6.084 1.00 0.00 72 ASP A CA 14
ATOM 21196 C C . ASP A 1 72 ? 8.245 -8.157 -5.023 1.00 0.00 72 ASP A C 14
ATOM 21197 O O . ASP A 1 72 ? 8.045 -7.941 -3.829 1.00 0.00 72 ASP A O 14
ATOM 21206 N N . LYS A 1 73 ? 8.880 -9.219 -5.499 1.00 0.00 73 LYS A N 14
ATOM 21207 C CA . LYS A 1 73 ? 9.402 -10.239 -4.607 1.00 0.00 73 LYS A CA 14
ATOM 21208 C C . LYS A 1 73 ? 10.322 -9.586 -3.573 1.00 0.00 73 LYS A C 14
ATOM 21209 O O . LYS A 1 73 ? 10.415 -10.052 -2.439 1.00 0.00 73 LYS A O 14
ATOM 21228 N N . ARG A 1 74 ? 10.976 -8.517 -4.002 1.00 0.00 74 ARG A N 14
ATOM 21229 C CA . ARG A 1 74 ? 11.884 -7.794 -3.127 1.00 0.00 74 ARG A CA 14
ATOM 21230 C C . ARG A 1 74 ? 11.098 -6.881 -2.184 1.00 0.00 74 ARG A C 14
ATOM 21231 O O . ARG A 1 74 ? 11.038 -7.129 -0.981 1.00 0.00 74 ARG A O 14
ATOM 21252 N N . LYS A 1 75 ? 10.516 -5.843 -2.767 1.00 0.00 75 LYS A N 14
ATOM 21253 C CA . LYS A 1 75 ? 9.738 -4.891 -1.995 1.00 0.00 75 LYS A CA 14
ATOM 21254 C C . LYS A 1 75 ? 8.582 -4.369 -2.850 1.00 0.00 75 LYS A C 14
ATOM 21255 O O . LYS A 1 75 ? 8.443 -4.752 -4.012 1.00 0.00 75 LYS A O 14
ATOM 21274 N N . ILE A 1 76 ? 7.782 -3.504 -2.245 1.00 0.00 76 ILE A N 14
ATOM 21275 C CA . ILE A 1 76 ? 6.643 -2.926 -2.937 1.00 0.00 76 ILE A CA 14
ATOM 21276 C C . ILE A 1 76 ? 6.739 -1.400 -2.883 1.00 0.00 76 ILE A C 14
ATOM 21277 O O . ILE A 1 76 ? 7.408 -0.846 -2.011 1.00 0.00 76 ILE A O 14
ATOM 21293 N N . LEU A 1 77 ? 6.060 -0.763 -3.827 1.00 0.00 77 LEU A N 14
ATOM 21294 C CA . LEU A 1 77 ? 6.061 0.689 -3.897 1.00 0.00 77 LEU A CA 14
ATOM 21295 C C . LEU A 1 77 ? 4.651 1.179 -4.232 1.00 0.00 77 LEU A C 14
ATOM 21296 O O . LEU A 1 77 ? 3.874 0.464 -4.863 1.00 0.00 77 LEU A O 14
ATOM 21312 N N . VAL A 1 78 ? 4.362 2.396 -3.795 1.00 0.00 78 VAL A N 14
ATOM 21313 C CA . VAL A 1 78 ? 3.060 2.990 -4.041 1.00 0.00 78 VAL A CA 14
ATOM 21314 C C . VAL A 1 78 ? 3.242 4.327 -4.765 1.00 0.00 78 VAL A C 14
ATOM 21315 O O . VAL A 1 78 ? 4.139 5.099 -4.434 1.00 0.00 78 VAL A O 14
ATOM 21328 N N . ASN A 1 79 ? 2.374 4.557 -5.740 1.00 0.00 79 ASN A N 14
ATOM 21329 C CA . ASN A 1 79 ? 2.428 5.785 -6.514 1.00 0.00 79 ASN A CA 14
ATOM 21330 C C . ASN A 1 79 ? 1.038 6.424 -6.545 1.00 0.00 79 ASN A C 14
ATOM 21331 O O . ASN A 1 79 ? 0.100 5.853 -7.100 1.00 0.00 79 ASN A O 14
ATOM 21342 N N . THR A 1 80 ? 0.949 7.601 -5.942 1.00 0.00 80 THR A N 14
ATOM 21343 C CA . THR A 1 80 ? -0.310 8.324 -5.893 1.00 0.00 80 THR A CA 14
ATOM 21344 C C . THR A 1 80 ? -0.346 9.404 -6.975 1.00 0.00 80 THR A C 14
ATOM 21345 O O . THR A 1 80 ? 0.651 9.642 -7.654 1.00 0.00 80 THR A O 14
ATOM 21356 N N . GLY A 1 81 ? -1.509 10.028 -7.104 1.00 0.00 81 GLY A N 14
ATOM 21357 C CA . GLY A 1 81 ? -1.688 11.079 -8.093 1.00 0.00 81 GLY A CA 14
ATOM 21358 C C . GLY A 1 81 ? -2.226 12.355 -7.445 1.00 0.00 81 GLY A C 14
ATOM 21359 O O . GLY A 1 81 ? -1.488 13.324 -7.267 1.00 0.00 81 GLY A O 14
ATOM 21363 N N . ASP A 1 82 ? -3.507 12.318 -7.110 1.00 0.00 82 ASP A N 14
ATOM 21364 C CA . ASP A 1 82 ? -4.152 13.460 -6.485 1.00 0.00 82 ASP A CA 14
ATOM 21365 C C . ASP A 1 82 ? -5.091 12.969 -5.383 1.00 0.00 82 ASP A C 14
ATOM 21366 O O . ASP A 1 82 ? -5.834 12.006 -5.576 1.00 0.00 82 ASP A O 14
ATOM 21375 N N . TYR A 1 83 ? -5.031 13.654 -4.249 1.00 0.00 83 TYR A N 14
ATOM 21376 C CA . TYR A 1 83 ? -5.868 13.300 -3.116 1.00 0.00 83 TYR A CA 14
ATOM 21377 C C . TYR A 1 83 ? -7.187 14.075 -3.145 1.00 0.00 83 TYR A C 14
ATOM 21378 O O . TYR A 1 83 ? -7.299 15.092 -3.828 1.00 0.00 83 TYR A O 14
ATOM 21396 N N . ASP A 1 84 ? -8.153 13.564 -2.396 1.00 0.00 84 ASP A N 14
ATOM 21397 C CA . ASP A 1 84 ? -9.461 14.194 -2.328 1.00 0.00 84 ASP A CA 14
ATOM 21398 C C . ASP A 1 84 ? -9.287 15.692 -2.068 1.00 0.00 84 ASP A C 14
ATOM 21399 O O . ASP A 1 84 ? -8.163 16.178 -1.949 1.00 0.00 84 ASP A O 14
ATOM 21408 N N . SER A 1 85 ? -10.415 16.381 -1.987 1.00 0.00 85 SER A N 14
ATOM 21409 C CA . SER A 1 85 ? -10.402 17.812 -1.744 1.00 0.00 85 SER A CA 14
ATOM 21410 C C . SER A 1 85 ? -11.024 18.118 -0.379 1.00 0.00 85 SER A C 14
ATOM 21411 O O . SER A 1 85 ? -10.397 18.759 0.464 1.00 0.00 85 SER A O 14
ATOM 21419 N N . ASP A 1 86 ? -12.247 17.643 -0.203 1.00 0.00 86 ASP A N 14
ATOM 21420 C CA . ASP A 1 86 ? -12.962 17.856 1.044 1.00 0.00 86 ASP A CA 14
ATOM 21421 C C . ASP A 1 86 ? -12.886 16.587 1.895 1.00 0.00 86 ASP A C 14
ATOM 21422 O O . ASP A 1 86 ? -13.899 16.116 2.406 1.00 0.00 86 ASP A O 14
ATOM 21431 N N . ALA A 1 87 ? -11.672 16.069 2.020 1.00 0.00 87 ALA A N 14
ATOM 21432 C CA . ALA A 1 87 ? -11.449 14.863 2.798 1.00 0.00 87 ALA A CA 14
ATOM 21433 C C . ALA A 1 87 ? -10.316 15.108 3.796 1.00 0.00 87 ALA A C 14
ATOM 21434 O O . ALA A 1 87 ? -9.251 15.597 3.424 1.00 0.00 87 ALA A O 14
ATOM 21441 N N . ASP A 1 88 ? -10.585 14.758 5.047 1.00 0.00 88 ASP A N 14
ATOM 21442 C CA . ASP A 1 88 ? -9.602 14.934 6.101 1.00 0.00 88 ASP A CA 14
ATOM 21443 C C . ASP A 1 88 ? -8.277 14.300 5.669 1.00 0.00 88 ASP A C 14
ATOM 21444 O O . ASP A 1 88 ? -8.152 13.076 5.635 1.00 0.00 88 ASP A O 14
ATOM 21453 N N . LYS A 1 89 ? -7.323 15.160 5.348 1.00 0.00 89 LYS A N 14
ATOM 21454 C CA . LYS A 1 89 ? -6.013 14.701 4.919 1.00 0.00 89 LYS A CA 14
ATOM 21455 C C . LYS A 1 89 ? -5.507 13.636 5.893 1.00 0.00 89 LYS A C 14
ATOM 21456 O O . LYS A 1 89 ? -4.709 12.777 5.521 1.00 0.00 89 LYS A O 14
ATOM 21475 N N . LEU A 1 90 ? -5.992 13.726 7.122 1.00 0.00 90 LEU A N 14
ATOM 21476 C CA . LEU A 1 90 ? -5.599 12.780 8.154 1.00 0.00 90 LEU A CA 14
ATOM 21477 C C . LEU A 1 90 ? -6.349 11.463 7.945 1.00 0.00 90 LEU A C 14
ATOM 21478 O O . LEU A 1 90 ? -5.745 10.391 7.969 1.00 0.00 90 LEU A O 14
ATOM 21494 N N . ALA A 1 91 ? -7.653 11.587 7.744 1.00 0.00 91 ALA A N 14
ATOM 21495 C CA . ALA A 1 91 ? -8.491 10.419 7.531 1.00 0.00 91 ALA A CA 14
ATOM 21496 C C . ALA A 1 91 ? -8.027 9.687 6.270 1.00 0.00 91 ALA A C 14
ATOM 21497 O O . ALA A 1 91 ? -7.765 8.485 6.307 1.00 0.00 91 ALA A O 14
ATOM 21504 N N . VAL A 1 92 ? -7.938 10.441 5.184 1.00 0.00 92 VAL A N 14
ATOM 21505 C CA . VAL A 1 92 ? -7.510 9.879 3.915 1.00 0.00 92 VAL A CA 14
ATOM 21506 C C . VAL A 1 92 ? -6.174 9.159 4.105 1.00 0.00 92 VAL A C 14
ATOM 21507 O O . VAL A 1 92 ? -5.983 8.053 3.603 1.00 0.00 92 VAL A O 14
ATOM 21520 N N . VAL A 1 93 ? -5.282 9.817 4.832 1.00 0.00 93 VAL A N 14
ATOM 21521 C CA . VAL A 1 93 ? -3.968 9.254 5.096 1.00 0.00 93 VAL A CA 14
ATOM 21522 C C . VAL A 1 93 ? -4.111 8.060 6.041 1.00 0.00 93 VAL A C 14
ATOM 21523 O O . VAL A 1 93 ? -3.409 7.061 5.894 1.00 0.00 93 VAL A O 14
ATOM 21536 N N . ARG A 1 94 ? -5.025 8.201 6.990 1.00 0.00 94 ARG A N 14
ATOM 21537 C CA . ARG A 1 94 ? -5.269 7.146 7.959 1.00 0.00 94 ARG A CA 14
ATOM 21538 C C . ARG A 1 94 ? -5.840 5.909 7.264 1.00 0.00 94 ARG A C 14
ATOM 21539 O O . ARG A 1 94 ? -5.548 4.781 7.657 1.00 0.00 94 ARG A O 14
ATOM 21560 N N . THR A 1 95 ? -6.644 6.163 6.242 1.00 0.00 95 THR A N 14
ATOM 21561 C CA . THR A 1 95 ? -7.261 5.083 5.488 1.00 0.00 95 THR A CA 14
ATOM 21562 C C . THR A 1 95 ? -6.318 4.597 4.386 1.00 0.00 95 THR A C 14
ATOM 21563 O O . THR A 1 95 ? -6.407 3.451 3.948 1.00 0.00 95 THR A O 14
ATOM 21574 N N . TYR A 1 96 ? -5.435 5.494 3.969 1.00 0.00 96 TYR A N 14
ATOM 21575 C CA . TYR A 1 96 ? -4.477 5.169 2.926 1.00 0.00 96 TYR A CA 14
ATOM 21576 C C . TYR A 1 96 ? -3.287 4.395 3.495 1.00 0.00 96 TYR A C 14
ATOM 21577 O O . TYR A 1 96 ? -2.933 3.333 2.985 1.00 0.00 96 TYR A O 14
ATOM 21595 N N . ASN A 1 97 ? -2.703 4.956 4.544 1.00 0.00 97 ASN A N 14
ATOM 21596 C CA . ASN A 1 97 ? -1.560 4.330 5.187 1.00 0.00 97 ASN A CA 14
ATOM 21597 C C . ASN A 1 97 ? -1.999 3.012 5.828 1.00 0.00 97 ASN A C 14
ATOM 21598 O O . ASN A 1 97 ? -1.252 2.035 5.820 1.00 0.00 97 ASN A O 14
ATOM 21609 N N . ASP A 1 98 ? -3.210 3.028 6.368 1.00 0.00 98 ASP A N 14
ATOM 21610 C CA . ASP A 1 98 ? -3.758 1.845 7.010 1.00 0.00 98 ASP A CA 14
ATOM 21611 C C . ASP A 1 98 ? -3.926 0.735 5.970 1.00 0.00 98 ASP A C 14
ATOM 21612 O O . ASP A 1 98 ? -3.666 -0.432 6.255 1.00 0.00 98 ASP A O 14
ATOM 21621 N N . PHE A 1 99 ? -4.361 1.141 4.785 1.00 0.00 99 PHE A N 14
ATOM 21622 C CA . PHE A 1 99 ? -4.567 0.195 3.702 1.00 0.00 99 PHE A CA 14
ATOM 21623 C C . PHE A 1 99 ? -3.243 -0.436 3.266 1.00 0.00 99 PHE A C 14
ATOM 21624 O O . PHE A 1 99 ? -3.146 -1.656 3.138 1.00 0.00 99 PHE A O 14
ATOM 21641 N N . ILE A 1 100 ? -2.257 0.422 3.049 1.00 0.00 100 ILE A N 14
ATOM 21642 C CA . ILE A 1 100 ? -0.944 -0.038 2.631 1.00 0.00 100 ILE A CA 14
ATOM 21643 C C . ILE A 1 100 ? -0.316 -0.867 3.754 1.00 0.00 100 ILE A C 14
ATOM 21644 O O . ILE A 1 100 ? 0.281 -1.911 3.500 1.00 0.00 100 ILE A O 14
ATOM 21660 N N . GLU A 1 101 ? -0.473 -0.369 4.972 1.00 0.00 101 GLU A N 14
ATOM 21661 C CA . GLU A 1 101 ? 0.071 -1.050 6.135 1.00 0.00 101 GLU A CA 14
ATOM 21662 C C . GLU A 1 101 ? -0.375 -2.514 6.148 1.00 0.00 101 GLU A C 14
ATOM 21663 O O . GLU A 1 101 ? 0.380 -3.392 6.563 1.00 0.00 101 GLU A O 14
ATOM 21675 N N . LYS A 1 102 ? -1.599 -2.731 5.692 1.00 0.00 102 LYS A N 14
ATOM 21676 C CA . LYS A 1 102 ? -2.154 -4.074 5.647 1.00 0.00 102 LYS A CA 14
ATOM 21677 C C . LYS A 1 102 ? -1.661 -4.783 4.383 1.00 0.00 102 LYS A C 14
ATOM 21678 O O . LYS A 1 102 ? -1.544 -6.006 4.359 1.00 0.00 102 LYS A O 14
ATOM 21697 N N . LEU A 1 103 ? -1.385 -3.982 3.364 1.00 0.00 103 LEU A N 14
ATOM 21698 C CA . LEU A 1 103 ? -0.908 -4.517 2.099 1.00 0.00 103 LEU A CA 14
ATOM 21699 C C . LEU A 1 103 ? 0.593 -4.790 2.202 1.00 0.00 103 LEU A C 14
ATOM 21700 O O . LEU A 1 103 ? 1.151 -5.525 1.387 1.00 0.00 103 LEU A O 14
ATOM 21716 N N . THR A 1 104 ? 1.206 -4.185 3.210 1.00 0.00 104 THR A N 14
ATOM 21717 C CA . THR A 1 104 ? 2.632 -4.356 3.429 1.00 0.00 104 THR A CA 14
ATOM 21718 C C . THR A 1 104 ? 2.882 -5.214 4.669 1.00 0.00 104 THR A C 14
ATOM 21719 O O . THR A 1 104 ? 3.811 -6.022 4.693 1.00 0.00 104 THR A O 14
ATOM 21730 N N . GLY A 1 105 ? 2.041 -5.009 5.671 1.00 0.00 105 GLY A N 14
ATOM 21731 C CA . GLY A 1 105 ? 2.159 -5.754 6.913 1.00 0.00 105 GLY A CA 14
ATOM 21732 C C . GLY A 1 105 ? 3.085 -5.036 7.898 1.00 0.00 105 GLY A C 14
ATOM 21733 O O . GLY A 1 105 ? 2.912 -5.145 9.111 1.00 0.00 105 GLY A O 14
ATOM 21737 N N . TYR A 1 106 ? 4.046 -4.316 7.339 1.00 0.00 106 TYR A N 14
ATOM 21738 C CA . TYR A 1 106 ? 4.999 -3.580 8.152 1.00 0.00 106 TYR A CA 14
ATOM 21739 C C . TYR A 1 106 ? 4.342 -2.355 8.792 1.00 0.00 106 TYR A C 14
ATOM 21740 O O . TYR A 1 106 ? 3.737 -1.538 8.100 1.00 0.00 106 TYR A O 14
ATOM 21758 N N . SER A 1 107 ? 4.485 -2.266 10.105 1.00 0.00 107 SER A N 14
ATOM 21759 C CA . SER A 1 107 ? 3.912 -1.155 10.848 1.00 0.00 107 SER A CA 14
ATOM 21760 C C . SER A 1 107 ? 4.922 -0.008 10.932 1.00 0.00 107 SER A C 14
ATOM 21761 O O . SER A 1 107 ? 6.089 -0.176 10.581 1.00 0.00 107 SER A O 14
ATOM 21769 N N . ALA A 1 108 ? 4.437 1.132 11.402 1.00 0.00 108 ALA A N 14
ATOM 21770 C CA . ALA A 1 108 ? 5.282 2.306 11.537 1.00 0.00 108 ALA A CA 14
ATOM 21771 C C . ALA A 1 108 ? 6.339 2.047 12.611 1.00 0.00 108 ALA A C 14
ATOM 21772 O O . ALA A 1 108 ? 7.390 2.684 12.621 1.00 0.00 108 ALA A O 14
ATOM 21779 N N . LYS A 1 109 ? 6.023 1.109 13.493 1.00 0.00 109 LYS A N 14
ATOM 21780 C CA . LYS A 1 109 ? 6.932 0.757 14.571 1.00 0.00 109 LYS A CA 14
ATOM 21781 C C . LYS A 1 109 ? 8.154 0.045 13.989 1.00 0.00 109 LYS A C 14
ATOM 21782 O O . LYS A 1 109 ? 9.290 0.407 14.290 1.00 0.00 109 LYS A O 14
ATOM 21801 N N . GLU A 1 110 ? 7.879 -0.957 13.166 1.00 0.00 110 GLU A N 14
ATOM 21802 C CA . GLU A 1 110 ? 8.942 -1.723 12.539 1.00 0.00 110 GLU A CA 14
ATOM 21803 C C . GLU A 1 110 ? 9.487 -0.977 11.320 1.00 0.00 110 GLU A C 14
ATOM 21804 O O . GLU A 1 110 ? 10.668 -1.092 10.994 1.00 0.00 110 GLU A O 14
ATOM 21816 N N . ARG A 1 111 ? 8.601 -0.229 10.679 1.00 0.00 111 ARG A N 14
ATOM 21817 C CA . ARG A 1 111 ? 8.978 0.535 9.503 1.00 0.00 111 ARG A CA 14
ATOM 21818 C C . ARG A 1 111 ? 10.228 1.369 9.790 1.00 0.00 111 ARG A C 14
ATOM 21819 O O . ARG A 1 111 ? 11.169 1.376 8.999 1.00 0.00 111 ARG A O 14
ATOM 21840 N N . LYS A 1 112 ? 10.196 2.053 10.925 1.00 0.00 112 LYS A N 14
ATOM 21841 C CA . LYS A 1 112 ? 11.315 2.889 11.327 1.00 0.00 112 LYS A CA 14
ATOM 21842 C C . LYS A 1 112 ? 12.506 1.999 11.692 1.00 0.00 112 LYS A C 14
ATOM 21843 O O . LYS A 1 112 ? 13.652 2.341 11.407 1.00 0.00 112 LYS A O 14
ATOM 21862 N N . LYS A 1 113 ? 12.192 0.873 12.318 1.00 0.00 113 LYS A N 14
ATOM 21863 C CA . LYS A 1 113 ? 13.221 -0.068 12.725 1.00 0.00 113 LYS A CA 14
ATOM 21864 C C . LYS A 1 113 ? 14.127 -0.375 11.532 1.00 0.00 113 LYS A C 14
ATOM 21865 O O . LYS A 1 113 ? 15.324 -0.598 11.696 1.00 0.00 113 LYS A O 14
ATOM 21884 N N . MET A 1 114 ? 13.519 -0.378 10.353 1.00 0.00 114 MET A N 14
ATOM 21885 C CA . MET A 1 114 ? 14.255 -0.654 9.131 1.00 0.00 114 MET A CA 14
ATOM 21886 C C . MET A 1 114 ? 15.252 0.465 8.827 1.00 0.00 114 MET A C 14
ATOM 21887 O O . MET A 1 114 ? 16.418 0.202 8.539 1.00 0.00 114 MET A O 14
ATOM 21901 N N . MET A 1 115 ? 14.755 1.692 8.901 1.00 0.00 115 MET A N 14
ATOM 21902 C CA . MET A 1 115 ? 15.588 2.853 8.636 1.00 0.00 115 MET A CA 14
ATOM 21903 C C . MET A 1 115 ? 16.797 2.886 9.573 1.00 0.00 115 MET A C 14
ATOM 21904 O O . MET A 1 115 ? 17.891 3.273 9.167 1.00 0.00 115 MET A O 14
ATOM 21918 N N . THR A 1 116 ? 16.557 2.475 10.810 1.00 0.00 116 THR A N 14
ATOM 21919 C CA . THR A 1 116 ? 17.613 2.454 11.809 1.00 0.00 116 THR A CA 14
ATOM 21920 C C . THR A 1 116 ? 17.986 1.012 12.158 1.00 0.00 116 THR A C 14
ATOM 21921 O O . THR A 1 116 ? 17.600 0.503 13.208 1.00 0.00 116 THR A O 14
ATOM 21932 N N . LYS A 1 117 ? 18.735 0.395 11.256 1.00 0.00 117 LYS A N 14
ATOM 21933 C CA . LYS A 1 117 ? 19.166 -0.979 11.455 1.00 0.00 117 LYS A CA 14
ATOM 21934 C C . LYS A 1 117 ? 20.412 -0.994 12.343 1.00 0.00 117 LYS A C 14
ATOM 21935 O O . LYS A 1 117 ? 20.838 -2.052 12.804 1.00 0.00 117 LYS A O 14
ATOM 21954 N N . ASP A 1 118 ? 20.963 0.192 12.556 1.00 0.00 118 ASP A N 14
ATOM 21955 C CA . ASP A 1 118 ? 22.151 0.328 13.381 1.00 0.00 118 ASP A CA 14
ATOM 21956 C C . ASP A 1 118 ? 21.927 1.437 14.412 1.00 0.00 118 ASP A C 14
ATOM 21957 O O . ASP A 1 118 ? 22.809 1.726 15.219 1.00 0.00 118 ASP A O 14
ATOM 21967 N N . MET A 1 23 ? 6.339 8.776 -4.479 1.00 0.00 23 MET A N 15
ATOM 21968 C CA . MET A 1 23 ? 6.137 7.348 -4.304 1.00 0.00 23 MET A CA 15
ATOM 21969 C C . MET A 1 23 ? 6.913 6.828 -3.094 1.00 0.00 23 MET A C 15
ATOM 21970 O O . MET A 1 23 ? 8.133 6.978 -3.024 1.00 0.00 23 MET A O 15
ATOM 21984 N N . ARG A 1 24 ? 6.178 6.228 -2.171 1.00 0.00 24 ARG A N 15
ATOM 21985 C CA . ARG A 1 24 ? 6.782 5.687 -0.965 1.00 0.00 24 ARG A CA 15
ATOM 21986 C C . ARG A 1 24 ? 7.061 4.192 -1.140 1.00 0.00 24 ARG A C 15
ATOM 21987 O O . ARG A 1 24 ? 6.277 3.479 -1.761 1.00 0.00 24 ARG A O 15
ATOM 22008 N N . GLU A 1 25 ? 8.181 3.763 -0.576 1.00 0.00 25 GLU A N 15
ATOM 22009 C CA . GLU A 1 25 ? 8.573 2.366 -0.659 1.00 0.00 25 GLU A CA 15
ATOM 22010 C C . GLU A 1 25 ? 8.301 1.658 0.671 1.00 0.00 25 GLU A C 15
ATOM 22011 O O . GLU A 1 25 ? 8.789 2.084 1.716 1.00 0.00 25 GLU A O 15
ATOM 22023 N N . TYR A 1 26 ? 7.524 0.589 0.586 1.00 0.00 26 TYR A N 15
ATOM 22024 C CA . TYR A 1 26 ? 7.181 -0.183 1.769 1.00 0.00 26 TYR A CA 15
ATOM 22025 C C . TYR A 1 26 ? 7.673 -1.626 1.643 1.00 0.00 26 TYR A C 15
ATOM 22026 O O . TYR A 1 26 ? 7.705 -2.182 0.547 1.00 0.00 26 TYR A O 15
ATOM 22044 N N . PRO A 1 27 ? 8.055 -2.206 2.813 1.00 0.00 27 PRO A N 15
ATOM 22045 C CA . PRO A 1 27 ? 8.544 -3.575 2.844 1.00 0.00 27 PRO A CA 15
ATOM 22046 C C . PRO A 1 27 ? 7.393 -4.572 2.684 1.00 0.00 27 PRO A C 15
ATOM 22047 O O . PRO A 1 27 ? 6.226 -4.192 2.735 1.00 0.00 27 PRO A O 15
ATOM 22058 N N . VAL A 1 28 ? 7.766 -5.829 2.493 1.00 0.00 28 VAL A N 15
ATOM 22059 C CA . VAL A 1 28 ? 6.781 -6.883 2.326 1.00 0.00 28 VAL A CA 15
ATOM 22060 C C . VAL A 1 28 ? 7.103 -8.034 3.282 1.00 0.00 28 VAL A C 15
ATOM 22061 O O . VAL A 1 28 ? 8.178 -8.627 3.205 1.00 0.00 28 VAL A O 15
ATOM 22074 N N . LYS A 1 29 ? 6.154 -8.314 4.161 1.00 0.00 29 LYS A N 15
ATOM 22075 C CA . LYS A 1 29 ? 6.323 -9.383 5.131 1.00 0.00 29 LYS A CA 15
ATOM 22076 C C . LYS A 1 29 ? 6.508 -10.710 4.393 1.00 0.00 29 LYS A C 15
ATOM 22077 O O . LYS A 1 29 ? 5.930 -10.920 3.328 1.00 0.00 29 LYS A O 15
ATOM 22096 N N . LYS A 1 30 ? 7.319 -11.573 4.989 1.00 0.00 30 LYS A N 15
ATOM 22097 C CA . LYS A 1 30 ? 7.588 -12.875 4.402 1.00 0.00 30 LYS A CA 15
ATOM 22098 C C . LYS A 1 30 ? 6.338 -13.751 4.517 1.00 0.00 30 LYS A C 15
ATOM 22099 O O . LYS A 1 30 ? 5.999 -14.215 5.604 1.00 0.00 30 LYS A O 15
ATOM 22118 N N . GLY A 1 31 ? 5.687 -13.949 3.379 1.00 0.00 31 GLY A N 15
ATOM 22119 C CA . GLY A 1 31 ? 4.482 -14.760 3.339 1.00 0.00 31 GLY A CA 15
ATOM 22120 C C . GLY A 1 31 ? 3.314 -13.976 2.738 1.00 0.00 31 GLY A C 15
ATOM 22121 O O . GLY A 1 31 ? 2.580 -14.497 1.899 1.00 0.00 31 GLY A O 15
ATOM 22125 N N . PHE A 1 32 ? 3.178 -12.739 3.190 1.00 0.00 32 PHE A N 15
ATOM 22126 C CA . PHE A 1 32 ? 2.111 -11.878 2.707 1.00 0.00 32 PHE A CA 15
ATOM 22127 C C . PHE A 1 32 ? 1.949 -12.003 1.192 1.00 0.00 32 PHE A C 15
ATOM 22128 O O . PHE A 1 32 ? 2.825 -12.538 0.513 1.00 0.00 32 PHE A O 15
ATOM 22145 N N . PRO A 1 33 ? 0.794 -11.489 0.692 1.00 0.00 33 PRO A N 15
ATOM 22146 C CA . PRO A 1 33 ? 0.507 -11.537 -0.731 1.00 0.00 33 PRO A CA 15
ATOM 22147 C C . PRO A 1 33 ? 1.338 -10.504 -1.494 1.00 0.00 33 PRO A C 15
ATOM 22148 O O . PRO A 1 33 ? 1.377 -9.334 -1.118 1.00 0.00 33 PRO A O 15
ATOM 22159 N N . THR A 1 34 ? 1.981 -10.974 -2.553 1.00 0.00 34 THR A N 15
ATOM 22160 C CA . THR A 1 34 ? 2.809 -10.106 -3.372 1.00 0.00 34 THR A CA 15
ATOM 22161 C C . THR A 1 34 ? 2.454 -10.271 -4.851 1.00 0.00 34 THR A C 15
ATOM 22162 O O . THR A 1 34 ? 3.294 -10.050 -5.722 1.00 0.00 34 THR A O 15
ATOM 22173 N N . ASP A 1 35 ? 1.209 -10.659 -5.089 1.00 0.00 35 ASP A N 15
ATOM 22174 C CA . ASP A 1 35 ? 0.734 -10.856 -6.448 1.00 0.00 35 ASP A CA 15
ATOM 22175 C C . ASP A 1 35 ? -0.457 -9.932 -6.706 1.00 0.00 35 ASP A C 15
ATOM 22176 O O . ASP A 1 35 ? -1.252 -9.671 -5.803 1.00 0.00 35 ASP A O 15
ATOM 22185 N N . TYR A 1 36 ? -0.545 -9.462 -7.941 1.00 0.00 36 TYR A N 15
ATOM 22186 C CA . TYR A 1 36 ? -1.626 -8.573 -8.329 1.00 0.00 36 TYR A CA 15
ATOM 22187 C C . TYR A 1 36 ? -2.981 -9.142 -7.909 1.00 0.00 36 TYR A C 15
ATOM 22188 O O . TYR A 1 36 ? -3.750 -8.478 -7.215 1.00 0.00 36 TYR A O 15
ATOM 22206 N N . ASP A 1 37 ? -3.234 -10.367 -8.347 1.00 0.00 37 ASP A N 15
ATOM 22207 C CA . ASP A 1 37 ? -4.484 -11.034 -8.025 1.00 0.00 37 ASP A CA 15
ATOM 22208 C C . ASP A 1 37 ? -4.612 -11.164 -6.506 1.00 0.00 37 ASP A C 15
ATOM 22209 O O . ASP A 1 37 ? -5.649 -10.828 -5.935 1.00 0.00 37 ASP A O 15
ATOM 22218 N N . SER A 1 38 ? -3.542 -11.652 -5.894 1.00 0.00 38 SER A N 15
ATOM 22219 C CA . SER A 1 38 ? -3.522 -11.830 -4.451 1.00 0.00 38 SER A CA 15
ATOM 22220 C C . SER A 1 38 ? -3.970 -10.541 -3.759 1.00 0.00 38 SER A C 15
ATOM 22221 O O . SER A 1 38 ? -4.877 -10.563 -2.927 1.00 0.00 38 SER A O 15
ATOM 22229 N N . ILE A 1 39 ? -3.314 -9.450 -4.126 1.00 0.00 39 ILE A N 15
ATOM 22230 C CA . ILE A 1 39 ? -3.634 -8.154 -3.550 1.00 0.00 39 ILE A CA 15
ATOM 22231 C C . ILE A 1 39 ? -5.054 -7.756 -3.958 1.00 0.00 39 ILE A C 15
ATOM 22232 O O . ILE A 1 39 ? -5.792 -7.173 -3.166 1.00 0.00 39 ILE A O 15
ATOM 22248 N N . LYS A 1 40 ? -5.394 -8.088 -5.195 1.00 0.00 40 LYS A N 15
ATOM 22249 C CA . LYS A 1 40 ? -6.712 -7.772 -5.719 1.00 0.00 40 LYS A CA 15
ATOM 22250 C C . LYS A 1 40 ? -7.779 -8.350 -4.784 1.00 0.00 40 LYS A C 15
ATOM 22251 O O . LYS A 1 40 ? -8.805 -7.717 -4.542 1.00 0.00 40 LYS A O 15
ATOM 22270 N N . ARG A 1 41 ? -7.499 -9.546 -4.289 1.00 0.00 41 ARG A N 15
ATOM 22271 C CA . ARG A 1 41 ? -8.422 -10.216 -3.387 1.00 0.00 41 ARG A CA 15
ATOM 22272 C C . ARG A 1 41 ? -8.330 -9.610 -1.986 1.00 0.00 41 ARG A C 15
ATOM 22273 O O . ARG A 1 41 ? -9.335 -9.504 -1.284 1.00 0.00 41 ARG A O 15
ATOM 22294 N N . LYS A 1 42 ? -7.116 -9.226 -1.621 1.00 0.00 42 LYS A N 15
ATOM 22295 C CA . LYS A 1 42 ? -6.881 -8.633 -0.315 1.00 0.00 42 LYS A CA 15
ATOM 22296 C C . LYS A 1 42 ? -7.580 -7.274 -0.243 1.00 0.00 42 LYS A C 15
ATOM 22297 O O . LYS A 1 42 ? -8.066 -6.877 0.816 1.00 0.00 42 LYS A O 15
ATOM 22316 N N . ILE A 1 43 ? -7.612 -6.599 -1.383 1.00 0.00 43 ILE A N 15
ATOM 22317 C CA . ILE A 1 43 ? -8.244 -5.293 -1.462 1.00 0.00 43 ILE A CA 15
ATOM 22318 C C . ILE A 1 43 ? -9.755 -5.451 -1.278 1.00 0.00 43 ILE A C 15
ATOM 22319 O O . ILE A 1 43 ? -10.358 -4.770 -0.450 1.00 0.00 43 ILE A O 15
ATOM 22335 N N . SER A 1 44 ? -10.323 -6.355 -2.063 1.00 0.00 44 SER A N 15
ATOM 22336 C CA . SER A 1 44 ? -11.752 -6.612 -1.996 1.00 0.00 44 SER A CA 15
ATOM 22337 C C . SER A 1 44 ? -12.093 -7.336 -0.693 1.00 0.00 44 SER A C 15
ATOM 22338 O O . SER A 1 44 ? -13.181 -7.160 -0.148 1.00 0.00 44 SER A O 15
ATOM 22346 N N . GLU A 1 45 ? -11.143 -8.136 -0.231 1.00 0.00 45 GLU A N 15
ATOM 22347 C CA . GLU A 1 45 ? -11.330 -8.889 0.998 1.00 0.00 45 GLU A CA 15
ATOM 22348 C C . GLU A 1 45 ? -11.409 -7.939 2.194 1.00 0.00 45 GLU A C 15
ATOM 22349 O O . GLU A 1 45 ? -11.949 -8.295 3.240 1.00 0.00 45 GLU A O 15
ATOM 22361 N N . LEU A 1 46 ? -10.863 -6.747 2.001 1.00 0.00 46 LEU A N 15
ATOM 22362 C CA . LEU A 1 46 ? -10.866 -5.742 3.051 1.00 0.00 46 LEU A CA 15
ATOM 22363 C C . LEU A 1 46 ? -12.132 -4.892 2.933 1.00 0.00 46 LEU A C 15
ATOM 22364 O O . LEU A 1 46 ? -12.585 -4.306 3.916 1.00 0.00 46 LEU A O 15
ATOM 22380 N N . GLY A 1 47 ? -12.668 -4.849 1.723 1.00 0.00 47 GLY A N 15
ATOM 22381 C CA . GLY A 1 47 ? -13.874 -4.079 1.464 1.00 0.00 47 GLY A CA 15
ATOM 22382 C C . GLY A 1 47 ? -13.584 -2.907 0.524 1.00 0.00 47 GLY A C 15
ATOM 22383 O O . GLY A 1 47 ? -14.274 -1.889 0.564 1.00 0.00 47 GLY A O 15
ATOM 22387 N N . PHE A 1 48 ? -12.563 -3.089 -0.301 1.00 0.00 48 PHE A N 15
ATOM 22388 C CA . PHE A 1 48 ? -12.175 -2.060 -1.250 1.00 0.00 48 PHE A CA 15
ATOM 22389 C C . PHE A 1 48 ? -12.312 -2.560 -2.689 1.00 0.00 48 PHE A C 15
ATOM 22390 O O . PHE A 1 48 ? -12.670 -3.714 -2.917 1.00 0.00 48 PHE A O 15
ATOM 22407 N N . ASP A 1 49 ? -12.020 -1.666 -3.622 1.00 0.00 49 ASP A N 15
ATOM 22408 C CA . ASP A 1 49 ? -12.107 -2.003 -5.033 1.00 0.00 49 ASP A CA 15
ATOM 22409 C C . ASP A 1 49 ? -10.716 -1.908 -5.662 1.00 0.00 49 ASP A C 15
ATOM 22410 O O . ASP A 1 49 ? -9.817 -1.285 -5.099 1.00 0.00 49 ASP A O 15
ATOM 22419 N N . VAL A 1 50 ? -10.581 -2.535 -6.821 1.00 0.00 50 VAL A N 15
ATOM 22420 C CA . VAL A 1 50 ? -9.314 -2.530 -7.533 1.00 0.00 50 VAL A CA 15
ATOM 22421 C C . VAL A 1 50 ? -9.579 -2.429 -9.037 1.00 0.00 50 VAL A C 15
ATOM 22422 O O . VAL A 1 50 ? -10.373 -3.194 -9.582 1.00 0.00 50 VAL A O 15
ATOM 22435 N N . LYS A 1 51 ? -8.899 -1.480 -9.663 1.00 0.00 51 LYS A N 15
ATOM 22436 C CA . LYS A 1 51 ? -9.052 -1.270 -11.093 1.00 0.00 51 LYS A CA 15
ATOM 22437 C C . LYS A 1 51 ? -7.775 -1.719 -11.808 1.00 0.00 51 LYS A C 15
ATOM 22438 O O . LYS A 1 51 ? -6.674 -1.537 -11.292 1.00 0.00 51 LYS A O 15
ATOM 22457 N N . SER A 1 52 ? -7.966 -2.296 -12.985 1.00 0.00 52 SER A N 15
ATOM 22458 C CA . SER A 1 52 ? -6.844 -2.771 -13.776 1.00 0.00 52 SER A CA 15
ATOM 22459 C C . SER A 1 52 ? -6.578 -1.811 -14.937 1.00 0.00 52 SER A C 15
ATOM 22460 O O . SER A 1 52 ? -7.299 -1.822 -15.934 1.00 0.00 52 SER A O 15
ATOM 22468 N N . GLU A 1 53 ? -5.542 -1.003 -14.769 1.00 0.00 53 GLU A N 15
ATOM 22469 C CA . GLU A 1 53 ? -5.171 -0.039 -15.792 1.00 0.00 53 GLU A CA 15
ATOM 22470 C C . GLU A 1 53 ? -3.926 -0.513 -16.542 1.00 0.00 53 GLU A C 15
ATOM 22471 O O . GLU A 1 53 ? -2.848 -0.617 -15.960 1.00 0.00 53 GLU A O 15
ATOM 22483 N N . GLY A 1 54 ? -4.116 -0.787 -17.825 1.00 0.00 54 GLY A N 15
ATOM 22484 C CA . GLY A 1 54 ? -3.022 -1.249 -18.662 1.00 0.00 54 GLY A CA 15
ATOM 22485 C C . GLY A 1 54 ? -2.337 -2.470 -18.046 1.00 0.00 54 GLY A C 15
ATOM 22486 O O . GLY A 1 54 ? -2.900 -3.564 -18.040 1.00 0.00 54 GLY A O 15
ATOM 22490 N N . ASP A 1 55 ? -1.133 -2.242 -17.543 1.00 0.00 55 ASP A N 15
ATOM 22491 C CA . ASP A 1 55 ? -0.365 -3.311 -16.926 1.00 0.00 55 ASP A CA 15
ATOM 22492 C C . ASP A 1 55 ? -0.137 -2.982 -15.450 1.00 0.00 55 ASP A C 15
ATOM 22493 O O . ASP A 1 55 ? 0.459 -3.772 -14.719 1.00 0.00 55 ASP A O 15
ATOM 22502 N N . LEU A 1 56 ? -0.624 -1.814 -15.054 1.00 0.00 56 LEU A N 15
ATOM 22503 C CA . LEU A 1 56 ? -0.480 -1.371 -13.677 1.00 0.00 56 LEU A CA 15
ATOM 22504 C C . LEU A 1 56 ? -1.746 -1.729 -12.896 1.00 0.00 56 LEU A C 15
ATOM 22505 O O . LEU A 1 56 ? -2.791 -1.991 -13.490 1.00 0.00 56 LEU A O 15
ATOM 22521 N N . ILE A 1 57 ? -1.610 -1.727 -11.578 1.00 0.00 57 ILE A N 15
ATOM 22522 C CA . ILE A 1 57 ? -2.731 -2.047 -10.711 1.00 0.00 57 ILE A CA 15
ATOM 22523 C C . ILE A 1 57 ? -3.164 -0.788 -9.958 1.00 0.00 57 ILE A C 15
ATOM 22524 O O . ILE A 1 57 ? -2.327 0.027 -9.570 1.00 0.00 57 ILE A O 15
ATOM 22540 N N . ILE A 1 58 ? -4.470 -0.667 -9.774 1.00 0.00 58 ILE A N 15
ATOM 22541 C CA . ILE A 1 58 ? -5.025 0.479 -9.075 1.00 0.00 58 ILE A CA 15
ATOM 22542 C C . ILE A 1 58 ? -5.864 -0.006 -7.891 1.00 0.00 58 ILE A C 15
ATOM 22543 O O . ILE A 1 58 ? -6.618 -0.972 -8.014 1.00 0.00 58 ILE A O 15
ATOM 22559 N N . ALA A 1 59 ? -5.703 0.683 -6.770 1.00 0.00 59 ALA A N 15
ATOM 22560 C CA . ALA A 1 59 ? -6.436 0.332 -5.566 1.00 0.00 59 ALA A CA 15
ATOM 22561 C C . ALA A 1 59 ? -7.510 1.389 -5.302 1.00 0.00 59 ALA A C 15
ATOM 22562 O O . ALA A 1 59 ? -7.281 2.579 -5.517 1.00 0.00 59 ALA A O 15
ATOM 22569 N N . SER A 1 60 ? -8.658 0.918 -4.839 1.00 0.00 60 SER A N 15
ATOM 22570 C CA . SER A 1 60 ? -9.768 1.809 -4.544 1.00 0.00 60 SER A CA 15
ATOM 22571 C C . SER A 1 60 ? -10.018 1.850 -3.035 1.00 0.00 60 SER A C 15
ATOM 22572 O O . SER A 1 60 ? -10.635 0.943 -2.479 1.00 0.00 60 SER A O 15
ATOM 22580 N N . ILE A 1 61 ? -9.526 2.912 -2.414 1.00 0.00 61 ILE A N 15
ATOM 22581 C CA . ILE A 1 61 ? -9.688 3.083 -0.980 1.00 0.00 61 ILE A CA 15
ATOM 22582 C C . ILE A 1 61 ? -10.434 4.392 -0.709 1.00 0.00 61 ILE A C 15
ATOM 22583 O O . ILE A 1 61 ? -10.416 5.304 -1.534 1.00 0.00 61 ILE A O 15
ATOM 22599 N N . PRO A 1 62 ? -11.087 4.444 0.483 1.00 0.00 62 PRO A N 15
ATOM 22600 C CA . PRO A 1 62 ? -11.837 5.625 0.874 1.00 0.00 62 PRO A CA 15
ATOM 22601 C C . PRO A 1 62 ? -10.897 6.755 1.300 1.00 0.00 62 PRO A C 15
ATOM 22602 O O . PRO A 1 62 ? -9.988 6.542 2.100 1.00 0.00 62 PRO A O 15
ATOM 22613 N N . GLY A 1 63 ? -11.151 7.933 0.748 1.00 0.00 63 GLY A N 15
ATOM 22614 C CA . GLY A 1 63 ? -10.340 9.096 1.062 1.00 0.00 63 GLY A CA 15
ATOM 22615 C C . GLY A 1 63 ? -9.319 9.367 -0.046 1.00 0.00 63 GLY A C 15
ATOM 22616 O O . GLY A 1 63 ? -8.891 10.505 -0.235 1.00 0.00 63 GLY A O 15
ATOM 22620 N N . ILE A 1 64 ? -8.959 8.303 -0.748 1.00 0.00 64 ILE A N 15
ATOM 22621 C CA . ILE A 1 64 ? -7.997 8.411 -1.831 1.00 0.00 64 ILE A CA 15
ATOM 22622 C C . ILE A 1 64 ? -8.719 8.239 -3.169 1.00 0.00 64 ILE A C 15
ATOM 22623 O O . ILE A 1 64 ? -9.619 7.408 -3.288 1.00 0.00 64 ILE A O 15
ATOM 22639 N N . SER A 1 65 ? -8.298 9.034 -4.140 1.00 0.00 65 SER A N 15
ATOM 22640 C CA . SER A 1 65 ? -8.893 8.980 -5.464 1.00 0.00 65 SER A CA 15
ATOM 22641 C C . SER A 1 65 ? -8.426 7.721 -6.197 1.00 0.00 65 SER A C 15
ATOM 22642 O O . SER A 1 65 ? -9.235 6.857 -6.531 1.00 0.00 65 SER A O 15
ATOM 22650 N N . ARG A 1 66 ? -7.123 7.655 -6.424 1.00 0.00 66 ARG A N 15
ATOM 22651 C CA . ARG A 1 66 ? -6.537 6.516 -7.109 1.00 0.00 66 ARG A CA 15
ATOM 22652 C C . ARG A 1 66 ? -5.063 6.366 -6.728 1.00 0.00 66 ARG A C 15
ATOM 22653 O O . ARG A 1 66 ? -4.349 7.360 -6.593 1.00 0.00 66 ARG A O 15
ATOM 22674 N N . ILE A 1 67 ? -4.652 5.118 -6.566 1.00 0.00 67 ILE A N 15
ATOM 22675 C CA . ILE A 1 67 ? -3.276 4.825 -6.203 1.00 0.00 67 ILE A CA 15
ATOM 22676 C C . ILE A 1 67 ? -2.774 3.640 -7.032 1.00 0.00 67 ILE A C 15
ATOM 22677 O O . ILE A 1 67 ? -3.560 2.780 -7.429 1.00 0.00 67 ILE A O 15
ATOM 22693 N N . GLU A 1 68 ? -1.471 3.634 -7.269 1.00 0.00 68 GLU A N 15
ATOM 22694 C CA . GLU A 1 68 ? -0.856 2.570 -8.044 1.00 0.00 68 GLU A CA 15
ATOM 22695 C C . GLU A 1 68 ? -0.058 1.640 -7.128 1.00 0.00 68 GLU A C 15
ATOM 22696 O O . GLU A 1 68 ? 0.653 2.102 -6.237 1.00 0.00 68 GLU A O 15
ATOM 22708 N N . ILE A 1 69 ? -0.202 0.348 -7.380 1.00 0.00 69 ILE A N 15
ATOM 22709 C CA . ILE A 1 69 ? 0.498 -0.651 -6.589 1.00 0.00 69 ILE A CA 15
ATOM 22710 C C . ILE A 1 69 ? 1.421 -1.463 -7.501 1.00 0.00 69 ILE A C 15
ATOM 22711 O O . ILE A 1 69 ? 1.042 -1.818 -8.616 1.00 0.00 69 ILE A O 15
ATOM 22727 N N . LYS A 1 70 ? 2.615 -1.732 -6.993 1.00 0.00 70 LYS A N 15
ATOM 22728 C CA . LYS A 1 70 ? 3.594 -2.494 -7.748 1.00 0.00 70 LYS A CA 15
ATOM 22729 C C . LYS A 1 70 ? 4.233 -3.541 -6.834 1.00 0.00 70 LYS A C 15
ATOM 22730 O O . LYS A 1 70 ? 5.262 -3.283 -6.210 1.00 0.00 70 LYS A O 15
ATOM 22749 N N . PRO A 1 71 ? 3.579 -4.732 -6.780 1.00 0.00 71 PRO A N 15
ATOM 22750 C CA . PRO A 1 71 ? 4.073 -5.821 -5.952 1.00 0.00 71 PRO A CA 15
ATOM 22751 C C . PRO A 1 71 ? 5.298 -6.481 -6.588 1.00 0.00 71 PRO A C 15
ATOM 22752 O O . PRO A 1 71 ? 5.307 -6.760 -7.787 1.00 0.00 71 PRO A O 15
ATOM 22763 N N . ASP A 1 72 ? 6.302 -6.714 -5.757 1.00 0.00 72 ASP A N 15
ATOM 22764 C CA . ASP A 1 72 ? 7.531 -7.336 -6.222 1.00 0.00 72 ASP A CA 15
ATOM 22765 C C . ASP A 1 72 ? 8.004 -8.358 -5.186 1.00 0.00 72 ASP A C 15
ATOM 22766 O O . ASP A 1 72 ? 7.789 -8.178 -3.988 1.00 0.00 72 ASP A O 15
ATOM 22775 N N . LYS A 1 73 ? 8.639 -9.407 -5.685 1.00 0.00 73 LYS A N 15
ATOM 22776 C CA . LYS A 1 73 ? 9.145 -10.458 -4.818 1.00 0.00 73 LYS A CA 15
ATOM 22777 C C . LYS A 1 73 ? 10.087 -9.846 -3.779 1.00 0.00 73 LYS A C 15
ATOM 22778 O O . LYS A 1 73 ? 10.202 -10.355 -2.665 1.00 0.00 73 LYS A O 15
ATOM 22797 N N . ARG A 1 74 ? 10.736 -8.764 -4.181 1.00 0.00 74 ARG A N 15
ATOM 22798 C CA . ARG A 1 74 ? 11.665 -8.078 -3.299 1.00 0.00 74 ARG A CA 15
ATOM 22799 C C . ARG A 1 74 ? 10.904 -7.174 -2.327 1.00 0.00 74 ARG A C 15
ATOM 22800 O O . ARG A 1 74 ? 10.923 -7.401 -1.118 1.00 0.00 74 ARG A O 15
ATOM 22821 N N . LYS A 1 75 ? 10.253 -6.168 -2.892 1.00 0.00 75 LYS A N 15
ATOM 22822 C CA . LYS A 1 75 ? 9.486 -5.229 -2.090 1.00 0.00 75 LYS A CA 15
ATOM 22823 C C . LYS A 1 75 ? 8.323 -4.685 -2.922 1.00 0.00 75 LYS A C 15
ATOM 22824 O O . LYS A 1 75 ? 8.097 -5.131 -4.046 1.00 0.00 75 LYS A O 15
ATOM 22843 N N . ILE A 1 76 ? 7.616 -3.729 -2.338 1.00 0.00 76 ILE A N 15
ATOM 22844 C CA . ILE A 1 76 ? 6.481 -3.121 -3.011 1.00 0.00 76 ILE A CA 15
ATOM 22845 C C . ILE A 1 76 ? 6.555 -1.601 -2.853 1.00 0.00 76 ILE A C 15
ATOM 22846 O O . ILE A 1 76 ? 7.187 -1.100 -1.924 1.00 0.00 76 ILE A O 15
ATOM 22862 N N . LEU A 1 77 ? 5.902 -0.909 -3.776 1.00 0.00 77 LEU A N 15
ATOM 22863 C CA . LEU A 1 77 ? 5.886 0.544 -3.751 1.00 0.00 77 LEU A CA 15
ATOM 22864 C C . LEU A 1 77 ? 4.505 1.043 -4.179 1.00 0.00 77 LEU A C 15
ATOM 22865 O O . LEU A 1 77 ? 3.783 0.346 -4.892 1.00 0.00 77 LEU A O 15
ATOM 22881 N N . VAL A 1 78 ? 4.178 2.244 -3.727 1.00 0.00 78 VAL A N 15
ATOM 22882 C CA . VAL A 1 78 ? 2.896 2.844 -4.056 1.00 0.00 78 VAL A CA 15
ATOM 22883 C C . VAL A 1 78 ? 3.114 4.291 -4.501 1.00 0.00 78 VAL A C 15
ATOM 22884 O O . VAL A 1 78 ? 4.043 4.953 -4.039 1.00 0.00 78 VAL A O 15
ATOM 22897 N N . ASN A 1 79 ? 2.241 4.741 -5.391 1.00 0.00 79 ASN A N 15
ATOM 22898 C CA . ASN A 1 79 ? 2.326 6.098 -5.903 1.00 0.00 79 ASN A CA 15
ATOM 22899 C C . ASN A 1 79 ? 0.944 6.751 -5.837 1.00 0.00 79 ASN A C 15
ATOM 22900 O O . ASN A 1 79 ? -0.052 6.144 -6.226 1.00 0.00 79 ASN A O 15
ATOM 22911 N N . THR A 1 80 ? 0.929 7.979 -5.340 1.00 0.00 80 THR A N 15
ATOM 22912 C CA . THR A 1 80 ? -0.314 8.721 -5.216 1.00 0.00 80 THR A CA 15
ATOM 22913 C C . THR A 1 80 ? -0.347 9.876 -6.218 1.00 0.00 80 THR A C 15
ATOM 22914 O O . THR A 1 80 ? 0.658 10.557 -6.421 1.00 0.00 80 THR A O 15
ATOM 22925 N N . GLY A 1 81 ? -1.512 10.060 -6.822 1.00 0.00 81 GLY A N 15
ATOM 22926 C CA . GLY A 1 81 ? -1.689 11.120 -7.800 1.00 0.00 81 GLY A CA 15
ATOM 22927 C C . GLY A 1 81 ? -2.300 12.366 -7.154 1.00 0.00 81 GLY A C 15
ATOM 22928 O O . GLY A 1 81 ? -1.580 13.205 -6.614 1.00 0.00 81 GLY A O 15
ATOM 22932 N N . ASP A 1 82 ? -3.619 12.447 -7.230 1.00 0.00 82 ASP A N 15
ATOM 22933 C CA . ASP A 1 82 ? -4.334 13.576 -6.659 1.00 0.00 82 ASP A CA 15
ATOM 22934 C C . ASP A 1 82 ? -5.289 13.073 -5.574 1.00 0.00 82 ASP A C 15
ATOM 22935 O O . ASP A 1 82 ? -6.283 12.413 -5.875 1.00 0.00 82 ASP A O 15
ATOM 22944 N N . TYR A 1 83 ? -4.956 13.407 -4.335 1.00 0.00 83 TYR A N 15
ATOM 22945 C CA . TYR A 1 83 ? -5.771 12.997 -3.206 1.00 0.00 83 TYR A CA 15
ATOM 22946 C C . TYR A 1 83 ? -7.136 13.689 -3.234 1.00 0.00 83 TYR A C 15
ATOM 22947 O O . TYR A 1 83 ? -7.303 14.710 -3.899 1.00 0.00 83 TYR A O 15
ATOM 22965 N N . ASP A 1 84 ? -8.076 13.107 -2.506 1.00 0.00 84 ASP A N 15
ATOM 22966 C CA . ASP A 1 84 ? -9.420 13.655 -2.440 1.00 0.00 84 ASP A CA 15
ATOM 22967 C C . ASP A 1 84 ? -9.339 15.172 -2.262 1.00 0.00 84 ASP A C 15
ATOM 22968 O O . ASP A 1 84 ? -8.269 15.712 -1.986 1.00 0.00 84 ASP A O 15
ATOM 22977 N N . SER A 1 85 ? -10.484 15.816 -2.429 1.00 0.00 85 SER A N 15
ATOM 22978 C CA . SER A 1 85 ? -10.557 17.261 -2.290 1.00 0.00 85 SER A CA 15
ATOM 22979 C C . SER A 1 85 ? -11.273 17.627 -0.988 1.00 0.00 85 SER A C 15
ATOM 22980 O O . SER A 1 85 ? -10.743 18.383 -0.175 1.00 0.00 85 SER A O 15
ATOM 22988 N N . ASP A 1 86 ? -12.467 17.074 -0.832 1.00 0.00 86 ASP A N 15
ATOM 22989 C CA . ASP A 1 86 ? -13.262 17.333 0.357 1.00 0.00 86 ASP A CA 15
ATOM 22990 C C . ASP A 1 86 ? -12.761 16.450 1.502 1.00 0.00 86 ASP A C 15
ATOM 22991 O O . ASP A 1 86 ? -12.958 16.775 2.671 1.00 0.00 86 ASP A O 15
ATOM 23000 N N . ALA A 1 87 ? -12.123 15.350 1.124 1.00 0.00 87 ALA A N 15
ATOM 23001 C CA . ALA A 1 87 ? -11.594 14.420 2.106 1.00 0.00 87 ALA A CA 15
ATOM 23002 C C . ALA A 1 87 ? -10.284 14.971 2.670 1.00 0.00 87 ALA A C 15
ATOM 23003 O O . ALA A 1 87 ? -9.378 15.327 1.916 1.00 0.00 87 ALA A O 15
ATOM 23010 N N . ASP A 1 88 ? -10.223 15.026 3.992 1.00 0.00 88 ASP A N 15
ATOM 23011 C CA . ASP A 1 88 ? -9.039 15.530 4.668 1.00 0.00 88 ASP A CA 15
ATOM 23012 C C . ASP A 1 88 ? -7.842 14.645 4.313 1.00 0.00 88 ASP A C 15
ATOM 23013 O O . ASP A 1 88 ? -7.733 13.518 4.790 1.00 0.00 88 ASP A O 15
ATOM 23022 N N . LYS A 1 89 ? -6.972 15.192 3.474 1.00 0.00 89 LYS A N 15
ATOM 23023 C CA . LYS A 1 89 ? -5.785 14.468 3.051 1.00 0.00 89 LYS A CA 15
ATOM 23024 C C . LYS A 1 89 ? -5.078 13.892 4.278 1.00 0.00 89 LYS A C 15
ATOM 23025 O O . LYS A 1 89 ? -4.431 12.849 4.194 1.00 0.00 89 LYS A O 15
ATOM 23044 N N . LEU A 1 90 ? -5.223 14.597 5.390 1.00 0.00 90 LEU A N 15
ATOM 23045 C CA . LEU A 1 90 ? -4.605 14.168 6.634 1.00 0.00 90 LEU A CA 15
ATOM 23046 C C . LEU A 1 90 ? -5.409 13.011 7.226 1.00 0.00 90 LEU A C 15
ATOM 23047 O O . LEU A 1 90 ? -4.846 12.109 7.844 1.00 0.00 90 LEU A O 15
ATOM 23063 N N . ALA A 1 91 ? -6.717 13.073 7.017 1.00 0.00 91 ALA A N 15
ATOM 23064 C CA . ALA A 1 91 ? -7.606 12.042 7.522 1.00 0.00 91 ALA A CA 15
ATOM 23065 C C . ALA A 1 91 ? -7.472 10.788 6.654 1.00 0.00 91 ALA A C 15
ATOM 23066 O O . ALA A 1 91 ? -7.244 9.694 7.166 1.00 0.00 91 ALA A O 15
ATOM 23073 N N . VAL A 1 92 ? -7.620 10.992 5.353 1.00 0.00 92 VAL A N 15
ATOM 23074 C CA . VAL A 1 92 ? -7.519 9.893 4.407 1.00 0.00 92 VAL A CA 15
ATOM 23075 C C . VAL A 1 92 ? -6.197 9.155 4.628 1.00 0.00 92 VAL A C 15
ATOM 23076 O O . VAL A 1 92 ? -6.112 7.946 4.411 1.00 0.00 92 VAL A O 15
ATOM 23089 N N . VAL A 1 93 ? -5.199 9.912 5.060 1.00 0.00 93 VAL A N 15
ATOM 23090 C CA . VAL A 1 93 ? -3.887 9.345 5.314 1.00 0.00 93 VAL A CA 15
ATOM 23091 C C . VAL A 1 93 ? -4.017 8.190 6.308 1.00 0.00 93 VAL A C 15
ATOM 23092 O O . VAL A 1 93 ? -3.365 7.157 6.157 1.00 0.00 93 VAL A O 15
ATOM 23105 N N . ARG A 1 94 ? -4.864 8.403 7.306 1.00 0.00 94 ARG A N 15
ATOM 23106 C CA . ARG A 1 94 ? -5.089 7.393 8.324 1.00 0.00 94 ARG A CA 15
ATOM 23107 C C . ARG A 1 94 ? -5.688 6.132 7.700 1.00 0.00 94 ARG A C 15
ATOM 23108 O O . ARG A 1 94 ? -5.449 5.023 8.176 1.00 0.00 94 ARG A O 15
ATOM 23129 N N . THR A 1 95 ? -6.458 6.342 6.642 1.00 0.00 95 THR A N 15
ATOM 23130 C CA . THR A 1 95 ? -7.095 5.237 5.947 1.00 0.00 95 THR A CA 15
ATOM 23131 C C . THR A 1 95 ? -6.144 4.645 4.904 1.00 0.00 95 THR A C 15
ATOM 23132 O O . THR A 1 95 ? -6.201 3.452 4.611 1.00 0.00 95 THR A O 15
ATOM 23143 N N . TYR A 1 96 ? -5.291 5.508 4.371 1.00 0.00 96 TYR A N 15
ATOM 23144 C CA . TYR A 1 96 ? -4.330 5.086 3.366 1.00 0.00 96 TYR A CA 15
ATOM 23145 C C . TYR A 1 96 ? -3.274 4.158 3.972 1.00 0.00 96 TYR A C 15
ATOM 23146 O O . TYR A 1 96 ? -2.950 3.121 3.397 1.00 0.00 96 TYR A O 15
ATOM 23164 N N . ASN A 1 97 ? -2.767 4.567 5.126 1.00 0.00 97 ASN A N 15
ATOM 23165 C CA . ASN A 1 97 ? -1.755 3.786 5.817 1.00 0.00 97 ASN A CA 15
ATOM 23166 C C . ASN A 1 97 ? -2.387 2.500 6.351 1.00 0.00 97 ASN A C 15
ATOM 23167 O O . ASN A 1 97 ? -1.765 1.439 6.323 1.00 0.00 97 ASN A O 15
ATOM 23178 N N . ASP A 1 98 ? -3.616 2.635 6.829 1.00 0.00 98 ASP A N 15
ATOM 23179 C CA . ASP A 1 98 ? -4.339 1.498 7.370 1.00 0.00 98 ASP A CA 15
ATOM 23180 C C . ASP A 1 98 ? -4.394 0.387 6.319 1.00 0.00 98 ASP A C 15
ATOM 23181 O O . ASP A 1 98 ? -4.291 -0.793 6.653 1.00 0.00 98 ASP A O 15
ATOM 23190 N N . PHE A 1 99 ? -4.554 0.804 5.071 1.00 0.00 99 PHE A N 15
ATOM 23191 C CA . PHE A 1 99 ? -4.623 -0.142 3.970 1.00 0.00 99 PHE A CA 15
ATOM 23192 C C . PHE A 1 99 ? -3.249 -0.749 3.682 1.00 0.00 99 PHE A C 15
ATOM 23193 O O . PHE A 1 99 ? -3.103 -1.969 3.636 1.00 0.00 99 PHE A O 15
ATOM 23210 N N . ILE A 1 100 ? -2.275 0.131 3.496 1.00 0.00 100 ILE A N 15
ATOM 23211 C CA . ILE A 1 100 ? -0.918 -0.304 3.213 1.00 0.00 100 ILE A CA 15
ATOM 23212 C C . ILE A 1 100 ? -0.422 -1.191 4.357 1.00 0.00 100 ILE A C 15
ATOM 23213 O O . ILE A 1 100 ? 0.332 -2.136 4.132 1.00 0.00 100 ILE A O 15
ATOM 23229 N N . GLU A 1 101 ? -0.867 -0.855 5.559 1.00 0.00 101 GLU A N 15
ATOM 23230 C CA . GLU A 1 101 ? -0.477 -1.608 6.738 1.00 0.00 101 GLU A CA 15
ATOM 23231 C C . GLU A 1 101 ? -0.827 -3.087 6.561 1.00 0.00 101 GLU A C 15
ATOM 23232 O O . GLU A 1 101 ? -0.031 -3.963 6.900 1.00 0.00 101 GLU A O 15
ATOM 23244 N N . LYS A 1 102 ? -2.018 -3.322 6.032 1.00 0.00 102 LYS A N 15
ATOM 23245 C CA . LYS A 1 102 ? -2.483 -4.681 5.806 1.00 0.00 102 LYS A CA 15
ATOM 23246 C C . LYS A 1 102 ? -2.021 -5.150 4.426 1.00 0.00 102 LYS A C 15
ATOM 23247 O O . LYS A 1 102 ? -2.007 -6.348 4.146 1.00 0.00 102 LYS A O 15
ATOM 23266 N N . LEU A 1 103 ? -1.653 -4.182 3.598 1.00 0.00 103 LEU A N 15
ATOM 23267 C CA . LEU A 1 103 ? -1.192 -4.481 2.253 1.00 0.00 103 LEU A CA 15
ATOM 23268 C C . LEU A 1 103 ? 0.272 -4.922 2.308 1.00 0.00 103 LEU A C 15
ATOM 23269 O O . LEU A 1 103 ? 0.723 -5.696 1.465 1.00 0.00 103 LEU A O 15
ATOM 23285 N N . THR A 1 104 ? 0.975 -4.410 3.309 1.00 0.00 104 THR A N 15
ATOM 23286 C CA . THR A 1 104 ? 2.377 -4.741 3.483 1.00 0.00 104 THR A CA 15
ATOM 23287 C C . THR A 1 104 ? 2.575 -5.572 4.753 1.00 0.00 104 THR A C 15
ATOM 23288 O O . THR A 1 104 ? 3.434 -6.452 4.796 1.00 0.00 104 THR A O 15
ATOM 23299 N N . GLY A 1 105 ? 1.766 -5.263 5.756 1.00 0.00 105 GLY A N 15
ATOM 23300 C CA . GLY A 1 105 ? 1.841 -5.971 7.023 1.00 0.00 105 GLY A CA 15
ATOM 23301 C C . GLY A 1 105 ? 2.771 -5.249 8.000 1.00 0.00 105 GLY A C 15
ATOM 23302 O O . GLY A 1 105 ? 2.630 -5.386 9.214 1.00 0.00 105 GLY A O 15
ATOM 23306 N N . TYR A 1 106 ? 3.704 -4.498 7.434 1.00 0.00 106 TYR A N 15
ATOM 23307 C CA . TYR A 1 106 ? 4.658 -3.753 8.239 1.00 0.00 106 TYR A CA 15
ATOM 23308 C C . TYR A 1 106 ? 4.033 -2.465 8.778 1.00 0.00 106 TYR A C 15
ATOM 23309 O O . TYR A 1 106 ? 3.518 -1.652 8.013 1.00 0.00 106 TYR A O 15
ATOM 23327 N N . SER A 1 107 ? 4.098 -2.320 10.094 1.00 0.00 107 SER A N 15
ATOM 23328 C CA . SER A 1 107 ? 3.545 -1.144 10.745 1.00 0.00 107 SER A CA 15
ATOM 23329 C C . SER A 1 107 ? 4.556 0.004 10.699 1.00 0.00 107 SER A C 15
ATOM 23330 O O . SER A 1 107 ? 5.746 -0.222 10.493 1.00 0.00 107 SER A O 15
ATOM 23338 N N . ALA A 1 108 ? 4.043 1.210 10.892 1.00 0.00 108 ALA A N 15
ATOM 23339 C CA . ALA A 1 108 ? 4.885 2.393 10.874 1.00 0.00 108 ALA A CA 15
ATOM 23340 C C . ALA A 1 108 ? 5.873 2.328 12.041 1.00 0.00 108 ALA A C 15
ATOM 23341 O O . ALA A 1 108 ? 6.911 2.989 12.019 1.00 0.00 108 ALA A O 15
ATOM 23348 N N . LYS A 1 109 ? 5.515 1.527 13.033 1.00 0.00 109 LYS A N 15
ATOM 23349 C CA . LYS A 1 109 ? 6.357 1.367 14.207 1.00 0.00 109 LYS A CA 15
ATOM 23350 C C . LYS A 1 109 ? 7.584 0.532 13.839 1.00 0.00 109 LYS A C 15
ATOM 23351 O O . LYS A 1 109 ? 8.707 0.879 14.201 1.00 0.00 109 LYS A O 15
ATOM 23370 N N . GLU A 1 110 ? 7.329 -0.554 13.123 1.00 0.00 110 GLU A N 15
ATOM 23371 C CA . GLU A 1 110 ? 8.399 -1.442 12.702 1.00 0.00 110 GLU A CA 15
ATOM 23372 C C . GLU A 1 110 ? 9.103 -0.876 11.466 1.00 0.00 110 GLU A C 15
ATOM 23373 O O . GLU A 1 110 ? 10.305 -1.066 11.291 1.00 0.00 110 GLU A O 15
ATOM 23385 N N . ARG A 1 111 ? 8.323 -0.193 10.642 1.00 0.00 111 ARG A N 15
ATOM 23386 C CA . ARG A 1 111 ? 8.855 0.402 9.428 1.00 0.00 111 ARG A CA 15
ATOM 23387 C C . ARG A 1 111 ? 10.098 1.235 9.746 1.00 0.00 111 ARG A C 15
ATOM 23388 O O . ARG A 1 111 ? 11.040 1.281 8.955 1.00 0.00 111 ARG A O 15
ATOM 23409 N N . LYS A 1 112 ? 10.061 1.875 10.907 1.00 0.00 112 LYS A N 15
ATOM 23410 C CA . LYS A 1 112 ? 11.173 2.705 11.339 1.00 0.00 112 LYS A CA 15
ATOM 23411 C C . LYS A 1 112 ? 12.471 1.898 11.250 1.00 0.00 112 LYS A C 15
ATOM 23412 O O . LYS A 1 112 ? 13.556 2.470 11.154 1.00 0.00 112 LYS A O 15
ATOM 23431 N N . LYS A 1 113 ? 12.316 0.583 11.285 1.00 0.00 113 LYS A N 15
ATOM 23432 C CA . LYS A 1 113 ? 13.461 -0.307 11.210 1.00 0.00 113 LYS A CA 15
ATOM 23433 C C . LYS A 1 113 ? 14.386 0.152 10.080 1.00 0.00 113 LYS A C 15
ATOM 23434 O O . LYS A 1 113 ? 15.606 0.038 10.186 1.00 0.00 113 LYS A O 15
ATOM 23453 N N . MET A 1 114 ? 13.768 0.659 9.024 1.00 0.00 114 MET A N 15
ATOM 23454 C CA . MET A 1 114 ? 14.519 1.136 7.874 1.00 0.00 114 MET A CA 15
ATOM 23455 C C . MET A 1 114 ? 15.388 2.340 8.249 1.00 0.00 114 MET A C 15
ATOM 23456 O O . MET A 1 114 ? 16.501 2.485 7.746 1.00 0.00 114 MET A O 15
ATOM 23470 N N . MET A 1 115 ? 14.845 3.169 9.127 1.00 0.00 115 MET A N 15
ATOM 23471 C CA . MET A 1 115 ? 15.557 4.355 9.573 1.00 0.00 115 MET A CA 15
ATOM 23472 C C . MET A 1 115 ? 16.620 3.998 10.614 1.00 0.00 115 MET A C 15
ATOM 23473 O O . MET A 1 115 ? 17.761 4.446 10.520 1.00 0.00 115 MET A O 15
ATOM 23487 N N . THR A 1 116 ? 16.207 3.194 11.582 1.00 0.00 116 THR A N 15
ATOM 23488 C CA . THR A 1 116 ? 17.109 2.770 12.641 1.00 0.00 116 THR A CA 15
ATOM 23489 C C . THR A 1 116 ? 17.432 1.283 12.502 1.00 0.00 116 THR A C 15
ATOM 23490 O O . THR A 1 116 ? 16.769 0.441 13.108 1.00 0.00 116 THR A O 15
ATOM 23501 N N . LYS A 1 117 ? 18.449 1.000 11.701 1.00 0.00 117 LYS A N 15
ATOM 23502 C CA . LYS A 1 117 ? 18.868 -0.372 11.476 1.00 0.00 117 LYS A CA 15
ATOM 23503 C C . LYS A 1 117 ? 19.933 -0.751 12.507 1.00 0.00 117 LYS A C 15
ATOM 23504 O O . LYS A 1 117 ? 20.479 0.114 13.189 1.00 0.00 117 LYS A O 15
ATOM 23523 N N . ASP A 1 118 ? 20.198 -2.047 12.588 1.00 0.00 118 ASP A N 15
ATOM 23524 C CA . ASP A 1 118 ? 21.188 -2.553 13.524 1.00 0.00 118 ASP A CA 15
ATOM 23525 C C . ASP A 1 118 ? 22.589 -2.263 12.982 1.00 0.00 118 ASP A C 15
ATOM 23526 O O . ASP A 1 118 ? 23.578 -2.416 13.697 1.00 0.00 118 ASP A O 15
ATOM 23536 N N . MET A 1 23 ? 5.758 9.205 -4.145 1.00 0.00 23 MET A N 16
ATOM 23537 C CA . MET A 1 23 ? 5.804 7.754 -4.096 1.00 0.00 23 MET A CA 16
ATOM 23538 C C . MET A 1 23 ? 6.569 7.270 -2.863 1.00 0.00 23 MET A C 16
ATOM 23539 O O . MET A 1 23 ? 7.718 7.656 -2.650 1.00 0.00 23 MET A O 16
ATOM 23553 N N . ARG A 1 24 ? 5.904 6.431 -2.083 1.00 0.00 24 ARG A N 16
ATOM 23554 C CA . ARG A 1 24 ? 6.508 5.891 -0.879 1.00 0.00 24 ARG A CA 16
ATOM 23555 C C . ARG A 1 24 ? 6.806 4.401 -1.056 1.00 0.00 24 ARG A C 16
ATOM 23556 O O . ARG A 1 24 ? 6.035 3.680 -1.687 1.00 0.00 24 ARG A O 16
ATOM 23577 N N . GLU A 1 25 ? 7.929 3.983 -0.489 1.00 0.00 25 GLU A N 16
ATOM 23578 C CA . GLU A 1 25 ? 8.339 2.592 -0.577 1.00 0.00 25 GLU A CA 16
ATOM 23579 C C . GLU A 1 25 ? 8.031 1.863 0.732 1.00 0.00 25 GLU A C 16
ATOM 23580 O O . GLU A 1 25 ? 8.476 2.284 1.800 1.00 0.00 25 GLU A O 16
ATOM 23592 N N . TYR A 1 26 ? 7.274 0.783 0.607 1.00 0.00 26 TYR A N 16
ATOM 23593 C CA . TYR A 1 26 ? 6.901 -0.007 1.768 1.00 0.00 26 TYR A CA 16
ATOM 23594 C C . TYR A 1 26 ? 7.494 -1.415 1.685 1.00 0.00 26 TYR A C 16
ATOM 23595 O O . TYR A 1 26 ? 7.516 -2.022 0.616 1.00 0.00 26 TYR A O 16
ATOM 23613 N N . PRO A 1 27 ? 7.975 -1.906 2.860 1.00 0.00 27 PRO A N 16
ATOM 23614 C CA . PRO A 1 27 ? 8.567 -3.230 2.930 1.00 0.00 27 PRO A CA 16
ATOM 23615 C C . PRO A 1 27 ? 7.491 -4.316 2.877 1.00 0.00 27 PRO A C 16
ATOM 23616 O O . PRO A 1 27 ? 6.308 -4.032 3.062 1.00 0.00 27 PRO A O 16
ATOM 23627 N N . VAL A 1 28 ? 7.939 -5.537 2.622 1.00 0.00 28 VAL A N 16
ATOM 23628 C CA . VAL A 1 28 ? 7.028 -6.666 2.542 1.00 0.00 28 VAL A CA 16
ATOM 23629 C C . VAL A 1 28 ? 7.433 -7.717 3.580 1.00 0.00 28 VAL A C 16
ATOM 23630 O O . VAL A 1 28 ? 8.614 -8.034 3.719 1.00 0.00 28 VAL A O 16
ATOM 23643 N N . LYS A 1 29 ? 6.431 -8.229 4.278 1.00 0.00 29 LYS A N 16
ATOM 23644 C CA . LYS A 1 29 ? 6.668 -9.237 5.297 1.00 0.00 29 LYS A CA 16
ATOM 23645 C C . LYS A 1 29 ? 6.833 -10.604 4.628 1.00 0.00 29 LYS A C 16
ATOM 23646 O O . LYS A 1 29 ? 6.165 -10.899 3.638 1.00 0.00 29 LYS A O 16
ATOM 23665 N N . LYS A 1 30 ? 7.727 -11.401 5.196 1.00 0.00 30 LYS A N 16
ATOM 23666 C CA . LYS A 1 30 ? 7.988 -12.728 4.667 1.00 0.00 30 LYS A CA 16
ATOM 23667 C C . LYS A 1 30 ? 6.739 -13.596 4.837 1.00 0.00 30 LYS A C 16
ATOM 23668 O O . LYS A 1 30 ? 6.406 -13.998 5.951 1.00 0.00 30 LYS A O 16
ATOM 23687 N N . GLY A 1 31 ? 6.082 -13.859 3.717 1.00 0.00 31 GLY A N 16
ATOM 23688 C CA . GLY A 1 31 ? 4.878 -14.672 3.729 1.00 0.00 31 GLY A CA 16
ATOM 23689 C C . GLY A 1 31 ? 3.687 -13.896 3.159 1.00 0.00 31 GLY A C 16
ATOM 23690 O O . GLY A 1 31 ? 2.886 -14.448 2.406 1.00 0.00 31 GLY A O 16
ATOM 23694 N N . PHE A 1 32 ? 3.611 -12.630 3.540 1.00 0.00 32 PHE A N 16
ATOM 23695 C CA . PHE A 1 32 ? 2.533 -11.773 3.075 1.00 0.00 32 PHE A CA 16
ATOM 23696 C C . PHE A 1 32 ? 2.350 -11.893 1.561 1.00 0.00 32 PHE A C 16
ATOM 23697 O O . PHE A 1 32 ? 3.241 -12.369 0.861 1.00 0.00 32 PHE A O 16
ATOM 23714 N N . PRO A 1 33 ? 1.158 -11.439 1.089 1.00 0.00 33 PRO A N 16
ATOM 23715 C CA . PRO A 1 33 ? 0.847 -11.491 -0.330 1.00 0.00 33 PRO A CA 16
ATOM 23716 C C . PRO A 1 33 ? 1.603 -10.404 -1.097 1.00 0.00 33 PRO A C 16
ATOM 23717 O O . PRO A 1 33 ? 1.598 -9.241 -0.698 1.00 0.00 33 PRO A O 16
ATOM 23728 N N . THR A 1 34 ? 2.234 -10.822 -2.184 1.00 0.00 34 THR A N 16
ATOM 23729 C CA . THR A 1 34 ? 2.993 -9.899 -3.010 1.00 0.00 34 THR A CA 16
ATOM 23730 C C . THR A 1 34 ? 2.659 -10.109 -4.489 1.00 0.00 34 THR A C 16
ATOM 23731 O O . THR A 1 34 ? 3.476 -9.820 -5.361 1.00 0.00 34 THR A O 16
ATOM 23742 N N . ASP A 1 35 ? 1.455 -10.609 -4.726 1.00 0.00 35 ASP A N 16
ATOM 23743 C CA . ASP A 1 35 ? 1.002 -10.860 -6.083 1.00 0.00 35 ASP A CA 16
ATOM 23744 C C . ASP A 1 35 ? -0.232 -10.003 -6.371 1.00 0.00 35 ASP A C 16
ATOM 23745 O O . ASP A 1 35 ? -1.057 -9.779 -5.485 1.00 0.00 35 ASP A O 16
ATOM 23754 N N . TYR A 1 36 ? -0.320 -9.545 -7.611 1.00 0.00 36 TYR A N 16
ATOM 23755 C CA . TYR A 1 36 ? -1.439 -8.718 -8.027 1.00 0.00 36 TYR A CA 16
ATOM 23756 C C . TYR A 1 36 ? -2.770 -9.344 -7.606 1.00 0.00 36 TYR A C 16
ATOM 23757 O O . TYR A 1 36 ? -3.579 -8.702 -6.939 1.00 0.00 36 TYR A O 16
ATOM 23775 N N . ASP A 1 37 ? -2.955 -10.590 -8.015 1.00 0.00 37 ASP A N 16
ATOM 23776 C CA . ASP A 1 37 ? -4.174 -11.311 -7.688 1.00 0.00 37 ASP A CA 16
ATOM 23777 C C . ASP A 1 37 ? -4.342 -11.361 -6.169 1.00 0.00 37 ASP A C 16
ATOM 23778 O O . ASP A 1 37 ? -5.423 -11.088 -5.649 1.00 0.00 37 ASP A O 16
ATOM 23787 N N . SER A 1 38 ? -3.254 -11.713 -5.497 1.00 0.00 38 SER A N 16
ATOM 23788 C CA . SER A 1 38 ? -3.267 -11.802 -4.047 1.00 0.00 38 SER A CA 16
ATOM 23789 C C . SER A 1 38 ? -3.795 -10.498 -3.447 1.00 0.00 38 SER A C 16
ATOM 23790 O O . SER A 1 38 ? -4.725 -10.514 -2.639 1.00 0.00 38 SER A O 16
ATOM 23798 N N . ILE A 1 39 ? -3.182 -9.400 -3.863 1.00 0.00 39 ILE A N 16
ATOM 23799 C CA . ILE A 1 39 ? -3.581 -8.091 -3.376 1.00 0.00 39 ILE A CA 16
ATOM 23800 C C . ILE A 1 39 ? -5.014 -7.796 -3.829 1.00 0.00 39 ILE A C 16
ATOM 23801 O O . ILE A 1 39 ? -5.795 -7.207 -3.085 1.00 0.00 39 ILE A O 16
ATOM 23817 N N . LYS A 1 40 ? -5.314 -8.222 -5.048 1.00 0.00 40 LYS A N 16
ATOM 23818 C CA . LYS A 1 40 ? -6.638 -8.011 -5.608 1.00 0.00 40 LYS A CA 16
ATOM 23819 C C . LYS A 1 40 ? -7.690 -8.553 -4.639 1.00 0.00 40 LYS A C 16
ATOM 23820 O O . LYS A 1 40 ? -8.723 -7.922 -4.422 1.00 0.00 40 LYS A O 16
ATOM 23839 N N . ARG A 1 41 ? -7.389 -9.716 -4.078 1.00 0.00 41 ARG A N 16
ATOM 23840 C CA . ARG A 1 41 ? -8.296 -10.348 -3.136 1.00 0.00 41 ARG A CA 16
ATOM 23841 C C . ARG A 1 41 ? -8.202 -9.666 -1.770 1.00 0.00 41 ARG A C 16
ATOM 23842 O O . ARG A 1 41 ? -9.192 -9.587 -1.042 1.00 0.00 41 ARG A O 16
ATOM 23863 N N . LYS A 1 42 ? -7.004 -9.191 -1.462 1.00 0.00 42 LYS A N 16
ATOM 23864 C CA . LYS A 1 42 ? -6.769 -8.518 -0.196 1.00 0.00 42 LYS A CA 16
ATOM 23865 C C . LYS A 1 42 ? -7.557 -7.206 -0.166 1.00 0.00 42 LYS A C 16
ATOM 23866 O O . LYS A 1 42 ? -8.107 -6.832 0.869 1.00 0.00 42 LYS A O 16
ATOM 23885 N N . ILE A 1 43 ? -7.585 -6.544 -1.314 1.00 0.00 43 ILE A N 16
ATOM 23886 C CA . ILE A 1 43 ? -8.295 -5.282 -1.432 1.00 0.00 43 ILE A CA 16
ATOM 23887 C C . ILE A 1 43 ? -9.788 -5.519 -1.192 1.00 0.00 43 ILE A C 16
ATOM 23888 O O . ILE A 1 43 ? -10.391 -4.879 -0.332 1.00 0.00 43 ILE A O 16
ATOM 23904 N N . SER A 1 44 ? -10.342 -6.438 -1.969 1.00 0.00 44 SER A N 16
ATOM 23905 C CA . SER A 1 44 ? -11.752 -6.766 -1.852 1.00 0.00 44 SER A CA 16
ATOM 23906 C C . SER A 1 44 ? -12.028 -7.409 -0.492 1.00 0.00 44 SER A C 16
ATOM 23907 O O . SER A 1 44 ? -13.090 -7.200 0.093 1.00 0.00 44 SER A O 16
ATOM 23915 N N . GLU A 1 45 ? -11.055 -8.178 -0.026 1.00 0.00 45 GLU A N 16
ATOM 23916 C CA . GLU A 1 45 ? -11.181 -8.852 1.255 1.00 0.00 45 GLU A CA 16
ATOM 23917 C C . GLU A 1 45 ? -11.438 -7.834 2.367 1.00 0.00 45 GLU A C 16
ATOM 23918 O O . GLU A 1 45 ? -12.116 -8.138 3.347 1.00 0.00 45 GLU A O 16
ATOM 23930 N N . LEU A 1 46 ? -10.881 -6.647 2.179 1.00 0.00 46 LEU A N 16
ATOM 23931 C CA . LEU A 1 46 ? -11.041 -5.581 3.153 1.00 0.00 46 LEU A CA 16
ATOM 23932 C C . LEU A 1 46 ? -12.367 -4.860 2.902 1.00 0.00 46 LEU A C 16
ATOM 23933 O O . LEU A 1 46 ? -12.937 -4.266 3.816 1.00 0.00 46 LEU A O 16
ATOM 23949 N N . GLY A 1 47 ? -12.819 -4.936 1.658 1.00 0.00 47 GLY A N 16
ATOM 23950 C CA . GLY A 1 47 ? -14.066 -4.298 1.275 1.00 0.00 47 GLY A CA 16
ATOM 23951 C C . GLY A 1 47 ? -13.817 -3.155 0.287 1.00 0.00 47 GLY A C 16
ATOM 23952 O O . GLY A 1 47 ? -14.529 -2.153 0.299 1.00 0.00 47 GLY A O 16
ATOM 23956 N N . PHE A 1 48 ? -12.804 -3.347 -0.545 1.00 0.00 48 PHE A N 16
ATOM 23957 C CA . PHE A 1 48 ? -12.452 -2.346 -1.538 1.00 0.00 48 PHE A CA 16
ATOM 23958 C C . PHE A 1 48 ? -12.565 -2.915 -2.954 1.00 0.00 48 PHE A C 16
ATOM 23959 O O . PHE A 1 48 ? -12.886 -4.089 -3.133 1.00 0.00 48 PHE A O 16
ATOM 23976 N N . ASP A 1 49 ? -12.295 -2.055 -3.925 1.00 0.00 49 ASP A N 16
ATOM 23977 C CA . ASP A 1 49 ? -12.362 -2.457 -5.320 1.00 0.00 49 ASP A CA 16
ATOM 23978 C C . ASP A 1 49 ? -10.970 -2.348 -5.945 1.00 0.00 49 ASP A C 16
ATOM 23979 O O . ASP A 1 49 ? -10.093 -1.677 -5.404 1.00 0.00 49 ASP A O 16
ATOM 23988 N N . VAL A 1 50 ? -10.809 -3.017 -7.078 1.00 0.00 50 VAL A N 16
ATOM 23989 C CA . VAL A 1 50 ? -9.539 -3.004 -7.783 1.00 0.00 50 VAL A CA 16
ATOM 23990 C C . VAL A 1 50 ? -9.797 -2.901 -9.287 1.00 0.00 50 VAL A C 16
ATOM 23991 O O . VAL A 1 50 ? -10.580 -3.670 -9.840 1.00 0.00 50 VAL A O 16
ATOM 24004 N N . LYS A 1 51 ? -9.123 -1.943 -9.907 1.00 0.00 51 LYS A N 16
ATOM 24005 C CA . LYS A 1 51 ? -9.269 -1.731 -11.337 1.00 0.00 51 LYS A CA 16
ATOM 24006 C C . LYS A 1 51 ? -7.964 -2.110 -12.041 1.00 0.00 51 LYS A C 16
ATOM 24007 O O . LYS A 1 51 ? -6.880 -1.898 -11.503 1.00 0.00 51 LYS A O 16
ATOM 24026 N N . SER A 1 52 ? -8.113 -2.666 -13.234 1.00 0.00 52 SER A N 16
ATOM 24027 C CA . SER A 1 52 ? -6.961 -3.078 -14.019 1.00 0.00 52 SER A CA 16
ATOM 24028 C C . SER A 1 52 ? -6.694 -2.062 -15.131 1.00 0.00 52 SER A C 16
ATOM 24029 O O . SER A 1 52 ? -7.509 -1.903 -16.039 1.00 0.00 52 SER A O 16
ATOM 24037 N N . GLU A 1 53 ? -5.552 -1.401 -15.024 1.00 0.00 53 GLU A N 16
ATOM 24038 C CA . GLU A 1 53 ? -5.168 -0.404 -16.010 1.00 0.00 53 GLU A CA 16
ATOM 24039 C C . GLU A 1 53 ? -3.921 -0.862 -16.768 1.00 0.00 53 GLU A C 16
ATOM 24040 O O . GLU A 1 53 ? -2.798 -0.596 -16.342 1.00 0.00 53 GLU A O 16
ATOM 24052 N N . GLY A 1 54 ? -4.159 -1.542 -17.881 1.00 0.00 54 GLY A N 16
ATOM 24053 C CA . GLY A 1 54 ? -3.070 -2.038 -18.703 1.00 0.00 54 GLY A CA 16
ATOM 24054 C C . GLY A 1 54 ? -2.338 -3.188 -18.007 1.00 0.00 54 GLY A C 16
ATOM 24055 O O . GLY A 1 54 ? -2.841 -4.308 -17.956 1.00 0.00 54 GLY A O 16
ATOM 24059 N N . ASP A 1 55 ? -1.160 -2.870 -17.489 1.00 0.00 55 ASP A N 16
ATOM 24060 C CA . ASP A 1 55 ? -0.354 -3.861 -16.797 1.00 0.00 55 ASP A CA 16
ATOM 24061 C C . ASP A 1 55 ? -0.159 -3.430 -15.343 1.00 0.00 55 ASP A C 16
ATOM 24062 O O . ASP A 1 55 ? 0.471 -4.141 -14.560 1.00 0.00 55 ASP A O 16
ATOM 24071 N N . LEU A 1 56 ? -0.709 -2.269 -15.024 1.00 0.00 56 LEU A N 16
ATOM 24072 C CA . LEU A 1 56 ? -0.604 -1.734 -13.677 1.00 0.00 56 LEU A CA 16
ATOM 24073 C C . LEU A 1 56 ? -1.866 -2.093 -12.891 1.00 0.00 56 LEU A C 16
ATOM 24074 O O . LEU A 1 56 ? -2.907 -2.379 -13.479 1.00 0.00 56 LEU A O 16
ATOM 24090 N N . ILE A 1 57 ? -1.731 -2.065 -11.573 1.00 0.00 57 ILE A N 16
ATOM 24091 C CA . ILE A 1 57 ? -2.847 -2.384 -10.699 1.00 0.00 57 ILE A CA 16
ATOM 24092 C C . ILE A 1 57 ? -3.360 -1.100 -10.044 1.00 0.00 57 ILE A C 16
ATOM 24093 O O . ILE A 1 57 ? -2.570 -0.253 -9.628 1.00 0.00 57 ILE A O 16
ATOM 24109 N N . ILE A 1 58 ? -4.679 -0.996 -9.973 1.00 0.00 58 ILE A N 16
ATOM 24110 C CA . ILE A 1 58 ? -5.305 0.171 -9.376 1.00 0.00 58 ILE A CA 16
ATOM 24111 C C . ILE A 1 58 ? -6.166 -0.268 -8.190 1.00 0.00 58 ILE A C 16
ATOM 24112 O O . ILE A 1 58 ? -6.883 -1.265 -8.273 1.00 0.00 58 ILE A O 16
ATOM 24128 N N . ALA A 1 59 ? -6.068 0.497 -7.113 1.00 0.00 59 ALA A N 16
ATOM 24129 C CA . ALA A 1 59 ? -6.830 0.198 -5.912 1.00 0.00 59 ALA A CA 16
ATOM 24130 C C . ALA A 1 59 ? -7.977 1.202 -5.777 1.00 0.00 59 ALA A C 16
ATOM 24131 O O . ALA A 1 59 ? -7.844 2.359 -6.174 1.00 0.00 59 ALA A O 16
ATOM 24138 N N . SER A 1 60 ? -9.078 0.722 -5.218 1.00 0.00 60 SER A N 16
ATOM 24139 C CA . SER A 1 60 ? -10.247 1.564 -5.026 1.00 0.00 60 SER A CA 16
ATOM 24140 C C . SER A 1 60 ? -10.528 1.737 -3.531 1.00 0.00 60 SER A C 16
ATOM 24141 O O . SER A 1 60 ? -10.996 0.810 -2.873 1.00 0.00 60 SER A O 16
ATOM 24149 N N . ILE A 1 61 ? -10.232 2.931 -3.041 1.00 0.00 61 ILE A N 16
ATOM 24150 C CA . ILE A 1 61 ? -10.446 3.239 -1.637 1.00 0.00 61 ILE A CA 16
ATOM 24151 C C . ILE A 1 61 ? -11.220 4.552 -1.519 1.00 0.00 61 ILE A C 16
ATOM 24152 O O . ILE A 1 61 ? -11.138 5.407 -2.401 1.00 0.00 61 ILE A O 16
ATOM 24168 N N . PRO A 1 62 ? -11.975 4.677 -0.394 1.00 0.00 62 PRO A N 16
ATOM 24169 C CA . PRO A 1 62 ? -12.763 5.872 -0.150 1.00 0.00 62 PRO A CA 16
ATOM 24170 C C . PRO A 1 62 ? -11.870 7.039 0.278 1.00 0.00 62 PRO A C 16
ATOM 24171 O O . PRO A 1 62 ? -10.972 6.870 1.100 1.00 0.00 62 PRO A O 16
ATOM 24182 N N . GLY A 1 63 ? -12.150 8.199 -0.299 1.00 0.00 63 GLY A N 16
ATOM 24183 C CA . GLY A 1 63 ? -11.383 9.394 0.013 1.00 0.00 63 GLY A CA 16
ATOM 24184 C C . GLY A 1 63 ? -10.300 9.639 -1.039 1.00 0.00 63 GLY A C 16
ATOM 24185 O O . GLY A 1 63 ? -9.878 10.776 -1.247 1.00 0.00 63 GLY A O 16
ATOM 24189 N N . ILE A 1 64 ? -9.879 8.554 -1.673 1.00 0.00 64 ILE A N 16
ATOM 24190 C CA . ILE A 1 64 ? -8.853 8.638 -2.697 1.00 0.00 64 ILE A CA 16
ATOM 24191 C C . ILE A 1 64 ? -9.487 8.408 -4.070 1.00 0.00 64 ILE A C 16
ATOM 24192 O O . ILE A 1 64 ? -10.446 7.648 -4.194 1.00 0.00 64 ILE A O 16
ATOM 24208 N N . SER A 1 65 ? -8.926 9.076 -5.067 1.00 0.00 65 SER A N 16
ATOM 24209 C CA . SER A 1 65 ? -9.424 8.953 -6.425 1.00 0.00 65 SER A CA 16
ATOM 24210 C C . SER A 1 65 ? -8.898 7.667 -7.063 1.00 0.00 65 SER A C 16
ATOM 24211 O O . SER A 1 65 ? -9.676 6.784 -7.421 1.00 0.00 65 SER A O 16
ATOM 24219 N N . ARG A 1 66 ? -7.580 7.601 -7.183 1.00 0.00 66 ARG A N 16
ATOM 24220 C CA . ARG A 1 66 ? -6.940 6.436 -7.771 1.00 0.00 66 ARG A CA 16
ATOM 24221 C C . ARG A 1 66 ? -5.502 6.308 -7.265 1.00 0.00 66 ARG A C 16
ATOM 24222 O O . ARG A 1 66 ? -4.824 7.313 -7.050 1.00 0.00 66 ARG A O 16
ATOM 24243 N N . ILE A 1 67 ? -5.079 5.065 -7.090 1.00 0.00 67 ILE A N 16
ATOM 24244 C CA . ILE A 1 67 ? -3.733 4.794 -6.612 1.00 0.00 67 ILE A CA 16
ATOM 24245 C C . ILE A 1 67 ? -3.136 3.637 -7.416 1.00 0.00 67 ILE A C 16
ATOM 24246 O O . ILE A 1 67 ? -3.859 2.755 -7.875 1.00 0.00 67 ILE A O 16
ATOM 24262 N N . GLU A 1 68 ? -1.819 3.678 -7.561 1.00 0.00 68 GLU A N 16
ATOM 24263 C CA . GLU A 1 68 ? -1.116 2.645 -8.303 1.00 0.00 68 GLU A CA 16
ATOM 24264 C C . GLU A 1 68 ? -0.187 1.863 -7.370 1.00 0.00 68 GLU A C 16
ATOM 24265 O O . GLU A 1 68 ? 0.505 2.452 -6.542 1.00 0.00 68 GLU A O 16
ATOM 24277 N N . ILE A 1 69 ? -0.203 0.549 -7.538 1.00 0.00 69 ILE A N 16
ATOM 24278 C CA . ILE A 1 69 ? 0.631 -0.320 -6.723 1.00 0.00 69 ILE A CA 16
ATOM 24279 C C . ILE A 1 69 ? 1.436 -1.249 -7.633 1.00 0.00 69 ILE A C 16
ATOM 24280 O O . ILE A 1 69 ? 0.945 -1.678 -8.677 1.00 0.00 69 ILE A O 16
ATOM 24296 N N . LYS A 1 70 ? 2.657 -1.531 -7.206 1.00 0.00 70 LYS A N 16
ATOM 24297 C CA . LYS A 1 70 ? 3.535 -2.401 -7.969 1.00 0.00 70 LYS A CA 16
ATOM 24298 C C . LYS A 1 70 ? 4.212 -3.395 -7.022 1.00 0.00 70 LYS A C 16
ATOM 24299 O O . LYS A 1 70 ? 5.273 -3.108 -6.471 1.00 0.00 70 LYS A O 16
ATOM 24318 N N . PRO A 1 71 ? 3.552 -4.573 -6.856 1.00 0.00 71 PRO A N 16
ATOM 24319 C CA . PRO A 1 71 ? 4.079 -5.609 -5.986 1.00 0.00 71 PRO A CA 16
ATOM 24320 C C . PRO A 1 71 ? 5.264 -6.324 -6.637 1.00 0.00 71 PRO A C 16
ATOM 24321 O O . PRO A 1 71 ? 5.155 -6.818 -7.758 1.00 0.00 71 PRO A O 16
ATOM 24332 N N . ASP A 1 72 ? 6.370 -6.355 -5.908 1.00 0.00 72 ASP A N 16
ATOM 24333 C CA . ASP A 1 72 ? 7.574 -7.001 -6.402 1.00 0.00 72 ASP A CA 16
ATOM 24334 C C . ASP A 1 72 ? 8.100 -7.969 -5.340 1.00 0.00 72 ASP A C 16
ATOM 24335 O O . ASP A 1 72 ? 7.874 -7.770 -4.147 1.00 0.00 72 ASP A O 16
ATOM 24344 N N . LYS A 1 73 ? 8.794 -8.994 -5.812 1.00 0.00 73 LYS A N 16
ATOM 24345 C CA . LYS A 1 73 ? 9.354 -9.992 -4.918 1.00 0.00 73 LYS A CA 16
ATOM 24346 C C . LYS A 1 73 ? 10.210 -9.298 -3.856 1.00 0.00 73 LYS A C 16
ATOM 24347 O O . LYS A 1 73 ? 10.236 -9.719 -2.702 1.00 0.00 73 LYS A O 16
ATOM 24366 N N . ARG A 1 74 ? 10.892 -8.246 -4.288 1.00 0.00 74 ARG A N 16
ATOM 24367 C CA . ARG A 1 74 ? 11.748 -7.490 -3.389 1.00 0.00 74 ARG A CA 16
ATOM 24368 C C . ARG A 1 74 ? 10.899 -6.696 -2.392 1.00 0.00 74 ARG A C 16
ATOM 24369 O O . ARG A 1 74 ? 10.905 -6.988 -1.198 1.00 0.00 74 ARG A O 16
ATOM 24390 N N . LYS A 1 75 ? 10.193 -5.708 -2.921 1.00 0.00 75 LYS A N 16
ATOM 24391 C CA . LYS A 1 75 ? 9.343 -4.870 -2.093 1.00 0.00 75 LYS A CA 16
ATOM 24392 C C . LYS A 1 75 ? 8.189 -4.327 -2.938 1.00 0.00 75 LYS A C 16
ATOM 24393 O O . LYS A 1 75 ? 8.075 -4.651 -4.119 1.00 0.00 75 LYS A O 16
ATOM 24412 N N . ILE A 1 76 ? 7.364 -3.509 -2.300 1.00 0.00 76 ILE A N 16
ATOM 24413 C CA . ILE A 1 76 ? 6.224 -2.918 -2.981 1.00 0.00 76 ILE A CA 16
ATOM 24414 C C . ILE A 1 76 ? 6.279 -1.396 -2.829 1.00 0.00 76 ILE A C 16
ATOM 24415 O O . ILE A 1 76 ? 6.948 -0.881 -1.934 1.00 0.00 76 ILE A O 16
ATOM 24431 N N . LEU A 1 77 ? 5.565 -0.719 -3.715 1.00 0.00 77 LEU A N 16
ATOM 24432 C CA . LEU A 1 77 ? 5.522 0.734 -3.690 1.00 0.00 77 LEU A CA 16
ATOM 24433 C C . LEU A 1 77 ? 4.147 1.208 -4.161 1.00 0.00 77 LEU A C 16
ATOM 24434 O O . LEU A 1 77 ? 3.481 0.522 -4.934 1.00 0.00 77 LEU A O 16
ATOM 24450 N N . VAL A 1 78 ? 3.762 2.380 -3.675 1.00 0.00 78 VAL A N 16
ATOM 24451 C CA . VAL A 1 78 ? 2.477 2.954 -4.036 1.00 0.00 78 VAL A CA 16
ATOM 24452 C C . VAL A 1 78 ? 2.667 4.426 -4.407 1.00 0.00 78 VAL A C 16
ATOM 24453 O O . VAL A 1 78 ? 3.556 5.093 -3.878 1.00 0.00 78 VAL A O 16
ATOM 24466 N N . ASN A 1 79 ? 1.819 4.889 -5.313 1.00 0.00 79 ASN A N 16
ATOM 24467 C CA . ASN A 1 79 ? 1.883 6.270 -5.761 1.00 0.00 79 ASN A CA 16
ATOM 24468 C C . ASN A 1 79 ? 0.471 6.859 -5.787 1.00 0.00 79 ASN A C 16
ATOM 24469 O O . ASN A 1 79 ? -0.417 6.323 -6.447 1.00 0.00 79 ASN A O 16
ATOM 24480 N N . THR A 1 80 ? 0.307 7.955 -5.059 1.00 0.00 80 THR A N 16
ATOM 24481 C CA . THR A 1 80 ? -0.981 8.623 -4.990 1.00 0.00 80 THR A CA 16
ATOM 24482 C C . THR A 1 80 ? -1.042 9.770 -6.001 1.00 0.00 80 THR A C 16
ATOM 24483 O O . THR A 1 80 ? -0.106 10.560 -6.105 1.00 0.00 80 THR A O 16
ATOM 24494 N N . GLY A 1 81 ? -2.153 9.823 -6.721 1.00 0.00 81 GLY A N 16
ATOM 24495 C CA . GLY A 1 81 ? -2.348 10.861 -7.719 1.00 0.00 81 GLY A CA 16
ATOM 24496 C C . GLY A 1 81 ? -2.479 12.236 -7.063 1.00 0.00 81 GLY A C 16
ATOM 24497 O O . GLY A 1 81 ? -1.487 12.937 -6.875 1.00 0.00 81 GLY A O 16
ATOM 24501 N N . ASP A 1 82 ? -3.715 12.581 -6.730 1.00 0.00 82 ASP A N 16
ATOM 24502 C CA . ASP A 1 82 ? -3.990 13.861 -6.099 1.00 0.00 82 ASP A CA 16
ATOM 24503 C C . ASP A 1 82 ? -5.146 13.699 -5.109 1.00 0.00 82 ASP A C 16
ATOM 24504 O O . ASP A 1 82 ? -6.296 13.536 -5.515 1.00 0.00 82 ASP A O 16
ATOM 24513 N N . TYR A 1 83 ? -4.800 13.748 -3.831 1.00 0.00 83 TYR A N 16
ATOM 24514 C CA . TYR A 1 83 ? -5.794 13.608 -2.781 1.00 0.00 83 TYR A CA 16
ATOM 24515 C C . TYR A 1 83 ? -6.799 14.762 -2.820 1.00 0.00 83 TYR A C 16
ATOM 24516 O O . TYR A 1 83 ? -6.487 15.845 -3.312 1.00 0.00 83 TYR A O 16
ATOM 24534 N N . ASP A 1 84 ? -7.984 14.489 -2.294 1.00 0.00 84 ASP A N 16
ATOM 24535 C CA . ASP A 1 84 ? -9.035 15.491 -2.262 1.00 0.00 84 ASP A CA 16
ATOM 24536 C C . ASP A 1 84 ? -8.651 16.599 -1.278 1.00 0.00 84 ASP A C 16
ATOM 24537 O O . ASP A 1 84 ? -8.584 16.367 -0.072 1.00 0.00 84 ASP A O 16
ATOM 24546 N N . SER A 1 85 ? -8.407 17.778 -1.831 1.00 0.00 85 SER A N 16
ATOM 24547 C CA . SER A 1 85 ? -8.029 18.922 -1.017 1.00 0.00 85 SER A CA 16
ATOM 24548 C C . SER A 1 85 ? -9.136 19.232 -0.007 1.00 0.00 85 SER A C 16
ATOM 24549 O O . SER A 1 85 ? -8.864 19.740 1.080 1.00 0.00 85 SER A O 16
ATOM 24557 N N . ASP A 1 86 ? -10.360 18.914 -0.401 1.00 0.00 86 ASP A N 16
ATOM 24558 C CA . ASP A 1 86 ? -11.508 19.153 0.456 1.00 0.00 86 ASP A CA 16
ATOM 24559 C C . ASP A 1 86 ? -11.767 17.911 1.312 1.00 0.00 86 ASP A C 16
ATOM 24560 O O . ASP A 1 86 ? -12.862 17.737 1.846 1.00 0.00 86 ASP A O 16
ATOM 24569 N N . ALA A 1 87 ? -10.740 17.080 1.418 1.00 0.00 87 ALA A N 16
ATOM 24570 C CA . ALA A 1 87 ? -10.842 15.860 2.202 1.00 0.00 87 ALA A CA 16
ATOM 24571 C C . ALA A 1 87 ? -9.668 15.789 3.180 1.00 0.00 87 ALA A C 16
ATOM 24572 O O . ALA A 1 87 ? -8.526 16.059 2.810 1.00 0.00 87 ALA A O 16
ATOM 24579 N N . ASP A 1 88 ? -9.989 15.422 4.414 1.00 0.00 88 ASP A N 16
ATOM 24580 C CA . ASP A 1 88 ? -8.975 15.311 5.448 1.00 0.00 88 ASP A CA 16
ATOM 24581 C C . ASP A 1 88 ? -7.821 14.446 4.937 1.00 0.00 88 ASP A C 16
ATOM 24582 O O . ASP A 1 88 ? -7.948 13.226 4.850 1.00 0.00 88 ASP A O 16
ATOM 24591 N N . LYS A 1 89 ? -6.724 15.113 4.610 1.00 0.00 89 LYS A N 16
ATOM 24592 C CA . LYS A 1 89 ? -5.549 14.421 4.109 1.00 0.00 89 LYS A CA 16
ATOM 24593 C C . LYS A 1 89 ? -5.077 13.406 5.152 1.00 0.00 89 LYS A C 16
ATOM 24594 O O . LYS A 1 89 ? -4.397 12.437 4.818 1.00 0.00 89 LYS A O 16
ATOM 24613 N N . LEU A 1 90 ? -5.456 13.663 6.395 1.00 0.00 90 LEU A N 16
ATOM 24614 C CA . LEU A 1 90 ? -5.080 12.784 7.489 1.00 0.00 90 LEU A CA 16
ATOM 24615 C C . LEU A 1 90 ? -5.977 11.544 7.474 1.00 0.00 90 LEU A C 16
ATOM 24616 O O . LEU A 1 90 ? -5.487 10.418 7.536 1.00 0.00 90 LEU A O 16
ATOM 24632 N N . ALA A 1 91 ? -7.276 11.794 7.390 1.00 0.00 91 ALA A N 16
ATOM 24633 C CA . ALA A 1 91 ? -8.246 10.712 7.365 1.00 0.00 91 ALA A CA 16
ATOM 24634 C C . ALA A 1 91 ? -7.894 9.744 6.234 1.00 0.00 91 ALA A C 16
ATOM 24635 O O . ALA A 1 91 ? -7.743 8.544 6.463 1.00 0.00 91 ALA A O 16
ATOM 24642 N N . VAL A 1 92 ? -7.773 10.300 5.038 1.00 0.00 92 VAL A N 16
ATOM 24643 C CA . VAL A 1 92 ? -7.442 9.501 3.871 1.00 0.00 92 VAL A CA 16
ATOM 24644 C C . VAL A 1 92 ? -6.149 8.728 4.137 1.00 0.00 92 VAL A C 16
ATOM 24645 O O . VAL A 1 92 ? -6.043 7.552 3.793 1.00 0.00 92 VAL A O 16
ATOM 24658 N N . VAL A 1 93 ? -5.199 9.420 4.747 1.00 0.00 93 VAL A N 16
ATOM 24659 C CA . VAL A 1 93 ? -3.917 8.813 5.063 1.00 0.00 93 VAL A CA 16
ATOM 24660 C C . VAL A 1 93 ? -4.118 7.737 6.133 1.00 0.00 93 VAL A C 16
ATOM 24661 O O . VAL A 1 93 ? -3.461 6.697 6.101 1.00 0.00 93 VAL A O 16
ATOM 24674 N N . ARG A 1 94 ? -5.025 8.025 7.052 1.00 0.00 94 ARG A N 16
ATOM 24675 C CA . ARG A 1 94 ? -5.321 7.095 8.129 1.00 0.00 94 ARG A CA 16
ATOM 24676 C C . ARG A 1 94 ? -5.979 5.830 7.573 1.00 0.00 94 ARG A C 16
ATOM 24677 O O . ARG A 1 94 ? -5.689 4.724 8.027 1.00 0.00 94 ARG A O 16
ATOM 24698 N N . THR A 1 95 ? -6.852 6.037 6.599 1.00 0.00 95 THR A N 16
ATOM 24699 C CA . THR A 1 95 ? -7.554 4.927 5.975 1.00 0.00 95 THR A CA 16
ATOM 24700 C C . THR A 1 95 ? -6.687 4.290 4.888 1.00 0.00 95 THR A C 16
ATOM 24701 O O . THR A 1 95 ? -6.806 3.098 4.612 1.00 0.00 95 THR A O 16
ATOM 24712 N N . TYR A 1 96 ? -5.831 5.114 4.300 1.00 0.00 96 TYR A N 16
ATOM 24713 C CA . TYR A 1 96 ? -4.944 4.646 3.248 1.00 0.00 96 TYR A CA 16
ATOM 24714 C C . TYR A 1 96 ? -3.764 3.866 3.833 1.00 0.00 96 TYR A C 16
ATOM 24715 O O . TYR A 1 96 ? -3.286 2.910 3.225 1.00 0.00 96 TYR A O 16
ATOM 24733 N N . ASN A 1 97 ? -3.331 4.302 5.006 1.00 0.00 97 ASN A N 16
ATOM 24734 C CA . ASN A 1 97 ? -2.217 3.657 5.679 1.00 0.00 97 ASN A CA 16
ATOM 24735 C C . ASN A 1 97 ? -2.627 2.241 6.091 1.00 0.00 97 ASN A C 16
ATOM 24736 O O . ASN A 1 97 ? -1.868 1.292 5.902 1.00 0.00 97 ASN A O 16
ATOM 24747 N N . ASP A 1 98 ? -3.826 2.143 6.645 1.00 0.00 98 ASP A N 16
ATOM 24748 C CA . ASP A 1 98 ? -4.347 0.860 7.085 1.00 0.00 98 ASP A CA 16
ATOM 24749 C C . ASP A 1 98 ? -4.342 -0.116 5.908 1.00 0.00 98 ASP A C 16
ATOM 24750 O O . ASP A 1 98 ? -4.071 -1.304 6.081 1.00 0.00 98 ASP A O 16
ATOM 24759 N N . PHE A 1 99 ? -4.649 0.419 4.735 1.00 0.00 99 PHE A N 16
ATOM 24760 C CA . PHE A 1 99 ? -4.685 -0.391 3.529 1.00 0.00 99 PHE A CA 16
ATOM 24761 C C . PHE A 1 99 ? -3.279 -0.843 3.129 1.00 0.00 99 PHE A C 16
ATOM 24762 O O . PHE A 1 99 ? -3.082 -1.987 2.723 1.00 0.00 99 PHE A O 16
ATOM 24779 N N . ILE A 1 100 ? -2.337 0.080 3.259 1.00 0.00 100 ILE A N 16
ATOM 24780 C CA . ILE A 1 100 ? -0.954 -0.209 2.917 1.00 0.00 100 ILE A CA 16
ATOM 24781 C C . ILE A 1 100 ? -0.343 -1.105 3.996 1.00 0.00 100 ILE A C 16
ATOM 24782 O O . ILE A 1 100 ? 0.365 -2.063 3.686 1.00 0.00 100 ILE A O 16
ATOM 24798 N N . GLU A 1 101 ? -0.640 -0.763 5.241 1.00 0.00 101 GLU A N 16
ATOM 24799 C CA . GLU A 1 101 ? -0.128 -1.525 6.369 1.00 0.00 101 GLU A CA 16
ATOM 24800 C C . GLU A 1 101 ? -0.530 -2.996 6.241 1.00 0.00 101 GLU A C 16
ATOM 24801 O O . GLU A 1 101 ? 0.207 -3.883 6.667 1.00 0.00 101 GLU A O 16
ATOM 24813 N N . LYS A 1 102 ? -1.698 -3.208 5.654 1.00 0.00 102 LYS A N 16
ATOM 24814 C CA . LYS A 1 102 ? -2.206 -4.556 5.465 1.00 0.00 102 LYS A CA 16
ATOM 24815 C C . LYS A 1 102 ? -1.625 -5.141 4.177 1.00 0.00 102 LYS A C 16
ATOM 24816 O O . LYS A 1 102 ? -1.475 -6.355 4.055 1.00 0.00 102 LYS A O 16
ATOM 24835 N N . LEU A 1 103 ? -1.311 -4.250 3.248 1.00 0.00 103 LEU A N 16
ATOM 24836 C CA . LEU A 1 103 ? -0.749 -4.661 1.974 1.00 0.00 103 LEU A CA 16
ATOM 24837 C C . LEU A 1 103 ? 0.762 -4.847 2.125 1.00 0.00 103 LEU A C 16
ATOM 24838 O O . LEU A 1 103 ? 1.400 -5.484 1.289 1.00 0.00 103 LEU A O 16
ATOM 24854 N N . THR A 1 104 ? 1.292 -4.276 3.197 1.00 0.00 104 THR A N 16
ATOM 24855 C CA . THR A 1 104 ? 2.716 -4.370 3.468 1.00 0.00 104 THR A CA 16
ATOM 24856 C C . THR A 1 104 ? 2.971 -5.270 4.680 1.00 0.00 104 THR A C 16
ATOM 24857 O O . THR A 1 104 ? 3.907 -6.068 4.679 1.00 0.00 104 THR A O 16
ATOM 24868 N N . GLY A 1 105 ? 2.122 -5.109 5.683 1.00 0.00 105 GLY A N 16
ATOM 24869 C CA . GLY A 1 105 ? 2.243 -5.896 6.899 1.00 0.00 105 GLY A CA 16
ATOM 24870 C C . GLY A 1 105 ? 3.190 -5.226 7.895 1.00 0.00 105 GLY A C 16
ATOM 24871 O O . GLY A 1 105 ? 3.174 -5.543 9.083 1.00 0.00 105 GLY A O 16
ATOM 24875 N N . TYR A 1 106 ? 3.994 -4.310 7.374 1.00 0.00 106 TYR A N 16
ATOM 24876 C CA . TYR A 1 106 ? 4.947 -3.591 8.202 1.00 0.00 106 TYR A CA 16
ATOM 24877 C C . TYR A 1 106 ? 4.315 -2.330 8.796 1.00 0.00 106 TYR A C 16
ATOM 24878 O O . TYR A 1 106 ? 3.773 -1.500 8.067 1.00 0.00 106 TYR A O 16
ATOM 24896 N N . SER A 1 107 ? 4.405 -2.226 10.113 1.00 0.00 107 SER A N 16
ATOM 24897 C CA . SER A 1 107 ? 3.851 -1.081 10.814 1.00 0.00 107 SER A CA 16
ATOM 24898 C C . SER A 1 107 ? 4.838 0.085 10.775 1.00 0.00 107 SER A C 16
ATOM 24899 O O . SER A 1 107 ? 6.025 -0.109 10.516 1.00 0.00 107 SER A O 16
ATOM 24907 N N . ALA A 1 108 ? 4.313 1.274 11.037 1.00 0.00 108 ALA A N 16
ATOM 24908 C CA . ALA A 1 108 ? 5.134 2.473 11.036 1.00 0.00 108 ALA A CA 16
ATOM 24909 C C . ALA A 1 108 ? 6.148 2.392 12.180 1.00 0.00 108 ALA A C 16
ATOM 24910 O O . ALA A 1 108 ? 7.180 3.062 12.147 1.00 0.00 108 ALA A O 16
ATOM 24917 N N . LYS A 1 109 ? 5.819 1.567 13.162 1.00 0.00 109 LYS A N 16
ATOM 24918 C CA . LYS A 1 109 ? 6.688 1.391 14.313 1.00 0.00 109 LYS A CA 16
ATOM 24919 C C . LYS A 1 109 ? 7.909 0.566 13.904 1.00 0.00 109 LYS A C 16
ATOM 24920 O O . LYS A 1 109 ? 9.041 0.917 14.235 1.00 0.00 109 LYS A O 16
ATOM 24939 N N . GLU A 1 110 ? 7.639 -0.517 13.190 1.00 0.00 110 GLU A N 16
ATOM 24940 C CA . GLU A 1 110 ? 8.702 -1.396 12.731 1.00 0.00 110 GLU A CA 16
ATOM 24941 C C . GLU A 1 110 ? 9.402 -0.791 11.513 1.00 0.00 110 GLU A C 16
ATOM 24942 O O . GLU A 1 110 ? 10.603 -0.975 11.327 1.00 0.00 110 GLU A O 16
ATOM 24954 N N . ARG A 1 111 ? 8.619 -0.082 10.712 1.00 0.00 111 ARG A N 16
ATOM 24955 C CA . ARG A 1 111 ? 9.149 0.551 9.516 1.00 0.00 111 ARG A CA 16
ATOM 24956 C C . ARG A 1 111 ? 10.402 1.359 9.854 1.00 0.00 111 ARG A C 16
ATOM 24957 O O . ARG A 1 111 ? 11.344 1.409 9.064 1.00 0.00 111 ARG A O 16
ATOM 24978 N N . LYS A 1 112 ? 10.374 1.971 11.029 1.00 0.00 112 LYS A N 16
ATOM 24979 C CA . LYS A 1 112 ? 11.497 2.774 11.481 1.00 0.00 112 LYS A CA 16
ATOM 24980 C C . LYS A 1 112 ? 12.725 1.878 11.652 1.00 0.00 112 LYS A C 16
ATOM 24981 O O . LYS A 1 112 ? 13.858 2.350 11.577 1.00 0.00 112 LYS A O 16
ATOM 25000 N N . LYS A 1 113 ? 12.457 0.600 11.878 1.00 0.00 113 LYS A N 16
ATOM 25001 C CA . LYS A 1 113 ? 13.526 -0.367 12.061 1.00 0.00 113 LYS A CA 16
ATOM 25002 C C . LYS A 1 113 ? 14.489 -0.285 10.875 1.00 0.00 113 LYS A C 16
ATOM 25003 O O . LYS A 1 113 ? 15.707 -0.288 11.059 1.00 0.00 113 LYS A O 16
ATOM 25022 N N . MET A 1 114 ? 13.911 -0.215 9.686 1.00 0.00 114 MET A N 16
ATOM 25023 C CA . MET A 1 114 ? 14.703 -0.131 8.471 1.00 0.00 114 MET A CA 16
ATOM 25024 C C . MET A 1 114 ? 15.490 1.179 8.417 1.00 0.00 114 MET A C 16
ATOM 25025 O O . MET A 1 114 ? 16.390 1.333 7.594 1.00 0.00 114 MET A O 16
ATOM 25039 N N . MET A 1 115 ? 15.123 2.089 9.308 1.00 0.00 115 MET A N 16
ATOM 25040 C CA . MET A 1 115 ? 15.784 3.382 9.373 1.00 0.00 115 MET A CA 16
ATOM 25041 C C . MET A 1 115 ? 16.833 3.406 10.486 1.00 0.00 115 MET A C 16
ATOM 25042 O O . MET A 1 115 ? 17.835 4.111 10.384 1.00 0.00 115 MET A O 16
ATOM 25056 N N . THR A 1 116 ? 16.567 2.625 11.524 1.00 0.00 116 THR A N 16
ATOM 25057 C CA . THR A 1 116 ? 17.476 2.547 12.654 1.00 0.00 116 THR A CA 16
ATOM 25058 C C . THR A 1 116 ? 17.359 1.185 13.339 1.00 0.00 116 THR A C 16
ATOM 25059 O O . THR A 1 116 ? 16.491 0.985 14.188 1.00 0.00 116 THR A O 16
ATOM 25070 N N . LYS A 1 117 ? 18.246 0.282 12.947 1.00 0.00 117 LYS A N 16
ATOM 25071 C CA . LYS A 1 117 ? 18.252 -1.057 13.513 1.00 0.00 117 LYS A CA 16
ATOM 25072 C C . LYS A 1 117 ? 18.170 -0.961 15.037 1.00 0.00 117 LYS A C 16
ATOM 25073 O O . LYS A 1 117 ? 17.367 -1.652 15.664 1.00 0.00 117 LYS A O 16
ATOM 25092 N N . ASP A 1 118 ? 19.009 -0.097 15.591 1.00 0.00 118 ASP A N 16
ATOM 25093 C CA . ASP A 1 118 ? 19.039 0.098 17.030 1.00 0.00 118 ASP A CA 16
ATOM 25094 C C . ASP A 1 118 ? 17.916 1.055 17.436 1.00 0.00 118 ASP A C 16
ATOM 25095 O O . ASP A 1 118 ? 17.754 1.364 18.615 1.00 0.00 118 ASP A O 16
ATOM 25105 N N . MET A 1 23 ? 6.815 8.998 -5.246 1.00 0.00 23 MET A N 17
ATOM 25106 C CA . MET A 1 23 ? 6.358 7.635 -5.033 1.00 0.00 23 MET A CA 17
ATOM 25107 C C . MET A 1 23 ? 6.693 7.159 -3.619 1.00 0.00 23 MET A C 17
ATOM 25108 O O . MET A 1 23 ? 7.490 7.786 -2.921 1.00 0.00 23 MET A O 17
ATOM 25122 N N . ARG A 1 24 ? 6.069 6.054 -3.237 1.00 0.00 24 ARG A N 17
ATOM 25123 C CA . ARG A 1 24 ? 6.292 5.488 -1.918 1.00 0.00 24 ARG A CA 17
ATOM 25124 C C . ARG A 1 24 ? 6.905 4.091 -2.037 1.00 0.00 24 ARG A C 17
ATOM 25125 O O . ARG A 1 24 ? 6.787 3.444 -3.077 1.00 0.00 24 ARG A O 17
ATOM 25146 N N . GLU A 1 25 ? 7.547 3.666 -0.958 1.00 0.00 25 GLU A N 17
ATOM 25147 C CA . GLU A 1 25 ? 8.177 2.358 -0.928 1.00 0.00 25 GLU A CA 17
ATOM 25148 C C . GLU A 1 25 ? 7.941 1.685 0.424 1.00 0.00 25 GLU A C 17
ATOM 25149 O O . GLU A 1 25 ? 8.344 2.210 1.461 1.00 0.00 25 GLU A O 17
ATOM 25161 N N . TYR A 1 26 ? 7.290 0.532 0.370 1.00 0.00 26 TYR A N 17
ATOM 25162 C CA . TYR A 1 26 ? 6.995 -0.219 1.578 1.00 0.00 26 TYR A CA 17
ATOM 25163 C C . TYR A 1 26 ? 7.544 -1.645 1.486 1.00 0.00 26 TYR A C 17
ATOM 25164 O O . TYR A 1 26 ? 7.519 -2.255 0.418 1.00 0.00 26 TYR A O 17
ATOM 25182 N N . PRO A 1 27 ? 8.040 -2.146 2.648 1.00 0.00 27 PRO A N 17
ATOM 25183 C CA . PRO A 1 27 ? 8.593 -3.489 2.709 1.00 0.00 27 PRO A CA 17
ATOM 25184 C C . PRO A 1 27 ? 7.484 -4.540 2.686 1.00 0.00 27 PRO A C 17
ATOM 25185 O O . PRO A 1 27 ? 6.305 -4.208 2.799 1.00 0.00 27 PRO A O 17
ATOM 25196 N N . VAL A 1 28 ? 7.900 -5.791 2.543 1.00 0.00 28 VAL A N 17
ATOM 25197 C CA . VAL A 1 28 ? 6.954 -6.894 2.506 1.00 0.00 28 VAL A CA 17
ATOM 25198 C C . VAL A 1 28 ? 7.320 -7.910 3.589 1.00 0.00 28 VAL A C 17
ATOM 25199 O O . VAL A 1 28 ? 8.469 -8.344 3.676 1.00 0.00 28 VAL A O 17
ATOM 25212 N N . LYS A 1 29 ? 6.323 -8.260 4.388 1.00 0.00 29 LYS A N 17
ATOM 25213 C CA . LYS A 1 29 ? 6.525 -9.216 5.463 1.00 0.00 29 LYS A CA 17
ATOM 25214 C C . LYS A 1 29 ? 6.708 -10.614 4.868 1.00 0.00 29 LYS A C 17
ATOM 25215 O O . LYS A 1 29 ? 6.120 -10.935 3.836 1.00 0.00 29 LYS A O 17
ATOM 25234 N N . LYS A 1 30 ? 7.526 -11.407 5.545 1.00 0.00 30 LYS A N 17
ATOM 25235 C CA . LYS A 1 30 ? 7.792 -12.764 5.096 1.00 0.00 30 LYS A CA 17
ATOM 25236 C C . LYS A 1 30 ? 6.512 -13.594 5.202 1.00 0.00 30 LYS A C 17
ATOM 25237 O O . LYS A 1 30 ? 6.117 -13.996 6.294 1.00 0.00 30 LYS A O 17
ATOM 25256 N N . GLY A 1 31 ? 5.896 -13.823 4.051 1.00 0.00 31 GLY A N 17
ATOM 25257 C CA . GLY A 1 31 ? 4.668 -14.598 4.000 1.00 0.00 31 GLY A CA 17
ATOM 25258 C C . GLY A 1 31 ? 3.506 -13.749 3.480 1.00 0.00 31 GLY A C 17
ATOM 25259 O O . GLY A 1 31 ? 2.652 -14.243 2.747 1.00 0.00 31 GLY A O 17
ATOM 25263 N N . PHE A 1 32 ? 3.512 -12.487 3.882 1.00 0.00 32 PHE A N 17
ATOM 25264 C CA . PHE A 1 32 ? 2.469 -11.564 3.465 1.00 0.00 32 PHE A CA 17
ATOM 25265 C C . PHE A 1 32 ? 2.257 -11.622 1.951 1.00 0.00 32 PHE A C 17
ATOM 25266 O O . PHE A 1 32 ? 3.133 -12.075 1.216 1.00 0.00 32 PHE A O 17
ATOM 25283 N N . PRO A 1 33 ? 1.059 -11.147 1.519 1.00 0.00 33 PRO A N 17
ATOM 25284 C CA . PRO A 1 33 ? 0.721 -11.141 0.106 1.00 0.00 33 PRO A CA 17
ATOM 25285 C C . PRO A 1 33 ? 1.468 -10.028 -0.632 1.00 0.00 33 PRO A C 17
ATOM 25286 O O . PRO A 1 33 ? 1.408 -8.866 -0.234 1.00 0.00 33 PRO A O 17
ATOM 25297 N N . THR A 1 34 ? 2.155 -10.423 -1.694 1.00 0.00 34 THR A N 17
ATOM 25298 C CA . THR A 1 34 ? 2.913 -9.474 -2.490 1.00 0.00 34 THR A CA 17
ATOM 25299 C C . THR A 1 34 ? 2.703 -9.741 -3.981 1.00 0.00 34 THR A C 17
ATOM 25300 O O . THR A 1 34 ? 3.613 -9.546 -4.785 1.00 0.00 34 THR A O 17
ATOM 25311 N N . ASP A 1 35 ? 1.496 -10.183 -4.306 1.00 0.00 35 ASP A N 17
ATOM 25312 C CA . ASP A 1 35 ? 1.155 -10.479 -5.687 1.00 0.00 35 ASP A CA 17
ATOM 25313 C C . ASP A 1 35 ? -0.128 -9.736 -6.062 1.00 0.00 35 ASP A C 17
ATOM 25314 O O . ASP A 1 35 ? -0.960 -9.453 -5.201 1.00 0.00 35 ASP A O 17
ATOM 25323 N N . TYR A 1 36 ? -0.250 -9.440 -7.348 1.00 0.00 36 TYR A N 17
ATOM 25324 C CA . TYR A 1 36 ? -1.419 -8.734 -7.846 1.00 0.00 36 TYR A CA 17
ATOM 25325 C C . TYR A 1 36 ? -2.708 -9.419 -7.392 1.00 0.00 36 TYR A C 17
ATOM 25326 O O . TYR A 1 36 ? -3.571 -8.786 -6.786 1.00 0.00 36 TYR A O 17
ATOM 25344 N N . ASP A 1 37 ? -2.799 -10.705 -7.701 1.00 0.00 37 ASP A N 17
ATOM 25345 C CA . ASP A 1 37 ? -3.969 -11.482 -7.332 1.00 0.00 37 ASP A CA 17
ATOM 25346 C C . ASP A 1 37 ? -4.138 -11.453 -5.812 1.00 0.00 37 ASP A C 17
ATOM 25347 O O . ASP A 1 37 ? -5.212 -11.133 -5.309 1.00 0.00 37 ASP A O 17
ATOM 25356 N N . SER A 1 38 ? -3.058 -11.791 -5.123 1.00 0.00 38 SER A N 17
ATOM 25357 C CA . SER A 1 38 ? -3.071 -11.807 -3.669 1.00 0.00 38 SER A CA 17
ATOM 25358 C C . SER A 1 38 ? -3.634 -10.488 -3.137 1.00 0.00 38 SER A C 17
ATOM 25359 O O . SER A 1 38 ? -4.562 -10.485 -2.331 1.00 0.00 38 SER A O 17
ATOM 25367 N N . ILE A 1 39 ? -3.050 -9.398 -3.611 1.00 0.00 39 ILE A N 17
ATOM 25368 C CA . ILE A 1 39 ? -3.481 -8.074 -3.193 1.00 0.00 39 ILE A CA 17
ATOM 25369 C C . ILE A 1 39 ? -4.907 -7.827 -3.690 1.00 0.00 39 ILE A C 17
ATOM 25370 O O . ILE A 1 39 ? -5.737 -7.287 -2.961 1.00 0.00 39 ILE A O 17
ATOM 25386 N N . LYS A 1 40 ? -5.146 -8.233 -4.927 1.00 0.00 40 LYS A N 17
ATOM 25387 C CA . LYS A 1 40 ? -6.457 -8.063 -5.532 1.00 0.00 40 LYS A CA 17
ATOM 25388 C C . LYS A 1 40 ? -7.523 -8.643 -4.597 1.00 0.00 40 LYS A C 17
ATOM 25389 O O . LYS A 1 40 ? -8.514 -7.981 -4.295 1.00 0.00 40 LYS A O 17
ATOM 25408 N N . ARG A 1 41 ? -7.282 -9.874 -4.169 1.00 0.00 41 ARG A N 17
ATOM 25409 C CA . ARG A 1 41 ? -8.208 -10.549 -3.278 1.00 0.00 41 ARG A CA 17
ATOM 25410 C C . ARG A 1 41 ? -8.251 -9.844 -1.921 1.00 0.00 41 ARG A C 17
ATOM 25411 O O . ARG A 1 41 ? -9.295 -9.795 -1.275 1.00 0.00 41 ARG A O 17
ATOM 25432 N N . LYS A 1 42 ? -7.101 -9.315 -1.528 1.00 0.00 42 LYS A N 17
ATOM 25433 C CA . LYS A 1 42 ? -6.992 -8.614 -0.260 1.00 0.00 42 LYS A CA 17
ATOM 25434 C C . LYS A 1 42 ? -7.817 -7.328 -0.323 1.00 0.00 42 LYS A C 17
ATOM 25435 O O . LYS A 1 42 ? -8.500 -6.976 0.638 1.00 0.00 42 LYS A O 17
ATOM 25454 N N . ILE A 1 43 ? -7.727 -6.658 -1.463 1.00 0.00 43 ILE A N 17
ATOM 25455 C CA . ILE A 1 43 ? -8.455 -5.419 -1.663 1.00 0.00 43 ILE A CA 17
ATOM 25456 C C . ILE A 1 43 ? -9.955 -5.684 -1.516 1.00 0.00 43 ILE A C 17
ATOM 25457 O O . ILE A 1 43 ? -10.633 -5.020 -0.732 1.00 0.00 43 ILE A O 17
ATOM 25473 N N . SER A 1 44 ? -10.428 -6.655 -2.283 1.00 0.00 44 SER A N 17
ATOM 25474 C CA . SER A 1 44 ? -11.836 -7.017 -2.247 1.00 0.00 44 SER A CA 17
ATOM 25475 C C . SER A 1 44 ? -12.184 -7.634 -0.892 1.00 0.00 44 SER A C 17
ATOM 25476 O O . SER A 1 44 ? -13.254 -7.374 -0.344 1.00 0.00 44 SER A O 17
ATOM 25484 N N . GLU A 1 45 ? -11.260 -8.440 -0.389 1.00 0.00 45 GLU A N 17
ATOM 25485 C CA . GLU A 1 45 ? -11.456 -9.097 0.892 1.00 0.00 45 GLU A CA 17
ATOM 25486 C C . GLU A 1 45 ? -11.708 -8.058 1.987 1.00 0.00 45 GLU A C 17
ATOM 25487 O O . GLU A 1 45 ? -12.360 -8.353 2.988 1.00 0.00 45 GLU A O 17
ATOM 25499 N N . LEU A 1 46 ? -11.176 -6.866 1.761 1.00 0.00 46 LEU A N 17
ATOM 25500 C CA . LEU A 1 46 ? -11.335 -5.783 2.716 1.00 0.00 46 LEU A CA 17
ATOM 25501 C C . LEU A 1 46 ? -12.646 -5.046 2.433 1.00 0.00 46 LEU A C 17
ATOM 25502 O O . LEU A 1 46 ? -13.233 -4.446 3.332 1.00 0.00 46 LEU A O 17
ATOM 25518 N N . GLY A 1 47 ? -13.068 -5.117 1.179 1.00 0.00 47 GLY A N 17
ATOM 25519 C CA . GLY A 1 47 ? -14.299 -4.464 0.766 1.00 0.00 47 GLY A CA 17
ATOM 25520 C C . GLY A 1 47 ? -14.013 -3.326 -0.215 1.00 0.00 47 GLY A C 17
ATOM 25521 O O . GLY A 1 47 ? -14.748 -2.339 -0.258 1.00 0.00 47 GLY A O 17
ATOM 25525 N N . PHE A 1 48 ? -12.944 -3.499 -0.979 1.00 0.00 48 PHE A N 17
ATOM 25526 C CA . PHE A 1 48 ? -12.553 -2.499 -1.957 1.00 0.00 48 PHE A CA 17
ATOM 25527 C C . PHE A 1 48 ? -12.568 -3.078 -3.371 1.00 0.00 48 PHE A C 17
ATOM 25528 O O . PHE A 1 48 ? -12.794 -4.274 -3.555 1.00 0.00 48 PHE A O 17
ATOM 25545 N N . ASP A 1 49 ? -12.326 -2.205 -4.338 1.00 0.00 49 ASP A N 17
ATOM 25546 C CA . ASP A 1 49 ? -12.308 -2.616 -5.732 1.00 0.00 49 ASP A CA 17
ATOM 25547 C C . ASP A 1 49 ? -10.886 -2.483 -6.280 1.00 0.00 49 ASP A C 17
ATOM 25548 O O . ASP A 1 49 ? -10.053 -1.794 -5.695 1.00 0.00 49 ASP A O 17
ATOM 25557 N N . VAL A 1 50 ? -10.652 -3.153 -7.399 1.00 0.00 50 VAL A N 17
ATOM 25558 C CA . VAL A 1 50 ? -9.345 -3.119 -8.034 1.00 0.00 50 VAL A CA 17
ATOM 25559 C C . VAL A 1 50 ? -9.522 -3.069 -9.552 1.00 0.00 50 VAL A C 17
ATOM 25560 O O . VAL A 1 50 ? -10.236 -3.890 -10.126 1.00 0.00 50 VAL A O 17
ATOM 25573 N N . LYS A 1 51 ? -8.859 -2.097 -10.160 1.00 0.00 51 LYS A N 17
ATOM 25574 C CA . LYS A 1 51 ? -8.933 -1.930 -11.602 1.00 0.00 51 LYS A CA 17
ATOM 25575 C C . LYS A 1 51 ? -7.593 -2.321 -12.228 1.00 0.00 51 LYS A C 17
ATOM 25576 O O . LYS A 1 51 ? -6.537 -2.078 -11.645 1.00 0.00 51 LYS A O 17
ATOM 25595 N N . SER A 1 52 ? -7.678 -2.920 -13.405 1.00 0.00 52 SER A N 17
ATOM 25596 C CA . SER A 1 52 ? -6.485 -3.349 -14.116 1.00 0.00 52 SER A CA 17
ATOM 25597 C C . SER A 1 52 ? -6.180 -2.378 -15.259 1.00 0.00 52 SER A C 17
ATOM 25598 O O . SER A 1 52 ? -6.839 -2.410 -16.297 1.00 0.00 52 SER A O 17
ATOM 25606 N N . GLU A 1 53 ? -5.182 -1.537 -15.030 1.00 0.00 53 GLU A N 17
ATOM 25607 C CA . GLU A 1 53 ? -4.783 -0.561 -16.028 1.00 0.00 53 GLU A CA 17
ATOM 25608 C C . GLU A 1 53 ? -3.516 -1.026 -16.750 1.00 0.00 53 GLU A C 17
ATOM 25609 O O . GLU A 1 53 ? -2.405 -0.782 -16.282 1.00 0.00 53 GLU A O 17
ATOM 25621 N N . GLY A 1 54 ? -3.727 -1.690 -17.877 1.00 0.00 54 GLY A N 17
ATOM 25622 C CA . GLY A 1 54 ? -2.616 -2.192 -18.668 1.00 0.00 54 GLY A CA 17
ATOM 25623 C C . GLY A 1 54 ? -1.885 -3.319 -17.934 1.00 0.00 54 GLY A C 17
ATOM 25624 O O . GLY A 1 54 ? -2.365 -4.451 -17.893 1.00 0.00 54 GLY A O 17
ATOM 25628 N N . ASP A 1 55 ? -0.737 -2.969 -17.374 1.00 0.00 55 ASP A N 17
ATOM 25629 C CA . ASP A 1 55 ? 0.064 -3.936 -16.643 1.00 0.00 55 ASP A CA 17
ATOM 25630 C C . ASP A 1 55 ? 0.202 -3.485 -15.188 1.00 0.00 55 ASP A C 17
ATOM 25631 O O . ASP A 1 55 ? 0.783 -4.191 -14.367 1.00 0.00 55 ASP A O 17
ATOM 25640 N N . LEU A 1 56 ? -0.344 -2.308 -14.913 1.00 0.00 56 LEU A N 17
ATOM 25641 C CA . LEU A 1 56 ? -0.291 -1.755 -13.571 1.00 0.00 56 LEU A CA 17
ATOM 25642 C C . LEU A 1 56 ? -1.578 -2.111 -12.825 1.00 0.00 56 LEU A C 17
ATOM 25643 O O . LEU A 1 56 ? -2.592 -2.430 -13.445 1.00 0.00 56 LEU A O 17
ATOM 25659 N N . ILE A 1 57 ? -1.498 -2.042 -11.504 1.00 0.00 57 ILE A N 17
ATOM 25660 C CA . ILE A 1 57 ? -2.644 -2.353 -10.667 1.00 0.00 57 ILE A CA 17
ATOM 25661 C C . ILE A 1 57 ? -3.148 -1.070 -10.003 1.00 0.00 57 ILE A C 17
ATOM 25662 O O . ILE A 1 57 ? -2.353 -0.223 -9.599 1.00 0.00 57 ILE A O 17
ATOM 25678 N N . ILE A 1 58 ? -4.465 -0.968 -9.911 1.00 0.00 58 ILE A N 17
ATOM 25679 C CA . ILE A 1 58 ? -5.085 0.198 -9.302 1.00 0.00 58 ILE A CA 17
ATOM 25680 C C . ILE A 1 58 ? -5.998 -0.253 -8.160 1.00 0.00 58 ILE A C 17
ATOM 25681 O O . ILE A 1 58 ? -6.664 -1.281 -8.262 1.00 0.00 58 ILE A O 17
ATOM 25697 N N . ALA A 1 59 ? -5.999 0.540 -7.097 1.00 0.00 59 ALA A N 17
ATOM 25698 C CA . ALA A 1 59 ? -6.819 0.235 -5.937 1.00 0.00 59 ALA A CA 17
ATOM 25699 C C . ALA A 1 59 ? -7.956 1.254 -5.840 1.00 0.00 59 ALA A C 17
ATOM 25700 O O . ALA A 1 59 ? -7.781 2.419 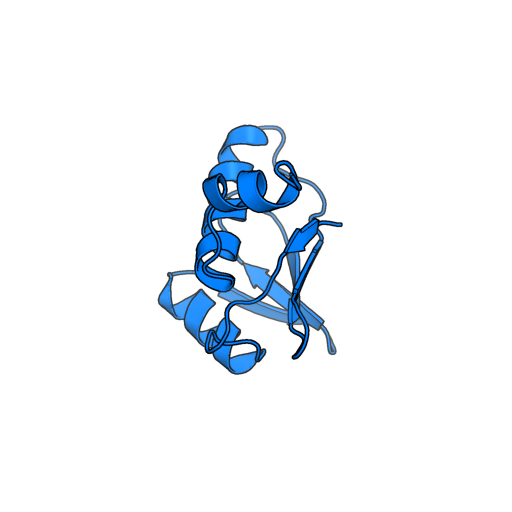-6.193 1.00 0.00 59 ALA A O 17
ATOM 25707 N N . SER A 1 60 ? -9.095 0.778 -5.361 1.00 0.00 60 SER A N 17
ATOM 25708 C CA . SER A 1 60 ? -10.261 1.632 -5.211 1.00 0.00 60 SER A CA 17
ATOM 25709 C C . SER A 1 60 ? -10.614 1.783 -3.731 1.00 0.00 60 SER A C 17
ATOM 25710 O O . SER A 1 60 ? -11.207 0.883 -3.137 1.00 0.00 60 SER A O 17
ATOM 25718 N N . ILE A 1 61 ? -10.238 2.926 -3.179 1.00 0.00 61 ILE A N 17
ATOM 25719 C CA . ILE A 1 61 ? -10.506 3.206 -1.779 1.00 0.00 61 ILE A CA 17
ATOM 25720 C C . ILE A 1 61 ? -11.286 4.519 -1.667 1.00 0.00 61 ILE A C 17
ATOM 25721 O O . ILE A 1 61 ? -11.157 5.395 -2.519 1.00 0.00 61 ILE A O 17
ATOM 25737 N N . PRO A 1 62 ? -12.098 4.613 -0.581 1.00 0.00 62 PRO A N 17
ATOM 25738 C CA . PRO A 1 62 ? -12.899 5.803 -0.345 1.00 0.00 62 PRO A CA 17
ATOM 25739 C C . PRO A 1 62 ? -12.029 6.957 0.160 1.00 0.00 62 PRO A C 17
ATOM 25740 O O . PRO A 1 62 ? -11.202 6.771 1.052 1.00 0.00 62 PRO A O 17
ATOM 25751 N N . GLY A 1 63 ? -12.247 8.122 -0.432 1.00 0.00 63 GLY A N 17
ATOM 25752 C CA . GLY A 1 63 ? -11.494 9.306 -0.052 1.00 0.00 63 GLY A CA 17
ATOM 25753 C C . GLY A 1 63 ? -10.381 9.594 -1.062 1.00 0.00 63 GLY A C 17
ATOM 25754 O O . GLY A 1 63 ? -9.957 10.739 -1.212 1.00 0.00 63 GLY A O 17
ATOM 25758 N N . ILE A 1 64 ? -9.941 8.538 -1.728 1.00 0.00 64 ILE A N 17
ATOM 25759 C CA . ILE A 1 64 ? -8.886 8.664 -2.720 1.00 0.00 64 ILE A CA 17
ATOM 25760 C C . ILE A 1 64 ? -9.484 8.494 -4.117 1.00 0.00 64 ILE A C 17
ATOM 25761 O O . ILE A 1 64 ? -10.472 7.783 -4.293 1.00 0.00 64 ILE A O 17
ATOM 25777 N N . SER A 1 65 ? -8.859 9.160 -5.079 1.00 0.00 65 SER A N 17
ATOM 25778 C CA . SER A 1 65 ? -9.317 9.091 -6.456 1.00 0.00 65 SER A CA 17
ATOM 25779 C C . SER A 1 65 ? -8.784 7.822 -7.122 1.00 0.00 65 SER A C 17
ATOM 25780 O O . SER A 1 65 ? -9.560 6.956 -7.526 1.00 0.00 65 SER A O 17
ATOM 25788 N N . ARG A 1 66 ? -7.466 7.750 -7.214 1.00 0.00 66 ARG A N 17
ATOM 25789 C CA . ARG A 1 66 ? -6.820 6.600 -7.826 1.00 0.00 66 ARG A CA 17
ATOM 25790 C C . ARG A 1 66 ? -5.392 6.448 -7.294 1.00 0.00 66 ARG A C 17
ATOM 25791 O O . ARG A 1 66 ? -4.730 7.440 -6.994 1.00 0.00 66 ARG A O 17
ATOM 25812 N N . ILE A 1 67 ? -4.961 5.199 -7.195 1.00 0.00 67 ILE A N 17
ATOM 25813 C CA . ILE A 1 67 ? -3.625 4.906 -6.706 1.00 0.00 67 ILE A CA 17
ATOM 25814 C C . ILE A 1 67 ? -3.020 3.772 -7.536 1.00 0.00 67 ILE A C 17
ATOM 25815 O O . ILE A 1 67 ? -3.743 2.916 -8.043 1.00 0.00 67 ILE A O 17
ATOM 25831 N N . GLU A 1 68 ? -1.700 3.803 -7.649 1.00 0.00 68 GLU A N 17
ATOM 25832 C CA . GLU A 1 68 ? -0.990 2.789 -8.410 1.00 0.00 68 GLU A CA 17
ATOM 25833 C C . GLU A 1 68 ? -0.159 1.909 -7.474 1.00 0.00 68 GLU A C 17
ATOM 25834 O O . GLU A 1 68 ? 0.508 2.414 -6.572 1.00 0.00 68 GLU A O 17
ATOM 25846 N N . ILE A 1 69 ? -0.226 0.609 -7.721 1.00 0.00 69 ILE A N 17
ATOM 25847 C CA . ILE A 1 69 ? 0.513 -0.345 -6.911 1.00 0.00 69 ILE A CA 17
ATOM 25848 C C . ILE A 1 69 ? 1.298 -1.286 -7.829 1.00 0.00 69 ILE A C 17
ATOM 25849 O O . ILE A 1 69 ? 0.828 -1.640 -8.908 1.00 0.00 69 ILE A O 17
ATOM 25865 N N . LYS A 1 70 ? 2.480 -1.662 -7.365 1.00 0.00 70 LYS A N 17
ATOM 25866 C CA . LYS A 1 70 ? 3.335 -2.555 -8.129 1.00 0.00 70 LYS A CA 17
ATOM 25867 C C . LYS A 1 70 ? 4.025 -3.533 -7.178 1.00 0.00 70 LYS A C 17
ATOM 25868 O O . LYS A 1 70 ? 5.093 -3.238 -6.644 1.00 0.00 70 LYS A O 17
ATOM 25887 N N . PRO A 1 71 ? 3.369 -4.709 -6.988 1.00 0.00 71 PRO A N 17
ATOM 25888 C CA . PRO A 1 71 ? 3.908 -5.734 -6.109 1.00 0.00 71 PRO A CA 17
ATOM 25889 C C . PRO A 1 71 ? 5.085 -6.456 -6.768 1.00 0.00 71 PRO A C 17
ATOM 25890 O O . PRO A 1 71 ? 4.995 -6.873 -7.920 1.00 0.00 71 PRO A O 17
ATOM 25901 N N . ASP A 1 72 ? 6.161 -6.584 -6.005 1.00 0.00 72 ASP A N 17
ATOM 25902 C CA . ASP A 1 72 ? 7.354 -7.249 -6.499 1.00 0.00 72 ASP A CA 17
ATOM 25903 C C . ASP A 1 72 ? 7.810 -8.292 -5.478 1.00 0.00 72 ASP A C 17
ATOM 25904 O O . ASP A 1 72 ? 7.522 -8.171 -4.289 1.00 0.00 72 ASP A O 17
ATOM 25913 N N . LYS A 1 73 ? 8.518 -9.295 -5.979 1.00 0.00 73 LYS A N 17
ATOM 25914 C CA . LYS A 1 73 ? 9.018 -10.359 -5.126 1.00 0.00 73 LYS A CA 17
ATOM 25915 C C . LYS A 1 73 ? 9.795 -9.748 -3.958 1.00 0.00 73 LYS A C 17
ATOM 25916 O O . LYS A 1 73 ? 9.683 -10.209 -2.824 1.00 0.00 73 LYS A O 17
ATOM 25935 N N . ARG A 1 74 ? 10.566 -8.719 -4.277 1.00 0.00 74 ARG A N 17
ATOM 25936 C CA . ARG A 1 74 ? 11.361 -8.039 -3.269 1.00 0.00 74 ARG A CA 17
ATOM 25937 C C . ARG A 1 74 ? 10.455 -7.275 -2.303 1.00 0.00 74 ARG A C 17
ATOM 25938 O O . ARG A 1 74 ? 10.249 -7.703 -1.168 1.00 0.00 74 ARG A O 17
ATOM 25959 N N . LYS A 1 75 ? 9.936 -6.156 -2.788 1.00 0.00 75 LYS A N 17
ATOM 25960 C CA . LYS A 1 75 ? 9.057 -5.328 -1.981 1.00 0.00 75 LYS A CA 17
ATOM 25961 C C . LYS A 1 75 ? 7.939 -4.767 -2.865 1.00 0.00 75 LYS A C 17
ATOM 25962 O O . LYS A 1 75 ? 7.767 -5.201 -4.002 1.00 0.00 75 LYS A O 17
ATOM 25981 N N . ILE A 1 76 ? 7.213 -3.809 -2.307 1.00 0.00 76 ILE A N 17
ATOM 25982 C CA . ILE A 1 76 ? 6.118 -3.184 -3.031 1.00 0.00 76 ILE A CA 17
ATOM 25983 C C . ILE A 1 76 ? 6.252 -1.663 -2.934 1.00 0.00 76 ILE A C 17
ATOM 25984 O O . ILE A 1 76 ? 6.978 -1.153 -2.082 1.00 0.00 76 ILE A O 17
ATOM 26000 N N . LEU A 1 77 ? 5.540 -0.980 -3.818 1.00 0.00 77 LEU A N 17
ATOM 26001 C CA . LEU A 1 77 ? 5.571 0.472 -3.844 1.00 0.00 77 LEU A CA 17
ATOM 26002 C C . LEU A 1 77 ? 4.194 0.999 -4.254 1.00 0.00 77 LEU A C 17
ATOM 26003 O O . LEU A 1 77 ? 3.443 0.313 -4.946 1.00 0.00 77 LEU A O 17
ATOM 26019 N N . VAL A 1 78 ? 3.904 2.213 -3.809 1.00 0.00 78 VAL A N 17
ATOM 26020 C CA . VAL A 1 78 ? 2.631 2.841 -4.121 1.00 0.00 78 VAL A CA 17
ATOM 26021 C C . VAL A 1 78 ? 2.877 4.275 -4.593 1.00 0.00 78 VAL A C 17
ATOM 26022 O O . VAL A 1 78 ? 3.819 4.927 -4.146 1.00 0.00 78 VAL A O 17
ATOM 26035 N N . ASN A 1 79 ? 2.013 4.725 -5.490 1.00 0.00 79 ASN A N 17
ATOM 26036 C CA . ASN A 1 79 ? 2.123 6.070 -6.028 1.00 0.00 79 ASN A CA 17
ATOM 26037 C C . ASN A 1 79 ? 0.737 6.716 -6.064 1.00 0.00 79 ASN A C 17
ATOM 26038 O O . ASN A 1 79 ? -0.195 6.163 -6.649 1.00 0.00 79 ASN A O 17
ATOM 26049 N N . THR A 1 80 ? 0.643 7.877 -5.434 1.00 0.00 80 THR A N 17
ATOM 26050 C CA . THR A 1 80 ? -0.615 8.604 -5.387 1.00 0.00 80 THR A CA 17
ATOM 26051 C C . THR A 1 80 ? -0.514 9.896 -6.200 1.00 0.00 80 THR A C 17
ATOM 26052 O O . THR A 1 80 ? 0.518 10.170 -6.810 1.00 0.00 80 THR A O 17
ATOM 26063 N N . GLY A 1 81 ? -1.601 10.653 -6.183 1.00 0.00 81 GLY A N 17
ATOM 26064 C CA . GLY A 1 81 ? -1.648 11.910 -6.912 1.00 0.00 81 GLY A CA 17
ATOM 26065 C C . GLY A 1 81 ? -2.051 13.063 -5.990 1.00 0.00 81 GLY A C 17
ATOM 26066 O O . GLY A 1 81 ? -1.340 13.378 -5.037 1.00 0.00 81 GLY A O 17
ATOM 26070 N N . ASP A 1 82 ? -3.189 13.662 -6.308 1.00 0.00 82 ASP A N 17
ATOM 26071 C CA . ASP A 1 82 ? -3.694 14.773 -5.521 1.00 0.00 82 ASP A CA 17
ATOM 26072 C C . ASP A 1 82 ? -4.863 14.291 -4.657 1.00 0.00 82 ASP A C 17
ATOM 26073 O O . ASP A 1 82 ? -5.842 13.757 -5.174 1.00 0.00 82 ASP A O 17
ATOM 26082 N N . TYR A 1 83 ? -4.721 14.500 -3.357 1.00 0.00 83 TYR A N 17
ATOM 26083 C CA . TYR A 1 83 ? -5.751 14.094 -2.416 1.00 0.00 83 TYR A CA 17
ATOM 26084 C C . TYR A 1 83 ? -6.842 15.160 -2.306 1.00 0.00 83 TYR A C 17
ATOM 26085 O O . TYR A 1 83 ? -6.592 16.339 -2.553 1.00 0.00 83 TYR A O 17
ATOM 26103 N N . ASP A 1 84 ? -8.030 14.707 -1.933 1.00 0.00 84 ASP A N 17
ATOM 26104 C CA . ASP A 1 84 ? -9.162 15.608 -1.786 1.00 0.00 84 ASP A CA 17
ATOM 26105 C C . ASP A 1 84 ? -8.915 16.539 -0.597 1.00 0.00 84 ASP A C 17
ATOM 26106 O O . ASP A 1 84 ? -8.997 16.116 0.554 1.00 0.00 84 ASP A O 17
ATOM 26115 N N . SER A 1 85 ? -8.618 17.790 -0.919 1.00 0.00 85 SER A N 17
ATOM 26116 C CA . SER A 1 85 ? -8.359 18.785 0.108 1.00 0.00 85 SER A CA 17
ATOM 26117 C C . SER A 1 85 ? -9.524 18.829 1.100 1.00 0.00 85 SER A C 17
ATOM 26118 O O . SER A 1 85 ? -9.325 19.087 2.286 1.00 0.00 85 SER A O 17
ATOM 26126 N N . ASP A 1 86 ? -10.714 18.573 0.578 1.00 0.00 86 ASP A N 17
ATOM 26127 C CA . ASP A 1 86 ? -11.912 18.580 1.401 1.00 0.00 86 ASP A CA 17
ATOM 26128 C C . ASP A 1 86 ? -11.829 17.443 2.423 1.00 0.00 86 ASP A C 17
ATOM 26129 O O . ASP A 1 86 ? -12.250 17.601 3.567 1.00 0.00 86 ASP A O 17
ATOM 26138 N N . ALA A 1 87 ? -11.283 16.323 1.971 1.00 0.00 87 ALA A N 17
ATOM 26139 C CA . ALA A 1 87 ? -11.141 15.161 2.831 1.00 0.00 87 ALA A CA 17
ATOM 26140 C C . ALA A 1 87 ? -9.916 15.344 3.729 1.00 0.00 87 ALA A C 17
ATOM 26141 O O . ALA A 1 87 ? -8.840 15.698 3.253 1.00 0.00 87 ALA A O 17
ATOM 26148 N N . ASP A 1 88 ? -10.121 15.094 5.014 1.00 0.00 88 ASP A N 17
ATOM 26149 C CA . ASP A 1 88 ? -9.047 15.226 5.982 1.00 0.00 88 ASP A CA 17
ATOM 26150 C C . ASP A 1 88 ? -7.844 14.399 5.521 1.00 0.00 88 ASP A C 17
ATOM 26151 O O . ASP A 1 88 ? -7.865 13.171 5.597 1.00 0.00 88 ASP A O 17
ATOM 26160 N N . LYS A 1 89 ? -6.825 15.106 5.054 1.00 0.00 89 LYS A N 17
ATOM 26161 C CA . LYS A 1 89 ? -5.617 14.451 4.582 1.00 0.00 89 LYS A CA 17
ATOM 26162 C C . LYS A 1 89 ? -5.152 13.431 5.623 1.00 0.00 89 LYS A C 17
ATOM 26163 O O . LYS A 1 89 ? -4.488 12.453 5.284 1.00 0.00 89 LYS A O 17
ATOM 26182 N N . LEU A 1 90 ? -5.522 13.694 6.867 1.00 0.00 90 LEU A N 17
ATOM 26183 C CA . LEU A 1 90 ? -5.152 12.810 7.960 1.00 0.00 90 LEU A CA 17
ATOM 26184 C C . LEU A 1 90 ? -6.053 11.575 7.940 1.00 0.00 90 LEU A C 17
ATOM 26185 O O . LEU A 1 90 ? -5.597 10.464 8.204 1.00 0.00 90 LEU A O 17
ATOM 26201 N N . ALA A 1 91 ? -7.319 11.810 7.621 1.00 0.00 91 ALA A N 17
ATOM 26202 C CA . ALA A 1 91 ? -8.288 10.729 7.562 1.00 0.00 91 ALA A CA 17
ATOM 26203 C C . ALA A 1 91 ? -7.961 9.820 6.376 1.00 0.00 91 ALA A C 17
ATOM 26204 O O . ALA A 1 91 ? -7.837 8.606 6.536 1.00 0.00 91 ALA A O 17
ATOM 26211 N N . VAL A 1 92 ? -7.829 10.441 5.213 1.00 0.00 92 VAL A N 17
ATOM 26212 C CA . VAL A 1 92 ? -7.518 9.702 4.001 1.00 0.00 92 VAL A CA 17
ATOM 26213 C C . VAL A 1 92 ? -6.265 8.855 4.233 1.00 0.00 92 VAL A C 17
ATOM 26214 O O . VAL A 1 92 ? -6.246 7.669 3.911 1.00 0.00 92 VAL A O 17
ATOM 26227 N N . VAL A 1 93 ? -5.249 9.498 4.790 1.00 0.00 93 VAL A N 17
ATOM 26228 C CA . VAL A 1 93 ? -3.996 8.818 5.069 1.00 0.00 93 VAL A CA 17
ATOM 26229 C C . VAL A 1 93 ? -4.230 7.736 6.124 1.00 0.00 93 VAL A C 17
ATOM 26230 O O . VAL A 1 93 ? -3.582 6.691 6.101 1.00 0.00 93 VAL A O 17
ATOM 26243 N N . ARG A 1 94 ? -5.161 8.024 7.022 1.00 0.00 94 ARG A N 17
ATOM 26244 C CA . ARG A 1 94 ? -5.490 7.087 8.085 1.00 0.00 94 ARG A CA 17
ATOM 26245 C C . ARG A 1 94 ? -6.163 5.841 7.504 1.00 0.00 94 ARG A C 17
ATOM 26246 O O . ARG A 1 94 ? -5.922 4.729 7.970 1.00 0.00 94 ARG A O 17
ATOM 26267 N N . THR A 1 95 ? -6.990 6.070 6.495 1.00 0.00 95 THR A N 17
ATOM 26268 C CA . THR A 1 95 ? -7.699 4.980 5.846 1.00 0.00 95 THR A CA 17
ATOM 26269 C C . THR A 1 95 ? -6.838 4.370 4.738 1.00 0.00 95 THR A C 17
ATOM 26270 O O . THR A 1 95 ? -6.948 3.179 4.447 1.00 0.00 95 THR A O 17
ATOM 26281 N N . TYR A 1 96 ? -6.000 5.212 4.151 1.00 0.00 96 TYR A N 17
ATOM 26282 C CA . TYR A 1 96 ? -5.122 4.770 3.081 1.00 0.00 96 TYR A CA 17
ATOM 26283 C C . TYR A 1 96 ? -3.949 3.957 3.635 1.00 0.00 96 TYR A C 17
ATOM 26284 O O . TYR A 1 96 ? -3.728 2.820 3.220 1.00 0.00 96 TYR A O 17
ATOM 26302 N N . ASN A 1 97 ? -3.232 4.571 4.564 1.00 0.00 97 ASN A N 17
ATOM 26303 C CA . ASN A 1 97 ? -2.089 3.919 5.179 1.00 0.00 97 ASN A CA 17
ATOM 26304 C C . ASN A 1 97 ? -2.534 2.591 5.795 1.00 0.00 97 ASN A C 17
ATOM 26305 O O . ASN A 1 97 ? -1.764 1.633 5.842 1.00 0.00 97 ASN A O 17
ATOM 26316 N N . ASP A 1 98 ? -3.778 2.576 6.253 1.00 0.00 98 ASP A N 17
ATOM 26317 C CA . ASP A 1 98 ? -4.337 1.382 6.864 1.00 0.00 98 ASP A CA 17
ATOM 26318 C C . ASP A 1 98 ? -4.443 0.277 5.811 1.00 0.00 98 ASP A C 17
ATOM 26319 O O . ASP A 1 98 ? -4.162 -0.885 6.096 1.00 0.00 98 ASP A O 17
ATOM 26328 N N . PHE A 1 99 ? -4.848 0.680 4.615 1.00 0.00 99 PHE A N 17
ATOM 26329 C CA . PHE A 1 99 ? -4.995 -0.262 3.519 1.00 0.00 99 PHE A CA 17
ATOM 26330 C C . PHE A 1 99 ? -3.635 -0.819 3.090 1.00 0.00 99 PHE A C 17
ATOM 26331 O O . PHE A 1 99 ? -3.539 -1.970 2.664 1.00 0.00 99 PHE A O 17
ATOM 26348 N N . ILE A 1 100 ? -2.620 0.021 3.218 1.00 0.00 100 ILE A N 17
ATOM 26349 C CA . ILE A 1 100 ? -1.271 -0.375 2.849 1.00 0.00 100 ILE A CA 17
ATOM 26350 C C . ILE A 1 100 ? -0.651 -1.182 3.990 1.00 0.00 100 ILE A C 17
ATOM 26351 O O . ILE A 1 100 ? 0.087 -2.137 3.751 1.00 0.00 100 ILE A O 17
ATOM 26367 N N . GLU A 1 101 ? -0.973 -0.769 5.207 1.00 0.00 101 GLU A N 17
ATOM 26368 C CA . GLU A 1 101 ? -0.456 -1.443 6.387 1.00 0.00 101 GLU A CA 17
ATOM 26369 C C . GLU A 1 101 ? -0.784 -2.935 6.332 1.00 0.00 101 GLU A C 17
ATOM 26370 O O . GLU A 1 101 ? -0.011 -3.763 6.814 1.00 0.00 101 GLU A O 17
ATOM 26382 N N . LYS A 1 102 ? -1.933 -3.235 5.743 1.00 0.00 102 LYS A N 17
ATOM 26383 C CA . LYS A 1 102 ? -2.372 -4.614 5.620 1.00 0.00 102 LYS A CA 17
ATOM 26384 C C . LYS A 1 102 ? -1.771 -5.226 4.352 1.00 0.00 102 LYS A C 17
ATOM 26385 O O . LYS A 1 102 ? -1.609 -6.442 4.264 1.00 0.00 102 LYS A O 17
ATOM 26404 N N . LEU A 1 103 ? -1.457 -4.355 3.407 1.00 0.00 103 LEU A N 17
ATOM 26405 C CA . LEU A 1 103 ? -0.876 -4.794 2.148 1.00 0.00 103 LEU A CA 17
ATOM 26406 C C . LEU A 1 103 ? 0.627 -5.005 2.332 1.00 0.00 103 LEU A C 17
ATOM 26407 O O . LEU A 1 103 ? 1.261 -5.708 1.546 1.00 0.00 103 LEU A O 17
ATOM 26423 N N . THR A 1 104 ? 1.158 -4.385 3.376 1.00 0.00 104 THR A N 17
ATOM 26424 C CA . THR A 1 104 ? 2.576 -4.496 3.673 1.00 0.00 104 THR A CA 17
ATOM 26425 C C . THR A 1 104 ? 2.788 -5.278 4.971 1.00 0.00 104 THR A C 17
ATOM 26426 O O . THR A 1 104 ? 3.596 -6.205 5.016 1.00 0.00 104 THR A O 17
ATOM 26437 N N . GLY A 1 105 ? 2.051 -4.874 5.996 1.00 0.00 105 GLY A N 17
ATOM 26438 C CA . GLY A 1 105 ? 2.149 -5.525 7.291 1.00 0.00 105 GLY A CA 17
ATOM 26439 C C . GLY A 1 105 ? 3.140 -4.793 8.198 1.00 0.00 105 GLY A C 17
ATOM 26440 O O . GLY A 1 105 ? 3.098 -4.943 9.418 1.00 0.00 105 GLY A O 17
ATOM 26444 N N . TYR A 1 106 ? 4.009 -4.016 7.567 1.00 0.00 106 TYR A N 17
ATOM 26445 C CA . TYR A 1 106 ? 5.010 -3.262 8.303 1.00 0.00 106 TYR A CA 17
ATOM 26446 C C . TYR A 1 106 ? 4.436 -1.936 8.804 1.00 0.00 106 TYR A C 17
ATOM 26447 O O . TYR A 1 106 ? 3.916 -1.143 8.019 1.00 0.00 106 TYR A O 17
ATOM 26465 N N . SER A 1 107 ? 4.549 -1.733 10.107 1.00 0.00 107 SER A N 17
ATOM 26466 C CA . SER A 1 107 ? 4.049 -0.516 10.723 1.00 0.00 107 SER A CA 17
ATOM 26467 C C . SER A 1 107 ? 5.084 0.603 10.589 1.00 0.00 107 SER A C 17
ATOM 26468 O O . SER A 1 107 ? 6.267 0.337 10.379 1.00 0.00 107 SER A O 17
ATOM 26476 N N . ALA A 1 108 ? 4.602 1.831 10.715 1.00 0.00 108 ALA A N 17
ATOM 26477 C CA . ALA A 1 108 ? 5.471 2.990 10.610 1.00 0.00 108 ALA A CA 17
ATOM 26478 C C . ALA A 1 108 ? 6.499 2.956 11.742 1.00 0.00 108 ALA A C 17
ATOM 26479 O O . ALA A 1 108 ? 7.551 3.586 11.650 1.00 0.00 108 ALA A O 17
ATOM 26486 N N . LYS A 1 109 ? 6.160 2.213 12.786 1.00 0.00 109 LYS A N 17
ATOM 26487 C CA . LYS A 1 109 ? 7.040 2.088 13.934 1.00 0.00 109 LYS A CA 17
ATOM 26488 C C . LYS A 1 109 ? 8.232 1.202 13.564 1.00 0.00 109 LYS A C 17
ATOM 26489 O O . LYS A 1 109 ? 9.377 1.539 13.862 1.00 0.00 109 LYS A O 17
ATOM 26508 N N . GLU A 1 110 ? 7.923 0.088 12.918 1.00 0.00 110 GLU A N 17
ATOM 26509 C CA . GLU A 1 110 ? 8.953 -0.849 12.504 1.00 0.00 110 GLU A CA 17
ATOM 26510 C C . GLU A 1 110 ? 9.613 -0.372 11.208 1.00 0.00 110 GLU A C 17
ATOM 26511 O O . GLU A 1 110 ? 10.800 -0.607 10.989 1.00 0.00 110 GLU A O 17
ATOM 26523 N N . ARG A 1 111 ? 8.814 0.291 10.383 1.00 0.00 111 ARG A N 17
ATOM 26524 C CA . ARG A 1 111 ? 9.307 0.803 9.116 1.00 0.00 111 ARG A CA 17
ATOM 26525 C C . ARG A 1 111 ? 10.592 1.604 9.330 1.00 0.00 111 ARG A C 17
ATOM 26526 O O . ARG A 1 111 ? 11.495 1.571 8.495 1.00 0.00 111 ARG A O 17
ATOM 26547 N N . LYS A 1 112 ? 10.634 2.305 10.453 1.00 0.00 112 LYS A N 17
ATOM 26548 C CA . LYS A 1 112 ? 11.794 3.114 10.789 1.00 0.00 112 LYS A CA 17
ATOM 26549 C C . LYS A 1 112 ? 12.906 2.207 11.320 1.00 0.00 112 LYS A C 17
ATOM 26550 O O . LYS A 1 112 ? 14.082 2.426 11.035 1.00 0.00 112 LYS A O 17
ATOM 26569 N N . LYS A 1 113 ? 12.495 1.207 12.088 1.00 0.00 113 LYS A N 17
ATOM 26570 C CA . LYS A 1 113 ? 13.441 0.268 12.663 1.00 0.00 113 LYS A CA 17
ATOM 26571 C C . LYS A 1 113 ? 14.394 -0.223 11.571 1.00 0.00 113 LYS A C 17
ATOM 26572 O O . LYS A 1 113 ? 15.609 -0.241 11.766 1.00 0.00 113 LYS A O 17
ATOM 26591 N N . MET A 1 114 ? 13.809 -0.608 10.448 1.00 0.00 114 MET A N 17
ATOM 26592 C CA . MET A 1 114 ? 14.590 -1.097 9.325 1.00 0.00 114 MET A CA 17
ATOM 26593 C C . MET A 1 114 ? 15.403 0.034 8.690 1.00 0.00 114 MET A C 17
ATOM 26594 O O . MET A 1 114 ? 16.406 -0.218 8.022 1.00 0.00 114 MET A O 17
ATOM 26608 N N . MET A 1 115 ? 14.941 1.253 8.921 1.00 0.00 115 MET A N 17
ATOM 26609 C CA . MET A 1 115 ? 15.614 2.423 8.380 1.00 0.00 115 MET A CA 17
ATOM 26610 C C . MET A 1 115 ? 16.786 2.841 9.267 1.00 0.00 115 MET A C 17
ATOM 26611 O O . MET A 1 115 ? 17.873 3.131 8.770 1.00 0.00 115 MET A O 17
ATOM 26625 N N . THR A 1 116 ? 16.526 2.859 10.566 1.00 0.00 116 THR A N 17
ATOM 26626 C CA . THR A 1 116 ? 17.546 3.238 11.529 1.00 0.00 116 THR A CA 17
ATOM 26627 C C . THR A 1 116 ? 18.304 2.001 12.018 1.00 0.00 116 THR A C 17
ATOM 26628 O O . THR A 1 116 ? 17.692 1.004 12.395 1.00 0.00 116 THR A O 17
ATOM 26639 N N . LYS A 1 117 ? 19.625 2.108 11.995 1.00 0.00 117 LYS A N 17
ATOM 26640 C CA . LYS A 1 117 ? 20.471 1.010 12.432 1.00 0.00 117 LYS A CA 17
ATOM 26641 C C . LYS A 1 117 ? 20.118 0.643 13.874 1.00 0.00 117 LYS A C 17
ATOM 26642 O O . LYS A 1 117 ? 20.005 1.517 14.732 1.00 0.00 117 LYS A O 17
ATOM 26661 N N . ASP A 1 118 ? 19.956 -0.653 14.097 1.00 0.00 118 ASP A N 17
ATOM 26662 C CA . ASP A 1 118 ? 19.618 -1.148 15.421 1.00 0.00 118 ASP A CA 17
ATOM 26663 C C . ASP A 1 118 ? 20.494 -2.360 15.746 1.00 0.00 118 ASP A C 17
ATOM 26664 O O . ASP A 1 118 ? 20.432 -2.895 16.852 1.00 0.00 118 ASP A O 17
ATOM 26674 N N . MET A 1 23 ? 6.672 8.999 -4.381 1.00 0.00 23 MET A N 18
ATOM 26675 C CA . MET A 1 23 ? 6.470 7.565 -4.257 1.00 0.00 23 MET A CA 18
ATOM 26676 C C . MET A 1 23 ? 7.044 7.042 -2.940 1.00 0.00 23 MET A C 18
ATOM 26677 O O . MET A 1 23 ? 8.211 7.278 -2.629 1.00 0.00 23 MET A O 18
ATOM 26691 N N . ARG A 1 24 ? 6.198 6.340 -2.200 1.00 0.00 24 ARG A N 18
ATOM 26692 C CA . ARG A 1 24 ? 6.607 5.781 -0.923 1.00 0.00 24 ARG A CA 18
ATOM 26693 C C . ARG A 1 24 ? 6.910 4.288 -1.069 1.00 0.00 24 ARG A C 18
ATOM 26694 O O . ARG A 1 24 ? 6.147 3.555 -1.697 1.00 0.00 24 ARG A O 18
ATOM 26715 N N . GLU A 1 25 ? 8.025 3.883 -0.480 1.00 0.00 25 GLU A N 18
ATOM 26716 C CA . GLU A 1 25 ? 8.437 2.490 -0.537 1.00 0.00 25 GLU A CA 18
ATOM 26717 C C . GLU A 1 25 ? 8.182 1.806 0.807 1.00 0.00 25 GLU A C 18
ATOM 26718 O O . GLU A 1 25 ? 8.706 2.233 1.835 1.00 0.00 25 GLU A O 18
ATOM 26730 N N . TYR A 1 26 ? 7.376 0.755 0.755 1.00 0.00 26 TYR A N 18
ATOM 26731 C CA . TYR A 1 26 ? 7.045 0.006 1.957 1.00 0.00 26 TYR A CA 18
ATOM 26732 C C . TYR A 1 26 ? 7.583 -1.425 1.876 1.00 0.00 26 TYR A C 18
ATOM 26733 O O . TYR A 1 26 ? 7.691 -1.991 0.791 1.00 0.00 26 TYR A O 18
ATOM 26751 N N . PRO A 1 27 ? 7.912 -1.980 3.073 1.00 0.00 27 PRO A N 18
ATOM 26752 C CA . PRO A 1 27 ? 8.437 -3.335 3.149 1.00 0.00 27 PRO A CA 18
ATOM 26753 C C . PRO A 1 27 ? 7.326 -4.365 2.937 1.00 0.00 27 PRO A C 18
ATOM 26754 O O . PRO A 1 27 ? 6.150 -4.012 2.879 1.00 0.00 27 PRO A O 18
ATOM 26765 N N . VAL A 1 28 ? 7.739 -5.618 2.826 1.00 0.00 28 VAL A N 18
ATOM 26766 C CA . VAL A 1 28 ? 6.793 -6.703 2.622 1.00 0.00 28 VAL A CA 18
ATOM 26767 C C . VAL A 1 28 ? 6.940 -7.722 3.753 1.00 0.00 28 VAL A C 18
ATOM 26768 O O . VAL A 1 28 ? 8.028 -7.898 4.298 1.00 0.00 28 VAL A O 18
ATOM 26781 N N . LYS A 1 29 ? 5.828 -8.367 4.074 1.00 0.00 29 LYS A N 18
ATOM 26782 C CA . LYS A 1 29 ? 5.818 -9.363 5.131 1.00 0.00 29 LYS A CA 18
ATOM 26783 C C . LYS A 1 29 ? 5.922 -10.758 4.510 1.00 0.00 29 LYS A C 18
ATOM 26784 O O . LYS A 1 29 ? 5.406 -10.998 3.420 1.00 0.00 29 LYS A O 18
ATOM 26803 N N . LYS A 1 30 ? 6.592 -11.645 5.234 1.00 0.00 30 LYS A N 18
ATOM 26804 C CA . LYS A 1 30 ? 6.769 -13.008 4.768 1.00 0.00 30 LYS A CA 18
ATOM 26805 C C . LYS A 1 30 ? 5.423 -13.736 4.810 1.00 0.00 30 LYS A C 18
ATOM 26806 O O . LYS A 1 30 ? 4.833 -13.896 5.878 1.00 0.00 30 LYS A O 18
ATOM 26825 N N . GLY A 1 31 ? 4.978 -14.159 3.636 1.00 0.00 31 GLY A N 18
ATOM 26826 C CA . GLY A 1 31 ? 3.715 -14.866 3.525 1.00 0.00 31 GLY A CA 18
ATOM 26827 C C . GLY A 1 31 ? 2.664 -14.003 2.824 1.00 0.00 31 GLY A C 18
ATOM 26828 O O . GLY A 1 31 ? 1.905 -14.496 1.991 1.00 0.00 31 GLY A O 18
ATOM 26832 N N . PHE A 1 32 ? 2.653 -12.729 3.188 1.00 0.00 32 PHE A N 18
ATOM 26833 C CA . PHE A 1 32 ? 1.707 -11.793 2.603 1.00 0.00 32 PHE A CA 18
ATOM 26834 C C . PHE A 1 32 ? 1.685 -11.914 1.079 1.00 0.00 32 PHE A C 18
ATOM 26835 O O . PHE A 1 32 ? 2.615 -12.456 0.483 1.00 0.00 32 PHE A O 18
ATOM 26852 N N . PRO A 1 33 ? 0.586 -11.387 0.475 1.00 0.00 33 PRO A N 18
ATOM 26853 C CA . PRO A 1 33 ? 0.431 -11.431 -0.968 1.00 0.00 33 PRO A CA 18
ATOM 26854 C C . PRO A 1 33 ? 1.340 -10.405 -1.649 1.00 0.00 33 PRO A C 18
ATOM 26855 O O . PRO A 1 33 ? 1.329 -9.228 -1.292 1.00 0.00 33 PRO A O 18
ATOM 26866 N N . THR A 1 34 ? 2.104 -10.887 -2.617 1.00 0.00 34 THR A N 18
ATOM 26867 C CA . THR A 1 34 ? 3.016 -10.028 -3.350 1.00 0.00 34 THR A CA 18
ATOM 26868 C C . THR A 1 34 ? 2.731 -10.105 -4.852 1.00 0.00 34 THR A C 18
ATOM 26869 O O . THR A 1 34 ? 3.613 -9.841 -5.668 1.00 0.00 34 THR A O 18
ATOM 26880 N N . ASP A 1 35 ? 1.498 -10.468 -5.170 1.00 0.00 35 ASP A N 18
ATOM 26881 C CA . ASP A 1 35 ? 1.086 -10.583 -6.558 1.00 0.00 35 ASP A CA 18
ATOM 26882 C C . ASP A 1 35 ? -0.173 -9.742 -6.783 1.00 0.00 35 ASP A C 18
ATOM 26883 O O . ASP A 1 35 ? -1.022 -9.640 -5.901 1.00 0.00 35 ASP A O 18
ATOM 26892 N N . TYR A 1 36 ? -0.251 -9.159 -7.971 1.00 0.00 36 TYR A N 18
ATOM 26893 C CA . TYR A 1 36 ? -1.391 -8.330 -8.325 1.00 0.00 36 TYR A CA 18
ATOM 26894 C C . TYR A 1 36 ? -2.706 -9.021 -7.960 1.00 0.00 36 TYR A C 18
ATOM 26895 O O . TYR A 1 36 ? -3.520 -8.464 -7.224 1.00 0.00 36 TYR A O 18
ATOM 26913 N N . ASP A 1 37 ? -2.872 -10.223 -8.489 1.00 0.00 37 ASP A N 18
ATOM 26914 C CA . ASP A 1 37 ? -4.075 -10.996 -8.228 1.00 0.00 37 ASP A CA 18
ATOM 26915 C C . ASP A 1 37 ? -4.200 -11.244 -6.723 1.00 0.00 37 ASP A C 18
ATOM 26916 O O . ASP A 1 37 ? -5.240 -10.966 -6.129 1.00 0.00 37 ASP A O 18
ATOM 26925 N N . SER A 1 38 ? -3.125 -11.766 -6.152 1.00 0.00 38 SER A N 18
ATOM 26926 C CA . SER A 1 38 ? -3.100 -12.055 -4.728 1.00 0.00 38 SER A CA 18
ATOM 26927 C C . SER A 1 38 ? -3.536 -10.820 -3.935 1.00 0.00 38 SER A C 18
ATOM 26928 O O . SER A 1 38 ? -4.432 -10.900 -3.098 1.00 0.00 38 SER A O 18
ATOM 26936 N N . ILE A 1 39 ? -2.880 -9.707 -4.229 1.00 0.00 39 ILE A N 18
ATOM 26937 C CA . ILE A 1 39 ? -3.188 -8.457 -3.554 1.00 0.00 39 ILE A CA 18
ATOM 26938 C C . ILE A 1 39 ? -4.614 -8.029 -3.910 1.00 0.00 39 ILE A C 18
ATOM 26939 O O . ILE A 1 39 ? -5.336 -7.505 -3.064 1.00 0.00 39 ILE A O 18
ATOM 26955 N N . LYS A 1 40 ? -4.975 -8.268 -5.162 1.00 0.00 40 LYS A N 18
ATOM 26956 C CA . LYS A 1 40 ? -6.301 -7.914 -5.639 1.00 0.00 40 LYS A CA 18
ATOM 26957 C C . LYS A 1 40 ? -7.351 -8.519 -4.707 1.00 0.00 40 LYS A C 18
ATOM 26958 O O . LYS A 1 40 ? -8.379 -7.898 -4.436 1.00 0.00 40 LYS A O 18
ATOM 26977 N N . ARG A 1 41 ? -7.060 -9.724 -4.239 1.00 0.00 41 ARG A N 18
ATOM 26978 C CA . ARG A 1 41 ? -7.968 -10.420 -3.344 1.00 0.00 41 ARG A CA 18
ATOM 26979 C C . ARG A 1 41 ? -7.879 -9.830 -1.935 1.00 0.00 41 ARG A C 18
ATOM 26980 O O . ARG A 1 41 ? -8.883 -9.735 -1.233 1.00 0.00 41 ARG A O 18
ATOM 27001 N N . LYS A 1 42 ? -6.665 -9.448 -1.563 1.00 0.00 42 LYS A N 18
ATOM 27002 C CA . LYS A 1 42 ? -6.432 -8.869 -0.252 1.00 0.00 42 LYS A CA 18
ATOM 27003 C C . LYS A 1 42 ? -7.173 -7.535 -0.147 1.00 0.00 42 LYS A C 18
ATOM 27004 O O . LYS A 1 42 ? -7.645 -7.166 0.926 1.00 0.00 42 LYS A O 18
ATOM 27023 N N . ILE A 1 43 ? -7.253 -6.850 -1.279 1.00 0.00 43 ILE A N 18
ATOM 27024 C CA . ILE A 1 43 ? -7.930 -5.564 -1.327 1.00 0.00 43 ILE A CA 18
ATOM 27025 C C . ILE A 1 43 ? -9.436 -5.779 -1.163 1.00 0.00 43 ILE A C 18
ATOM 27026 O O . ILE A 1 43 ? -10.061 -5.172 -0.295 1.00 0.00 43 ILE A O 18
ATOM 27042 N N . SER A 1 44 ? -9.974 -6.645 -2.010 1.00 0.00 44 SER A N 18
ATOM 27043 C CA . SER A 1 44 ? -11.395 -6.947 -1.968 1.00 0.00 44 SER A CA 18
ATOM 27044 C C . SER A 1 44 ? -11.727 -7.730 -0.696 1.00 0.00 44 SER A C 18
ATOM 27045 O O . SER A 1 44 ? -12.853 -7.675 -0.206 1.00 0.00 44 SER A O 18
ATOM 27053 N N . GLU A 1 45 ? -10.725 -8.442 -0.200 1.00 0.00 45 GLU A N 18
ATOM 27054 C CA . GLU A 1 45 ? -10.896 -9.235 1.006 1.00 0.00 45 GLU A CA 18
ATOM 27055 C C . GLU A 1 45 ? -11.111 -8.324 2.216 1.00 0.00 45 GLU A C 18
ATOM 27056 O O . GLU A 1 45 ? -11.792 -8.701 3.169 1.00 0.00 45 GLU A O 18
ATOM 27068 N N . LEU A 1 46 ? -10.518 -7.141 2.138 1.00 0.00 46 LEU A N 18
ATOM 27069 C CA . LEU A 1 46 ? -10.637 -6.173 3.215 1.00 0.00 46 LEU A CA 18
ATOM 27070 C C . LEU A 1 46 ? -11.964 -5.426 3.079 1.00 0.00 46 LEU A C 18
ATOM 27071 O O . LEU A 1 46 ? -12.495 -4.910 4.062 1.00 0.00 46 LEU A O 18
ATOM 27087 N N . GLY A 1 47 ? -12.467 -5.392 1.854 1.00 0.00 47 GLY A N 18
ATOM 27088 C CA . GLY A 1 47 ? -13.723 -4.716 1.576 1.00 0.00 47 GLY A CA 18
ATOM 27089 C C . GLY A 1 47 ? -13.503 -3.495 0.682 1.00 0.00 47 GLY A C 18
ATOM 27090 O O . GLY A 1 47 ? -14.221 -2.503 0.793 1.00 0.00 47 GLY A O 18
ATOM 27094 N N . PHE A 1 48 ? -12.507 -3.608 -0.184 1.00 0.00 48 PHE A N 18
ATOM 27095 C CA . PHE A 1 48 ? -12.185 -2.524 -1.099 1.00 0.00 48 PHE A CA 18
ATOM 27096 C C . PHE A 1 48 ? -12.333 -2.973 -2.554 1.00 0.00 48 PHE A C 18
ATOM 27097 O O . PHE A 1 48 ? -12.662 -4.127 -2.821 1.00 0.00 48 PHE A O 18
ATOM 27114 N N . ASP A 1 49 ? -12.078 -2.038 -3.456 1.00 0.00 49 ASP A N 18
ATOM 27115 C CA . ASP A 1 49 ? -12.178 -2.321 -4.879 1.00 0.00 49 ASP A CA 18
ATOM 27116 C C . ASP A 1 49 ? -10.832 -2.035 -5.547 1.00 0.00 49 ASP A C 18
ATOM 27117 O O . ASP A 1 49 ? -9.988 -1.342 -4.980 1.00 0.00 49 ASP A O 18
ATOM 27126 N N . VAL A 1 50 ? -10.674 -2.583 -6.742 1.00 0.00 50 VAL A N 18
ATOM 27127 C CA . VAL A 1 50 ? -9.445 -2.396 -7.494 1.00 0.00 50 VAL A CA 18
ATOM 27128 C C . VAL A 1 50 ? -9.784 -2.175 -8.970 1.00 0.00 50 VAL A C 18
ATOM 27129 O O . VAL A 1 50 ? -10.663 -2.841 -9.515 1.00 0.00 50 VAL A O 18
ATOM 27142 N N . LYS A 1 51 ? -9.068 -1.237 -9.574 1.00 0.00 51 LYS A N 18
ATOM 27143 C CA . LYS A 1 51 ? -9.281 -0.920 -10.975 1.00 0.00 51 LYS A CA 18
ATOM 27144 C C . LYS A 1 51 ? -8.033 -1.299 -11.776 1.00 0.00 51 LYS A C 18
ATOM 27145 O O . LYS A 1 51 ? -6.913 -1.171 -11.285 1.00 0.00 51 LYS A O 18
ATOM 27164 N N . SER A 1 52 ? -8.270 -1.759 -12.996 1.00 0.00 52 SER A N 18
ATOM 27165 C CA . SER A 1 52 ? -7.179 -2.157 -13.869 1.00 0.00 52 SER A CA 18
ATOM 27166 C C . SER A 1 52 ? -6.878 -1.042 -14.873 1.00 0.00 52 SER A C 18
ATOM 27167 O O . SER A 1 52 ? -7.719 -0.712 -15.709 1.00 0.00 52 SER A O 18
ATOM 27175 N N . GLU A 1 53 ? -5.677 -0.494 -14.759 1.00 0.00 53 GLU A N 18
ATOM 27176 C CA . GLU A 1 53 ? -5.256 0.576 -15.646 1.00 0.00 53 GLU A CA 18
ATOM 27177 C C . GLU A 1 53 ? -3.987 0.172 -16.400 1.00 0.00 53 GLU A C 18
ATOM 27178 O O . GLU A 1 53 ? -2.877 0.389 -15.916 1.00 0.00 53 GLU A O 18
ATOM 27190 N N . GLY A 1 54 ? -4.194 -0.408 -17.573 1.00 0.00 54 GLY A N 18
ATOM 27191 C CA . GLY A 1 54 ? -3.080 -0.845 -18.397 1.00 0.00 54 GLY A CA 18
ATOM 27192 C C . GLY A 1 54 ? -2.370 -2.048 -17.771 1.00 0.00 54 GLY A C 18
ATOM 27193 O O . GLY A 1 54 ? -2.884 -3.164 -17.806 1.00 0.00 54 GLY A O 18
ATOM 27197 N N . ASP A 1 55 ? -1.201 -1.777 -17.211 1.00 0.00 55 ASP A N 18
ATOM 27198 C CA . ASP A 1 55 ? -0.416 -2.823 -16.577 1.00 0.00 55 ASP A CA 18
ATOM 27199 C C . ASP A 1 55 ? -0.215 -2.479 -15.099 1.00 0.00 55 ASP A C 18
ATOM 27200 O O . ASP A 1 55 ? 0.402 -3.242 -14.359 1.00 0.00 55 ASP A O 18
ATOM 27209 N N . LEU A 1 56 ? -0.747 -1.328 -14.714 1.00 0.00 56 LEU A N 18
ATOM 27210 C CA . LEU A 1 56 ? -0.635 -0.873 -13.339 1.00 0.00 56 LEU A CA 18
ATOM 27211 C C . LEU A 1 56 ? -1.890 -1.281 -12.567 1.00 0.00 56 LEU A C 18
ATOM 27212 O O . LEU A 1 56 ? -2.949 -1.484 -13.159 1.00 0.00 56 LEU A O 18
ATOM 27228 N N . ILE A 1 57 ? -1.731 -1.389 -11.256 1.00 0.00 57 ILE A N 18
ATOM 27229 C CA . ILE A 1 57 ? -2.839 -1.768 -10.397 1.00 0.00 57 ILE A CA 18
ATOM 27230 C C . ILE A 1 57 ? -3.330 -0.539 -9.631 1.00 0.00 57 ILE A C 18
ATOM 27231 O O . ILE A 1 57 ? -2.529 0.215 -9.081 1.00 0.00 57 ILE A O 18
ATOM 27247 N N . ILE A 1 58 ? -4.645 -0.374 -9.620 1.00 0.00 58 ILE A N 18
ATOM 27248 C CA . ILE A 1 58 ? -5.252 0.752 -8.930 1.00 0.00 58 ILE A CA 18
ATOM 27249 C C . ILE A 1 58 ? -6.148 0.231 -7.804 1.00 0.00 58 ILE A C 18
ATOM 27250 O O . ILE A 1 58 ? -7.005 -0.620 -8.031 1.00 0.00 58 ILE A O 18
ATOM 27266 N N . ALA A 1 59 ? -5.918 0.766 -6.614 1.00 0.00 59 ALA A N 18
ATOM 27267 C CA . ALA A 1 59 ? -6.696 0.367 -5.452 1.00 0.00 59 ALA A CA 18
ATOM 27268 C C . ALA A 1 59 ? -7.803 1.393 -5.207 1.00 0.00 59 ALA A C 18
ATOM 27269 O O . ALA A 1 59 ? -7.613 2.584 -5.441 1.00 0.00 59 ALA A O 18
ATOM 27276 N N . SER A 1 60 ? -8.936 0.892 -4.737 1.00 0.00 60 SER A N 18
ATOM 27277 C CA . SER A 1 60 ? -10.075 1.750 -4.457 1.00 0.00 60 SER A CA 18
ATOM 27278 C C . SER A 1 60 ? -10.328 1.809 -2.949 1.00 0.00 60 SER A C 18
ATOM 27279 O O . SER A 1 60 ? -10.993 0.936 -2.394 1.00 0.00 60 SER A O 18
ATOM 27287 N N . ILE A 1 61 ? -9.783 2.845 -2.329 1.00 0.00 61 ILE A N 18
ATOM 27288 C CA . ILE A 1 61 ? -9.942 3.029 -0.897 1.00 0.00 61 ILE A CA 18
ATOM 27289 C C . ILE A 1 61 ? -10.656 4.357 -0.633 1.00 0.00 61 ILE A C 18
ATOM 27290 O O . ILE A 1 61 ? -10.627 5.258 -1.471 1.00 0.00 61 ILE A O 18
ATOM 27306 N N . PRO A 1 62 ? -11.294 4.437 0.564 1.00 0.00 62 PRO A N 18
ATOM 27307 C CA . PRO A 1 62 ? -12.014 5.641 0.948 1.00 0.00 62 PRO A CA 18
ATOM 27308 C C . PRO A 1 62 ? -11.045 6.754 1.351 1.00 0.00 62 PRO A C 18
ATOM 27309 O O . PRO A 1 62 ? -10.107 6.521 2.112 1.00 0.00 62 PRO A O 18
ATOM 27320 N N . GLY A 1 63 ? -11.306 7.941 0.823 1.00 0.00 63 GLY A N 18
ATOM 27321 C CA . GLY A 1 63 ? -10.468 9.091 1.118 1.00 0.00 63 GLY A CA 18
ATOM 27322 C C . GLY A 1 63 ? -9.480 9.356 -0.020 1.00 0.00 63 GLY A C 18
ATOM 27323 O O . GLY A 1 63 ? -9.032 10.486 -0.206 1.00 0.00 63 GLY A O 18
ATOM 27327 N N . ILE A 1 64 ? -9.171 8.297 -0.752 1.00 0.00 64 ILE A N 18
ATOM 27328 C CA . ILE A 1 64 ? -8.245 8.402 -1.866 1.00 0.00 64 ILE A CA 18
ATOM 27329 C C . ILE A 1 64 ? -9.017 8.269 -3.181 1.00 0.00 64 ILE A C 18
ATOM 27330 O O . ILE A 1 64 ? -10.043 7.592 -3.235 1.00 0.00 64 ILE A O 18
ATOM 27346 N N . SER A 1 65 ? -8.496 8.927 -4.206 1.00 0.00 65 SER A N 18
ATOM 27347 C CA . SER A 1 65 ? -9.125 8.891 -5.515 1.00 0.00 65 SER A CA 18
ATOM 27348 C C . SER A 1 65 ? -8.555 7.734 -6.338 1.00 0.00 65 SER A C 18
ATOM 27349 O O . SER A 1 65 ? -9.301 6.882 -6.818 1.00 0.00 65 SER A O 18
ATOM 27357 N N . ARG A 1 66 ? -7.237 7.740 -6.476 1.00 0.00 66 ARG A N 18
ATOM 27358 C CA . ARG A 1 66 ? -6.559 6.703 -7.232 1.00 0.00 66 ARG A CA 18
ATOM 27359 C C . ARG A 1 66 ? -5.101 6.586 -6.783 1.00 0.00 66 ARG A C 18
ATOM 27360 O O . ARG A 1 66 ? -4.452 7.592 -6.499 1.00 0.00 66 ARG A O 18
ATOM 27381 N N . ILE A 1 67 ? -4.626 5.350 -6.733 1.00 0.00 67 ILE A N 18
ATOM 27382 C CA . ILE A 1 67 ? -3.257 5.089 -6.324 1.00 0.00 67 ILE A CA 18
ATOM 27383 C C . ILE A 1 67 ? -2.691 3.937 -7.157 1.00 0.00 67 ILE A C 18
ATOM 27384 O O . ILE A 1 67 ? -3.441 3.090 -7.642 1.00 0.00 67 ILE A O 18
ATOM 27400 N N . GLU A 1 68 ? -1.374 3.941 -7.297 1.00 0.00 68 GLU A N 18
ATOM 27401 C CA . GLU A 1 68 ? -0.700 2.906 -8.062 1.00 0.00 68 GLU A CA 18
ATOM 27402 C C . GLU A 1 68 ? 0.129 2.015 -7.134 1.00 0.00 68 GLU A C 18
ATOM 27403 O O . GLU A 1 68 ? 0.827 2.510 -6.251 1.00 0.00 68 GLU A O 18
ATOM 27415 N N . ILE A 1 69 ? 0.023 0.715 -7.367 1.00 0.00 69 ILE A N 18
ATOM 27416 C CA . ILE A 1 69 ? 0.755 -0.250 -6.563 1.00 0.00 69 ILE A CA 18
ATOM 27417 C C . ILE A 1 69 ? 1.589 -1.145 -7.481 1.00 0.00 69 ILE A C 18
ATOM 27418 O O . ILE A 1 69 ? 1.168 -1.465 -8.592 1.00 0.00 69 ILE A O 18
ATOM 27434 N N . LYS A 1 70 ? 2.758 -1.522 -6.984 1.00 0.00 70 LYS A N 18
ATOM 27435 C CA . LYS A 1 70 ? 3.655 -2.374 -7.747 1.00 0.00 70 LYS A CA 18
ATOM 27436 C C . LYS A 1 70 ? 4.320 -3.381 -6.805 1.00 0.00 70 LYS A C 18
ATOM 27437 O O . LYS A 1 70 ? 5.333 -3.076 -6.180 1.00 0.00 70 LYS A O 18
ATOM 27456 N N . PRO A 1 71 ? 3.704 -4.591 -6.732 1.00 0.00 71 PRO A N 18
ATOM 27457 C CA . PRO A 1 71 ? 4.224 -5.644 -5.876 1.00 0.00 71 PRO A CA 18
ATOM 27458 C C . PRO A 1 71 ? 5.474 -6.280 -6.488 1.00 0.00 71 PRO A C 18
ATOM 27459 O O . PRO A 1 71 ? 5.461 -6.693 -7.645 1.00 0.00 71 PRO A O 18
ATOM 27470 N N . ASP A 1 72 ? 6.524 -6.335 -5.682 1.00 0.00 72 ASP A N 18
ATOM 27471 C CA . ASP A 1 72 ? 7.780 -6.913 -6.130 1.00 0.00 72 ASP A CA 18
ATOM 27472 C C . ASP A 1 72 ? 8.259 -7.942 -5.103 1.00 0.00 72 ASP A C 18
ATOM 27473 O O . ASP A 1 72 ? 7.880 -7.878 -3.934 1.00 0.00 72 ASP A O 18
ATOM 27482 N N . LYS A 1 73 ? 9.082 -8.864 -5.576 1.00 0.00 73 LYS A N 18
ATOM 27483 C CA . LYS A 1 73 ? 9.617 -9.905 -4.715 1.00 0.00 73 LYS A CA 18
ATOM 27484 C C . LYS A 1 73 ? 10.347 -9.260 -3.535 1.00 0.00 73 LYS A C 18
ATOM 27485 O O . LYS A 1 73 ? 10.202 -9.699 -2.395 1.00 0.00 73 LYS A O 18
ATOM 27504 N N . ARG A 1 74 ? 11.115 -8.227 -3.850 1.00 0.00 74 ARG A N 18
ATOM 27505 C CA . ARG A 1 74 ? 11.869 -7.517 -2.831 1.00 0.00 74 ARG A CA 18
ATOM 27506 C C . ARG A 1 74 ? 10.919 -6.781 -1.884 1.00 0.00 74 ARG A C 18
ATOM 27507 O O . ARG A 1 74 ? 10.759 -7.173 -0.730 1.00 0.00 74 ARG A O 18
ATOM 27528 N N . LYS A 1 75 ? 10.312 -5.726 -2.408 1.00 0.00 75 LYS A N 18
ATOM 27529 C CA . LYS A 1 75 ? 9.382 -4.931 -1.624 1.00 0.00 75 LYS A CA 18
ATOM 27530 C C . LYS A 1 75 ? 8.291 -4.378 -2.544 1.00 0.00 75 LYS A C 18
ATOM 27531 O O . LYS A 1 75 ? 8.231 -4.725 -3.722 1.00 0.00 75 LYS A O 18
ATOM 27550 N N . ILE A 1 76 ? 7.456 -3.523 -1.970 1.00 0.00 76 ILE A N 18
ATOM 27551 C CA . ILE A 1 76 ? 6.371 -2.917 -2.722 1.00 0.00 76 ILE A CA 18
ATOM 27552 C C . ILE A 1 76 ? 6.451 -1.396 -2.588 1.00 0.00 76 ILE A C 18
ATOM 27553 O O . ILE A 1 76 ? 7.085 -0.882 -1.668 1.00 0.00 76 ILE A O 18
ATOM 27569 N N . LEU A 1 77 ? 5.800 -0.716 -3.521 1.00 0.00 77 LEU A N 18
ATOM 27570 C CA . LEU A 1 77 ? 5.789 0.737 -3.519 1.00 0.00 77 LEU A CA 18
ATOM 27571 C C . LEU A 1 77 ? 4.406 1.233 -3.945 1.00 0.00 77 LEU A C 18
ATOM 27572 O O . LEU A 1 77 ? 3.681 0.534 -4.650 1.00 0.00 77 LEU A O 18
ATOM 27588 N N . VAL A 1 78 ? 4.082 2.438 -3.498 1.00 0.00 78 VAL A N 18
ATOM 27589 C CA . VAL A 1 78 ? 2.798 3.037 -3.824 1.00 0.00 78 VAL A CA 18
ATOM 27590 C C . VAL A 1 78 ? 3.015 4.478 -4.288 1.00 0.00 78 VAL A C 18
ATOM 27591 O O . VAL A 1 78 ? 3.932 5.153 -3.819 1.00 0.00 78 VAL A O 18
ATOM 27604 N N . ASN A 1 79 ? 2.158 4.909 -5.200 1.00 0.00 79 ASN A N 18
ATOM 27605 C CA . ASN A 1 79 ? 2.244 6.259 -5.731 1.00 0.00 79 ASN A CA 18
ATOM 27606 C C . ASN A 1 79 ? 0.850 6.888 -5.742 1.00 0.00 79 ASN A C 18
ATOM 27607 O O . ASN A 1 79 ? -0.065 6.368 -6.382 1.00 0.00 79 ASN A O 18
ATOM 27618 N N . THR A 1 80 ? 0.729 7.997 -5.028 1.00 0.00 80 THR A N 18
ATOM 27619 C CA . THR A 1 80 ? -0.539 8.702 -4.949 1.00 0.00 80 THR A CA 18
ATOM 27620 C C . THR A 1 80 ? -0.622 9.773 -6.039 1.00 0.00 80 THR A C 18
ATOM 27621 O O . THR A 1 80 ? 0.247 10.638 -6.134 1.00 0.00 80 THR A O 18
ATOM 27632 N N . GLY A 1 81 ? -1.678 9.680 -6.834 1.00 0.00 81 GLY A N 18
ATOM 27633 C CA . GLY A 1 81 ? -1.888 10.628 -7.915 1.00 0.00 81 GLY A CA 18
ATOM 27634 C C . GLY A 1 81 ? -2.793 11.777 -7.467 1.00 0.00 81 GLY A C 18
ATOM 27635 O O . GLY A 1 81 ? -2.356 12.925 -7.396 1.00 0.00 81 GLY A O 18
ATOM 27639 N N . ASP A 1 82 ? -4.038 11.428 -7.177 1.00 0.00 82 ASP A N 18
ATOM 27640 C CA . ASP A 1 82 ? -5.009 12.417 -6.738 1.00 0.00 82 ASP A CA 18
ATOM 27641 C C . ASP A 1 82 ? -5.784 11.866 -5.540 1.00 0.00 82 ASP A C 18
ATOM 27642 O O . ASP A 1 82 ? -5.985 10.658 -5.428 1.00 0.00 82 ASP A O 18
ATOM 27651 N N . TYR A 1 83 ? -6.201 12.780 -4.675 1.00 0.00 83 TYR A N 18
ATOM 27652 C CA . TYR A 1 83 ? -6.951 12.400 -3.489 1.00 0.00 83 TYR A CA 18
ATOM 27653 C C . TYR A 1 83 ? -8.297 13.127 -3.435 1.00 0.00 83 TYR A C 18
ATOM 27654 O O . TYR A 1 83 ? -8.485 14.142 -4.103 1.00 0.00 83 TYR A O 18
ATOM 27672 N N . ASP A 1 84 ? -9.198 12.577 -2.636 1.00 0.00 84 ASP A N 18
ATOM 27673 C CA . ASP A 1 84 ? -10.520 13.160 -2.486 1.00 0.00 84 ASP A CA 18
ATOM 27674 C C . ASP A 1 84 ? -10.406 14.685 -2.503 1.00 0.00 84 ASP A C 18
ATOM 27675 O O . ASP A 1 84 ? -9.428 15.243 -2.008 1.00 0.00 84 ASP A O 18
ATOM 27684 N N . SER A 1 85 ? -11.419 15.317 -3.077 1.00 0.00 85 SER A N 18
ATOM 27685 C CA . SER A 1 85 ? -11.444 16.767 -3.164 1.00 0.00 85 SER A CA 18
ATOM 27686 C C . SER A 1 85 ? -12.071 17.357 -1.900 1.00 0.00 85 SER A C 18
ATOM 27687 O O . SER A 1 85 ? -11.858 18.526 -1.585 1.00 0.00 85 SER A O 18
ATOM 27695 N N . ASP A 1 86 ? -12.834 16.520 -1.211 1.00 0.00 86 ASP A N 18
ATOM 27696 C CA . ASP A 1 86 ? -13.493 16.945 0.012 1.00 0.00 86 ASP A CA 18
ATOM 27697 C C . ASP A 1 86 ? -12.680 16.469 1.217 1.00 0.00 86 ASP A C 18
ATOM 27698 O O . ASP A 1 86 ? -12.159 17.282 1.979 1.00 0.00 86 ASP A O 18
ATOM 27707 N N . ALA A 1 87 ? -12.595 15.152 1.353 1.00 0.00 87 ALA A N 18
ATOM 27708 C CA . ALA A 1 87 ? -11.854 14.560 2.451 1.00 0.00 87 ALA A CA 18
ATOM 27709 C C . ALA A 1 87 ? -10.467 15.203 2.533 1.00 0.00 87 ALA A C 18
ATOM 27710 O O . ALA A 1 87 ? -9.852 15.495 1.508 1.00 0.00 87 ALA A O 18
ATOM 27717 N N . ASP A 1 88 ? -10.016 15.407 3.761 1.00 0.00 88 ASP A N 18
ATOM 27718 C CA . ASP A 1 88 ? -8.714 16.011 3.989 1.00 0.00 88 ASP A CA 18
ATOM 27719 C C . ASP A 1 88 ? -7.620 15.020 3.588 1.00 0.00 88 ASP A C 18
ATOM 27720 O O . ASP A 1 88 ? -7.472 13.968 4.206 1.00 0.00 88 ASP A O 18
ATOM 27729 N N . LYS A 1 89 ? -6.878 15.394 2.554 1.00 0.00 89 LYS A N 18
ATOM 27730 C CA . LYS A 1 89 ? -5.802 14.551 2.062 1.00 0.00 89 LYS A CA 18
ATOM 27731 C C . LYS A 1 89 ? -4.941 14.092 3.241 1.00 0.00 89 LYS A C 18
ATOM 27732 O O . LYS A 1 89 ? -4.372 13.002 3.211 1.00 0.00 89 LYS A O 18
ATOM 27751 N N . LEU A 1 90 ? -4.871 14.948 4.251 1.00 0.00 90 LEU A N 18
ATOM 27752 C CA . LEU A 1 90 ? -4.088 14.643 5.436 1.00 0.00 90 LEU A CA 18
ATOM 27753 C C . LEU A 1 90 ? -4.857 13.650 6.308 1.00 0.00 90 LEU A C 18
ATOM 27754 O O . LEU A 1 90 ? -4.256 12.815 6.984 1.00 0.00 90 LEU A O 18
ATOM 27770 N N . ALA A 1 91 ? -6.177 13.771 6.266 1.00 0.00 91 ALA A N 18
ATOM 27771 C CA . ALA A 1 91 ? -7.034 12.894 7.043 1.00 0.00 91 ALA A CA 18
ATOM 27772 C C . ALA A 1 91 ? -7.095 11.520 6.372 1.00 0.00 91 ALA A C 18
ATOM 27773 O O . ALA A 1 91 ? -6.906 10.496 7.029 1.00 0.00 91 ALA A O 18
ATOM 27780 N N . VAL A 1 92 ? -7.356 11.541 5.075 1.00 0.00 92 VAL A N 18
ATOM 27781 C CA . VAL A 1 92 ? -7.443 10.310 4.307 1.00 0.00 92 VAL A CA 18
ATOM 27782 C C . VAL A 1 92 ? -6.107 9.570 4.387 1.00 0.00 92 VAL A C 18
ATOM 27783 O O . VAL A 1 92 ? -6.069 8.342 4.320 1.00 0.00 92 VAL A O 18
ATOM 27796 N N . VAL A 1 93 ? -5.044 10.347 4.528 1.00 0.00 93 VAL A N 18
ATOM 27797 C CA . VAL A 1 93 ? -3.708 9.781 4.618 1.00 0.00 93 VAL A CA 18
ATOM 27798 C C . VAL A 1 93 ? -3.694 8.687 5.688 1.00 0.00 93 VAL A C 18
ATOM 27799 O O . VAL A 1 93 ? -3.017 7.672 5.533 1.00 0.00 93 VAL A O 18
ATOM 27812 N N . ARG A 1 94 ? -4.447 8.933 6.750 1.00 0.00 94 ARG A N 18
ATOM 27813 C CA . ARG A 1 94 ? -4.528 7.983 7.845 1.00 0.00 94 ARG A CA 18
ATOM 27814 C C . ARG A 1 94 ? -5.157 6.672 7.365 1.00 0.00 94 ARG A C 18
ATOM 27815 O O . ARG A 1 94 ? -4.866 5.606 7.907 1.00 0.00 94 ARG A O 18
ATOM 27836 N N . THR A 1 95 ? -6.004 6.794 6.355 1.00 0.00 95 THR A N 18
ATOM 27837 C CA . THR A 1 95 ? -6.674 5.634 5.796 1.00 0.00 95 THR A CA 18
ATOM 27838 C C . THR A 1 95 ? -5.803 4.980 4.722 1.00 0.00 95 THR A C 18
ATOM 27839 O O . THR A 1 95 ? -5.800 3.758 4.578 1.00 0.00 95 THR A O 18
ATOM 27850 N N . TYR A 1 96 ? -5.085 5.823 3.994 1.00 0.00 96 TYR A N 18
ATOM 27851 C CA . TYR A 1 96 ? -4.211 5.342 2.938 1.00 0.00 96 TYR A CA 18
ATOM 27852 C C . TYR A 1 96 ? -3.141 4.403 3.496 1.00 0.00 96 TYR A C 18
ATOM 27853 O O . TYR A 1 96 ? -2.888 3.339 2.931 1.00 0.00 96 TYR A O 18
ATOM 27871 N N . ASN A 1 97 ? -2.540 4.829 4.598 1.00 0.00 97 ASN A N 18
ATOM 27872 C CA . ASN A 1 97 ? -1.503 4.039 5.238 1.00 0.00 97 ASN A CA 18
ATOM 27873 C C . ASN A 1 97 ? -2.129 2.786 5.854 1.00 0.00 97 ASN A C 18
ATOM 27874 O O . ASN A 1 97 ? -1.519 1.718 5.852 1.00 0.00 97 ASN A O 18
ATOM 27885 N N . ASP A 1 98 ? -3.339 2.958 6.365 1.00 0.00 98 ASP A N 18
ATOM 27886 C CA . ASP A 1 98 ? -4.055 1.855 6.982 1.00 0.00 98 ASP A CA 18
ATOM 27887 C C . ASP A 1 98 ? -4.157 0.698 5.986 1.00 0.00 98 ASP A C 18
ATOM 27888 O O . ASP A 1 98 ? -4.019 -0.464 6.362 1.00 0.00 98 ASP A O 18
ATOM 27897 N N . PHE A 1 99 ? -4.402 1.058 4.735 1.00 0.00 99 PHE A N 18
ATOM 27898 C CA . PHE A 1 99 ? -4.525 0.064 3.681 1.00 0.00 99 PHE A CA 18
ATOM 27899 C C . PHE A 1 99 ? -3.206 -0.683 3.474 1.00 0.00 99 PHE A C 18
ATOM 27900 O O . PHE A 1 99 ? -3.175 -1.913 3.502 1.00 0.00 99 PHE A O 18
ATOM 27917 N N . ILE A 1 100 ? -2.149 0.090 3.272 1.00 0.00 100 ILE A N 18
ATOM 27918 C CA . ILE A 1 100 ? -0.831 -0.483 3.061 1.00 0.00 100 ILE A CA 18
ATOM 27919 C C . ILE A 1 100 ? -0.421 -1.278 4.303 1.00 0.00 100 ILE A C 18
ATOM 27920 O O . ILE A 1 100 ? 0.280 -2.284 4.198 1.00 0.00 100 ILE A O 18
ATOM 27936 N N . GLU A 1 101 ? -0.876 -0.797 5.451 1.00 0.00 101 GLU A N 18
ATOM 27937 C CA . GLU A 1 101 ? -0.564 -1.450 6.711 1.00 0.00 101 GLU A CA 18
ATOM 27938 C C . GLU A 1 101 ? -1.001 -2.915 6.671 1.00 0.00 101 GLU A C 18
ATOM 27939 O O . GLU A 1 101 ? -0.247 -3.804 7.068 1.00 0.00 101 GLU A O 18
ATOM 27951 N N . LYS A 1 102 ? -2.217 -3.124 6.188 1.00 0.00 102 LYS A N 18
ATOM 27952 C CA . LYS A 1 102 ? -2.763 -4.468 6.091 1.00 0.00 102 LYS A CA 18
ATOM 27953 C C . LYS A 1 102 ? -2.272 -5.121 4.798 1.00 0.00 102 LYS A C 18
ATOM 27954 O O . LYS A 1 102 ? -2.247 -6.347 4.688 1.00 0.00 102 LYS A O 18
ATOM 27973 N N . LEU A 1 103 ? -1.891 -4.275 3.852 1.00 0.00 103 LEU A N 18
ATOM 27974 C CA . LEU A 1 103 ? -1.402 -4.755 2.571 1.00 0.00 103 LEU A CA 18
ATOM 27975 C C . LEU A 1 103 ? -0.008 -5.360 2.758 1.00 0.00 103 LEU A C 18
ATOM 27976 O O . LEU A 1 103 ? 0.283 -6.432 2.231 1.00 0.00 103 LEU A O 18
ATOM 27992 N N . THR A 1 104 ? 0.818 -4.644 3.508 1.00 0.00 104 THR A N 18
ATOM 27993 C CA . THR A 1 104 ? 2.172 -5.096 3.769 1.00 0.00 104 THR A CA 18
ATOM 27994 C C . THR A 1 104 ? 2.246 -5.810 5.120 1.00 0.00 104 THR A C 18
ATOM 27995 O O . THR A 1 104 ? 2.930 -6.823 5.255 1.00 0.00 104 THR A O 18
ATOM 28006 N N . GLY A 1 105 ? 1.529 -5.255 6.087 1.00 0.00 105 GLY A N 18
ATOM 28007 C CA . GLY A 1 105 ? 1.504 -5.827 7.421 1.00 0.00 105 GLY A CA 18
ATOM 28008 C C . GLY A 1 105 ? 2.555 -5.171 8.318 1.00 0.00 105 GLY A C 18
ATOM 28009 O O . GLY A 1 105 ? 2.662 -5.500 9.499 1.00 0.00 105 GLY A O 18
ATOM 28013 N N . TYR A 1 106 ? 3.306 -4.257 7.724 1.00 0.00 106 TYR A N 18
ATOM 28014 C CA . TYR A 1 106 ? 4.346 -3.551 8.455 1.00 0.00 106 TYR A CA 18
ATOM 28015 C C . TYR A 1 106 ? 3.832 -2.213 8.988 1.00 0.00 106 TYR A C 18
ATOM 28016 O O . TYR A 1 106 ? 3.255 -1.424 8.242 1.00 0.00 106 TYR A O 18
ATOM 28034 N N . SER A 1 107 ? 4.059 -1.999 10.275 1.00 0.00 107 SER A N 18
ATOM 28035 C CA . SER A 1 107 ? 3.625 -0.770 10.917 1.00 0.00 107 SER A CA 18
ATOM 28036 C C . SER A 1 107 ? 4.750 0.268 10.876 1.00 0.00 107 SER A C 18
ATOM 28037 O O . SER A 1 107 ? 5.858 -0.031 10.436 1.00 0.00 107 SER A O 18
ATOM 28045 N N . ALA A 1 108 ? 4.425 1.465 11.339 1.00 0.00 108 ALA A N 18
ATOM 28046 C CA . ALA A 1 108 ? 5.393 2.547 11.361 1.00 0.00 108 ALA A CA 18
ATOM 28047 C C . ALA A 1 108 ? 6.425 2.281 12.459 1.00 0.00 108 ALA A C 18
ATOM 28048 O O . ALA A 1 108 ? 7.545 2.786 12.398 1.00 0.00 108 ALA A O 18
ATOM 28055 N N . LYS A 1 109 ? 6.012 1.488 13.434 1.00 0.00 109 LYS A N 18
ATOM 28056 C CA . LYS A 1 109 ? 6.886 1.147 14.544 1.00 0.00 109 LYS A CA 18
ATOM 28057 C C . LYS A 1 109 ? 8.026 0.264 14.036 1.00 0.00 109 LYS A C 18
ATOM 28058 O O . LYS A 1 109 ? 9.194 0.525 14.322 1.00 0.00 109 LYS A O 18
ATOM 28077 N N . GLU A 1 110 ? 7.649 -0.764 13.292 1.00 0.00 110 GLU A N 18
ATOM 28078 C CA . GLU A 1 110 ? 8.625 -1.688 12.741 1.00 0.00 110 GLU A CA 18
ATOM 28079 C C . GLU A 1 110 ? 9.285 -1.087 11.498 1.00 0.00 110 GLU A C 18
ATOM 28080 O O . GLU A 1 110 ? 10.452 -1.355 11.220 1.00 0.00 110 GLU A O 18
ATOM 28092 N N . ARG A 1 111 ? 8.509 -0.283 10.785 1.00 0.00 111 ARG A N 18
ATOM 28093 C CA . ARG A 1 111 ? 9.003 0.360 9.581 1.00 0.00 111 ARG A CA 18
ATOM 28094 C C . ARG A 1 111 ? 10.335 1.059 9.859 1.00 0.00 111 ARG A C 18
ATOM 28095 O O . ARG A 1 111 ? 11.187 1.153 8.978 1.00 0.00 111 ARG A O 18
ATOM 28116 N N . LYS A 1 112 ? 10.472 1.531 11.090 1.00 0.00 112 LYS A N 18
ATOM 28117 C CA . LYS A 1 112 ? 11.686 2.220 11.496 1.00 0.00 112 LYS A CA 18
ATOM 28118 C C . LYS A 1 112 ? 12.847 1.224 11.522 1.00 0.00 112 LYS A C 18
ATOM 28119 O O . LYS A 1 112 ? 14.000 1.604 11.325 1.00 0.00 112 LYS A O 18
ATOM 28138 N N . LYS A 1 113 ? 12.503 -0.032 11.764 1.00 0.00 113 LYS A N 18
ATOM 28139 C CA . LYS A 1 113 ? 13.502 -1.086 11.818 1.00 0.00 113 LYS A CA 18
ATOM 28140 C C . LYS A 1 113 ? 14.341 -1.054 10.538 1.00 0.00 113 LYS A C 18
ATOM 28141 O O . LYS A 1 113 ? 15.565 -1.165 10.590 1.00 0.00 113 LYS A O 18
ATOM 28160 N N . MET A 1 114 ? 13.650 -0.898 9.419 1.00 0.00 114 MET A N 18
ATOM 28161 C CA . MET A 1 114 ? 14.314 -0.849 8.128 1.00 0.00 114 MET A CA 18
ATOM 28162 C C . MET A 1 114 ? 15.218 0.381 8.024 1.00 0.00 114 MET A C 18
ATOM 28163 O O . MET A 1 114 ? 16.053 0.468 7.126 1.00 0.00 114 MET A O 18
ATOM 28177 N N . MET A 1 115 ? 15.021 1.302 8.957 1.00 0.00 115 MET A N 18
ATOM 28178 C CA . MET A 1 115 ? 15.809 2.522 8.982 1.00 0.00 115 MET A CA 18
ATOM 28179 C C . MET A 1 115 ? 17.038 2.365 9.878 1.00 0.00 115 MET A C 18
ATOM 28180 O O . MET A 1 115 ? 18.126 2.825 9.534 1.00 0.00 115 MET A O 18
ATOM 28194 N N . THR A 1 116 ? 16.823 1.712 11.012 1.00 0.00 116 THR A N 18
ATOM 28195 C CA . THR A 1 116 ? 17.900 1.488 11.961 1.00 0.00 116 THR A CA 18
ATOM 28196 C C . THR A 1 116 ? 18.507 0.099 11.761 1.00 0.00 116 THR A C 18
ATOM 28197 O O . THR A 1 116 ? 17.831 -0.817 11.293 1.00 0.00 116 THR A O 18
ATOM 28208 N N . LYS A 1 117 ? 19.777 -0.016 12.123 1.00 0.00 117 LYS A N 18
ATOM 28209 C CA . LYS A 1 117 ? 20.483 -1.278 11.989 1.00 0.00 117 LYS A CA 18
ATOM 28210 C C . LYS A 1 117 ? 20.009 -2.241 13.079 1.00 0.00 117 LYS A C 18
ATOM 28211 O O . LYS A 1 117 ? 19.621 -1.813 14.164 1.00 0.00 117 LYS A O 18
ATOM 28230 N N . ASP A 1 118 ? 20.054 -3.524 12.751 1.00 0.00 118 ASP A N 18
ATOM 28231 C CA . ASP A 1 118 ? 19.633 -4.551 13.689 1.00 0.00 118 ASP A CA 18
ATOM 28232 C C . ASP A 1 118 ? 20.697 -4.710 14.775 1.00 0.00 118 ASP A C 18
ATOM 28233 O O . ASP A 1 118 ? 20.548 -5.530 15.681 1.00 0.00 118 ASP A O 18
ATOM 28243 N N . MET A 1 23 ? 5.965 9.084 -6.214 1.00 0.00 23 MET A N 19
ATOM 28244 C CA . MET A 1 23 ? 5.857 7.656 -5.967 1.00 0.00 23 MET A CA 19
ATOM 28245 C C . MET A 1 23 ? 6.660 7.251 -4.730 1.00 0.00 23 MET A C 19
ATOM 28246 O O . MET A 1 23 ? 7.867 7.478 -4.667 1.00 0.00 23 MET A O 19
ATOM 28260 N N . ARG A 1 24 ? 5.958 6.659 -3.775 1.00 0.00 24 ARG A N 19
ATOM 28261 C CA . ARG A 1 24 ? 6.590 6.222 -2.542 1.00 0.00 24 ARG A CA 19
ATOM 28262 C C . ARG A 1 24 ? 6.758 4.701 -2.544 1.00 0.00 24 ARG A C 19
ATOM 28263 O O . ARG A 1 24 ? 5.800 3.967 -2.781 1.00 0.00 24 ARG A O 19
ATOM 28284 N N . GLU A 1 25 ? 7.983 4.273 -2.275 1.00 0.00 25 GLU A N 19
ATOM 28285 C CA . GLU A 1 25 ? 8.289 2.852 -2.243 1.00 0.00 25 GLU A CA 19
ATOM 28286 C C . GLU A 1 25 ? 8.115 2.304 -0.825 1.00 0.00 25 GLU A C 19
ATOM 28287 O O . GLU A 1 25 ? 8.705 2.822 0.123 1.00 0.00 25 GLU A O 19
ATOM 28299 N N . TYR A 1 26 ? 7.301 1.264 -0.723 1.00 0.00 26 TYR A N 19
ATOM 28300 C CA . TYR A 1 26 ? 7.042 0.639 0.564 1.00 0.00 26 TYR A CA 19
ATOM 28301 C C . TYR A 1 26 ? 7.635 -0.770 0.619 1.00 0.00 26 TYR A C 19
ATOM 28302 O O . TYR A 1 26 ? 7.739 -1.443 -0.405 1.00 0.00 26 TYR A O 19
ATOM 28320 N N . PRO A 1 27 ? 8.015 -1.185 1.857 1.00 0.00 27 PRO A N 19
ATOM 28321 C CA . PRO A 1 27 ? 8.594 -2.502 2.059 1.00 0.00 27 PRO A CA 19
ATOM 28322 C C . PRO A 1 27 ? 7.521 -3.590 1.987 1.00 0.00 27 PRO A C 19
ATOM 28323 O O . PRO A 1 27 ? 6.328 -3.291 1.992 1.00 0.00 27 PRO A O 19
ATOM 28334 N N . VAL A 1 28 ? 7.984 -4.829 1.922 1.00 0.00 28 VAL A N 19
ATOM 28335 C CA . VAL A 1 28 ? 7.077 -5.964 1.849 1.00 0.00 28 VAL A CA 19
ATOM 28336 C C . VAL A 1 28 ? 7.545 -7.047 2.822 1.00 0.00 28 VAL A C 19
ATOM 28337 O O . VAL A 1 28 ? 8.742 -7.305 2.942 1.00 0.00 28 VAL A O 19
ATOM 28350 N N . LYS A 1 29 ? 6.576 -7.653 3.493 1.00 0.00 29 LYS A N 19
ATOM 28351 C CA . LYS A 1 29 ? 6.873 -8.704 4.453 1.00 0.00 29 LYS A CA 19
ATOM 28352 C C . LYS A 1 29 ? 7.072 -10.026 3.709 1.00 0.00 29 LYS A C 19
ATOM 28353 O O . LYS A 1 29 ? 6.425 -10.273 2.692 1.00 0.00 29 LYS A O 19
ATOM 28372 N N . LYS A 1 30 ? 7.966 -10.843 4.247 1.00 0.00 30 LYS A N 19
ATOM 28373 C CA . LYS A 1 30 ? 8.257 -12.133 3.646 1.00 0.00 30 LYS A CA 19
ATOM 28374 C C . LYS A 1 30 ? 7.076 -13.079 3.883 1.00 0.00 30 LYS A C 19
ATOM 28375 O O . LYS A 1 30 ? 6.635 -13.254 5.018 1.00 0.00 30 LYS A O 19
ATOM 28394 N N . GLY A 1 31 ? 6.599 -13.662 2.794 1.00 0.00 31 GLY A N 19
ATOM 28395 C CA . GLY A 1 31 ? 5.479 -14.585 2.870 1.00 0.00 31 GLY A CA 19
ATOM 28396 C C . GLY A 1 31 ? 4.179 -13.906 2.428 1.00 0.00 31 GLY A C 19
ATOM 28397 O O . GLY A 1 31 ? 3.356 -14.517 1.748 1.00 0.00 31 GLY A O 19
ATOM 28401 N N . PHE A 1 32 ? 4.037 -12.653 2.835 1.00 0.00 32 PHE A N 19
ATOM 28402 C CA . PHE A 1 32 ? 2.851 -11.887 2.490 1.00 0.00 32 PHE A CA 19
ATOM 28403 C C . PHE A 1 32 ? 2.533 -12.010 0.999 1.00 0.00 32 PHE A C 19
ATOM 28404 O O . PHE A 1 32 ? 3.369 -12.457 0.216 1.00 0.00 32 PHE A O 19
ATOM 28421 N N . PRO A 1 33 ? 1.289 -11.592 0.640 1.00 0.00 33 PRO A N 19
ATOM 28422 C CA . PRO A 1 33 ? 0.850 -11.652 -0.743 1.00 0.00 33 PRO A CA 19
ATOM 28423 C C . PRO A 1 33 ? 1.498 -10.541 -1.572 1.00 0.00 33 PRO A C 19
ATOM 28424 O O . PRO A 1 33 ? 1.511 -9.381 -1.163 1.00 0.00 33 PRO A O 19
ATOM 28435 N N . THR A 1 34 ? 2.022 -10.935 -2.723 1.00 0.00 34 THR A N 19
ATOM 28436 C CA . THR A 1 34 ? 2.671 -9.987 -3.614 1.00 0.00 34 THR A CA 19
ATOM 28437 C C . THR A 1 34 ? 2.219 -10.217 -5.058 1.00 0.00 34 THR A C 19
ATOM 28438 O O . THR A 1 34 ? 2.981 -9.982 -5.994 1.00 0.00 34 THR A O 19
ATOM 28449 N N . ASP A 1 35 ? 0.985 -10.677 -5.192 1.00 0.00 35 ASP A N 19
ATOM 28450 C CA . ASP A 1 35 ? 0.423 -10.942 -6.507 1.00 0.00 35 ASP A CA 19
ATOM 28451 C C . ASP A 1 35 ? -0.825 -10.079 -6.707 1.00 0.00 35 ASP A C 19
ATOM 28452 O O . ASP A 1 35 ? -1.533 -9.774 -5.749 1.00 0.00 35 ASP A O 19
ATOM 28461 N N . TYR A 1 36 ? -1.055 -9.711 -7.958 1.00 0.00 36 TYR A N 19
ATOM 28462 C CA . TYR A 1 36 ? -2.206 -8.889 -8.297 1.00 0.00 36 TYR A CA 19
ATOM 28463 C C . TYR A 1 36 ? -3.495 -9.495 -7.739 1.00 0.00 36 TYR A C 19
ATOM 28464 O O . TYR A 1 36 ? -4.253 -8.822 -7.043 1.00 0.00 36 TYR A O 19
ATOM 28482 N N . ASP A 1 37 ? -3.706 -10.763 -8.066 1.00 0.00 37 ASP A N 19
ATOM 28483 C CA . ASP A 1 37 ? -4.890 -11.469 -7.607 1.00 0.00 37 ASP A CA 19
ATOM 28484 C C . ASP A 1 37 ? -4.865 -11.558 -6.080 1.00 0.00 37 ASP A C 19
ATOM 28485 O O . ASP A 1 37 ? -5.842 -11.212 -5.418 1.00 0.00 37 ASP A O 19
ATOM 28494 N N . SER A 1 38 ? -3.737 -12.025 -5.565 1.00 0.00 38 SER A N 19
ATOM 28495 C CA . SER A 1 38 ? -3.571 -12.164 -4.128 1.00 0.00 38 SER A CA 19
ATOM 28496 C C . SER A 1 38 ? -3.979 -10.868 -3.426 1.00 0.00 38 SER A C 19
ATOM 28497 O O . SER A 1 38 ? -4.790 -10.887 -2.501 1.00 0.00 38 SER A O 19
ATOM 28505 N N . ILE A 1 39 ? -3.397 -9.772 -3.891 1.00 0.00 39 ILE A N 19
ATOM 28506 C CA . ILE A 1 39 ? -3.690 -8.469 -3.320 1.00 0.00 39 ILE A CA 19
ATOM 28507 C C . ILE A 1 39 ? -5.119 -8.065 -3.685 1.00 0.00 39 ILE A C 19
ATOM 28508 O O . ILE A 1 39 ? -5.815 -7.441 -2.886 1.00 0.00 39 ILE A O 19
ATOM 28524 N N . LYS A 1 40 ? -5.515 -8.438 -4.893 1.00 0.00 40 LYS A N 19
ATOM 28525 C CA . LYS A 1 40 ? -6.849 -8.123 -5.375 1.00 0.00 40 LYS A CA 19
ATOM 28526 C C . LYS A 1 40 ? -7.882 -8.613 -4.359 1.00 0.00 40 LYS A C 19
ATOM 28527 O O . LYS A 1 40 ? -8.901 -7.958 -4.138 1.00 0.00 40 LYS A O 19
ATOM 28546 N N . ARG A 1 41 ? -7.585 -9.760 -3.767 1.00 0.00 41 ARG A N 19
ATOM 28547 C CA . ARG A 1 41 ? -8.476 -10.346 -2.779 1.00 0.00 41 ARG A CA 19
ATOM 28548 C C . ARG A 1 41 ? -8.336 -9.617 -1.442 1.00 0.00 41 ARG A C 19
ATOM 28549 O O . ARG A 1 41 ? -9.318 -9.444 -0.719 1.00 0.00 41 ARG A O 19
ATOM 28570 N N . LYS A 1 42 ? -7.110 -9.208 -1.152 1.00 0.00 42 LYS A N 19
ATOM 28571 C CA . LYS A 1 42 ? -6.830 -8.502 0.086 1.00 0.00 42 LYS A CA 19
ATOM 28572 C C . LYS A 1 42 ? -7.553 -7.153 0.075 1.00 0.00 42 LYS A C 19
ATOM 28573 O O . LYS A 1 42 ? -8.077 -6.717 1.098 1.00 0.00 42 LYS A O 19
ATOM 28592 N N . ILE A 1 43 ? -7.558 -6.532 -1.095 1.00 0.00 43 ILE A N 19
ATOM 28593 C CA . ILE A 1 43 ? -8.208 -5.242 -1.254 1.00 0.00 43 ILE A CA 19
ATOM 28594 C C . ILE A 1 43 ? -9.703 -5.389 -0.967 1.00 0.00 43 ILE A C 19
ATOM 28595 O O . ILE A 1 43 ? -10.263 -4.635 -0.173 1.00 0.00 43 ILE A O 19
ATOM 28611 N N . SER A 1 44 ? -10.306 -6.366 -1.628 1.00 0.00 44 SER A N 19
ATOM 28612 C CA . SER A 1 44 ? -11.725 -6.622 -1.454 1.00 0.00 44 SER A CA 19
ATOM 28613 C C . SER A 1 44 ? -11.984 -7.210 -0.065 1.00 0.00 44 SER A C 19
ATOM 28614 O O . SER A 1 44 ? -13.012 -6.929 0.551 1.00 0.00 44 SER A O 19
ATOM 28622 N N . GLU A 1 45 ? -11.034 -8.016 0.388 1.00 0.00 45 GLU A N 19
ATOM 28623 C CA . GLU A 1 45 ? -11.147 -8.646 1.693 1.00 0.00 45 GLU A CA 19
ATOM 28624 C C . GLU A 1 45 ? -11.098 -7.589 2.798 1.00 0.00 45 GLU A C 19
ATOM 28625 O O . GLU A 1 45 ? -11.549 -7.832 3.916 1.00 0.00 45 GLU A O 19
ATOM 28637 N N . LEU A 1 46 ? -10.543 -6.437 2.448 1.00 0.00 46 LEU A N 19
ATOM 28638 C CA . LEU A 1 46 ? -10.428 -5.343 3.395 1.00 0.00 46 LEU A CA 19
ATOM 28639 C C . LEU A 1 46 ? -11.699 -4.492 3.343 1.00 0.00 46 LEU A C 19
ATOM 28640 O O . LEU A 1 46 ? -12.042 -3.820 4.315 1.00 0.00 46 LEU A O 19
ATOM 28656 N N . GLY A 1 47 ? -12.362 -4.548 2.197 1.00 0.00 47 GLY A N 19
ATOM 28657 C CA . GLY A 1 47 ? -13.587 -3.791 2.005 1.00 0.00 47 GLY A CA 19
ATOM 28658 C C . GLY A 1 47 ? -13.397 -2.699 0.951 1.00 0.00 47 GLY A C 19
ATOM 28659 O O . GLY A 1 47 ? -14.092 -1.684 0.969 1.00 0.00 47 GLY A O 19
ATOM 28663 N N . PHE A 1 48 ? -12.450 -2.943 0.056 1.00 0.00 48 PHE A N 19
ATOM 28664 C CA . PHE A 1 48 ? -12.160 -1.993 -1.005 1.00 0.00 48 PHE A CA 19
ATOM 28665 C C . PHE A 1 48 ? -12.421 -2.610 -2.380 1.00 0.00 48 PHE A C 19
ATOM 28666 O O . PHE A 1 48 ? -12.820 -3.768 -2.479 1.00 0.00 48 PHE A O 19
ATOM 28683 N N . ASP A 1 49 ? -12.186 -1.806 -3.407 1.00 0.00 49 ASP A N 19
ATOM 28684 C CA . ASP A 1 49 ? -12.391 -2.258 -4.773 1.00 0.00 49 ASP A CA 19
ATOM 28685 C C . ASP A 1 49 ? -11.059 -2.218 -5.524 1.00 0.00 49 ASP A C 19
ATOM 28686 O O . ASP A 1 49 ? -10.118 -1.557 -5.091 1.00 0.00 49 ASP A O 19
ATOM 28695 N N . VAL A 1 50 ? -11.023 -2.936 -6.638 1.00 0.00 50 VAL A N 19
ATOM 28696 C CA . VAL A 1 50 ? -9.822 -2.991 -7.453 1.00 0.00 50 VAL A CA 19
ATOM 28697 C C . VAL A 1 50 ? -10.214 -2.985 -8.931 1.00 0.00 50 VAL A C 19
ATOM 28698 O O . VAL A 1 50 ? -11.023 -3.803 -9.367 1.00 0.00 50 VAL A O 19
ATOM 28711 N N . LYS A 1 51 ? -9.622 -2.053 -9.664 1.00 0.00 51 LYS A N 19
ATOM 28712 C CA . LYS A 1 51 ? -9.899 -1.929 -11.085 1.00 0.00 51 LYS A CA 19
ATOM 28713 C C . LYS A 1 51 ? -8.640 -2.286 -11.879 1.00 0.00 51 LYS A C 19
ATOM 28714 O O . LYS A 1 51 ? -7.527 -1.989 -11.450 1.00 0.00 51 LYS A O 19
ATOM 28733 N N . SER A 1 52 ? -8.860 -2.919 -13.023 1.00 0.00 52 SER A N 19
ATOM 28734 C CA . SER A 1 52 ? -7.758 -3.320 -13.880 1.00 0.00 52 SER A CA 19
ATOM 28735 C C . SER A 1 52 ? -7.638 -2.356 -15.063 1.00 0.00 52 SER A C 19
ATOM 28736 O O . SER A 1 52 ? -8.493 -2.344 -15.947 1.00 0.00 52 SER A O 19
ATOM 28744 N N . GLU A 1 53 ? -6.570 -1.571 -15.039 1.00 0.00 53 GLU A N 19
ATOM 28745 C CA . GLU A 1 53 ? -6.328 -0.607 -16.099 1.00 0.00 53 GLU A CA 19
ATOM 28746 C C . GLU A 1 53 ? -5.100 -1.014 -16.917 1.00 0.00 53 GLU A C 19
ATOM 28747 O O . GLU A 1 53 ? -3.980 -0.624 -16.597 1.00 0.00 53 GLU A O 19
ATOM 28759 N N . GLY A 1 54 ? -5.355 -1.795 -17.957 1.00 0.00 54 GLY A N 19
ATOM 28760 C CA . GLY A 1 54 ? -4.285 -2.261 -18.823 1.00 0.00 54 GLY A CA 19
ATOM 28761 C C . GLY A 1 54 ? -3.497 -3.393 -18.162 1.00 0.00 54 GLY A C 19
ATOM 28762 O O . GLY A 1 54 ? -4.007 -4.502 -18.008 1.00 0.00 54 GLY A O 19
ATOM 28766 N N . ASP A 1 55 ? -2.267 -3.075 -17.787 1.00 0.00 55 ASP A N 19
ATOM 28767 C CA . ASP A 1 55 ? -1.402 -4.050 -17.146 1.00 0.00 55 ASP A CA 19
ATOM 28768 C C . ASP A 1 55 ? -1.107 -3.601 -15.714 1.00 0.00 55 ASP A C 19
ATOM 28769 O O . ASP A 1 55 ? -0.428 -4.304 -14.966 1.00 0.00 55 ASP A O 19
ATOM 28778 N N . LEU A 1 56 ? -1.629 -2.432 -15.375 1.00 0.00 56 LEU A N 19
ATOM 28779 C CA . LEU A 1 56 ? -1.431 -1.881 -14.045 1.00 0.00 56 LEU A CA 19
ATOM 28780 C C . LEU A 1 56 ? -2.651 -2.197 -13.178 1.00 0.00 56 LEU A C 19
ATOM 28781 O O . LEU A 1 56 ? -3.724 -2.500 -13.698 1.00 0.00 56 LEU A O 19
ATOM 28797 N N . ILE A 1 57 ? -2.445 -2.116 -11.872 1.00 0.00 57 ILE A N 19
ATOM 28798 C CA . ILE A 1 57 ? -3.516 -2.390 -10.927 1.00 0.00 57 ILE A CA 19
ATOM 28799 C C . ILE A 1 57 ? -3.937 -1.085 -10.249 1.00 0.00 57 ILE A C 19
ATOM 28800 O O . ILE A 1 57 ? -3.091 -0.276 -9.873 1.00 0.00 57 ILE A O 19
ATOM 28816 N N . ILE A 1 58 ? -5.246 -0.923 -10.114 1.00 0.00 58 ILE A N 19
ATOM 28817 C CA . ILE A 1 58 ? -5.790 0.270 -9.487 1.00 0.00 58 ILE A CA 19
ATOM 28818 C C . ILE A 1 58 ? -6.534 -0.125 -8.209 1.00 0.00 58 ILE A C 19
ATOM 28819 O O . ILE A 1 58 ? -7.345 -1.049 -8.219 1.00 0.00 58 ILE A O 19
ATOM 28835 N N . ALA A 1 59 ? -6.230 0.596 -7.139 1.00 0.00 59 ALA A N 19
ATOM 28836 C CA . ALA A 1 59 ? -6.859 0.333 -5.857 1.00 0.00 59 ALA A CA 19
ATOM 28837 C C . ALA A 1 59 ? -7.982 1.345 -5.627 1.00 0.00 59 ALA A C 19
ATOM 28838 O O . ALA A 1 59 ? -7.866 2.506 -6.018 1.00 0.00 59 ALA A O 19
ATOM 28845 N N . SER A 1 60 ? -9.044 0.869 -4.993 1.00 0.00 60 SER A N 19
ATOM 28846 C CA . SER A 1 60 ? -10.188 1.718 -4.706 1.00 0.00 60 SER A CA 19
ATOM 28847 C C . SER A 1 60 ? -10.346 1.892 -3.195 1.00 0.00 60 SER A C 19
ATOM 28848 O O . SER A 1 60 ? -10.843 0.996 -2.513 1.00 0.00 60 SER A O 19
ATOM 28856 N N . ILE A 1 61 ? -9.914 3.049 -2.717 1.00 0.00 61 ILE A N 19
ATOM 28857 C CA . ILE A 1 61 ? -9.999 3.350 -1.297 1.00 0.00 61 ILE A CA 19
ATOM 28858 C C . ILE A 1 61 ? -10.732 4.681 -1.108 1.00 0.00 61 ILE A C 19
ATOM 28859 O O . ILE A 1 61 ? -10.711 5.537 -1.991 1.00 0.00 61 ILE A O 19
ATOM 28875 N N . PRO A 1 62 ? -11.377 4.817 0.081 1.00 0.00 62 PRO A N 19
ATOM 28876 C CA . PRO A 1 62 ? -12.113 6.029 0.399 1.00 0.00 62 PRO A CA 19
ATOM 28877 C C . PRO A 1 62 ? -11.160 7.174 0.747 1.00 0.00 62 PRO A C 19
ATOM 28878 O O . PRO A 1 62 ? -10.204 6.985 1.495 1.00 0.00 62 PRO A O 19
ATOM 28889 N N . GLY A 1 63 ? -11.454 8.337 0.185 1.00 0.00 63 GLY A N 19
ATOM 28890 C CA . GLY A 1 63 ? -10.637 9.514 0.426 1.00 0.00 63 GLY A CA 19
ATOM 28891 C C . GLY A 1 63 ? -9.667 9.754 -0.735 1.00 0.00 63 GLY A C 19
ATOM 28892 O O . GLY A 1 63 ? -9.229 10.882 -0.959 1.00 0.00 63 GLY A O 19
ATOM 28896 N N . ILE A 1 64 ? -9.362 8.677 -1.442 1.00 0.00 64 ILE A N 19
ATOM 28897 C CA . ILE A 1 64 ? -8.453 8.756 -2.572 1.00 0.00 64 ILE A CA 19
ATOM 28898 C C . ILE A 1 64 ? -9.249 8.621 -3.872 1.00 0.00 64 ILE A C 19
ATOM 28899 O O . ILE A 1 64 ? -10.378 8.135 -3.863 1.00 0.00 64 ILE A O 19
ATOM 28915 N N . SER A 1 65 ? -8.629 9.061 -4.957 1.00 0.00 65 SER A N 19
ATOM 28916 C CA . SER A 1 65 ? -9.267 8.996 -6.261 1.00 0.00 65 SER A CA 19
ATOM 28917 C C . SER A 1 65 ? -8.824 7.730 -6.998 1.00 0.00 65 SER A C 19
ATOM 28918 O O . SER A 1 65 ? -9.643 6.863 -7.296 1.00 0.00 65 SER A O 19
ATOM 28926 N N . ARG A 1 66 ? -7.528 7.665 -7.268 1.00 0.00 66 ARG A N 19
ATOM 28927 C CA . ARG A 1 66 ? -6.966 6.519 -7.963 1.00 0.00 66 ARG A CA 19
ATOM 28928 C C . ARG A 1 66 ? -5.481 6.370 -7.626 1.00 0.00 66 ARG A C 19
ATOM 28929 O O . ARG A 1 66 ? -4.760 7.362 -7.534 1.00 0.00 66 ARG A O 19
ATOM 28950 N N . ILE A 1 67 ? -5.068 5.123 -7.454 1.00 0.00 67 ILE A N 19
ATOM 28951 C CA . ILE A 1 67 ? -3.682 4.831 -7.130 1.00 0.00 67 ILE A CA 19
ATOM 28952 C C . ILE A 1 67 ? -3.248 3.560 -7.863 1.00 0.00 67 ILE A C 19
ATOM 28953 O O . ILE A 1 67 ? -4.055 2.658 -8.079 1.00 0.00 67 ILE A O 19
ATOM 28969 N N . GLU A 1 68 ? -1.974 3.531 -8.226 1.00 0.00 68 GLU A N 19
ATOM 28970 C CA . GLU A 1 68 ? -1.423 2.385 -8.929 1.00 0.00 68 GLU A CA 19
ATOM 28971 C C . GLU A 1 68 ? -0.563 1.544 -7.984 1.00 0.00 68 GLU A C 19
ATOM 28972 O O . GLU A 1 68 ? 0.230 2.083 -7.215 1.00 0.00 68 GLU A O 19
ATOM 28984 N N . ILE A 1 69 ? -0.749 0.235 -8.073 1.00 0.00 69 ILE A N 19
ATOM 28985 C CA . ILE A 1 69 ? -0.002 -0.686 -7.235 1.00 0.00 69 ILE A CA 19
ATOM 28986 C C . ILE A 1 69 ? 0.866 -1.584 -8.119 1.00 0.00 69 ILE A C 19
ATOM 28987 O O . ILE A 1 69 ? 0.444 -1.990 -9.201 1.00 0.00 69 ILE A O 19
ATOM 29003 N N . LYS A 1 70 ? 2.062 -1.869 -7.626 1.00 0.00 70 LYS A N 19
ATOM 29004 C CA . LYS A 1 70 ? 2.992 -2.711 -8.359 1.00 0.00 70 LYS A CA 19
ATOM 29005 C C . LYS A 1 70 ? 3.701 -3.650 -7.381 1.00 0.00 70 LYS A C 19
ATOM 29006 O O . LYS A 1 70 ? 4.762 -3.319 -6.855 1.00 0.00 70 LYS A O 19
ATOM 29025 N N . PRO A 1 71 ? 3.069 -4.836 -7.162 1.00 0.00 71 PRO A N 19
ATOM 29026 C CA . PRO A 1 71 ? 3.628 -5.825 -6.257 1.00 0.00 71 PRO A CA 19
ATOM 29027 C C . PRO A 1 71 ? 4.820 -6.540 -6.894 1.00 0.00 71 PRO A C 19
ATOM 29028 O O . PRO A 1 71 ? 4.756 -6.951 -8.052 1.00 0.00 71 PRO A O 19
ATOM 29039 N N . ASP A 1 72 ? 5.881 -6.667 -6.110 1.00 0.00 72 ASP A N 19
ATOM 29040 C CA . ASP A 1 72 ? 7.088 -7.325 -6.585 1.00 0.00 72 ASP A CA 19
ATOM 29041 C C . ASP A 1 72 ? 7.688 -8.157 -5.451 1.00 0.00 72 ASP A C 19
ATOM 29042 O O . ASP A 1 72 ? 7.537 -7.816 -4.279 1.00 0.00 72 ASP A O 19
ATOM 29051 N N . LYS A 1 73 ? 8.357 -9.233 -5.838 1.00 0.00 73 LYS A N 19
ATOM 29052 C CA . LYS A 1 73 ? 8.982 -10.116 -4.869 1.00 0.00 73 LYS A CA 19
ATOM 29053 C C . LYS A 1 73 ? 9.972 -9.315 -4.018 1.00 0.00 73 LYS A C 19
ATOM 29054 O O . LYS A 1 73 ? 10.101 -9.555 -2.819 1.00 0.00 73 LYS A O 19
ATOM 29073 N N . ARG A 1 74 ? 10.642 -8.381 -4.675 1.00 0.00 74 ARG A N 19
ATOM 29074 C CA . ARG A 1 74 ? 11.617 -7.542 -3.995 1.00 0.00 74 ARG A CA 19
ATOM 29075 C C . ARG A 1 74 ? 10.914 -6.599 -3.017 1.00 0.00 74 ARG A C 19
ATOM 29076 O O . ARG A 1 74 ? 11.112 -6.694 -1.806 1.00 0.00 74 ARG A O 19
ATOM 29097 N N . LYS A 1 75 ? 10.107 -5.710 -3.578 1.00 0.00 75 LYS A N 19
ATOM 29098 C CA . LYS A 1 75 ? 9.375 -4.750 -2.769 1.00 0.00 75 LYS A CA 19
ATOM 29099 C C . LYS A 1 75 ? 8.110 -4.321 -3.517 1.00 0.00 75 LYS A C 19
ATOM 29100 O O . LYS A 1 75 ? 7.718 -4.956 -4.495 1.00 0.00 75 LYS A O 19
ATOM 29119 N N . ILE A 1 76 ? 7.508 -3.247 -3.029 1.00 0.00 76 ILE A N 19
ATOM 29120 C CA . ILE A 1 76 ? 6.296 -2.726 -3.638 1.00 0.00 76 ILE A CA 19
ATOM 29121 C C . ILE A 1 76 ? 6.366 -1.199 -3.676 1.00 0.00 76 ILE A C 19
ATOM 29122 O O . ILE A 1 76 ? 7.114 -0.587 -2.914 1.00 0.00 76 ILE A O 19
ATOM 29138 N N . LEU A 1 77 ? 5.576 -0.623 -4.572 1.00 0.00 77 LEU A N 19
ATOM 29139 C CA . LEU A 1 77 ? 5.539 0.821 -4.719 1.00 0.00 77 LEU A CA 19
ATOM 29140 C C . LEU A 1 77 ? 4.135 1.250 -5.151 1.00 0.00 77 LEU A C 19
ATOM 29141 O O . LEU A 1 77 ? 3.419 0.484 -5.795 1.00 0.00 77 LEU A O 19
ATOM 29157 N N . VAL A 1 78 ? 3.784 2.472 -4.779 1.00 0.00 78 VAL A N 19
ATOM 29158 C CA . VAL A 1 78 ? 2.478 3.011 -5.120 1.00 0.00 78 VAL A CA 19
ATOM 29159 C C . VAL A 1 78 ? 2.649 4.406 -5.726 1.00 0.00 78 VAL A C 19
ATOM 29160 O O . VAL A 1 78 ? 3.587 5.125 -5.382 1.00 0.00 78 VAL A O 19
ATOM 29173 N N . ASN A 1 79 ? 1.730 4.746 -6.616 1.00 0.00 79 ASN A N 19
ATOM 29174 C CA . ASN A 1 79 ? 1.768 6.042 -7.272 1.00 0.00 79 ASN A CA 19
ATOM 29175 C C . ASN A 1 79 ? 0.439 6.764 -7.042 1.00 0.00 79 ASN A C 19
ATOM 29176 O O . ASN A 1 79 ? -0.618 6.263 -7.421 1.00 0.00 79 ASN A O 19
ATOM 29187 N N . THR A 1 80 ? 0.535 7.931 -6.421 1.00 0.00 80 THR A N 19
ATOM 29188 C CA . THR A 1 80 ? -0.646 8.727 -6.136 1.00 0.00 80 THR A CA 19
ATOM 29189 C C . THR A 1 80 ? -0.671 9.979 -7.014 1.00 0.00 80 THR A C 19
ATOM 29190 O O . THR A 1 80 ? 0.378 10.540 -7.330 1.00 0.00 80 THR A O 19
ATOM 29201 N N . GLY A 1 81 ? -1.877 10.381 -7.384 1.00 0.00 81 GLY A N 19
ATOM 29202 C CA . GLY A 1 81 ? -2.052 11.557 -8.219 1.00 0.00 81 GLY A CA 19
ATOM 29203 C C . GLY A 1 81 ? -2.299 12.804 -7.367 1.00 0.00 81 GLY A C 19
ATOM 29204 O O . GLY A 1 81 ? -1.358 13.514 -7.014 1.00 0.00 81 GLY A O 19
ATOM 29208 N N . ASP A 1 82 ? -3.567 13.031 -7.061 1.00 0.00 82 ASP A N 19
ATOM 29209 C CA . ASP A 1 82 ? -3.949 14.180 -6.257 1.00 0.00 82 ASP A CA 19
ATOM 29210 C C . ASP A 1 82 ? -5.120 13.796 -5.351 1.00 0.00 82 ASP A C 19
ATOM 29211 O O . ASP A 1 82 ? -6.249 13.650 -5.819 1.00 0.00 82 ASP A O 19
ATOM 29220 N N . TYR A 1 83 ? -4.813 13.643 -4.072 1.00 0.00 83 TYR A N 19
ATOM 29221 C CA . TYR A 1 83 ? -5.826 13.279 -3.096 1.00 0.00 83 TYR A CA 19
ATOM 29222 C C . TYR A 1 83 ? -6.961 14.305 -3.074 1.00 0.00 83 TYR A C 19
ATOM 29223 O O . TYR A 1 83 ? -6.751 15.474 -3.397 1.00 0.00 83 TYR A O 19
ATOM 29241 N N . ASP A 1 84 ? -8.138 13.831 -2.693 1.00 0.00 84 ASP A N 19
ATOM 29242 C CA . ASP A 1 84 ? -9.306 14.693 -2.626 1.00 0.00 84 ASP A CA 19
ATOM 29243 C C . ASP A 1 84 ? -9.021 15.856 -1.674 1.00 0.00 84 ASP A C 19
ATOM 29244 O O . ASP A 1 84 ? -9.041 15.684 -0.455 1.00 0.00 84 ASP A O 19
ATOM 29253 N N . SER A 1 85 ? -8.764 17.015 -2.263 1.00 0.00 85 SER A N 19
ATOM 29254 C CA . SER A 1 85 ? -8.477 18.205 -1.483 1.00 0.00 85 SER A CA 19
ATOM 29255 C C . SER A 1 85 ? -9.557 18.404 -0.417 1.00 0.00 85 SER A C 19
ATOM 29256 O O . SER A 1 85 ? -9.269 18.869 0.684 1.00 0.00 85 SER A O 19
ATOM 29264 N N . ASP A 1 86 ? -10.779 18.044 -0.783 1.00 0.00 86 ASP A N 19
ATOM 29265 C CA . ASP A 1 86 ? -11.903 18.178 0.127 1.00 0.00 86 ASP A CA 19
ATOM 29266 C C . ASP A 1 86 ? -11.678 17.280 1.344 1.00 0.00 86 ASP A C 19
ATOM 29267 O O . ASP A 1 86 ? -11.783 17.733 2.483 1.00 0.00 86 ASP A O 19
ATOM 29276 N N . ALA A 1 87 ? -11.374 16.022 1.063 1.00 0.00 87 ALA A N 19
ATOM 29277 C CA . ALA A 1 87 ? -11.133 15.055 2.121 1.00 0.00 87 ALA A CA 19
ATOM 29278 C C . ALA A 1 87 ? -9.769 15.331 2.757 1.00 0.00 87 ALA A C 19
ATOM 29279 O O . ALA A 1 87 ? -8.813 15.669 2.062 1.00 0.00 87 ALA A O 19
ATOM 29286 N N . ASP A 1 88 ? -9.723 15.174 4.072 1.00 0.00 88 ASP A N 19
ATOM 29287 C CA . ASP A 1 88 ? -8.492 15.402 4.810 1.00 0.00 88 ASP A CA 19
ATOM 29288 C C . ASP A 1 88 ? -7.412 14.444 4.302 1.00 0.00 88 ASP A C 19
ATOM 29289 O O . ASP A 1 88 ? -7.426 13.259 4.631 1.00 0.00 88 ASP A O 19
ATOM 29298 N N . LYS A 1 89 ? -6.505 14.993 3.508 1.00 0.00 89 LYS A N 19
ATOM 29299 C CA . LYS A 1 89 ? -5.421 14.202 2.952 1.00 0.00 89 LYS A CA 19
ATOM 29300 C C . LYS A 1 89 ? -4.567 13.640 4.090 1.00 0.00 89 LYS A C 19
ATOM 29301 O O . LYS A 1 89 ? -3.957 12.582 3.951 1.00 0.00 89 LYS A O 19
ATOM 29320 N N . LEU A 1 90 ? -4.552 14.376 5.193 1.00 0.00 90 LEU A N 19
ATOM 29321 C CA . LEU A 1 90 ? -3.783 13.964 6.355 1.00 0.00 90 LEU A CA 19
ATOM 29322 C C . LEU A 1 90 ? -4.531 12.848 7.087 1.00 0.00 90 LEU A C 19
ATOM 29323 O O . LEU A 1 90 ? -3.912 11.983 7.706 1.00 0.00 90 LEU A O 19
ATOM 29339 N N . ALA A 1 91 ? -5.851 12.904 6.994 1.00 0.00 91 ALA A N 19
ATOM 29340 C CA . ALA A 1 91 ? -6.691 11.908 7.638 1.00 0.00 91 ALA A CA 19
ATOM 29341 C C . ALA A 1 91 ? -6.671 10.619 6.815 1.00 0.00 91 ALA A C 19
ATOM 29342 O O . ALA A 1 91 ? -6.406 9.542 7.346 1.00 0.00 91 ALA A O 19
ATOM 29349 N N . VAL A 1 92 ? -6.955 10.771 5.529 1.00 0.00 92 VAL A N 19
ATOM 29350 C CA . VAL A 1 92 ? -6.973 9.633 4.626 1.00 0.00 92 VAL A CA 19
ATOM 29351 C C . VAL A 1 92 ? -5.635 8.898 4.713 1.00 0.00 92 VAL A C 19
ATOM 29352 O O . VAL A 1 92 ? -5.575 7.685 4.516 1.00 0.00 92 VAL A O 19
ATOM 29365 N N . VAL A 1 93 ? -4.594 9.663 5.009 1.00 0.00 93 VAL A N 19
ATOM 29366 C CA . VAL A 1 93 ? -3.260 9.098 5.124 1.00 0.00 93 VAL A CA 19
ATOM 29367 C C . VAL A 1 93 ? -3.300 7.891 6.062 1.00 0.00 93 VAL A C 19
ATOM 29368 O O . VAL A 1 93 ? -2.569 6.922 5.864 1.00 0.00 93 VAL A O 19
ATOM 29381 N N . ARG A 1 94 ? -4.163 7.988 7.063 1.00 0.00 94 ARG A N 19
ATOM 29382 C CA . ARG A 1 94 ? -4.309 6.916 8.032 1.00 0.00 94 ARG A CA 19
ATOM 29383 C C . ARG A 1 94 ? -5.056 5.734 7.409 1.00 0.00 94 ARG A C 19
ATOM 29384 O O . ARG A 1 94 ? -4.851 4.587 7.803 1.00 0.00 94 ARG A O 19
ATOM 29405 N N . THR A 1 95 ? -5.906 6.056 6.445 1.00 0.00 95 THR A N 19
ATOM 29406 C CA . THR A 1 95 ? -6.684 5.035 5.763 1.00 0.00 95 THR A CA 19
ATOM 29407 C C . THR A 1 95 ? -5.878 4.427 4.616 1.00 0.00 95 THR A C 19
ATOM 29408 O O . THR A 1 95 ? -6.019 3.243 4.311 1.00 0.00 95 THR A O 19
ATOM 29419 N N . TYR A 1 96 ? -5.048 5.263 4.009 1.00 0.00 96 TYR A N 19
ATOM 29420 C CA . TYR A 1 96 ? -4.217 4.822 2.901 1.00 0.00 96 TYR A CA 19
ATOM 29421 C C . TYR A 1 96 ? -2.999 4.046 3.404 1.00 0.00 96 TYR A C 19
ATOM 29422 O O . TYR A 1 96 ? -2.528 3.124 2.740 1.00 0.00 96 TYR A O 19
ATOM 29440 N N . ASN A 1 97 ? -2.522 4.449 4.573 1.00 0.00 97 ASN A N 19
ATOM 29441 C CA . ASN A 1 97 ? -1.367 3.802 5.172 1.00 0.00 97 ASN A CA 19
ATOM 29442 C C . ASN A 1 97 ? -1.767 2.409 5.664 1.00 0.00 97 ASN A C 19
ATOM 29443 O O . ASN A 1 97 ? -1.058 1.434 5.420 1.00 0.00 97 ASN A O 19
ATOM 29454 N N . ASP A 1 98 ? -2.900 2.360 6.348 1.00 0.00 98 ASP A N 19
ATOM 29455 C CA . ASP A 1 98 ? -3.401 1.103 6.875 1.00 0.00 98 ASP A CA 19
ATOM 29456 C C . ASP A 1 98 ? -3.476 0.073 5.745 1.00 0.00 98 ASP A C 19
ATOM 29457 O O . ASP A 1 98 ? -3.220 -1.110 5.959 1.00 0.00 98 ASP A O 19
ATOM 29466 N N . PHE A 1 99 ? -3.831 0.563 4.566 1.00 0.00 99 PHE A N 19
ATOM 29467 C CA . PHE A 1 99 ? -3.944 -0.298 3.402 1.00 0.00 99 PHE A CA 19
ATOM 29468 C C . PHE A 1 99 ? -2.580 -0.870 3.009 1.00 0.00 99 PHE A C 19
ATOM 29469 O O . PHE A 1 99 ? -2.448 -2.072 2.782 1.00 0.00 99 PHE A O 19
ATOM 29486 N N . ILE A 1 100 ? -1.599 0.017 2.942 1.00 0.00 100 ILE A N 19
ATOM 29487 C CA . ILE A 1 100 ? -0.250 -0.384 2.579 1.00 0.00 100 ILE A CA 19
ATOM 29488 C C . ILE A 1 100 ? 0.351 -1.217 3.713 1.00 0.00 100 ILE A C 19
ATOM 29489 O O . ILE A 1 100 ? 0.875 -2.305 3.479 1.00 0.00 100 ILE A O 19
ATOM 29505 N N . GLU A 1 101 ? 0.255 -0.675 4.918 1.00 0.00 101 GLU A N 19
ATOM 29506 C CA . GLU A 1 101 ? 0.782 -1.355 6.089 1.00 0.00 101 GLU A CA 19
ATOM 29507 C C . GLU A 1 101 ? 0.313 -2.811 6.113 1.00 0.00 101 GLU A C 19
ATOM 29508 O O . GLU A 1 101 ? 1.020 -3.686 6.613 1.00 0.00 101 GLU A O 19
ATOM 29520 N N . LYS A 1 102 ? -0.876 -3.025 5.570 1.00 0.00 102 LYS A N 19
ATOM 29521 C CA . LYS A 1 102 ? -1.447 -4.361 5.522 1.00 0.00 102 LYS A CA 19
ATOM 29522 C C . LYS A 1 102 ? -0.927 -5.090 4.281 1.00 0.00 102 LYS A C 19
ATOM 29523 O O . LYS A 1 102 ? -0.833 -6.316 4.272 1.00 0.00 102 LYS A O 19
ATOM 29542 N N . LEU A 1 103 ? -0.604 -4.305 3.265 1.00 0.00 103 LEU A N 19
ATOM 29543 C CA . LEU A 1 103 ? -0.096 -4.860 2.022 1.00 0.00 103 LEU A CA 19
ATOM 29544 C C . LEU A 1 103 ? 1.419 -5.043 2.131 1.00 0.00 103 LEU A C 19
ATOM 29545 O O . LEU A 1 103 ? 2.032 -5.688 1.282 1.00 0.00 103 LEU A O 19
ATOM 29561 N N . THR A 1 104 ? 1.978 -4.463 3.183 1.00 0.00 104 THR A N 19
ATOM 29562 C CA . THR A 1 104 ? 3.409 -4.555 3.415 1.00 0.00 104 THR A CA 19
ATOM 29563 C C . THR A 1 104 ? 3.708 -5.565 4.525 1.00 0.00 104 THR A C 19
ATOM 29564 O O . THR A 1 104 ? 4.760 -6.201 4.523 1.00 0.00 104 THR A O 19
ATOM 29575 N N . GLY A 1 105 ? 2.761 -5.680 5.445 1.00 0.00 105 GLY A N 19
ATOM 29576 C CA . GLY A 1 105 ? 2.910 -6.603 6.558 1.00 0.00 105 GLY A CA 19
ATOM 29577 C C . GLY A 1 105 ? 3.833 -6.023 7.632 1.00 0.00 105 GLY A C 19
ATOM 29578 O O . GLY A 1 105 ? 4.166 -6.701 8.601 1.00 0.00 105 GLY A O 19
ATOM 29582 N N . TYR A 1 106 ? 4.218 -4.772 7.422 1.00 0.00 106 TYR A N 19
ATOM 29583 C CA . TYR A 1 106 ? 5.095 -4.093 8.360 1.00 0.00 106 TYR A CA 19
ATOM 29584 C C . TYR A 1 106 ? 4.290 -3.268 9.366 1.00 0.00 106 TYR A C 19
ATOM 29585 O O . TYR A 1 106 ? 3.468 -2.438 8.977 1.00 0.00 106 TYR A O 19
ATOM 29603 N N . SER A 1 107 ? 4.553 -3.523 10.640 1.00 0.00 107 SER A N 19
ATOM 29604 C CA . SER A 1 107 ? 3.863 -2.814 11.704 1.00 0.00 107 SER A CA 19
ATOM 29605 C C . SER A 1 107 ? 4.784 -1.754 12.310 1.00 0.00 107 SER A C 19
ATOM 29606 O O . SER A 1 107 ? 5.983 -1.739 12.036 1.00 0.00 107 SER A O 19
ATOM 29614 N N . ALA A 1 108 ? 4.189 -0.893 13.123 1.00 0.00 108 ALA A N 19
ATOM 29615 C CA . ALA A 1 108 ? 4.943 0.167 13.771 1.00 0.00 108 ALA A CA 19
ATOM 29616 C C . ALA A 1 108 ? 6.241 -0.410 14.341 1.00 0.00 108 ALA A C 19
ATOM 29617 O O . ALA A 1 108 ? 7.232 0.304 14.481 1.00 0.00 108 ALA A O 19
ATOM 29624 N N . LYS A 1 109 ? 6.192 -1.697 14.655 1.00 0.00 109 LYS A N 19
ATOM 29625 C CA . LYS A 1 109 ? 7.351 -2.377 15.205 1.00 0.00 109 LYS A CA 19
ATOM 29626 C C . LYS A 1 109 ? 8.551 -2.157 14.282 1.00 0.00 109 LYS A C 19
ATOM 29627 O O . LYS A 1 109 ? 9.649 -1.850 14.746 1.00 0.00 109 LYS A O 19
ATOM 29646 N N . GLU A 1 110 ? 8.303 -2.326 12.992 1.00 0.00 110 GLU A N 19
ATOM 29647 C CA . GLU A 1 110 ? 9.351 -2.151 12.000 1.00 0.00 110 GLU A CA 19
ATOM 29648 C C . GLU A 1 110 ? 9.571 -0.662 11.718 1.00 0.00 110 GLU A C 19
ATOM 29649 O O . GLU A 1 110 ? 10.708 -0.193 11.701 1.00 0.00 110 GLU A O 19
ATOM 29661 N N . ARG A 1 111 ? 8.467 0.036 11.503 1.00 0.00 111 ARG A N 19
ATOM 29662 C CA . ARG A 1 111 ? 8.526 1.461 11.222 1.00 0.00 111 ARG A CA 19
ATOM 29663 C C . ARG A 1 111 ? 9.419 2.167 12.244 1.00 0.00 111 ARG A C 19
ATOM 29664 O O . ARG A 1 111 ? 9.976 3.226 11.961 1.00 0.00 111 ARG A O 19
ATOM 29685 N N . LYS A 1 112 ? 9.529 1.550 13.413 1.00 0.00 112 LYS A N 19
ATOM 29686 C CA . LYS A 1 112 ? 10.344 2.106 14.479 1.00 0.00 112 LYS A CA 19
ATOM 29687 C C . LYS A 1 112 ? 11.799 1.674 14.280 1.00 0.00 112 LYS A C 19
ATOM 29688 O O . LYS A 1 112 ? 12.722 2.423 14.597 1.00 0.00 112 LYS A O 19
ATOM 29707 N N . LYS A 1 113 ? 11.959 0.469 13.754 1.00 0.00 113 LYS A N 19
ATOM 29708 C CA . LYS A 1 113 ? 13.285 -0.071 13.509 1.00 0.00 113 LYS A CA 19
ATOM 29709 C C . LYS A 1 113 ? 14.118 0.960 12.747 1.00 0.00 113 LYS A C 19
ATOM 29710 O O . LYS A 1 113 ? 15.346 0.956 12.829 1.00 0.00 113 LYS A O 19
ATOM 29729 N N . MET A 1 114 ? 13.417 1.820 12.021 1.00 0.00 114 MET A N 19
ATOM 29730 C CA . MET A 1 114 ? 14.078 2.857 11.244 1.00 0.00 114 MET A CA 19
ATOM 29731 C C . MET A 1 114 ? 14.253 4.132 12.071 1.00 0.00 114 MET A C 19
ATOM 29732 O O . MET A 1 114 ? 15.124 4.950 11.777 1.00 0.00 114 MET A O 19
ATOM 29746 N N . MET A 1 115 ? 13.413 4.262 13.086 1.00 0.00 115 MET A N 19
ATOM 29747 C CA . MET A 1 115 ? 13.466 5.425 13.956 1.00 0.00 115 MET A CA 19
ATOM 29748 C C . MET A 1 115 ? 14.409 5.185 15.136 1.00 0.00 115 MET A C 19
ATOM 29749 O O . MET A 1 115 ? 15.117 6.095 15.563 1.00 0.00 115 MET A O 19
ATOM 29763 N N . THR A 1 116 ? 14.389 3.956 15.628 1.00 0.00 116 THR A N 19
ATOM 29764 C CA . THR A 1 116 ? 15.235 3.584 16.750 1.00 0.00 116 THR A CA 19
ATOM 29765 C C . THR A 1 116 ? 15.781 2.168 16.560 1.00 0.00 116 THR A C 19
ATOM 29766 O O . THR A 1 116 ? 15.026 1.198 16.590 1.00 0.00 116 THR A O 19
ATOM 29777 N N . LYS A 1 117 ? 17.090 2.094 16.369 1.00 0.00 117 LYS A N 19
ATOM 29778 C CA . LYS A 1 117 ? 17.747 0.813 16.174 1.00 0.00 117 LYS A CA 19
ATOM 29779 C C . LYS A 1 117 ? 17.297 -0.157 17.270 1.00 0.00 117 LYS A C 19
ATOM 29780 O O . LYS A 1 117 ? 16.962 -1.307 16.987 1.00 0.00 117 LYS A O 19
ATOM 29799 N N . ASP A 1 118 ? 17.306 0.342 18.496 1.00 0.00 118 ASP A N 19
ATOM 29800 C CA . ASP A 1 118 ? 16.903 -0.467 19.635 1.00 0.00 118 ASP A CA 19
ATOM 29801 C C . ASP A 1 118 ? 15.398 -0.316 19.855 1.00 0.00 118 ASP A C 19
ATOM 29802 O O . ASP A 1 118 ? 14.837 -0.915 20.772 1.00 0.00 118 ASP A O 19
ATOM 29812 N N . MET A 1 23 ? 6.077 8.936 -6.069 1.00 0.00 23 MET A N 20
ATOM 29813 C CA . MET A 1 23 ? 5.849 7.521 -5.827 1.00 0.00 23 MET A CA 20
ATOM 29814 C C . MET A 1 23 ? 6.293 7.128 -4.416 1.00 0.00 23 MET A C 20
ATOM 29815 O O . MET A 1 23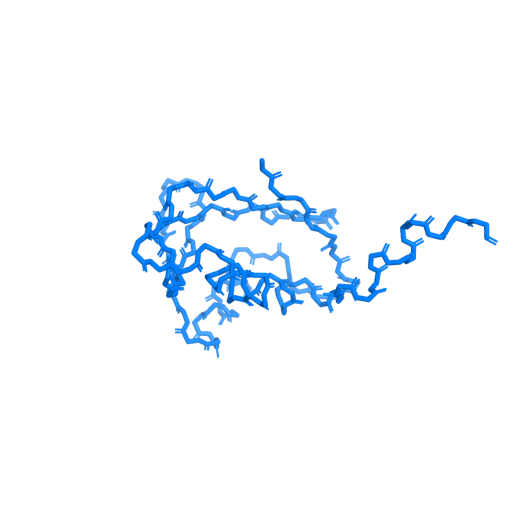 ? 7.303 7.624 -3.918 1.00 0.00 23 MET A O 20
ATOM 29829 N N . ARG A 1 24 ? 5.517 6.240 -3.813 1.00 0.00 24 ARG A N 20
ATOM 29830 C CA . ARG A 1 24 ? 5.817 5.774 -2.469 1.00 0.00 24 ARG A CA 20
ATOM 29831 C C . ARG A 1 24 ? 6.261 4.310 -2.501 1.00 0.00 24 ARG A C 20
ATOM 29832 O O . ARG A 1 24 ? 5.863 3.558 -3.390 1.00 0.00 24 ARG A O 20
ATOM 29853 N N . GLU A 1 25 ? 7.079 3.950 -1.524 1.00 0.00 25 GLU A N 20
ATOM 29854 C CA . GLU A 1 25 ? 7.581 2.591 -1.430 1.00 0.00 25 GLU A CA 20
ATOM 29855 C C . GLU A 1 25 ? 7.182 1.969 -0.090 1.00 0.00 25 GLU A C 20
ATOM 29856 O O . GLU A 1 25 ? 6.767 2.675 0.827 1.00 0.00 25 GLU A O 20
ATOM 29868 N N . TYR A 1 26 ? 7.318 0.653 -0.020 1.00 0.00 26 TYR A N 20
ATOM 29869 C CA . TYR A 1 26 ? 6.976 -0.072 1.192 1.00 0.00 26 TYR A CA 20
ATOM 29870 C C . TYR A 1 26 ? 7.610 -1.464 1.194 1.00 0.00 26 TYR A C 20
ATOM 29871 O O . TYR A 1 26 ? 7.713 -2.107 0.151 1.00 0.00 26 TYR A O 20
ATOM 29889 N N . PRO A 1 27 ? 8.029 -1.903 2.412 1.00 0.00 27 PRO A N 20
ATOM 29890 C CA . PRO A 1 27 ? 8.651 -3.207 2.566 1.00 0.00 27 PRO A CA 20
ATOM 29891 C C . PRO A 1 27 ? 7.608 -4.324 2.484 1.00 0.00 27 PRO A C 20
ATOM 29892 O O . PRO A 1 27 ? 6.413 -4.074 2.636 1.00 0.00 27 PRO A O 20
ATOM 29903 N N . VAL A 1 28 ? 8.098 -5.531 2.246 1.00 0.00 28 VAL A N 20
ATOM 29904 C CA . VAL A 1 28 ? 7.223 -6.686 2.143 1.00 0.00 28 VAL A CA 20
ATOM 29905 C C . VAL A 1 28 ? 7.560 -7.676 3.260 1.00 0.00 28 VAL A C 20
ATOM 29906 O O . VAL A 1 28 ? 8.730 -7.896 3.569 1.00 0.00 28 VAL A O 20
ATOM 29919 N N . LYS A 1 29 ? 6.513 -8.248 3.835 1.00 0.00 29 LYS A N 20
ATOM 29920 C CA . LYS A 1 29 ? 6.682 -9.210 4.913 1.00 0.00 29 LYS A CA 20
ATOM 29921 C C . LYS A 1 29 ? 6.917 -10.600 4.316 1.00 0.00 29 LYS A C 20
ATOM 29922 O O . LYS A 1 29 ? 6.349 -10.938 3.278 1.00 0.00 29 LYS A O 20
ATOM 29941 N N . LYS A 1 30 ? 7.752 -11.368 5.000 1.00 0.00 30 LYS A N 20
ATOM 29942 C CA . LYS A 1 30 ? 8.068 -12.714 4.551 1.00 0.00 30 LYS A CA 20
ATOM 29943 C C . LYS A 1 30 ? 6.823 -13.595 4.679 1.00 0.00 30 LYS A C 20
ATOM 29944 O O . LYS A 1 30 ? 6.517 -14.088 5.763 1.00 0.00 30 LYS A O 20
ATOM 29963 N N . GLY A 1 31 ? 6.141 -13.766 3.557 1.00 0.00 31 GLY A N 20
ATOM 29964 C CA . GLY A 1 31 ? 4.937 -14.579 3.530 1.00 0.00 31 GLY A CA 20
ATOM 29965 C C . GLY A 1 31 ? 3.780 -13.824 2.876 1.00 0.00 31 GLY A C 20
ATOM 29966 O O . GLY A 1 31 ? 3.042 -14.388 2.067 1.00 0.00 31 GLY A O 20
ATOM 29970 N N . PHE A 1 32 ? 3.656 -12.558 3.247 1.00 0.00 32 PHE A N 20
ATOM 29971 C CA . PHE A 1 32 ? 2.600 -11.719 2.704 1.00 0.00 32 PHE A CA 20
ATOM 29972 C C . PHE A 1 32 ? 2.468 -11.912 1.193 1.00 0.00 32 PHE A C 20
ATOM 29973 O O . PHE A 1 32 ? 3.393 -12.394 0.541 1.00 0.00 32 PHE A O 20
ATOM 29990 N N . PRO A 1 33 ? 1.278 -11.515 0.663 1.00 0.00 33 PRO A N 20
ATOM 29991 C CA . PRO A 1 33 ? 1.014 -11.639 -0.760 1.00 0.00 33 PRO A CA 20
ATOM 29992 C C . PRO A 1 33 ? 1.764 -10.568 -1.553 1.00 0.00 33 PRO A C 20
ATOM 29993 O O . PRO A 1 33 ? 1.831 -9.413 -1.132 1.00 0.00 33 PRO A O 20
ATOM 30004 N N . THR A 1 34 ? 2.307 -10.986 -2.685 1.00 0.00 34 THR A N 20
ATOM 30005 C CA . THR A 1 34 ? 3.050 -10.076 -3.541 1.00 0.00 34 THR A CA 20
ATOM 30006 C C . THR A 1 34 ? 2.670 -10.294 -5.007 1.00 0.00 34 THR A C 20
ATOM 30007 O O . THR A 1 34 ? 3.497 -10.114 -5.899 1.00 0.00 34 THR A O 20
ATOM 30018 N N . ASP A 1 35 ? 1.417 -10.679 -5.210 1.00 0.00 35 ASP A N 20
ATOM 30019 C CA . ASP A 1 35 ? 0.920 -10.923 -6.553 1.00 0.00 35 ASP A CA 20
ATOM 30020 C C . ASP A 1 35 ? -0.353 -10.102 -6.776 1.00 0.00 35 ASP A C 20
ATOM 30021 O O . ASP A 1 35 ? -1.164 -9.947 -5.864 1.00 0.00 35 ASP A O 20
ATOM 30030 N N . TYR A 1 36 ? -0.490 -9.601 -7.994 1.00 0.00 36 TYR A N 20
ATOM 30031 C CA . TYR A 1 36 ? -1.650 -8.800 -8.349 1.00 0.00 36 TYR A CA 20
ATOM 30032 C C . TYR A 1 36 ? -2.943 -9.476 -7.889 1.00 0.00 36 TYR A C 20
ATOM 30033 O O . TYR A 1 36 ? -3.742 -8.873 -7.174 1.00 0.00 36 TYR A O 20
ATOM 30051 N N . ASP A 1 37 ? -3.108 -10.718 -8.319 1.00 0.00 37 ASP A N 20
ATOM 30052 C CA . ASP A 1 37 ? -4.292 -11.483 -7.960 1.00 0.00 37 ASP A CA 20
ATOM 30053 C C . ASP A 1 37 ? -4.374 -11.599 -6.436 1.00 0.00 37 ASP A C 20
ATOM 30054 O O . ASP A 1 37 ? -5.423 -11.343 -5.847 1.00 0.00 37 ASP A O 20
ATOM 30063 N N . SER A 1 38 ? -3.256 -11.987 -5.842 1.00 0.00 38 SER A N 20
ATOM 30064 C CA . SER A 1 38 ? -3.189 -12.142 -4.399 1.00 0.00 38 SER A CA 20
ATOM 30065 C C . SER A 1 38 ? -3.665 -10.859 -3.713 1.00 0.00 38 SER A C 20
ATOM 30066 O O . SER A 1 38 ? -4.552 -10.899 -2.862 1.00 0.00 38 SER A O 20
ATOM 30074 N N . ILE A 1 39 ? -3.056 -9.752 -4.110 1.00 0.00 39 ILE A N 20
ATOM 30075 C CA . ILE A 1 39 ? -3.407 -8.460 -3.544 1.00 0.00 39 ILE A CA 20
ATOM 30076 C C . ILE A 1 39 ? -4.842 -8.109 -3.939 1.00 0.00 39 ILE A C 20
ATOM 30077 O O . ILE A 1 39 ? -5.606 -7.599 -3.121 1.00 0.00 39 ILE A O 20
ATOM 30093 N N . LYS A 1 40 ? -5.165 -8.395 -5.191 1.00 0.00 40 LYS A N 20
ATOM 30094 C CA . LYS A 1 40 ? -6.495 -8.115 -5.704 1.00 0.00 40 LYS A CA 20
ATOM 30095 C C . LYS A 1 40 ? -7.539 -8.688 -4.744 1.00 0.00 40 LYS A C 20
ATOM 30096 O O . LYS A 1 40 ? -8.506 -8.012 -4.397 1.00 0.00 40 LYS A O 20
ATOM 30115 N N . ARG A 1 41 ? -7.306 -9.928 -4.339 1.00 0.00 41 ARG A N 20
ATOM 30116 C CA . ARG A 1 41 ? -8.214 -10.599 -3.425 1.00 0.00 41 ARG A CA 20
ATOM 30117 C C . ARG A 1 41 ? -8.098 -9.996 -2.024 1.00 0.00 41 ARG A C 20
ATOM 30118 O O . ARG A 1 41 ? -9.093 -9.878 -1.311 1.00 0.00 41 ARG A O 20
ATOM 30139 N N . LYS A 1 42 ? -6.875 -9.631 -1.670 1.00 0.00 42 LYS A N 20
ATOM 30140 C CA . LYS A 1 42 ? -6.616 -9.042 -0.368 1.00 0.00 42 LYS A CA 20
ATOM 30141 C C . LYS A 1 42 ? -7.347 -7.702 -0.264 1.00 0.00 42 LYS A C 20
ATOM 30142 O O . LYS A 1 42 ? -7.810 -7.324 0.811 1.00 0.00 42 LYS A O 20
ATOM 30161 N N . ILE A 1 43 ? -7.426 -7.019 -1.396 1.00 0.00 43 ILE A N 20
ATOM 30162 C CA . ILE A 1 43 ? -8.091 -5.728 -1.447 1.00 0.00 43 ILE A CA 20
ATOM 30163 C C . ILE A 1 43 ? -9.593 -5.926 -1.236 1.00 0.00 43 ILE A C 20
ATOM 30164 O O . ILE A 1 43 ? -10.190 -5.296 -0.365 1.00 0.00 43 ILE A O 20
ATOM 30180 N N . SER A 1 44 ? -10.162 -6.802 -2.050 1.00 0.00 44 SER A N 20
ATOM 30181 C CA . SER A 1 44 ? -11.583 -7.092 -1.964 1.00 0.00 44 SER A CA 20
ATOM 30182 C C . SER A 1 44 ? -11.887 -7.842 -0.665 1.00 0.00 44 SER A C 20
ATOM 30183 O O . SER A 1 44 ? -12.986 -7.730 -0.122 1.00 0.00 44 SER A O 20
ATOM 30191 N N . GLU A 1 45 ? -10.896 -8.590 -0.207 1.00 0.00 45 GLU A N 20
ATOM 30192 C CA . GLU A 1 45 ? -11.043 -9.360 1.017 1.00 0.00 45 GLU A CA 20
ATOM 30193 C C . GLU A 1 45 ? -11.263 -8.424 2.208 1.00 0.00 45 GLU A C 20
ATOM 30194 O O . GLU A 1 45 ? -11.793 -8.839 3.238 1.00 0.00 45 GLU A O 20
ATOM 30206 N N . LEU A 1 46 ? -10.845 -7.180 2.028 1.00 0.00 46 LEU A N 20
ATOM 30207 C CA . LEU A 1 46 ? -10.989 -6.183 3.075 1.00 0.00 46 LEU A CA 20
ATOM 30208 C C . LEU A 1 46 ? -12.295 -5.414 2.865 1.00 0.00 46 LEU A C 20
ATOM 30209 O O . LEU A 1 46 ? -12.852 -4.860 3.810 1.00 0.00 46 LEU A O 20
ATOM 30225 N N . GLY A 1 47 ? -12.743 -5.404 1.618 1.00 0.00 47 GLY A N 20
ATOM 30226 C CA . GLY A 1 47 ? -13.973 -4.711 1.271 1.00 0.00 47 GLY A CA 20
ATOM 30227 C C . GLY A 1 47 ? -13.690 -3.510 0.366 1.00 0.00 47 GLY A C 20
ATOM 30228 O O . GLY A 1 47 ? -14.369 -2.489 0.452 1.00 0.00 47 GLY A O 20
ATOM 30232 N N . PHE A 1 48 ? -12.684 -3.675 -0.482 1.00 0.00 48 PHE A N 20
ATOM 30233 C CA . PHE A 1 48 ? -12.302 -2.616 -1.403 1.00 0.00 48 PHE A CA 20
ATOM 30234 C C . PHE A 1 48 ? -12.430 -3.081 -2.855 1.00 0.00 48 PHE A C 20
ATOM 30235 O O . PHE A 1 48 ? -12.643 -4.265 -3.115 1.00 0.00 48 PHE A O 20
ATOM 30252 N N . ASP A 1 49 ? -12.294 -2.126 -3.762 1.00 0.00 49 ASP A N 20
ATOM 30253 C CA . ASP A 1 49 ? -12.390 -2.423 -5.182 1.00 0.00 49 ASP A CA 20
ATOM 30254 C C . ASP A 1 49 ? -11.014 -2.254 -5.828 1.00 0.00 49 ASP A C 20
ATOM 30255 O O . ASP A 1 49 ? -10.129 -1.619 -5.257 1.00 0.00 49 ASP A O 20
ATOM 30264 N N . VAL A 1 50 ? -10.876 -2.834 -7.012 1.00 0.00 50 VAL A N 20
ATOM 30265 C CA . VAL A 1 50 ? -9.622 -2.756 -7.742 1.00 0.00 50 VAL A CA 20
ATOM 30266 C C . VAL A 1 50 ? -9.917 -2.609 -9.236 1.00 0.00 50 VAL A C 20
ATOM 30267 O O . VAL A 1 50 ? -10.755 -3.326 -9.782 1.00 0.00 50 VAL A O 20
ATOM 30280 N N . LYS A 1 51 ? -9.212 -1.674 -9.857 1.00 0.00 51 LYS A N 20
ATOM 30281 C CA . LYS A 1 51 ? -9.387 -1.425 -11.277 1.00 0.00 51 LYS A CA 20
ATOM 30282 C C . LYS A 1 51 ? -8.127 -1.866 -12.027 1.00 0.00 51 LYS A C 20
ATOM 30283 O O . LYS A 1 51 ? -7.015 -1.726 -11.518 1.00 0.00 51 LYS A O 20
ATOM 30302 N N . SER A 1 52 ? -8.343 -2.388 -13.225 1.00 0.00 52 SER A N 20
ATOM 30303 C CA . SER A 1 52 ? -7.239 -2.850 -14.050 1.00 0.00 52 SER A CA 20
ATOM 30304 C C . SER A 1 52 ? -7.094 -1.953 -15.280 1.00 0.00 52 SER A C 20
ATOM 30305 O O . SER A 1 52 ? -7.809 -2.124 -16.266 1.00 0.00 52 SER A O 20
ATOM 30313 N N . GLU A 1 53 ? -6.163 -1.015 -15.183 1.00 0.00 53 GLU A N 20
ATOM 30314 C CA . GLU A 1 53 ? -5.915 -0.091 -16.275 1.00 0.00 53 GLU A CA 20
ATOM 30315 C C . GLU A 1 53 ? -4.685 -0.530 -17.074 1.00 0.00 53 GLU A C 20
ATOM 30316 O O . GLU A 1 53 ? -3.564 -0.132 -16.764 1.00 0.00 53 GLU A O 20
ATOM 30328 N N . GLY A 1 54 ? -4.938 -1.346 -18.087 1.00 0.00 54 GLY A N 20
ATOM 30329 C CA . GLY A 1 54 ? -3.866 -1.843 -18.932 1.00 0.00 54 GLY A CA 20
ATOM 30330 C C . GLY A 1 54 ? -3.139 -3.011 -18.264 1.00 0.00 54 GLY A C 20
ATOM 30331 O O . GLY A 1 54 ? -3.650 -4.128 -18.231 1.00 0.00 54 GLY A O 20
ATOM 30335 N N . ASP A 1 55 ? -1.955 -2.711 -17.749 1.00 0.00 55 ASP A N 20
ATOM 30336 C CA . ASP A 1 55 ? -1.151 -3.723 -17.082 1.00 0.00 55 ASP A CA 20
ATOM 30337 C C . ASP A 1 55 ? -0.863 -3.277 -15.648 1.00 0.00 55 ASP A C 20
ATOM 30338 O O . ASP A 1 55 ? -0.177 -3.975 -14.903 1.00 0.00 55 ASP A O 20
ATOM 30347 N N . LEU A 1 56 ? -1.403 -2.116 -15.304 1.00 0.00 56 LEU A N 20
ATOM 30348 C CA . LEU A 1 56 ? -1.213 -1.568 -13.972 1.00 0.00 56 LEU A CA 20
ATOM 30349 C C . LEU A 1 56 ? -2.429 -1.907 -13.107 1.00 0.00 56 LEU A C 20
ATOM 30350 O O . LEU A 1 56 ? -3.525 -2.114 -13.625 1.00 0.00 56 LEU A O 20
ATOM 30366 N N . ILE A 1 57 ? -2.194 -1.954 -11.803 1.00 0.00 57 ILE A N 20
ATOM 30367 C CA . ILE A 1 57 ? -3.257 -2.263 -10.863 1.00 0.00 57 ILE A CA 20
ATOM 30368 C C . ILE A 1 57 ? -3.619 -1.002 -10.077 1.00 0.00 57 ILE A C 20
ATOM 30369 O O . ILE A 1 57 ? -2.740 -0.240 -9.679 1.00 0.00 57 ILE A O 20
ATOM 30385 N N . ILE A 1 58 ? -4.918 -0.821 -9.876 1.00 0.00 58 ILE A N 20
ATOM 30386 C CA . ILE A 1 58 ? -5.408 0.335 -9.145 1.00 0.00 58 ILE A CA 20
ATOM 30387 C C . ILE A 1 58 ? -6.233 -0.138 -7.946 1.00 0.00 58 ILE A C 20
ATOM 30388 O O . ILE A 1 58 ? -7.018 -1.077 -8.061 1.00 0.00 58 ILE A O 20
ATOM 30404 N N . ALA A 1 59 ? -6.026 0.534 -6.823 1.00 0.00 59 ALA A N 20
ATOM 30405 C CA . ALA A 1 59 ? -6.740 0.195 -5.605 1.00 0.00 59 ALA A CA 20
ATOM 30406 C C . ALA A 1 59 ? -7.858 1.213 -5.374 1.00 0.00 59 ALA A C 20
ATOM 30407 O O . ALA A 1 59 ? -7.669 2.408 -5.596 1.00 0.00 59 ALA A O 20
ATOM 30414 N N . SER A 1 60 ? -8.998 0.703 -4.930 1.00 0.00 60 SER A N 20
ATOM 30415 C CA . SER A 1 60 ? -10.146 1.554 -4.666 1.00 0.00 60 SER A CA 20
ATOM 30416 C C . SER A 1 60 ? -10.373 1.673 -3.158 1.00 0.00 60 SER A C 20
ATOM 30417 O O . SER A 1 60 ? -11.008 0.811 -2.552 1.00 0.00 60 SER A O 20
ATOM 30425 N N . ILE A 1 61 ? -9.841 2.747 -2.594 1.00 0.00 61 ILE A N 20
ATOM 30426 C CA . ILE A 1 61 ? -9.978 2.991 -1.168 1.00 0.00 61 ILE A CA 20
ATOM 30427 C C . ILE A 1 61 ? -10.685 4.329 -0.947 1.00 0.00 61 ILE A C 20
ATOM 30428 O O . ILE A 1 61 ? -10.609 5.222 -1.791 1.00 0.00 61 ILE A O 20
ATOM 30444 N N . PRO A 1 62 ? -11.377 4.429 0.218 1.00 0.00 62 PRO A N 20
ATOM 30445 C CA . PRO A 1 62 ? -12.098 5.644 0.560 1.00 0.00 62 PRO A CA 20
ATOM 30446 C C . PRO A 1 62 ? -11.134 6.748 0.995 1.00 0.00 62 PRO A C 20
ATOM 30447 O O . PRO A 1 62 ? -10.212 6.503 1.771 1.00 0.00 62 PRO A O 20
ATOM 30458 N N . GLY A 1 63 ? -11.382 7.943 0.477 1.00 0.00 63 GLY A N 20
ATOM 30459 C CA . GLY A 1 63 ? -10.548 9.087 0.803 1.00 0.00 63 GLY A CA 20
ATOM 30460 C C . GLY A 1 63 ? -9.533 9.361 -0.309 1.00 0.00 63 GLY A C 20
ATOM 30461 O O . GLY A 1 63 ? -9.083 10.492 -0.478 1.00 0.00 63 GLY A O 20
ATOM 30465 N N . ILE A 1 64 ? -9.204 8.305 -1.039 1.00 0.00 64 ILE A N 20
ATOM 30466 C CA . ILE A 1 64 ? -8.251 8.418 -2.130 1.00 0.00 64 ILE A CA 20
ATOM 30467 C C . ILE A 1 64 ? -8.993 8.299 -3.462 1.00 0.00 64 ILE A C 20
ATOM 30468 O O . ILE A 1 64 ? -10.001 7.601 -3.557 1.00 0.00 64 ILE A O 20
ATOM 30484 N N . SER A 1 65 ? -8.466 8.993 -4.460 1.00 0.00 65 SER A N 20
ATOM 30485 C CA . SER A 1 65 ? -9.065 8.975 -5.784 1.00 0.00 65 SER A CA 20
ATOM 30486 C C . SER A 1 65 ? -8.604 7.734 -6.550 1.00 0.00 65 SER A C 20
ATOM 30487 O O . SER A 1 65 ? -9.418 6.886 -6.914 1.00 0.00 65 SER A O 20
ATOM 30495 N N . ARG A 1 66 ? -7.299 7.666 -6.774 1.00 0.00 66 ARG A N 20
ATOM 30496 C CA . ARG A 1 66 ? -6.721 6.543 -7.490 1.00 0.00 66 ARG A CA 20
ATOM 30497 C C . ARG A 1 66 ? -5.253 6.364 -7.098 1.00 0.00 66 ARG A C 20
ATOM 30498 O O . ARG A 1 66 ? -4.526 7.342 -6.930 1.00 0.00 66 ARG A O 20
ATOM 30519 N N . ILE A 1 67 ? -4.859 5.106 -6.963 1.00 0.00 67 ILE A N 20
ATOM 30520 C CA . ILE A 1 67 ? -3.490 4.784 -6.594 1.00 0.00 67 ILE A CA 20
ATOM 30521 C C . ILE A 1 67 ? -3.021 3.571 -7.398 1.00 0.00 67 ILE A C 20
ATOM 30522 O O . ILE A 1 67 ? -3.820 2.699 -7.736 1.00 0.00 67 ILE A O 20
ATOM 30538 N N . GLU A 1 68 ? -1.727 3.554 -7.681 1.00 0.00 68 GLU A N 20
ATOM 30539 C CA . GLU A 1 68 ? -1.141 2.460 -8.440 1.00 0.00 68 GLU A CA 20
ATOM 30540 C C . GLU A 1 68 ? -0.350 1.535 -7.511 1.00 0.00 68 GLU A C 20
ATOM 30541 O O . GLU A 1 68 ? 0.376 2.001 -6.634 1.00 0.00 68 GLU A O 20
ATOM 30553 N N . ILE A 1 69 ? -0.518 0.240 -7.736 1.00 0.00 69 ILE A N 20
ATOM 30554 C CA . ILE A 1 69 ? 0.172 -0.754 -6.932 1.00 0.00 69 ILE A CA 20
ATOM 30555 C C . ILE A 1 69 ? 1.056 -1.613 -7.838 1.00 0.00 69 ILE A C 20
ATOM 30556 O O . ILE A 1 69 ? 0.660 -1.963 -8.948 1.00 0.00 69 ILE A O 20
ATOM 30572 N N . LYS A 1 70 ? 2.239 -1.928 -7.329 1.00 0.00 70 LYS A N 20
ATOM 30573 C CA . LYS A 1 70 ? 3.183 -2.739 -8.079 1.00 0.00 70 LYS A CA 20
ATOM 30574 C C . LYS A 1 70 ? 3.865 -3.727 -7.131 1.00 0.00 70 LYS A C 20
ATOM 30575 O O . LYS A 1 70 ? 4.892 -3.410 -6.533 1.00 0.00 70 LYS A O 20
ATOM 30594 N N . PRO A 1 71 ? 3.251 -4.935 -7.022 1.00 0.00 71 PRO A N 20
ATOM 30595 C CA . PRO A 1 71 ? 3.788 -5.972 -6.157 1.00 0.00 71 PRO A CA 20
ATOM 30596 C C . PRO A 1 71 ? 5.026 -6.619 -6.780 1.00 0.00 71 PRO A C 20
ATOM 30597 O O . PRO A 1 71 ? 5.010 -6.999 -7.950 1.00 0.00 71 PRO A O 20
ATOM 30608 N N . ASP A 1 72 ? 6.070 -6.725 -5.971 1.00 0.00 72 ASP A N 20
ATOM 30609 C CA . ASP A 1 72 ? 7.314 -7.321 -6.428 1.00 0.00 72 ASP A CA 20
ATOM 30610 C C . ASP A 1 72 ? 7.840 -8.278 -5.356 1.00 0.00 72 ASP A C 20
ATOM 30611 O O . ASP A 1 72 ? 7.592 -8.081 -4.167 1.00 0.00 72 ASP A O 20
ATOM 30620 N N . LYS A 1 73 ? 8.558 -9.292 -5.815 1.00 0.00 73 LYS A N 20
ATOM 30621 C CA . LYS A 1 73 ? 9.122 -10.279 -4.912 1.00 0.00 73 LYS A CA 20
ATOM 30622 C C . LYS A 1 73 ? 10.015 -9.575 -3.887 1.00 0.00 73 LYS A C 20
ATOM 30623 O O . LYS A 1 73 ? 9.980 -9.900 -2.700 1.00 0.00 73 LYS A O 20
ATOM 30642 N N . ARG A 1 74 ? 10.792 -8.624 -4.381 1.00 0.00 74 ARG A N 20
ATOM 30643 C CA . ARG A 1 74 ? 11.692 -7.872 -3.524 1.00 0.00 74 ARG A CA 20
ATOM 30644 C C . ARG A 1 74 ? 10.895 -6.993 -2.558 1.00 0.00 74 ARG A C 20
ATOM 30645 O O . ARG A 1 74 ? 10.971 -7.171 -1.344 1.00 0.00 74 ARG A O 20
ATOM 30666 N N . LYS A 1 75 ? 10.146 -6.064 -3.135 1.00 0.00 75 LYS A N 20
ATOM 30667 C CA . LYS A 1 75 ? 9.334 -5.157 -2.340 1.00 0.00 75 LYS A CA 20
ATOM 30668 C C . LYS A 1 75 ? 8.137 -4.690 -3.171 1.00 0.00 75 LYS A C 20
ATOM 30669 O O . LYS A 1 75 ? 7.840 -5.267 -4.216 1.00 0.00 75 LYS A O 20
ATOM 30688 N N . ILE A 1 76 ? 7.483 -3.651 -2.674 1.00 0.00 76 ILE A N 20
ATOM 30689 C CA . ILE A 1 76 ? 6.324 -3.101 -3.358 1.00 0.00 76 ILE A CA 20
ATOM 30690 C C . ILE A 1 76 ? 6.364 -1.573 -3.271 1.00 0.00 76 ILE A C 20
ATOM 30691 O O . ILE A 1 76 ? 6.979 -1.016 -2.363 1.00 0.00 76 ILE A O 20
ATOM 30707 N N . LEU A 1 77 ? 5.700 -0.940 -4.227 1.00 0.00 77 LEU A N 20
ATOM 30708 C CA . LEU A 1 77 ? 5.653 0.511 -4.270 1.00 0.00 77 LEU A CA 20
ATOM 30709 C C . LEU A 1 77 ? 4.253 0.959 -4.696 1.00 0.00 77 LEU A C 20
ATOM 30710 O O . LEU A 1 77 ? 3.533 0.212 -5.356 1.00 0.00 77 LEU A O 20
ATOM 30726 N N . VAL A 1 78 ? 3.910 2.175 -4.301 1.00 0.00 78 VAL A N 20
ATOM 30727 C CA . VAL A 1 78 ? 2.610 2.731 -4.632 1.00 0.00 78 VAL A CA 20
ATOM 30728 C C . VAL A 1 78 ? 2.788 4.156 -5.162 1.00 0.00 78 VAL A C 20
ATOM 30729 O O . VAL A 1 78 ? 3.681 4.878 -4.722 1.00 0.00 78 VAL A O 20
ATOM 30742 N N . ASN A 1 79 ? 1.926 4.517 -6.100 1.00 0.00 79 ASN A N 20
ATOM 30743 C CA . ASN A 1 79 ? 1.977 5.841 -6.695 1.00 0.00 79 ASN A CA 20
ATOM 30744 C C . ASN A 1 79 ? 0.622 6.531 -6.513 1.00 0.00 79 ASN A C 20
ATOM 30745 O O . ASN A 1 79 ? -0.416 5.968 -6.860 1.00 0.00 79 ASN A O 20
ATOM 30756 N N . THR A 1 80 ? 0.678 7.738 -5.969 1.00 0.00 80 THR A N 20
ATOM 30757 C CA . THR A 1 80 ? -0.532 8.509 -5.738 1.00 0.00 80 THR A CA 20
ATOM 30758 C C . THR A 1 80 ? -0.556 9.748 -6.636 1.00 0.00 80 THR A C 20
ATOM 30759 O O . THR A 1 80 ? 0.483 10.357 -6.886 1.00 0.00 80 THR A O 20
ATOM 30770 N N . GLY A 1 81 ? -1.753 10.083 -7.096 1.00 0.00 81 GLY A N 20
ATOM 30771 C CA . GLY A 1 81 ? -1.923 11.237 -7.962 1.00 0.00 81 GLY A CA 20
ATOM 30772 C C . GLY A 1 81 ? -2.130 12.511 -7.141 1.00 0.00 81 GLY A C 20
ATOM 30773 O O . GLY A 1 81 ? -1.167 13.188 -6.786 1.00 0.00 81 GLY A O 20
ATOM 30777 N N . ASP A 1 82 ? -3.394 12.801 -6.864 1.00 0.00 82 ASP A N 20
ATOM 30778 C CA . ASP A 1 82 ? -3.739 13.982 -6.091 1.00 0.00 82 ASP A CA 20
ATOM 30779 C C . ASP A 1 82 ? -4.934 13.665 -5.190 1.00 0.00 82 ASP A C 20
ATOM 30780 O O . ASP A 1 82 ? -6.037 13.424 -5.678 1.00 0.00 82 ASP A O 20
ATOM 30789 N N . TYR A 1 83 ? -4.674 13.675 -3.891 1.00 0.00 83 TYR A N 20
ATOM 30790 C CA . TYR A 1 83 ? -5.715 13.392 -2.918 1.00 0.00 83 TYR A CA 20
ATOM 30791 C C . TYR A 1 83 ? -6.748 14.520 -2.875 1.00 0.00 83 TYR A C 20
ATOM 30792 O O . TYR A 1 83 ? -6.467 15.639 -3.301 1.00 0.00 83 TYR A O 20
ATOM 30810 N N . ASP A 1 84 ? -7.919 14.186 -2.355 1.00 0.00 84 ASP A N 20
ATOM 30811 C CA . ASP A 1 84 ? -8.995 15.156 -2.251 1.00 0.00 84 ASP A CA 20
ATOM 30812 C C . ASP A 1 84 ? -8.603 16.240 -1.244 1.00 0.00 84 ASP A C 20
ATOM 30813 O O . ASP A 1 84 ? -8.466 15.966 -0.053 1.00 0.00 84 ASP A O 20
ATOM 30822 N N . SER A 1 85 ? -8.433 17.448 -1.760 1.00 0.00 85 SER A N 20
ATOM 30823 C CA . SER A 1 85 ? -8.059 18.575 -0.922 1.00 0.00 85 SER A CA 20
ATOM 30824 C C . SER A 1 85 ? -9.134 18.816 0.139 1.00 0.00 85 SER A C 20
ATOM 30825 O O . SER A 1 85 ? -8.822 18.989 1.317 1.00 0.00 85 SER A O 20
ATOM 30833 N N . ASP A 1 86 ? -10.379 18.821 -0.315 1.00 0.00 86 ASP A N 20
ATOM 30834 C CA . ASP A 1 86 ? -11.502 19.039 0.581 1.00 0.00 86 ASP A CA 20
ATOM 30835 C C . ASP A 1 86 ? -11.433 18.034 1.733 1.00 0.00 86 ASP A C 20
ATOM 30836 O O . ASP A 1 86 ? -11.688 18.386 2.884 1.00 0.00 86 ASP A O 20
ATOM 30845 N N . ALA A 1 87 ? -11.084 16.805 1.383 1.00 0.00 87 ALA A N 20
ATOM 30846 C CA . ALA A 1 87 ? -10.977 15.747 2.374 1.00 0.00 87 ALA A CA 20
ATOM 30847 C C . ALA A 1 87 ? -9.618 15.841 3.070 1.00 0.00 87 ALA A C 20
ATOM 30848 O O . ALA A 1 87 ? -8.583 15.916 2.411 1.00 0.00 87 ALA A O 20
ATOM 30855 N N . ASP A 1 88 ? -9.666 15.835 4.395 1.00 0.00 88 ASP A N 20
ATOM 30856 C CA . ASP A 1 88 ? -8.450 15.920 5.187 1.00 0.00 88 ASP A CA 20
ATOM 30857 C C . ASP A 1 88 ? -7.461 14.854 4.710 1.00 0.00 88 ASP A C 20
ATOM 30858 O O . ASP A 1 88 ? -7.569 13.689 5.087 1.00 0.00 88 ASP A O 20
ATOM 30867 N N . LYS A 1 89 ? -6.518 15.294 3.889 1.00 0.00 89 LYS A N 20
ATOM 30868 C CA . LYS A 1 89 ? -5.511 14.393 3.357 1.00 0.00 89 LYS A CA 20
ATOM 30869 C C . LYS A 1 89 ? -4.880 13.605 4.506 1.00 0.00 89 LYS A C 20
ATOM 30870 O O . LYS A 1 89 ? -4.452 12.466 4.321 1.00 0.00 89 LYS A O 20
ATOM 30889 N N . LEU A 1 90 ? -4.844 14.240 5.668 1.00 0.00 90 LEU A N 20
ATOM 30890 C CA . LEU A 1 90 ? -4.273 13.612 6.847 1.00 0.00 90 LEU A CA 20
ATOM 30891 C C . LEU A 1 90 ? -5.255 12.574 7.393 1.00 0.00 90 LEU A C 20
ATOM 30892 O O . LEU A 1 90 ? -4.844 11.553 7.943 1.00 0.00 90 LEU A O 20
ATOM 30908 N N . ALA A 1 91 ? -6.536 12.871 7.223 1.00 0.00 91 ALA A N 20
ATOM 30909 C CA . ALA A 1 91 ? -7.581 11.977 7.691 1.00 0.00 91 ALA A CA 20
ATOM 30910 C C . ALA A 1 91 ? -7.569 10.700 6.847 1.00 0.00 91 ALA A C 20
ATOM 30911 O O . ALA A 1 91 ? -7.527 9.596 7.386 1.00 0.00 91 ALA A O 20
ATOM 30918 N N . VAL A 1 92 ? -7.610 10.896 5.537 1.00 0.00 92 VAL A N 20
ATOM 30919 C CA . VAL A 1 92 ? -7.605 9.775 4.613 1.00 0.00 92 VAL A CA 20
ATOM 30920 C C . VAL A 1 92 ? -6.295 9.000 4.763 1.00 0.00 92 VAL A C 20
ATOM 30921 O O . VAL A 1 92 ? -6.262 7.785 4.578 1.00 0.00 92 VAL A O 20
ATOM 30934 N N . VAL A 1 93 ? -5.244 9.736 5.097 1.00 0.00 93 VAL A N 20
ATOM 30935 C CA . VAL A 1 93 ? -3.934 9.135 5.274 1.00 0.00 93 VAL A CA 20
ATOM 30936 C C . VAL A 1 93 ? -4.040 7.976 6.268 1.00 0.00 93 VAL A C 20
ATOM 30937 O O . VAL A 1 93 ? -3.371 6.956 6.111 1.00 0.00 93 VAL A O 20
ATOM 30950 N N . ARG A 1 94 ? -4.886 8.171 7.268 1.00 0.00 94 ARG A N 20
ATOM 30951 C CA . ARG A 1 94 ? -5.089 7.155 8.287 1.00 0.00 94 ARG A CA 20
ATOM 30952 C C . ARG A 1 94 ? -5.761 5.921 7.680 1.00 0.00 94 ARG A C 20
ATOM 30953 O O . ARG A 1 94 ? -5.555 4.804 8.150 1.00 0.00 94 ARG A O 20
ATOM 30974 N N . THR A 1 95 ? -6.550 6.166 6.644 1.00 0.00 95 THR A N 20
ATOM 30975 C CA . THR A 1 95 ? -7.252 5.089 5.968 1.00 0.00 95 THR A CA 20
ATOM 30976 C C . THR A 1 95 ? -6.361 4.462 4.893 1.00 0.00 95 THR A C 20
ATOM 30977 O O . THR A 1 95 ? -6.450 3.264 4.631 1.00 0.00 95 THR A O 20
ATOM 30988 N N . TYR A 1 96 ? -5.522 5.301 4.304 1.00 0.00 96 TYR A N 20
ATOM 30989 C CA . TYR A 1 96 ? -4.615 4.842 3.263 1.00 0.00 96 TYR A CA 20
ATOM 30990 C C . TYR A 1 96 ? -3.539 3.922 3.842 1.00 0.00 96 TYR A C 20
ATOM 30991 O O . TYR A 1 96 ? -3.225 2.885 3.259 1.00 0.00 96 TYR A O 20
ATOM 31009 N N . ASN A 1 97 ? -3.005 4.331 4.982 1.00 0.00 97 ASN A N 20
ATOM 31010 C CA . ASN A 1 97 ? -1.971 3.556 5.647 1.00 0.00 97 ASN A CA 20
ATOM 31011 C C . ASN A 1 97 ? -2.582 2.267 6.199 1.00 0.00 97 ASN A C 20
ATOM 31012 O O . ASN A 1 97 ? -1.960 1.206 6.141 1.00 0.00 97 ASN A O 20
ATOM 31023 N N . ASP A 1 98 ? -3.791 2.400 6.723 1.00 0.00 98 ASP A N 20
ATOM 31024 C CA . ASP A 1 98 ? -4.493 1.258 7.286 1.00 0.00 98 ASP A CA 20
ATOM 31025 C C . ASP A 1 98 ? -4.524 0.127 6.258 1.00 0.00 98 ASP A C 20
ATOM 31026 O O . ASP A 1 98 ? -4.388 -1.044 6.612 1.00 0.00 98 ASP A O 20
ATOM 31035 N N . PHE A 1 99 ? -4.704 0.514 5.004 1.00 0.00 99 PHE A N 20
ATOM 31036 C CA . PHE A 1 99 ? -4.755 -0.454 3.921 1.00 0.00 99 PHE A CA 20
ATOM 31037 C C . PHE A 1 99 ? -3.354 -0.958 3.571 1.00 0.00 99 PHE A C 20
ATOM 31038 O O . PHE A 1 99 ? -3.114 -2.165 3.545 1.00 0.00 99 PHE A O 20
ATOM 31055 N N . ILE A 1 100 ? -2.467 -0.011 3.309 1.00 0.00 100 ILE A N 20
ATOM 31056 C CA . ILE A 1 100 ? -1.095 -0.344 2.961 1.00 0.00 100 ILE A CA 20
ATOM 31057 C C . ILE A 1 100 ? -0.489 -1.208 4.069 1.00 0.00 100 ILE A C 20
ATOM 31058 O O . ILE A 1 100 ? 0.305 -2.106 3.796 1.00 0.00 100 ILE A O 20
ATOM 31074 N N . GLU A 1 101 ? -0.886 -0.904 5.297 1.00 0.00 101 GLU A N 20
ATOM 31075 C CA . GLU A 1 101 ? -0.391 -1.640 6.446 1.00 0.00 101 GLU A CA 20
ATOM 31076 C C . GLU A 1 101 ? -0.635 -3.138 6.262 1.00 0.00 101 GLU A C 20
ATOM 31077 O O . GLU A 1 101 ? 0.264 -3.950 6.482 1.00 0.00 101 GLU A O 20
ATOM 31089 N N . LYS A 1 102 ? -1.855 -3.462 5.861 1.00 0.00 102 LYS A N 20
ATOM 31090 C CA . LYS A 1 102 ? -2.228 -4.849 5.644 1.00 0.00 102 LYS A CA 20
ATOM 31091 C C . LYS A 1 102 ? -1.802 -5.275 4.239 1.00 0.00 102 LYS A C 20
ATOM 31092 O O . LYS A 1 102 ? -1.752 -6.466 3.934 1.00 0.00 102 LYS A O 20
ATOM 31111 N N . LEU A 1 103 ? -1.509 -4.278 3.417 1.00 0.00 103 LEU A N 20
ATOM 31112 C CA . LEU A 1 103 ? -1.089 -4.533 2.050 1.00 0.00 103 LEU A CA 20
ATOM 31113 C C . LEU A 1 103 ? 0.407 -4.854 2.031 1.00 0.00 103 LEU A C 20
ATOM 31114 O O . LEU A 1 103 ? 0.884 -5.557 1.142 1.00 0.00 103 LEU A O 20
ATOM 31130 N N . THR A 1 104 ? 1.106 -4.324 3.023 1.00 0.00 104 THR A N 20
ATOM 31131 C CA . THR A 1 104 ? 2.538 -4.546 3.133 1.00 0.00 104 THR A CA 20
ATOM 31132 C C . THR A 1 104 ? 2.851 -5.428 4.343 1.00 0.00 104 THR A C 20
ATOM 31133 O O . THR A 1 104 ? 3.608 -6.391 4.234 1.00 0.00 104 THR A O 20
ATOM 31144 N N . GLY A 1 105 ? 2.250 -5.069 5.468 1.00 0.00 105 GLY A N 20
ATOM 31145 C CA . GLY A 1 105 ? 2.456 -5.816 6.697 1.00 0.00 105 GLY A CA 20
ATOM 31146 C C . GLY A 1 105 ? 3.244 -4.991 7.717 1.00 0.00 105 GLY A C 20
ATOM 31147 O O . GLY A 1 105 ? 3.099 -5.185 8.923 1.00 0.00 105 GLY A O 20
ATOM 31151 N N . TYR A 1 106 ? 4.061 -4.088 7.194 1.00 0.00 106 TYR A N 20
ATOM 31152 C CA . TYR A 1 106 ? 4.871 -3.232 8.042 1.00 0.00 106 TYR A CA 20
ATOM 31153 C C . TYR A 1 106 ? 4.094 -1.984 8.466 1.00 0.00 106 TYR A C 20
ATOM 31154 O O . TYR A 1 106 ? 3.398 -1.376 7.654 1.00 0.00 106 TYR A O 20
ATOM 31172 N N . SER A 1 107 ? 4.237 -1.639 9.737 1.00 0.00 107 SER A N 20
ATOM 31173 C CA . SER A 1 107 ? 3.558 -0.474 10.278 1.00 0.00 107 SER A CA 20
ATOM 31174 C C . SER A 1 107 ? 4.572 0.632 10.577 1.00 0.00 107 SER A C 20
ATOM 31175 O O . SER A 1 107 ? 5.750 0.505 10.245 1.00 0.00 107 SER A O 20
ATOM 31183 N N . ALA A 1 108 ? 4.078 1.690 11.201 1.00 0.00 108 ALA A N 20
ATOM 31184 C CA . ALA A 1 108 ? 4.926 2.818 11.549 1.00 0.00 108 ALA A CA 20
ATOM 31185 C C . ALA A 1 108 ? 5.857 2.417 12.696 1.00 0.00 108 ALA A C 20
ATOM 31186 O O . ALA A 1 108 ? 6.891 3.047 12.911 1.00 0.00 108 ALA A O 20
ATOM 31193 N N . LYS A 1 109 ? 5.455 1.369 13.401 1.00 0.00 109 LYS A N 20
ATOM 31194 C CA . LYS A 1 109 ? 6.240 0.877 14.521 1.00 0.00 109 LYS A CA 20
ATOM 31195 C C . LYS A 1 109 ? 7.559 0.305 14.000 1.00 0.00 109 LYS A C 20
ATOM 31196 O O . LYS A 1 109 ? 8.629 0.651 14.497 1.00 0.00 109 LYS A O 20
ATOM 31215 N N . GLU A 1 110 ? 7.440 -0.562 13.005 1.00 0.00 110 GLU A N 20
ATOM 31216 C CA . GLU A 1 110 ? 8.611 -1.185 12.412 1.00 0.00 110 GLU A CA 20
ATOM 31217 C C . GLU A 1 110 ? 9.455 -0.141 11.678 1.00 0.00 110 GLU A C 20
ATOM 31218 O O . GLU A 1 110 ? 10.672 -0.282 11.575 1.00 0.00 110 GLU A O 20
ATOM 31230 N N . ARG A 1 111 ? 8.773 0.884 11.187 1.00 0.00 111 ARG A N 20
ATOM 31231 C CA . ARG A 1 111 ? 9.444 1.952 10.465 1.00 0.00 111 ARG A CA 20
ATOM 31232 C C . ARG A 1 111 ? 10.645 2.459 11.266 1.00 0.00 111 ARG A C 20
ATOM 31233 O O . ARG A 1 111 ? 11.681 2.793 10.692 1.00 0.00 111 ARG A O 20
ATOM 31254 N N . LYS A 1 112 ? 10.468 2.500 12.577 1.00 0.00 112 LYS A N 20
ATOM 31255 C CA . LYS A 1 112 ? 11.525 2.961 13.463 1.00 0.00 112 LYS A CA 20
ATOM 31256 C C . LYS A 1 112 ? 12.681 1.960 13.433 1.00 0.00 112 LYS A C 20
ATOM 31257 O O . LYS A 1 112 ? 13.842 2.350 13.316 1.00 0.00 112 LYS A O 20
ATOM 31276 N N . LYS A 1 113 ? 12.325 0.688 13.539 1.00 0.00 113 LYS A N 20
ATOM 31277 C CA . LYS A 1 113 ? 13.318 -0.371 13.526 1.00 0.00 113 LYS A CA 20
ATOM 31278 C C . LYS A 1 113 ? 14.352 -0.082 12.436 1.00 0.00 113 LYS A C 20
ATOM 31279 O O . LYS A 1 113 ? 15.553 -0.061 12.704 1.00 0.00 113 LYS A O 20
ATOM 31298 N N . MET A 1 114 ? 13.848 0.134 11.230 1.00 0.00 114 MET A N 20
ATOM 31299 C CA . MET A 1 114 ? 14.714 0.423 10.099 1.00 0.00 114 MET A CA 20
ATOM 31300 C C . MET A 1 114 ? 15.332 1.817 10.222 1.00 0.00 114 MET A C 20
ATOM 31301 O O . MET A 1 114 ? 16.439 2.053 9.741 1.00 0.00 114 MET A O 20
ATOM 31315 N N . MET A 1 115 ? 14.588 2.703 10.868 1.00 0.00 115 MET A N 20
ATOM 31316 C CA . MET A 1 115 ? 15.050 4.068 11.059 1.00 0.00 115 MET A CA 20
ATOM 31317 C C . MET A 1 115 ? 16.221 4.117 12.043 1.00 0.00 115 MET A C 20
ATOM 31318 O O . MET A 1 115 ? 17.288 4.635 11.718 1.00 0.00 115 MET A O 20
ATOM 31332 N N . THR A 1 116 ? 15.983 3.571 13.227 1.00 0.00 116 THR A N 20
ATOM 31333 C CA . THR A 1 116 ? 17.005 3.547 14.259 1.00 0.00 116 THR A CA 20
ATOM 31334 C C . THR A 1 116 ? 17.577 2.135 14.410 1.00 0.00 116 THR A C 20
ATOM 31335 O O . THR A 1 116 ? 16.867 1.214 14.813 1.00 0.00 116 THR A O 20
ATOM 31346 N N . LYS A 1 117 ? 18.853 2.010 14.078 1.00 0.00 117 LYS A N 20
ATOM 31347 C CA . LYS A 1 117 ? 19.529 0.727 14.172 1.00 0.00 117 LYS A CA 20
ATOM 31348 C C . LYS A 1 117 ? 19.167 0.061 15.501 1.00 0.00 117 LYS A C 20
ATOM 31349 O O . LYS A 1 117 ? 18.640 0.711 16.403 1.00 0.00 117 LYS A O 20
ATOM 31368 N N . ASP A 1 118 ? 19.465 -1.228 15.580 1.00 0.00 118 ASP A N 20
ATOM 31369 C CA . ASP A 1 118 ? 19.178 -1.989 16.785 1.00 0.00 118 ASP A CA 20
ATOM 31370 C C . ASP A 1 118 ? 17.664 -2.157 16.927 1.00 0.00 118 ASP A C 20
ATOM 31371 O O . ASP A 1 118 ? 17.192 -2.774 17.881 1.00 0.00 118 ASP A O 20
#

Organism: Thermoplasma acidophilum (strain ATCC 25905 / DSM 1728 / JCM 9062 / NBRC 15155 / AMRC-C165) (NCBI:txid273075)

Secondary structure (DSSP, 8-state):
-EEE---SSS--SHHHHHHHHHHHT-EEEEETTEEEEE-TTBS-EEEEE-SS-EEEEE--B-TTS-HHHHHHHHHHHHHHHH---GGGHHHHH---